Protein AF-0000000074079982 (afdb_homodimer)

Secondary structure (DSSP, 8-state):
--------------EE-SEEEE--SHHHHHHHHHHHHTT--EEEE-SS-TTTSHHHHT---EE--GGG-SSHHHHHHHHHHHHHHHHHHTT--S-EE---EEEE--SHHHHHHHHHHHHHTT----SSEEEETT-EEE-HHHHHHHHHHHHHHTT-EEESS--EEEEEE-GGGBEEEEEETTEEEE-S-EEE--GGGTT-SB-TTSTTSS---S-EEEEEEEEEEEPPS-SS--TTSPEEEETTTTEEEEE-SSEEEEEE--GGG--B-----TT--S-PPPPP-HHHHHHHHHHHHHH-GGGGGS---EEEEEEEEE-TTSS-EEEE-SSSBTEEEEE--TT-HHHHHHHHHHHHHHHHHHSS-SS--TTTBGGGS-GGGG-HHHHHHHHHHHHTTTT----TT-B-SSS-SSB--TTHHHHHHHTEEEEEETTEEEEEEE-SS--TT---B--B---SBS--TTHHHHHHHHHHHHHS-EEEE-TTSEEEEEESTTHHHHHHHHBSS-----TTBEEEEEEE-TTS-EEEEEEEEEEETTEEEEEE-GGGHHHHHHHHHHHHHHHT---EEEE-GGGEEEEEEESTTHHHHHHHHHTS--STTTS-TTBEEEEEETTEEEEEEES--SSSSSEEEEEEEHHHHHHHHHHHHHHHGGGT-EEE-HHHHHHHHHHTT---BTTTB-TT--TTTTT-GGG--TTS--TTHHHHHHHHHH--SEEEEEEEEPS--TTTSBPP-S-PEEEETTEEEEEEEEEEEETTTTEEEEEEEEE-TTT---HHHHHSS-EEEEETTEEEEEEEESSPPP---S-SS--S------/--------------EE-SEEEE--SHHHHHHHHHHHHTT--EEEE-SS-TTTSHHHHT---EE--GGG-SSHHHHHHHHHHHHHHHHHHTT--S-EE---EEEE--SHHHHHHHHHHHHHTT----SSEEEETT-EEE-HHHHHHHHHHHHHHTT-EEESS--EEEEEE-GGGBEEEEEETTEEEE-S-EEE--GGGTT-SB-TTSTTSS---S-EEEEEEEEEEEPPS-SS--TTSPEEEETTTTEEEEE-SSEEEEEE--GGG--B-----TT--S-PPPPP-HHHHHHHHHHHHHH-GGGGGS---EEEEEEEEE-TTSS-EEEE-SSSBTEEEEE--TT-HHHHHHHHHHHHHHHHHHSS-SS--TTTBGGGS-GGGG-HHHHHHHHHHHHTTTT----TT-B-SSS-SSB--TTHHHHHHHTEEEEEETTEEEEEEE-SS--TT---B--B---SBS--TTHHHHHHHHHHHHHS-EEEE-TTSEEEEEESTTHHHHHHHHBSS-----TTBEEEEEEE-TTS-EEEEEEEEEEETTEEEEEE-GGGHHHHHHHHHHHHHHHT---EEEE-GGGEEEEEEESTTHHHHHHHHHTS--STTTS-TTBEEEEEETTEEEEEEES--SSSSSEEEEEEEHHHHHHHHHHHHHHHGGGT-EEE-HHHHHHHHHHTT---BTTTB-TT--TTTTT-GGG--TTS--TTHHHHHHHHHH--SEEEEEEEEPS--TTTSBPP-S-PEEEETTEEEEEEEEEEEETTTTEEEEEEEEE-TTT---HHHHHSS-EEEEETTEEEEEEEESSPPP---S--S--S------

Radius of gyration: 38.48 Å; Cα contacts (8 Å, |Δi|>4): 4028; chains: 2; bounding box: 101×114×117 Å

Sequence (1652 aa):
MLFSNVTHVIRKFSSSADVVVCGGGIAGTSVAYHLAKRGKKVCLFEKDAVGCGGATGVSGGLVSSSIFWQDVTKQHLARRSLELYTKLAEHGRFKFTKCGRVYLASSIANEILLRRMYSRGMLRNSNLALLSPDDVALDPVALCQELARQAQELGAQISENCAVEEVLLGDERQVYAVNTVNGLVETPMFVDASGIWAGSALVKALPYRHVQTAAYPCTYTYIHSTKLPTGSVSDNTPIFNDLDGKIMIRATGFKTLCAGFPEDGIRPLARQGATHGVWHHPEADWDLFSSSLEKLLLRCPMLGEIEHGDLICGMESYTPDKAPTVGESSQAHGYYVMNGFNGQGLSLAGGVGEMLADWICDGVPHVDVAHLDVARFLEAHANSQYLMERVPEIAAMTYSNMYHSHQCHTARNLRMSPIYHQLRDAGAVFGEIMGYERPLWYEKKPKPDRNALWQGQDSLLGKPVWFDNVAAEYEA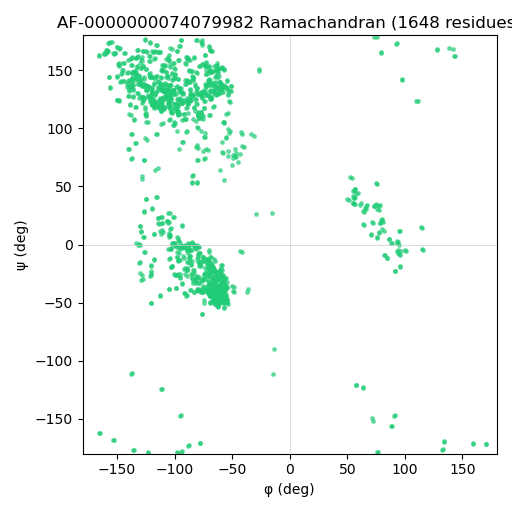CRERVGLIDMSSFTKFDITGPDVVRFLQYLCSANIDRPIGTTVYTGMQHERGGYVTDCTLSRLSETCYFMVAPTIQQERCVSWMKQWAKKMNVNVHIQDVTGMYTALDVVGPSSRYLMADVTEMSMSTQDFPTFRCQEINIGMATGIRAISVTHCGELGWVIYIPNEVAQNVYERLVEAGREYSLMHAGYYTLRQLRIEKFYVYWGQDINATVTPVECGRSFRVDFKKDFIGKAALEKQIEKGVSKRFVQLLVDCHDKDTDPWPQGGEIVFRDKKPVGLTTSAAYGFTLGCQVCTAYVENPEFGISADFLNKGTFELDIAGKRFPVRVNLHSPSLPMISSEHPLHYRPTQMLFSNVTHVIRKFSSSADVVVCGGGIAGTSVAYHLAKRGKKVCLFEKDAVGCGGATGVSGGLVSSSIFWQDVTKQHLARRSLELYTKLAEHGRFKFTKCGRVYLASSIANEILLRRMYSRGMLRNSNLALLSPDDVALDPVALCQELARQAQELGAQISENCAVEEVLLGDERQVYAVNTVNGLVETPMFVDASGIWAGSALVKALPYRHVQTAAYPCTYTYIHSTKLPTGSVSDNTPIFNDLDGKIMIRATGFKTLCAGFPEDGIRPLARQGATHGVWHHPEADWDLFSSSLEKLLLRCPMLGEIEHGDLICGMESYTPDKAPTVGESSQAHGYYVMNGFNGQGLSLAGGVGEMLADWICDGVPHVDVAHLDVARFLEAHANSQYLMERVPEIAAMTYSNMYHSHQCHTARNLRMSPIYHQLRDAGAVFGEIMGYERPLWYEKKPKPDRNALWQGQDSLLGKPVWFDNVAAEYEACRERVGLIDMSSFTKFDITGPDVVRFLQYLCSANIDRPIGTTVYTGMQHERGGYVTDCTLSRLSETCYFMVAPTIQQERCVSWMKQWAKKMNVNVHIQDVTGMYTALDVVGPSSRYLMADVTEMSMSTQDFPTFRCQEINIGMATGIRAISVTHCGELGWVIYIPNEVAQNVYERLVEAGREYSLMHAGYYTLRQLRIEKFYVYWGQDINATVTPVECGRSFRVDFKKDFIGKAALEKQIEKGVSKRFVQLLVDCHDKDTDPWPQGGEIVFRDKKPVGLTTSAAYGFTLGCQVCTAYVENPEFGISADFLNKGTFELDIAGKRFPVRVNLHSPSLPMISSEHPLHYRPTQ

pLDDT: mean 90.6, std 12.92, range [25.88, 98.69]

Structure (mmCIF, N/CA/C/O backbone):
data_AF-0000000074079982-model_v1
#
loop_
_entity.id
_entity.type
_entity.pdbx_description
1 polymer 'Pyruvate dehydrogenase phosphatase regulatory subunit, mitochondrial'
#
loop_
_atom_site.group_PDB
_atom_site.id
_atom_site.type_symbol
_atom_site.label_atom_id
_atom_site.label_alt_id
_atom_site.label_comp_id
_atom_site.label_asym_id
_atom_site.label_entity_id
_atom_site.label_seq_id
_atom_site.pdbx_PDB_ins_code
_atom_site.Cartn_x
_atom_site.Cartn_y
_atom_site.Cartn_z
_atom_site.occupancy
_atom_site.B_iso_or_equiv
_atom_site.auth_seq_id
_atom_site.auth_comp_id
_atom_site.auth_asym_id
_atom_site.auth_atom_id
_atom_site.pdbx_PDB_model_num
ATOM 1 N N . MET A 1 1 ? 39.562 -16.641 -64.812 1 26.36 1 MET A N 1
ATOM 2 C CA . MET A 1 1 ? 38.469 -17.375 -64.188 1 26.36 1 MET A CA 1
ATOM 3 C C . MET A 1 1 ? 37.531 -16.422 -63.438 1 26.36 1 MET A C 1
ATOM 5 O O . MET A 1 1 ? 37.969 -15.711 -62.531 1 26.36 1 MET A O 1
ATOM 9 N N . LEU A 1 2 ? 36.375 -15.945 -64 1 30.05 2 LEU A N 1
ATOM 10 C CA . LEU A 1 2 ? 35.438 -14.852 -63.75 1 30.05 2 LEU A CA 1
ATOM 11 C C . LEU A 1 2 ? 34.562 -15.133 -62.531 1 30.05 2 LEU A C 1
ATOM 13 O O . LEU A 1 2 ? 33.906 -16.188 -62.469 1 30.05 2 LEU A O 1
ATOM 17 N N . PHE A 1 3 ? 34.875 -14.664 -61.344 1 30.75 3 PHE A N 1
ATOM 18 C CA . PHE A 1 3 ? 34.188 -14.805 -60.062 1 30.75 3 PHE A CA 1
ATOM 19 C C . PHE A 1 3 ? 32.781 -14.266 -60.156 1 30.75 3 PHE A C 1
ATOM 21 O O . PHE A 1 3 ? 32.562 -13.062 -60.344 1 30.75 3 PHE A O 1
ATOM 28 N N . SER A 1 4 ? 31.844 -15.07 -60.75 1 30.61 4 SER A N 1
ATOM 29 C CA . SER A 1 4 ? 30.438 -14.688 -60.969 1 30.61 4 SER A CA 1
ATOM 30 C C . SER A 1 4 ? 29.766 -14.312 -59.656 1 30.61 4 SER A C 1
ATOM 32 O O . SER A 1 4 ? 29.891 -15.023 -58.656 1 30.61 4 SER A O 1
ATOM 34 N N . ASN A 1 5 ? 29.562 -13.031 -59.438 1 30.62 5 ASN A N 1
ATOM 35 C CA . ASN A 1 5 ? 28.969 -12.32 -58.312 1 30.62 5 ASN A CA 1
ATOM 36 C C . ASN A 1 5 ? 27.516 -12.742 -58.094 1 30.62 5 ASN A C 1
ATOM 38 O O . ASN A 1 5 ? 26.609 -12.227 -58.75 1 30.62 5 ASN A O 1
ATOM 42 N N . VAL A 1 6 ? 27.219 -14.008 -57.75 1 32.72 6 VAL A N 1
ATOM 43 C CA . VAL A 1 6 ? 25.875 -14.508 -57.469 1 32.72 6 VAL A CA 1
ATOM 44 C C . VAL A 1 6 ? 25.25 -13.734 -56.312 1 32.72 6 VAL A C 1
ATOM 46 O O . VAL A 1 6 ? 25.734 -13.82 -55.188 1 32.72 6 VAL A O 1
ATOM 49 N N . THR A 1 7 ? 24.75 -12.531 -56.656 1 30.73 7 THR A N 1
ATOM 50 C CA . THR A 1 7 ? 23.891 -11.75 -55.75 1 30.73 7 THR A CA 1
ATOM 51 C C . THR A 1 7 ? 22.703 -12.586 -55.281 1 30.73 7 THR A C 1
ATOM 53 O O . THR A 1 7 ? 21.891 -13.023 -56.094 1 30.73 7 THR A O 1
ATOM 56 N N . HIS A 1 8 ? 22.859 -13.469 -54.406 1 25.88 8 HIS A N 1
ATOM 57 C CA . HIS A 1 8 ? 21.75 -14.18 -53.781 1 25.88 8 HIS A CA 1
ATOM 58 C C . HIS A 1 8 ? 20.672 -13.211 -53.281 1 25.88 8 HIS A C 1
ATOM 60 O O . HIS A 1 8 ? 20.938 -12.398 -52.406 1 25.88 8 HIS A O 1
ATOM 66 N N . VAL A 1 9 ? 19.859 -12.703 -54.219 1 31.22 9 VAL A N 1
ATOM 67 C CA . VAL A 1 9 ? 18.625 -11.984 -53.875 1 31.22 9 VAL A CA 1
ATOM 68 C C . VAL A 1 9 ? 17.844 -12.773 -52.844 1 31.22 9 VAL A C 1
ATOM 70 O O . VAL A 1 9 ? 17.312 -13.852 -53.156 1 31.22 9 VAL A O 1
ATOM 73 N N . ILE A 1 10 ? 18.203 -12.648 -51.625 1 29.3 10 ILE A N 1
ATOM 74 C CA . ILE A 1 10 ? 17.406 -13.094 -50.469 1 29.3 10 ILE A CA 1
ATOM 75 C C . ILE A 1 10 ? 15.977 -12.57 -50.625 1 29.3 10 ILE A C 1
ATOM 77 O O . ILE A 1 10 ? 15.742 -11.359 -50.625 1 29.3 10 ILE A O 1
ATOM 81 N N . ARG A 1 11 ? 15.25 -13.109 -51.438 1 35.84 11 ARG A N 1
ATOM 82 C CA . ARG A 1 11 ? 13.844 -12.75 -51.562 1 35.84 11 ARG A CA 1
ATOM 83 C C . ARG A 1 11 ? 13.195 -12.578 -50.188 1 35.84 11 ARG A C 1
ATOM 85 O O . ARG A 1 11 ? 13.164 -13.508 -49.406 1 35.84 11 ARG A O 1
ATOM 92 N N . LYS A 1 12 ? 13.117 -11.344 -49.75 1 47.34 12 LYS A N 1
ATOM 93 C CA . LYS A 1 12 ? 12.344 -10.883 -48.594 1 47.34 12 LYS A CA 1
ATOM 94 C C . LYS A 1 12 ? 10.977 -11.555 -48.531 1 47.34 12 LYS A C 1
ATOM 96 O O . LYS A 1 12 ? 10.195 -11.477 -49.5 1 47.34 12 LYS A O 1
ATOM 101 N N . PHE A 1 13 ? 10.742 -12.773 -47.969 1 44.34 13 PHE A N 1
ATOM 102 C CA . PHE A 1 13 ? 9.492 -13.484 -47.75 1 44.34 13 PHE A CA 1
ATOM 103 C C . PHE A 1 13 ? 8.445 -12.555 -47.125 1 44.34 13 PHE A C 1
ATOM 105 O O . PHE A 1 13 ? 8.586 -12.109 -46 1 44.34 13 PHE A O 1
ATOM 112 N N . SER A 1 14 ? 7.824 -11.664 -47.844 1 56.41 14 SER A N 1
ATOM 113 C CA . SER A 1 14 ? 6.621 -11.055 -47.281 1 56.41 14 SER A CA 1
ATOM 114 C C . SER A 1 14 ? 5.461 -12.047 -47.281 1 56.41 14 SER A C 1
ATOM 116 O O . SER A 1 14 ? 4.969 -12.453 -48.344 1 56.41 14 SER A O 1
ATOM 118 N N . SER A 1 15 ? 5.309 -13.078 -46.188 1 82 15 SER A N 1
ATOM 119 C CA . SER A 1 15 ? 4.238 -14.062 -46.094 1 82 15 SER A CA 1
ATOM 120 C C . SER A 1 15 ? 3.307 -13.75 -44.906 1 82 15 SER A C 1
ATOM 122 O O . SER A 1 15 ? 3.545 -12.805 -44.156 1 82 15 SER A O 1
ATOM 124 N N . SER A 1 16 ? 2.09 -14.125 -45.094 1 93.62 16 SER A N 1
ATOM 125 C CA . SER A 1 16 ? 1.088 -14.023 -44.062 1 93.62 16 SER A CA 1
ATOM 126 C C . SER A 1 16 ? 0.766 -15.398 -43.469 1 93.62 16 SER A C 1
ATOM 128 O O . SER A 1 16 ? 0.804 -16.406 -44.188 1 93.62 16 SER A O 1
ATOM 130 N N . ALA A 1 17 ? 0.684 -15.508 -42.188 1 97.19 17 ALA A N 1
ATOM 131 C CA . ALA A 1 17 ? 0.307 -16.734 -41.469 1 97.19 17 ALA A CA 1
ATOM 132 C C . ALA A 1 17 ? -0.715 -16.438 -40.375 1 97.19 17 ALA A C 1
ATOM 134 O O . ALA A 1 17 ? -0.779 -15.312 -39.875 1 97.19 17 ALA A O 1
ATOM 135 N N . ASP A 1 18 ? -1.543 -17.422 -40.156 1 97.75 18 ASP A N 1
ATOM 136 C CA . ASP A 1 18 ? -2.441 -17.281 -39 1 97.75 18 ASP A CA 1
ATOM 137 C C . ASP A 1 18 ? -1.664 -17.281 -37.688 1 97.75 18 ASP A C 1
ATOM 139 O O . ASP A 1 18 ? -1.996 -16.531 -36.781 1 97.75 18 ASP A O 1
ATOM 143 N N . VAL A 1 19 ? -0.685 -18.172 -37.594 1 98.31 19 VAL A N 1
ATOM 144 C CA . VAL A 1 19 ? 0.128 -18.328 -36.406 1 98.31 19 VAL A CA 1
ATOM 145 C C . VAL A 1 19 ? 1.588 -18.547 -36.781 1 98.31 19 VAL A C 1
ATOM 147 O O . VAL A 1 19 ? 1.883 -19.344 -37.688 1 98.31 19 VAL A O 1
ATOM 150 N N . VAL A 1 20 ? 2.492 -17.859 -36.188 1 98.38 20 VAL A N 1
ATOM 151 C CA . VAL A 1 20 ? 3.926 -18.094 -36.312 1 98.38 20 VAL A CA 1
ATOM 152 C C . VAL A 1 20 ? 4.449 -18.797 -35.062 1 98.38 20 VAL A C 1
ATOM 154 O O . VAL A 1 20 ? 4.211 -18.344 -33.969 1 98.38 20 VAL A O 1
ATOM 157 N N . VAL A 1 21 ? 5.113 -19.938 -35.25 1 98.5 21 VAL A N 1
ATOM 158 C CA . VAL A 1 21 ? 5.688 -20.703 -34.156 1 98.5 21 VAL A CA 1
ATOM 159 C C . VAL A 1 21 ? 7.211 -20.578 -34.188 1 98.5 21 VAL A C 1
ATOM 161 O O . VAL A 1 21 ? 7.836 -20.828 -35.219 1 98.5 21 VAL A O 1
ATOM 164 N N . CYS A 1 22 ? 7.766 -20.156 -33.062 1 97.88 22 CYS A N 1
ATOM 165 C CA . CYS A 1 22 ? 9.211 -20.062 -32.938 1 97.88 22 CYS A CA 1
ATOM 166 C C . CYS A 1 22 ? 9.766 -21.266 -32.156 1 97.88 22 CYS A C 1
ATOM 168 O O . CYS A 1 22 ? 9.398 -21.484 -31.016 1 97.88 22 CYS A O 1
ATOM 170 N N . GLY A 1 23 ? 10.672 -22.016 -32.781 1 96.31 23 GLY A N 1
ATOM 171 C CA . GLY A 1 23 ? 11.281 -23.188 -32.188 1 96.31 23 GLY A CA 1
ATOM 172 C C . GLY A 1 23 ? 10.844 -24.484 -32.812 1 96.31 23 GLY A C 1
ATOM 173 O O . GLY A 1 23 ? 9.648 -24.781 -32.906 1 96.31 23 GLY A O 1
ATOM 174 N N . GLY A 1 24 ? 11.758 -25.234 -33.281 1 96.38 24 GLY A N 1
ATOM 175 C CA . GLY A 1 24 ? 11.477 -26.5 -33.938 1 96.38 24 GLY A CA 1
ATOM 176 C C . GLY A 1 24 ? 11.789 -27.703 -33.062 1 96.38 24 GLY A C 1
ATOM 177 O O . GLY A 1 24 ? 12.18 -28.75 -33.562 1 96.38 24 GLY A O 1
ATOM 178 N N . GLY A 1 25 ? 11.734 -27.547 -31.766 1 96.06 25 GLY A N 1
ATOM 179 C CA . GLY A 1 25 ? 11.797 -28.672 -30.844 1 96.06 25 GLY A CA 1
ATOM 180 C C . GLY A 1 25 ? 10.484 -29.422 -30.734 1 96.06 25 GLY A C 1
ATOM 181 O O . GLY A 1 25 ? 9.539 -29.156 -31.469 1 96.06 25 GLY A O 1
ATOM 182 N N . ILE A 1 26 ? 10.438 -30.344 -29.75 1 96.81 26 ILE A N 1
ATOM 183 C CA . ILE A 1 26 ? 9.258 -31.188 -29.609 1 96.81 26 ILE A CA 1
ATOM 184 C C . ILE A 1 26 ? 8.039 -30.328 -29.297 1 96.81 26 ILE A C 1
ATOM 186 O O . ILE A 1 26 ? 6.93 -30.609 -29.766 1 96.81 26 ILE A O 1
ATOM 190 N N . ALA A 1 27 ? 8.18 -29.281 -28.516 1 97.44 27 ALA A N 1
ATOM 191 C CA . ALA A 1 27 ? 7.074 -28.391 -28.172 1 97.44 27 ALA A CA 1
ATOM 192 C C . ALA A 1 27 ? 6.559 -27.641 -29.391 1 97.44 27 ALA A C 1
ATOM 194 O O . ALA A 1 27 ? 5.355 -27.625 -29.656 1 97.44 27 ALA A O 1
ATOM 195 N N . GLY A 1 28 ? 7.465 -27.031 -30.141 1 97.94 28 GLY A N 1
ATOM 196 C CA . GLY A 1 28 ? 7.09 -26.25 -31.312 1 97.94 28 GLY A CA 1
ATOM 197 C C . GLY A 1 28 ? 6.465 -27.094 -32.406 1 97.94 28 GLY A C 1
ATOM 198 O O . GLY A 1 28 ? 5.461 -26.703 -33 1 97.94 28 GLY A O 1
ATOM 199 N N . THR A 1 29 ? 7.074 -28.219 -32.688 1 98.12 29 THR A N 1
ATOM 200 C CA . THR A 1 29 ? 6.543 -29.078 -33.719 1 98.12 29 THR A CA 1
ATOM 201 C C . THR A 1 29 ? 5.188 -29.656 -33.344 1 98.12 29 THR A C 1
ATOM 203 O O . THR A 1 29 ? 4.316 -29.859 -34.188 1 98.12 29 THR A O 1
ATOM 206 N N . SER A 1 30 ? 5.047 -29.938 -32.031 1 98.38 30 SER A N 1
ATOM 207 C CA . SER A 1 30 ? 3.762 -30.438 -31.562 1 98.38 30 SER A CA 1
ATOM 208 C C . SER A 1 30 ? 2.656 -29.406 -31.781 1 98.38 30 SER A C 1
ATOM 210 O O . SER A 1 30 ? 1.602 -29.734 -32.344 1 98.38 30 SER A O 1
ATOM 212 N N . VAL A 1 31 ? 2.867 -28.156 -31.344 1 98.5 31 VAL A N 1
ATOM 213 C CA . VAL A 1 31 ? 1.824 -27.156 -31.469 1 98.5 31 VAL A CA 1
ATOM 214 C C . VAL A 1 31 ? 1.585 -26.828 -32.938 1 98.5 31 VAL A C 1
ATOM 216 O O . VAL A 1 31 ? 0.446 -26.609 -33.344 1 98.5 31 VAL A O 1
ATOM 219 N N . ALA A 1 32 ? 2.617 -26.812 -33.781 1 98.5 32 ALA A N 1
ATOM 220 C CA . ALA A 1 32 ? 2.467 -26.594 -35.188 1 98.5 32 ALA A CA 1
ATOM 221 C C . ALA A 1 32 ? 1.604 -27.688 -35.844 1 98.5 32 ALA A C 1
ATOM 223 O O . ALA A 1 32 ? 0.728 -27.391 -36.656 1 98.5 32 ALA A O 1
ATOM 224 N N . TYR A 1 33 ? 1.886 -28.922 -35.469 1 98.5 33 TYR A N 1
ATOM 225 C CA . TYR A 1 33 ? 1.125 -30.062 -36 1 98.5 33 TYR A CA 1
ATOM 226 C C . TYR A 1 33 ? -0.354 -29.922 -35.656 1 98.5 33 TYR A C 1
ATOM 228 O O . TYR A 1 33 ? -1.213 -30.047 -36.531 1 98.5 33 TYR A O 1
ATOM 236 N N . HIS A 1 34 ? -0.655 -29.641 -34.406 1 98.44 34 HIS A N 1
ATOM 237 C CA . HIS A 1 34 ? -2.041 -29.578 -33.969 1 98.44 34 HIS A CA 1
ATOM 238 C C . HIS A 1 34 ? -2.762 -28.375 -34.562 1 98.44 34 HIS A C 1
ATOM 240 O O . HIS A 1 34 ? -3.957 -28.438 -34.844 1 98.44 34 HIS A O 1
ATOM 246 N N . LEU A 1 35 ? -2.053 -27.234 -34.688 1 98.44 35 LEU A N 1
ATOM 247 C CA . LEU A 1 35 ? -2.643 -26.062 -35.312 1 98.44 35 LEU A CA 1
ATOM 248 C C . LEU A 1 35 ? -2.961 -26.344 -36.781 1 98.44 35 LEU A C 1
ATOM 250 O O . LEU A 1 35 ? -4.031 -25.984 -37.281 1 98.44 35 LEU A O 1
ATOM 254 N N . ALA A 1 36 ? -2.018 -26.953 -37.5 1 98.25 36 ALA A N 1
ATOM 255 C CA . ALA A 1 36 ? -2.234 -27.312 -38.875 1 98.25 36 ALA A CA 1
ATOM 256 C C . ALA A 1 36 ? -3.41 -28.281 -39.031 1 98.25 36 ALA A C 1
ATOM 258 O O . ALA A 1 36 ? -4.207 -28.156 -39.969 1 98.25 36 ALA A O 1
ATOM 259 N N . LYS A 1 37 ? -3.451 -29.203 -38.156 1 97.69 37 LYS A N 1
ATOM 260 C CA . LYS A 1 37 ? -4.547 -30.172 -38.125 1 97.69 37 LYS A CA 1
ATOM 261 C C . LYS A 1 37 ? -5.895 -29.484 -37.969 1 97.69 37 LYS A C 1
ATOM 263 O O . LYS A 1 37 ? -6.906 -29.938 -38.5 1 97.69 37 LYS A O 1
ATOM 268 N N . ARG A 1 38 ? -5.895 -28.359 -37.312 1 97.31 38 ARG A N 1
ATOM 269 C CA . ARG A 1 38 ? -7.105 -27.578 -37.062 1 97.31 38 ARG A CA 1
ATOM 270 C C . ARG A 1 38 ? -7.355 -26.625 -38.25 1 97.31 38 ARG A C 1
ATOM 272 O O . ARG A 1 38 ? -8.258 -25.781 -38.188 1 97.31 38 ARG A O 1
ATOM 279 N N . GLY A 1 39 ? -6.496 -26.594 -39.281 1 96.81 39 GLY A N 1
ATOM 280 C CA . GLY A 1 39 ? -6.719 -25.844 -40.5 1 96.81 39 GLY A CA 1
ATOM 281 C C . GLY A 1 39 ? -6.059 -24.469 -40.5 1 96.81 39 GLY A C 1
ATOM 282 O O . GLY A 1 39 ? -6.34 -23.641 -41.344 1 96.81 39 GLY A O 1
ATOM 283 N N . LYS A 1 40 ? -5.227 -24.219 -39.594 1 97.75 40 LYS A N 1
ATOM 284 C CA . LYS A 1 40 ? -4.555 -22.922 -39.531 1 97.75 40 LYS A CA 1
ATOM 285 C C . LYS A 1 40 ? -3.342 -22.891 -40.438 1 97.75 40 LYS A C 1
ATOM 287 O O . LYS A 1 40 ? -2.668 -23.906 -40.625 1 97.75 40 LYS A O 1
ATOM 292 N N . LYS A 1 41 ? -3.121 -21.781 -41.031 1 97.56 41 LYS A N 1
ATOM 293 C CA . LYS A 1 41 ? -1.864 -21.547 -41.719 1 97.56 41 LYS A CA 1
ATOM 294 C C . LYS A 1 41 ? -0.729 -21.266 -40.75 1 97.56 41 LYS A C 1
ATOM 296 O O . LYS A 1 41 ? -0.638 -20.156 -40.188 1 97.56 41 LYS A O 1
ATOM 301 N N . VAL A 1 42 ? 0.19 -22.234 -40.688 1 98.12 42 VAL A N 1
ATOM 302 C CA . VAL A 1 42 ? 1.223 -22.156 -39.656 1 98.12 42 VAL A CA 1
ATOM 303 C C . VAL A 1 42 ? 2.592 -22 -40.312 1 98.12 42 VAL A C 1
ATOM 305 O O . VAL A 1 42 ? 2.893 -22.656 -41.312 1 98.12 42 VAL A O 1
ATOM 308 N N . CYS A 1 43 ? 3.379 -21.047 -39.844 1 97.88 43 CYS A N 1
ATOM 309 C CA . CYS A 1 43 ? 4.797 -20.938 -40.188 1 97.88 43 CYS A CA 1
ATOM 310 C C . CYS A 1 43 ? 5.664 -21.219 -38.969 1 97.88 43 CYS A C 1
ATOM 312 O O . CYS A 1 43 ? 5.555 -20.531 -37.938 1 97.88 43 CYS A O 1
ATOM 314 N N . LEU A 1 44 ? 6.465 -22.234 -39.062 1 98.06 44 LEU A N 1
ATOM 315 C CA . LEU A 1 44 ? 7.391 -22.562 -37.969 1 98.06 44 LEU A CA 1
ATOM 316 C C . LEU A 1 44 ? 8.82 -22.188 -38.344 1 98.06 44 LEU A C 1
ATOM 318 O O . LEU A 1 44 ? 9.273 -22.531 -39.469 1 98.06 44 LEU A O 1
ATOM 322 N N . PHE A 1 45 ? 9.469 -21.453 -37.531 1 96.94 45 PHE A N 1
ATOM 323 C CA . PHE A 1 45 ? 10.852 -21.047 -37.75 1 96.94 45 PHE A CA 1
ATOM 324 C C . PHE A 1 45 ? 11.789 -21.688 -36.75 1 96.94 45 PHE A C 1
ATOM 326 O O . PHE A 1 45 ? 11.547 -21.625 -35.531 1 96.94 45 PHE A O 1
ATOM 333 N N . GLU A 1 46 ? 12.781 -22.344 -37.188 1 95.81 46 GLU A N 1
ATOM 334 C CA . GLU A 1 46 ? 13.852 -22.969 -36.406 1 95.81 46 GLU A CA 1
ATOM 335 C C . GLU A 1 46 ? 15.219 -22.422 -36.812 1 95.81 46 GLU A C 1
ATOM 337 O O . GLU A 1 46 ? 15.594 -22.469 -37.969 1 95.81 46 GLU A O 1
ATOM 342 N N . LYS A 1 47 ? 15.93 -21.875 -35.812 1 92.75 47 LYS A N 1
ATOM 343 C CA . LYS A 1 47 ? 17.203 -21.234 -36.094 1 92.75 47 LYS A CA 1
ATOM 344 C C . LYS A 1 47 ? 18.25 -22.234 -36.562 1 92.75 47 LYS A C 1
ATOM 346 O O . LYS A 1 47 ? 19.156 -21.891 -37.312 1 92.75 47 LYS A O 1
ATOM 351 N N . ASP A 1 48 ? 18.125 -23.469 -36.094 1 91.62 48 ASP A N 1
ATOM 352 C CA . ASP A 1 48 ? 19.016 -24.547 -36.531 1 91.62 48 ASP A CA 1
ATOM 353 C C . ASP A 1 48 ? 18.25 -25.578 -37.375 1 91.62 48 ASP A C 1
ATOM 355 O O . ASP A 1 48 ? 17.656 -25.219 -38.406 1 91.62 48 ASP A O 1
ATOM 359 N N . ALA A 1 49 ? 18.344 -26.812 -36.906 1 93.62 49 ALA A N 1
ATOM 360 C CA . ALA A 1 49 ? 17.594 -27.875 -37.531 1 93.62 49 ALA A CA 1
ATOM 361 C C . ALA A 1 49 ? 16.547 -28.469 -36.594 1 93.62 49 ALA A C 1
ATOM 363 O O . ALA A 1 49 ? 16.797 -28.562 -35.375 1 93.62 49 ALA A O 1
ATOM 364 N N . VAL A 1 50 ? 15.5 -28.828 -37.188 1 94.56 50 VAL A N 1
ATOM 365 C CA . VAL A 1 50 ? 14.398 -29.375 -36.406 1 94.56 50 VAL A CA 1
ATOM 366 C C . VAL A 1 50 ? 14.914 -30.516 -35.531 1 94.56 50 VAL A C 1
ATOM 368 O O . VAL A 1 50 ? 15.547 -31.453 -36.031 1 94.56 50 VAL A O 1
ATOM 371 N N . GLY A 1 51 ? 14.688 -30.359 -34.25 1 91.44 51 GLY A N 1
ATOM 372 C CA . GLY A 1 51 ? 14.977 -31.406 -33.281 1 91.44 51 GLY A CA 1
ATOM 373 C C . GLY A 1 51 ? 16.438 -31.438 -32.875 1 91.44 51 GLY A C 1
ATOM 374 O O . GLY A 1 51 ? 16.781 -32.125 -31.906 1 91.44 51 GLY A O 1
ATOM 375 N N . CYS A 1 52 ? 17.25 -30.781 -33.438 1 83.75 52 CYS A N 1
ATOM 376 C CA . CYS A 1 52 ? 18.688 -30.984 -33.25 1 83.75 52 CYS A CA 1
ATOM 377 C C . CYS A 1 52 ? 19.25 -29.953 -32.281 1 83.75 52 CYS A C 1
ATOM 379 O O . CYS A 1 52 ? 20.281 -30.172 -31.641 1 83.75 52 CYS A O 1
ATOM 381 N N . GLY A 1 53 ? 18.641 -28.969 -32.25 1 78.44 53 GLY A N 1
ATOM 382 C CA . GLY A 1 53 ? 19.109 -27.938 -31.328 1 78.44 53 GLY A CA 1
ATOM 383 C C . GLY A 1 53 ? 18.328 -27.875 -30.031 1 78.44 53 GLY A C 1
ATOM 384 O O . GLY A 1 53 ? 17.25 -28.453 -29.922 1 78.44 53 GLY A O 1
ATOM 385 N N . GLY A 1 54 ? 19.078 -27.578 -28.906 1 79.81 54 GLY A N 1
ATOM 386 C CA . GLY A 1 54 ? 18.375 -27.297 -27.656 1 79.81 54 GLY A CA 1
ATOM 387 C C . GLY A 1 54 ? 18.156 -28.531 -26.797 1 79.81 54 GLY A C 1
ATOM 388 O O . GLY A 1 54 ? 18.953 -29.484 -26.844 1 79.81 54 GLY A O 1
ATOM 389 N N . ALA A 1 55 ? 17.031 -28.5 -26.109 1 80.94 55 ALA A N 1
ATOM 390 C CA . ALA A 1 55 ? 16.766 -29.516 -25.094 1 80.94 55 ALA A CA 1
ATOM 391 C C . ALA A 1 55 ? 16.375 -30.844 -25.75 1 80.94 55 ALA A C 1
ATOM 393 O O . ALA A 1 55 ? 16.734 -31.906 -25.266 1 80.94 55 ALA A O 1
ATOM 394 N N . THR A 1 56 ? 15.664 -30.812 -26.828 1 84.56 56 THR A N 1
ATOM 395 C CA . THR A 1 56 ? 15.227 -32.031 -27.531 1 84.56 56 THR A CA 1
ATOM 396 C C . THR A 1 56 ? 16.422 -32.812 -28.047 1 84.56 56 THR A C 1
ATOM 398 O O . THR A 1 56 ? 16.469 -34.031 -27.938 1 84.56 56 THR A O 1
ATOM 401 N N . GLY A 1 57 ? 17.375 -32.188 -28.562 1 80.94 57 GLY A N 1
ATOM 402 C CA . GLY A 1 57 ? 18.547 -32.812 -29.141 1 80.94 57 GLY A CA 1
ATOM 403 C C . GLY A 1 57 ? 19.422 -33.531 -28.109 1 80.94 57 GLY A C 1
ATOM 404 O O . GLY A 1 57 ? 20.125 -34.469 -28.453 1 80.94 57 GLY A O 1
ATOM 405 N N . VAL A 1 58 ? 19.297 -33.062 -26.922 1 79.31 58 VAL A N 1
ATOM 406 C CA . VAL A 1 58 ? 20.172 -33.625 -25.906 1 79.31 58 VAL A CA 1
ATOM 407 C C . VAL A 1 58 ? 19.344 -34.469 -24.922 1 79.31 58 VAL A C 1
ATOM 409 O O . VAL A 1 58 ? 19.844 -34.875 -23.875 1 79.31 58 VAL A O 1
ATOM 412 N N . SER A 1 59 ? 18.156 -34.688 -25.281 1 85.75 59 SER A N 1
ATOM 413 C CA . SER A 1 59 ? 17.266 -35.469 -24.422 1 85.75 59 SER A CA 1
ATOM 414 C C . SER A 1 59 ? 17.656 -36.938 -24.375 1 85.75 59 SER A C 1
ATOM 416 O O . SER A 1 59 ? 18.172 -37.469 -25.359 1 85.75 59 SER A O 1
ATOM 418 N N . GLY A 1 60 ? 17.391 -37.594 -23.25 1 85.44 60 GLY A N 1
ATOM 419 C CA . GLY A 1 60 ? 17.672 -39.031 -23.109 1 85.44 60 GLY A CA 1
ATOM 420 C C . GLY A 1 60 ? 16.625 -39.906 -23.766 1 85.44 60 GLY A C 1
ATOM 421 O O . GLY A 1 60 ? 16.797 -41.125 -23.859 1 85.44 60 GLY A O 1
ATOM 422 N N . GLY A 1 61 ? 15.57 -39.281 -24.219 1 91.81 61 GLY A N 1
ATOM 423 C CA . GLY A 1 61 ? 14.547 -40 -24.969 1 91.81 61 GLY A CA 1
ATOM 424 C C . GLY A 1 61 ? 13.602 -40.781 -24.094 1 91.81 61 GLY A C 1
ATOM 425 O O . GLY A 1 61 ? 13 -41.75 -24.531 1 91.81 61 GLY A O 1
ATOM 426 N N . LEU A 1 62 ? 13.508 -40.438 -22.891 1 93.31 62 LEU A N 1
ATOM 427 C CA . LEU A 1 62 ? 12.664 -41.188 -21.953 1 93.31 62 LEU A CA 1
ATOM 428 C C . LEU A 1 62 ? 11.328 -40.469 -21.734 1 93.31 62 LEU A C 1
ATOM 430 O O . LEU A 1 62 ? 11.297 -39.25 -21.516 1 93.31 62 LEU A O 1
ATOM 434 N N . VAL A 1 63 ? 10.258 -41.156 -21.844 1 95.38 63 VAL A N 1
ATOM 435 C CA . VAL A 1 63 ? 8.906 -40.625 -21.703 1 95.38 63 VAL A CA 1
ATOM 436 C C . VAL A 1 63 ? 8.219 -41.25 -20.5 1 95.38 63 VAL A C 1
ATOM 438 O O . VAL A 1 63 ? 8.047 -42.469 -20.453 1 95.38 63 VAL A O 1
ATOM 441 N N . SER A 1 64 ? 7.871 -40.438 -19.578 1 93.44 64 SER A N 1
ATOM 442 C CA . SER A 1 64 ? 7.102 -40.938 -18.438 1 93.44 64 SER A CA 1
ATOM 443 C C . SER A 1 64 ? 5.617 -41.031 -18.766 1 93.44 64 SER A C 1
ATOM 445 O O . SER A 1 64 ? 5.047 -40.094 -19.359 1 93.44 64 SER A O 1
ATOM 447 N N . SER A 1 65 ? 5.031 -42.062 -18.359 1 92.62 65 SER A N 1
ATOM 448 C CA . SER A 1 65 ? 3.605 -42.25 -18.609 1 92.62 65 SER A CA 1
ATOM 449 C C . SER A 1 65 ? 2.756 -41.5 -17.609 1 92.62 65 SER A C 1
ATOM 451 O O . SER A 1 65 ? 3.289 -40.844 -16.703 1 92.62 65 SER A O 1
ATOM 453 N N . SER A 1 66 ? 1.457 -41.531 -17.797 1 89.88 66 SER A N 1
ATOM 454 C CA . SER A 1 66 ? 0.494 -40.75 -17.031 1 89.88 66 SER A CA 1
ATOM 455 C C . SER A 1 66 ? 0.529 -41.094 -15.555 1 89.88 66 SER A C 1
ATOM 457 O O . SER A 1 66 ? 0.262 -40.25 -14.703 1 89.88 66 SER A O 1
ATOM 459 N N . ILE A 1 67 ? 0.928 -42.25 -15.203 1 84.81 67 ILE A N 1
ATOM 460 C CA . ILE A 1 67 ? 0.849 -42.75 -13.828 1 84.81 67 ILE A CA 1
ATOM 461 C C . ILE A 1 67 ? 1.829 -41.969 -12.953 1 84.81 67 ILE A C 1
ATOM 463 O O . ILE A 1 67 ? 1.666 -41.906 -11.727 1 84.81 67 ILE A O 1
ATOM 467 N N . PHE A 1 68 ? 2.793 -41.406 -13.547 1 86.75 68 PHE A N 1
ATOM 468 C CA . PHE A 1 68 ? 3.826 -40.688 -12.812 1 86.75 68 PHE A CA 1
ATOM 469 C C . PHE A 1 68 ? 3.254 -39.438 -12.172 1 86.75 68 PHE A C 1
ATOM 471 O O . PHE A 1 68 ? 3.668 -39.031 -11.078 1 86.75 68 PHE A O 1
ATOM 478 N N . TRP A 1 69 ? 2.301 -38.844 -12.805 1 87.69 69 TRP A N 1
ATOM 479 C CA . TRP A 1 69 ? 1.881 -37.5 -12.422 1 87.69 69 TRP A CA 1
ATOM 480 C C . TRP A 1 69 ? 0.79 -37.562 -11.359 1 87.69 69 TRP A C 1
ATOM 482 O O . TRP A 1 69 ? -0.128 -38.375 -11.445 1 87.69 69 TRP A O 1
ATOM 492 N N . GLN A 1 70 ? 0.915 -36.656 -10.453 1 83 70 GLN A N 1
ATOM 493 C CA . GLN A 1 70 ? -0.113 -36.531 -9.43 1 83 70 GLN A CA 1
ATOM 494 C C . GLN A 1 70 ? -1.241 -35.625 -9.906 1 83 70 GLN A C 1
ATOM 496 O O . GLN A 1 70 ? -2.412 -35.875 -9.617 1 83 70 GLN A O 1
ATOM 501 N N . ASP A 1 71 ? -0.885 -34.594 -10.586 1 87.06 71 ASP A N 1
ATOM 502 C CA . ASP A 1 71 ? -1.847 -33.625 -11.102 1 87.06 71 ASP A CA 1
ATOM 503 C C . ASP A 1 71 ? -2.689 -34.219 -12.219 1 87.06 71 ASP A C 1
ATOM 505 O O . ASP A 1 71 ? -2.15 -34.781 -13.18 1 87.06 71 ASP A O 1
ATOM 509 N N . VAL A 1 72 ? -3.879 -34.031 -12.117 1 86.38 72 VAL A N 1
ATOM 510 C CA . VAL A 1 72 ? -4.82 -34.656 -13.039 1 86.38 72 VAL A CA 1
ATOM 511 C C . VAL A 1 72 ? -4.625 -34.094 -14.445 1 86.38 72 VAL A C 1
ATOM 513 O O . VAL A 1 72 ? -4.711 -34.844 -15.43 1 86.38 72 VAL A O 1
ATOM 516 N N . THR A 1 73 ? -4.484 -32.875 -14.555 1 91.81 73 THR A N 1
ATOM 517 C CA . THR A 1 73 ? -4.277 -32.281 -15.859 1 91.81 73 THR A CA 1
ATOM 518 C C . THR A 1 73 ? -2.988 -32.781 -16.5 1 91.81 73 THR A C 1
ATOM 520 O O . THR A 1 73 ? -2.967 -33.094 -17.688 1 91.81 73 THR A O 1
ATOM 523 N N . LYS A 1 74 ? -1.955 -32.906 -15.742 1 93.19 74 LYS A N 1
ATOM 524 C CA . LYS A 1 74 ? -0.696 -33.438 -16.266 1 93.19 74 LYS A CA 1
ATOM 525 C C . LYS A 1 74 ? -0.832 -34.906 -16.672 1 93.19 74 LYS A C 1
ATOM 527 O O . LYS A 1 74 ? -0.213 -35.344 -17.641 1 93.19 74 LYS A O 1
ATOM 532 N N . GLN A 1 75 ? -1.615 -35.625 -15.906 1 92.06 75 GLN A N 1
ATOM 533 C CA . GLN A 1 75 ? -1.902 -37 -16.297 1 92.06 75 GLN A CA 1
ATOM 534 C C . GLN A 1 75 ? -2.543 -37.062 -17.672 1 92.06 75 GLN A C 1
ATOM 536 O O . GLN A 1 75 ? -2.135 -37.844 -18.516 1 92.06 75 GLN A O 1
ATOM 541 N N . HIS A 1 76 ? -3.5 -36.219 -17.797 1 93.5 76 HIS A N 1
ATOM 542 C CA . HIS A 1 76 ? -4.211 -36.188 -19.078 1 93.5 76 HIS A CA 1
ATOM 543 C C . HIS A 1 76 ? -3.271 -35.781 -20.219 1 93.5 76 HIS A C 1
ATOM 545 O O . HIS A 1 76 ? -3.291 -36.438 -21.281 1 93.5 76 HIS A O 1
ATOM 551 N N . LEU A 1 77 ? -2.469 -34.844 -20.031 1 96.44 77 LEU A N 1
ATOM 552 C CA . LEU A 1 77 ? -1.553 -34.344 -21.062 1 96.44 77 LEU A CA 1
ATOM 553 C C . LEU A 1 77 ? -0.51 -35.406 -21.406 1 96.44 77 LEU A C 1
ATOM 555 O O . LEU A 1 77 ? -0.134 -35.562 -22.562 1 96.44 77 LEU A O 1
ATOM 559 N N . ALA A 1 78 ? -0.026 -36.094 -20.359 1 96.5 78 ALA A N 1
ATOM 560 C CA . ALA A 1 78 ? 0.923 -37.156 -20.578 1 96.5 78 ALA A CA 1
ATOM 561 C C . ALA A 1 78 ? 0.287 -38.312 -21.375 1 96.5 78 ALA A C 1
ATOM 563 O O . ALA A 1 78 ? 0.922 -38.875 -22.266 1 96.5 78 ALA A O 1
ATOM 564 N N . ARG A 1 79 ? -0.911 -38.625 -21.031 1 95.94 79 ARG A N 1
ATOM 565 C CA . ARG A 1 79 ? -1.634 -39.656 -21.766 1 95.94 79 ARG A CA 1
ATOM 566 C C . ARG A 1 79 ? -1.806 -39.281 -23.234 1 95.94 79 ARG A C 1
ATOM 568 O O . ARG A 1 79 ? -1.575 -40.094 -24.125 1 95.94 79 ARG A O 1
ATOM 575 N N . ARG A 1 80 ? -2.229 -38.062 -23.453 1 97.06 80 ARG A N 1
ATOM 576 C CA . ARG A 1 80 ? -2.418 -37.594 -24.812 1 97.06 80 ARG A CA 1
ATOM 577 C C . ARG A 1 80 ? -1.104 -37.594 -25.594 1 97.06 80 ARG A C 1
ATOM 579 O O . ARG A 1 80 ? -1.087 -37.875 -26.797 1 97.06 80 ARG A O 1
ATOM 586 N N . SER A 1 81 ? -0.022 -37.281 -24.969 1 97.69 81 SER A N 1
ATOM 587 C CA . SER A 1 81 ? 1.294 -37.344 -25.594 1 97.69 81 SER A CA 1
ATOM 588 C C . SER A 1 81 ? 1.659 -38.75 -26.016 1 97.69 81 SER A C 1
ATOM 590 O O . SER A 1 81 ? 2.074 -38.969 -27.156 1 97.69 81 SER A O 1
ATOM 592 N N . LEU A 1 82 ? 1.475 -39.656 -25.078 1 96.69 82 LEU A N 1
ATOM 593 C CA . LEU A 1 82 ? 1.822 -41.031 -25.359 1 96.69 82 LEU A CA 1
ATOM 594 C C . LEU A 1 82 ? 0.957 -41.594 -26.484 1 96.69 82 LEU A C 1
ATOM 596 O O . LEU A 1 82 ? 1.439 -42.375 -27.312 1 96.69 82 LEU A O 1
ATOM 600 N N . GLU A 1 83 ? -0.273 -41.281 -26.469 1 97.19 83 GLU A N 1
ATOM 601 C CA . GLU A 1 83 ? -1.169 -41.719 -27.531 1 97.19 83 GLU A CA 1
ATOM 602 C C . GLU A 1 83 ? -0.705 -41.156 -28.891 1 97.19 83 GLU A C 1
ATOM 604 O O . GLU A 1 83 ? -0.687 -41.906 -29.875 1 97.19 83 GLU A O 1
ATOM 609 N N . LEU A 1 84 ? -0.372 -39.969 -28.922 1 97.56 84 LEU A N 1
ATOM 610 C CA . LEU A 1 84 ? 0.117 -39.344 -30.156 1 97.56 84 LEU A CA 1
ATOM 611 C C . LEU A 1 84 ? 1.388 -40.031 -30.641 1 97.56 84 LEU A C 1
ATOM 613 O O . LEU A 1 84 ? 1.508 -40.344 -31.828 1 97.56 84 LEU A O 1
ATOM 617 N N . TYR A 1 85 ? 2.375 -40.219 -29.734 1 97.69 85 TYR A N 1
ATOM 618 C CA . TYR A 1 85 ? 3.65 -40.812 -30.109 1 97.69 85 TYR A CA 1
ATOM 619 C C . TYR A 1 85 ? 3.457 -42.25 -30.578 1 97.69 85 TYR A C 1
ATOM 621 O O . TYR A 1 85 ? 4.141 -42.719 -31.5 1 97.69 85 TYR A O 1
ATOM 629 N N . THR A 1 86 ? 2.557 -42.969 -29.906 1 96.56 86 THR A N 1
ATOM 630 C CA . THR A 1 86 ? 2.26 -44.344 -30.297 1 96.56 86 THR A CA 1
ATOM 631 C C . THR A 1 86 ? 1.689 -44.375 -31.703 1 96.56 86 THR A C 1
ATOM 633 O O . THR A 1 86 ? 2.074 -45.25 -32.5 1 96.56 86 THR A O 1
ATOM 636 N N . LYS A 1 87 ? 0.825 -43.5 -31.969 1 96.69 87 LYS A N 1
ATOM 637 C CA . LYS A 1 87 ? 0.248 -43.406 -33.312 1 96.69 87 LYS A CA 1
ATOM 638 C C . LYS A 1 87 ? 1.318 -43.094 -34.344 1 96.69 87 LYS A C 1
ATOM 640 O O . LYS A 1 87 ? 1.354 -43.719 -35.438 1 96.69 87 LYS A O 1
ATOM 645 N N . LEU A 1 88 ? 2.168 -42.188 -34.094 1 96.44 88 LEU A N 1
ATOM 646 C CA . LEU A 1 88 ? 3.213 -41.781 -35.031 1 96.44 88 LEU A CA 1
ATOM 647 C C . LEU A 1 88 ? 4.227 -42.906 -35.219 1 96.44 88 LEU A C 1
ATOM 649 O O . LEU A 1 88 ? 4.824 -43.031 -36.281 1 96.44 88 LEU A O 1
ATOM 653 N N . ALA A 1 89 ? 4.43 -43.656 -34.156 1 95.69 89 ALA A N 1
ATOM 654 C CA . ALA A 1 89 ? 5.395 -44.75 -34.219 1 95.69 89 ALA A CA 1
ATOM 655 C C . ALA A 1 89 ? 4.973 -45.812 -35.25 1 95.69 89 ALA A C 1
ATOM 657 O O . ALA A 1 89 ? 5.809 -46.562 -35.75 1 95.69 89 ALA A O 1
ATOM 658 N N . GLU A 1 90 ? 3.777 -45.906 -35.531 1 94.25 90 GLU A N 1
ATOM 659 C CA . GLU A 1 90 ? 3.266 -46.844 -36.531 1 94.25 90 GLU A CA 1
ATOM 660 C C . GLU A 1 90 ? 3.867 -46.594 -37.906 1 94.25 90 GLU A C 1
ATOM 662 O O . GLU A 1 90 ? 3.932 -47.5 -38.719 1 94.25 90 GLU A O 1
ATOM 667 N N . HIS A 1 91 ? 4.289 -45.406 -38.125 1 90.81 91 HIS A N 1
ATOM 668 C CA . HIS A 1 91 ? 4.906 -45.062 -39.406 1 90.81 91 HIS A CA 1
ATOM 669 C C . HIS A 1 91 ? 6.305 -45.656 -39.531 1 90.81 91 HIS A C 1
ATOM 671 O O . HIS A 1 91 ? 6.863 -45.75 -40.625 1 90.81 91 HIS A O 1
ATOM 677 N N . GLY A 1 92 ? 6.93 -46 -38.438 1 87.19 92 GLY A N 1
ATOM 678 C CA . GLY A 1 92 ? 8.195 -46.719 -38.406 1 87.19 92 GLY A CA 1
ATOM 679 C C . GLY A 1 92 ? 9.391 -45.812 -38.719 1 87.19 92 GLY A C 1
ATOM 680 O O . GLY A 1 92 ? 10.414 -46.281 -39.188 1 87.19 92 GLY A O 1
ATOM 681 N N . ARG A 1 93 ? 9.289 -44.594 -38.406 1 90.75 93 ARG A N 1
ATOM 682 C CA . ARG A 1 93 ? 10.328 -43.656 -38.812 1 90.75 93 ARG A CA 1
ATOM 683 C C . ARG A 1 93 ? 11.227 -43.281 -37.656 1 90.75 93 ARG A C 1
ATOM 685 O O . ARG A 1 93 ? 12.172 -42.5 -37.812 1 90.75 93 ARG A O 1
ATOM 692 N N . PHE A 1 94 ? 10.961 -43.719 -36.5 1 93.69 94 PHE A N 1
ATOM 693 C CA . PHE A 1 94 ? 11.82 -43.469 -35.344 1 93.69 94 PHE A CA 1
ATOM 694 C C . PHE A 1 94 ? 11.758 -44.625 -34.375 1 93.69 94 PHE A C 1
ATOM 696 O O . PHE A 1 94 ? 10.781 -45.375 -34.344 1 93.69 94 PHE A O 1
ATOM 703 N N . LYS A 1 95 ? 12.75 -44.812 -33.562 1 93.62 95 LYS A N 1
ATOM 704 C CA . LYS A 1 95 ? 12.797 -45.844 -32.562 1 93.62 95 LYS A CA 1
ATOM 705 C C . LYS A 1 95 ? 11.789 -45.594 -31.438 1 93.62 95 LYS A C 1
ATOM 707 O O . LYS A 1 95 ? 11.664 -44.469 -30.969 1 93.62 95 LYS A O 1
ATOM 712 N N . PHE A 1 96 ? 11.016 -46.5 -31.188 1 95.69 96 PHE A N 1
ATOM 713 C CA . PHE A 1 96 ? 9.969 -46.438 -30.172 1 95.69 96 PHE A CA 1
ATOM 714 C C . PHE A 1 96 ? 9.898 -47.781 -29.422 1 95.69 96 PHE A C 1
ATOM 716 O O . PHE A 1 96 ? 9.555 -48.812 -30 1 95.69 96 PHE A O 1
ATOM 723 N N . THR A 1 97 ? 10.289 -47.781 -28.078 1 94.94 97 THR A N 1
ATOM 724 C CA . THR A 1 97 ? 10.32 -49 -27.281 1 94.94 97 THR A CA 1
ATOM 725 C C . THR A 1 97 ? 9.492 -48.812 -26.016 1 94.94 97 THR A C 1
ATOM 727 O O . THR A 1 97 ? 9.805 -48 -25.156 1 94.94 97 THR A O 1
ATOM 730 N N . LYS A 1 98 ? 8.461 -49.625 -25.891 1 94.62 98 LYS A N 1
ATOM 731 C CA . LYS A 1 98 ? 7.676 -49.656 -24.656 1 94.62 98 LYS A CA 1
ATOM 732 C C . LYS A 1 98 ? 8.367 -50.5 -23.594 1 94.62 98 LYS A C 1
ATOM 734 O O . LYS A 1 98 ? 7.867 -51.562 -23.234 1 94.62 98 LYS A O 1
ATOM 739 N N . CYS A 1 99 ? 9.422 -50 -23.031 1 92.75 99 CYS A N 1
ATOM 740 C CA . CYS A 1 99 ? 10.273 -50.75 -22.125 1 92.75 99 CYS A CA 1
ATOM 741 C C . CYS A 1 99 ? 9.75 -50.688 -20.688 1 92.75 99 CYS A C 1
ATOM 743 O O . CYS A 1 99 ? 10.141 -51.5 -19.844 1 92.75 99 CYS A O 1
ATOM 745 N N . GLY A 1 100 ? 8.859 -49.719 -20.406 1 92.88 100 GLY A N 1
ATOM 746 C CA . GLY A 1 100 ? 8.383 -49.531 -19.047 1 92.88 100 GLY A CA 1
ATOM 747 C C . GLY A 1 100 ? 9.406 -48.906 -18.125 1 92.88 100 GLY A C 1
ATOM 748 O O . GLY A 1 100 ? 10.516 -48.562 -18.562 1 92.88 100 GLY A O 1
ATOM 749 N N . ARG A 1 101 ? 9.008 -48.688 -16.875 1 92.62 101 ARG A N 1
ATOM 750 C CA . ARG A 1 101 ? 9.844 -48.062 -15.859 1 92.62 101 ARG A CA 1
ATOM 751 C C . ARG A 1 101 ? 9.555 -48.625 -14.477 1 92.62 101 ARG A C 1
ATOM 753 O O . ARG A 1 101 ? 8.406 -48.938 -14.164 1 92.62 101 ARG A O 1
ATOM 760 N N . VAL A 1 102 ? 10.562 -48.812 -13.719 1 89.06 102 VAL A N 1
ATOM 761 C CA . VAL A 1 102 ? 10.422 -49.219 -12.328 1 89.06 102 VAL A CA 1
ATOM 762 C C . VAL A 1 102 ? 10.828 -48.094 -11.398 1 89.06 102 VAL A C 1
ATOM 764 O O . VAL A 1 102 ? 11.953 -47.594 -11.477 1 89.06 102 VAL A O 1
ATOM 767 N N . TYR A 1 103 ? 9.883 -47.688 -10.609 1 89.38 103 TYR A N 1
ATOM 768 C CA . TYR A 1 103 ? 10.172 -46.719 -9.57 1 89.38 103 TYR A CA 1
ATOM 769 C C . TYR A 1 103 ? 10.5 -47.406 -8.25 1 89.38 103 TYR A C 1
ATOM 771 O O . TYR A 1 103 ? 9.758 -48.281 -7.793 1 89.38 103 TYR A O 1
ATOM 779 N N . LEU A 1 104 ? 11.586 -46.969 -7.676 1 85.88 104 LEU A N 1
ATOM 780 C CA . LEU A 1 104 ? 12.039 -47.562 -6.418 1 85.88 104 LEU A CA 1
ATOM 781 C C . LEU A 1 104 ? 11.984 -46.562 -5.289 1 85.88 104 LEU A C 1
ATOM 783 O O . LEU A 1 104 ? 12.242 -45.375 -5.504 1 85.88 104 LEU A O 1
ATOM 787 N N . ALA A 1 105 ? 11.562 -47.031 -4.117 1 86.38 105 ALA A N 1
ATOM 788 C CA . ALA A 1 105 ? 11.523 -46.188 -2.922 1 86.38 105 ALA A CA 1
ATOM 789 C C . ALA A 1 105 ? 12.195 -46.875 -1.741 1 86.38 105 ALA A C 1
ATOM 791 O O . ALA A 1 105 ? 12.062 -48.094 -1.574 1 86.38 105 ALA A O 1
ATOM 792 N N . SER A 1 106 ? 12.945 -46.094 -0.961 1 81.75 106 SER A N 1
ATOM 793 C CA . SER A 1 106 ? 13.578 -46.656 0.234 1 81.75 106 SER A CA 1
ATOM 794 C C . SER A 1 106 ? 13.062 -45.969 1.496 1 81.75 106 SER A C 1
ATOM 796 O O . SER A 1 106 ? 13.344 -46.406 2.609 1 81.75 106 SER A O 1
ATOM 798 N N . SER A 1 107 ? 12.406 -44.938 1.391 1 83.94 107 SER A N 1
ATOM 799 C CA . SER A 1 107 ? 11.797 -44.25 2.518 1 83.94 107 SER A CA 1
ATOM 800 C C . SER A 1 107 ? 10.289 -44.469 2.557 1 83.94 107 SER A C 1
ATOM 802 O O . SER A 1 107 ? 9.672 -44.75 1.53 1 83.94 107 SER A O 1
ATOM 804 N N . ILE A 1 108 ? 9.734 -44.281 3.75 1 79.62 108 ILE A N 1
ATOM 805 C CA . ILE A 1 108 ? 8.297 -44.438 3.938 1 79.62 108 ILE A CA 1
ATOM 806 C C . ILE A 1 108 ? 7.551 -43.375 3.131 1 79.62 108 ILE A C 1
ATOM 808 O O . ILE A 1 108 ? 6.508 -43.656 2.539 1 79.62 108 ILE A O 1
ATOM 812 N N . ALA A 1 109 ? 8.016 -42.25 3.123 1 80.25 109 ALA A N 1
ATOM 813 C CA . ALA A 1 109 ? 7.379 -41.156 2.391 1 80.25 109 ALA A CA 1
ATOM 814 C C . ALA A 1 109 ? 7.246 -41.5 0.909 1 80.25 109 ALA A C 1
ATOM 816 O O . ALA A 1 109 ? 6.176 -41.312 0.319 1 80.25 109 ALA A O 1
ATOM 817 N N . ASN A 1 110 ? 8.25 -42 0.353 1 82.81 110 ASN A N 1
ATOM 818 C CA . ASN A 1 110 ? 8.227 -42.312 -1.072 1 82.81 110 ASN A CA 1
ATOM 819 C C . ASN A 1 110 ? 7.477 -43.625 -1.352 1 82.81 110 ASN A C 1
ATOM 821 O O . ASN A 1 110 ? 6.934 -43.812 -2.443 1 82.81 110 ASN A O 1
ATOM 825 N N . GLU A 1 111 ? 7.5 -44.469 -0.398 1 78.19 111 GLU A N 1
ATOM 826 C CA . GLU A 1 111 ? 6.648 -45.656 -0.543 1 78.19 111 GLU A CA 1
ATOM 827 C C . GLU A 1 111 ? 5.184 -45.25 -0.687 1 78.19 111 GLU A C 1
ATOM 829 O O . GLU A 1 111 ? 4.469 -45.781 -1.541 1 78.19 111 GLU A O 1
ATOM 834 N N . ILE A 1 112 ? 4.793 -44.438 0.136 1 75.62 112 ILE A N 1
ATOM 835 C CA . ILE A 1 112 ? 3.41 -43.969 0.094 1 75.62 112 ILE A CA 1
ATOM 836 C C . ILE A 1 112 ? 3.146 -43.25 -1.232 1 75.62 112 ILE A C 1
ATOM 838 O O . ILE A 1 112 ? 2.068 -43.406 -1.814 1 75.62 112 ILE A O 1
ATOM 842 N N . LEU A 1 113 ? 4.074 -42.531 -1.681 1 77.38 113 LEU A N 1
ATOM 843 C CA . LEU A 1 113 ? 3.957 -41.875 -2.979 1 77.38 113 LEU A CA 1
ATOM 844 C C . LEU A 1 113 ? 3.756 -42.906 -4.09 1 77.38 113 LEU A C 1
ATOM 846 O O . LEU A 1 113 ? 2.932 -42.719 -4.984 1 77.38 113 LEU A O 1
ATOM 850 N N . LEU A 1 114 ? 4.5 -43.969 -4.062 1 75.56 114 LEU A N 1
ATOM 851 C CA . LEU A 1 114 ? 4.371 -45.031 -5.066 1 75.56 114 LEU A CA 1
ATOM 852 C C . LEU A 1 114 ? 2.994 -45.688 -5 1 75.56 114 LEU A C 1
ATOM 854 O O . LEU A 1 114 ? 2.398 -45.969 -6.035 1 75.56 114 LEU A O 1
ATOM 858 N N . ARG A 1 115 ? 2.51 -45.781 -3.832 1 74.38 115 ARG A N 1
ATOM 859 C CA . ARG A 1 115 ? 1.177 -46.375 -3.668 1 74.38 115 ARG A CA 1
ATOM 860 C C . ARG A 1 115 ? 0.111 -45.438 -4.254 1 74.38 115 ARG A C 1
ATOM 862 O O . ARG A 1 115 ? -0.879 -45.906 -4.816 1 74.38 115 ARG A O 1
ATOM 869 N N . ARG A 1 116 ? 0.27 -44.281 -4.07 1 73.62 116 ARG A N 1
ATOM 870 C CA . ARG A 1 116 ? -0.663 -43.312 -4.629 1 73.62 116 ARG A CA 1
ATOM 871 C C . ARG A 1 116 ? -0.625 -43.344 -6.152 1 73.62 116 ARG A C 1
ATOM 873 O O . ARG A 1 116 ? -1.659 -43.188 -6.809 1 73.62 116 ARG A O 1
ATOM 880 N N . MET A 1 117 ? 0.563 -43.406 -6.656 1 70.94 117 MET A N 1
ATOM 881 C CA . MET A 1 117 ? 0.714 -43.531 -8.102 1 70.94 117 MET A CA 1
ATOM 882 C C . MET A 1 117 ? -0.007 -44.781 -8.625 1 70.94 117 MET A C 1
ATOM 884 O O . MET A 1 117 ? -0.716 -44.688 -9.633 1 70.94 117 MET A O 1
ATOM 888 N N . TYR A 1 118 ? 0.13 -45.75 -7.891 1 65.25 118 TYR A N 1
ATOM 889 C CA . TYR A 1 118 ? -0.484 -47.031 -8.266 1 65.25 118 TYR A CA 1
ATOM 890 C C . TYR A 1 118 ? -2.004 -46.938 -8.242 1 65.25 118 TYR A C 1
ATOM 892 O O . TYR A 1 118 ? -2.682 -47.438 -9.133 1 65.25 118 TYR A O 1
ATOM 900 N N . SER A 1 119 ? -2.439 -46.375 -7.184 1 61.91 119 SER A N 1
ATOM 901 C CA . SER A 1 119 ? -3.881 -46.25 -6.988 1 61.91 119 SER A CA 1
ATOM 902 C C . SER A 1 119 ? -4.527 -45.5 -8.133 1 61.91 119 SER A C 1
ATOM 904 O O . SER A 1 119 ? -5.68 -45.75 -8.492 1 61.91 119 SER A O 1
ATOM 906 N N . ARG A 1 120 ? -3.723 -44.688 -8.594 1 50.41 120 ARG A N 1
ATOM 907 C CA . ARG A 1 120 ? -4.262 -43.906 -9.719 1 50.41 120 ARG A CA 1
ATOM 908 C C . ARG A 1 120 ? -4.176 -44.719 -11.016 1 50.41 120 ARG A C 1
ATOM 910 O O . ARG A 1 120 ? -4.914 -44.438 -11.961 1 50.41 120 ARG A O 1
ATOM 917 N N . GLY A 1 121 ? -3.086 -45.625 -10.906 1 47.72 121 GLY A N 1
ATOM 918 C CA . GLY A 1 121 ? -2.891 -46.5 -12.031 1 47.72 121 GLY A CA 1
ATOM 919 C C . GLY A 1 121 ? -3.494 -47.875 -11.805 1 47.72 121 GLY A C 1
ATOM 920 O O . GLY A 1 121 ? -3.691 -48.312 -10.656 1 47.72 121 GLY A O 1
ATOM 921 N N . MET A 1 122 ? -4.676 -48.312 -12.227 1 38.53 122 MET A N 1
ATOM 922 C CA . MET A 1 122 ? -5.402 -49.562 -12.078 1 38.53 122 MET A CA 1
ATOM 923 C C . MET A 1 122 ? -4.438 -50.719 -11.938 1 38.53 122 MET A C 1
ATOM 925 O O . MET A 1 122 ? -4.773 -51.875 -12.289 1 38.53 122 MET A O 1
ATOM 929 N N . LEU A 1 123 ? -3.213 -50.469 -11.43 1 38.78 123 LEU A N 1
ATOM 930 C CA . LEU A 1 123 ? -2.352 -51.625 -11.484 1 38.78 123 LEU A CA 1
ATOM 931 C C . LEU A 1 123 ? -2.172 -52.25 -10.102 1 38.78 123 LEU A C 1
ATOM 933 O O . LEU A 1 123 ? -2.148 -51.531 -9.094 1 38.78 123 LEU A O 1
ATOM 937 N N . ARG A 1 124 ? -2.375 -53.562 -9.727 1 36.69 124 ARG A N 1
ATOM 938 C CA . ARG A 1 124 ? -2.609 -54.438 -8.578 1 36.69 124 ARG A CA 1
ATOM 939 C C . ARG A 1 124 ? -1.303 -54.75 -7.859 1 36.69 124 ARG A C 1
ATOM 941 O O . ARG A 1 124 ? -1.3 -55.469 -6.852 1 36.69 124 ARG A O 1
ATOM 948 N N . ASN A 1 125 ? -0.104 -54.781 -8.352 1 35.16 125 ASN A N 1
ATOM 949 C CA . ASN A 1 125 ? 0.823 -55.562 -7.551 1 35.16 125 ASN A CA 1
ATOM 950 C C . ASN A 1 125 ? 1.604 -54.719 -6.574 1 35.16 125 ASN A C 1
ATOM 952 O O . ASN A 1 125 ? 2.066 -53.625 -6.934 1 35.16 125 ASN A O 1
ATOM 956 N N . SER A 1 126 ? 1.67 -54.906 -5.188 1 38.81 126 SER A N 1
ATOM 957 C CA . SER A 1 126 ? 1.929 -54.219 -3.922 1 38.81 126 SER A CA 1
ATOM 958 C C . SER A 1 126 ? 3.424 -54.031 -3.695 1 38.81 126 SER A C 1
ATOM 960 O O . SER A 1 126 ? 3.838 -53.5 -2.656 1 38.81 126 SER A O 1
ATOM 962 N N . ASN A 1 127 ? 4.504 -54.562 -4.234 1 45.59 127 ASN A N 1
ATOM 963 C CA . ASN A 1 127 ? 5.793 -54.5 -3.551 1 45.59 127 ASN A CA 1
ATOM 964 C C . ASN A 1 127 ? 6.426 -53.125 -3.67 1 45.59 127 ASN A C 1
ATOM 966 O O . ASN A 1 127 ? 5.934 -52.281 -4.414 1 45.59 127 ASN A O 1
ATOM 970 N N . LEU A 1 128 ? 7.746 -52.719 -2.93 1 63.81 128 LEU A N 1
ATOM 971 C CA . LEU A 1 128 ? 8.727 -51.656 -2.805 1 63.81 128 LEU A CA 1
ATOM 972 C C . LEU A 1 128 ? 9.094 -51.094 -4.176 1 63.81 128 LEU A C 1
ATOM 974 O O . LEU A 1 128 ? 9.75 -50.062 -4.27 1 63.81 128 LEU A O 1
ATOM 978 N N . ALA A 1 129 ? 8.664 -51.594 -5.094 1 73.38 129 ALA A N 1
ATOM 979 C CA . ALA A 1 129 ? 8.898 -51.188 -6.477 1 73.38 129 ALA A CA 1
ATOM 980 C C . ALA A 1 129 ? 7.586 -51.125 -7.258 1 73.38 129 ALA A C 1
ATOM 982 O O . ALA A 1 129 ? 6.684 -51.938 -7.043 1 73.38 129 ALA A O 1
ATOM 983 N N . LEU A 1 130 ? 7.375 -49.969 -7.965 1 79.81 130 LEU A N 1
ATOM 984 C CA . LEU A 1 130 ? 6.219 -49.781 -8.836 1 79.81 130 LEU A CA 1
ATOM 985 C C . LEU A 1 130 ? 6.625 -49.906 -10.305 1 79.81 130 LEU A C 1
ATOM 987 O O . LEU A 1 130 ? 7.488 -49.156 -10.773 1 79.81 130 LEU A O 1
ATOM 991 N N . LEU A 1 131 ? 6.094 -50.812 -10.953 1 82.81 131 LEU A N 1
ATOM 992 C CA . LEU A 1 131 ? 6.324 -50.969 -12.383 1 82.81 131 LEU A CA 1
ATOM 993 C C . LEU A 1 131 ? 5.301 -50.125 -13.172 1 82.81 131 LEU A C 1
ATOM 995 O O . LEU A 1 131 ? 4.094 -50.281 -12.977 1 82.81 131 LEU A O 1
ATOM 999 N N . SER A 1 132 ? 5.754 -49.25 -13.945 1 87.88 132 SER A N 1
ATOM 1000 C CA . SER A 1 132 ? 4.977 -48.531 -14.945 1 87.88 132 SER A CA 1
ATOM 1001 C C . SER A 1 132 ? 5.195 -49.125 -16.344 1 87.88 132 SER A C 1
ATOM 1003 O O . SER A 1 132 ? 6.137 -48.719 -17.031 1 87.88 132 SER A O 1
ATOM 1005 N N . PRO A 1 133 ? 4.324 -49.844 -16.828 1 88.5 133 PRO A N 1
ATOM 1006 C CA . PRO A 1 133 ? 4.582 -50.562 -18.062 1 88.5 133 PRO A CA 1
ATOM 1007 C C . PRO A 1 133 ? 4.484 -49.688 -19.312 1 88.5 133 PRO A C 1
ATOM 1009 O O . PRO A 1 133 ? 5.016 -50.031 -20.359 1 88.5 133 PRO A O 1
ATOM 1012 N N . ASP A 1 134 ? 3.879 -48.594 -19.156 1 90.88 134 ASP A N 1
ATOM 1013 C CA . ASP A 1 134 ? 3.574 -47.812 -20.359 1 90.88 134 ASP A CA 1
ATOM 1014 C C . A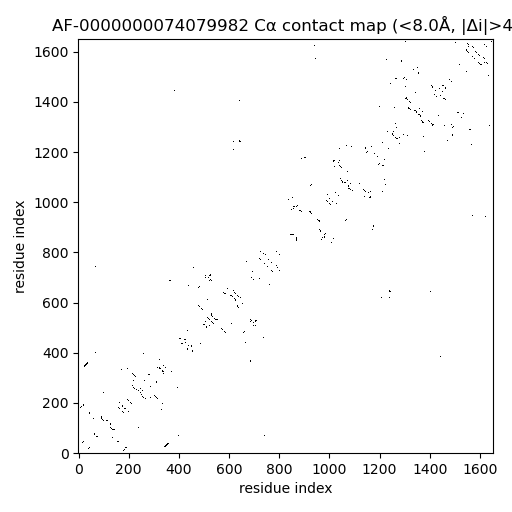SP A 1 134 ? 4.672 -46.781 -20.625 1 90.88 134 ASP A C 1
ATOM 1016 O O . ASP A 1 134 ? 4.602 -46.031 -21.609 1 90.88 134 ASP A O 1
ATOM 1020 N N . ASP A 1 135 ? 5.648 -46.719 -19.781 1 92.94 135 ASP A N 1
ATOM 1021 C CA . ASP A 1 135 ? 6.766 -45.812 -20.062 1 92.94 135 ASP A CA 1
ATOM 1022 C C . ASP A 1 135 ? 7.508 -46.25 -21.328 1 92.94 135 ASP A C 1
ATOM 1024 O O . ASP A 1 135 ? 7.535 -47.438 -21.656 1 92.94 135 ASP A O 1
ATOM 1028 N N . VAL A 1 136 ? 8.078 -45.25 -22.016 1 95.5 136 VAL A N 1
ATOM 1029 C CA . VAL A 1 136 ? 8.633 -45.5 -23.344 1 95.5 136 VAL A CA 1
ATOM 1030 C C . VAL A 1 136 ? 10.016 -44.875 -23.438 1 95.5 136 VAL A C 1
ATOM 1032 O O . VAL A 1 136 ? 10.289 -43.844 -22.781 1 95.5 136 VAL A O 1
ATOM 1035 N N . ALA A 1 137 ? 10.883 -45.5 -24.156 1 95.62 137 ALA A N 1
ATOM 1036 C CA . ALA A 1 137 ? 12.109 -44.906 -24.688 1 95.62 137 ALA A CA 1
ATOM 1037 C C . ALA A 1 137 ? 12.023 -44.719 -26.188 1 95.62 137 ALA A C 1
ATOM 1039 O O . ALA A 1 137 ? 11.531 -45.594 -26.906 1 95.62 137 ALA A O 1
ATOM 1040 N N . LEU A 1 138 ? 12.383 -43.562 -26.625 1 95.81 138 LEU A N 1
ATOM 1041 C CA . LEU A 1 138 ? 12.273 -43.281 -28.062 1 95.81 138 LEU A CA 1
ATOM 1042 C C . LEU A 1 138 ? 13.375 -42.344 -28.516 1 95.81 138 LEU A C 1
ATOM 1044 O O . LEU A 1 138 ? 14.141 -41.812 -27.688 1 95.81 138 LEU A O 1
ATOM 1048 N N . ASP A 1 139 ? 13.492 -42.219 -29.812 1 94.62 139 ASP A N 1
ATOM 1049 C CA . ASP A 1 139 ? 14.398 -41.25 -30.406 1 94.62 139 ASP A CA 1
ATOM 1050 C C . ASP A 1 139 ? 13.734 -39.875 -30.484 1 94.62 139 ASP A C 1
ATOM 1052 O O . ASP A 1 139 ? 12.914 -39.625 -31.375 1 94.62 139 ASP A O 1
ATOM 1056 N N . PRO A 1 140 ? 14.18 -38.969 -29.641 1 94.88 140 PRO A N 1
ATOM 1057 C CA . PRO A 1 140 ? 13.492 -37.688 -29.547 1 94.88 140 PRO A CA 1
ATOM 1058 C C . PRO A 1 140 ? 13.633 -36.844 -30.812 1 94.88 140 PRO A C 1
ATOM 1060 O O . PRO A 1 140 ? 12.68 -36.188 -31.234 1 94.88 140 PRO A O 1
ATOM 1063 N N . VAL A 1 141 ? 14.781 -36.844 -31.422 1 94.94 141 VAL A N 1
ATOM 1064 C CA . VAL A 1 141 ? 15.039 -36.062 -32.625 1 94.94 141 VAL A CA 1
ATOM 1065 C C . VAL A 1 141 ? 14.18 -36.562 -33.781 1 94.94 141 VAL A C 1
ATOM 1067 O O . VAL A 1 141 ? 13.516 -35.781 -34.438 1 94.94 141 VAL A O 1
ATOM 1070 N N . ALA A 1 142 ? 14.203 -37.844 -33.938 1 95.88 142 ALA A N 1
ATOM 1071 C CA . ALA A 1 142 ? 13.422 -38.438 -35.031 1 95.88 142 ALA A CA 1
ATOM 1072 C C . ALA A 1 142 ? 11.93 -38.219 -34.812 1 95.88 142 ALA A C 1
ATOM 1074 O O . ALA A 1 142 ? 11.172 -38.031 -35.75 1 95.88 142 ALA A O 1
ATOM 1075 N N . LEU A 1 143 ? 11.531 -38.375 -33.594 1 96.19 143 LEU A N 1
ATOM 1076 C CA . LEU A 1 143 ? 10.141 -38.062 -33.281 1 96.19 143 LEU A CA 1
ATOM 1077 C C . LEU A 1 143 ? 9.797 -36.625 -33.688 1 96.19 143 LEU A C 1
ATOM 1079 O O . LEU A 1 143 ? 8.75 -36.375 -34.281 1 96.19 143 LEU A O 1
ATOM 1083 N N . CYS A 1 144 ? 10.609 -35.719 -33.312 1 95.38 144 CYS A N 1
ATOM 1084 C CA . CYS A 1 144 ? 10.414 -34.312 -33.688 1 95.38 144 CYS A CA 1
ATOM 1085 C C . CYS A 1 144 ? 10.328 -34.156 -35.188 1 95.38 144 CYS A C 1
ATOM 1087 O O . CYS A 1 144 ? 9.484 -33.406 -35.688 1 95.38 144 CYS A O 1
ATOM 1089 N N . GLN A 1 145 ? 11.18 -34.781 -35.875 1 95.88 145 GLN A N 1
ATOM 1090 C CA . GLN A 1 145 ? 11.211 -34.688 -37.312 1 95.88 145 GLN A CA 1
ATOM 1091 C C . GLN A 1 145 ? 9.945 -35.312 -37.938 1 95.88 145 GLN A C 1
ATOM 1093 O O . GLN A 1 145 ? 9.422 -34.781 -38.906 1 95.88 145 GLN A O 1
ATOM 1098 N N . GLU A 1 146 ? 9.547 -36.375 -37.375 1 96.5 146 GLU A N 1
ATOM 1099 C CA . GLU A 1 146 ? 8.305 -36.969 -37.844 1 96.5 146 GLU A CA 1
ATOM 1100 C C . GLU A 1 146 ? 7.121 -36.062 -37.625 1 96.5 146 GLU A C 1
ATOM 1102 O O . GLU A 1 146 ? 6.254 -35.938 -38.5 1 96.5 146 GLU A O 1
ATOM 1107 N N . LEU A 1 147 ? 7.059 -35.406 -36.438 1 96.81 147 LEU A N 1
ATOM 1108 C CA . LEU A 1 147 ? 6.008 -34.438 -36.156 1 96.81 147 LEU A CA 1
ATOM 1109 C C . LEU A 1 147 ? 6.047 -33.281 -37.156 1 96.81 147 LEU A C 1
ATOM 1111 O O . LEU A 1 147 ? 5.004 -32.844 -37.625 1 96.81 147 LEU A O 1
ATOM 1115 N N . ALA A 1 148 ? 7.211 -32.781 -37.438 1 97.12 148 ALA A N 1
ATOM 1116 C CA . ALA A 1 148 ? 7.391 -31.703 -38.406 1 97.12 148 ALA A CA 1
ATOM 1117 C C . ALA A 1 148 ? 6.895 -32.125 -39.781 1 97.12 148 ALA A C 1
ATOM 1119 O O . ALA A 1 148 ? 6.234 -31.344 -40.5 1 97.12 148 ALA A O 1
ATOM 1120 N N . ARG A 1 149 ? 7.25 -33.312 -40.156 1 96.94 149 ARG A N 1
ATOM 1121 C CA . ARG A 1 149 ? 6.828 -33.812 -41.469 1 96.94 149 ARG A CA 1
ATOM 1122 C C . ARG A 1 149 ? 5.309 -33.906 -41.562 1 96.94 149 ARG A C 1
ATOM 1124 O O . ARG A 1 149 ? 4.723 -33.5 -42.562 1 96.94 149 ARG A O 1
ATOM 1131 N N . GLN A 1 150 ? 4.719 -34.438 -40.5 1 97.06 150 GLN A N 1
ATOM 1132 C CA . GLN A 1 150 ? 3.264 -34.5 -40.469 1 97.06 150 GLN A CA 1
ATOM 1133 C C . GLN A 1 150 ? 2.629 -33.125 -40.531 1 97.06 150 GLN A C 1
ATOM 1135 O O . GLN A 1 150 ? 1.598 -32.938 -41.188 1 97.06 150 GLN A O 1
ATOM 1140 N N . ALA A 1 151 ? 3.203 -32.188 -39.875 1 97.75 151 ALA A N 1
ATOM 1141 C CA . ALA A 1 151 ? 2.713 -30.797 -39.906 1 97.75 151 ALA A CA 1
ATOM 1142 C C . ALA A 1 151 ? 2.789 -30.219 -41.312 1 97.75 151 ALA A C 1
ATOM 1144 O O . ALA A 1 151 ? 1.865 -29.547 -41.75 1 97.75 151 ALA A O 1
ATOM 1145 N N . GLN A 1 152 ? 3.836 -30.484 -42 1 97.31 152 GLN A N 1
ATOM 1146 C CA . GLN A 1 152 ? 4.02 -30.016 -43.375 1 97.31 152 GLN A CA 1
ATOM 1147 C C . GLN A 1 152 ? 2.984 -30.641 -44.312 1 97.31 152 GLN A C 1
ATOM 1149 O O . GLN A 1 152 ? 2.457 -29.953 -45.188 1 97.31 152 GLN A O 1
ATOM 1154 N N . GLU A 1 153 ? 2.764 -31.859 -44.094 1 96.94 153 GLU A N 1
ATOM 1155 C CA . GLU A 1 153 ? 1.758 -32.562 -44.875 1 96.94 153 GLU A CA 1
ATOM 1156 C C . GLU A 1 153 ? 0.378 -31.922 -44.688 1 96.94 153 GLU A C 1
ATOM 1158 O O . GLU A 1 153 ? -0.458 -31.969 -45.594 1 96.94 153 GLU A O 1
ATOM 1163 N N . LEU A 1 154 ? 0.217 -31.359 -43.562 1 97.25 154 LEU A N 1
ATOM 1164 C CA . LEU A 1 154 ? -1.063 -30.734 -43.25 1 97.25 154 LEU A CA 1
ATOM 1165 C C . LEU A 1 154 ? -1.066 -29.266 -43.688 1 97.25 154 LEU A C 1
ATOM 1167 O O . LEU A 1 154 ? -2.047 -28.562 -43.438 1 97.25 154 LEU A O 1
ATOM 1171 N N . GLY A 1 155 ? 0.083 -28.766 -44.25 1 95.88 155 GLY A N 1
ATOM 1172 C CA . GLY A 1 155 ? 0.084 -27.438 -44.844 1 95.88 155 GLY A CA 1
ATOM 1173 C C . GLY A 1 155 ? 0.984 -26.469 -44.125 1 95.88 155 GLY A C 1
ATOM 1174 O O . GLY A 1 155 ? 1.147 -25.312 -44.531 1 95.88 155 GLY A O 1
ATOM 1175 N N . ALA A 1 156 ? 1.577 -26.859 -43.031 1 97.38 156 ALA A N 1
ATOM 1176 C CA . ALA A 1 156 ? 2.471 -25.969 -42.312 1 97.38 156 ALA A CA 1
ATOM 1177 C C . ALA A 1 156 ? 3.756 -25.719 -43.094 1 97.38 156 ALA A C 1
ATOM 1179 O O . ALA A 1 156 ? 4.246 -26.609 -43.781 1 97.38 156 ALA A O 1
ATOM 1180 N N . GLN A 1 157 ? 4.227 -24.516 -43.031 1 96.88 157 GLN A N 1
ATOM 1181 C CA . GLN A 1 157 ? 5.52 -24.188 -43.594 1 96.88 157 GLN A CA 1
ATOM 1182 C C . GLN A 1 157 ? 6.613 -24.156 -42.531 1 96.88 157 GLN A C 1
ATOM 1184 O O . GLN A 1 157 ? 6.52 -23.391 -41.562 1 96.88 157 GLN A O 1
ATOM 1189 N N . ILE A 1 158 ? 7.582 -24.984 -42.719 1 97.19 158 ILE A N 1
ATOM 1190 C CA . ILE A 1 158 ? 8.672 -25.078 -41.75 1 97.19 158 ILE A CA 1
ATOM 1191 C C . ILE A 1 158 ? 9.961 -24.531 -42.375 1 97.19 158 ILE A C 1
ATOM 1193 O O . ILE A 1 158 ? 10.367 -24.984 -43.469 1 97.19 158 ILE A O 1
ATOM 1197 N N . SER A 1 159 ? 10.523 -23.516 -41.75 1 96.19 159 SER A N 1
ATOM 1198 C CA . SER A 1 159 ? 11.781 -22.922 -42.219 1 96.19 159 SER A CA 1
ATOM 1199 C C . SER A 1 159 ? 12.914 -23.203 -41.219 1 96.19 159 SER A C 1
ATOM 1201 O O . SER A 1 159 ? 12.898 -22.703 -40.094 1 96.19 159 SER A O 1
ATOM 1203 N N . GLU A 1 160 ? 13.898 -23.953 -41.594 1 95.62 160 GLU A N 1
ATOM 1204 C CA . GLU A 1 160 ? 15.102 -24.203 -40.812 1 95.62 160 GLU A CA 1
ATOM 1205 C C . GLU A 1 160 ? 16.172 -23.156 -41.094 1 95.62 160 GLU A C 1
ATOM 1207 O O . GLU A 1 160 ? 16.078 -22.406 -42.062 1 95.62 160 GLU A O 1
ATOM 1212 N N . ASN A 1 161 ? 17.141 -23.031 -40.188 1 94.12 161 ASN A N 1
ATOM 1213 C CA . ASN A 1 161 ? 18.219 -22.047 -40.281 1 94.12 161 ASN A CA 1
ATOM 1214 C C . ASN A 1 161 ? 17.672 -20.625 -40.438 1 94.12 161 ASN A C 1
ATOM 1216 O O . ASN A 1 161 ? 18.156 -19.859 -41.281 1 94.12 161 ASN A O 1
ATOM 1220 N N . CYS A 1 162 ? 16.594 -20.406 -39.781 1 94.69 162 CYS A N 1
ATOM 1221 C CA . CYS A 1 162 ? 15.93 -19.109 -39.812 1 94.69 162 CYS A CA 1
ATOM 1222 C C . CYS A 1 162 ? 15.516 -18.672 -38.438 1 94.69 162 CYS A C 1
ATOM 1224 O O . CYS A 1 162 ? 14.555 -19.188 -37.875 1 94.69 162 CYS A O 1
ATOM 1226 N N . ALA A 1 163 ? 16.219 -17.703 -37.906 1 93.94 163 ALA A N 1
ATOM 1227 C CA . ALA A 1 163 ? 15.953 -17.219 -36.562 1 93.94 163 ALA A CA 1
ATOM 1228 C C . ALA A 1 163 ? 14.898 -16.125 -36.562 1 93.94 163 ALA A C 1
ATOM 1230 O O . ALA A 1 163 ? 14.852 -15.305 -37.5 1 93.94 163 ALA A O 1
ATOM 1231 N N . VAL A 1 164 ? 14.008 -16.172 -35.562 1 95.69 164 VAL A N 1
ATOM 1232 C CA . VAL A 1 164 ? 13.133 -15.039 -35.312 1 95.69 164 VAL A CA 1
ATOM 1233 C C . VAL A 1 164 ? 13.914 -13.914 -34.625 1 95.69 164 VAL A C 1
ATOM 1235 O O . VAL A 1 164 ? 14.562 -14.133 -33.594 1 95.69 164 VAL A O 1
ATOM 1238 N N . GLU A 1 165 ? 13.797 -12.727 -35.125 1 94.88 165 GLU A N 1
ATOM 1239 C CA . GLU A 1 165 ? 14.609 -11.625 -34.625 1 94.88 165 GLU A CA 1
ATOM 1240 C C . GLU A 1 165 ? 13.781 -10.688 -33.75 1 94.88 165 GLU A C 1
ATOM 1242 O O . GLU A 1 165 ? 14.281 -10.164 -32.75 1 94.88 165 GLU A O 1
ATOM 1247 N N . GLU A 1 166 ? 12.609 -10.523 -34.188 1 96.75 166 GLU A N 1
ATOM 1248 C CA . GLU A 1 166 ? 11.805 -9.516 -33.5 1 96.75 166 GLU A CA 1
ATOM 1249 C C . GLU A 1 166 ? 10.312 -9.789 -33.688 1 96.75 166 GLU A C 1
ATOM 1251 O O . GLU A 1 166 ? 9.867 -10.18 -34.75 1 96.75 166 GLU A O 1
ATOM 1256 N N . VAL A 1 167 ? 9.609 -9.688 -32.625 1 97.62 167 VAL A N 1
ATOM 1257 C CA . VAL A 1 167 ? 8.148 -9.688 -32.656 1 97.62 167 VAL A CA 1
ATOM 1258 C C . VAL A 1 167 ? 7.633 -8.25 -32.625 1 97.62 167 VAL A C 1
ATOM 1260 O O . VAL A 1 167 ? 7.988 -7.488 -31.703 1 97.62 167 VAL A O 1
ATOM 1263 N N . LEU A 1 168 ? 6.844 -7.875 -33.531 1 97.25 168 LEU A N 1
ATOM 1264 C CA . LEU A 1 168 ? 6.383 -6.496 -33.656 1 97.25 168 LEU A CA 1
ATOM 1265 C C . LEU A 1 168 ? 4.984 -6.332 -33.094 1 97.25 168 LEU A C 1
ATOM 1267 O O . LEU A 1 168 ? 4.094 -7.137 -33.375 1 97.25 168 LEU A O 1
ATOM 1271 N N . LEU A 1 169 ? 4.867 -5.352 -32.25 1 96.12 169 LEU A N 1
ATOM 1272 C CA . LEU A 1 169 ? 3.588 -5.039 -31.625 1 96.12 169 LEU A CA 1
ATOM 1273 C C . LEU A 1 169 ? 3.002 -3.752 -32.188 1 96.12 169 LEU A C 1
ATOM 1275 O O . LEU A 1 169 ? 3.736 -2.799 -32.469 1 96.12 169 LEU A O 1
ATOM 1279 N N . GLY A 1 170 ? 1.773 -3.768 -32.438 1 91.88 170 GLY A N 1
ATOM 1280 C CA . GLY A 1 170 ? 1.057 -2.578 -32.875 1 91.88 170 GLY A CA 1
ATOM 1281 C C . GLY A 1 170 ? 0.377 -1.845 -31.734 1 91.88 170 GLY A C 1
ATOM 1282 O O . GLY A 1 170 ? 0.907 -1.791 -30.625 1 91.88 170 GLY A O 1
ATOM 1283 N N . ASP A 1 171 ? -0.756 -1.25 -32.094 1 82.81 171 ASP A N 1
ATOM 1284 C CA . ASP A 1 171 ? -1.549 -0.522 -31.094 1 82.81 171 ASP A CA 1
ATOM 1285 C C . ASP A 1 171 ? -1.987 -1.442 -29.953 1 82.81 171 ASP A C 1
ATOM 1287 O O . ASP A 1 171 ? -2.314 -2.609 -30.188 1 82.81 171 ASP A O 1
ATOM 1291 N N . GLU A 1 172 ? -1.947 -1.046 -28.766 1 80 172 GLU A N 1
ATOM 1292 C CA . GLU A 1 172 ? -2.385 -1.746 -27.562 1 80 172 GLU A CA 1
ATOM 1293 C C . GLU A 1 172 ? -1.568 -3.016 -27.328 1 80 172 GLU A C 1
ATOM 1295 O O . GLU A 1 172 ? -2.09 -4.012 -26.844 1 80 172 GLU A O 1
ATOM 1300 N N . ARG A 1 173 ? -0.353 -3.16 -27.984 1 90.69 173 ARG A N 1
ATOM 1301 C CA . ARG A 1 173 ? 0.601 -4.25 -27.797 1 90.69 173 ARG A CA 1
ATOM 1302 C C . ARG A 1 173 ? 0.094 -5.535 -28.438 1 90.69 173 ARG A C 1
ATOM 1304 O O . ARG A 1 173 ? 0.286 -6.625 -27.891 1 90.69 173 ARG A O 1
ATOM 1311 N N . GLN A 1 174 ? -0.661 -5.379 -29.578 1 94 174 GLN A N 1
ATOM 1312 C CA . GLN A 1 174 ? -1.11 -6.52 -30.359 1 94 174 GLN A CA 1
ATOM 1313 C C . GLN A 1 174 ? -0.049 -6.938 -31.375 1 94 174 GLN A C 1
ATOM 1315 O O . GLN A 1 174 ? 0.446 -6.109 -32.156 1 94 174 GLN A O 1
ATOM 1320 N N . VAL A 1 175 ? 0.291 -8.211 -31.344 1 97 175 VAL A N 1
ATOM 1321 C CA . VAL A 1 175 ? 1.221 -8.727 -32.344 1 97 175 VAL A CA 1
ATOM 1322 C C . VAL A 1 175 ? 0.642 -8.523 -33.75 1 97 175 VAL A C 1
ATOM 1324 O O . VAL A 1 175 ? -0.53 -8.828 -34 1 97 175 VAL A O 1
ATOM 1327 N N . TYR A 1 176 ? 1.486 -8 -34.688 1 96.88 176 TYR A N 1
ATOM 1328 C CA . TYR A 1 176 ? 0.971 -7.852 -36.062 1 96.88 176 TYR A CA 1
ATOM 1329 C C . TYR A 1 176 ? 1.938 -8.445 -37.062 1 96.88 176 TYR A C 1
ATOM 1331 O O . TYR A 1 176 ? 1.574 -8.648 -38.219 1 96.88 176 TYR A O 1
ATOM 1339 N N . ALA A 1 177 ? 3.189 -8.695 -36.594 1 97.5 177 ALA A N 1
ATOM 1340 C CA . ALA A 1 177 ? 4.164 -9.281 -37.5 1 97.5 177 ALA A CA 1
ATOM 1341 C C . ALA A 1 177 ? 5.379 -9.81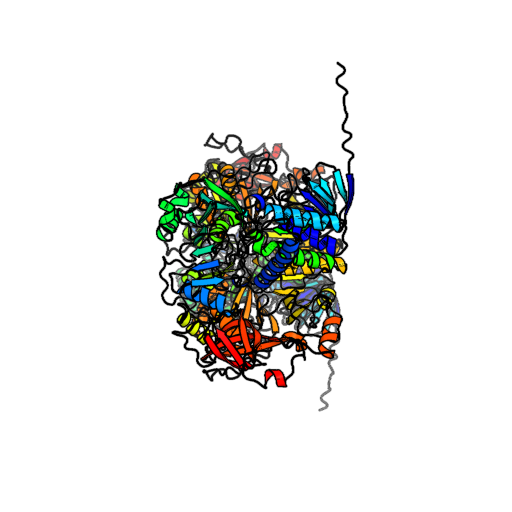2 -36.75 1 97.5 177 ALA A C 1
ATOM 1343 O O . ALA A 1 177 ? 5.57 -9.492 -35.562 1 97.5 177 ALA A O 1
ATOM 1344 N N . VAL A 1 178 ? 6.129 -10.672 -37.406 1 97.56 178 VAL A N 1
ATOM 1345 C CA . VAL A 1 178 ? 7.375 -11.227 -36.906 1 97.56 178 VAL A CA 1
ATOM 1346 C C . VAL A 1 178 ? 8.492 -11.039 -37.906 1 97.56 178 VAL A C 1
ATOM 1348 O O . VAL A 1 178 ? 8.336 -11.383 -39.094 1 97.56 178 VAL A O 1
ATOM 1351 N N . ASN A 1 179 ? 9.539 -10.406 -37.438 1 96.69 179 ASN A N 1
ATOM 1352 C CA . ASN A 1 179 ? 10.727 -10.266 -38.281 1 96.69 179 ASN A CA 1
ATOM 1353 C C . ASN A 1 179 ? 11.672 -11.445 -38.125 1 96.69 179 ASN A C 1
ATOM 1355 O O . ASN A 1 179 ? 12.039 -11.805 -37 1 96.69 179 ASN A O 1
ATOM 1359 N N . THR A 1 180 ? 12 -12.109 -39.219 1 95.44 180 THR A N 1
ATOM 1360 C CA . THR A 1 180 ? 12.953 -13.211 -39.219 1 95.44 180 THR A CA 1
ATOM 1361 C C . THR A 1 180 ? 14.18 -12.859 -40.062 1 95.44 180 THR A C 1
ATOM 1363 O O . THR A 1 180 ? 14.211 -11.82 -40.719 1 95.44 180 THR A O 1
ATOM 1366 N N . VAL A 1 181 ? 15.164 -13.703 -40 1 92.12 181 VAL A N 1
ATOM 1367 C CA . VAL A 1 181 ? 16.375 -13.484 -40.781 1 92.12 181 VAL A CA 1
ATOM 1368 C C . VAL A 1 181 ? 16.047 -13.523 -42.25 1 92.12 181 VAL A C 1
ATOM 1370 O O . VAL A 1 181 ? 16.734 -12.891 -43.062 1 92.12 181 VAL A O 1
ATOM 1373 N N . ASN A 1 182 ? 14.961 -14.195 -42.594 1 91.38 182 ASN A N 1
ATOM 1374 C CA . ASN A 1 182 ? 14.609 -14.352 -44 1 91.38 182 ASN A CA 1
ATOM 1375 C C . ASN A 1 182 ? 13.453 -13.438 -44.406 1 91.38 182 ASN A C 1
ATOM 1377 O O . ASN A 1 182 ? 12.875 -13.586 -45.5 1 91.38 182 ASN A O 1
ATOM 1381 N N . GLY A 1 183 ? 13.07 -12.562 -43.5 1 92.25 183 GLY A N 1
ATOM 1382 C CA . GLY A 1 183 ? 12.039 -11.609 -43.875 1 92.25 183 GLY A CA 1
ATOM 1383 C C . GLY A 1 183 ? 10.922 -11.484 -42.844 1 92.25 183 GLY A C 1
ATOM 1384 O O . GLY A 1 183 ? 10.938 -12.164 -41.844 1 92.25 183 GLY A O 1
ATOM 1385 N N . LEU A 1 184 ? 9.984 -10.664 -43.281 1 95.31 184 LEU A N 1
ATOM 1386 C CA . LEU A 1 184 ? 8.867 -10.312 -42.406 1 95.31 184 LEU A CA 1
ATOM 1387 C C . LEU A 1 184 ? 7.664 -11.203 -42.688 1 95.31 184 LEU A C 1
ATOM 1389 O O . LEU A 1 184 ? 7.34 -11.477 -43.844 1 95.31 184 LEU A O 1
ATOM 1393 N N . VAL A 1 185 ? 7.039 -11.703 -41.656 1 97 185 VAL A N 1
ATOM 1394 C CA . VAL A 1 185 ? 5.805 -12.477 -41.75 1 97 185 VAL A CA 1
ATOM 1395 C C . VAL A 1 185 ? 4.695 -11.781 -40.969 1 97 185 VAL A C 1
ATOM 1397 O O . VAL A 1 185 ? 4.824 -11.562 -39.75 1 97 185 VAL A O 1
ATOM 1400 N N . GLU A 1 186 ? 3.609 -11.406 -41.625 1 97.25 186 GLU A N 1
ATOM 1401 C CA . GLU A 1 186 ? 2.461 -10.82 -40.938 1 97.25 186 GLU A CA 1
ATOM 1402 C C . GLU A 1 186 ? 1.647 -11.883 -40.219 1 97.25 186 GLU A C 1
ATOM 1404 O O . GLU A 1 186 ? 1.35 -12.938 -40.781 1 97.25 186 GLU A O 1
ATOM 1409 N N . THR A 1 187 ? 1.409 -11.703 -38.969 1 97.69 187 THR A N 1
ATOM 1410 C CA . THR A 1 187 ? 0.626 -12.648 -38.188 1 97.69 187 THR A CA 1
ATOM 1411 C C . THR A 1 187 ? 0.027 -11.953 -36.969 1 97.69 187 THR A C 1
ATOM 1413 O O . THR A 1 187 ? 0.653 -11.062 -36.375 1 97.69 187 THR A O 1
ATOM 1416 N N . PRO A 1 188 ? -1.144 -12.297 -36.562 1 96.62 188 PRO A N 1
ATOM 1417 C CA . PRO A 1 188 ? -1.705 -11.766 -35.312 1 96.62 188 PRO A CA 1
ATOM 1418 C C . PRO A 1 188 ? -1.3 -12.578 -34.094 1 96.62 188 PRO A C 1
ATOM 1420 O O . PRO A 1 188 ? -1.524 -12.148 -32.969 1 96.62 188 PRO A O 1
ATOM 1423 N N . MET A 1 189 ? -0.683 -13.758 -34.344 1 97.69 189 MET A N 1
ATOM 1424 C CA . MET A 1 189 ? -0.39 -14.648 -33.219 1 97.69 189 MET A CA 1
ATOM 1425 C C . MET A 1 189 ? 1.015 -15.227 -33.344 1 97.69 189 MET A C 1
ATOM 1427 O O . MET A 1 189 ? 1.414 -15.68 -34.438 1 97.69 189 MET A O 1
ATOM 1431 N N . PHE A 1 190 ? 1.695 -15.172 -32.281 1 98.31 190 PHE A N 1
ATOM 1432 C CA . PHE A 1 190 ? 3.057 -15.68 -32.156 1 98.31 190 PHE A CA 1
ATOM 1433 C C . PHE A 1 190 ? 3.174 -16.656 -31 1 98.31 190 PHE A C 1
ATOM 1435 O O . PHE A 1 190 ? 2.742 -16.359 -29.875 1 98.31 190 PHE A O 1
ATOM 1442 N N . VAL A 1 191 ? 3.695 -17.875 -31.25 1 98.62 191 VAL A N 1
ATOM 1443 C CA . VAL A 1 191 ? 3.922 -18.844 -30.188 1 98.62 191 VAL A CA 1
ATOM 1444 C C . VAL A 1 191 ? 5.422 -19.016 -29.938 1 98.62 191 VAL A C 1
ATOM 1446 O O . VAL A 1 191 ? 6.156 -19.453 -30.828 1 98.62 191 VAL A O 1
ATOM 1449 N N . ASP A 1 192 ? 5.832 -18.672 -28.781 1 98.19 192 ASP A N 1
ATOM 1450 C CA . ASP A 1 192 ? 7.223 -18.844 -28.375 1 98.19 192 ASP A CA 1
ATOM 1451 C C . ASP A 1 192 ? 7.445 -20.219 -27.75 1 98.19 192 ASP A C 1
ATOM 1453 O O . ASP A 1 192 ? 7.227 -20.406 -26.547 1 98.19 192 ASP A O 1
ATOM 1457 N N . ALA A 1 193 ? 7.91 -21.156 -28.469 1 97.56 193 ALA A N 1
ATOM 1458 C CA . ALA A 1 193 ? 8.25 -22.5 -28.031 1 97.56 193 ALA A CA 1
ATOM 1459 C C . ALA A 1 193 ? 9.742 -22.781 -28.172 1 97.56 193 ALA A C 1
ATOM 1461 O O . ALA A 1 193 ? 10.148 -23.875 -28.562 1 97.56 193 ALA A O 1
ATOM 1462 N N . SER A 1 194 ? 10.562 -21.812 -27.844 1 93.88 194 SER A N 1
ATOM 1463 C CA . SER A 1 194 ? 11.992 -21.859 -28.125 1 93.88 194 SER A CA 1
ATOM 1464 C C . SER A 1 194 ? 12.773 -22.422 -26.938 1 93.88 194 SER A C 1
ATOM 1466 O O . SER A 1 194 ? 13.984 -22.219 -26.844 1 93.88 194 SER A O 1
ATOM 1468 N N . GLY A 1 195 ? 12.102 -23.078 -26.016 1 91.5 195 GLY A N 1
ATOM 1469 C CA . GLY A 1 195 ? 12.781 -23.75 -24.922 1 91.5 195 GLY A CA 1
ATOM 1470 C C . GLY A 1 195 ? 13.539 -22.797 -24.016 1 91.5 195 GLY A C 1
ATOM 1471 O O . GLY A 1 195 ? 12.977 -21.812 -23.531 1 91.5 195 GLY A O 1
ATOM 1472 N N . ILE A 1 196 ? 14.852 -22.984 -23.812 1 89.75 196 ILE A N 1
ATOM 1473 C CA . ILE A 1 196 ? 15.664 -22.203 -22.875 1 89.75 196 ILE A CA 1
ATOM 1474 C C . ILE A 1 196 ? 15.805 -20.766 -23.375 1 89.75 196 ILE A C 1
ATOM 1476 O O . ILE A 1 196 ? 16.203 -19.875 -22.625 1 89.75 196 ILE A O 1
ATOM 1480 N N . TRP A 1 197 ? 15.398 -20.516 -24.625 1 90.06 197 TRP A N 1
ATOM 1481 C CA . TRP A 1 197 ? 15.516 -19.188 -25.203 1 90.06 197 TRP A CA 1
ATOM 1482 C C . TRP A 1 197 ? 14.188 -18.453 -25.156 1 90.06 197 TRP A C 1
ATOM 1484 O O . TRP A 1 197 ? 14.062 -17.344 -25.688 1 90.06 197 TRP A O 1
ATOM 1494 N N . ALA A 1 198 ? 13.203 -19.109 -24.594 1 90.31 198 ALA A N 1
ATOM 1495 C CA . ALA A 1 198 ? 11.914 -18.438 -24.5 1 90.31 198 ALA A CA 1
ATOM 1496 C C . ALA A 1 198 ? 12.062 -17.047 -23.875 1 90.31 198 ALA A C 1
ATOM 1498 O O . ALA A 1 198 ? 12.734 -16.906 -22.844 1 90.31 198 ALA A O 1
ATOM 1499 N N . GLY A 1 199 ? 11.469 -16.047 -24.484 1 89.62 199 GLY A N 1
ATOM 1500 C CA . GLY A 1 199 ? 11.555 -14.672 -24 1 89.62 199 GLY A CA 1
ATOM 1501 C C . GLY A 1 199 ? 12.75 -13.922 -24.562 1 89.62 199 GLY A C 1
ATOM 1502 O O . GLY A 1 199 ? 12.953 -12.742 -24.234 1 89.62 199 GLY A O 1
ATOM 1503 N N . SER A 1 200 ? 13.516 -14.484 -25.375 1 87.88 200 SER A N 1
ATOM 1504 C CA . SER A 1 200 ? 14.727 -13.836 -25.875 1 87.88 200 SER A CA 1
ATOM 1505 C C . SER A 1 200 ? 14.43 -13.023 -27.141 1 87.88 200 SER A C 1
ATOM 1507 O O . SER A 1 200 ? 15.211 -12.148 -27.516 1 87.88 200 SER A O 1
ATOM 1509 N N . ALA A 1 201 ? 13.359 -13.344 -27.828 1 91.62 201 ALA A N 1
ATOM 1510 C CA . ALA A 1 201 ? 13 -12.555 -29.016 1 91.62 201 ALA A CA 1
ATOM 1511 C C . ALA A 1 201 ? 12.789 -11.094 -28.641 1 91.62 201 ALA A C 1
ATOM 1513 O O . ALA A 1 201 ? 12.188 -10.781 -27.609 1 91.62 201 ALA A O 1
ATOM 1514 N N . LEU A 1 202 ? 13.305 -10.273 -29.469 1 93.5 202 LEU A N 1
ATOM 1515 C CA . LEU A 1 202 ? 13.188 -8.844 -29.234 1 93.5 202 LEU A CA 1
ATOM 1516 C C . LEU A 1 202 ? 11.742 -8.375 -29.406 1 93.5 202 LEU A C 1
ATOM 1518 O O . LEU A 1 202 ? 11.078 -8.75 -30.375 1 93.5 202 LEU A O 1
ATOM 1522 N N . VAL A 1 203 ? 11.25 -7.773 -28.469 1 95.12 203 VAL A N 1
ATOM 1523 C CA . VAL A 1 203 ? 9.992 -7.035 -28.516 1 95.12 203 VAL A CA 1
ATOM 1524 C C . VAL A 1 203 ? 10.219 -5.59 -28.078 1 95.12 203 VAL A C 1
ATOM 1526 O O . VAL A 1 203 ? 9.969 -5.242 -26.922 1 95.12 203 VAL A O 1
ATOM 1529 N N . LYS A 1 204 ? 10.516 -4.707 -28.906 1 90.5 204 LYS A N 1
ATOM 1530 C CA . LYS A 1 204 ? 11.047 -3.371 -28.641 1 90.5 204 LYS A CA 1
ATOM 1531 C C . LYS A 1 204 ? 10.031 -2.529 -27.859 1 90.5 204 LYS A C 1
ATOM 1533 O O . LYS A 1 204 ? 10.414 -1.699 -27.031 1 90.5 204 LYS A O 1
ATOM 1538 N N . ALA A 1 205 ? 8.844 -2.812 -28.109 1 87.62 205 ALA A N 1
ATOM 1539 C CA . ALA A 1 205 ? 7.781 -1.962 -27.578 1 87.62 205 ALA A CA 1
ATOM 1540 C C . ALA A 1 205 ? 7.574 -2.207 -26.094 1 87.62 205 ALA A C 1
ATOM 1542 O O . ALA A 1 205 ? 6.938 -1.404 -25.406 1 87.62 205 ALA A O 1
ATOM 1543 N N . LEU A 1 206 ? 8.094 -3.244 -25.547 1 88.88 206 LEU A N 1
ATOM 1544 C CA . LEU A 1 206 ? 7.906 -3.582 -24.141 1 88.88 206 LEU A CA 1
ATOM 1545 C C . LEU A 1 206 ? 9 -2.961 -23.281 1 88.88 206 LEU A C 1
ATOM 1547 O O . LEU A 1 206 ? 10.109 -2.703 -23.766 1 88.88 206 LEU A O 1
ATOM 1551 N N . PRO A 1 207 ? 8.766 -2.734 -22.016 1 75.88 207 PRO A N 1
ATOM 1552 C CA . PRO A 1 207 ? 9.719 -2.057 -21.125 1 75.88 207 PRO A CA 1
ATOM 1553 C C . PRO A 1 207 ? 11.07 -2.766 -21.062 1 75.88 207 PRO A C 1
ATOM 1555 O O . PRO A 1 207 ? 12.109 -2.107 -21.031 1 75.88 207 PRO A O 1
ATOM 1558 N N . TYR A 1 208 ? 11.094 -4.066 -21.109 1 81.56 208 TYR A N 1
ATOM 1559 C CA . TYR A 1 208 ? 12.336 -4.824 -21.031 1 81.56 208 TYR A CA 1
ATOM 1560 C C . TYR A 1 208 ? 12.797 -5.258 -22.422 1 81.56 208 TYR A C 1
ATOM 1562 O O . TYR A 1 208 ? 13.766 -6.008 -22.547 1 81.56 208 TYR A O 1
ATOM 1570 N N . ARG A 1 209 ? 12.008 -4.895 -23.438 1 88.38 209 ARG A N 1
ATOM 1571 C CA . ARG A 1 209 ? 12.289 -5.16 -24.844 1 88.38 209 ARG A CA 1
ATOM 1572 C C . ARG A 1 209 ? 12.148 -6.645 -25.156 1 88.38 209 ARG A C 1
ATOM 1574 O O . ARG A 1 209 ? 12.633 -7.117 -26.188 1 88.38 209 ARG A O 1
ATOM 1581 N N . HIS A 1 210 ? 11.672 -7.402 -24.281 1 91.81 210 HIS A N 1
ATOM 1582 C CA . HIS A 1 210 ? 11.289 -8.797 -24.453 1 91.81 210 HIS A CA 1
ATOM 1583 C C . HIS A 1 210 ? 10.164 -9.18 -23.484 1 91.81 210 HIS A C 1
ATOM 1585 O O . HIS A 1 210 ? 9.883 -8.445 -22.531 1 91.81 210 HIS A O 1
ATOM 1591 N N . VAL A 1 211 ? 9.547 -10.281 -23.75 1 93.06 211 VAL A N 1
ATOM 1592 C CA . VAL A 1 211 ? 8.531 -10.812 -22.859 1 93.06 211 VAL A CA 1
ATOM 1593 C C . VAL A 1 211 ? 9.203 -11.539 -21.688 1 93.06 211 VAL A C 1
ATOM 1595 O O . VAL A 1 211 ? 10.109 -12.352 -21.906 1 93.06 211 VAL A O 1
ATOM 1598 N N . GLN A 1 212 ? 8.797 -11.203 -20.516 1 91.5 212 GLN A N 1
ATOM 1599 C CA . GLN A 1 212 ? 9.312 -11.883 -19.344 1 91.5 212 GLN A CA 1
ATOM 1600 C C . GLN A 1 212 ? 8.516 -13.156 -19.047 1 91.5 212 GLN A C 1
ATOM 1602 O O . GLN A 1 212 ? 7.281 -13.133 -19.031 1 91.5 212 GLN A O 1
ATOM 1607 N N . THR A 1 213 ? 9.234 -14.234 -18.859 1 93.31 213 THR A N 1
ATOM 1608 C CA . THR A 1 213 ? 8.586 -15.516 -18.594 1 93.31 213 THR A CA 1
ATOM 1609 C C . THR A 1 213 ? 9.07 -16.094 -17.266 1 93.31 213 THR A C 1
ATOM 1611 O O . THR A 1 213 ? 10.242 -15.93 -16.891 1 93.31 213 THR A O 1
ATOM 1614 N N . ALA A 1 214 ? 8.227 -16.781 -16.562 1 95.81 214 ALA A N 1
ATOM 1615 C CA . ALA A 1 214 ? 8.578 -17.422 -15.305 1 95.81 214 ALA A CA 1
ATOM 1616 C C . ALA A 1 214 ? 9.227 -18.781 -15.539 1 95.81 214 ALA A C 1
ATOM 1618 O O . ALA A 1 214 ? 8.719 -19.797 -15.086 1 95.81 214 ALA A O 1
ATOM 1619 N N . ALA A 1 215 ? 10.289 -18.797 -16.219 1 95.81 215 ALA A N 1
ATOM 1620 C CA . ALA A 1 215 ? 11.102 -19.969 -16.516 1 95.81 215 ALA A CA 1
ATOM 1621 C C . ALA A 1 215 ? 12.57 -19.594 -16.672 1 95.81 215 ALA A C 1
ATOM 1623 O O . ALA A 1 215 ? 12.891 -18.5 -17.125 1 95.81 215 ALA A O 1
ATOM 1624 N N . TYR A 1 216 ? 13.414 -20.453 -16.25 1 94.12 216 TYR A N 1
ATOM 1625 C CA . TYR A 1 216 ? 14.844 -20.188 -16.281 1 94.12 216 TYR A CA 1
ATOM 1626 C C . TYR A 1 216 ? 15.633 -21.453 -16.578 1 94.12 216 TYR A C 1
ATOM 1628 O O . TYR A 1 216 ? 15.281 -22.531 -16.094 1 94.12 216 TYR A O 1
ATOM 1636 N N . PRO A 1 217 ? 16.703 -21.344 -17.391 1 92.19 217 PRO A N 1
ATOM 1637 C CA . PRO A 1 217 ? 17.5 -22.531 -17.703 1 92.19 217 PRO A CA 1
ATOM 1638 C C . PRO A 1 217 ? 18.359 -22.984 -16.531 1 92.19 217 PRO A C 1
ATOM 1640 O O . PRO A 1 217 ? 18.953 -22.156 -15.836 1 92.19 217 PRO A O 1
ATOM 1643 N N . CYS A 1 218 ? 18.422 -24.266 -16.297 1 92.5 218 CYS A N 1
ATOM 1644 C CA . CYS A 1 218 ? 19.266 -24.906 -15.305 1 92.5 218 CYS A CA 1
ATOM 1645 C C . CYS A 1 218 ? 19.922 -26.156 -15.867 1 92.5 218 CYS A C 1
ATOM 1647 O O . CYS A 1 218 ? 19.438 -26.734 -16.844 1 92.5 218 CYS A O 1
ATOM 1649 N N . THR A 1 219 ? 21 -26.531 -15.164 1 91.56 219 THR A N 1
ATOM 1650 C CA . THR A 1 219 ? 21.75 -27.688 -15.609 1 91.56 219 THR A CA 1
ATOM 1651 C C . THR A 1 219 ? 21.141 -28.984 -15.07 1 91.56 219 THR A C 1
ATOM 1653 O O . THR A 1 219 ? 20.438 -28.969 -14.062 1 91.56 219 THR A O 1
ATOM 1656 N N . TYR A 1 220 ? 21.266 -30.016 -15.781 1 90.12 220 TYR A N 1
ATOM 1657 C CA . TYR A 1 220 ? 21.141 -31.391 -15.312 1 90.12 220 TYR A CA 1
ATOM 1658 C C . TYR A 1 220 ? 22.266 -32.25 -15.859 1 90.12 220 TYR A C 1
ATOM 1660 O O . TYR A 1 220 ? 22.781 -32 -16.953 1 90.12 220 TYR A O 1
ATOM 1668 N N . THR A 1 221 ? 22.719 -33.25 -15.133 1 92 221 THR A N 1
ATOM 1669 C CA . THR A 1 221 ? 23.906 -34 -15.508 1 92 221 THR A CA 1
ATOM 1670 C C . THR A 1 221 ? 23.594 -35.5 -15.625 1 92 221 THR A C 1
ATOM 1672 O O . THR A 1 221 ? 22.844 -36.031 -14.828 1 92 221 THR A O 1
ATOM 1675 N N . TYR A 1 222 ? 24.125 -36.094 -16.688 1 91.62 222 TYR A N 1
ATOM 1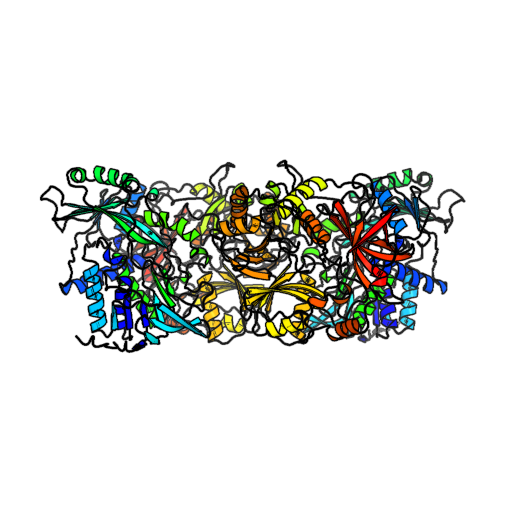676 C CA . TYR A 1 222 ? 23.969 -37.531 -16.891 1 91.62 222 TYR A CA 1
ATOM 1677 C C . TYR A 1 222 ? 25.219 -38.156 -17.5 1 91.62 222 TYR A C 1
ATOM 1679 O O . TYR A 1 222 ? 26.094 -37.438 -17.984 1 91.62 222 TYR A O 1
ATOM 1687 N N . ILE A 1 223 ? 25.344 -39.5 -17.453 1 92.94 223 ILE A N 1
ATOM 1688 C CA . ILE A 1 223 ? 26.469 -40.25 -17.984 1 92.94 223 ILE A CA 1
ATOM 1689 C C . ILE A 1 223 ? 25.984 -41.156 -19.109 1 92.94 223 ILE A C 1
ATOM 1691 O O . ILE A 1 223 ? 24.969 -41.844 -18.969 1 92.94 223 ILE A O 1
ATOM 1695 N N . HIS A 1 224 ? 26.672 -41.062 -20.203 1 91.5 224 HIS A N 1
ATOM 1696 C CA . HIS A 1 224 ? 26.562 -42.094 -21.219 1 91.5 224 HIS A CA 1
ATOM 1697 C C . HIS A 1 224 ? 27.734 -43.062 -21.141 1 91.5 224 HIS A C 1
ATOM 1699 O O . HIS A 1 224 ? 28.875 -42.688 -21.359 1 91.5 224 HIS A O 1
ATOM 1705 N N . SER A 1 225 ? 27.359 -44.25 -20.875 1 91.94 225 SER A N 1
ATOM 1706 C CA . SER A 1 225 ? 28.391 -45.25 -20.719 1 91.94 225 SER A CA 1
ATOM 1707 C C . SER A 1 225 ? 28.141 -46.438 -21.641 1 91.94 225 SER A C 1
ATOM 1709 O O . SER A 1 225 ? 27.156 -46.469 -22.406 1 91.94 225 SER A O 1
ATOM 1711 N N . THR A 1 226 ? 29.094 -47.406 -21.625 1 91.38 226 THR A N 1
ATOM 1712 C CA . THR A 1 226 ? 28.969 -48.594 -22.453 1 91.38 226 THR A CA 1
ATOM 1713 C C . THR A 1 226 ? 27.953 -49.562 -21.859 1 91.38 226 THR A C 1
ATOM 1715 O O . THR A 1 226 ? 27.406 -49.312 -20.781 1 91.38 226 THR A O 1
ATOM 1718 N N . LYS A 1 227 ? 27.719 -50.562 -22.656 1 90.38 227 LYS A N 1
ATOM 1719 C CA . LYS A 1 227 ? 26.766 -51.562 -22.188 1 90.38 227 LYS A CA 1
ATOM 1720 C C . LYS A 1 227 ? 27.266 -52.25 -20.922 1 90.38 227 LYS A C 1
ATOM 1722 O O . LYS A 1 227 ? 28.469 -52.438 -20.75 1 90.38 227 LYS A O 1
ATOM 1727 N N . LEU A 1 228 ? 26.391 -52.625 -20.094 1 89 228 LEU A N 1
ATOM 1728 C CA . LEU A 1 228 ? 26.75 -53.406 -18.906 1 89 228 LEU A CA 1
ATOM 1729 C C . LEU A 1 228 ? 27.312 -54.75 -19.281 1 89 228 LEU A C 1
ATOM 1731 O O . LEU A 1 228 ? 26.984 -55.312 -20.344 1 89 228 LEU A O 1
ATOM 1735 N N . PRO A 1 229 ? 28.172 -55.281 -18.469 1 87.38 229 PRO A N 1
ATOM 1736 C CA . PRO A 1 229 ? 28.812 -56.562 -18.797 1 87.38 229 PRO A CA 1
ATOM 1737 C C . PRO A 1 229 ? 27.922 -57.75 -18.484 1 87.38 229 PRO A C 1
ATOM 1739 O O . PRO A 1 229 ? 28.312 -58.625 -17.719 1 87.38 229 PRO A O 1
ATOM 1742 N N . THR A 1 230 ? 26.766 -57.719 -18.984 1 86 230 THR A N 1
ATOM 1743 C CA . THR A 1 230 ? 25.828 -58.812 -18.797 1 86 230 THR A CA 1
ATOM 1744 C C . THR A 1 230 ? 24.969 -59 -20.047 1 86 230 THR A C 1
ATOM 1746 O O . THR A 1 230 ? 24.734 -58.062 -20.797 1 86 230 THR A O 1
ATOM 1749 N N . GLY A 1 231 ? 24.516 -60.219 -20.328 1 79 231 GLY A N 1
ATOM 1750 C CA . GLY A 1 231 ? 23.625 -60.531 -21.438 1 79 231 GLY A CA 1
ATOM 1751 C C . GLY A 1 231 ? 22.156 -60.406 -21.078 1 79 231 GLY A C 1
ATOM 1752 O O . GLY A 1 231 ? 21.297 -60.531 -21.938 1 79 231 GLY A O 1
ATOM 1753 N N . SER A 1 232 ? 21.859 -60.062 -19.875 1 83.94 232 SER A N 1
ATOM 1754 C CA . SER A 1 232 ? 20.484 -60.062 -19.391 1 83.94 232 SER A CA 1
ATOM 1755 C C . SER A 1 232 ? 19.797 -58.75 -19.672 1 83.94 232 SER A C 1
ATOM 1757 O O . SER A 1 232 ? 18.594 -58.594 -19.453 1 83.94 232 SER A O 1
ATOM 1759 N N . VAL A 1 233 ? 20.516 -57.812 -20.188 1 88 233 VAL A N 1
ATOM 1760 C CA . VAL A 1 233 ? 20 -56.469 -20.453 1 88 233 VAL A CA 1
ATOM 1761 C C . VAL A 1 233 ? 19.703 -56.312 -21.953 1 88 233 VAL A C 1
ATOM 1763 O O . VAL A 1 233 ? 20.469 -56.781 -22.797 1 88 233 VAL A O 1
ATOM 1766 N N . SER A 1 234 ? 18.562 -55.844 -22.281 1 89.38 234 SER A N 1
ATOM 1767 C CA . SER A 1 234 ? 18.141 -55.594 -23.656 1 89.38 234 SER A CA 1
ATOM 1768 C C . SER A 1 234 ? 17.453 -54.219 -23.766 1 89.38 234 SER A C 1
ATOM 1770 O O . SER A 1 234 ? 17.344 -53.5 -22.781 1 89.38 234 SER A O 1
ATOM 1772 N N . ASP A 1 235 ? 16.984 -53.938 -24.922 1 89.06 235 ASP A N 1
ATOM 1773 C CA . ASP A 1 235 ? 16.281 -52.688 -25.172 1 89.06 235 ASP A CA 1
ATOM 1774 C C . ASP A 1 235 ? 14.93 -52.656 -24.453 1 89.06 235 ASP A C 1
ATOM 1776 O O . ASP A 1 235 ? 14.344 -51.594 -24.25 1 89.06 235 ASP A O 1
ATOM 1780 N N . ASN A 1 236 ? 14.477 -53.781 -24 1 90.75 236 ASN A N 1
ATOM 1781 C CA . ASN A 1 236 ? 13.188 -53.906 -23.328 1 90.75 236 ASN A CA 1
ATOM 1782 C C . ASN A 1 236 ? 13.344 -53.844 -21.812 1 90.75 236 ASN A C 1
ATOM 1784 O O . ASN A 1 236 ? 12.359 -53.844 -21.078 1 90.75 236 ASN A O 1
ATOM 1788 N N . THR A 1 237 ? 14.625 -53.781 -21.438 1 90.06 237 THR A N 1
ATOM 1789 C CA . THR A 1 237 ? 14.852 -53.625 -20.016 1 90.06 237 THR A CA 1
ATOM 1790 C C . THR A 1 237 ? 14.273 -52.281 -19.516 1 90.06 237 THR A C 1
ATOM 1792 O O . THR A 1 237 ? 14.508 -51.25 -20.125 1 90.06 237 THR A O 1
ATOM 1795 N N . PRO A 1 238 ? 13.477 -52.312 -18.453 1 91.69 238 PRO A N 1
ATOM 1796 C CA . PRO A 1 238 ? 12.82 -51.094 -17.969 1 91.69 238 PRO A CA 1
ATOM 1797 C C . PRO A 1 238 ? 13.812 -50.031 -17.484 1 91.69 238 PRO A C 1
ATOM 1799 O O . PRO A 1 238 ? 14.945 -50.375 -17.125 1 91.69 238 PRO A O 1
ATOM 1802 N N . ILE A 1 239 ? 13.344 -48.812 -17.547 1 93.38 239 ILE A N 1
ATOM 1803 C CA . ILE A 1 239 ? 14.07 -47.719 -16.906 1 93.38 239 ILE A CA 1
ATOM 1804 C C . ILE A 1 239 ? 13.961 -47.844 -15.383 1 93.38 239 ILE A C 1
ATOM 1806 O O . ILE A 1 239 ? 12.898 -48.188 -14.859 1 93.38 239 ILE A O 1
ATOM 1810 N N . PHE A 1 240 ? 14.992 -47.562 -14.688 1 89 240 PHE A N 1
ATOM 1811 C CA . PHE A 1 240 ? 14.961 -47.625 -13.227 1 89 240 PHE A CA 1
ATOM 1812 C C . PHE A 1 240 ? 15.117 -46.219 -12.641 1 89 240 PHE A C 1
ATOM 1814 O O . PHE A 1 240 ? 16.078 -45.5 -12.945 1 89 240 PHE A O 1
ATOM 1821 N N . ASN A 1 241 ? 14.148 -45.844 -11.867 1 91.88 241 ASN A N 1
ATOM 1822 C CA . ASN A 1 241 ? 14.195 -44.562 -11.141 1 91.88 241 ASN A CA 1
ATOM 1823 C C . ASN A 1 241 ? 14.18 -44.781 -9.633 1 91.88 241 ASN A C 1
ATOM 1825 O O . ASN A 1 241 ? 13.25 -45.375 -9.094 1 91.88 241 ASN A O 1
ATOM 1829 N N . ASP A 1 242 ? 15.18 -44.312 -8.969 1 88.88 242 ASP A N 1
ATOM 1830 C CA . ASP A 1 242 ? 15.234 -44.312 -7.508 1 88.88 242 ASP A CA 1
ATOM 1831 C C . ASP A 1 242 ? 14.789 -42.938 -6.965 1 88.88 242 ASP A C 1
ATOM 1833 O O . ASP A 1 242 ? 15.547 -41.969 -7.02 1 88.88 242 ASP A O 1
ATOM 1837 N N . LEU A 1 243 ? 13.656 -42.938 -6.332 1 87.81 243 LEU A N 1
ATOM 1838 C CA . LEU A 1 243 ? 13.047 -41.656 -5.93 1 87.81 243 LEU A CA 1
ATOM 1839 C C . LEU A 1 243 ? 13.828 -41.031 -4.785 1 87.81 243 LEU A C 1
ATOM 1841 O O . LEU A 1 243 ? 13.977 -39.812 -4.742 1 87.81 243 LEU A O 1
ATOM 1845 N N . ASP A 1 244 ? 14.328 -41.75 -3.846 1 87.25 244 ASP A N 1
ATOM 1846 C CA . ASP A 1 244 ? 15.055 -41.219 -2.699 1 87.25 244 ASP A CA 1
ATOM 1847 C C . ASP A 1 244 ? 16.453 -40.781 -3.1 1 87.25 244 ASP A C 1
ATOM 1849 O O . ASP A 1 244 ? 16.938 -39.75 -2.641 1 87.25 244 ASP A O 1
ATOM 1853 N N . GLY A 1 245 ? 17.062 -41.562 -3.914 1 88.12 245 GLY A N 1
ATOM 1854 C CA . GLY A 1 245 ? 18.406 -41.219 -4.375 1 88.12 245 GLY A CA 1
ATOM 1855 C C . GLY A 1 245 ? 18.406 -40.219 -5.496 1 88.12 245 GLY A C 1
ATOM 1856 O O . GLY A 1 245 ? 19.453 -39.625 -5.793 1 88.12 245 GLY A O 1
ATOM 1857 N N . LYS A 1 246 ? 17.297 -39.969 -6.082 1 91.94 246 LYS A N 1
ATOM 1858 C CA . LYS A 1 246 ? 17.141 -39.031 -7.195 1 91.94 246 LYS A CA 1
ATOM 1859 C C . LYS A 1 246 ? 18.062 -39.406 -8.352 1 91.94 246 LYS A C 1
ATOM 1861 O O . LYS A 1 246 ? 18.797 -38.562 -8.875 1 91.94 246 LYS A O 1
ATOM 1866 N N . ILE A 1 247 ? 18.047 -40.656 -8.695 1 92.12 247 ILE A N 1
ATOM 1867 C CA . ILE A 1 247 ? 18.891 -41.156 -9.797 1 92.12 247 ILE A CA 1
ATOM 1868 C C . ILE A 1 247 ? 18.031 -41.969 -10.766 1 92.12 247 ILE A C 1
ATOM 1870 O O . ILE A 1 247 ? 16.938 -42.406 -10.414 1 92.12 247 ILE A O 1
ATOM 1874 N N . MET A 1 248 ? 18.516 -42.125 -11.945 1 93.75 248 MET A N 1
ATOM 1875 C CA . MET A 1 248 ? 17.859 -42.875 -13.023 1 93.75 248 MET A CA 1
ATOM 1876 C C . MET A 1 248 ? 18.875 -43.688 -13.82 1 93.75 248 MET A C 1
ATOM 1878 O O . MET A 1 248 ? 19.984 -43.219 -14.102 1 93.75 248 MET A O 1
ATOM 1882 N N . ILE A 1 249 ? 18.531 -44.938 -14.18 1 92 249 ILE A N 1
ATOM 1883 C CA . ILE A 1 249 ? 19.391 -45.812 -14.969 1 92 249 ILE A CA 1
ATOM 1884 C C . ILE A 1 249 ? 18.578 -46.406 -16.125 1 92 249 ILE A C 1
ATOM 1886 O O . ILE A 1 249 ? 17.5 -46.969 -15.922 1 92 249 ILE A O 1
ATOM 1890 N N . ARG A 1 250 ? 19.062 -46.25 -17.266 1 94.69 250 ARG A N 1
ATOM 1891 C CA . ARG A 1 250 ? 18.562 -46.906 -18.453 1 94.69 250 ARG A CA 1
ATOM 1892 C C . ARG A 1 250 ? 19.656 -47.719 -19.141 1 94.69 250 ARG A C 1
ATOM 1894 O O . ARG A 1 250 ? 20.531 -47.156 -19.797 1 94.69 250 ARG A O 1
ATOM 1901 N N . ALA A 1 251 ? 19.547 -48.969 -18.984 1 90.75 251 ALA A N 1
ATOM 1902 C CA . ALA A 1 251 ? 20.5 -49.875 -19.594 1 90.75 251 ALA A CA 1
ATOM 1903 C C . ALA A 1 251 ? 19.906 -50.562 -20.812 1 90.75 251 ALA A C 1
ATOM 1905 O O . ALA A 1 251 ? 18.75 -51 -20.797 1 90.75 251 ALA A O 1
ATOM 1906 N N . THR A 1 252 ? 20.641 -50.562 -21.859 1 91.56 252 THR A N 1
ATOM 1907 C CA . THR A 1 252 ? 20.25 -51.281 -23.078 1 91.56 252 THR A CA 1
ATOM 1908 C C . THR A 1 252 ? 21.312 -52.281 -23.5 1 91.56 252 THR A C 1
ATOM 1910 O O . THR A 1 252 ? 22.328 -52.438 -22.812 1 91.56 252 THR A O 1
ATOM 1913 N N . GLY A 1 253 ? 21.031 -52.938 -24.625 1 87.06 253 GLY A N 1
ATOM 1914 C CA . GLY A 1 253 ? 22 -53.906 -25.141 1 87.06 253 GLY A CA 1
ATOM 1915 C C . GLY A 1 253 ? 23.25 -53.25 -25.688 1 87.06 253 GLY A C 1
ATOM 1916 O O . GLY A 1 253 ? 24.266 -53.906 -25.922 1 87.06 253 GLY A O 1
ATOM 1917 N N . PHE A 1 254 ? 23.281 -51.938 -25.766 1 87.88 254 PHE A N 1
ATOM 1918 C CA . PHE A 1 254 ? 24.391 -51.281 -26.453 1 87.88 254 PHE A CA 1
ATOM 1919 C C . PHE A 1 254 ? 25.016 -50.219 -25.562 1 87.88 254 PHE A C 1
ATOM 1921 O O . PHE A 1 254 ? 26.203 -49.906 -25.672 1 87.88 254 PHE A O 1
ATOM 1928 N N . LYS A 1 255 ? 24.172 -49.656 -24.703 1 91.56 255 LYS A N 1
ATOM 1929 C CA . LYS A 1 255 ? 24.672 -48.531 -23.891 1 91.56 255 LYS A CA 1
ATOM 1930 C C . LYS A 1 255 ? 23.906 -48.438 -22.578 1 91.56 255 LYS A C 1
ATOM 1932 O O . LYS A 1 255 ? 22.859 -49.094 -22.406 1 91.56 255 LYS A O 1
ATOM 1937 N N . THR A 1 256 ? 24.469 -47.688 -21.641 1 92 256 THR A N 1
ATOM 1938 C CA . THR A 1 256 ? 23.859 -47.406 -20.344 1 92 256 THR A CA 1
ATOM 1939 C C . THR A 1 256 ? 23.828 -45.906 -20.062 1 92 256 THR A C 1
ATOM 1941 O O . THR A 1 256 ? 24.844 -45.219 -20.156 1 92 256 THR A O 1
ATOM 1944 N N . LEU A 1 257 ? 22.625 -45.469 -19.859 1 94.12 257 LEU A N 1
ATOM 1945 C CA . LEU A 1 257 ? 22.406 -44.062 -19.5 1 94.12 257 LEU A CA 1
ATOM 1946 C C . LEU A 1 257 ? 22.109 -43.938 -18.016 1 94.12 257 LEU A C 1
ATOM 1948 O O . LEU A 1 257 ? 21.219 -44.594 -17.5 1 94.12 257 LEU A O 1
ATOM 1952 N N . CYS A 1 258 ? 22.875 -43.094 -17.297 1 93.88 258 CYS A N 1
ATOM 1953 C CA . CYS A 1 258 ? 22.656 -42.812 -15.875 1 93.88 258 CYS A CA 1
ATOM 1954 C C . CYS A 1 258 ? 22.531 -41.312 -15.633 1 93.88 258 CYS A C 1
ATOM 1956 O O . CYS A 1 258 ? 23.25 -40.5 -16.234 1 93.88 258 CYS A O 1
ATOM 1958 N N . ALA A 1 259 ? 21.562 -40.938 -14.844 1 94 259 ALA A N 1
ATOM 1959 C CA . ALA A 1 259 ? 21.375 -39.531 -14.508 1 94 259 ALA A CA 1
ATOM 1960 C C . ALA A 1 259 ? 21.172 -39.344 -13.008 1 94 259 ALA A C 1
ATOM 1962 O O . ALA A 1 259 ? 20.797 -40.281 -12.305 1 94 259 ALA A O 1
ATOM 1963 N N . GLY A 1 260 ? 21.531 -38.188 -12.484 1 93 260 GLY A N 1
ATOM 1964 C CA . GLY A 1 260 ? 21.312 -37.781 -11.109 1 93 260 GLY A CA 1
ATOM 1965 C C . GLY A 1 260 ? 20.828 -36.344 -10.984 1 93 260 GLY A C 1
ATOM 1966 O O . GLY A 1 260 ? 21.219 -35.469 -11.766 1 93 260 GLY A O 1
ATOM 1967 N N . PHE A 1 261 ? 20 -36.125 -9.961 1 93.25 261 PHE A N 1
ATOM 1968 C CA . PHE A 1 261 ? 19.406 -34.781 -9.797 1 93.25 261 PHE A CA 1
ATOM 1969 C C . PHE A 1 261 ? 19.625 -34.281 -8.383 1 93.25 261 PHE A C 1
ATOM 1971 O O . PHE A 1 261 ? 18.672 -33.906 -7.695 1 93.25 261 PHE A O 1
ATOM 1978 N N . PRO A 1 262 ? 20.906 -34.188 -7.988 1 91.56 262 PRO A N 1
ATOM 1979 C CA . PRO A 1 262 ? 21.203 -33.594 -6.688 1 91.56 262 PRO A CA 1
ATOM 1980 C C . PRO A 1 262 ? 21.062 -32.062 -6.703 1 91.56 262 PRO A C 1
ATOM 1982 O O . PRO A 1 262 ? 21.578 -31.406 -7.605 1 91.56 262 PRO A O 1
ATOM 1985 N N . GLU A 1 263 ? 20.375 -31.531 -5.719 1 91.62 263 GLU A N 1
ATOM 1986 C CA . GLU A 1 263 ? 20.156 -30.078 -5.695 1 91.62 263 GLU A CA 1
ATOM 1987 C C . GLU A 1 263 ? 21.484 -29.328 -5.691 1 91.62 263 GLU A C 1
ATOM 1989 O O . GLU A 1 263 ? 21.625 -28.312 -6.367 1 91.62 263 GLU A O 1
ATOM 1994 N N . ASP A 1 264 ? 22.469 -29.75 -4.93 1 91 264 ASP A N 1
ATOM 1995 C CA . ASP A 1 264 ? 23.75 -29.062 -4.773 1 91 264 ASP A CA 1
ATOM 1996 C C . ASP A 1 264 ? 24.578 -29.141 -6.055 1 91 264 ASP A C 1
ATOM 1998 O O . ASP A 1 264 ? 25.547 -28.406 -6.219 1 91 264 ASP A O 1
ATOM 2002 N N . GLY A 1 265 ? 24.25 -30 -6.961 1 90.19 265 GLY A N 1
ATOM 2003 C CA . GLY A 1 265 ? 24.984 -30.141 -8.211 1 90.19 265 GLY A CA 1
ATOM 2004 C C . GLY A 1 265 ? 24.312 -29.438 -9.375 1 90.19 265 GLY A C 1
ATOM 2005 O O . GLY A 1 265 ? 24.844 -29.422 -10.484 1 90.19 265 GLY A O 1
ATOM 2006 N N . ILE A 1 266 ? 23.234 -28.828 -9.195 1 93.19 266 ILE A N 1
ATOM 2007 C CA . ILE A 1 266 ? 22.469 -28.156 -10.234 1 93.19 266 ILE A CA 1
ATOM 2008 C C . ILE A 1 266 ? 22.719 -26.656 -10.172 1 93.19 266 ILE A C 1
ATOM 2010 O O . ILE A 1 266 ? 22.766 -26.078 -9.078 1 93.19 266 ILE A O 1
ATOM 2014 N N . ARG A 1 267 ? 22.984 -25.984 -11.289 1 92.44 267 ARG A N 1
ATOM 2015 C CA . ARG A 1 267 ? 23.297 -24.562 -11.352 1 92.44 267 ARG A CA 1
ATOM 2016 C C . ARG A 1 267 ? 22.422 -23.859 -12.383 1 92.44 267 ARG A C 1
ATOM 2018 O O . ARG A 1 267 ? 22.188 -24.391 -13.469 1 92.44 267 ARG A O 1
ATOM 2025 N N . PRO A 1 268 ? 21.938 -22.688 -11.984 1 92.56 268 PRO A N 1
ATOM 2026 C CA . PRO A 1 268 ? 21.297 -21.875 -13.023 1 92.56 268 PRO A CA 1
ATOM 2027 C C . PRO A 1 268 ? 22.281 -21.328 -14.047 1 92.56 268 PRO A C 1
ATOM 2029 O O . PRO A 1 268 ? 23.453 -21.094 -13.719 1 92.56 268 PRO A O 1
ATOM 2032 N N . LEU A 1 269 ? 21.797 -21.172 -15.195 1 86.69 269 LEU A N 1
ATOM 2033 C CA . LEU A 1 269 ? 22.656 -20.672 -16.266 1 86.69 269 LEU A CA 1
ATOM 2034 C C . LEU A 1 269 ? 22.312 -19.234 -16.609 1 86.69 269 LEU A C 1
ATOM 2036 O O . LEU A 1 269 ? 21.141 -18.859 -16.625 1 86.69 269 LEU A O 1
ATOM 2040 N N . ALA A 1 270 ? 23.391 -18.359 -16.609 1 73.69 270 ALA A N 1
ATOM 2041 C CA . ALA A 1 270 ? 23.156 -16.969 -16.969 1 73.69 270 ALA A CA 1
ATOM 2042 C C . ALA A 1 270 ? 22.453 -16.859 -18.328 1 73.69 270 ALA A C 1
ATOM 2044 O O . ALA A 1 270 ? 22.734 -17.641 -19.234 1 73.69 270 ALA A O 1
ATOM 2045 N N . ARG A 1 271 ? 21.344 -16.062 -18.297 1 62.66 271 ARG A N 1
ATOM 2046 C CA . ARG A 1 271 ? 20.625 -15.867 -19.562 1 62.66 271 ARG A CA 1
ATOM 2047 C C . ARG A 1 271 ? 21.562 -15.336 -20.641 1 62.66 271 ARG A C 1
ATOM 2049 O O . ARG A 1 271 ? 22.359 -14.43 -20.391 1 62.66 271 ARG A O 1
ATOM 2056 N N . GLN A 1 272 ? 22.156 -16.188 -21.406 1 50.84 272 GLN A N 1
ATOM 2057 C CA . GLN A 1 272 ? 23.062 -15.805 -22.5 1 50.84 272 GLN A CA 1
ATOM 2058 C C . GLN A 1 272 ? 22.391 -14.789 -23.422 1 50.84 272 GLN A C 1
ATOM 2060 O O . GLN A 1 272 ? 21.234 -14.945 -23.797 1 50.84 272 GLN A O 1
ATOM 2065 N N . GLY A 1 273 ? 22.641 -13.531 -23.25 1 46.06 273 GLY A N 1
ATOM 2066 C CA . GLY A 1 273 ? 22.172 -12.609 -24.266 1 46.06 273 GLY A CA 1
ATOM 2067 C C . GLY A 1 273 ? 22.031 -13.25 -25.625 1 46.06 273 GLY A C 1
ATOM 2068 O O . GLY A 1 273 ? 22.547 -14.344 -25.859 1 46.06 273 GLY A O 1
ATOM 2069 N N . ALA A 1 274 ? 21.078 -12.758 -26.438 1 42.53 274 ALA A N 1
ATOM 2070 C CA . ALA A 1 274 ? 20.812 -13.117 -27.828 1 42.53 274 ALA A CA 1
ATOM 2071 C C . ALA A 1 274 ? 22.125 -13.406 -28.562 1 42.53 274 ALA A C 1
ATOM 2073 O O . ALA A 1 274 ? 22.125 -14.125 -29.562 1 42.53 274 ALA A O 1
ATOM 2074 N N . THR A 1 275 ? 22.953 -12.562 -28.125 1 38.66 275 THR A N 1
ATOM 2075 C CA . THR A 1 275 ? 24.062 -12.547 -29.062 1 38.66 275 THR A CA 1
ATOM 2076 C C . THR A 1 275 ? 24.875 -13.836 -28.969 1 38.66 275 THR A C 1
ATOM 2078 O O . THR A 1 275 ? 25.859 -14.016 -29.703 1 38.66 275 THR A O 1
ATOM 2081 N N . HIS A 1 276 ? 24.656 -14.422 -27.859 1 40.88 276 HIS A N 1
ATOM 2082 C CA . HIS A 1 276 ? 25.594 -15.547 -27.844 1 40.88 276 HIS A CA 1
ATOM 2083 C C . HIS A 1 276 ? 25.047 -16.719 -28.656 1 40.88 276 HIS A C 1
ATOM 2085 O O . HIS A 1 276 ? 23.953 -17.219 -28.375 1 40.88 276 HIS A O 1
ATOM 2091 N N . GLY A 1 277 ? 25.219 -16.719 -29.828 1 41.5 277 GLY A N 1
ATOM 2092 C CA . GLY A 1 277 ? 25.062 -17.688 -30.906 1 41.5 277 GLY A CA 1
ATOM 2093 C C . GLY A 1 277 ? 24.875 -19.109 -30.406 1 41.5 277 GLY A C 1
ATOM 2094 O O . GLY A 1 277 ? 23.75 -19.609 -30.359 1 41.5 277 GLY A O 1
ATOM 2095 N N . VAL A 1 278 ? 25.984 -19.906 -30.203 1 50.03 278 VAL A N 1
ATOM 2096 C CA . VAL A 1 278 ? 26.062 -21.359 -30.266 1 50.03 278 VAL A CA 1
ATOM 2097 C C . VAL A 1 278 ? 25.75 -21.969 -28.906 1 50.03 278 VAL A C 1
ATOM 2099 O O . VAL A 1 278 ? 26.266 -21.516 -27.875 1 50.03 278 VAL A O 1
ATOM 2102 N N . TRP A 1 279 ? 24.672 -22.641 -28.875 1 57.5 279 TRP A N 1
ATOM 2103 C CA . TRP A 1 279 ? 24.391 -23.562 -27.781 1 57.5 279 TRP A CA 1
ATOM 2104 C C . TRP A 1 279 ? 25.672 -24.203 -27.266 1 57.5 279 TRP A C 1
ATOM 2106 O O . TRP A 1 279 ? 26.359 -24.906 -28 1 57.5 279 TRP A O 1
ATOM 2116 N N . HIS A 1 280 ? 26.266 -23.625 -26.203 1 65.75 280 HIS A N 1
ATOM 2117 C CA . HIS A 1 280 ? 27.422 -24.312 -25.641 1 65.75 280 HIS A CA 1
ATOM 2118 C C . HIS A 1 280 ? 27.047 -25.031 -24.344 1 65.75 280 HIS A C 1
ATOM 2120 O O . HIS A 1 280 ? 26.516 -24.422 -23.422 1 65.75 280 HIS A O 1
ATOM 2126 N N . HIS A 1 281 ? 27.188 -26.312 -24.469 1 73.75 281 HIS A N 1
ATOM 2127 C CA . HIS A 1 281 ? 27.016 -27.125 -23.266 1 73.75 281 HIS A CA 1
ATOM 2128 C C . HIS A 1 281 ? 27.984 -26.703 -22.172 1 73.75 281 HIS A C 1
ATOM 2130 O O . HIS A 1 281 ? 29.172 -26.5 -22.422 1 73.75 281 HIS A O 1
ATOM 2136 N N . PRO A 1 282 ? 27.438 -26.531 -21.031 1 80.62 282 PRO A N 1
ATOM 2137 C CA . PRO A 1 282 ? 28.359 -26.297 -19.922 1 80.62 282 PRO A CA 1
ATOM 2138 C C . PRO A 1 282 ? 29.297 -27.484 -19.688 1 80.62 282 PRO A C 1
ATOM 2140 O O . PRO A 1 282 ? 28.953 -28.625 -20.016 1 80.62 282 PRO A O 1
ATOM 2143 N N . GLU A 1 283 ? 30.422 -27.188 -19.172 1 84.88 283 GLU A N 1
ATOM 2144 C CA . GLU A 1 283 ? 31.359 -28.25 -18.828 1 84.88 283 GLU A CA 1
ATOM 2145 C C . GLU A 1 283 ? 30.859 -29.062 -17.641 1 84.88 283 GLU A C 1
ATOM 2147 O O . GLU A 1 283 ? 30.375 -28.5 -16.656 1 84.88 283 GLU A O 1
ATOM 2152 N N . ALA A 1 284 ? 30.844 -30.344 -17.891 1 88.75 284 ALA A N 1
ATOM 2153 C CA . ALA A 1 284 ? 30.406 -31.219 -16.812 1 88.75 284 ALA A CA 1
ATOM 2154 C C . ALA A 1 284 ? 31.422 -31.234 -15.672 1 88.75 284 ALA A C 1
ATOM 2156 O O . ALA A 1 284 ? 32.625 -31.062 -15.914 1 88.75 284 ALA A O 1
ATOM 2157 N N . ASP A 1 285 ? 31.016 -31.391 -14.5 1 91.81 285 ASP A N 1
ATOM 2158 C CA . ASP A 1 285 ? 31.844 -31.406 -13.297 1 91.81 285 ASP A CA 1
ATOM 2159 C C . ASP A 1 285 ? 31.609 -32.688 -12.5 1 91.81 285 ASP A C 1
ATOM 2161 O O . ASP A 1 285 ? 30.578 -32.875 -11.859 1 91.81 285 ASP A O 1
ATOM 2165 N N . TRP A 1 286 ? 32.594 -33.5 -12.461 1 92.69 286 TRP A N 1
ATOM 2166 C CA . TRP A 1 286 ? 32.5 -34.812 -11.797 1 92.69 286 TRP A CA 1
ATOM 2167 C C . TRP A 1 286 ? 32.312 -34.625 -10.289 1 92.69 286 TRP A C 1
ATOM 2169 O O . TRP A 1 286 ? 31.672 -35.438 -9.633 1 92.69 286 TRP A O 1
ATOM 2179 N N . ASP A 1 287 ? 32.844 -33.531 -9.766 1 92.5 287 ASP A N 1
ATOM 2180 C CA . ASP A 1 287 ? 32.688 -33.25 -8.336 1 92.5 287 ASP A CA 1
ATOM 2181 C C . ASP A 1 287 ? 31.234 -32.969 -7.973 1 92.5 287 ASP A C 1
ATOM 2183 O O . ASP A 1 287 ? 30.75 -33.438 -6.938 1 92.5 287 ASP A O 1
ATOM 2187 N N . LEU A 1 288 ? 30.672 -32.281 -8.844 1 91 288 LEU A N 1
ATOM 2188 C CA . LEU A 1 288 ? 29.266 -31.953 -8.609 1 91 288 LEU A CA 1
ATOM 2189 C C . LEU A 1 288 ? 28.391 -33.188 -8.758 1 91 288 LEU A C 1
ATOM 2191 O O . LEU A 1 288 ? 27.328 -33.312 -8.133 1 91 288 LEU A O 1
ATOM 2195 N N . PHE A 1 289 ? 28.828 -34.156 -9.57 1 93.25 289 PHE A N 1
ATOM 2196 C CA . PHE A 1 289 ? 28.047 -35.344 -9.859 1 93.25 289 PHE A CA 1
ATOM 2197 C C . PHE A 1 289 ? 28.422 -36.469 -8.906 1 93.25 289 PHE A C 1
ATOM 2199 O O . PHE A 1 289 ? 27.812 -37.531 -8.938 1 93.25 289 PHE A O 1
ATOM 2206 N N . SER A 1 290 ? 29.391 -36.312 -8 1 92.75 290 SER A N 1
ATOM 2207 C CA . SER A 1 290 ? 29.969 -37.375 -7.18 1 92.75 290 SER A CA 1
ATOM 2208 C C . SER A 1 290 ? 28.906 -38.031 -6.297 1 92.75 290 SER A C 1
ATOM 2210 O O . SER A 1 290 ? 28.906 -39.25 -6.137 1 92.75 290 SER A O 1
ATOM 2212 N N . SER A 1 291 ? 28.094 -37.25 -5.754 1 92.81 291 SER A N 1
ATOM 2213 C CA . SER A 1 291 ? 27.062 -37.781 -4.879 1 92.81 291 SER A CA 1
ATOM 2214 C C . SER A 1 291 ? 26.141 -38.719 -5.641 1 92.81 291 SER A C 1
ATOM 2216 O O . SER A 1 291 ? 25.75 -39.781 -5.121 1 92.81 291 SER A O 1
ATOM 2218 N N . SER A 1 292 ? 25.703 -38.406 -6.812 1 93.88 292 SER A N 1
ATOM 2219 C CA . SER A 1 292 ? 24.859 -39.219 -7.652 1 93.88 292 SER A CA 1
ATOM 2220 C C . SER A 1 292 ? 25.594 -40.5 -8.094 1 93.88 292 SER A C 1
ATOM 2222 O O . SER A 1 292 ? 25 -41.562 -8.141 1 93.88 292 SER A O 1
ATOM 2224 N N . LEU A 1 293 ? 26.844 -40.312 -8.383 1 93.56 293 LEU A N 1
ATOM 2225 C CA . LEU A 1 293 ? 27.625 -41.469 -8.82 1 93.56 293 LEU A CA 1
ATOM 2226 C C . LEU A 1 293 ? 27.719 -42.531 -7.727 1 93.56 293 LEU A C 1
ATOM 2228 O O . LEU A 1 293 ? 27.609 -43.719 -8 1 93.56 293 LEU A O 1
ATOM 2232 N N . GLU A 1 294 ? 27.938 -42.062 -6.578 1 93.62 294 GLU A N 1
ATOM 2233 C CA . GLU A 1 294 ? 27.984 -43 -5.449 1 93.62 294 GLU A CA 1
ATOM 2234 C C . GLU A 1 294 ? 26.672 -43.781 -5.324 1 93.62 294 GLU A C 1
ATOM 2236 O O . GLU A 1 294 ? 26.703 -45 -5.098 1 93.62 294 GLU A O 1
ATOM 2241 N N . LYS A 1 295 ? 25.625 -43.156 -5.48 1 92.25 295 LYS A N 1
ATOM 2242 C CA . LYS A 1 295 ? 24.312 -43.781 -5.371 1 92.25 295 LYS A CA 1
ATOM 2243 C C . LYS A 1 295 ? 24.062 -44.75 -6.539 1 92.25 295 LYS A C 1
ATOM 2245 O O . LYS A 1 295 ? 23.469 -45.812 -6.367 1 92.25 295 LYS A O 1
ATOM 2250 N N . LEU A 1 296 ? 24.469 -44.344 -7.695 1 92.19 296 LEU A N 1
ATOM 2251 C CA . LEU A 1 296 ? 24.344 -45.188 -8.875 1 92.19 296 LEU A CA 1
ATOM 2252 C C . LEU A 1 296 ? 25.125 -46.5 -8.695 1 92.19 296 LEU A C 1
ATOM 2254 O O . LEU A 1 296 ? 24.625 -47.562 -8.984 1 92.19 296 LEU A O 1
ATOM 2258 N N . LEU A 1 297 ? 26.344 -46.375 -8.141 1 90.56 297 LEU A N 1
ATOM 2259 C CA . LEU A 1 297 ? 27.203 -47.531 -7.945 1 90.56 297 LEU A CA 1
ATOM 2260 C C . LEU A 1 297 ? 26.656 -48.438 -6.844 1 90.56 297 LEU A C 1
ATOM 2262 O O . LEU A 1 297 ? 26.797 -49.656 -6.906 1 90.56 297 LEU A O 1
ATOM 2266 N N . LEU A 1 298 ? 26.062 -47.812 -5.957 1 89.31 298 LEU A N 1
ATOM 2267 C CA . LEU A 1 298 ? 25.438 -48.594 -4.895 1 89.31 298 LEU A CA 1
ATOM 2268 C C . LEU A 1 298 ? 24.25 -49.375 -5.43 1 89.31 298 LEU A C 1
ATOM 2270 O O . LEU A 1 298 ? 24.078 -50.562 -5.09 1 89.31 298 LEU A O 1
ATOM 2274 N N . ARG A 1 299 ? 23.453 -48.781 -6.234 1 87.19 299 ARG A N 1
ATOM 2275 C CA . ARG A 1 299 ? 22.25 -49.406 -6.781 1 87.19 299 ARG A CA 1
ATOM 2276 C C . ARG A 1 299 ? 22.594 -50.438 -7.848 1 87.19 299 ARG A C 1
ATOM 2278 O O . ARG A 1 299 ? 21.859 -51.406 -8.039 1 87.19 299 ARG A O 1
ATOM 2285 N N . CYS A 1 300 ? 23.562 -50.125 -8.641 1 88.62 300 CYS A N 1
ATOM 2286 C CA . CYS A 1 300 ? 24.031 -51 -9.711 1 88.62 300 CYS A CA 1
ATOM 2287 C C . CYS A 1 300 ? 25.547 -51.094 -9.719 1 88.62 300 CYS A C 1
ATOM 2289 O O . CYS A 1 300 ? 26.219 -50.438 -10.531 1 88.62 300 CYS A O 1
ATOM 2291 N N . PRO A 1 301 ? 26.062 -51.969 -8.992 1 87 301 PRO A N 1
ATOM 2292 C CA . PRO A 1 301 ? 27.516 -52.094 -8.852 1 87 301 PRO A CA 1
ATOM 2293 C C . PRO A 1 301 ? 28.219 -52.406 -10.172 1 87 301 PRO A C 1
ATOM 2295 O O . PRO A 1 301 ? 29.375 -52.031 -10.359 1 87 301 PRO A O 1
ATOM 2298 N N . MET A 1 302 ? 27.547 -53.031 -11.102 1 87.06 302 MET A N 1
ATOM 2299 C CA . MET A 1 302 ? 28.109 -53.375 -12.398 1 87.06 302 MET A CA 1
ATOM 2300 C C . MET A 1 302 ? 28.594 -52.156 -13.141 1 87.06 302 MET A C 1
ATOM 2302 O O . MET A 1 302 ? 29.438 -52.25 -14.031 1 87.06 302 MET A O 1
ATOM 2306 N N . LEU A 1 303 ? 28.047 -51 -12.75 1 89.75 303 LEU A N 1
ATOM 2307 C CA . LEU A 1 303 ? 28.469 -49.75 -13.367 1 89.75 303 LEU A CA 1
ATOM 2308 C C . LEU A 1 303 ? 29.938 -49.469 -13.102 1 89.75 303 LEU A C 1
ATOM 2310 O O . LEU A 1 303 ? 30.609 -48.812 -13.906 1 89.75 303 LEU A O 1
ATOM 2314 N N . GLY A 1 304 ? 30.469 -49.969 -12.062 1 89.44 304 GLY A N 1
ATOM 2315 C CA . GLY A 1 304 ? 31.875 -49.781 -11.719 1 89.44 304 GLY A CA 1
ATOM 2316 C C . GLY A 1 304 ? 32.812 -50.625 -12.562 1 89.44 304 GLY A C 1
ATOM 2317 O O . GLY A 1 304 ? 34.031 -50.375 -12.578 1 89.44 304 GLY A O 1
ATOM 2318 N N . GLU A 1 305 ? 32.219 -51.5 -13.266 1 89.44 305 GLU A N 1
ATOM 2319 C CA . GLU A 1 305 ? 33.031 -52.469 -14.039 1 89.44 305 GLU A CA 1
ATOM 2320 C C . GLU A 1 305 ? 33.156 -52 -15.492 1 89.44 305 GLU A C 1
ATOM 2322 O O . GLU A 1 305 ? 33.906 -52.625 -16.266 1 89.44 305 GLU A O 1
ATOM 2327 N N . ILE A 1 306 ? 32.5 -51.031 -15.773 1 89.06 306 ILE A N 1
ATOM 2328 C CA . ILE A 1 306 ? 32.562 -50.594 -17.156 1 89.06 306 ILE A CA 1
ATOM 2329 C C . ILE A 1 306 ? 33.219 -49.219 -17.234 1 89.06 306 ILE A C 1
ATOM 2331 O O . ILE A 1 306 ? 33.469 -48.562 -16.203 1 89.06 306 ILE A O 1
ATOM 2335 N N . GLU A 1 307 ? 33.594 -48.844 -18.422 1 88.75 307 GLU A N 1
ATOM 2336 C CA . GLU A 1 307 ? 34.125 -47.5 -18.609 1 88.75 307 GLU A CA 1
ATOM 2337 C C . GLU A 1 307 ? 33.094 -46.406 -18.281 1 88.75 307 GLU A C 1
ATOM 2339 O O . GLU A 1 307 ? 31.906 -46.562 -18.594 1 88.75 307 GLU A O 1
ATOM 2344 N N . HIS A 1 308 ? 33.562 -45.5 -17.625 1 83 308 HIS A N 1
ATOM 2345 C CA . HIS A 1 308 ? 32.656 -44.5 -17.125 1 83 308 HIS A CA 1
ATOM 2346 C C . HIS A 1 308 ? 31.953 -43.781 -18.281 1 83 308 HIS A C 1
ATOM 2348 O O . HIS A 1 308 ? 30.844 -43.25 -18.109 1 83 308 HIS A O 1
ATOM 2354 N N . GLY A 1 309 ? 32.562 -43.781 -19.375 1 87.56 309 GLY A N 1
ATOM 2355 C CA . GLY A 1 309 ? 31.953 -43.094 -20.5 1 87.56 309 GLY A CA 1
ATOM 2356 C C . GLY A 1 309 ? 32 -41.594 -20.359 1 87.56 309 GLY A C 1
ATOM 2357 O O . GLY A 1 309 ? 32.906 -41.031 -19.75 1 87.56 309 GLY A O 1
ATOM 2358 N N . ASP A 1 310 ? 31.016 -40.875 -20.969 1 91.38 310 ASP A N 1
ATOM 2359 C CA . ASP A 1 310 ? 31.031 -39.406 -21.031 1 91.38 310 ASP A CA 1
ATOM 2360 C C . ASP A 1 310 ? 30.031 -38.812 -20.047 1 91.38 310 ASP A C 1
ATOM 2362 O O . ASP A 1 310 ? 28.859 -39.156 -20.047 1 91.38 310 ASP A O 1
ATOM 2366 N N . LEU A 1 311 ? 30.594 -37.969 -19.156 1 92.5 311 LEU A N 1
ATOM 2367 C CA . LEU A 1 311 ? 29.734 -37.125 -18.328 1 92.5 311 LEU A CA 1
ATOM 2368 C C . LEU A 1 311 ? 29.266 -35.906 -19.078 1 92.5 311 LEU A C 1
ATOM 2370 O O . LEU A 1 311 ? 30.094 -35.125 -19.578 1 92.5 311 LEU A O 1
ATOM 2374 N N . ILE A 1 312 ? 27.984 -35.75 -19.203 1 90.19 312 ILE A N 1
ATOM 2375 C CA . ILE A 1 312 ? 27.438 -34.656 -20 1 90.19 312 ILE A CA 1
ATOM 2376 C C . ILE A 1 312 ? 26.562 -33.781 -19.109 1 90.19 312 ILE A C 1
ATOM 2378 O O . ILE A 1 312 ? 25.812 -34.281 -18.266 1 90.19 312 ILE A O 1
ATOM 2382 N N . CYS A 1 313 ? 26.781 -32.5 -19.219 1 90.06 313 CYS A N 1
ATOM 2383 C CA . CYS A 1 313 ? 25.938 -31.516 -18.547 1 90.06 313 CYS A CA 1
ATOM 2384 C C . CYS A 1 313 ? 25 -30.844 -19.531 1 90.06 313 CYS A C 1
ATOM 2386 O O . CYS A 1 313 ? 25.422 -30.078 -20.406 1 90.06 313 CYS A O 1
ATOM 2388 N N . GLY A 1 314 ? 23.75 -31.188 -19.438 1 86.94 314 GLY A N 1
ATOM 2389 C CA . GLY A 1 314 ? 22.734 -30.562 -20.281 1 86.94 314 GLY A CA 1
ATOM 2390 C C . GLY A 1 314 ? 22.047 -29.391 -19.641 1 86.94 314 GLY A C 1
ATOM 2391 O O . GLY A 1 314 ? 22.375 -29.016 -18.516 1 86.94 314 GLY A O 1
ATOM 2392 N N . MET A 1 315 ? 21.188 -28.75 -20.391 1 89 315 MET A N 1
ATOM 2393 C CA . MET A 1 315 ? 20.422 -27.609 -19.906 1 89 315 MET A CA 1
ATOM 2394 C C . MET A 1 315 ? 18.938 -27.766 -20.25 1 89 315 MET A C 1
ATOM 2396 O O . MET A 1 315 ? 18.594 -28.281 -21.312 1 89 315 MET A O 1
ATOM 2400 N N . GLU A 1 316 ? 18.078 -27.359 -19.375 1 91.44 316 GLU A N 1
ATOM 2401 C CA . GLU A 1 316 ? 16.641 -27.359 -19.547 1 91.44 316 GLU A CA 1
ATOM 2402 C C . GLU A 1 316 ? 15.992 -26.156 -18.859 1 91.44 316 GLU A C 1
ATOM 2404 O O . GLU A 1 316 ? 16.625 -25.516 -18.016 1 91.44 316 GLU A O 1
ATOM 2409 N N . SER A 1 317 ? 14.828 -25.812 -19.344 1 94.12 317 SER A N 1
ATOM 2410 C CA . SER A 1 317 ? 14.086 -24.703 -18.75 1 94.12 317 SER A CA 1
ATOM 2411 C C . SER A 1 317 ? 13.227 -25.188 -17.578 1 94.12 317 SER A C 1
ATOM 2413 O O . SER A 1 317 ? 12.477 -26.172 -17.719 1 94.12 317 SER A O 1
ATOM 2415 N N . TYR A 1 318 ? 13.328 -24.516 -16.438 1 96.31 318 TYR A N 1
ATOM 2416 C CA . TYR A 1 318 ? 12.57 -24.859 -15.25 1 96.31 318 TYR A CA 1
ATOM 2417 C C . TYR A 1 318 ? 11.711 -23.703 -14.781 1 96.31 318 TYR A C 1
ATOM 2419 O O . TYR A 1 318 ? 12.086 -22.531 -14.961 1 96.31 318 TYR A O 1
ATOM 2427 N N . THR A 1 319 ? 10.562 -23.984 -14.281 1 97 319 THR A N 1
ATOM 2428 C CA . THR A 1 319 ? 9.648 -23.016 -13.703 1 97 319 THR A CA 1
ATOM 2429 C C . THR A 1 319 ? 9.688 -23.062 -12.18 1 97 319 THR A C 1
ATOM 2431 O O . THR A 1 319 ? 10.227 -24 -11.602 1 97 319 THR A O 1
ATOM 2434 N N . PRO A 1 320 ? 9.062 -22.047 -11.516 1 96.19 320 PRO A N 1
ATOM 2435 C CA . PRO A 1 320 ? 9.148 -22 -10.055 1 96.19 320 PRO A CA 1
ATOM 2436 C C . PRO A 1 320 ? 8.32 -23.078 -9.375 1 96.19 320 PRO A C 1
ATOM 2438 O O . PRO A 1 320 ? 8.539 -23.391 -8.203 1 96.19 320 PRO A O 1
ATOM 2441 N N . ASP A 1 321 ? 7.395 -23.703 -10.078 1 94.69 321 ASP A N 1
ATOM 2442 C CA . ASP A 1 321 ? 6.469 -24.609 -9.391 1 94.69 321 ASP A CA 1
ATOM 2443 C C . ASP A 1 321 ? 6.406 -25.953 -10.086 1 94.69 321 ASP A C 1
ATOM 2445 O O . ASP A 1 321 ? 5.453 -26.719 -9.891 1 94.69 321 ASP A O 1
ATOM 2449 N N . LYS A 1 322 ? 7.305 -26.25 -11.023 1 95.12 322 LYS A N 1
ATOM 2450 C CA . LYS A 1 322 ? 7.496 -27.547 -11.664 1 95.12 322 LYS A CA 1
ATOM 2451 C C . LYS A 1 322 ? 6.352 -27.859 -12.625 1 95.12 322 LYS A C 1
ATOM 2453 O O . LYS A 1 322 ? 6.07 -29.016 -12.906 1 95.12 322 LYS A O 1
ATOM 2458 N N . ALA A 1 323 ? 5.617 -26.875 -13.031 1 95.69 323 ALA A N 1
ATOM 2459 C CA . ALA A 1 323 ? 4.617 -27 -14.094 1 95.69 323 ALA A CA 1
ATOM 2460 C C . ALA A 1 323 ? 4.965 -26.125 -15.289 1 95.69 323 ALA A C 1
ATOM 2462 O O . ALA A 1 323 ? 5.465 -25 -15.117 1 95.69 323 ALA A O 1
ATOM 2463 N N . PRO A 1 324 ? 4.668 -26.641 -16.5 1 96.62 324 PRO A N 1
ATOM 2464 C CA . PRO A 1 324 ? 4.945 -25.797 -17.656 1 96.62 324 PRO A CA 1
ATOM 2465 C C . PRO A 1 324 ? 4.191 -24.469 -17.625 1 96.62 324 PRO A C 1
ATOM 2467 O O . PRO A 1 324 ? 3.174 -24.344 -16.938 1 96.62 324 PRO A O 1
ATOM 2470 N N . THR A 1 325 ? 4.758 -23.5 -18.234 1 96.5 325 THR A N 1
ATOM 2471 C CA . THR A 1 325 ? 4.094 -22.219 -18.406 1 96.5 325 THR A CA 1
ATOM 2472 C C . THR A 1 325 ? 3.562 -22.062 -19.828 1 96.5 325 THR A C 1
ATOM 2474 O O . THR A 1 325 ? 4.34 -21.984 -20.781 1 96.5 325 THR A O 1
ATOM 2477 N N . VAL A 1 326 ? 2.238 -22.016 -19.938 1 97.25 326 VAL A N 1
ATOM 2478 C CA . VAL A 1 326 ? 1.607 -22.094 -21.25 1 97.25 326 VAL A CA 1
ATOM 2479 C C . VAL A 1 326 ? 0.461 -21.094 -21.344 1 97.25 326 VAL A C 1
ATOM 2481 O O . VAL A 1 326 ? -0.265 -20.891 -20.359 1 97.25 326 VAL A O 1
ATOM 2484 N N . GLY A 1 327 ? 0.385 -20.406 -22.453 1 96.31 327 GLY A N 1
ATOM 2485 C CA . GLY A 1 327 ? -0.75 -19.531 -22.688 1 96.31 327 GLY A CA 1
ATOM 2486 C C . GLY A 1 327 ? -0.349 -18.156 -23.203 1 96.31 327 GLY A C 1
ATOM 2487 O O . GLY A 1 327 ? 0.789 -17.953 -23.625 1 96.31 327 GLY A O 1
ATOM 2488 N N . GLU A 1 328 ? -1.298 -17.234 -23.234 1 95.69 328 GLU A N 1
ATOM 2489 C CA . GLU A 1 328 ? -1.083 -15.891 -23.766 1 95.69 328 GLU A CA 1
ATOM 2490 C C . GLU A 1 328 ? -0.471 -14.969 -22.719 1 95.69 328 GLU A C 1
ATOM 2492 O O . GLU A 1 328 ? -0.993 -14.859 -21.594 1 95.69 328 GLU A O 1
ATOM 2497 N N . SER A 1 329 ? 0.598 -14.32 -23.078 1 95.12 329 SER A N 1
ATOM 2498 C CA . SER A 1 329 ? 1.233 -13.367 -22.172 1 95.12 329 SER A CA 1
ATOM 2499 C C . SER A 1 329 ? 0.37 -12.125 -21.984 1 95.12 329 SER A C 1
ATOM 2501 O O . SER A 1 329 ? -0.232 -11.633 -22.938 1 95.12 329 SER A O 1
ATOM 2503 N N . SER A 1 330 ? 0.31 -11.656 -20.781 1 91.25 330 SER A N 1
ATOM 2504 C CA . SER A 1 330 ? -0.419 -10.422 -20.5 1 91.25 330 SER A CA 1
ATOM 2505 C C . SER A 1 330 ? 0.361 -9.195 -20.969 1 91.25 330 SER A C 1
ATOM 2507 O O . SER A 1 330 ? -0.194 -8.102 -21.078 1 91.25 330 SER A O 1
ATOM 2509 N N . GLN A 1 331 ? 1.584 -9.328 -21.328 1 92.56 331 GLN A N 1
ATOM 2510 C CA . GLN A 1 331 ? 2.459 -8.227 -21.719 1 92.56 331 GLN A CA 1
ATOM 2511 C C . GLN A 1 331 ? 2.215 -7.836 -23.172 1 92.56 331 GLN A C 1
ATOM 2513 O O . GLN A 1 331 ? 2.484 -6.703 -23.578 1 92.56 331 GLN A O 1
ATOM 2518 N N . ALA A 1 332 ? 1.79 -8.797 -23.969 1 94.62 332 ALA A N 1
ATOM 2519 C CA . ALA A 1 332 ? 1.543 -8.594 -25.391 1 94.62 332 ALA A CA 1
ATOM 2520 C C . ALA A 1 332 ? 0.403 -9.484 -25.891 1 94.62 332 ALA A C 1
ATOM 2522 O O . ALA A 1 332 ? 0.484 -10.711 -25.797 1 94.62 332 ALA A O 1
ATOM 2523 N N . HIS A 1 333 ? -0.561 -8.852 -26.453 1 93.81 333 HIS A N 1
ATOM 2524 C CA . HIS A 1 333 ? -1.688 -9.617 -26.969 1 93.81 333 HIS A CA 1
ATOM 2525 C C . HIS A 1 333 ? -1.297 -10.383 -28.234 1 93.81 333 HIS A C 1
ATOM 2527 O O . HIS A 1 333 ? -0.652 -9.828 -29.125 1 93.81 333 HIS A O 1
ATOM 2533 N N . GLY A 1 334 ? -1.584 -11.672 -28.234 1 95.75 334 GLY A N 1
ATOM 2534 C CA . GLY A 1 334 ? -1.229 -12.516 -29.359 1 95.75 334 GLY A CA 1
ATOM 2535 C C . GLY A 1 334 ? 0.093 -13.234 -29.188 1 95.75 334 GLY A C 1
ATOM 2536 O O . GLY A 1 334 ? 0.455 -14.094 -29.984 1 95.75 334 GLY A O 1
ATOM 2537 N N . TYR A 1 335 ? 0.789 -12.875 -28.156 1 97.62 335 TYR A N 1
ATOM 2538 C CA . TYR A 1 335 ? 2.035 -13.555 -27.828 1 97.62 335 TYR A CA 1
ATOM 2539 C C . TYR A 1 335 ? 1.786 -14.727 -26.875 1 97.62 335 TYR A C 1
ATOM 2541 O O . TYR A 1 335 ? 1.482 -14.523 -25.703 1 97.62 335 TYR A O 1
ATOM 2549 N N . TYR A 1 336 ? 1.91 -15.898 -27.375 1 97.94 336 TYR A N 1
ATOM 2550 C CA . TYR A 1 336 ? 1.704 -17.109 -26.578 1 97.94 336 TYR A CA 1
ATOM 2551 C C . TYR A 1 336 ? 3.037 -17.734 -26.188 1 97.94 336 TYR A C 1
ATOM 2553 O O . TYR A 1 336 ? 4.012 -17.656 -26.938 1 97.94 336 TYR A O 1
ATOM 2561 N N . VAL A 1 337 ? 3.045 -18.328 -25.016 1 97.75 337 VAL A N 1
ATOM 2562 C CA . VAL A 1 337 ? 4.234 -19 -24.5 1 97.75 337 VAL A CA 1
ATOM 2563 C C . VAL A 1 337 ? 3.947 -20.5 -24.312 1 97.75 337 VAL A C 1
ATOM 2565 O O . VAL A 1 337 ? 2.852 -20.875 -23.891 1 97.75 337 VAL A O 1
ATOM 2568 N N . MET A 1 338 ? 4.828 -21.344 -24.656 1 97.94 338 MET A N 1
ATOM 2569 C CA . MET A 1 338 ? 4.863 -22.766 -24.344 1 97.94 338 MET A CA 1
ATOM 2570 C C . MET A 1 338 ? 6.273 -23.203 -23.953 1 97.94 338 MET A C 1
ATOM 2572 O O . MET A 1 338 ? 7.09 -23.531 -24.812 1 97.94 338 MET A O 1
ATOM 2576 N N . ASN A 1 339 ? 6.484 -23.203 -22.625 1 95.06 339 ASN A N 1
ATOM 2577 C CA . ASN A 1 339 ? 7.84 -23.406 -22.125 1 95.06 339 ASN A CA 1
ATOM 2578 C C . ASN A 1 339 ? 7.84 -23.984 -20.719 1 95.06 339 ASN A C 1
ATOM 2580 O O . ASN A 1 339 ? 6.781 -24.281 -20.156 1 95.06 339 ASN A O 1
ATOM 2584 N N . GLY A 1 340 ? 9.039 -24.312 -20.234 1 95.75 340 GLY A N 1
ATOM 2585 C CA . GLY A 1 340 ? 9.211 -24.719 -18.844 1 95.75 340 GLY A CA 1
ATOM 2586 C C . GLY A 1 340 ? 8.719 -26.125 -18.562 1 95.75 340 GLY A C 1
ATOM 2587 O O . GLY A 1 340 ? 7.965 -26.344 -17.609 1 95.75 340 GLY A O 1
ATOM 2588 N N . PHE A 1 341 ? 9.133 -27.031 -19.266 1 95.94 341 PHE A N 1
ATOM 2589 C CA . PHE A 1 341 ? 8.656 -28.391 -19.141 1 95.94 341 PHE A CA 1
ATOM 2590 C C . PHE A 1 341 ? 9.391 -29.125 -18.016 1 95.94 341 PHE A C 1
ATOM 2592 O O . PHE A 1 341 ? 9.125 -30.297 -17.75 1 95.94 341 PHE A O 1
ATOM 2599 N N . ASN A 1 342 ? 10.289 -28.562 -17.359 1 95.12 342 ASN A N 1
ATOM 2600 C CA . ASN A 1 342 ? 10.93 -29.016 -16.125 1 95.12 342 ASN A CA 1
ATOM 2601 C C . ASN A 1 342 ? 11.539 -30.406 -16.297 1 95.12 342 ASN A C 1
ATOM 2603 O O . ASN A 1 342 ? 11.383 -31.266 -15.43 1 95.12 342 ASN A O 1
ATOM 2607 N N . GLY A 1 343 ? 12.133 -30.672 -17.406 1 91.88 343 GLY A N 1
ATOM 2608 C CA . GLY A 1 343 ? 12.805 -31.938 -17.656 1 91.88 343 GLY A CA 1
ATOM 2609 C C . GLY A 1 343 ? 11.875 -33 -18.172 1 91.88 343 GLY A C 1
ATOM 2610 O O . GLY A 1 343 ? 12.297 -34.156 -18.406 1 91.88 343 GLY A O 1
ATOM 2611 N N . GLN A 1 344 ? 10.672 -32.656 -18.406 1 92.62 344 GLN A N 1
ATOM 2612 C CA . GLN A 1 344 ? 9.68 -33.625 -18.844 1 92.62 344 GLN A CA 1
ATOM 2613 C C . GLN A 1 344 ? 9.023 -33.188 -20.156 1 92.62 344 GLN A C 1
ATOM 2615 O O . GLN A 1 344 ? 7.812 -33.344 -20.328 1 92.62 344 GLN A O 1
ATOM 2620 N N . GLY A 1 345 ? 9.773 -32.656 -21.016 1 94.31 345 GLY A N 1
ATOM 2621 C CA . GLY A 1 345 ? 9.266 -32.156 -22.266 1 94.31 345 GLY A CA 1
ATOM 2622 C C . GLY A 1 345 ? 8.641 -33.25 -23.141 1 94.31 345 GLY A C 1
ATOM 2623 O O . GLY A 1 345 ? 7.535 -33.062 -23.656 1 94.31 345 GLY A O 1
ATOM 2624 N N . LEU A 1 346 ? 9.32 -34.375 -23.281 1 95.31 346 LEU A N 1
ATOM 2625 C CA . LEU A 1 346 ? 8.82 -35.438 -24.125 1 95.31 346 LEU A CA 1
ATOM 2626 C C . LEU A 1 346 ? 7.527 -36.031 -23.562 1 95.31 346 LEU A C 1
ATOM 2628 O O . LEU A 1 346 ? 6.629 -36.406 -24.328 1 95.31 346 LEU A O 1
ATOM 2632 N N . SER A 1 347 ? 7.484 -36.031 -22.297 1 96.44 347 SER A N 1
ATOM 2633 C CA . SER A 1 347 ? 6.336 -36.656 -21.656 1 96.44 347 SER A CA 1
ATOM 2634 C C . SER A 1 347 ? 5.086 -35.781 -21.812 1 96.44 347 SER A C 1
ATOM 2636 O O . SER A 1 347 ? 3.965 -36.312 -21.781 1 96.44 347 SER A O 1
ATOM 2638 N N . LEU A 1 348 ? 5.27 -34.5 -22 1 97.5 348 LEU A N 1
ATOM 2639 C CA . LEU A 1 348 ? 4.102 -33.625 -21.906 1 97.5 348 LEU A CA 1
ATOM 2640 C C . LEU A 1 348 ? 3.865 -32.875 -23.203 1 97.5 348 LEU A C 1
ATOM 2642 O O . LEU A 1 348 ? 2.752 -32.406 -23.469 1 97.5 348 LEU A O 1
ATOM 2646 N N . ALA A 1 349 ? 4.832 -32.688 -24.062 1 97.56 349 ALA A N 1
ATOM 2647 C CA . ALA A 1 349 ? 4.805 -31.734 -25.172 1 97.56 349 ALA A CA 1
ATOM 2648 C C . ALA A 1 349 ? 3.684 -32.062 -26.141 1 97.56 349 ALA A C 1
ATOM 2650 O O . ALA A 1 349 ? 3.057 -31.172 -26.703 1 97.56 349 ALA A O 1
ATOM 2651 N N . GLY A 1 350 ? 3.463 -33.406 -26.391 1 97.56 350 GLY A N 1
ATOM 2652 C CA . GLY A 1 350 ? 2.383 -33.781 -27.281 1 97.56 350 GLY A CA 1
ATOM 2653 C C . GLY A 1 350 ? 1.03 -33.25 -26.844 1 97.56 350 GLY A C 1
ATOM 2654 O O . GLY A 1 350 ? 0.343 -32.562 -27.609 1 97.56 350 GLY A O 1
ATOM 2655 N N . GLY A 1 351 ? 0.707 -33.562 -25.609 1 97.69 351 GLY A N 1
ATOM 2656 C CA . GLY A 1 351 ? -0.566 -33.125 -25.047 1 97.69 351 GLY A CA 1
ATOM 2657 C C . GLY A 1 351 ? -0.657 -31.625 -24.859 1 97.69 351 GLY A C 1
ATOM 2658 O O . GLY A 1 351 ? -1.714 -31.031 -25.078 1 97.69 351 GLY A O 1
ATOM 2659 N N . VAL A 1 352 ? 0.388 -31.016 -24.469 1 97.94 352 VAL A N 1
ATOM 2660 C CA . VAL A 1 352 ? 0.393 -29.562 -24.25 1 97.94 352 VAL A CA 1
ATOM 2661 C C . VAL A 1 352 ? 0.225 -28.844 -25.578 1 97.94 352 VAL A C 1
ATOM 2663 O O . VAL A 1 352 ? -0.445 -27.812 -25.656 1 97.94 352 VAL A O 1
ATOM 2666 N N . GLY A 1 353 ? 0.875 -29.344 -26.641 1 98.19 353 GLY A N 1
ATOM 2667 C CA . GLY A 1 353 ? 0.682 -28.766 -27.953 1 98.19 353 GLY A CA 1
ATOM 2668 C C . GLY A 1 353 ? -0.764 -28.797 -28.422 1 98.19 353 GLY A C 1
ATOM 2669 O O . GLY A 1 353 ? -1.26 -27.828 -28.984 1 98.19 353 GLY A O 1
ATOM 2670 N N . GLU A 1 354 ? -1.349 -29.906 -28.172 1 97.88 354 GLU A N 1
ATOM 2671 C CA . GLU A 1 354 ? -2.762 -30.047 -28.5 1 97.88 354 GLU A CA 1
ATOM 2672 C C . GLU A 1 354 ? -3.617 -29.062 -27.719 1 97.88 354 GLU A C 1
ATOM 2674 O O . GLU A 1 354 ? -4.477 -28.391 -28.297 1 97.88 354 GLU A O 1
ATOM 2679 N N . MET A 1 355 ? -3.398 -29.016 -26.453 1 96.81 355 MET A N 1
ATOM 2680 C CA . MET A 1 355 ? -4.145 -28.109 -25.578 1 96.81 355 MET A CA 1
ATOM 2681 C C . MET A 1 355 ? -3.996 -26.672 -26.031 1 96.81 355 MET A C 1
ATOM 2683 O O . MET A 1 355 ? -4.984 -25.938 -26.109 1 96.81 355 MET A O 1
ATOM 2687 N N . LEU A 1 356 ? -2.795 -26.188 -26.281 1 97.81 356 LEU A N 1
ATOM 2688 C CA . LEU A 1 356 ? -2.555 -24.797 -26.672 1 97.81 356 LEU A CA 1
ATOM 2689 C C . LEU A 1 356 ? -3.189 -24.5 -28.016 1 97.81 356 LEU A C 1
ATOM 2691 O O . LEU A 1 356 ? -3.738 -23.406 -28.219 1 97.81 356 LEU A O 1
ATOM 2695 N N . ALA A 1 357 ? -3.09 -25.438 -28.984 1 97.88 357 ALA A N 1
ATOM 2696 C CA . ALA A 1 357 ? -3.732 -25.266 -30.281 1 97.88 357 ALA A CA 1
ATOM 2697 C C . ALA A 1 357 ? -5.238 -25.062 -30.125 1 97.88 357 ALA A C 1
ATOM 2699 O O . ALA A 1 357 ? -5.816 -24.172 -30.75 1 97.88 357 ALA A O 1
ATOM 2700 N N . ASP A 1 358 ? -5.77 -25.906 -29.297 1 95.44 358 ASP A N 1
ATOM 2701 C CA . ASP A 1 358 ? -7.199 -25.781 -29.031 1 95.44 358 ASP A CA 1
ATOM 2702 C C . ASP A 1 358 ? -7.516 -24.422 -28.406 1 95.44 358 ASP A C 1
ATOM 2704 O O . ASP A 1 358 ? -8.508 -23.781 -28.766 1 95.44 358 ASP A O 1
ATOM 2708 N N . TRP A 1 359 ? -6.715 -24.078 -27.453 1 94.06 359 TRP A N 1
ATOM 2709 C CA . TRP A 1 359 ? -6.887 -22.812 -26.75 1 94.06 359 TRP A CA 1
ATOM 2710 C C . TRP A 1 359 ? -6.816 -21.641 -27.703 1 94.06 359 TRP A C 1
ATOM 2712 O O . TRP A 1 359 ? -7.641 -20.734 -27.656 1 94.06 359 TRP A O 1
ATOM 2722 N N . ILE A 1 360 ? -5.898 -21.609 -28.609 1 95.88 360 ILE A N 1
ATOM 2723 C CA . ILE A 1 360 ? -5.703 -20.547 -29.594 1 95.88 360 ILE A CA 1
ATOM 2724 C C . ILE A 1 360 ? -6.891 -20.5 -30.547 1 95.88 360 ILE A C 1
ATOM 2726 O O . ILE A 1 360 ? -7.41 -19.438 -30.859 1 95.88 360 ILE A O 1
ATOM 2730 N N . CYS A 1 361 ? -7.344 -21.625 -31.031 1 95.75 361 CYS A N 1
ATOM 2731 C CA . CYS A 1 361 ? -8.398 -21.719 -32.031 1 95.75 361 CYS A CA 1
ATOM 2732 C C . CYS A 1 361 ? -9.75 -21.359 -31.438 1 95.75 361 CYS A C 1
ATOM 2734 O O . CYS A 1 361 ? -10.562 -20.703 -32.094 1 95.75 361 CYS A O 1
ATOM 2736 N N . ASP A 1 362 ? -9.984 -21.797 -30.203 1 91.81 362 ASP A N 1
ATOM 2737 C CA . ASP A 1 362 ? -11.328 -21.688 -29.656 1 91.81 362 ASP A CA 1
ATOM 2738 C C . ASP A 1 362 ? -11.414 -20.516 -28.672 1 91.81 362 ASP A C 1
ATOM 2740 O O . ASP A 1 362 ? -12.516 -20.094 -28.297 1 91.81 362 ASP A O 1
ATOM 2744 N N . GLY A 1 363 ? -10.336 -20.094 -28.203 1 86.88 363 GLY A N 1
ATOM 2745 C CA . GLY A 1 363 ? -10.32 -18.953 -27.297 1 86.88 363 GLY A CA 1
ATOM 2746 C C . GLY A 1 363 ? -10.406 -19.359 -25.844 1 86.88 363 GLY A C 1
ATOM 2747 O O . GLY A 1 363 ? -10.055 -18.562 -24.953 1 86.88 363 GLY A O 1
ATOM 2748 N N . VAL A 1 364 ? -10.938 -20.547 -25.547 1 85.88 364 VAL A N 1
ATOM 2749 C CA . VAL A 1 364 ? -11.047 -21.047 -24.172 1 85.88 364 VAL A CA 1
ATOM 2750 C C . VAL A 1 364 ? -10.477 -22.469 -24.109 1 85.88 364 VAL A C 1
ATOM 2752 O O . VAL A 1 364 ? -10.648 -23.266 -25.031 1 85.88 364 VAL A O 1
ATOM 2755 N N . PRO A 1 365 ? -9.797 -22.734 -23.016 1 84.88 365 PRO A N 1
ATOM 2756 C CA . PRO A 1 365 ? -9.227 -24.078 -22.906 1 84.88 365 PRO A CA 1
ATOM 2757 C C . PRO A 1 365 ? -10.289 -25.141 -22.656 1 84.88 365 PRO A C 1
ATOM 2759 O O . PRO A 1 365 ? -11.281 -24.875 -21.969 1 84.88 365 PRO A O 1
ATOM 2762 N N . HIS A 1 366 ? -10.023 -26.375 -23.062 1 87.62 366 HIS A N 1
ATOM 2763 C CA . HIS A 1 366 ? -10.93 -27.5 -22.859 1 87.62 366 HIS A CA 1
ATOM 2764 C C . HIS A 1 366 ? -10.547 -28.297 -21.625 1 87.62 366 HIS A C 1
ATOM 2766 O O . HIS A 1 366 ? -11.328 -29.125 -21.141 1 87.62 366 HIS A O 1
ATOM 2772 N N . VAL A 1 367 ? -9.359 -28.016 -21.172 1 91.88 367 VAL A N 1
ATOM 2773 C CA . VAL A 1 367 ? -8.875 -28.672 -19.969 1 91.88 367 VAL A CA 1
ATOM 2774 C C . VAL A 1 367 ? -8.523 -27.609 -18.922 1 91.88 367 VAL A C 1
ATOM 2776 O O . VAL A 1 367 ? -8.422 -26.422 -19.234 1 91.88 367 VAL A O 1
ATOM 2779 N N . ASP A 1 368 ? -8.438 -28.094 -17.688 1 91.75 368 ASP A N 1
ATOM 2780 C CA . ASP A 1 368 ? -8.086 -27.172 -16.609 1 91.75 368 ASP A CA 1
ATOM 2781 C C . ASP A 1 368 ? -6.656 -26.656 -16.766 1 91.75 368 ASP A C 1
ATOM 2783 O O . ASP A 1 368 ? -5.703 -27.438 -16.75 1 91.75 368 ASP A O 1
ATOM 2787 N N . VAL A 1 369 ? -6.5 -25.344 -16.922 1 90.88 369 VAL A N 1
ATOM 2788 C CA . VAL A 1 369 ? -5.168 -24.797 -17.141 1 90.88 369 VAL A CA 1
ATOM 2789 C C . VAL A 1 369 ? -4.758 -23.938 -15.945 1 90.88 369 VAL A C 1
ATOM 2791 O O . VAL A 1 369 ? -3.846 -23.109 -16.047 1 90.88 369 VAL A O 1
ATOM 2794 N N . ALA A 1 370 ? -5.398 -24.078 -14.805 1 90 370 ALA A N 1
ATOM 2795 C CA . ALA A 1 370 ? -5.148 -23.25 -13.641 1 90 370 ALA A CA 1
ATOM 2796 C C . ALA A 1 370 ? -3.674 -23.281 -13.242 1 90 370 ALA A C 1
ATOM 2798 O O . ALA A 1 370 ? -3.104 -22.266 -12.844 1 90 370 ALA A O 1
ATOM 2799 N N . HIS A 1 371 ? -3.045 -24.422 -13.414 1 92.75 371 HIS A N 1
ATOM 2800 C CA . HIS A 1 371 ? -1.669 -24.594 -12.961 1 92.75 371 HIS A CA 1
ATOM 2801 C C . HIS A 1 371 ? -0.694 -24.547 -14.141 1 92.75 371 HIS A C 1
ATOM 2803 O O . HIS A 1 371 ? 0.496 -24.828 -13.969 1 92.75 371 HIS A O 1
ATOM 2809 N N . LEU A 1 372 ? -1.173 -24.203 -15.312 1 95.75 372 LEU A N 1
ATOM 2810 C CA . LEU A 1 372 ? -0.317 -24.172 -16.5 1 95.75 372 LEU A CA 1
ATOM 2811 C C . LEU A 1 372 ? -0.278 -22.781 -17.109 1 95.75 372 LEU A C 1
ATOM 2813 O O . LEU A 1 372 ? 0.718 -22.391 -17.734 1 95.75 372 LEU A O 1
ATOM 2817 N N . ASP A 1 373 ? -1.324 -22.062 -16.875 1 95.38 373 ASP A N 1
ATOM 2818 C CA . ASP A 1 373 ? -1.495 -20.75 -17.484 1 95.38 373 ASP A CA 1
ATOM 2819 C C . ASP A 1 373 ? -0.367 -19.812 -17.078 1 95.38 373 ASP A C 1
ATOM 2821 O O . ASP A 1 373 ? -0.01 -19.719 -15.906 1 95.38 373 ASP A O 1
ATOM 2825 N N . VAL A 1 374 ? 0.145 -19.125 -18.109 1 95.69 374 VAL A N 1
ATOM 2826 C CA . VAL A 1 374 ? 1.231 -18.188 -17.859 1 95.69 374 VAL A CA 1
ATOM 2827 C C . VAL A 1 374 ? 0.783 -17.141 -16.844 1 95.69 374 VAL A C 1
ATOM 2829 O O . VAL A 1 374 ? 1.602 -16.609 -16.078 1 95.69 374 VAL A O 1
ATOM 2832 N N . ALA A 1 375 ? -0.483 -16.875 -16.766 1 94.06 375 ALA A N 1
ATOM 2833 C CA . ALA A 1 375 ? -1.04 -15.812 -15.938 1 94.06 375 ALA A CA 1
ATOM 2834 C C . ALA A 1 375 ? -1.134 -16.234 -14.477 1 94.06 375 ALA A C 1
ATOM 2836 O O . ALA A 1 375 ? -1.501 -15.445 -13.609 1 94.06 375 ALA A O 1
ATOM 2837 N N . ARG A 1 376 ? -0.745 -17.484 -14.172 1 95.12 376 ARG A N 1
ATOM 2838 C CA . ARG A 1 376 ? -0.732 -17.891 -12.773 1 95.12 376 ARG A CA 1
ATOM 2839 C C . ARG A 1 376 ? 0.403 -17.219 -12.016 1 95.12 376 ARG A C 1
ATOM 2841 O O . ARG A 1 376 ? 0.414 -17.203 -10.781 1 95.12 376 ARG A O 1
ATOM 2848 N N . PHE A 1 377 ? 1.343 -16.609 -12.805 1 95.75 377 PHE A N 1
ATOM 2849 C CA . PHE A 1 377 ? 2.5 -15.945 -12.211 1 95.75 377 PHE A CA 1
ATOM 2850 C C . PHE A 1 377 ? 2.379 -14.43 -12.328 1 95.75 377 PHE A C 1
ATOM 2852 O O . PHE A 1 377 ? 1.699 -13.922 -13.219 1 95.75 377 PHE A O 1
ATOM 2859 N N . LEU A 1 378 ? 3.033 -13.805 -11.406 1 94.25 378 LEU A N 1
ATOM 2860 C CA . LEU A 1 378 ? 3.215 -12.359 -11.453 1 94.25 378 LEU A CA 1
ATOM 2861 C C . LEU A 1 378 ? 4.551 -12.008 -12.102 1 94.25 378 LEU A C 1
ATOM 2863 O O . LEU A 1 378 ? 5.379 -12.883 -12.344 1 94.25 378 LEU A O 1
ATOM 2867 N N . GLU A 1 379 ? 4.715 -10.719 -12.359 1 90.31 379 GLU A N 1
ATOM 2868 C CA . GLU A 1 379 ? 5.984 -10.234 -12.891 1 90.31 379 GLU A CA 1
ATOM 2869 C C . GLU A 1 379 ? 7.145 -10.594 -11.961 1 90.31 379 GLU A C 1
ATOM 2871 O O . GLU A 1 379 ? 8.25 -10.875 -12.43 1 90.31 379 GLU A O 1
ATOM 2876 N N . ALA A 1 380 ? 6.887 -10.617 -10.75 1 92.69 380 ALA A N 1
ATOM 2877 C CA . ALA A 1 380 ? 7.914 -10.93 -9.758 1 92.69 380 ALA A CA 1
ATOM 2878 C C . ALA A 1 380 ? 8.453 -12.344 -9.945 1 92.69 380 ALA A C 1
ATOM 2880 O O . ALA A 1 380 ? 9.633 -12.609 -9.703 1 92.69 380 ALA A O 1
ATOM 2881 N N . HIS A 1 381 ? 7.637 -13.18 -10.438 1 95.69 381 HIS A N 1
ATOM 2882 C CA . HIS A 1 381 ? 8.023 -14.578 -10.633 1 95.69 381 HIS A CA 1
ATOM 2883 C C . HIS A 1 381 ? 8.898 -14.742 -11.867 1 95.69 381 HIS A C 1
ATOM 2885 O O . HIS A 1 381 ? 9.531 -15.781 -12.055 1 95.69 381 HIS A O 1
ATOM 2891 N N . ALA A 1 382 ? 8.938 -13.727 -12.703 1 94.12 382 ALA A N 1
ATOM 2892 C CA . ALA A 1 382 ? 9.773 -13.766 -13.906 1 94.12 382 ALA A CA 1
ATOM 2893 C C . ALA A 1 382 ? 11.102 -13.062 -13.664 1 94.12 382 ALA A C 1
ATOM 2895 O O . ALA A 1 382 ? 11.93 -12.953 -14.578 1 94.12 382 ALA A O 1
ATOM 2896 N N . ASN A 1 383 ? 11.297 -12.609 -12.422 1 93.44 383 ASN A N 1
ATOM 2897 C CA . ASN A 1 383 ? 12.562 -11.984 -12.039 1 93.44 383 ASN A CA 1
ATOM 2898 C C . ASN A 1 383 ? 13.719 -12.984 -12.078 1 93.44 383 ASN A C 1
ATOM 2900 O O . ASN A 1 383 ? 13.594 -14.102 -11.586 1 93.44 383 ASN A O 1
ATOM 2904 N N . SER A 1 384 ? 14.789 -12.594 -12.688 1 91 384 SER A N 1
ATOM 2905 C CA . SER A 1 384 ? 15.914 -13.5 -12.891 1 91 384 SER A CA 1
ATOM 2906 C C . SER A 1 384 ? 16.5 -13.969 -11.562 1 91 384 SER A C 1
ATOM 2908 O O . SER A 1 384 ? 16.828 -15.148 -11.398 1 91 384 SER A O 1
ATOM 2910 N N . GLN A 1 385 ? 16.641 -13.062 -10.633 1 92.31 385 GLN A N 1
ATOM 2911 C CA . GLN A 1 385 ? 17.219 -13.445 -9.344 1 92.31 385 GLN A CA 1
ATOM 2912 C C . GLN A 1 385 ? 16.297 -14.414 -8.602 1 92.31 385 GLN A C 1
ATOM 2914 O O . GLN A 1 385 ? 16.766 -15.383 -8 1 92.31 385 GLN A O 1
ATOM 2919 N N . TYR A 1 386 ? 15.07 -14.109 -8.609 1 96.06 386 TYR A N 1
ATOM 2920 C CA . TYR A 1 386 ? 14.102 -15.031 -8.016 1 96.06 386 TYR A CA 1
ATOM 2921 C C . TYR A 1 386 ? 14.219 -16.422 -8.633 1 96.06 386 TYR A C 1
ATOM 2923 O O . TYR A 1 386 ? 14.266 -17.422 -7.914 1 96.06 386 TYR A O 1
ATOM 2931 N N . LEU A 1 387 ? 14.211 -16.438 -9.938 1 95.88 387 LEU A N 1
ATOM 2932 C CA . LEU A 1 387 ? 14.25 -17.688 -10.672 1 95.88 387 LEU A CA 1
ATOM 2933 C C . LEU A 1 387 ? 15.562 -18.422 -10.422 1 95.88 387 LEU A C 1
ATOM 2935 O O . LEU A 1 387 ? 15.57 -19.641 -10.227 1 95.88 387 LEU A O 1
ATOM 2939 N N . MET A 1 388 ? 16.688 -17.734 -10.367 1 94.44 388 MET A N 1
ATOM 2940 C CA . MET A 1 388 ? 17.984 -18.359 -10.141 1 94.44 388 MET A CA 1
ATOM 2941 C C . MET A 1 388 ? 18.047 -19 -8.766 1 94.44 388 MET A C 1
ATOM 2943 O O . MET A 1 388 ? 18.703 -20.031 -8.586 1 94.44 388 MET A O 1
ATOM 2947 N N . GLU A 1 389 ? 17.328 -18.438 -7.875 1 94.88 389 GLU A N 1
ATOM 2948 C CA . GLU A 1 389 ? 17.328 -18.984 -6.523 1 94.88 389 GLU A CA 1
ATOM 2949 C C . GLU A 1 389 ? 16.375 -20.188 -6.414 1 94.88 389 GLU A C 1
ATOM 2951 O O . GLU A 1 389 ? 16.672 -21.156 -5.715 1 94.88 389 GLU A O 1
ATOM 2956 N N . ARG A 1 390 ? 15.32 -20.203 -7.121 1 96.69 390 ARG A N 1
ATOM 2957 C CA . ARG A 1 390 ? 14.227 -21.156 -6.953 1 96.69 390 ARG A CA 1
ATOM 2958 C C . ARG A 1 390 ? 14.43 -22.391 -7.836 1 96.69 390 ARG A C 1
ATOM 2960 O O . ARG A 1 390 ? 14.211 -23.516 -7.391 1 96.69 390 ARG A O 1
ATOM 2967 N N . VAL A 1 391 ? 14.852 -22.266 -9.047 1 95.44 391 VAL A N 1
ATOM 2968 C CA . VAL A 1 391 ? 14.695 -23.297 -10.086 1 95.44 391 VAL A CA 1
ATOM 2969 C C . VAL A 1 391 ? 15.664 -24.438 -9.82 1 95.44 391 VAL A C 1
ATOM 2971 O O . VAL A 1 391 ? 15.383 -25.594 -10.164 1 95.44 391 VAL A O 1
ATOM 2974 N N . PRO A 1 392 ? 16.875 -24.219 -9.188 1 95.81 392 PRO A N 1
ATOM 2975 C CA . PRO A 1 392 ? 17.703 -25.391 -8.867 1 95.81 392 PRO A CA 1
ATOM 2976 C C . PRO A 1 392 ? 16.984 -26.375 -7.93 1 95.81 392 PRO A C 1
ATOM 2978 O O . PRO A 1 392 ? 17.109 -27.594 -8.094 1 95.81 392 PRO A O 1
ATOM 2981 N N . GLU A 1 393 ? 16.297 -25.812 -7.012 1 96 393 GLU A N 1
ATOM 2982 C CA . GLU A 1 393 ? 15.516 -26.656 -6.117 1 96 393 GLU A CA 1
ATOM 2983 C C . GLU A 1 393 ? 14.453 -27.453 -6.887 1 96 393 GLU A C 1
ATOM 2985 O O . GLU A 1 393 ? 14.242 -28.641 -6.633 1 96 393 GLU A O 1
ATOM 2990 N N . ILE A 1 394 ? 13.828 -26.844 -7.777 1 96.44 394 ILE A N 1
ATOM 2991 C CA . ILE A 1 394 ? 12.781 -27.484 -8.57 1 96.44 394 ILE A CA 1
ATOM 2992 C C . ILE A 1 394 ? 13.398 -28.547 -9.477 1 96.44 394 ILE A C 1
ATOM 2994 O O . ILE A 1 394 ? 12.844 -29.641 -9.617 1 96.44 394 ILE A O 1
ATOM 2998 N N . ALA A 1 395 ? 14.508 -28.219 -10.078 1 95.44 395 ALA A N 1
ATOM 2999 C CA . ALA A 1 395 ? 15.188 -29.156 -10.961 1 95.44 395 ALA A CA 1
ATOM 3000 C C . ALA A 1 395 ? 15.562 -30.438 -10.211 1 95.44 395 ALA A C 1
ATOM 3002 O O . ALA A 1 395 ? 15.531 -31.531 -10.781 1 95.44 395 ALA A O 1
ATOM 3003 N N . ALA A 1 396 ? 15.844 -30.25 -9.016 1 94.25 396 ALA A N 1
ATOM 3004 C CA . ALA A 1 396 ? 16.219 -31.406 -8.188 1 94.25 396 ALA A CA 1
ATOM 3005 C C . ALA A 1 396 ? 15.016 -32.281 -7.906 1 94.25 396 ALA A C 1
ATOM 3007 O O . ALA A 1 396 ? 15.172 -33.438 -7.512 1 94.25 396 ALA A O 1
ATOM 3008 N N . MET A 1 397 ? 13.867 -31.797 -8.188 1 92.75 397 MET A N 1
ATOM 3009 C CA . MET A 1 397 ? 12.641 -32.531 -7.906 1 92.75 397 MET A CA 1
ATOM 3010 C C . MET A 1 397 ? 12.039 -33.094 -9.188 1 92.75 397 MET A C 1
ATOM 3012 O O . MET A 1 397 ? 10.859 -33.438 -9.227 1 92.75 397 MET A O 1
ATOM 3016 N N . THR A 1 398 ? 12.75 -33.188 -10.148 1 89.19 398 THR A N 1
ATOM 3017 C CA . THR A 1 398 ? 12.281 -33.625 -11.461 1 89.19 398 THR A CA 1
ATOM 3018 C C . THR A 1 398 ? 11.453 -34.906 -11.352 1 89.19 398 THR A C 1
ATOM 3020 O O . THR A 1 398 ? 10.406 -35.031 -11.984 1 89.19 398 THR A O 1
ATOM 3023 N N . TYR A 1 399 ? 11.828 -35.875 -10.531 1 86.88 399 TYR A N 1
ATOM 3024 C CA . TYR A 1 399 ? 11.109 -37.125 -10.438 1 86.88 399 TYR A CA 1
ATOM 3025 C C . TYR A 1 399 ? 10.398 -37.25 -9.094 1 86.88 399 TYR A C 1
ATOM 3027 O O . TYR A 1 399 ? 10.078 -38.344 -8.656 1 86.88 399 TYR A O 1
ATOM 3035 N N . SER A 1 400 ? 10.242 -36.156 -8.484 1 83.25 400 SER A N 1
ATOM 3036 C CA . SER A 1 400 ? 9.484 -36.094 -7.234 1 83.25 400 SER A CA 1
ATOM 3037 C C . SER A 1 400 ? 8.117 -35.469 -7.441 1 83.25 400 SER A C 1
ATOM 3039 O O . SER A 1 400 ? 7.961 -34.594 -8.297 1 83.25 400 SER A O 1
ATOM 3041 N N . ASN A 1 401 ? 7.184 -35.969 -6.762 1 79.88 401 ASN A N 1
ATOM 3042 C CA . ASN A 1 401 ? 5.855 -35.375 -6.785 1 79.88 401 ASN A CA 1
ATOM 3043 C C . ASN A 1 401 ? 5.629 -34.469 -5.57 1 79.88 401 ASN A C 1
ATOM 3045 O O . ASN A 1 401 ? 6.074 -34.781 -4.465 1 79.88 401 ASN A O 1
ATOM 3049 N N . MET A 1 402 ? 5.082 -33.375 -5.891 1 82.19 402 MET A N 1
ATOM 3050 C CA . MET A 1 402 ? 4.785 -32.375 -4.871 1 82.19 402 MET A CA 1
ATOM 3051 C C . MET A 1 402 ? 3.279 -32.25 -4.656 1 82.19 402 MET A C 1
ATOM 3053 O O . MET A 1 402 ? 2.525 -32.062 -5.613 1 82.19 402 MET A O 1
ATOM 3057 N N . TYR A 1 403 ? 2.891 -32.375 -3.447 1 83.44 403 TYR A N 1
ATOM 3058 C CA . TYR A 1 403 ? 1.482 -32.156 -3.133 1 83.44 403 TYR A CA 1
ATOM 3059 C C . TYR A 1 403 ? 1.231 -30.703 -2.707 1 83.44 403 TYR A C 1
ATOM 3061 O O . TYR A 1 403 ? 2.123 -29.859 -2.805 1 83.44 403 TYR A O 1
ATOM 3069 N N . HIS A 1 404 ? -0.04 -30.438 -2.355 1 82.44 404 HIS A N 1
ATOM 3070 C CA . HIS A 1 404 ? -0.481 -29.062 -2.141 1 82.44 404 HIS A CA 1
ATOM 3071 C C . HIS A 1 404 ? 0.236 -28.438 -0.951 1 82.44 404 HIS A C 1
ATOM 3073 O O . HIS A 1 404 ? 0.375 -27.203 -0.88 1 82.44 404 HIS A O 1
ATOM 3079 N N . SER A 1 405 ? 0.759 -29.203 0.002 1 90.25 405 SER A N 1
ATOM 3080 C CA . SER A 1 405 ? 1.362 -28.641 1.211 1 90.25 405 SER A CA 1
ATOM 3081 C C . SER A 1 405 ? 2.846 -28.359 1.007 1 90.25 405 SER A C 1
ATOM 3083 O O . SER A 1 405 ? 3.502 -27.797 1.886 1 90.25 405 SER A O 1
ATOM 3085 N N . HIS A 1 406 ? 3.395 -28.75 -0.133 1 93.25 406 HIS A N 1
ATOM 3086 C CA . HIS A 1 406 ? 4.828 -28.594 -0.345 1 93.25 406 HIS A CA 1
ATOM 3087 C C . HIS A 1 406 ? 5.23 -27.125 -0.319 1 93.25 406 HIS A C 1
ATOM 3089 O O . HIS A 1 406 ? 4.555 -26.281 -0.917 1 93.25 406 HIS A O 1
ATOM 3095 N N . GLN A 1 407 ? 6.324 -26.859 0.396 1 96.38 407 GLN A N 1
ATOM 3096 C CA . GLN A 1 407 ? 6.914 -25.531 0.477 1 96.38 407 GLN A CA 1
ATOM 3097 C C . GLN A 1 407 ? 8.398 -25.562 0.127 1 96.38 407 GLN A C 1
ATOM 3099 O O . GLN A 1 407 ? 9.156 -26.344 0.699 1 96.38 407 GLN A O 1
ATOM 3104 N N . CYS A 1 408 ? 8.82 -24.734 -0.796 1 96.69 408 CYS A N 1
ATOM 3105 C CA . CYS A 1 408 ? 10.234 -24.625 -1.156 1 96.69 408 CYS A CA 1
ATOM 3106 C C . CYS A 1 408 ? 11.016 -23.891 -0.073 1 96.69 408 CYS A C 1
ATOM 3108 O O . CYS A 1 408 ? 10.461 -23.062 0.654 1 96.69 408 CYS A O 1
ATOM 3110 N N . HIS A 1 409 ? 12.297 -24.156 0.046 1 96.56 409 HIS A N 1
ATOM 3111 C CA . HIS A 1 409 ? 13.125 -23.469 1.024 1 96.56 409 HIS A CA 1
ATOM 3112 C C . HIS A 1 409 ? 13.844 -22.281 0.393 1 96.56 409 HIS A C 1
ATOM 3114 O O . HIS A 1 409 ? 14.375 -21.422 1.102 1 96.56 409 HIS A O 1
ATOM 3120 N N . THR A 1 410 ? 13.859 -22.203 -0.923 1 96.5 410 THR A N 1
ATOM 3121 C CA . THR A 1 410 ? 14.57 -21.141 -1.626 1 96.5 410 THR A CA 1
ATOM 3122 C C . THR A 1 410 ? 13.625 -20 -1.998 1 96.5 410 THR A C 1
ATOM 3124 O O . THR A 1 410 ? 12.406 -20.203 -2.059 1 96.5 410 THR A O 1
ATOM 3127 N N . ALA A 1 411 ? 14.203 -18.734 -2.252 1 96.81 411 ALA A N 1
ATOM 3128 C CA . ALA A 1 411 ? 13.492 -17.562 -2.736 1 96.81 411 ALA A CA 1
ATOM 3129 C C . ALA A 1 411 ? 12.312 -17.219 -1.829 1 96.81 411 ALA A C 1
ATOM 3131 O O . ALA A 1 411 ? 11.188 -17.047 -2.303 1 96.81 411 ALA A O 1
ATOM 3132 N N . ARG A 1 412 ? 12.555 -17.219 -0.512 1 96.62 412 ARG A N 1
ATOM 3133 C CA . ARG A 1 412 ? 11.555 -16.922 0.511 1 96.62 412 ARG A CA 1
ATOM 3134 C C . ARG A 1 412 ? 11.648 -15.469 0.972 1 96.62 412 ARG A C 1
ATOM 3136 O O . ARG A 1 412 ? 12.602 -14.766 0.622 1 96.62 412 ARG A O 1
ATOM 3143 N N . ASN A 1 413 ? 10.625 -14.992 1.692 1 96.12 413 ASN A N 1
ATOM 3144 C CA . ASN A 1 413 ? 10.562 -13.648 2.262 1 96.12 413 ASN A CA 1
ATOM 3145 C C . ASN A 1 413 ? 10.609 -12.578 1.177 1 96.12 413 ASN A C 1
ATOM 3147 O O . ASN A 1 413 ? 11.273 -11.555 1.342 1 96.12 413 ASN A O 1
ATOM 3151 N N . LEU A 1 414 ? 10.008 -12.914 0.054 1 96.88 414 LEU A N 1
ATOM 3152 C CA . LEU A 1 414 ? 9.891 -11.914 -1.003 1 96.88 414 LEU A CA 1
ATOM 3153 C C . LEU A 1 414 ? 8.797 -10.898 -0.672 1 96.88 414 LEU A C 1
ATOM 3155 O O . LEU A 1 414 ? 9.07 -9.711 -0.539 1 96.88 414 LEU A O 1
ATOM 3159 N N . ARG A 1 415 ? 7.57 -11.344 -0.5 1 97.12 415 ARG A N 1
ATOM 3160 C CA . ARG A 1 415 ? 6.434 -10.516 -0.105 1 97.12 415 ARG A CA 1
ATOM 3161 C C . ARG A 1 415 ? 6.027 -10.797 1.338 1 97.12 415 ARG A C 1
ATOM 3163 O O . ARG A 1 415 ? 5.832 -11.953 1.72 1 97.12 415 ARG A O 1
ATOM 3170 N N . MET A 1 416 ? 5.895 -9.75 2.109 1 96.88 416 MET A N 1
ATOM 3171 C CA . MET A 1 416 ? 5.543 -9.875 3.52 1 96.88 416 MET A CA 1
ATOM 3172 C C . MET A 1 416 ? 4.566 -8.781 3.938 1 96.88 416 MET A C 1
ATOM 3174 O O . MET A 1 416 ? 4.605 -7.668 3.402 1 96.88 416 MET A O 1
ATOM 3178 N N . SER A 1 417 ? 3.732 -9.133 4.867 1 96.19 417 SER A N 1
ATOM 3179 C CA . SER A 1 417 ? 2.885 -8.117 5.48 1 96.19 417 SER A CA 1
ATOM 3180 C C . SER A 1 417 ? 3.691 -7.211 6.406 1 96.19 417 SER A C 1
ATOM 3182 O O . SER A 1 417 ? 4.746 -7.609 6.91 1 96.19 417 SER A O 1
ATOM 3184 N N . PRO A 1 418 ? 3.156 -5.969 6.629 1 96.62 418 PRO A N 1
ATOM 3185 C CA . PRO A 1 418 ? 3.826 -5.09 7.59 1 96.62 418 PRO A CA 1
ATOM 3186 C C . PRO A 1 418 ? 3.91 -5.699 8.984 1 96.62 418 PRO A C 1
ATOM 3188 O O . PRO A 1 418 ? 4.781 -5.324 9.773 1 96.62 418 PRO A O 1
ATOM 3191 N N . ILE A 1 419 ? 3.123 -6.695 9.289 1 97.94 419 ILE A N 1
ATOM 3192 C CA . ILE A 1 419 ? 3.088 -7.254 10.633 1 97.94 419 ILE A CA 1
ATOM 3193 C C . ILE A 1 419 ? 3.789 -8.609 10.648 1 97.94 419 ILE A C 1
ATOM 3195 O O . ILE A 1 419 ? 3.531 -9.438 11.523 1 97.94 419 ILE A O 1
ATOM 3199 N N . TYR A 1 420 ? 4.641 -8.883 9.664 1 97.06 420 TYR A N 1
ATOM 3200 C CA . TYR A 1 420 ? 5.348 -10.148 9.531 1 97.06 420 TYR A CA 1
ATOM 3201 C C . TYR A 1 420 ? 6.117 -10.484 10.805 1 97.06 420 TYR A C 1
ATOM 3203 O O . TYR A 1 420 ? 6.012 -11.594 11.336 1 97.06 420 TYR A O 1
ATOM 3211 N N . HIS A 1 421 ? 6.879 -9.57 11.359 1 94.5 421 HIS A N 1
ATOM 3212 C CA . HIS A 1 421 ? 7.723 -9.836 12.516 1 94.5 421 HIS A CA 1
ATOM 3213 C C . HIS A 1 421 ? 6.883 -10.055 13.773 1 94.5 421 HIS A C 1
ATOM 3215 O O . HIS A 1 421 ? 7.242 -10.859 14.633 1 94.5 421 HIS A O 1
ATOM 3221 N N . GLN A 1 422 ? 5.781 -9.312 13.859 1 95.56 422 GLN A N 1
ATOM 3222 C CA . GLN A 1 422 ? 4.883 -9.516 14.984 1 95.56 422 GLN A CA 1
ATOM 3223 C C . GLN A 1 422 ? 4.258 -10.914 14.953 1 95.56 422 GLN A C 1
ATOM 3225 O O . GLN A 1 422 ? 4.133 -11.57 15.984 1 95.56 422 GLN A O 1
ATOM 3230 N N . LEU A 1 423 ? 3.852 -11.367 13.766 1 97.69 423 LEU A N 1
ATOM 3231 C CA . LEU A 1 423 ? 3.291 -12.703 13.617 1 97.69 423 LEU A CA 1
ATOM 3232 C C . LEU A 1 423 ? 4.34 -13.773 13.922 1 97.69 423 LEU A C 1
ATOM 3234 O O . LEU A 1 423 ? 4.039 -14.781 14.555 1 97.69 423 LEU A O 1
ATOM 3238 N N . ARG A 1 424 ? 5.551 -13.555 13.398 1 96.38 424 ARG A N 1
ATOM 3239 C CA . ARG A 1 424 ? 6.652 -14.461 13.68 1 96.38 424 ARG A CA 1
ATOM 3240 C C . ARG A 1 424 ? 6.871 -14.617 15.18 1 96.38 424 ARG A C 1
ATOM 3242 O O . ARG A 1 424 ? 7.016 -15.734 15.688 1 96.38 424 ARG A O 1
ATOM 3249 N N . ASP A 1 425 ? 6.828 -13.477 15.906 1 94.31 425 ASP A N 1
ATOM 3250 C CA . ASP A 1 425 ? 7.059 -13.477 17.344 1 94.31 425 ASP A CA 1
ATOM 3251 C C . ASP A 1 425 ? 5.902 -14.148 18.094 1 94.31 425 ASP A C 1
ATOM 3253 O O . ASP A 1 425 ? 6.098 -14.711 19.172 1 94.31 425 ASP A O 1
ATOM 3257 N N . ALA A 1 426 ? 4.742 -14.148 17.469 1 96.44 426 ALA A N 1
ATOM 3258 C CA . ALA A 1 426 ? 3.572 -14.797 18.047 1 96.44 426 ALA A CA 1
ATOM 3259 C C . ALA A 1 426 ? 3.613 -16.297 17.828 1 96.44 426 ALA A C 1
ATOM 3261 O O . ALA A 1 426 ? 2.805 -17.047 18.391 1 96.44 426 ALA A O 1
ATOM 3262 N N . GLY A 1 427 ? 4.535 -16.812 16.984 1 97.75 427 GLY A N 1
ATOM 3263 C CA . GLY A 1 427 ? 4.719 -18.25 16.812 1 97.75 427 GLY A CA 1
ATOM 3264 C C . GLY A 1 427 ? 4.359 -18.719 15.414 1 97.75 427 GLY A C 1
ATOM 3265 O O . GLY A 1 427 ? 4.297 -19.922 15.156 1 97.75 427 GLY A O 1
ATOM 3266 N N . ALA A 1 428 ? 4.215 -17.875 14.5 1 98.38 428 ALA A N 1
ATOM 3267 C CA . ALA A 1 428 ? 3.771 -18.25 13.156 1 98.38 428 ALA A CA 1
ATOM 3268 C C . ALA A 1 428 ? 4.805 -19.125 12.461 1 98.38 428 ALA A C 1
ATOM 3270 O O . ALA A 1 428 ? 6.008 -18.859 12.539 1 98.38 428 ALA A O 1
ATOM 3271 N N . VAL A 1 429 ? 4.398 -20.203 11.922 1 98.25 429 VAL A N 1
ATOM 3272 C CA . VAL A 1 429 ? 5.137 -20.969 10.93 1 98.25 429 VAL A CA 1
ATOM 3273 C C . VAL A 1 429 ? 4.637 -20.625 9.523 1 98.25 429 VAL A C 1
ATOM 3275 O O . VAL A 1 429 ? 3.475 -20.859 9.195 1 98.25 429 VAL A O 1
ATOM 3278 N N . PHE A 1 430 ? 5.562 -20.078 8.711 1 98.31 430 PHE A N 1
ATOM 3279 C CA . PHE A 1 430 ? 5.125 -19.453 7.469 1 98.31 430 PHE A CA 1
ATOM 3280 C C . PHE A 1 430 ? 5.27 -20.422 6.297 1 98.31 430 PHE A C 1
ATOM 3282 O O . PHE A 1 430 ? 6.176 -21.266 6.285 1 98.31 430 PHE A O 1
ATOM 3289 N N . GLY A 1 431 ? 4.336 -20.391 5.395 1 97.75 431 GLY A N 1
ATOM 3290 C CA . GLY A 1 431 ? 4.445 -20.875 4.031 1 97.75 431 GLY A CA 1
ATOM 3291 C C . GLY A 1 431 ? 4.246 -19.797 2.986 1 97.75 431 GLY A C 1
ATOM 3292 O O . GLY A 1 431 ? 3.832 -18.688 3.311 1 97.75 431 GLY A O 1
ATOM 3293 N N . GLU A 1 432 ? 4.617 -20.141 1.8 1 95.88 432 GLU A N 1
ATOM 3294 C CA . GLU A 1 432 ? 4.555 -19.125 0.756 1 95.88 432 GLU A CA 1
ATOM 3295 C C . GLU A 1 432 ? 3.48 -19.453 -0.277 1 95.88 432 GLU A C 1
ATOM 3297 O O . GLU A 1 432 ? 3.309 -20.609 -0.648 1 95.88 432 GLU A O 1
ATOM 3302 N N . ILE A 1 433 ? 2.74 -18.453 -0.704 1 95.06 433 ILE A N 1
ATOM 3303 C CA . ILE A 1 433 ? 1.81 -18.516 -1.825 1 95.06 433 ILE A CA 1
ATOM 3304 C C . ILE A 1 433 ? 1.915 -17.25 -2.66 1 95.06 433 ILE A C 1
ATOM 3306 O O . ILE A 1 433 ? 1.74 -16.141 -2.141 1 95.06 433 ILE A O 1
ATOM 3310 N N . MET A 1 434 ? 2.256 -17.359 -3.924 1 95.25 434 MET A N 1
ATOM 3311 C CA . MET A 1 434 ? 2.484 -16.234 -4.816 1 95.25 434 MET A CA 1
ATOM 3312 C C . MET A 1 434 ? 3.553 -15.305 -4.25 1 95.25 434 MET A C 1
ATOM 3314 O O . MET A 1 434 ? 3.422 -14.078 -4.324 1 95.25 434 MET A O 1
ATOM 3318 N N . GLY A 1 435 ? 4.484 -15.859 -3.609 1 95.06 435 GLY A N 1
ATOM 3319 C CA . GLY A 1 435 ? 5.59 -15.102 -3.041 1 95.06 435 GLY A CA 1
ATOM 3320 C C . GLY A 1 435 ? 5.27 -14.516 -1.678 1 95.06 435 GLY A C 1
ATOM 3321 O O . GLY A 1 435 ? 6.168 -14.047 -0.972 1 95.06 435 GLY A O 1
ATOM 3322 N N . TYR A 1 436 ? 4.043 -14.523 -1.242 1 96.75 436 TYR A N 1
ATOM 3323 C CA . TYR A 1 436 ? 3.604 -13.93 0.018 1 96.75 436 TYR A CA 1
ATOM 3324 C C . TYR A 1 436 ? 3.768 -14.922 1.168 1 96.75 436 TYR A C 1
ATOM 3326 O O . TYR A 1 436 ? 3.248 -16.031 1.115 1 96.75 436 TYR A O 1
ATOM 3334 N N . GLU A 1 437 ? 4.504 -14.523 2.219 1 97.88 437 GLU A N 1
ATOM 3335 C CA . GLU A 1 437 ? 4.598 -15.344 3.424 1 97.88 437 GLU A CA 1
ATOM 3336 C C . GLU A 1 437 ? 3.312 -15.266 4.242 1 97.88 437 GLU A C 1
ATOM 3338 O O . GLU A 1 437 ? 2.896 -14.18 4.656 1 97.88 437 GLU A O 1
ATOM 3343 N N . ARG A 1 438 ? 2.672 -16.344 4.387 1 97.38 438 ARG A N 1
ATOM 3344 C CA . ARG A 1 438 ? 1.434 -16.453 5.152 1 97.38 438 ARG A CA 1
ATOM 3345 C C . ARG A 1 438 ? 1.561 -17.484 6.27 1 97.38 438 ARG A C 1
ATOM 3347 O O . ARG A 1 438 ? 2.072 -18.578 6.051 1 97.38 438 ARG A O 1
ATOM 3354 N N . PRO A 1 439 ? 1.086 -17.172 7.516 1 98.56 439 PRO A N 1
ATOM 3355 C CA . PRO A 1 439 ? 1.114 -18.203 8.562 1 98.56 439 PRO A CA 1
ATOM 3356 C C . PRO A 1 439 ? 0.285 -19.438 8.211 1 98.56 439 PRO A C 1
ATOM 3358 O O . PRO A 1 439 ? -0.874 -19.312 7.809 1 98.56 439 PRO A O 1
ATOM 3361 N N . LEU A 1 440 ? 0.93 -20.594 8.383 1 98.31 440 LEU A N 1
ATOM 3362 C CA . LEU A 1 440 ? 0.216 -21.859 8.18 1 98.31 440 LEU A CA 1
ATOM 3363 C C . LEU A 1 440 ? -0.422 -22.328 9.484 1 98.31 440 LEU A C 1
ATOM 3365 O O . LEU A 1 440 ? -1.552 -22.828 9.484 1 98.31 440 LEU A O 1
ATOM 3369 N N . TRP A 1 441 ? 0.315 -22.234 10.531 1 98.44 441 TRP A N 1
ATOM 3370 C CA . TRP A 1 441 ? -0.122 -22.5 11.898 1 98.44 441 TRP A CA 1
ATOM 3371 C C . TRP A 1 441 ? 0.771 -21.781 12.898 1 98.44 441 TRP A C 1
ATOM 3373 O O . TRP A 1 441 ? 1.702 -21.062 12.516 1 98.44 441 TRP A O 1
ATOM 3383 N N . TYR A 1 442 ? 0.431 -21.812 14.148 1 98.56 442 TYR A N 1
ATOM 3384 C CA . TYR A 1 442 ? 1.213 -21.156 15.195 1 98.56 442 TYR A CA 1
ATOM 3385 C C . TYR A 1 442 ? 1.701 -22.172 16.219 1 98.56 442 TYR A C 1
ATOM 3387 O O . TYR A 1 442 ? 0.924 -22.984 16.703 1 98.56 442 TYR A O 1
ATOM 3395 N N . GLU A 1 443 ? 2.926 -22 16.516 1 97 443 GLU A N 1
ATOM 3396 C CA . GLU A 1 443 ? 3.488 -22.812 17.594 1 97 443 GLU A CA 1
ATOM 3397 C C . GLU A 1 443 ? 3.137 -22.234 18.969 1 97 443 GLU A C 1
ATOM 3399 O O . GLU A 1 443 ? 3.098 -21.016 19.141 1 97 443 GLU A O 1
ATOM 3404 N N . LYS A 1 444 ? 2.977 -23.031 19.938 1 90.56 444 LYS A N 1
ATOM 3405 C CA . LYS A 1 444 ? 2.562 -22.594 21.266 1 90.56 444 LYS A CA 1
ATOM 3406 C C . LYS A 1 444 ? 3.736 -22.016 22.047 1 90.56 444 LYS A C 1
ATOM 3408 O O . LYS A 1 444 ? 3.584 -21 22.734 1 90.56 444 LYS A O 1
ATOM 3413 N N . LYS A 1 445 ? 4.953 -22.578 21.969 1 87.94 445 LYS A N 1
ATOM 3414 C CA . LYS A 1 445 ? 6.137 -22.094 22.672 1 87.94 445 LYS A CA 1
ATOM 3415 C C . LYS A 1 445 ? 7.297 -21.859 21.719 1 87.94 445 LYS A C 1
ATOM 3417 O O . LYS A 1 445 ? 8.305 -22.562 21.766 1 87.94 445 LYS A O 1
ATOM 3422 N N . PRO A 1 446 ? 7.066 -20.703 20.938 1 89 446 PRO A N 1
ATOM 3423 C CA . PRO A 1 446 ? 8.094 -20.484 19.922 1 89 446 PRO A CA 1
ATOM 3424 C C . PRO A 1 446 ? 9.422 -20 20.516 1 89 446 PRO A C 1
ATOM 3426 O O . PRO A 1 446 ? 9.43 -19.156 21.406 1 89 446 PRO A O 1
ATOM 3429 N N . LYS A 1 447 ? 10.531 -20.578 20.016 1 87.5 447 LYS A N 1
ATOM 3430 C CA . LYS A 1 447 ? 11.867 -20.109 20.375 1 87.5 447 LYS A CA 1
ATOM 3431 C C . LYS A 1 447 ? 12.281 -18.938 19.5 1 87.5 447 LYS A C 1
ATOM 3433 O O . LYS A 1 447 ? 11.961 -18.891 18.312 1 87.5 447 LYS A O 1
ATOM 3438 N N . PRO A 1 448 ? 12.945 -17.984 20.047 1 80.44 448 PRO A N 1
ATOM 3439 C CA . PRO A 1 448 ? 13.32 -16.797 19.281 1 80.44 448 PRO A CA 1
ATOM 3440 C C . PRO A 1 448 ? 14.188 -17.125 18.062 1 80.44 448 PRO A C 1
ATOM 3442 O O . PRO A 1 448 ? 14.062 -16.469 17.016 1 80.44 448 PRO A O 1
ATOM 3445 N N . ASP A 1 449 ? 15.016 -18.172 18.109 1 85.31 449 ASP A N 1
ATOM 3446 C CA . ASP A 1 449 ? 15.953 -18.438 17.031 1 85.31 449 ASP A CA 1
ATOM 3447 C C . ASP A 1 449 ? 15.438 -19.547 16.109 1 85.31 449 ASP A C 1
ATOM 3449 O O . ASP A 1 449 ? 16.188 -20.078 15.289 1 85.31 449 ASP A O 1
ATOM 3453 N N . ARG A 1 450 ? 14.211 -19.703 16.125 1 88.5 450 ARG A N 1
ATOM 3454 C CA . ARG A 1 450 ? 13.648 -20.797 15.328 1 88.5 450 ARG A CA 1
ATOM 3455 C C . ARG A 1 450 ? 13.57 -20.406 13.859 1 88.5 450 ARG A C 1
ATOM 3457 O O . ARG A 1 450 ? 13.531 -19.219 13.523 1 88.5 450 ARG A O 1
ATOM 3464 N N . ASN A 1 451 ? 13.609 -21.422 13.062 1 92.31 451 ASN A N 1
ATOM 3465 C CA . ASN A 1 451 ? 13.25 -21.219 11.664 1 92.31 451 ASN A CA 1
ATOM 3466 C C . ASN A 1 451 ? 11.742 -21.172 11.477 1 92.31 451 ASN A C 1
ATOM 3468 O O . ASN A 1 451 ? 11.062 -22.188 11.594 1 92.31 451 ASN A O 1
ATOM 3472 N N . ALA A 1 452 ? 11.258 -20.078 11.18 1 95.69 452 ALA A N 1
ATOM 3473 C CA . ALA A 1 452 ? 9.812 -19.891 11.117 1 95.69 452 ALA A CA 1
ATOM 3474 C C . ALA A 1 452 ? 9.273 -20.234 9.727 1 95.69 452 ALA A C 1
ATOM 3476 O O . ALA A 1 452 ? 8.062 -20.219 9.508 1 95.69 452 ALA A O 1
ATOM 3477 N N . LEU A 1 453 ? 10.148 -20.594 8.797 1 96.88 453 LEU A N 1
ATOM 3478 C CA . LEU A 1 453 ? 9.734 -20.906 7.438 1 96.88 453 LEU A CA 1
ATOM 3479 C C . LEU A 1 453 ? 9.578 -22.406 7.246 1 96.88 453 LEU A C 1
ATOM 3481 O O . LEU A 1 453 ? 10.555 -23.156 7.324 1 96.88 453 LEU A O 1
ATOM 3485 N N . TRP A 1 454 ? 8.391 -22.781 7.016 1 96.62 454 TRP A N 1
ATOM 3486 C CA . TRP A 1 454 ? 8.117 -24.188 6.742 1 96.62 454 TRP A CA 1
ATOM 3487 C C . TRP A 1 454 ? 8.688 -24.594 5.387 1 96.62 454 TRP A C 1
ATOM 3489 O O . TRP A 1 454 ? 8.609 -23.844 4.418 1 96.62 454 TRP A O 1
ATOM 3499 N N . GLN A 1 455 ? 9.32 -25.797 5.309 1 94.81 455 GLN A N 1
ATOM 3500 C CA . GLN A 1 455 ? 9.883 -26.344 4.074 1 94.81 455 GLN A CA 1
ATOM 3501 C C . GLN A 1 455 ? 9.57 -27.828 3.932 1 94.81 455 GLN A C 1
ATOM 3503 O O . GLN A 1 455 ? 9.477 -28.547 4.93 1 94.81 455 GLN A O 1
ATOM 3508 N N . GLY A 1 456 ? 9.445 -28.188 2.703 1 92.44 456 GLY A N 1
ATOM 3509 C CA . GLY A 1 456 ? 9.086 -29.578 2.443 1 92.44 456 GLY A CA 1
ATOM 3510 C C . GLY A 1 456 ? 7.59 -29.812 2.416 1 92.44 456 GLY A C 1
ATOM 3511 O O . GLY A 1 456 ? 6.832 -28.938 1.974 1 92.44 456 GLY A O 1
ATOM 3512 N N . GLN A 1 457 ? 7.133 -31.078 2.674 1 90.38 457 GLN A N 1
ATOM 3513 C CA . GLN A 1 457 ? 5.719 -31.422 2.596 1 90.38 457 GLN A CA 1
ATOM 3514 C C . GLN A 1 457 ? 5.258 -32.125 3.861 1 90.38 457 GLN A C 1
ATOM 3516 O O . GLN A 1 457 ? 6.066 -32.75 4.57 1 90.38 457 GLN A O 1
ATOM 3521 N N . ASP A 1 458 ? 4.004 -32.062 4.066 1 90.25 458 ASP A N 1
ATOM 3522 C CA . ASP A 1 458 ? 3.404 -32.75 5.199 1 90.25 458 ASP A CA 1
ATOM 3523 C C . ASP A 1 458 ? 3.537 -34.281 5.035 1 90.25 458 ASP A C 1
ATOM 3525 O O . ASP A 1 458 ? 3.58 -34.781 3.914 1 90.25 458 ASP A O 1
ATOM 3529 N N . SER A 1 459 ? 3.531 -34.875 6.195 1 88.38 459 SER A N 1
ATOM 3530 C CA . SER A 1 459 ? 3.494 -36.344 6.156 1 88.38 459 SER A CA 1
ATOM 3531 C C . SER A 1 459 ? 2.234 -36.844 5.453 1 88.38 459 SER A C 1
ATOM 3533 O O . SER A 1 459 ? 1.149 -36.281 5.648 1 88.38 459 SER A O 1
ATOM 3535 N N . LEU A 1 460 ? 2.445 -37.844 4.664 1 88 460 LEU A N 1
ATOM 3536 C CA . LEU A 1 460 ? 1.318 -38.438 3.953 1 88 460 LEU A CA 1
ATOM 3537 C C . LEU A 1 460 ? 0.721 -39.594 4.754 1 88 460 LEU A C 1
ATOM 3539 O O . LEU A 1 460 ? -0.349 -40.094 4.41 1 88 460 LEU A O 1
ATOM 3543 N N . LEU A 1 461 ? 1.437 -39.969 5.754 1 90.94 461 LEU A N 1
ATOM 3544 C CA . LEU A 1 461 ? 1 -41.031 6.633 1 90.94 461 LEU A CA 1
ATOM 3545 C C . LEU A 1 461 ? 0.868 -40.562 8.07 1 90.94 461 LEU A C 1
ATOM 3547 O O . LEU A 1 461 ? 1.799 -39.938 8.617 1 90.94 461 LEU A O 1
ATOM 3551 N N . GLY A 1 462 ? -0.251 -40.812 8.523 1 92.19 462 GLY A N 1
ATOM 3552 C CA . GLY A 1 462 ? -0.469 -40.469 9.922 1 92.19 462 GLY A CA 1
ATOM 3553 C C . GLY A 1 462 ? -0.691 -39 10.156 1 92.19 462 GLY A C 1
ATOM 3554 O O . GLY A 1 462 ? -0.677 -38.219 9.211 1 92.19 462 GLY A O 1
ATOM 3555 N N . LYS A 1 463 ? -0.851 -38.688 11.336 1 92.75 463 LYS A N 1
ATOM 3556 C CA . LYS A 1 463 ? -1.199 -37.344 11.766 1 92.75 463 LYS A CA 1
ATOM 3557 C C . LYS A 1 463 ? -0.048 -36.375 11.516 1 92.75 463 LYS A C 1
ATOM 3559 O O . LYS A 1 463 ? 1.08 -36.594 11.953 1 92.75 463 LYS A O 1
ATOM 3564 N N . PRO A 1 464 ? -0.298 -35.281 10.836 1 95.12 464 PRO A N 1
ATOM 3565 C CA . PRO A 1 464 ? 0.773 -34.312 10.586 1 95.12 464 PRO A CA 1
ATOM 3566 C C . PRO A 1 464 ? 1.213 -33.594 11.852 1 95.12 464 PRO A C 1
ATOM 3568 O O . PRO A 1 464 ? 0.485 -33.562 12.852 1 95.12 464 PRO A O 1
ATOM 3571 N N . VAL A 1 465 ? 2.35 -32.875 11.812 1 94.75 465 VAL A N 1
ATOM 3572 C CA . VAL A 1 465 ? 2.979 -32.281 12.977 1 94.75 465 VAL A CA 1
ATOM 3573 C C . VAL A 1 465 ? 2.141 -31.094 13.461 1 94.75 465 VAL A C 1
ATOM 3575 O O . VAL A 1 465 ? 2.148 -30.75 14.641 1 94.75 465 VAL A O 1
ATOM 3578 N N . TRP A 1 466 ? 1.436 -30.5 12.57 1 96.75 466 TRP A N 1
ATOM 3579 C CA . TRP A 1 466 ? 0.689 -29.281 12.883 1 96.75 466 TRP A CA 1
ATOM 3580 C C . TRP A 1 466 ? -0.677 -29.625 13.469 1 96.75 466 TRP A C 1
ATOM 3582 O O . TRP A 1 466 ? -1.41 -28.734 13.906 1 96.75 466 TRP A O 1
ATOM 3592 N N . PHE A 1 467 ? -1.087 -30.859 13.555 1 97.56 467 PHE A N 1
ATOM 3593 C CA . PHE A 1 467 ? -2.461 -31.281 13.797 1 97.56 467 PHE A CA 1
ATOM 3594 C C . PHE A 1 467 ? -2.984 -30.688 15.102 1 97.56 467 PHE A C 1
ATOM 3596 O O . PHE A 1 467 ? -4.07 -30.109 15.133 1 97.56 467 PHE A O 1
ATOM 3603 N N . ASP A 1 468 ? -2.205 -30.812 16.156 1 97.44 468 ASP A N 1
ATOM 3604 C CA . ASP A 1 468 ? -2.684 -30.359 17.469 1 97.44 468 ASP A CA 1
ATOM 3605 C C . ASP A 1 468 ? -2.756 -28.844 17.531 1 97.44 468 ASP A C 1
ATOM 3607 O O . ASP A 1 468 ? -3.633 -28.281 18.203 1 97.44 468 ASP A O 1
ATOM 3611 N N . ASN A 1 469 ? -1.842 -28.172 16.938 1 98 469 ASN A N 1
ATOM 3612 C CA . ASN A 1 469 ? -1.893 -26.719 16.859 1 98 469 ASN A CA 1
ATOM 3613 C C . ASN A 1 469 ? -3.125 -26.234 16.094 1 98 469 ASN A C 1
ATOM 3615 O O . ASN A 1 469 ? -3.832 -25.344 16.562 1 98 469 ASN A O 1
ATOM 3619 N N . VAL A 1 470 ? -3.391 -26.859 14.992 1 98.38 470 VAL A N 1
ATOM 3620 C CA . VAL A 1 470 ? -4.512 -26.469 14.148 1 98.38 470 VAL A CA 1
ATOM 3621 C C . VAL A 1 470 ? -5.828 -26.812 14.836 1 98.38 470 VAL A C 1
ATOM 3623 O O . VAL A 1 470 ? -6.812 -26.078 14.711 1 98.38 470 VAL A O 1
ATOM 3626 N N . ALA A 1 471 ? -5.793 -27.891 15.57 1 98.12 471 ALA A N 1
ATOM 3627 C CA . ALA A 1 471 ? -6.984 -28.266 16.328 1 98.12 471 ALA A CA 1
ATOM 3628 C C . ALA A 1 471 ? -7.348 -27.172 17.344 1 98.12 471 ALA A C 1
ATOM 3630 O O . ALA A 1 471 ? -8.523 -26.828 17.5 1 98.12 471 ALA A O 1
ATOM 3631 N N . ALA A 1 472 ? -6.359 -26.672 18 1 97.88 472 ALA A N 1
ATOM 3632 C CA . ALA A 1 472 ? -6.582 -25.625 18.984 1 97.88 472 ALA A CA 1
ATOM 3633 C C . ALA A 1 472 ? -7.066 -24.344 18.312 1 97.88 472 ALA A C 1
ATOM 3635 O O . ALA A 1 472 ? -7.957 -23.656 18.828 1 97.88 472 ALA A O 1
ATOM 3636 N N . GLU A 1 473 ? -6.453 -23.984 17.234 1 98.19 473 GLU A N 1
ATOM 3637 C CA . GLU A 1 473 ? -6.855 -22.812 16.469 1 98.19 473 GLU A CA 1
ATOM 3638 C C . GLU A 1 473 ? -8.297 -22.953 15.977 1 98.19 473 GLU A C 1
ATOM 3640 O O . GLU A 1 473 ? -9.07 -22 16.031 1 98.19 473 GLU A O 1
ATOM 3645 N N . TYR A 1 474 ? -8.578 -24.141 15.453 1 97.5 474 TYR A N 1
ATOM 3646 C CA . TYR A 1 474 ? -9.922 -24.453 14.977 1 97.5 474 TYR A CA 1
ATOM 3647 C C . TYR A 1 474 ? -10.953 -24.234 16.078 1 97.5 474 TYR A C 1
ATOM 3649 O O . TYR A 1 474 ? -11.984 -23.609 15.852 1 97.5 474 TYR A O 1
ATOM 3657 N N . GLU A 1 475 ? -10.656 -24.703 17.203 1 95.69 475 GLU A N 1
ATOM 3658 C CA . GLU A 1 475 ? -11.555 -24.547 18.344 1 95.69 475 GLU A CA 1
ATOM 3659 C C . GLU A 1 475 ? -11.766 -23.078 18.688 1 95.69 475 GLU A C 1
ATOM 3661 O O . GLU A 1 475 ? -12.891 -22.656 18.984 1 95.69 475 GLU A O 1
ATOM 3666 N N . ALA A 1 476 ? -10.766 -22.312 18.641 1 96 476 ALA A N 1
ATOM 3667 C CA . ALA A 1 476 ? -10.875 -20.891 18.922 1 96 476 ALA A CA 1
ATOM 3668 C C . ALA A 1 476 ? -11.805 -20.203 17.922 1 96 476 ALA A C 1
ATOM 3670 O O . ALA A 1 476 ? -12.625 -19.359 18.297 1 96 476 ALA A O 1
ATOM 3671 N N . CYS A 1 477 ? -11.688 -20.531 16.656 1 95.88 477 CYS A N 1
ATOM 3672 C CA . CYS A 1 477 ? -12.5 -19.938 15.609 1 95.88 477 CYS A CA 1
ATOM 3673 C C . CYS A 1 477 ? -13.961 -20.359 15.727 1 95.88 477 CYS A C 1
ATOM 3675 O O . CYS A 1 477 ? -14.859 -19.656 15.273 1 95.88 477 CYS A O 1
ATOM 3677 N N . ARG A 1 478 ? -14.172 -21.484 16.375 1 93.88 478 ARG A N 1
ATOM 3678 C CA . ARG A 1 478 ? -15.523 -22.016 16.469 1 93.88 478 ARG A CA 1
ATOM 3679 C C . ARG A 1 478 ? -16.188 -21.594 17.766 1 93.88 478 ARG A C 1
ATOM 3681 O O . ARG A 1 478 ? -17.406 -21.484 17.844 1 93.88 478 ARG A O 1
ATOM 3688 N N . GLU A 1 479 ? -15.336 -21.375 18.797 1 92.31 479 GLU A N 1
ATOM 3689 C CA . GLU A 1 479 ? -15.922 -21.266 20.125 1 92.31 479 GLU A CA 1
ATOM 3690 C C . GLU A 1 479 ? -15.602 -19.906 20.75 1 92.31 479 GLU A C 1
ATOM 3692 O O . GLU A 1 479 ? -16.25 -19.5 21.703 1 92.31 479 GLU A O 1
ATOM 3697 N N . ARG A 1 480 ? -14.68 -19.281 20.281 1 94.25 480 ARG A N 1
ATOM 3698 C CA . ARG A 1 480 ? -14.25 -17.984 20.812 1 94.25 480 ARG A CA 1
ATOM 3699 C C . ARG A 1 480 ? -13.953 -17 19.688 1 94.25 480 ARG A C 1
ATOM 3701 O O . ARG A 1 480 ? -14.875 -16.484 19.047 1 94.25 480 ARG A O 1
ATOM 3708 N N . VAL A 1 481 ? -12.633 -16.672 19.516 1 96.5 481 VAL A N 1
ATOM 3709 C CA . VAL A 1 481 ? -12.266 -15.75 18.453 1 96.5 481 VAL A CA 1
ATOM 3710 C C . VAL A 1 481 ? -10.852 -16.062 17.953 1 96.5 481 VAL A C 1
ATOM 3712 O O . VAL A 1 481 ? -9.945 -16.25 18.766 1 96.5 481 VAL A O 1
ATOM 3715 N N . GLY A 1 482 ? -10.75 -16.281 16.719 1 98.06 482 GLY A N 1
ATOM 3716 C CA . GLY A 1 482 ? -9.477 -16.438 16.047 1 98.06 482 GLY A CA 1
ATOM 3717 C C . GLY A 1 482 ? -9.102 -15.266 15.172 1 98.06 482 GLY A C 1
ATOM 3718 O O . GLY A 1 482 ? -9.977 -14.562 14.656 1 98.06 482 GLY A O 1
ATOM 3719 N N . LEU A 1 483 ? -7.809 -15 15.055 1 98.69 483 LEU A N 1
ATOM 3720 C CA . LEU A 1 483 ? -7.266 -13.969 14.18 1 98.69 483 LEU A CA 1
ATOM 3721 C C . LEU A 1 483 ? -6.41 -14.578 13.078 1 98.69 483 LEU A C 1
ATOM 3723 O O . LEU A 1 483 ? -5.395 -15.211 13.359 1 98.69 483 LEU A O 1
ATOM 3727 N N . ILE A 1 484 ? -6.805 -14.367 11.805 1 98.62 484 ILE A N 1
ATOM 3728 C CA . ILE A 1 484 ? -6.133 -14.992 10.672 1 98.62 484 ILE A CA 1
ATOM 3729 C C . ILE A 1 484 ? -5.613 -13.914 9.727 1 98.62 484 ILE A C 1
ATOM 3731 O O . ILE A 1 484 ? -6.367 -13.031 9.305 1 98.62 484 ILE A O 1
ATOM 3735 N N . ASP A 1 485 ? -4.328 -13.953 9.391 1 98.38 485 ASP A N 1
ATOM 3736 C CA . ASP A 1 485 ? -3.75 -13.047 8.406 1 98.38 485 ASP A CA 1
ATOM 3737 C C . ASP A 1 485 ? -4.102 -13.484 6.984 1 98.38 485 ASP A C 1
ATOM 3739 O O . ASP A 1 485 ? -3.662 -14.539 6.527 1 98.38 485 ASP A O 1
ATOM 3743 N N . MET A 1 486 ? -4.867 -12.672 6.312 1 97.75 486 MET A N 1
ATOM 3744 C CA . MET A 1 486 ? -5.281 -12.953 4.941 1 97.75 486 MET A CA 1
ATOM 3745 C C . MET A 1 486 ? -4.801 -11.867 3.99 1 97.75 486 MET A C 1
ATOM 3747 O O . MET A 1 486 ? -5.461 -11.57 2.992 1 97.75 486 MET A O 1
ATOM 3751 N N . SER A 1 487 ? -3.67 -11.273 4.301 1 97.75 487 SER A N 1
ATOM 3752 C CA . SER A 1 487 ? -3.123 -10.141 3.551 1 97.75 487 SER A CA 1
ATOM 3753 C C . SER A 1 487 ? -2.848 -10.531 2.102 1 97.75 487 SER A C 1
ATOM 3755 O O . SER A 1 487 ? -2.906 -9.68 1.207 1 97.75 487 SER A O 1
ATOM 3757 N N . SER A 1 488 ? -2.693 -11.766 1.804 1 97.12 488 SER A N 1
ATOM 3758 C CA . SER A 1 488 ? -2.295 -12.227 0.476 1 97.12 488 SER A CA 1
ATOM 3759 C C . SER A 1 488 ? -3.475 -12.211 -0.491 1 97.12 488 SER A C 1
ATOM 3761 O O . SER A 1 488 ? -3.291 -12.344 -1.703 1 97.12 488 SER A O 1
ATOM 3763 N N . PHE A 1 489 ? -4.664 -11.953 -0.068 1 97.5 489 PHE A N 1
ATOM 3764 C CA . PHE A 1 489 ? -5.82 -11.859 -0.955 1 97.5 489 PHE A CA 1
ATOM 3765 C C . PHE A 1 489 ? -5.566 -10.859 -2.074 1 97.5 489 PHE A C 1
ATOM 3767 O O . PHE A 1 489 ? -4.922 -9.836 -1.861 1 97.5 489 PHE A O 1
ATOM 3774 N N . THR A 1 490 ? -6.062 -11.25 -3.229 1 97.62 490 THR A N 1
ATOM 3775 C CA . THR A 1 490 ? -6.066 -10.305 -4.336 1 97.62 490 THR A CA 1
ATOM 3776 C C . THR A 1 490 ? -7.137 -9.234 -4.129 1 97.62 490 THR A C 1
ATOM 3778 O O . THR A 1 490 ? -8.281 -9.555 -3.793 1 97.62 490 THR A O 1
ATOM 3781 N N . LYS A 1 491 ? -6.73 -7.98 -4.281 1 97.56 491 LYS A N 1
ATOM 3782 C CA . LYS A 1 491 ? -7.652 -6.867 -4.078 1 97.56 491 LYS A CA 1
ATOM 3783 C C . LYS A 1 491 ? -7.578 -5.871 -5.234 1 97.56 491 LYS A C 1
ATOM 3785 O O . LYS A 1 491 ? -6.488 -5.477 -5.648 1 97.56 491 LYS A O 1
ATOM 3790 N N . PHE A 1 492 ? -8.789 -5.352 -5.711 1 98.06 492 PHE A N 1
ATOM 3791 C CA . PHE A 1 492 ? -8.852 -4.34 -6.758 1 98.06 492 PHE A CA 1
ATOM 3792 C C . PHE A 1 492 ? -9.867 -3.262 -6.406 1 98.06 492 PHE A C 1
ATOM 3794 O O . PHE A 1 492 ? -10.93 -3.557 -5.852 1 98.06 492 PHE A O 1
ATOM 3801 N N . ASP A 1 493 ? -9.508 -2.049 -6.645 1 97.12 493 ASP A N 1
ATOM 3802 C CA . ASP A 1 493 ? -10.492 -0.978 -6.742 1 97.12 493 ASP A CA 1
ATOM 3803 C C . ASP A 1 493 ? -10.914 -0.753 -8.195 1 97.12 493 ASP A C 1
ATOM 3805 O O . ASP A 1 493 ? -10.07 -0.506 -9.062 1 97.12 493 ASP A O 1
ATOM 3809 N N . ILE A 1 494 ? -12.141 -0.883 -8.438 1 98 494 ILE A N 1
ATOM 3810 C CA . ILE A 1 494 ? -12.688 -0.648 -9.766 1 98 494 ILE A CA 1
ATOM 3811 C C . ILE A 1 494 ? -13.57 0.6 -9.75 1 98 494 ILE A C 1
ATOM 3813 O O . ILE A 1 494 ? -14.602 0.63 -9.07 1 98 494 ILE A O 1
ATOM 3817 N N . THR A 1 495 ? -13.148 1.569 -10.469 1 95.38 495 THR A N 1
ATOM 3818 C CA . THR A 1 495 ? -13.805 2.869 -10.383 1 95.38 495 THR A CA 1
ATOM 3819 C C . THR A 1 495 ? -14.164 3.387 -11.773 1 95.38 495 THR A C 1
ATOM 3821 O O . THR A 1 495 ? -13.523 3.021 -12.758 1 95.38 495 THR A O 1
ATOM 3824 N N . GLY A 1 496 ? -15.242 4.211 -11.859 1 93.69 496 GLY A N 1
ATOM 3825 C CA . GLY A 1 496 ? -15.641 4.859 -13.102 1 93.69 496 GLY A CA 1
ATOM 3826 C C . GLY A 1 496 ? -17.141 4.969 -13.266 1 93.69 496 GLY A C 1
ATOM 3827 O O . GLY A 1 496 ? -17.906 4.273 -12.578 1 93.69 496 GLY A O 1
ATOM 3828 N N . PRO A 1 497 ? -17.578 5.805 -14.125 1 93.25 497 PRO A N 1
ATOM 3829 C CA . PRO A 1 497 ? -19.016 6.02 -14.312 1 93.25 497 PRO A CA 1
ATOM 3830 C C . PRO A 1 497 ? -19.734 4.789 -14.859 1 93.25 497 PRO A C 1
ATOM 3832 O O . PRO A 1 497 ? -20.922 4.609 -14.633 1 93.25 497 PRO A O 1
ATOM 3835 N N . ASP A 1 498 ? -18.984 3.889 -15.508 1 97 498 ASP A N 1
ATOM 3836 C CA . ASP A 1 498 ? -19.625 2.746 -16.172 1 97 498 ASP A CA 1
ATOM 3837 C C . ASP A 1 498 ? -19.438 1.471 -15.352 1 97 498 ASP A C 1
ATOM 3839 O O . ASP A 1 498 ? -19.688 0.369 -15.844 1 97 498 ASP A O 1
ATOM 3843 N N . VAL A 1 499 ? -19.016 1.626 -14.156 1 98 499 VAL A N 1
ATOM 3844 C CA . VAL A 1 499 ? -18.562 0.482 -13.367 1 98 499 VAL A CA 1
ATOM 3845 C C . VAL A 1 499 ? -19.719 -0.493 -13.164 1 98 499 VAL A C 1
ATOM 3847 O O . VAL A 1 499 ? -19.531 -1.711 -13.203 1 98 499 VAL A O 1
ATOM 3850 N N . VAL A 1 500 ? -20.969 -0.081 -12.945 1 98.25 500 VAL A N 1
ATOM 3851 C CA . VAL A 1 500 ? -22.109 -0.959 -12.703 1 98.25 500 VAL A CA 1
ATOM 3852 C C . VAL A 1 500 ? -22.438 -1.747 -13.969 1 98.25 500 VAL A C 1
ATOM 3854 O O . VAL A 1 500 ? -22.594 -2.971 -13.922 1 98.25 500 VAL A O 1
ATOM 3857 N N . ARG A 1 501 ? -22.547 -1.062 -15.086 1 98 501 ARG A N 1
ATOM 3858 C CA . ARG A 1 501 ? -22.797 -1.718 -16.359 1 98 501 ARG A CA 1
ATOM 3859 C C . ARG A 1 501 ? -21.734 -2.758 -16.672 1 98 501 ARG A C 1
ATOM 3861 O O . ARG A 1 501 ? -22.047 -3.869 -17.109 1 98 501 ARG A O 1
ATOM 3868 N N . PHE A 1 502 ? -20.578 -2.393 -16.438 1 98.38 502 PHE A N 1
ATOM 3869 C CA . PHE A 1 502 ? -19.406 -3.23 -16.703 1 98.38 502 PHE A CA 1
ATOM 3870 C C . PHE A 1 502 ? -19.453 -4.5 -15.867 1 98.38 502 PHE A C 1
ATOM 3872 O O . PHE A 1 502 ? -19.422 -5.609 -16.406 1 98.38 502 PHE A O 1
ATOM 3879 N N . LEU A 1 503 ? -19.594 -4.383 -14.586 1 98.62 503 LEU A N 1
ATOM 3880 C CA . LEU A 1 503 ? -19.516 -5.516 -13.672 1 98.62 503 LEU A CA 1
ATOM 3881 C C . LEU A 1 503 ? -20.781 -6.363 -13.742 1 98.62 503 LEU A C 1
ATOM 3883 O O . LEU A 1 503 ? -20.734 -7.574 -13.516 1 98.62 503 LEU A O 1
ATOM 3887 N N . GLN A 1 504 ? -21.906 -5.777 -14.047 1 98.31 504 GLN A N 1
ATOM 3888 C CA . GLN A 1 504 ? -23.141 -6.539 -14.242 1 98.31 504 GLN A CA 1
ATOM 3889 C C . GLN A 1 504 ? -22.984 -7.535 -15.391 1 98.31 504 GLN A C 1
ATOM 3891 O O . GLN A 1 504 ? -23.547 -8.633 -15.344 1 98.31 504 GLN A O 1
ATOM 3896 N N . TYR A 1 505 ? -22.281 -7.137 -16.312 1 98.56 505 TYR A N 1
ATOM 3897 C CA . TYR A 1 505 ? -22.109 -7.992 -17.484 1 98.56 505 TYR A CA 1
ATOM 3898 C C . TYR A 1 505 ? -21.062 -9.078 -17.203 1 98.56 505 TYR A C 1
ATOM 3900 O O . TYR A 1 505 ? -21.203 -10.211 -17.672 1 98.56 505 TYR A O 1
ATOM 3908 N N . LEU A 1 506 ? -19.984 -8.797 -16.5 1 98.5 506 LEU A N 1
ATOM 3909 C CA . LEU A 1 506 ? -18.906 -9.742 -16.25 1 98.5 506 LEU A CA 1
ATOM 3910 C C . LEU A 1 506 ? -19.312 -10.75 -15.18 1 98.5 506 LEU A C 1
ATOM 3912 O O . LEU A 1 506 ? -18.828 -11.891 -15.18 1 98.5 506 LEU A O 1
ATOM 3916 N N . CYS A 1 507 ? -20.156 -10.32 -14.242 1 98.62 507 CYS A N 1
ATOM 3917 C CA . CYS A 1 507 ? -20.5 -11.164 -13.102 1 98.62 507 CYS A CA 1
ATOM 3918 C C . CYS A 1 507 ? -21.844 -11.844 -13.32 1 98.62 507 CYS A C 1
ATOM 3920 O O . CYS A 1 507 ? -22.766 -11.242 -13.883 1 98.62 507 CYS A O 1
ATOM 3922 N N . SER A 1 508 ? -21.969 -13.016 -12.812 1 98.44 508 SER A N 1
ATOM 3923 C CA . SER A 1 508 ? -23.219 -13.75 -13.008 1 98.44 508 SER A CA 1
ATOM 3924 C C . SER A 1 508 ? -24.25 -13.383 -11.945 1 98.44 508 SER A C 1
ATOM 3926 O O . SER A 1 508 ? -25.453 -13.539 -12.164 1 98.44 508 SER A O 1
ATOM 3928 N N . ALA A 1 509 ? -23.781 -12.93 -10.773 1 98.25 509 ALA A N 1
ATOM 3929 C CA . ALA A 1 509 ? -24.719 -12.445 -9.75 1 98.25 509 ALA A CA 1
ATOM 3930 C C . ALA A 1 509 ? -25.109 -11 -10.016 1 98.25 509 ALA A C 1
ATOM 3932 O O . ALA A 1 509 ? -24.453 -10.297 -10.789 1 98.25 509 ALA A O 1
ATOM 3933 N N . ASN A 1 510 ? -26.203 -10.57 -9.422 1 98.25 510 ASN A N 1
ATOM 3934 C CA . ASN A 1 510 ? -26.609 -9.18 -9.492 1 98.25 510 ASN A CA 1
ATOM 3935 C C . ASN A 1 510 ? -25.812 -8.312 -8.516 1 98.25 510 ASN A C 1
ATOM 3937 O O . ASN A 1 510 ? -26.062 -8.344 -7.309 1 98.25 510 ASN A O 1
ATOM 3941 N N . ILE A 1 511 ? -24.922 -7.469 -9 1 98 511 ILE A N 1
ATOM 3942 C CA . ILE A 1 511 ? -24.047 -6.699 -8.125 1 98 511 ILE A CA 1
ATOM 3943 C C . ILE A 1 511 ? -24.625 -5.297 -7.926 1 98 511 ILE A C 1
ATOM 3945 O O . ILE A 1 511 ? -24.125 -4.531 -7.094 1 98 511 ILE A O 1
ATOM 3949 N N . ASP A 1 512 ? -25.656 -4.949 -8.719 1 97.81 512 ASP A N 1
ATOM 3950 C CA . ASP A 1 512 ? -26.281 -3.643 -8.578 1 97.81 512 ASP A CA 1
ATOM 3951 C C . ASP A 1 512 ? -27.156 -3.586 -7.32 1 97.81 512 ASP A C 1
ATOM 3953 O O . ASP A 1 512 ? -28.391 -3.594 -7.41 1 97.81 512 ASP A O 1
ATOM 3957 N N . ARG A 1 513 ? -26.531 -3.516 -6.219 1 97.5 513 ARG A N 1
ATOM 3958 C CA . ARG A 1 513 ? -27.141 -3.461 -4.891 1 97.5 513 ARG A CA 1
ATOM 3959 C C . ARG A 1 513 ? -26.812 -2.141 -4.195 1 97.5 513 ARG A C 1
ATOM 3961 O O . ARG A 1 513 ? -25.969 -1.379 -4.664 1 97.5 513 ARG A O 1
ATOM 3968 N N . PRO A 1 514 ? -27.484 -1.792 -3.113 1 95.44 514 PRO A N 1
ATOM 3969 C CA . PRO A 1 514 ? -27.219 -0.531 -2.42 1 95.44 514 PRO A CA 1
ATOM 3970 C C . PRO A 1 514 ? -25.781 -0.422 -1.938 1 95.44 514 PRO A C 1
ATOM 3972 O O . PRO A 1 514 ? -25.125 -1.44 -1.681 1 95.44 514 PRO A O 1
ATOM 3975 N N . ILE A 1 515 ? -25.312 0.791 -1.837 1 94.06 515 ILE A N 1
ATOM 3976 C CA . ILE A 1 515 ? -23.969 1.068 -1.33 1 94.06 515 ILE A CA 1
ATOM 3977 C C . ILE A 1 515 ? -23.797 0.412 0.037 1 94.06 515 ILE A C 1
ATOM 3979 O O . ILE A 1 515 ? -24.688 0.476 0.886 1 94.06 515 ILE A O 1
ATOM 3983 N N . GLY A 1 516 ? -22.641 -0.276 0.202 1 95.56 516 GLY A N 1
ATOM 3984 C CA . GLY A 1 516 ? -22.359 -0.966 1.45 1 95.56 516 GLY A CA 1
ATOM 3985 C C . GLY A 1 516 ? -22.641 -2.457 1.385 1 95.56 516 GLY A C 1
ATOM 3986 O O . GLY A 1 516 ? -22.297 -3.195 2.312 1 95.56 516 GLY A O 1
ATOM 3987 N N . THR A 1 517 ? -23.172 -2.908 0.288 1 97 517 THR A N 1
ATOM 3988 C CA . THR A 1 517 ? -23.469 -4.324 0.112 1 97 517 THR A CA 1
ATOM 3989 C C . THR A 1 517 ? -22.297 -5.059 -0.508 1 97 517 THR A C 1
ATOM 3991 O O . THR A 1 517 ? -21.594 -4.504 -1.358 1 97 517 THR A O 1
ATOM 3994 N N . THR A 1 518 ? -22.094 -6.273 -0.016 1 97.81 518 THR A N 1
ATOM 3995 C CA . THR A 1 518 ? -21.109 -7.172 -0.621 1 97.81 518 THR A CA 1
ATOM 3996 C C . THR A 1 518 ? -21.797 -8.359 -1.29 1 97.81 518 THR A C 1
ATOM 3998 O O . THR A 1 518 ? -22.719 -8.945 -0.72 1 97.81 518 THR A O 1
ATOM 4001 N N . VAL A 1 519 ? -21.359 -8.641 -2.498 1 97.56 519 VAL A N 1
ATOM 4002 C CA . VAL A 1 519 ? -21.938 -9.75 -3.248 1 97.56 519 VAL A CA 1
ATOM 4003 C C . VAL A 1 519 ? -20.859 -10.766 -3.598 1 97.56 519 VAL A C 1
ATOM 4005 O O . VAL A 1 519 ? -19.766 -10.391 -4.059 1 97.56 519 VAL A O 1
ATOM 4008 N N . TYR A 1 520 ? -21.109 -12.008 -3.238 1 96.44 520 TYR A N 1
ATOM 4009 C CA . TYR A 1 520 ? -20.266 -13.094 -3.736 1 96.44 520 TYR A CA 1
ATOM 4010 C C . TYR A 1 520 ? -20.703 -13.516 -5.133 1 96.44 520 TYR A C 1
ATOM 4012 O O . TYR A 1 520 ? -21.875 -13.836 -5.359 1 96.44 520 TYR A O 1
ATOM 4020 N N . THR A 1 521 ? -19.781 -13.516 -6.086 1 97.56 521 THR A N 1
ATOM 4021 C CA . THR A 1 521 ? -20.172 -13.766 -7.469 1 97.56 521 THR A CA 1
ATOM 4022 C C . THR A 1 521 ? -19.062 -14.469 -8.234 1 97.56 521 THR A C 1
ATOM 4024 O O . THR A 1 521 ? -17.906 -14.438 -7.816 1 97.56 521 THR A O 1
ATOM 4027 N N . GLY A 1 522 ? -19.5 -15.188 -9.242 1 97.62 522 GLY A N 1
ATOM 4028 C CA . GLY A 1 522 ? -18.562 -15.695 -10.227 1 97.62 522 GLY A CA 1
ATOM 4029 C C . GLY A 1 522 ? -18.516 -14.859 -11.492 1 97.62 522 GLY A C 1
ATOM 4030 O O . GLY A 1 522 ? -19.469 -14.148 -11.805 1 97.62 522 GLY A O 1
ATOM 4031 N N . MET A 1 523 ? -17.391 -14.844 -12.141 1 98.06 523 MET A N 1
ATOM 4032 C CA . MET A 1 523 ? -17.266 -14.453 -13.539 1 98.06 523 MET A CA 1
ATOM 4033 C C . MET A 1 523 ? -17.078 -15.672 -14.438 1 98.06 523 MET A C 1
ATOM 4035 O O . MET A 1 523 ? -16.219 -16.516 -14.18 1 98.06 523 MET A O 1
ATOM 4039 N N . GLN A 1 524 ? -17.938 -15.711 -15.422 1 97.44 524 GLN A N 1
ATOM 4040 C CA . GLN A 1 524 ? -17.906 -16.875 -16.312 1 97.44 524 GLN A CA 1
ATOM 4041 C C . GLN A 1 524 ? -17.406 -16.5 -17.703 1 97.44 524 GLN A C 1
ATOM 4043 O O . GLN A 1 524 ? -17.484 -15.328 -18.094 1 97.44 524 GLN A O 1
ATOM 4048 N N . HIS A 1 525 ? -16.812 -17.422 -18.328 1 95 525 HIS A N 1
ATOM 4049 C CA . HIS A 1 525 ? -16.578 -17.25 -19.766 1 95 525 HIS A CA 1
ATOM 4050 C C . HIS A 1 525 ? -17.766 -17.766 -20.578 1 95 525 HIS A C 1
ATOM 4052 O O . HIS A 1 525 ? -18.781 -18.188 -20.016 1 95 525 HIS A O 1
ATOM 4058 N N . GLU A 1 526 ? -17.703 -17.828 -21.844 1 94.62 526 GLU A N 1
ATOM 4059 C CA . GLU A 1 526 ? -18.828 -18.078 -22.75 1 94.62 526 GLU A CA 1
ATOM 4060 C C . GLU A 1 526 ? -19.344 -19.5 -22.594 1 94.62 526 GLU A C 1
ATOM 4062 O O . GLU A 1 526 ? -20.531 -19.75 -22.844 1 94.62 526 GLU A O 1
ATOM 4067 N N . ARG A 1 527 ? -18.516 -20.359 -22.094 1 94.44 527 ARG A N 1
ATOM 4068 C CA . ARG A 1 527 ? -18.938 -21.75 -21.938 1 94.44 527 ARG A CA 1
ATOM 4069 C C . ARG A 1 527 ? -19.453 -22 -20.516 1 94.44 527 ARG A C 1
ATOM 4071 O O . ARG A 1 527 ? -19.766 -23.141 -20.156 1 94.44 527 ARG A O 1
ATOM 4078 N N . GLY A 1 528 ? -19.469 -21 -19.719 1 96.25 528 GLY A N 1
ATOM 4079 C CA . GLY A 1 528 ? -20.094 -21.062 -18.406 1 96.25 528 GLY A CA 1
ATOM 4080 C C . GLY A 1 528 ? -19.141 -21.406 -17.281 1 96.25 528 GLY A C 1
ATOM 4081 O O . GLY A 1 528 ? -19.516 -21.406 -16.109 1 96.25 528 GLY A O 1
ATOM 4082 N N . GLY A 1 529 ? -17.906 -21.703 -17.578 1 96.06 529 GLY A N 1
ATOM 4083 C CA . GLY A 1 529 ? -16.922 -22.031 -16.547 1 96.06 529 GLY A CA 1
ATOM 4084 C C . GLY A 1 529 ? -16.469 -20.812 -15.766 1 96.06 529 GLY A C 1
ATOM 4085 O O . GLY A 1 529 ? -16.625 -19.672 -16.203 1 96.06 529 GLY A O 1
ATOM 4086 N N . TYR A 1 530 ? -15.859 -20.984 -14.609 1 96.75 530 TYR A N 1
ATOM 4087 C CA . TYR A 1 530 ? -15.406 -19.906 -13.742 1 96.75 530 TYR A CA 1
ATOM 4088 C C . TYR A 1 530 ? -14.086 -19.328 -14.234 1 96.75 530 TYR A C 1
ATOM 4090 O O . TYR A 1 530 ? -13.047 -20 -14.195 1 96.75 530 TYR A O 1
ATOM 4098 N N . VAL A 1 531 ? -14.156 -18.141 -14.695 1 95.69 531 VAL A N 1
ATOM 4099 C CA . VAL A 1 531 ? -12.906 -17.422 -14.852 1 95.69 531 VAL A CA 1
ATOM 4100 C C . VAL A 1 531 ? -12.328 -17.078 -13.484 1 95.69 531 VAL A C 1
ATOM 4102 O O . VAL A 1 531 ? -11.125 -17.234 -13.25 1 95.69 531 VAL A O 1
ATOM 4105 N N . THR A 1 532 ? -13.195 -16.641 -12.633 1 96.12 532 THR A N 1
ATOM 4106 C CA . THR A 1 532 ? -12.852 -16.359 -11.242 1 96.12 532 THR A CA 1
ATOM 4107 C C . THR A 1 532 ? -14.102 -16.297 -10.375 1 96.12 532 THR A C 1
ATOM 4109 O O . THR A 1 532 ? -15.219 -16.297 -10.891 1 96.12 532 THR A O 1
ATOM 4112 N N . ASP A 1 533 ? -13.945 -16.375 -9.133 1 96.69 533 ASP A N 1
ATOM 4113 C CA . ASP A 1 533 ? -14.938 -16.016 -8.125 1 96.69 533 ASP A CA 1
ATOM 4114 C C . ASP A 1 533 ? -14.406 -14.93 -7.188 1 96.69 533 ASP A C 1
ATOM 4116 O O . ASP A 1 533 ? -13.203 -14.867 -6.926 1 96.69 533 ASP A O 1
ATOM 4120 N N . CYS A 1 534 ? -15.266 -14.094 -6.781 1 97.56 534 CYS A N 1
ATOM 4121 C CA . CYS A 1 534 ? -14.812 -12.969 -5.973 1 97.56 534 CYS A CA 1
ATOM 4122 C C . CYS A 1 534 ? -15.961 -12.367 -5.172 1 97.56 534 CYS A C 1
ATOM 4124 O O . CYS A 1 534 ? -17.109 -12.758 -5.348 1 97.56 534 CYS A O 1
ATOM 4126 N N . THR A 1 535 ? -15.609 -11.547 -4.258 1 97.75 535 THR A N 1
ATOM 4127 C CA . THR A 1 535 ? -16.578 -10.68 -3.592 1 97.75 535 THR A CA 1
ATOM 4128 C C . THR A 1 535 ? -16.453 -9.242 -4.094 1 97.75 535 THR A C 1
ATOM 4130 O O . THR A 1 535 ? -15.344 -8.758 -4.336 1 97.75 535 THR A O 1
ATOM 4133 N N . LEU A 1 536 ? -17.594 -8.641 -4.32 1 98.38 536 LEU A N 1
ATOM 4134 C CA . LEU A 1 536 ? -17.672 -7.242 -4.738 1 98.38 536 LEU A CA 1
ATOM 4135 C C . LEU A 1 536 ? -18.422 -6.406 -3.705 1 98.38 536 LEU A C 1
ATOM 4137 O O . LEU A 1 536 ? -19.594 -6.668 -3.422 1 98.38 536 LEU A O 1
ATOM 4141 N N . SER A 1 537 ? -17.734 -5.457 -3.146 1 98.62 537 SER A N 1
ATOM 4142 C CA . SER A 1 537 ? -18.359 -4.512 -2.221 1 98.62 537 SER A CA 1
ATOM 4143 C C . SER A 1 537 ? -18.562 -3.152 -2.879 1 98.62 537 SER A C 1
ATOM 4145 O O . SER A 1 537 ? -17.625 -2.541 -3.381 1 98.62 537 SER A O 1
ATOM 4147 N N . ARG A 1 538 ? -19.781 -2.707 -2.893 1 98 538 ARG A N 1
ATOM 4148 C CA . ARG A 1 538 ? -20.078 -1.394 -3.459 1 98 538 ARG A CA 1
ATOM 4149 C C . ARG A 1 538 ? -19.75 -0.285 -2.463 1 98 538 ARG A C 1
ATOM 4151 O O . ARG A 1 538 ? -20.422 -0.149 -1.436 1 98 538 ARG A O 1
ATOM 4158 N N . LEU A 1 539 ? -18.781 0.519 -2.762 1 95.62 539 LEU A N 1
ATOM 4159 C CA . LEU A 1 539 ? -18.312 1.559 -1.849 1 95.62 539 LEU A CA 1
ATOM 4160 C C . LEU A 1 539 ? -19.016 2.883 -2.135 1 95.62 539 LEU A C 1
ATOM 4162 O O . LEU A 1 539 ? -19.203 3.701 -1.229 1 95.62 539 LEU A O 1
ATOM 4166 N N . SER A 1 540 ? -19.312 3.129 -3.334 1 92.56 540 SER A N 1
ATOM 4167 C CA . SER A 1 540 ? -20.047 4.312 -3.793 1 92.56 540 SER A CA 1
ATOM 4168 C C . SER A 1 540 ? -20.797 4.031 -5.086 1 92.56 540 SER A C 1
ATOM 4170 O O . SER A 1 540 ? -20.906 2.879 -5.512 1 92.56 540 SER A O 1
ATOM 4172 N N . GLU A 1 541 ? -21.281 5.059 -5.703 1 91.25 541 GLU A N 1
ATOM 4173 C CA . GLU A 1 541 ? -22.031 4.898 -6.949 1 91.25 541 GLU A CA 1
ATOM 4174 C C . GLU A 1 541 ? -21.109 4.461 -8.086 1 91.25 541 GLU A C 1
ATOM 4176 O O . GLU A 1 541 ? -21.562 3.799 -9.031 1 91.25 541 GLU A O 1
ATOM 4181 N N . THR A 1 542 ? -19.844 4.758 -7.914 1 93.69 542 THR A N 1
ATOM 4182 C CA . THR A 1 542 ? -18.953 4.539 -9.047 1 93.69 542 THR A CA 1
ATOM 4183 C C . THR A 1 542 ? -17.719 3.744 -8.625 1 93.69 542 THR A C 1
ATOM 4185 O O . THR A 1 542 ? -16.688 3.785 -9.289 1 93.69 542 THR A O 1
ATOM 4188 N N . CYS A 1 543 ? -17.797 3.123 -7.469 1 95.62 543 CYS A N 1
ATOM 4189 C CA . CYS A 1 543 ? -16.594 2.439 -6.988 1 95.62 543 CYS A CA 1
ATOM 4190 C C . CYS A 1 543 ? -16.953 1.104 -6.348 1 95.62 543 CYS A C 1
ATOM 4192 O O . CYS A 1 543 ? -17.844 1.039 -5.492 1 95.62 543 CYS A O 1
ATOM 4194 N N . TYR A 1 544 ? -16.297 0.081 -6.793 1 98.44 544 TYR A N 1
ATOM 4195 C CA . TYR A 1 544 ? -16.391 -1.238 -6.176 1 98.44 544 TYR A CA 1
ATOM 4196 C C . TYR A 1 544 ? -15.039 -1.71 -5.668 1 98.44 544 TYR A C 1
ATOM 4198 O O . TYR A 1 544 ? -14 -1.406 -6.266 1 98.44 544 TYR A O 1
ATOM 4206 N N . PHE A 1 545 ? -15.078 -2.414 -4.543 1 98.38 545 PHE A N 1
ATOM 4207 C CA . PHE A 1 545 ? -13.914 -3.107 -3.994 1 98.38 545 PHE A CA 1
ATOM 4208 C C . PHE A 1 545 ? -14.031 -4.613 -4.215 1 98.38 545 PHE A C 1
ATOM 4210 O O . PHE A 1 545 ? -14.977 -5.242 -3.744 1 98.38 545 PHE A O 1
ATOM 4217 N N . MET A 1 546 ? -13.047 -5.188 -4.934 1 98.56 546 MET A N 1
ATOM 4218 C CA . MET A 1 546 ? -13.062 -6.605 -5.281 1 98.56 546 MET A CA 1
ATOM 4219 C C . MET A 1 546 ? -12.023 -7.375 -4.473 1 98.56 546 MET A C 1
ATOM 4221 O O . MET A 1 546 ? -10.891 -6.922 -4.32 1 98.56 546 MET A O 1
ATOM 4225 N N . VAL A 1 547 ? -12.414 -8.5 -3.908 1 98.25 547 VAL A N 1
ATOM 4226 C CA . VAL A 1 547 ? -11.5 -9.438 -3.27 1 98.25 547 VAL A CA 1
ATOM 4227 C C . VAL A 1 547 ? -11.586 -10.797 -3.969 1 98.25 547 VAL A C 1
ATOM 4229 O O . VAL A 1 547 ? -12.672 -11.352 -4.137 1 98.25 547 VAL A O 1
ATOM 4232 N N . ALA A 1 548 ? -10.484 -11.273 -4.457 1 97.75 548 ALA A N 1
ATOM 4233 C CA . ALA A 1 548 ? -10.391 -12.547 -5.16 1 97.75 548 ALA A CA 1
ATOM 4234 C C . ALA A 1 548 ? -9.297 -13.422 -4.559 1 97.75 548 ALA A C 1
ATOM 4236 O O . ALA A 1 548 ? -8.523 -12.969 -3.709 1 97.75 548 ALA A O 1
ATOM 4237 N N . PRO A 1 549 ? -9.289 -14.711 -4.93 1 96.44 549 PRO A N 1
ATOM 4238 C CA . PRO A 1 549 ? -8.234 -15.594 -4.422 1 96.44 549 PRO A CA 1
ATOM 4239 C C . PRO A 1 549 ? -6.836 -15.086 -4.754 1 96.44 549 PRO A C 1
ATOM 4241 O O . PRO A 1 549 ? -6.625 -14.477 -5.801 1 96.44 549 PRO A O 1
ATOM 4244 N N . THR A 1 550 ? -5.895 -15.422 -3.904 1 95.94 550 THR A N 1
ATOM 4245 C CA . THR A 1 550 ? -4.512 -14.961 -3.996 1 95.94 550 THR A CA 1
ATOM 4246 C C . THR A 1 550 ? -3.916 -15.312 -5.355 1 95.94 550 THR A C 1
ATOM 4248 O O . THR A 1 550 ? -3.182 -14.516 -5.941 1 95.94 550 THR A O 1
ATOM 4251 N N . ILE A 1 551 ? -4.254 -16.438 -5.918 1 95.06 551 ILE A N 1
ATOM 4252 C CA . ILE A 1 551 ? -3.605 -16.953 -7.113 1 95.06 551 ILE A CA 1
ATOM 4253 C C . ILE A 1 551 ? -4.242 -16.344 -8.359 1 95.06 551 ILE A C 1
ATOM 4255 O O . ILE A 1 551 ? -3.824 -16.625 -9.484 1 95.06 551 ILE A O 1
ATOM 4259 N N . GLN A 1 552 ? -5.211 -15.445 -8.211 1 95.75 552 GLN A N 1
ATOM 4260 C CA . GLN A 1 552 ? -5.992 -14.922 -9.328 1 95.75 552 GLN A CA 1
ATOM 4261 C C . GLN A 1 552 ? -5.562 -13.5 -9.68 1 95.75 552 GLN A C 1
ATOM 4263 O O . GLN A 1 552 ? -6.188 -12.844 -10.516 1 95.75 552 GLN A O 1
ATOM 4268 N N . GLN A 1 553 ? -4.543 -13.039 -9.117 1 95.31 553 GLN A N 1
ATOM 4269 C CA . GLN A 1 553 ? -4.18 -11.633 -9.211 1 95.31 553 GLN A CA 1
ATOM 4270 C C . GLN A 1 553 ? -3.986 -11.203 -10.664 1 95.31 553 GLN A C 1
ATOM 4272 O O . GLN A 1 553 ? -4.605 -10.242 -11.117 1 95.31 553 GLN A O 1
ATOM 4277 N N . GLU A 1 554 ? -3.227 -11.938 -11.43 1 95.25 554 GLU A N 1
ATOM 4278 C CA . GLU A 1 554 ? -2.949 -11.578 -12.812 1 95.25 554 GLU A CA 1
ATOM 4279 C C . GLU A 1 554 ? -4.113 -11.953 -13.727 1 95.25 554 GLU A C 1
ATOM 4281 O O . GLU A 1 554 ? -4.488 -11.18 -14.609 1 95.25 554 GLU A O 1
ATOM 4286 N N . ARG A 1 555 ? -4.73 -13.039 -13.539 1 93.81 555 ARG A N 1
ATOM 4287 C CA . ARG A 1 555 ? -5.809 -13.508 -14.398 1 93.81 555 ARG A CA 1
ATOM 4288 C C . ARG A 1 555 ? -7.027 -12.594 -14.305 1 93.81 555 ARG A C 1
ATOM 4290 O O . ARG A 1 555 ? -7.652 -12.273 -15.312 1 93.81 555 ARG A O 1
ATOM 4297 N N . CYS A 1 556 ? -7.309 -12.18 -13.102 1 95.44 556 CYS A N 1
ATOM 4298 C CA . CYS A 1 556 ? -8.477 -11.336 -12.875 1 95.44 556 CYS A CA 1
ATOM 4299 C C . CYS A 1 556 ? -8.344 -10.016 -13.617 1 95.44 556 CYS A C 1
ATOM 4301 O O . CYS A 1 556 ? -9.25 -9.609 -14.344 1 95.44 556 CYS A O 1
ATOM 4303 N N . VAL A 1 557 ? -7.262 -9.391 -13.406 1 95.81 557 VAL A N 1
ATOM 4304 C CA . VAL A 1 557 ? -7.098 -8.055 -13.969 1 95.81 557 VAL A CA 1
ATOM 4305 C C . VAL A 1 557 ? -7.004 -8.141 -15.492 1 95.81 557 VAL A C 1
ATOM 4307 O O . VAL A 1 557 ? -7.523 -7.277 -16.203 1 95.81 557 VAL A O 1
ATOM 4310 N N . SER A 1 558 ? -6.34 -9.188 -16.016 1 93.5 558 SER A N 1
ATOM 4311 C CA . SER A 1 558 ? -6.246 -9.375 -17.453 1 93.5 558 SER A CA 1
ATOM 4312 C C . SER A 1 558 ? -7.625 -9.57 -18.078 1 93.5 558 SER A C 1
ATOM 4314 O O . SER A 1 558 ? -7.922 -9 -19.141 1 93.5 558 SER A O 1
ATOM 4316 N N . TRP A 1 559 ? -8.414 -10.328 -17.422 1 95.06 559 TRP A N 1
ATOM 4317 C CA . TRP A 1 559 ? -9.766 -10.578 -17.906 1 95.06 559 TRP A CA 1
ATOM 4318 C C . TRP A 1 559 ? -10.586 -9.289 -17.906 1 95.06 559 TRP A C 1
ATOM 4320 O O . TRP A 1 559 ? -11.25 -8.969 -18.891 1 95.06 559 TRP A O 1
ATOM 4330 N N . MET A 1 560 ? -10.516 -8.523 -16.844 1 97.38 560 MET A N 1
ATOM 4331 C CA . MET A 1 560 ? -11.297 -7.297 -16.719 1 97.38 560 MET A CA 1
ATOM 4332 C C . MET A 1 560 ? -10.836 -6.262 -17.75 1 97.38 560 MET A C 1
ATOM 4334 O O . MET A 1 560 ? -11.664 -5.59 -18.359 1 97.38 560 MET A O 1
ATOM 4338 N N . LYS A 1 561 ? -9.602 -6.164 -17.906 1 93.62 561 LYS A N 1
ATOM 4339 C CA . LYS A 1 561 ? -9.078 -5.191 -18.859 1 93.62 561 LYS A CA 1
ATOM 4340 C C . LYS A 1 561 ? -9.492 -5.543 -20.281 1 93.62 561 LYS A C 1
ATOM 4342 O O . LYS A 1 561 ? -9.828 -4.66 -21.078 1 93.62 561 LYS A O 1
ATOM 4347 N N . GLN A 1 562 ? -9.391 -6.793 -20.625 1 92.12 562 GLN A N 1
ATOM 4348 C CA . GLN A 1 562 ? -9.797 -7.246 -21.953 1 92.12 562 GLN A CA 1
ATOM 4349 C C . GLN A 1 562 ? -11.25 -6.879 -22.234 1 92.12 562 GLN A C 1
ATOM 4351 O O . GLN A 1 562 ? -11.57 -6.371 -23.312 1 92.12 562 GLN A O 1
ATOM 4356 N N . TRP A 1 563 ? -12.062 -7.086 -21.328 1 96.25 563 TRP A N 1
ATOM 4357 C CA . TRP A 1 563 ? -13.484 -6.844 -21.547 1 96.25 563 TRP A CA 1
ATOM 4358 C C . TRP A 1 563 ? -13.805 -5.355 -21.453 1 96.25 563 TRP A C 1
ATOM 4360 O O . TRP A 1 563 ? -14.742 -4.871 -22.094 1 96.25 563 TRP A O 1
ATOM 4370 N N . ALA A 1 564 ? -13.086 -4.641 -20.609 1 95.62 564 ALA A N 1
ATOM 4371 C CA . ALA A 1 564 ? -13.266 -3.188 -20.594 1 95.62 564 ALA A CA 1
ATOM 4372 C C . ALA A 1 564 ? -13.031 -2.592 -21.969 1 95.62 564 ALA A C 1
ATOM 4374 O O . ALA A 1 564 ? -13.758 -1.694 -22.406 1 95.62 564 ALA A O 1
ATOM 4375 N N . LYS A 1 565 ? -12.07 -3.096 -22.656 1 91.19 565 LYS A N 1
ATOM 4376 C CA . LYS A 1 565 ? -11.766 -2.65 -24.016 1 91.19 565 LYS A CA 1
ATOM 4377 C C . LYS A 1 565 ? -12.867 -3.076 -24.984 1 91.19 565 LYS A C 1
ATOM 4379 O O . LYS A 1 565 ? -13.352 -2.266 -25.781 1 91.19 565 LYS A O 1
ATOM 4384 N N . LYS A 1 566 ? -13.219 -4.344 -24.938 1 93.81 566 LYS A N 1
ATOM 4385 C CA . LYS A 1 566 ? -14.234 -4.891 -25.828 1 93.81 566 LYS A CA 1
ATOM 4386 C C . LYS A 1 566 ? -15.555 -4.137 -25.688 1 93.81 566 LYS A C 1
ATOM 4388 O O . LYS A 1 566 ? -16.25 -3.902 -26.672 1 93.81 566 LYS A O 1
ATOM 4393 N N . MET A 1 567 ? -15.859 -3.766 -24.438 1 96.56 567 MET A N 1
ATOM 4394 C CA . MET A 1 567 ? -17.125 -3.105 -24.156 1 96.56 567 MET A CA 1
ATOM 4395 C C . MET A 1 567 ? -17.016 -1.597 -24.344 1 96.56 567 MET A C 1
ATOM 4397 O O . MET A 1 567 ? -18.016 -0.89 -24.359 1 96.56 567 MET A O 1
ATOM 4401 N N . ASN A 1 568 ? -15.852 -1.062 -24.484 1 94.44 568 ASN A N 1
ATOM 4402 C CA . ASN A 1 568 ? -15.586 0.367 -24.609 1 94.44 568 ASN A CA 1
ATOM 4403 C C . ASN A 1 568 ? -16.203 1.152 -23.453 1 94.44 568 ASN A C 1
ATOM 4405 O O . ASN A 1 568 ? -16.984 2.082 -23.672 1 94.44 568 ASN A O 1
ATOM 4409 N N . VAL A 1 569 ? -15.82 0.78 -22.266 1 95.44 569 VAL A N 1
ATOM 4410 C CA . VAL A 1 569 ? -16.375 1.407 -21.062 1 95.44 569 VAL A CA 1
ATOM 4411 C C . VAL A 1 569 ? -15.297 2.256 -20.391 1 95.44 569 VAL A C 1
ATOM 4413 O O . VAL A 1 569 ? -14.102 2.02 -20.578 1 95.44 569 VAL A O 1
ATOM 4416 N N . ASN A 1 570 ? -15.766 3.287 -19.625 1 93.31 570 ASN A N 1
ATOM 4417 C CA . ASN A 1 570 ? -14.883 4.129 -18.828 1 93.31 570 ASN A CA 1
ATOM 4418 C C . ASN A 1 570 ? -14.758 3.615 -17.391 1 93.31 570 ASN A C 1
ATOM 4420 O O . ASN A 1 570 ? -15.477 4.074 -16.5 1 93.31 570 ASN A O 1
ATOM 4424 N N . VAL A 1 571 ? -13.828 2.748 -17.172 1 94.94 571 VAL A N 1
ATOM 4425 C CA . VAL A 1 571 ? -13.562 2.152 -15.875 1 94.94 571 VAL A CA 1
ATOM 4426 C C . VAL A 1 571 ? -12.055 2.094 -15.633 1 94.94 571 VAL A C 1
ATOM 4428 O O . VAL A 1 571 ? -11.273 1.966 -16.578 1 94.94 571 VAL A O 1
ATOM 4431 N N . HIS A 1 572 ? -11.703 2.371 -14.461 1 93.56 572 HIS A N 1
ATOM 4432 C CA . HIS A 1 572 ? -10.312 2.238 -14.039 1 93.56 572 HIS A CA 1
ATOM 4433 C C . HIS A 1 572 ? -10.156 1.115 -13.016 1 93.56 572 HIS A C 1
ATOM 4435 O O . HIS A 1 572 ? -10.859 1.091 -12 1 93.56 572 HIS A O 1
ATOM 4441 N N . ILE A 1 573 ? -9.25 0.176 -13.328 1 95.88 573 ILE A N 1
ATOM 4442 C CA . ILE A 1 573 ? -9 -0.964 -12.453 1 95.88 573 ILE A CA 1
ATOM 4443 C C . ILE A 1 573 ? -7.625 -0.816 -11.805 1 95.88 573 ILE A C 1
ATOM 4445 O O . ILE A 1 573 ? -6.602 -0.781 -12.492 1 95.88 573 ILE A O 1
ATOM 4449 N N . GLN A 1 574 ? -7.605 -0.731 -10.508 1 94 574 GLN A N 1
ATOM 4450 C CA . GLN A 1 574 ? -6.352 -0.548 -9.781 1 94 574 GLN A CA 1
ATOM 4451 C C . GLN A 1 574 ? -6.078 -1.723 -8.844 1 94 574 GLN A C 1
ATOM 4453 O O . GLN A 1 574 ? -6.926 -2.076 -8.023 1 94 574 GLN A O 1
ATOM 4458 N N . ASP A 1 575 ? -4.91 -2.389 -9.055 1 95.06 575 ASP A N 1
ATOM 4459 C CA . ASP A 1 575 ? -4.465 -3.41 -8.109 1 95.06 575 ASP A CA 1
ATOM 4460 C C . ASP A 1 575 ? -4.043 -2.787 -6.781 1 95.06 575 ASP A C 1
ATOM 4462 O O . ASP A 1 575 ? -3.059 -2.049 -6.723 1 95.06 575 ASP A O 1
ATOM 4466 N N . VAL A 1 576 ? -4.797 -3.041 -5.75 1 96 576 VAL A N 1
ATOM 4467 C CA . VAL A 1 576 ? -4.5 -2.453 -4.449 1 96 576 VAL A CA 1
ATOM 4468 C C . VAL A 1 576 ? -4.117 -3.555 -3.461 1 96 576 VAL A C 1
ATOM 4470 O O . VAL A 1 576 ? -4.262 -3.385 -2.248 1 96 576 VAL A O 1
ATOM 4473 N N . THR A 1 577 ? -3.664 -4.703 -3.965 1 95.44 577 THR A N 1
ATOM 4474 C CA . THR A 1 577 ? -3.273 -5.832 -3.127 1 95.44 577 THR A CA 1
ATOM 4475 C C . THR A 1 577 ? -2.205 -5.414 -2.121 1 95.44 577 THR A C 1
ATOM 4477 O O . THR A 1 577 ? -2.311 -5.719 -0.932 1 95.44 577 THR A O 1
ATOM 4480 N N . GLY A 1 578 ? -1.265 -4.715 -2.549 1 93.25 578 GLY A N 1
ATOM 4481 C CA . GLY A 1 578 ? -0.15 -4.32 -1.702 1 93.25 578 GLY A CA 1
ATOM 4482 C C . GLY A 1 578 ? -0.465 -3.133 -0.813 1 93.25 578 GLY A C 1
ATOM 4483 O O . GLY A 1 578 ? 0.365 -2.723 0.001 1 93.25 578 GLY A O 1
ATOM 4484 N N . MET A 1 579 ? -1.653 -2.58 -0.906 1 95.19 579 MET A N 1
ATOM 4485 C CA . MET A 1 579 ? -2.033 -1.395 -0.143 1 95.19 579 MET A CA 1
ATOM 4486 C C . MET A 1 579 ? -2.625 -1.783 1.208 1 95.19 579 MET A C 1
ATOM 4488 O O . MET A 1 579 ? -2.631 -0.979 2.143 1 95.19 579 MET A O 1
ATOM 4492 N N . TYR A 1 580 ? -3.082 -3.049 1.289 1 97.44 580 TYR A N 1
ATOM 4493 C CA . TYR A 1 580 ? -3.854 -3.402 2.477 1 97.44 580 TYR A CA 1
ATOM 4494 C C . TYR A 1 580 ? -3.285 -4.648 3.145 1 97.44 580 TYR A C 1
ATOM 4496 O O . TYR A 1 580 ? -2.889 -5.598 2.467 1 97.44 580 TYR A O 1
ATOM 4504 N N . THR A 1 581 ? -3.234 -4.594 4.43 1 98.06 581 THR A N 1
ATOM 4505 C CA . THR A 1 581 ? -3.188 -5.781 5.277 1 98.06 581 THR A CA 1
ATOM 4506 C C . THR A 1 581 ? -4.594 -6.289 5.574 1 98.06 581 THR A C 1
ATOM 4508 O O . THR A 1 581 ? -5.508 -5.496 5.816 1 98.06 581 THR A O 1
ATOM 4511 N N . ALA A 1 582 ? -4.848 -7.539 5.449 1 98.5 582 ALA A N 1
ATOM 4512 C CA . ALA A 1 582 ? -6.172 -8.109 5.695 1 98.5 582 ALA A CA 1
ATOM 4513 C C . ALA A 1 582 ? -6.145 -9.07 6.883 1 98.5 582 ALA A C 1
ATOM 4515 O O . ALA A 1 582 ? -5.348 -10.008 6.906 1 98.5 582 ALA A O 1
ATOM 4516 N N . LEU A 1 583 ? -6.961 -8.828 7.887 1 98.62 583 LEU A N 1
ATOM 4517 C CA . LEU A 1 583 ? -7.09 -9.695 9.055 1 98.62 583 LEU A CA 1
ATOM 4518 C C . LEU A 1 583 ? -8.516 -10.227 9.188 1 98.62 583 LEU A C 1
ATOM 4520 O O . LEU A 1 583 ? -9.477 -9.453 9.117 1 98.62 583 LEU A O 1
ATOM 4524 N N . ASP A 1 584 ? -8.633 -11.469 9.258 1 98.5 584 ASP A N 1
ATOM 4525 C CA . ASP A 1 584 ? -9.898 -12.148 9.477 1 98.5 584 ASP A CA 1
ATOM 4526 C C . ASP A 1 584 ? -10.141 -12.391 10.961 1 98.5 584 ASP A C 1
ATOM 4528 O O . ASP A 1 584 ? -9.383 -13.109 11.617 1 98.5 584 ASP A O 1
ATOM 4532 N N . VAL A 1 585 ? -11.117 -11.742 11.555 1 98.12 585 VAL A N 1
ATOM 4533 C CA . VAL A 1 585 ? -11.539 -11.961 12.93 1 98.12 585 VAL A CA 1
ATOM 4534 C C . VAL A 1 585 ? -12.742 -12.898 12.961 1 98.12 585 VAL A C 1
ATOM 4536 O O . VAL A 1 585 ? -13.852 -12.516 12.586 1 98.12 585 VAL A O 1
ATOM 4539 N N . VAL A 1 586 ? -12.516 -14.07 13.508 1 96.19 586 VAL A N 1
ATOM 4540 C CA . VAL A 1 586 ? -13.484 -15.133 13.273 1 96.19 586 VAL A CA 1
ATOM 4541 C C . VAL A 1 586 ? -13.914 -15.75 14.602 1 96.19 586 VAL A C 1
ATOM 4543 O O . VAL A 1 586 ? -13.07 -16.031 15.461 1 96.19 586 VAL A O 1
ATOM 4546 N N . GLY A 1 587 ? -15.172 -15.984 14.742 1 94.56 587 GLY A N 1
ATOM 4547 C CA . GLY A 1 587 ? -15.703 -16.703 15.898 1 94.56 587 GLY A CA 1
ATOM 4548 C C . GLY A 1 587 ? -16.828 -15.953 16.594 1 94.56 587 GLY A C 1
ATOM 4549 O O . GLY A 1 587 ? -17.047 -14.773 16.328 1 94.56 587 GLY A O 1
ATOM 4550 N N . PRO A 1 588 ? -17.484 -16.609 17.438 1 91.94 588 PRO A N 1
ATOM 4551 C CA . PRO A 1 588 ? -18.641 -16 18.109 1 91.94 588 PRO A CA 1
ATOM 4552 C C . PRO A 1 588 ? -18.281 -14.75 18.891 1 91.94 588 PRO A C 1
ATOM 4554 O O . PRO A 1 588 ? -19.047 -13.789 18.938 1 91.94 588 PRO A O 1
ATOM 4557 N N . SER A 1 589 ? -17.125 -14.734 19.484 1 94.06 589 SER A N 1
ATOM 4558 C CA . SER A 1 589 ? -16.719 -13.594 20.312 1 94.06 589 SER A CA 1
ATOM 4559 C C . SER A 1 589 ? -16.156 -12.461 19.453 1 94.06 589 SER A C 1
ATOM 4561 O O . SER A 1 589 ? -15.82 -11.398 19.969 1 94.06 589 SER A O 1
ATOM 4563 N N . SER A 1 590 ? -16.094 -12.742 18.172 1 95.31 590 SER A N 1
ATOM 4564 C CA . SER A 1 590 ? -15.625 -11.695 17.266 1 95.31 590 SER A CA 1
ATOM 4565 C C . SER A 1 590 ? -16.531 -10.469 17.328 1 95.31 590 SER A C 1
ATOM 4567 O O . SER A 1 590 ? -16.047 -9.336 17.234 1 95.31 590 SER A O 1
ATOM 4569 N N . ARG A 1 591 ? -17.781 -10.656 17.5 1 93.62 591 ARG A N 1
ATOM 4570 C CA . ARG A 1 591 ? -18.75 -9.555 17.562 1 93.62 591 ARG A CA 1
ATOM 4571 C C . ARG A 1 591 ? -18.438 -8.633 18.734 1 93.62 591 ARG A C 1
ATOM 4573 O O . ARG A 1 591 ? -18.438 -7.41 18.594 1 93.62 591 ARG A O 1
ATOM 4580 N N . TYR A 1 592 ? -18.172 -9.195 19.859 1 94.06 592 TYR A N 1
ATOM 4581 C CA . TYR A 1 592 ? -17.875 -8.414 21.062 1 94.06 592 TYR A CA 1
ATOM 4582 C C . TYR A 1 592 ? -16.531 -7.707 20.922 1 94.06 592 TYR A C 1
ATOM 4584 O O . TYR A 1 592 ? -16.406 -6.531 21.266 1 94.06 592 TYR A O 1
ATOM 4592 N N . LEU A 1 593 ? -15.602 -8.469 20.438 1 96.31 593 LEU A N 1
ATOM 4593 C CA . LEU A 1 593 ? -14.273 -7.887 20.234 1 96.31 593 LEU A CA 1
ATOM 4594 C C . LEU A 1 593 ? -14.344 -6.695 19.297 1 96.31 593 LEU A C 1
ATOM 4596 O O . LEU A 1 593 ? -13.797 -5.629 19.594 1 96.31 593 LEU A O 1
ATOM 4600 N N . MET A 1 594 ? -15.023 -6.883 18.172 1 96.5 594 MET A N 1
ATOM 4601 C CA . MET A 1 594 ? -15.133 -5.824 17.172 1 96.5 594 MET A CA 1
ATOM 4602 C C . MET A 1 594 ? -15.906 -4.633 17.734 1 96.5 594 MET A C 1
ATOM 4604 O O . MET A 1 594 ? -15.578 -3.48 17.438 1 96.5 594 MET A O 1
ATOM 4608 N N . ALA A 1 595 ? -16.922 -4.914 18.453 1 95.06 595 ALA A N 1
ATOM 4609 C CA . ALA A 1 595 ? -17.688 -3.832 19.078 1 95.06 595 ALA A CA 1
ATOM 4610 C C . ALA A 1 595 ? -16.797 -3.016 20.016 1 95.06 595 ALA A C 1
ATOM 4612 O O . ALA A 1 595 ? -16.875 -1.785 20.031 1 95.06 595 ALA A O 1
ATOM 4613 N N . ASP A 1 596 ? -16 -3.701 20.75 1 94.5 596 ASP A N 1
ATOM 4614 C CA . ASP A 1 596 ? -15.133 -3.045 21.719 1 94.5 596 ASP A CA 1
ATOM 4615 C C . ASP A 1 596 ? -14.109 -2.146 21.031 1 94.5 596 ASP A C 1
ATOM 4617 O O . ASP A 1 596 ? -13.891 -1.009 21.453 1 94.5 596 ASP A O 1
ATOM 4621 N N . VAL A 1 597 ? -13.492 -2.611 19.984 1 95.62 597 VAL A N 1
ATOM 4622 C CA . VAL A 1 597 ? -12.367 -1.896 19.406 1 95.62 597 VAL A CA 1
ATOM 4623 C C . VAL A 1 597 ? -12.875 -0.815 18.453 1 95.62 597 VAL A C 1
ATOM 4625 O O . VAL A 1 597 ? -12.156 0.143 18.156 1 95.62 597 VAL A O 1
ATOM 4628 N N . THR A 1 598 ? -14.109 -0.933 17.938 1 93.69 598 THR A N 1
ATOM 4629 C CA . THR A 1 598 ? -14.656 0.048 17.016 1 93.69 598 THR A CA 1
ATOM 4630 C C . THR A 1 598 ? -15.562 1.037 17.734 1 93.69 598 THR A C 1
ATOM 4632 O O . THR A 1 598 ? -15.883 2.1 17.203 1 93.69 598 THR A O 1
ATOM 4635 N N . GLU A 1 599 ? -16.141 0.642 18.828 1 87.19 599 GLU A N 1
ATOM 4636 C CA . GLU A 1 599 ? -17.125 1.392 19.609 1 87.19 599 GLU A CA 1
ATOM 4637 C C . GLU A 1 599 ? -18.422 1.587 18.828 1 87.19 599 GLU A C 1
ATOM 4639 O O . GLU A 1 599 ? -19.047 2.637 18.938 1 87.19 599 GLU A O 1
ATOM 4644 N N . MET A 1 600 ? -18.672 0.656 18.016 1 89 600 MET A N 1
ATOM 4645 C CA . MET A 1 600 ? -19.922 0.659 17.266 1 89 600 MET A CA 1
ATOM 4646 C C . MET A 1 600 ? -20.703 -0.638 17.484 1 89 600 MET A C 1
ATOM 4648 O O . MET A 1 600 ? -20.141 -1.624 17.969 1 89 600 MET A O 1
ATOM 4652 N N . SER A 1 601 ? -21.953 -0.596 17.094 1 90.38 601 SER A N 1
ATOM 4653 C CA . SER A 1 601 ? -22.75 -1.811 17.188 1 90.38 601 SER A CA 1
ATOM 4654 C C . SER A 1 601 ? -22.406 -2.781 16.062 1 90.38 601 SER A C 1
ATOM 4656 O O . SER A 1 601 ? -22.344 -2.389 14.891 1 90.38 601 SER A O 1
ATOM 4658 N N . MET A 1 602 ? -22.141 -3.963 16.453 1 90.94 602 MET A N 1
ATOM 4659 C CA . MET A 1 602 ? -21.828 -5.02 15.5 1 90.94 602 MET A CA 1
ATOM 4660 C C . MET A 1 602 ? -22.953 -6.062 15.461 1 90.94 602 MET A C 1
ATOM 4662 O O . MET A 1 602 ? -22.734 -7.188 15.008 1 90.94 602 MET A O 1
ATOM 4666 N N . SER A 1 603 ? -24.094 -5.652 15.844 1 90.19 603 SER A N 1
ATOM 4667 C CA . SER A 1 603 ? -25.219 -6.574 15.883 1 90.19 603 SER A CA 1
ATOM 4668 C C . SER A 1 603 ? -25.625 -7.004 14.477 1 90.19 603 SER A C 1
ATOM 4670 O O . SER A 1 603 ? -25.234 -6.383 13.492 1 90.19 603 SER A O 1
ATOM 4672 N N . THR A 1 604 ? -26.422 -8.023 14.391 1 89.56 604 THR A N 1
ATOM 4673 C CA . THR A 1 604 ? -26.891 -8.57 13.117 1 89.56 604 THR A CA 1
ATOM 4674 C C . THR A 1 604 ? -27.719 -7.539 12.359 1 89.56 604 THR A C 1
ATOM 4676 O O . THR A 1 604 ? -27.781 -7.57 11.125 1 89.56 604 THR A O 1
ATOM 4679 N N . GLN A 1 605 ? -28.25 -6.688 13.078 1 89.56 605 GLN A N 1
ATOM 4680 C CA . GLN A 1 605 ? -29.078 -5.66 12.453 1 89.56 605 GLN A CA 1
ATOM 4681 C C . GLN A 1 605 ? -28.219 -4.516 11.922 1 89.56 605 GLN A C 1
ATOM 4683 O O . GLN A 1 605 ? -28.453 -4.031 10.812 1 89.56 605 GLN A O 1
ATOM 4688 N N . ASP A 1 606 ? -27.266 -4.172 12.68 1 90.44 606 ASP A N 1
ATOM 4689 C CA . ASP A 1 606 ? -26.469 -2.992 12.344 1 90.44 606 ASP A CA 1
ATOM 4690 C C . ASP A 1 606 ? -25.344 -3.34 11.367 1 90.44 606 ASP A C 1
ATOM 4692 O O . ASP A 1 606 ? -24.906 -2.484 10.602 1 90.44 606 ASP A O 1
ATOM 4696 N N . PHE A 1 607 ? -24.906 -4.547 11.461 1 93.12 607 PHE A N 1
ATOM 4697 C CA . PHE A 1 607 ? -23.875 -5.043 10.562 1 93.12 607 PHE A CA 1
ATOM 4698 C C . PHE A 1 607 ? -24.203 -6.449 10.078 1 93.12 607 PHE A C 1
ATOM 4700 O O . PHE A 1 607 ? -23.547 -7.418 10.469 1 93.12 607 PHE A O 1
ATOM 4707 N N . PRO A 1 608 ? -25.125 -6.512 9.219 1 92.12 608 PRO A N 1
ATOM 4708 C CA . PRO A 1 608 ? -25.562 -7.828 8.75 1 92.12 608 PRO A CA 1
ATOM 4709 C C . PRO A 1 608 ? -24.516 -8.516 7.879 1 92.12 608 PRO A C 1
ATOM 4711 O O . PRO A 1 608 ? -23.5 -7.902 7.516 1 92.12 608 PRO A O 1
ATOM 4714 N N . THR A 1 609 ? -24.703 -9.727 7.574 1 91 609 THR A N 1
ATOM 4715 C CA . THR A 1 609 ? -23.828 -10.484 6.691 1 91 609 THR A CA 1
ATOM 4716 C C . THR A 1 609 ? -23.797 -9.859 5.297 1 91 609 THR A C 1
ATOM 4718 O O . THR A 1 609 ? -24.797 -9.312 4.836 1 91 609 THR A O 1
ATOM 4721 N N . PHE A 1 610 ? -22.672 -9.906 4.664 1 94.62 610 PHE A N 1
ATOM 4722 C CA . PHE A 1 610 ? -22.438 -9.391 3.318 1 94.62 610 PHE A CA 1
ATOM 4723 C C . PHE A 1 610 ? -22.562 -7.871 3.293 1 94.62 610 PHE A C 1
ATOM 4725 O O . PHE A 1 610 ? -23.078 -7.297 2.334 1 94.62 610 PHE A O 1
ATOM 4732 N N . ARG A 1 611 ? -22.188 -7.289 4.348 1 95.5 611 ARG A N 1
ATOM 4733 C CA . ARG A 1 611 ? -22.109 -5.84 4.465 1 95.5 611 ARG A CA 1
ATOM 4734 C C . ARG A 1 611 ? -20.656 -5.371 4.43 1 95.5 611 ARG A C 1
ATOM 4736 O O . ARG A 1 611 ? -19.75 -6.109 4.824 1 95.5 611 ARG A O 1
ATOM 4743 N N . CYS A 1 612 ? -20.438 -4.254 3.85 1 96.69 612 CYS A N 1
ATOM 4744 C CA . CYS A 1 612 ? -19.141 -3.582 3.889 1 96.69 612 CYS A CA 1
ATOM 4745 C C . CYS A 1 612 ? -19.281 -2.178 4.469 1 96.69 612 CYS A C 1
ATOM 4747 O O . CYS A 1 612 ? -20.109 -1.394 4.02 1 96.69 612 CYS A O 1
ATOM 4749 N N . GLN A 1 613 ? -18.484 -1.887 5.418 1 93.75 613 GLN A N 1
ATOM 4750 C CA . GLN A 1 613 ? -18.5 -0.568 6.043 1 93.75 613 GLN A CA 1
ATOM 4751 C C . GLN A 1 613 ? -17.078 -0.103 6.352 1 93.75 613 GLN A C 1
ATOM 4753 O O . GLN A 1 613 ? -16.203 -0.915 6.691 1 93.75 613 GLN A O 1
ATOM 4758 N N . GLU A 1 614 ? -16.875 1.138 6.137 1 93.19 614 GLU A N 1
ATOM 4759 C CA . GLU A 1 614 ? -15.641 1.728 6.633 1 93.19 614 GLU A CA 1
ATOM 4760 C C . GLU A 1 614 ? -15.711 1.971 8.133 1 93.19 614 GLU A C 1
ATOM 4762 O O . GLU A 1 614 ? -16.672 2.551 8.633 1 93.19 614 GLU A O 1
ATOM 4767 N N . ILE A 1 615 ? -14.688 1.522 8.844 1 94.56 615 ILE A N 1
ATOM 4768 C CA . ILE A 1 615 ? -14.719 1.624 10.297 1 94.56 615 ILE A CA 1
ATOM 4769 C C . ILE A 1 615 ? -13.391 2.191 10.805 1 94.56 615 ILE A C 1
ATOM 4771 O O . ILE A 1 615 ? -12.445 2.355 10.031 1 94.56 615 ILE A O 1
ATOM 4775 N N . ASN A 1 616 ? -13.43 2.549 12.031 1 94.69 616 ASN A N 1
ATOM 4776 C CA . ASN A 1 616 ? -12.227 2.936 12.773 1 94.69 616 ASN A CA 1
ATOM 4777 C C . ASN A 1 616 ? -11.891 1.924 13.859 1 94.69 616 ASN A C 1
ATOM 4779 O O . ASN A 1 616 ? -12.789 1.338 14.469 1 94.69 616 ASN A O 1
ATOM 4783 N N . ILE A 1 617 ? -10.664 1.714 14.078 1 97 617 ILE A N 1
ATOM 4784 C CA . ILE A 1 617 ? -10.172 0.962 15.227 1 97 617 ILE A CA 1
ATOM 4785 C C . ILE A 1 617 ? -9.164 1.805 16 1 97 617 ILE A C 1
ATOM 4787 O O . ILE A 1 617 ? -8.055 2.043 15.523 1 97 617 ILE A O 1
ATOM 4791 N N . GLY A 1 618 ? -9.594 2.195 17.172 1 94.44 618 GLY A N 1
ATOM 4792 C CA . GLY A 1 618 ? -8.781 3.166 17.875 1 94.44 618 GLY A CA 1
ATOM 4793 C C . GLY A 1 618 ? -8.555 4.445 17.094 1 94.44 618 GLY A C 1
ATOM 4794 O O . GLY A 1 618 ? -9.516 5.086 16.656 1 94.44 618 GLY A O 1
ATOM 4795 N N . MET A 1 619 ? -7.285 4.734 16.859 1 94.56 619 MET A N 1
ATOM 4796 C CA . MET A 1 619 ? -6.934 5.961 16.156 1 94.56 619 MET A CA 1
ATOM 4797 C C . MET A 1 619 ? -6.895 5.727 14.648 1 94.56 619 MET A C 1
ATOM 4799 O O . MET A 1 619 ? -6.883 6.68 13.867 1 94.56 619 MET A O 1
ATOM 4803 N N . ALA A 1 620 ? -6.875 4.504 14.281 1 96.5 620 ALA A N 1
ATOM 4804 C CA . ALA A 1 620 ? -6.707 4.172 12.867 1 96.5 620 ALA A CA 1
ATOM 4805 C C . ALA A 1 620 ? -8.031 4.301 12.117 1 96.5 620 ALA A C 1
ATOM 4807 O O . ALA A 1 620 ? -9.07 3.857 12.602 1 96.5 620 ALA A O 1
ATOM 4808 N N . THR A 1 621 ? -7.977 4.938 10.953 1 94.31 621 THR A N 1
ATOM 4809 C CA . THR A 1 621 ? -9.156 5.141 10.117 1 94.31 621 THR A CA 1
ATOM 4810 C C . THR A 1 621 ? -8.953 4.508 8.742 1 94.31 621 THR A C 1
ATOM 4812 O O . THR A 1 621 ? -7.879 3.988 8.445 1 94.31 621 THR A O 1
ATOM 4815 N N . GLY A 1 622 ? -10.008 4.516 7.949 1 93.06 622 GLY A N 1
ATOM 4816 C CA . GLY A 1 622 ? -9.93 4.047 6.574 1 93.06 622 GLY A CA 1
ATOM 4817 C C . GLY A 1 622 ? -9.945 2.537 6.457 1 93.06 622 GLY A C 1
ATOM 4818 O O . GLY A 1 622 ? -9.539 1.982 5.434 1 93.06 622 GLY A O 1
ATOM 4819 N N . ILE A 1 623 ? -10.383 1.832 7.461 1 97.25 623 ILE A N 1
ATOM 4820 C CA . ILE A 1 623 ? -10.422 0.374 7.477 1 97.25 623 ILE A CA 1
ATOM 4821 C C . ILE A 1 623 ? -11.727 -0.115 6.844 1 97.25 623 ILE A C 1
ATOM 4823 O O . ILE A 1 623 ? -12.812 0.337 7.215 1 97.25 623 ILE A O 1
ATOM 4827 N N . ARG A 1 624 ? -11.641 -0.916 5.867 1 97.69 624 ARG A N 1
ATOM 4828 C CA . ARG A 1 624 ? -12.82 -1.544 5.277 1 97.69 624 ARG A CA 1
ATOM 4829 C C . ARG A 1 624 ? -13.141 -2.865 5.969 1 97.69 624 ARG A C 1
ATOM 4831 O O . ARG A 1 624 ? -12.312 -3.781 5.98 1 97.69 624 ARG A O 1
ATOM 4838 N N . ALA A 1 625 ? -14.273 -2.982 6.574 1 97.81 625 ALA A N 1
ATOM 4839 C CA . ALA A 1 625 ? -14.711 -4.223 7.211 1 97.81 625 ALA A CA 1
ATOM 4840 C C . ALA A 1 625 ? -15.797 -4.906 6.387 1 97.81 625 ALA A C 1
ATOM 4842 O O . ALA A 1 625 ? -16.781 -4.281 6.016 1 97.81 625 ALA A O 1
ATOM 4843 N N . ILE A 1 626 ? -15.594 -6.121 6.094 1 97.81 626 ILE A N 1
ATOM 4844 C CA . ILE A 1 626 ? -16.547 -6.914 5.332 1 97.81 626 ILE A CA 1
ATOM 4845 C C . ILE A 1 626 ? -16.984 -8.133 6.145 1 97.81 626 ILE A C 1
ATOM 4847 O O . ILE A 1 626 ? -16.141 -8.914 6.594 1 97.81 626 ILE A O 1
ATOM 4851 N N . SER A 1 627 ? -18.25 -8.32 6.301 1 96.12 627 SER A N 1
ATOM 4852 C CA . SER A 1 627 ? -18.781 -9.414 7.109 1 96.12 627 SER A CA 1
ATOM 4853 C C . SER A 1 627 ? -18.875 -10.703 6.297 1 96.12 627 SER A C 1
ATOM 4855 O O . SER A 1 627 ? -19.938 -11.32 6.23 1 96.12 627 SER A O 1
ATOM 4857 N N . VAL A 1 628 ? -17.734 -11.078 5.68 1 93 628 VAL A N 1
ATOM 4858 C CA . VAL A 1 628 ? -17.5 -12.328 4.977 1 93 628 VAL A CA 1
ATOM 4859 C C . VAL A 1 628 ? -16.156 -12.906 5.383 1 93 628 VAL A C 1
ATOM 4861 O O . VAL A 1 628 ? -15.109 -12.289 5.148 1 93 628 VAL A O 1
ATOM 4864 N N . THR A 1 629 ? -16.078 -14.07 5.965 1 88.38 629 THR A N 1
ATOM 4865 C CA . THR A 1 629 ? -14.844 -14.609 6.523 1 88.38 629 THR A CA 1
ATOM 4866 C C . THR A 1 629 ? -14.234 -15.648 5.59 1 88.38 629 THR A C 1
ATOM 4868 O O . THR A 1 629 ? -13.078 -16.047 5.758 1 88.38 629 THR A O 1
ATOM 4871 N N . HIS A 1 630 ? -14.977 -16.188 4.691 1 86.94 630 HIS A N 1
ATOM 4872 C CA . HIS A 1 630 ? -14.547 -17.172 3.699 1 86.94 630 HIS A CA 1
ATOM 4873 C C . HIS A 1 630 ? -14.383 -18.547 4.324 1 86.94 630 HIS A C 1
ATOM 4875 O O . HIS A 1 630 ? -13.789 -19.438 3.717 1 86.94 630 HIS A O 1
ATOM 4881 N N . CYS A 1 631 ? -14.758 -18.688 5.598 1 88.94 631 CYS A N 1
ATOM 4882 C CA . CYS A 1 631 ? -14.68 -20 6.238 1 88.94 631 CYS A CA 1
ATOM 4883 C C . CYS A 1 631 ? -16.016 -20.391 6.855 1 88.94 631 CYS A C 1
ATOM 4885 O O . CYS A 1 631 ? -16.094 -21.344 7.633 1 88.94 631 CYS A O 1
ATOM 4887 N N . GLY A 1 632 ? -17.016 -19.641 6.645 1 86.12 632 GLY A N 1
ATOM 4888 C CA . GLY A 1 632 ? -18.375 -19.984 7.016 1 86.12 632 GLY A CA 1
ATOM 4889 C C . GLY A 1 632 ? -18.672 -19.734 8.477 1 86.12 632 GLY A C 1
ATOM 4890 O O . GLY A 1 632 ? -19.688 -20.203 9 1 86.12 632 GLY A O 1
ATOM 4891 N N . GLU A 1 633 ? -17.828 -19.031 9.156 1 89.62 633 GLU A N 1
ATOM 4892 C CA . GLU A 1 633 ? -18.031 -18.641 10.547 1 89.62 633 GLU A CA 1
ATOM 4893 C C . GLU A 1 633 ? -18.344 -17.156 10.656 1 89.62 633 GLU A C 1
ATOM 4895 O O . GLU A 1 633 ? -18.078 -16.391 9.734 1 89.62 633 GLU A O 1
ATOM 4900 N N . LEU A 1 634 ? -18.938 -16.859 11.781 1 91.88 634 LEU A N 1
ATOM 4901 C CA . LEU A 1 634 ? -19.172 -15.438 12.039 1 91.88 634 LEU A CA 1
ATOM 4902 C C . LEU A 1 634 ? -17.859 -14.664 12.094 1 91.88 634 LEU A C 1
ATOM 4904 O O . LEU A 1 634 ? -16.875 -15.148 12.656 1 91.88 634 LEU A O 1
ATOM 4908 N N . GLY A 1 635 ? -17.938 -13.539 11.523 1 94.81 635 GLY A N 1
ATOM 4909 C CA . GLY A 1 635 ? -16.75 -12.703 11.633 1 94.81 635 GLY A CA 1
ATOM 4910 C C . GLY A 1 635 ? -16.672 -11.633 10.562 1 94.81 635 GLY A C 1
ATOM 4911 O O . GLY A 1 635 ? -17.656 -11.391 9.844 1 94.81 635 GLY A O 1
ATOM 4912 N N . TRP A 1 636 ? -15.508 -10.961 10.516 1 97.06 636 TRP A N 1
ATOM 4913 C CA . TRP A 1 636 ? -15.203 -9.891 9.57 1 97.06 636 TRP A CA 1
ATOM 4914 C C . TRP A 1 636 ? -13.781 -10.023 9.039 1 97.06 636 TRP A C 1
ATOM 4916 O O . TRP A 1 636 ? -12.859 -10.375 9.781 1 97.06 636 TRP A O 1
ATOM 4926 N N . VAL A 1 637 ? -13.648 -9.852 7.797 1 98.38 637 VAL A N 1
ATOM 4927 C CA . VAL A 1 637 ? -12.312 -9.523 7.309 1 98.38 637 VAL A CA 1
ATOM 4928 C C . VAL A 1 637 ? -12.141 -8.008 7.258 1 98.38 637 VAL A C 1
ATOM 4930 O O . VAL A 1 637 ? -12.953 -7.297 6.668 1 98.38 637 VAL A O 1
ATOM 4933 N N . ILE A 1 638 ? -11.141 -7.531 7.922 1 98.5 638 ILE A N 1
ATOM 4934 C CA . ILE A 1 638 ? -10.867 -6.098 7.902 1 98.5 638 ILE A CA 1
ATOM 4935 C C . ILE A 1 638 ? -9.656 -5.816 7.016 1 98.5 638 ILE A C 1
ATOM 4937 O O . ILE A 1 638 ? -8.617 -6.453 7.156 1 98.5 638 ILE A O 1
ATOM 4941 N N . TYR A 1 639 ? -9.875 -4.965 6.094 1 98.44 639 TYR A N 1
ATOM 4942 C CA . TYR A 1 639 ? -8.828 -4.512 5.191 1 98.44 639 TYR A CA 1
ATOM 4943 C C . TYR A 1 639 ? -8.234 -3.186 5.664 1 98.44 639 TYR A C 1
ATOM 4945 O O . TYR A 1 639 ? -8.883 -2.141 5.551 1 98.44 639 TYR A O 1
ATOM 4953 N N . ILE A 1 640 ? -6.98 -3.213 6.094 1 98.31 640 ILE A N 1
ATOM 4954 C CA . ILE A 1 640 ? -6.332 -2.127 6.816 1 98.31 640 ILE A CA 1
ATOM 4955 C C . ILE A 1 640 ? -5.254 -1.491 5.938 1 98.31 640 ILE A C 1
ATOM 4957 O O . ILE A 1 640 ? -4.359 -2.182 5.445 1 98.31 640 ILE A O 1
ATOM 4961 N N . PRO A 1 641 ? -5.336 -0.157 5.707 1 96.81 641 PRO A N 1
ATOM 4962 C CA . PRO A 1 641 ? -4.184 0.459 5.043 1 96.81 641 PRO A CA 1
ATOM 4963 C C . PRO A 1 641 ? -2.859 0.115 5.719 1 96.81 641 PRO A C 1
ATOM 4965 O O . PRO A 1 641 ? -2.768 0.128 6.949 1 96.81 641 PRO A O 1
ATOM 4968 N N . ASN A 1 642 ? -1.853 -0.196 4.938 1 97.12 642 ASN A N 1
ATOM 4969 C CA . ASN A 1 642 ? -0.607 -0.75 5.461 1 97.12 642 ASN A CA 1
ATOM 4970 C C . ASN A 1 642 ? 0.043 0.188 6.473 1 97.12 642 ASN A C 1
ATOM 4972 O O . ASN A 1 642 ? 0.673 -0.266 7.43 1 97.12 642 ASN A O 1
ATOM 4976 N N . GLU A 1 643 ? -0.108 1.456 6.27 1 95.62 643 GLU A N 1
ATOM 4977 C CA . GLU A 1 643 ? 0.578 2.426 7.117 1 95.62 643 GLU A CA 1
ATOM 4978 C C . GLU A 1 643 ? 0.044 2.385 8.547 1 95.62 643 GLU A C 1
ATOM 4980 O O . GLU A 1 643 ? 0.706 2.854 9.477 1 95.62 643 GLU A O 1
ATOM 4985 N N . VAL A 1 644 ? -1.18 1.822 8.766 1 97.5 644 VAL A N 1
ATOM 4986 C CA . VAL A 1 644 ? -1.731 1.78 10.109 1 97.5 644 VAL A CA 1
ATOM 4987 C C . VAL A 1 644 ? -1.924 0.329 10.547 1 97.5 644 VAL A C 1
ATOM 4989 O O . VAL A 1 644 ? -2.504 0.061 11.602 1 97.5 644 VAL A O 1
ATOM 4992 N N . ALA A 1 645 ? -1.451 -0.606 9.82 1 97.94 645 ALA A N 1
ATOM 4993 C CA . ALA A 1 645 ? -1.696 -2.025 10.055 1 97.94 645 ALA A CA 1
ATOM 4994 C C . ALA A 1 645 ? -1.088 -2.475 11.383 1 97.94 645 ALA A C 1
ATOM 4996 O O . ALA A 1 645 ? -1.692 -3.258 12.117 1 97.94 645 ALA A O 1
ATOM 4997 N N . GLN A 1 646 ? 0.106 -2.039 11.664 1 97.25 646 GLN A N 1
ATOM 4998 C CA . GLN A 1 646 ? 0.771 -2.438 12.898 1 97.25 646 GLN A CA 1
ATOM 4999 C C . GLN A 1 646 ? 0.009 -1.929 14.117 1 97.25 646 GLN A C 1
ATOM 5001 O O . GLN A 1 646 ? -0.142 -2.65 15.109 1 97.25 646 GLN A O 1
ATOM 5006 N N . ASN A 1 647 ? -0.484 -0.674 14.039 1 97.31 647 ASN A N 1
ATOM 5007 C CA . ASN A 1 647 ? -1.283 -0.097 15.117 1 97.31 647 ASN A CA 1
ATOM 5008 C C . ASN A 1 647 ? -2.559 -0.9 15.359 1 97.31 647 ASN A C 1
ATOM 5010 O O . ASN A 1 647 ? -2.871 -1.243 16.5 1 97.31 647 ASN A O 1
ATOM 5014 N N . VAL A 1 648 ? -3.248 -1.207 14.289 1 98.25 648 VAL A N 1
ATOM 5015 C CA . VAL A 1 648 ? -4.516 -1.924 14.367 1 98.25 648 VAL A CA 1
ATOM 5016 C C . VAL A 1 648 ? -4.285 -3.328 14.914 1 98.25 648 VAL A C 1
ATOM 5018 O O . VAL A 1 648 ? -5.039 -3.799 15.773 1 98.25 648 VAL A O 1
ATOM 5021 N N . TYR A 1 649 ? -3.215 -3.992 14.461 1 98.38 649 TYR A N 1
ATOM 5022 C CA . TYR A 1 649 ? -2.893 -5.336 14.93 1 98.38 649 TYR A CA 1
ATOM 5023 C C . TYR A 1 649 ? -2.66 -5.348 16.438 1 98.38 649 TYR A C 1
ATOM 5025 O O . TYR A 1 649 ? -3.195 -6.199 17.141 1 98.38 649 TYR A O 1
ATOM 5033 N N . GLU A 1 650 ? -1.918 -4.449 16.891 1 96.94 650 GLU A N 1
ATOM 5034 C CA . GLU A 1 650 ? -1.607 -4.387 18.328 1 96.94 650 GLU A CA 1
ATOM 5035 C C . GLU A 1 650 ? -2.863 -4.137 19.156 1 96.94 650 GLU A C 1
ATOM 5037 O O . GLU A 1 650 ? -3.049 -4.746 20.203 1 96.94 650 GLU A O 1
ATOM 5042 N N . ARG A 1 651 ? -3.697 -3.281 18.641 1 96.94 651 ARG A N 1
ATOM 5043 C CA . ARG A 1 651 ? -4.934 -2.977 19.359 1 96.94 651 ARG A CA 1
ATOM 5044 C C . ARG A 1 651 ? -5.848 -4.195 19.422 1 96.94 651 ARG A C 1
ATOM 5046 O O . ARG A 1 651 ? -6.477 -4.457 20.438 1 96.94 651 ARG A O 1
ATOM 5053 N N . LEU A 1 652 ? -5.949 -4.902 18.359 1 98.06 652 LEU A N 1
ATOM 5054 C CA . LEU A 1 652 ? -6.789 -6.094 18.297 1 98.06 652 LEU A CA 1
ATOM 5055 C C . LEU A 1 652 ? -6.277 -7.164 19.266 1 98.06 652 LEU A C 1
ATOM 5057 O O . LEU A 1 652 ? -7.066 -7.793 19.969 1 98.06 652 LEU A O 1
ATOM 5061 N N . VAL A 1 653 ? -4.973 -7.391 19.234 1 98.06 653 VAL A N 1
ATOM 5062 C CA . VAL A 1 653 ? -4.379 -8.43 20.078 1 98.06 653 VAL A CA 1
ATOM 5063 C C . VAL A 1 653 ? -4.547 -8.07 21.547 1 98.06 653 VAL A C 1
ATOM 5065 O O . VAL A 1 653 ? -4.891 -8.922 22.375 1 98.06 653 VAL A O 1
ATOM 5068 N N . GLU A 1 654 ? -4.352 -6.801 21.859 1 97 654 GLU A N 1
ATOM 5069 C CA . GLU A 1 654 ? -4.504 -6.359 23.25 1 97 654 GLU A CA 1
ATOM 5070 C C . GLU A 1 654 ? -5.945 -6.516 23.719 1 97 654 GLU A C 1
ATOM 5072 O O . GLU A 1 654 ? -6.195 -7.113 24.766 1 97 654 GLU A O 1
ATOM 5077 N N . ALA A 1 655 ? -6.891 -6.016 22.984 1 96.94 655 ALA A N 1
ATOM 5078 C CA . ALA A 1 655 ? -8.305 -6.117 23.344 1 96.94 655 ALA A CA 1
ATOM 5079 C C . ALA A 1 655 ? -8.781 -7.566 23.312 1 96.94 655 ALA A C 1
ATOM 5081 O O . ALA A 1 655 ? -9.656 -7.957 24.078 1 96.94 655 ALA A O 1
ATOM 5082 N N . GLY A 1 656 ? -8.227 -8.336 22.438 1 97.38 656 GLY A N 1
ATOM 5083 C CA . GLY A 1 656 ? -8.625 -9.719 22.25 1 97.38 656 GLY A CA 1
ATOM 5084 C C . GLY A 1 656 ? -8.258 -10.609 23.422 1 97.38 656 GLY A C 1
ATOM 5085 O O . GLY A 1 656 ? -8.82 -11.695 23.594 1 97.38 656 GLY A O 1
ATOM 5086 N N . ARG A 1 657 ? -7.355 -10.172 24.281 1 96.12 657 ARG A N 1
ATOM 5087 C CA . ARG A 1 657 ? -6.953 -10.953 25.453 1 96.12 657 ARG A CA 1
ATOM 5088 C C . ARG A 1 657 ? -8.148 -11.25 26.359 1 96.12 657 ARG A C 1
ATOM 5090 O O . ARG A 1 657 ? -8.258 -12.344 26.906 1 96.12 657 ARG A O 1
ATOM 5097 N N . GLU A 1 658 ? -9.016 -10.312 26.406 1 95.38 658 GLU A N 1
ATOM 5098 C CA . GLU A 1 658 ? -10.211 -10.461 27.234 1 95.38 658 GLU A CA 1
ATOM 5099 C C . GLU A 1 658 ? -11.109 -11.57 26.703 1 95.38 658 GLU A C 1
ATOM 5101 O O . GLU A 1 658 ? -11.898 -12.156 27.453 1 95.38 658 GLU A O 1
ATOM 5106 N N . TYR A 1 659 ? -10.945 -11.891 25.453 1 95.25 659 TYR A N 1
ATOM 5107 C CA . TYR A 1 659 ? -11.789 -12.898 24.828 1 95.25 659 TYR A CA 1
ATOM 5108 C C . TYR A 1 659 ? -10.992 -14.148 24.469 1 95.25 659 TYR A C 1
ATOM 5110 O O . TYR A 1 659 ? -11.445 -14.984 23.688 1 95.25 659 TYR A O 1
ATOM 5118 N N . SER A 1 660 ? -9.742 -14.258 24.969 1 95.5 660 SER A N 1
ATOM 5119 C CA . SER A 1 660 ? -8.844 -15.375 24.703 1 95.5 660 SER A CA 1
ATOM 5120 C C . SER A 1 660 ? -8.594 -15.547 23.203 1 95.5 660 SER A C 1
ATOM 5122 O O . SER A 1 660 ? -8.688 -16.656 22.688 1 95.5 660 SER A O 1
ATOM 5124 N N . LEU A 1 661 ? -8.367 -14.469 22.609 1 97.5 661 LEU A N 1
ATOM 5125 C CA . LEU A 1 661 ? -8.039 -14.469 21.188 1 97.5 661 LEU A CA 1
ATOM 5126 C C . LEU A 1 661 ? -6.848 -15.375 20.906 1 97.5 661 LEU A C 1
ATOM 5128 O O . LEU A 1 661 ? -5.863 -15.367 21.641 1 97.5 661 LEU A O 1
ATOM 5132 N N . MET A 1 662 ? -6.941 -16.172 19.859 1 97.75 662 MET A N 1
ATOM 5133 C CA . MET A 1 662 ? -5.836 -17.016 19.406 1 97.75 662 MET A CA 1
ATOM 5134 C C . MET A 1 662 ? -5.516 -16.734 17.938 1 97.75 662 MET A C 1
ATOM 5136 O O . MET A 1 662 ? -6.426 -16.594 17.125 1 97.75 662 MET A O 1
ATOM 5140 N N . HIS A 1 663 ? -4.211 -16.578 17.688 1 98.56 663 HIS A N 1
ATOM 5141 C CA . HIS A 1 663 ? -3.801 -16.547 16.281 1 98.56 663 HIS A CA 1
ATOM 5142 C C . HIS A 1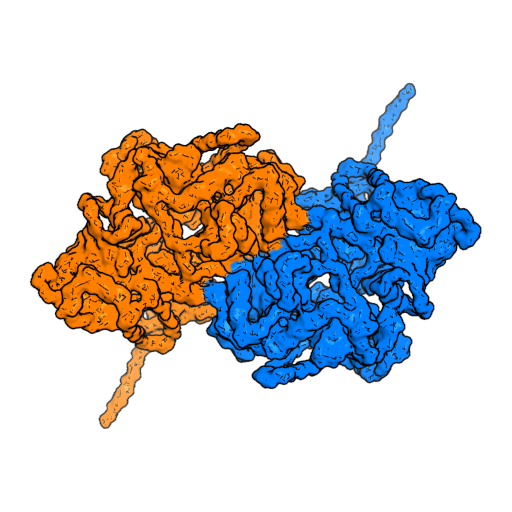 663 ? -4.055 -17.891 15.602 1 98.56 663 HIS A C 1
ATOM 5144 O O . HIS A 1 663 ? -3.861 -18.938 16.203 1 98.56 663 HIS A O 1
ATOM 5150 N N . ALA A 1 664 ? -4.523 -17.844 14.383 1 98.62 664 ALA A N 1
ATOM 5151 C CA . ALA A 1 664 ? -4.762 -19.031 13.578 1 98.62 664 ALA A CA 1
ATOM 5152 C C . ALA A 1 664 ? -4.152 -18.891 12.18 1 98.62 664 ALA A C 1
ATOM 5154 O O . ALA A 1 664 ? -4.082 -17.781 11.641 1 98.62 664 ALA A O 1
ATOM 5155 N N . GLY A 1 665 ? -3.682 -20 11.672 1 98.38 665 GLY A N 1
ATOM 5156 C CA . GLY A 1 665 ? -3.061 -19.984 10.359 1 98.38 665 GLY A CA 1
ATOM 5157 C C . GLY A 1 665 ? -3.994 -20.422 9.25 1 98.38 665 GLY A C 1
ATOM 5158 O O . GLY A 1 665 ? -5.164 -20.719 9.5 1 98.38 665 GLY A O 1
ATOM 5159 N N . TYR A 1 666 ? -3.51 -20.453 8.055 1 97.94 666 TYR A N 1
ATOM 5160 C CA . TYR A 1 666 ? -4.285 -20.812 6.871 1 97.94 666 TYR A CA 1
ATOM 5161 C C . TYR A 1 666 ? -4.789 -22.25 6.965 1 97.94 666 TYR A C 1
ATOM 5163 O O . TYR A 1 666 ? -5.875 -22.562 6.465 1 97.94 666 TYR A O 1
ATOM 5171 N N . TYR A 1 667 ? -4.016 -23.156 7.547 1 98 667 TYR A N 1
ATOM 5172 C CA . TYR A 1 667 ? -4.477 -24.531 7.668 1 98 667 TYR A CA 1
ATOM 5173 C C . TYR A 1 667 ? -5.793 -24.609 8.438 1 98 667 TYR A C 1
ATOM 5175 O O . TYR A 1 667 ? -6.652 -25.438 8.125 1 98 667 TYR A O 1
ATOM 5183 N N . THR A 1 668 ? -5.91 -23.766 9.414 1 98.44 668 THR A N 1
ATOM 5184 C CA . THR A 1 668 ? -7.176 -23.719 10.141 1 98.44 668 THR A CA 1
ATOM 5185 C C . THR A 1 668 ? -8.305 -23.266 9.219 1 98.44 668 THR A C 1
ATOM 5187 O O . THR A 1 668 ? -9.375 -23.875 9.195 1 98.44 668 THR A O 1
ATOM 5190 N N . LEU A 1 669 ? -8.102 -22.219 8.508 1 97.69 669 LEU A N 1
ATOM 5191 C CA . LEU A 1 669 ? -9.102 -21.734 7.566 1 97.69 669 LEU A CA 1
ATOM 5192 C C . LEU A 1 669 ? -9.484 -22.812 6.562 1 97.69 669 LEU A C 1
ATOM 5194 O O . LEU A 1 669 ? -10.664 -22.969 6.23 1 97.69 669 LEU A O 1
ATOM 5198 N N . ARG A 1 670 ? -8.523 -23.5 6.078 1 96.75 670 ARG A N 1
ATOM 5199 C CA . ARG A 1 670 ? -8.758 -24.578 5.113 1 96.75 670 ARG A CA 1
ATOM 5200 C C . ARG A 1 670 ? -9.656 -25.656 5.703 1 96.75 670 ARG A C 1
ATOM 5202 O O . ARG A 1 670 ? -10.578 -26.141 5.039 1 96.75 670 ARG A O 1
ATOM 5209 N N . GLN A 1 671 ? -9.344 -26.078 6.969 1 97.31 671 GLN A N 1
ATOM 5210 C CA . GLN A 1 671 ? -10.172 -27.078 7.621 1 97.31 671 GLN A CA 1
ATOM 5211 C C . GLN A 1 671 ? -11.609 -26.609 7.785 1 97.31 671 GLN A C 1
ATOM 5213 O O . GLN A 1 671 ? -12.555 -27.344 7.508 1 97.31 671 GLN A O 1
ATOM 5218 N N . LEU A 1 672 ? -11.727 -25.344 8.188 1 96.31 672 LEU A N 1
ATOM 5219 C CA . LEU A 1 672 ? -13.055 -24.766 8.375 1 96.31 672 LEU A CA 1
ATOM 5220 C C . LEU A 1 672 ? -13.82 -24.719 7.059 1 96.31 672 LEU A C 1
ATOM 5222 O O . LEU A 1 672 ? -14.984 -25.125 7 1 96.31 672 LEU A O 1
ATOM 5226 N N . ARG A 1 673 ? -13.234 -24.312 6.008 1 95.38 673 ARG A N 1
ATOM 5227 C CA . ARG A 1 673 ? -13.852 -24.141 4.695 1 95.38 673 ARG A CA 1
ATOM 5228 C C . ARG A 1 673 ? -14.32 -25.469 4.121 1 95.38 673 ARG A C 1
ATOM 5230 O O . ARG A 1 673 ? -15.461 -25.578 3.662 1 95.38 673 ARG A O 1
ATOM 5237 N N . ILE A 1 674 ? -13.406 -26.438 4.16 1 96.38 674 ILE A N 1
ATOM 5238 C CA . ILE A 1 674 ? -13.703 -27.734 3.539 1 96.38 674 ILE A CA 1
ATOM 5239 C C . ILE A 1 674 ? -14.766 -28.469 4.352 1 96.38 674 ILE A C 1
ATOM 5241 O O . ILE A 1 674 ? -15.672 -29.078 3.787 1 96.38 674 ILE A O 1
ATOM 5245 N N . GLU A 1 675 ? -14.617 -28.375 5.684 1 95.88 675 GLU A N 1
ATOM 5246 C CA . GLU A 1 675 ? -15.617 -29 6.539 1 95.88 675 GLU A CA 1
ATOM 5247 C C . GLU A 1 675 ? -17 -28.406 6.285 1 95.88 675 GLU A C 1
ATOM 5249 O O . GLU A 1 675 ? -18.016 -29.109 6.379 1 95.88 675 GLU A O 1
ATOM 5254 N N . LYS A 1 676 ? -17.062 -27.188 5.832 1 93.56 676 LYS A N 1
ATOM 5255 C CA . LYS A 1 676 ? -18.328 -26.5 5.578 1 93.56 676 LYS A CA 1
ATOM 5256 C C . LYS A 1 676 ? -18.734 -26.641 4.117 1 93.56 676 LYS A C 1
ATOM 5258 O O . LYS A 1 676 ? -19.766 -26.094 3.705 1 93.56 676 LYS A O 1
ATOM 5263 N N . PHE A 1 677 ? -17.984 -27.25 3.318 1 94.88 677 PHE A N 1
ATOM 5264 C CA . PHE A 1 677 ? -18.312 -27.609 1.943 1 94.88 677 PHE A CA 1
ATOM 5265 C C . PHE A 1 677 ? -18.25 -26.375 1.038 1 94.88 677 PHE A C 1
ATOM 5267 O O . PHE A 1 677 ? -19.062 -26.219 0.133 1 94.88 677 PHE A O 1
ATOM 5274 N N . TYR A 1 678 ? -17.281 -25.5 1.396 1 93.44 678 TYR A N 1
ATOM 5275 C CA . TYR A 1 678 ? -17.047 -24.328 0.549 1 93.44 678 TYR A CA 1
ATOM 5276 C C . TYR A 1 678 ? -16.047 -24.672 -0.552 1 93.44 678 TYR A C 1
ATOM 5278 O O . TYR A 1 678 ? -15.141 -25.484 -0.356 1 93.44 678 TYR A O 1
ATOM 5286 N N . VAL A 1 679 ? -16.156 -24.031 -1.67 1 94.19 679 VAL A N 1
ATOM 5287 C CA . VAL A 1 679 ? -15.289 -24.281 -2.809 1 94.19 679 VAL A CA 1
ATOM 5288 C C . VAL A 1 679 ? -14.062 -23.375 -2.734 1 94.19 679 VAL A C 1
ATOM 5290 O O . VAL A 1 679 ? -14.07 -22.375 -2.01 1 94.19 679 VAL A O 1
ATOM 5293 N N . TYR A 1 680 ? -13.062 -23.719 -3.424 1 94.94 680 TYR A N 1
ATOM 5294 C CA . TYR A 1 680 ? -11.844 -22.938 -3.602 1 94.94 680 TYR A CA 1
ATOM 5295 C C . TYR A 1 680 ? -11.398 -22.953 -5.059 1 94.94 680 TYR A C 1
ATOM 5297 O O . TYR A 1 680 ? -11.273 -24.016 -5.672 1 94.94 680 TYR A O 1
ATOM 5305 N N . TRP A 1 681 ? -11.195 -21.797 -5.605 1 95.19 681 TRP A N 1
ATOM 5306 C CA . TRP A 1 681 ? -10.789 -21.688 -7.004 1 95.19 681 TRP A CA 1
ATOM 5307 C C . TRP A 1 681 ? -9.414 -22.297 -7.227 1 95.19 681 TRP A C 1
ATOM 5309 O O . TRP A 1 681 ? -8.492 -22.062 -6.438 1 95.19 681 TRP A O 1
ATOM 5319 N N . GLY A 1 682 ? -9.195 -23.047 -8.266 1 92.06 682 GLY A N 1
ATOM 5320 C CA . GLY A 1 682 ? -7.938 -23.688 -8.594 1 92.06 682 GLY A CA 1
ATOM 5321 C C . GLY A 1 682 ? -7.863 -25.125 -8.117 1 92.06 682 GLY A C 1
ATOM 5322 O O . GLY A 1 682 ? -7.035 -25.906 -8.594 1 92.06 682 GLY A O 1
ATOM 5323 N N . GLN A 1 683 ? -8.789 -25.406 -7.148 1 92.88 683 GLN A N 1
ATOM 5324 C CA . GLN A 1 683 ? -8.859 -26.797 -6.676 1 92.88 683 GLN A CA 1
ATOM 5325 C C . GLN A 1 683 ? -10.242 -27.391 -6.91 1 92.88 683 GLN A C 1
ATOM 5327 O O . GLN A 1 683 ? -10.383 -28.422 -7.562 1 92.88 683 GLN A O 1
ATOM 5332 N N . ASP A 1 684 ? -11.258 -26.672 -6.477 1 96 684 ASP A N 1
ATOM 5333 C CA . ASP A 1 684 ? -12.617 -27.188 -6.559 1 96 684 ASP A CA 1
ATOM 5334 C C . ASP A 1 684 ? -13.344 -26.625 -7.777 1 96 684 ASP A C 1
ATOM 5336 O O . ASP A 1 684 ? -14.211 -27.297 -8.344 1 96 684 ASP A O 1
ATOM 5340 N N . ILE A 1 685 ? -13.07 -25.391 -8.055 1 95.81 685 ILE A N 1
ATOM 5341 C CA . ILE A 1 685 ? -13.672 -24.781 -9.234 1 95.81 685 ILE A CA 1
ATOM 5342 C C . ILE A 1 685 ? -12.586 -24.156 -10.102 1 95.81 685 ILE A C 1
ATOM 5344 O O . ILE A 1 685 ? -11.516 -23.781 -9.609 1 95.81 685 ILE A O 1
ATOM 5348 N N . ASN A 1 686 ? -12.875 -24.078 -11.344 1 94.44 686 ASN A N 1
ATOM 5349 C CA . ASN A 1 686 ? -11.977 -23.516 -12.352 1 94.44 686 ASN A CA 1
ATOM 5350 C C . ASN A 1 686 ? -12.711 -23.234 -13.656 1 94.44 686 ASN A C 1
ATOM 5352 O O . ASN A 1 686 ? -13.938 -23.188 -13.688 1 94.44 686 ASN A O 1
ATOM 5356 N N . ALA A 1 687 ? -11.977 -23.078 -14.711 1 92.69 687 ALA A N 1
ATOM 5357 C CA . ALA A 1 687 ? -12.555 -22.656 -15.984 1 92.69 687 ALA A CA 1
ATOM 5358 C C . ALA A 1 687 ? -13.391 -23.781 -16.609 1 92.69 687 ALA A C 1
ATOM 5360 O O . ALA A 1 687 ? -14.203 -23.531 -17.5 1 92.69 687 ALA A O 1
ATOM 5361 N N . THR A 1 688 ? -13.25 -24.969 -16.125 1 93.5 688 THR A N 1
ATOM 5362 C CA . THR A 1 688 ? -13.969 -26.078 -16.719 1 93.5 688 THR A CA 1
ATOM 5363 C C . THR A 1 688 ? -15.18 -26.453 -15.867 1 93.5 688 THR A C 1
ATOM 5365 O O . THR A 1 688 ? -15.898 -27.422 -16.188 1 93.5 688 THR A O 1
ATOM 5368 N N . VAL A 1 689 ? -15.422 -25.781 -14.82 1 95.88 689 VAL A N 1
ATOM 5369 C CA . VAL A 1 689 ? -16.531 -26.078 -13.906 1 95.88 689 VAL A CA 1
ATOM 5370 C C . VAL A 1 689 ? -17.531 -24.938 -13.93 1 95.88 689 VAL A C 1
ATOM 5372 O O . VAL A 1 689 ? -17.156 -23.766 -13.938 1 95.88 689 VAL A O 1
ATOM 5375 N N . THR A 1 690 ? -18.844 -25.297 -13.992 1 96.94 690 THR A N 1
ATOM 5376 C CA . THR A 1 690 ? -19.906 -24.297 -14.008 1 96.94 690 THR A CA 1
ATOM 5377 C C . THR A 1 690 ? -20.609 -24.234 -12.664 1 96.94 690 THR A C 1
ATOM 5379 O O . THR A 1 690 ? -20.5 -25.156 -11.852 1 96.94 690 THR A O 1
ATOM 5382 N N . PRO A 1 691 ? -21.328 -23.141 -12.461 1 97.06 691 PRO A N 1
ATOM 5383 C CA . PRO A 1 691 ? -22.125 -23.062 -11.227 1 97.06 691 PRO A CA 1
ATOM 5384 C C . PRO A 1 691 ? -23.156 -24.172 -11.117 1 97.06 691 PRO A C 1
ATOM 5386 O O . PRO A 1 691 ? -23.484 -24.609 -10.008 1 97.06 691 PRO A O 1
ATOM 5389 N N . VAL A 1 692 ? -23.672 -24.688 -12.148 1 95.94 692 VAL A N 1
ATOM 5390 C CA . VAL A 1 692 ? -24.656 -25.766 -12.141 1 95.94 692 VAL A CA 1
ATOM 5391 C C . VAL A 1 692 ? -23.984 -27.062 -11.68 1 95.94 692 VAL A C 1
ATOM 5393 O O . VAL A 1 692 ? -24.547 -27.781 -10.844 1 95.94 692 VAL A O 1
ATOM 5396 N N . GLU A 1 693 ? -22.812 -27.266 -12.125 1 95.56 693 GLU A N 1
ATOM 5397 C CA . GLU A 1 693 ? -22.078 -28.484 -11.812 1 95.56 693 GLU A CA 1
ATOM 5398 C C . GLU A 1 693 ? -21.641 -28.516 -10.352 1 95.56 693 GLU A C 1
ATOM 5400 O O . GLU A 1 693 ? -21.547 -29.578 -9.742 1 95.56 693 GLU A O 1
ATOM 5405 N N . CYS A 1 694 ? -21.312 -27.391 -9.805 1 95.25 694 CYS A N 1
ATOM 5406 C CA . CYS A 1 694 ? -20.828 -27.391 -8.43 1 95.25 694 CYS A CA 1
ATOM 5407 C C . CYS A 1 694 ? -21.953 -27.062 -7.453 1 95.25 694 CYS A C 1
ATOM 5409 O O . CYS A 1 694 ? -21.703 -26.797 -6.27 1 95.25 694 CYS A O 1
ATOM 5411 N N . GLY A 1 695 ? -23.156 -26.938 -7.91 1 91.69 695 GLY A N 1
ATOM 5412 C CA . GLY A 1 695 ? -24.312 -26.75 -7.051 1 91.69 695 GLY A CA 1
ATOM 5413 C C . GLY A 1 695 ? -24.453 -25.328 -6.535 1 91.69 695 GLY A C 1
ATOM 5414 O O . GLY A 1 695 ? -24.844 -25.125 -5.383 1 91.69 695 GLY A O 1
ATOM 5415 N N . ARG A 1 696 ? -24.094 -24.406 -7.301 1 93.75 696 ARG A N 1
ATOM 5416 C CA . ARG A 1 696 ? -24.141 -23.016 -6.863 1 93.75 696 ARG A CA 1
ATOM 5417 C C . ARG A 1 696 ? -24.938 -22.156 -7.852 1 93.75 696 ARG A C 1
ATOM 5419 O O . ARG A 1 696 ? -24.656 -20.969 -8.016 1 93.75 696 ARG A O 1
ATOM 5426 N N . SER A 1 697 ? -25.844 -22.688 -8.531 1 93.62 697 SER A N 1
ATOM 5427 C CA . SER A 1 697 ? -26.672 -21.969 -9.492 1 93.62 697 SER A CA 1
ATOM 5428 C C . SER A 1 697 ? -27.516 -20.891 -8.812 1 93.62 697 SER A C 1
ATOM 5430 O O . SER A 1 697 ? -27.938 -19.922 -9.445 1 93.62 697 SER A O 1
ATOM 5432 N N . PHE A 1 698 ? -27.781 -21.062 -7.555 1 92.19 698 PHE A N 1
ATOM 5433 C CA . PHE A 1 698 ? -28.578 -20.109 -6.805 1 92.19 698 PHE A CA 1
ATOM 5434 C C . PHE A 1 698 ? -27.859 -18.766 -6.699 1 92.19 698 PHE A C 1
ATOM 5436 O O . PHE A 1 698 ? -28.484 -17.75 -6.371 1 92.19 698 PHE A O 1
ATOM 5443 N N . ARG A 1 699 ? -26.609 -18.719 -7.004 1 94.19 699 ARG A N 1
ATOM 5444 C CA . ARG A 1 699 ? -25.828 -17.484 -6.957 1 94.19 699 ARG A CA 1
ATOM 5445 C C . ARG A 1 699 ? -25.891 -16.75 -8.289 1 94.19 699 ARG A C 1
ATOM 5447 O O . ARG A 1 699 ? -25.344 -15.648 -8.422 1 94.19 699 ARG A O 1
ATOM 5454 N N . VAL A 1 700 ? -26.531 -17.328 -9.25 1 97.75 700 VAL A N 1
ATOM 5455 C CA . VAL A 1 700 ? -26.578 -16.766 -10.594 1 97.75 700 VAL A CA 1
ATOM 5456 C C . VAL A 1 700 ? -27.922 -16.062 -10.805 1 97.75 700 VAL A C 1
ATOM 5458 O O . VAL A 1 700 ? -28.969 -16.594 -10.453 1 97.75 700 VAL A O 1
ATOM 5461 N N . ASP A 1 701 ? -27.875 -14.844 -11.336 1 98.12 701 ASP A N 1
ATOM 5462 C CA . ASP A 1 701 ? -29.094 -14.117 -11.68 1 98.12 701 ASP A CA 1
ATOM 5463 C C . ASP A 1 701 ? -29.391 -14.211 -13.18 1 98.12 701 ASP A C 1
ATOM 5465 O O . ASP A 1 701 ? -28.875 -13.414 -13.969 1 98.12 701 ASP A O 1
ATOM 5469 N N . PHE A 1 702 ? -30.344 -15.016 -13.5 1 97.25 702 PHE A N 1
ATOM 5470 C CA . PHE A 1 702 ? -30.641 -15.297 -14.906 1 97.25 702 PHE A CA 1
ATOM 5471 C C . PHE A 1 702 ? -31.531 -14.211 -15.492 1 97.25 702 PHE A C 1
ATOM 5473 O O . PHE A 1 702 ? -31.797 -14.211 -16.703 1 97.25 702 PHE A O 1
ATOM 5480 N N . LYS A 1 703 ? -31.906 -13.234 -14.758 1 97 703 LYS A N 1
ATOM 5481 C CA . LYS A 1 703 ? -32.75 -12.148 -15.227 1 97 703 LYS A CA 1
ATOM 5482 C C . LYS A 1 703 ? -31.938 -11.055 -15.898 1 97 703 LYS A C 1
ATOM 5484 O O . LYS A 1 703 ? -32.5 -10.18 -16.578 1 97 703 LYS A O 1
ATOM 5489 N N . LYS A 1 704 ? -30.703 -11.078 -15.734 1 97.19 704 LYS A N 1
ATOM 5490 C CA . LYS A 1 704 ? -29.812 -10.109 -16.359 1 97.19 704 LYS A CA 1
ATOM 5491 C C . LYS A 1 704 ? -28.922 -10.773 -17.406 1 97.19 704 LYS A C 1
ATOM 5493 O O . LYS A 1 704 ? -28.812 -12 -17.453 1 97.19 704 LYS A O 1
ATOM 5498 N N . ASP A 1 705 ? -28.297 -9.953 -18.219 1 97.19 705 ASP A N 1
ATOM 5499 C CA . ASP A 1 705 ? -27.344 -10.461 -19.188 1 97.19 705 ASP A CA 1
ATOM 5500 C C . ASP A 1 705 ? -25.938 -10.492 -18.609 1 97.19 705 ASP A C 1
ATOM 5502 O O . ASP A 1 705 ? -25.531 -9.578 -17.891 1 97.19 705 ASP A O 1
ATOM 5506 N N . PHE A 1 706 ? -25.281 -11.539 -18.906 1 98.38 706 PHE A N 1
ATOM 5507 C CA . PHE A 1 706 ? -23.891 -11.703 -18.484 1 98.38 706 PHE A CA 1
ATOM 5508 C C . PHE A 1 706 ? -23.188 -12.734 -19.359 1 98.38 706 PHE A C 1
ATOM 5510 O O . PHE A 1 706 ? -23.828 -13.477 -20.094 1 98.38 706 PHE A O 1
ATOM 5517 N N . ILE A 1 707 ? -21.938 -12.758 -19.266 1 97.81 707 ILE A N 1
ATOM 5518 C CA . ILE A 1 707 ? -21.141 -13.68 -20.047 1 97.81 707 ILE A CA 1
ATOM 5519 C C . ILE A 1 707 ? -21.359 -15.109 -19.562 1 97.81 707 ILE A C 1
ATOM 5521 O O . ILE A 1 707 ? -21.203 -15.406 -18.375 1 97.81 707 ILE A O 1
ATOM 5525 N N . GLY A 1 708 ? -21.703 -16.062 -20.438 1 97.44 708 GLY A N 1
ATOM 5526 C CA . GLY A 1 708 ? -21.875 -17.469 -20.109 1 97.44 708 GLY A CA 1
ATOM 5527 C C . GLY A 1 708 ? -23.312 -17.828 -19.812 1 97.44 708 GLY A C 1
ATOM 5528 O O . GLY A 1 708 ? -23.625 -19 -19.578 1 97.44 708 GLY A O 1
ATOM 5529 N N . LYS A 1 709 ? -24.234 -16.906 -19.859 1 98.31 709 LYS A N 1
ATOM 5530 C CA . LYS A 1 709 ? -25.641 -17.125 -19.531 1 98.31 709 LYS A CA 1
ATOM 5531 C C . LYS A 1 709 ? -26.25 -18.219 -20.391 1 98.31 709 LYS A C 1
ATOM 5533 O O . LYS A 1 709 ? -26.875 -19.156 -19.875 1 98.31 709 LYS A O 1
ATOM 5538 N N . ALA A 1 710 ? -26.062 -18.188 -21.641 1 97.69 710 ALA A N 1
ATOM 5539 C CA . ALA A 1 710 ? -26.641 -19.141 -22.578 1 97.69 710 ALA A CA 1
ATOM 5540 C C . ALA A 1 710 ? -26.203 -20.562 -22.25 1 97.69 710 ALA A C 1
ATOM 5542 O O . ALA A 1 710 ? -27 -21.5 -22.297 1 97.69 710 ALA A O 1
ATOM 5543 N N . ALA A 1 711 ? -24.938 -20.703 -21.984 1 96.88 711 ALA A N 1
ATOM 5544 C CA . ALA A 1 711 ? -24.391 -22.016 -21.656 1 96.88 711 ALA A CA 1
ATOM 5545 C C . ALA A 1 711 ? -25.016 -22.562 -20.375 1 96.88 711 ALA A C 1
ATOM 5547 O O . ALA A 1 711 ? -25.312 -23.75 -20.281 1 96.88 711 ALA A O 1
ATOM 5548 N N . LEU A 1 712 ? -25.156 -21.75 -19.391 1 97.94 712 LEU A N 1
ATOM 5549 C CA . LEU A 1 712 ? -25.703 -22.172 -18.109 1 97.94 712 LEU A CA 1
ATOM 5550 C C . LEU A 1 712 ? -27.172 -22.516 -18.234 1 97.94 712 LEU A C 1
ATOM 5552 O O . LEU A 1 712 ? -27.641 -23.484 -17.625 1 97.94 712 LEU A O 1
ATOM 5556 N N . GLU A 1 713 ? -27.891 -21.734 -19.016 1 97.5 713 GLU A N 1
ATOM 5557 C CA . GLU A 1 713 ? -29.297 -22.031 -19.25 1 97.5 713 GLU A CA 1
ATOM 5558 C C . GLU A 1 713 ? -29.484 -23.375 -19.938 1 97.5 713 GLU A C 1
ATOM 5560 O O . GLU A 1 713 ? -30.359 -24.156 -19.578 1 97.5 713 GLU A O 1
ATOM 5565 N N . LYS A 1 714 ? -28.672 -23.625 -20.828 1 96.25 714 LYS A N 1
ATOM 5566 C CA . LYS A 1 714 ? -28.703 -24.922 -21.516 1 96.25 714 LYS A CA 1
ATOM 5567 C C . LYS A 1 714 ? -28.422 -26.062 -20.562 1 96.25 714 LYS A C 1
ATOM 5569 O O . LYS A 1 714 ? -29.047 -27.125 -20.641 1 96.25 714 LYS A O 1
ATOM 5574 N N . GLN A 1 715 ? -27.453 -25.875 -19.672 1 94.56 715 GLN A N 1
ATOM 5575 C CA . GLN A 1 715 ? -27.094 -26.906 -18.703 1 94.56 715 GLN A CA 1
ATOM 5576 C C . GLN A 1 715 ? -28.25 -27.172 -17.734 1 94.56 715 GLN A C 1
ATOM 5578 O O . GLN A 1 715 ? -28.453 -28.297 -17.297 1 94.56 715 GLN A O 1
ATOM 5583 N N . ILE A 1 716 ? -28.922 -26.172 -17.359 1 94.5 716 ILE A N 1
ATOM 5584 C CA . ILE A 1 716 ? -30.047 -26.312 -16.438 1 94.5 716 ILE A CA 1
ATOM 5585 C C . ILE A 1 716 ? -31.172 -27.094 -17.109 1 94.5 716 ILE A C 1
ATOM 5587 O O . ILE A 1 716 ? -31.812 -27.938 -16.484 1 94.5 716 ILE A O 1
ATOM 5591 N N . GLU A 1 717 ? -31.359 -26.844 -18.359 1 93.56 717 GLU A N 1
ATOM 5592 C CA . GLU A 1 717 ? -32.406 -27.516 -19.109 1 93.56 717 GLU A CA 1
ATOM 5593 C C . GLU A 1 717 ? -32.062 -28.984 -19.344 1 93.56 717 GLU A C 1
ATOM 5595 O O . GLU A 1 717 ? -32.906 -29.875 -19.156 1 93.56 717 GLU A O 1
ATOM 5600 N N . LYS A 1 718 ? -30.891 -29.25 -19.656 1 91.75 718 LYS A N 1
ATOM 5601 C CA . LYS A 1 718 ? -30.469 -30.578 -20.062 1 91.75 718 LYS A CA 1
ATOM 5602 C C . LYS A 1 718 ? -30.031 -31.406 -18.859 1 91.75 718 LYS A C 1
ATOM 5604 O O . LYS A 1 718 ? -30.094 -32.625 -18.875 1 91.75 718 LYS A O 1
ATOM 5609 N N . GLY A 1 719 ? -29.594 -30.734 -17.875 1 90.62 719 GLY A N 1
ATOM 5610 C CA . GLY A 1 719 ? -28.969 -31.438 -16.766 1 90.62 719 GLY A CA 1
ATOM 5611 C C . GLY A 1 719 ? -27.453 -31.547 -16.922 1 90.62 719 GLY A C 1
ATOM 5612 O O . GLY A 1 719 ? -26.906 -31.188 -17.953 1 90.62 719 GLY A O 1
ATOM 5613 N N . VAL A 1 720 ? -26.781 -32.094 -15.797 1 93.31 720 VAL A N 1
ATOM 5614 C CA . VAL A 1 720 ? -25.328 -32.156 -15.836 1 93.31 720 VAL A CA 1
ATOM 5615 C C . VAL A 1 720 ? -24.875 -33.594 -15.648 1 93.31 720 VAL A C 1
ATOM 5617 O O . VAL A 1 720 ? -25.609 -34.438 -15.078 1 93.31 720 VAL A O 1
ATOM 5620 N N . SER A 1 721 ? -23.656 -33.875 -16.109 1 94.06 721 SER A N 1
ATOM 5621 C CA . SER A 1 721 ? -23.078 -35.219 -16 1 94.06 721 SER A CA 1
ATOM 5622 C C . SER A 1 721 ? -22.047 -35.281 -14.883 1 94.06 721 SER A C 1
ATOM 5624 O O . SER A 1 721 ? -21.453 -36.312 -14.633 1 94.06 721 SER A O 1
ATOM 5626 N N . LYS A 1 722 ? -21.766 -34.219 -14.273 1 94.44 722 LYS A N 1
ATOM 5627 C CA . LYS A 1 722 ? -20.828 -34.125 -13.164 1 94.44 722 LYS A CA 1
ATOM 5628 C C . LYS A 1 722 ? -21.391 -33.281 -12.023 1 94.44 722 LYS A C 1
ATOM 5630 O O . LYS A 1 722 ? -22.062 -32.281 -12.266 1 94.44 722 LYS A O 1
ATOM 5635 N N . ARG A 1 723 ? -21.109 -33.719 -10.781 1 94.94 723 ARG A N 1
ATOM 5636 C CA . ARG A 1 723 ? -21.641 -33.031 -9.625 1 94.94 723 ARG A CA 1
ATOM 5637 C C . ARG A 1 723 ? -20.609 -32.938 -8.508 1 94.94 723 ARG A C 1
ATOM 5639 O O . ARG A 1 723 ? -19.891 -33.906 -8.234 1 94.94 723 ARG A O 1
ATOM 5646 N N . PHE A 1 724 ? -20.547 -31.734 -7.938 1 96 724 PHE A N 1
ATOM 5647 C CA . PHE A 1 724 ? -19.688 -31.484 -6.789 1 96 724 PHE A CA 1
ATOM 5648 C C . PHE A 1 724 ? -20.312 -32.031 -5.512 1 96 724 PHE A C 1
ATOM 5650 O O . PHE A 1 724 ? -21.484 -31.797 -5.238 1 96 724 PHE A O 1
ATOM 5657 N N . VAL A 1 725 ? -19.531 -32.844 -4.684 1 95.88 725 VAL A N 1
ATOM 5658 C CA . VAL A 1 725 ? -20.047 -33.469 -3.479 1 95.88 725 VAL A CA 1
ATOM 5659 C C . VAL A 1 725 ? -19.016 -33.375 -2.359 1 95.88 725 VAL A C 1
ATOM 5661 O O . VAL A 1 725 ? -17.844 -33.125 -2.613 1 95.88 725 VAL A O 1
ATOM 5664 N N . GLN A 1 726 ? -19.438 -33.5 -1.179 1 96.25 726 GLN A N 1
ATOM 5665 C CA . GLN A 1 726 ? -18.578 -33.688 -0.013 1 96.25 726 GLN A CA 1
ATOM 5666 C C . GLN A 1 726 ? -18.578 -35.125 0.466 1 96.25 726 GLN A C 1
ATOM 5668 O O . GLN A 1 726 ? -19.625 -35.781 0.486 1 96.25 726 GLN A O 1
ATOM 5673 N N . LEU A 1 727 ? -17.438 -35.656 0.807 1 97.44 727 LEU A N 1
ATOM 5674 C CA . LEU A 1 727 ? -17.297 -37.031 1.23 1 97.44 727 LEU A CA 1
ATOM 5675 C C . LEU A 1 727 ? -16.766 -37.125 2.662 1 97.44 727 LEU A C 1
ATOM 5677 O O . LEU A 1 727 ? -15.75 -36.5 2.99 1 97.44 727 LEU A O 1
ATOM 5681 N N . LEU A 1 728 ? -17.453 -37.781 3.484 1 97.12 728 LEU A N 1
ATOM 5682 C CA . LEU A 1 728 ? -16.984 -38.094 4.828 1 97.12 728 LEU A CA 1
ATOM 5683 C C . LEU A 1 728 ? -16.391 -39.5 4.875 1 97.12 728 LEU A C 1
ATOM 5685 O O . LEU A 1 728 ? -17.094 -40.5 4.602 1 97.12 728 LEU A O 1
ATOM 5689 N N . VAL A 1 729 ? -15.172 -39.656 5.227 1 97.94 729 VAL A N 1
ATOM 5690 C CA . VAL A 1 729 ? -14.461 -40.938 5.152 1 97.94 729 VAL A CA 1
ATOM 5691 C C . VAL A 1 729 ? -14.672 -41.719 6.441 1 97.94 729 VAL A C 1
ATOM 5693 O O . VAL A 1 729 ? -14.344 -41.219 7.531 1 97.94 729 VAL A O 1
ATOM 5696 N N . ASP A 1 730 ? -15.133 -42.906 6.305 1 96.5 730 ASP A N 1
ATOM 5697 C CA . ASP A 1 730 ? -15.367 -43.781 7.449 1 96.5 730 ASP A CA 1
ATOM 5698 C C . ASP A 1 730 ? -14.234 -44.812 7.594 1 96.5 730 ASP A C 1
ATOM 5700 O O . ASP A 1 730 ? -13.5 -45.062 6.641 1 96.5 730 ASP A O 1
ATOM 5704 N N . CYS A 1 731 ? -14.062 -45.312 8.805 1 96.69 731 CYS A N 1
ATOM 5705 C CA . CYS A 1 731 ? -13.125 -46.406 9.117 1 96.69 731 CYS A CA 1
ATOM 5706 C C . CYS A 1 731 ? -11.688 -45.969 8.844 1 96.69 731 CYS A C 1
ATOM 5708 O O . CYS A 1 731 ? -10.891 -46.781 8.359 1 96.69 731 CYS A O 1
ATOM 5710 N N . HIS A 1 732 ? -11.43 -44.719 8.969 1 97.19 732 HIS A N 1
ATOM 5711 C CA . HIS A 1 732 ? -10.094 -44.156 8.781 1 97.19 732 HIS A CA 1
ATOM 5712 C C . HIS A 1 732 ? -9.438 -43.844 10.125 1 97.19 732 HIS A C 1
ATOM 5714 O O . HIS A 1 732 ? -10.047 -43.219 10.984 1 97.19 732 HIS A O 1
ATOM 5720 N N . ASP A 1 733 ? -8.219 -44.281 10.344 1 96.94 733 ASP A N 1
ATOM 5721 C CA . ASP A 1 733 ? -7.441 -44 11.539 1 96.94 733 ASP A CA 1
ATOM 5722 C C . ASP A 1 733 ? -6.461 -42.844 11.273 1 96.94 733 ASP A C 1
ATOM 5724 O O . ASP A 1 733 ? -5.477 -43.031 10.555 1 96.94 733 ASP A O 1
ATOM 5728 N N . LYS A 1 734 ? -6.641 -41.781 11.922 1 95.06 734 LYS A N 1
ATOM 5729 C CA . LYS A 1 734 ? -5.867 -40.594 11.648 1 95.06 734 LYS A CA 1
ATOM 5730 C C . LYS A 1 734 ? -4.398 -40.781 12.016 1 95.06 734 LYS A C 1
ATOM 5732 O O . LYS A 1 734 ? -3.529 -40.062 11.516 1 95.06 734 LYS A O 1
ATOM 5737 N N . ASP A 1 735 ? -4.027 -41.688 12.875 1 95.19 735 ASP A N 1
ATOM 5738 C CA . ASP A 1 735 ? -2.672 -41.844 13.391 1 95.19 735 ASP A CA 1
ATOM 5739 C C . ASP A 1 735 ? -1.872 -42.812 12.523 1 95.19 735 ASP A C 1
ATOM 5741 O O . ASP A 1 735 ? -0.641 -42.781 12.484 1 95.19 735 ASP A O 1
ATOM 5745 N N . THR A 1 736 ? -2.568 -43.688 11.727 1 93.88 736 THR A N 1
ATOM 5746 C CA . THR A 1 736 ? -1.811 -44.75 11.078 1 93.88 736 THR A CA 1
ATOM 5747 C C . THR A 1 736 ? -2.127 -44.812 9.586 1 93.88 736 THR A C 1
ATOM 5749 O O . THR A 1 736 ? -1.329 -45.312 8.789 1 93.88 736 THR A O 1
ATOM 5752 N N . ASP A 1 737 ? -3.229 -44.375 9.148 1 95.38 737 ASP A N 1
ATOM 5753 C CA . ASP A 1 737 ? -3.646 -44.531 7.754 1 95.38 737 ASP A CA 1
ATOM 5754 C C . ASP A 1 737 ? -3.131 -43.344 6.914 1 95.38 737 ASP A C 1
ATOM 5756 O O . ASP A 1 737 ? -2.773 -42.312 7.457 1 95.38 737 ASP A O 1
ATOM 5760 N N . PRO A 1 738 ? -3.039 -43.562 5.582 1 93.88 738 PRO A N 1
ATOM 5761 C CA . PRO A 1 738 ? -2.689 -42.438 4.715 1 93.88 738 PRO A CA 1
ATOM 5762 C C . PRO A 1 738 ? -3.785 -41.375 4.652 1 93.88 738 PRO A C 1
ATOM 5764 O O . PRO A 1 738 ? -4.973 -41.719 4.617 1 93.88 738 PRO A O 1
ATOM 5767 N N . TRP A 1 739 ? -3.389 -40.188 4.68 1 94.81 739 TRP A N 1
ATOM 5768 C CA . TRP A 1 739 ? -4.34 -39.094 4.637 1 94.81 739 TRP A CA 1
ATOM 5769 C C . TRP A 1 739 ? -4.672 -38.719 3.197 1 94.81 739 TRP A C 1
ATOM 5771 O O . TRP A 1 739 ? -3.795 -38.688 2.332 1 94.81 739 TRP A O 1
ATOM 5781 N N . PRO A 1 740 ? -5.906 -38.406 2.881 1 94.81 740 PRO A N 1
ATOM 5782 C CA . PRO A 1 740 ? -6.238 -37.938 1.538 1 94.81 740 PRO A CA 1
ATOM 5783 C C . PRO A 1 740 ? -5.637 -36.562 1.238 1 94.81 740 PRO A C 1
ATOM 5785 O O . PRO A 1 740 ? -5.492 -35.719 2.143 1 94.81 740 PRO A O 1
ATOM 5788 N N . GLN A 1 741 ? -5.297 -36.312 -0.016 1 91.56 741 GLN A N 1
ATOM 5789 C CA . GLN A 1 741 ? -4.637 -35.062 -0.425 1 91.56 741 GLN A CA 1
ATOM 5790 C C . GLN A 1 741 ? -5.402 -34.375 -1.557 1 91.56 741 GLN A C 1
ATOM 5792 O O . GLN A 1 741 ? -5.121 -33.219 -1.895 1 91.56 741 GLN A O 1
ATOM 5797 N N . GLY A 1 742 ? -6.379 -35 -2.059 1 91.06 742 GLY A N 1
ATOM 5798 C CA . GLY A 1 742 ? -6.965 -34.594 -3.332 1 91.06 742 GLY A CA 1
ATOM 5799 C C . GLY A 1 742 ? -6.445 -35.406 -4.5 1 91.06 742 GLY A C 1
ATOM 5800 O O . GLY A 1 742 ? -5.27 -35.781 -4.539 1 91.06 742 GLY A O 1
ATOM 5801 N N . GLY A 1 743 ? -7.293 -35.75 -5.457 1 89.56 743 GLY A N 1
ATOM 5802 C CA . GLY A 1 743 ? -6.922 -36.562 -6.605 1 89.56 743 GLY A CA 1
ATOM 5803 C C . GLY A 1 743 ? -7.188 -38.031 -6.398 1 89.56 743 GLY A C 1
ATOM 5804 O O . GLY A 1 743 ? -6.895 -38.844 -7.273 1 89.56 743 GLY A O 1
ATOM 5805 N N . GLU A 1 744 ? -7.766 -38.438 -5.25 1 93.12 744 GLU A N 1
ATOM 5806 C CA . GLU A 1 744 ? -8.109 -39.844 -4.992 1 93.12 744 GLU A CA 1
ATOM 5807 C C . GLU A 1 744 ? -9.312 -40.281 -5.82 1 93.12 744 GLU A C 1
ATOM 5809 O O . GLU A 1 744 ? -10.258 -39.5 -6 1 93.12 744 GLU A O 1
ATOM 5814 N N . ILE A 1 745 ? -9.312 -41.469 -6.195 1 94.31 745 ILE A N 1
ATOM 5815 C CA . ILE A 1 745 ? -10.391 -42 -7.027 1 94.31 745 ILE A CA 1
ATOM 5816 C C . ILE A 1 745 ? -11.586 -42.344 -6.148 1 94.31 745 ILE A C 1
ATOM 5818 O O . ILE A 1 745 ? -11.43 -43 -5.113 1 94.31 745 ILE A O 1
ATOM 5822 N N . VAL A 1 746 ? -12.68 -41.906 -6.559 1 96.44 746 VAL A N 1
ATOM 5823 C CA . VAL A 1 746 ? -13.945 -42.281 -5.93 1 96.44 746 VAL A CA 1
ATOM 5824 C C . VAL A 1 746 ? -14.578 -43.438 -6.68 1 96.44 746 VAL A C 1
ATOM 5826 O O . VAL A 1 746 ? -14.719 -43.406 -7.906 1 96.44 746 VAL A O 1
ATOM 5829 N N . PHE A 1 747 ? -14.992 -44.406 -5.926 1 96.06 747 PHE A N 1
ATOM 5830 C CA . PHE A 1 747 ? -15.641 -45.562 -6.504 1 96.06 747 PHE A CA 1
ATOM 5831 C C . PHE A 1 747 ? -17.109 -45.625 -6.105 1 96.06 747 PHE A C 1
ATOM 5833 O O . PHE A 1 747 ? -17.469 -45.281 -4.977 1 96.06 747 PHE A O 1
ATOM 5840 N N . ARG A 1 748 ? -17.906 -45.938 -7.008 1 95.88 748 ARG A N 1
ATOM 5841 C CA . ARG A 1 748 ? -19.297 -46.312 -6.766 1 95.88 748 ARG A CA 1
ATOM 5842 C C . ARG A 1 748 ? -19.578 -47.719 -7.238 1 95.88 748 ARG A C 1
ATOM 5844 O O . ARG A 1 748 ? -19.422 -48.031 -8.422 1 95.88 748 ARG A O 1
ATOM 5851 N N . ASP A 1 749 ? -20 -48.562 -6.371 1 94.75 749 ASP A N 1
ATOM 5852 C CA . ASP A 1 749 ? -20.234 -49.969 -6.699 1 94.75 749 ASP A CA 1
ATOM 5853 C C . ASP A 1 749 ? -19.031 -50.562 -7.426 1 94.75 749 ASP A C 1
ATOM 5855 O O . ASP A 1 749 ? -19.188 -51.188 -8.477 1 94.75 749 ASP A O 1
ATOM 5859 N N . LYS A 1 750 ? -17.875 -50.156 -6.973 1 92.69 750 LYS A N 1
ATOM 5860 C CA . LYS A 1 750 ? -16.594 -50.719 -7.383 1 92.69 750 LYS A CA 1
ATOM 5861 C C . LYS A 1 750 ? -16.172 -50.188 -8.758 1 92.69 750 LYS A C 1
ATOM 5863 O O . LYS A 1 750 ? -15.211 -50.688 -9.352 1 92.69 750 LYS A O 1
ATOM 5868 N N . LYS A 1 751 ? -16.891 -49.219 -9.195 1 93.19 751 LYS A N 1
ATOM 5869 C CA . LYS A 1 751 ? -16.516 -48.562 -10.445 1 93.19 751 LYS A CA 1
ATOM 5870 C C . LYS A 1 751 ? -16.047 -47.125 -10.188 1 93.19 751 LYS A C 1
ATOM 5872 O O . LYS A 1 751 ? -16.641 -46.406 -9.383 1 93.19 751 LYS A O 1
ATOM 5877 N N . PRO A 1 752 ? -14.93 -46.812 -10.828 1 94 752 PRO A N 1
ATOM 5878 C CA . PRO A 1 752 ? -14.484 -45.406 -10.656 1 94 752 PRO A CA 1
ATOM 5879 C C . PRO A 1 752 ? -15.477 -44.406 -11.219 1 94 752 PRO A C 1
ATOM 5881 O O . PRO A 1 752 ? -15.938 -44.562 -12.359 1 94 752 PRO A O 1
ATOM 5884 N N . VAL A 1 753 ? -15.82 -43.375 -10.477 1 94.44 753 VAL A N 1
ATOM 5885 C CA . VAL A 1 753 ? -16.859 -42.438 -10.93 1 94.44 753 VAL A CA 1
ATOM 5886 C C . VAL A 1 753 ? -16.375 -41 -10.727 1 94.44 753 VAL A C 1
ATOM 5888 O O . VAL A 1 753 ? -17.125 -40.062 -10.984 1 94.44 753 VAL A O 1
ATOM 5891 N N . GLY A 1 754 ? -15.203 -40.844 -10.242 1 94.19 754 GLY A N 1
ATOM 5892 C CA . GLY A 1 754 ? -14.766 -39.469 -10.055 1 94.19 754 GLY A CA 1
ATOM 5893 C C . GLY A 1 754 ? -13.477 -39.375 -9.266 1 94.19 754 GLY A C 1
ATOM 5894 O O . GLY A 1 754 ? -12.82 -40.375 -8.992 1 94.19 754 GLY A O 1
ATOM 5895 N N . LEU A 1 755 ? -13.086 -38.031 -8.883 1 94.75 755 LEU A N 1
ATOM 5896 C CA . LEU A 1 755 ? -11.852 -37.719 -8.164 1 94.75 755 LEU A CA 1
ATOM 5897 C C . LEU A 1 755 ? -12.109 -36.688 -7.066 1 94.75 755 LEU A C 1
ATOM 5899 O O . LEU A 1 755 ? -12.945 -35.812 -7.23 1 94.75 755 LEU A O 1
ATOM 5903 N N . THR A 1 756 ? -11.438 -36.844 -5.965 1 96.19 756 THR A N 1
ATOM 5904 C CA . THR A 1 756 ? -11.469 -35.812 -4.941 1 96.19 756 THR A CA 1
ATOM 5905 C C . THR A 1 756 ? -10.703 -34.562 -5.406 1 96.19 756 THR A C 1
ATOM 5907 O O . THR A 1 756 ? -9.852 -34.656 -6.289 1 96.19 756 THR A O 1
ATOM 5910 N N . THR A 1 757 ? -11.078 -33.406 -4.898 1 95.38 757 THR A N 1
ATOM 5911 C CA . THR A 1 757 ? -10.398 -32.156 -5.234 1 95.38 757 THR A CA 1
ATOM 5912 C C . THR A 1 757 ? -9.656 -31.594 -4.023 1 95.38 757 THR A C 1
ATOM 5914 O O . THR A 1 757 ? -8.531 -31.109 -4.148 1 95.38 757 THR A O 1
ATOM 5917 N N . SER A 1 758 ? -10.297 -31.625 -2.887 1 96.12 758 SER A N 1
ATOM 5918 C CA . SER A 1 758 ? -9.703 -31.125 -1.648 1 96.12 758 SER A CA 1
ATOM 5919 C C . SER A 1 758 ? -9.914 -32.125 -0.504 1 96.12 758 SER A C 1
ATOM 5921 O O . SER A 1 758 ? -10.773 -33 -0.586 1 96.12 758 SER A O 1
ATOM 5923 N N . ALA A 1 759 ? -9.078 -31.953 0.5 1 96.69 759 ALA A N 1
ATOM 5924 C CA . ALA A 1 759 ? -9.172 -32.812 1.68 1 96.69 759 ALA A CA 1
ATOM 5925 C C . ALA A 1 759 ? -8.805 -32.031 2.945 1 96.69 759 ALA A C 1
ATOM 5927 O O . ALA A 1 759 ? -7.961 -31.125 2.906 1 96.69 759 ALA A O 1
ATOM 5928 N N . ALA A 1 760 ? -9.414 -32.375 4.008 1 96.69 760 ALA A N 1
ATOM 5929 C CA . ALA A 1 760 ? -9.164 -31.812 5.328 1 96.69 760 ALA A CA 1
ATOM 5930 C C . ALA A 1 760 ? -9.641 -32.75 6.43 1 96.69 760 ALA A C 1
ATOM 5932 O O . ALA A 1 760 ? -10.289 -33.781 6.152 1 96.69 760 ALA A O 1
ATOM 5933 N N . TYR A 1 761 ? -9.219 -32.469 7.59 1 97.31 761 TYR A N 1
ATOM 5934 C CA . TYR A 1 761 ? -9.812 -33.125 8.742 1 97.31 761 TYR A CA 1
ATOM 5935 C C . TYR A 1 761 ? -10.938 -32.312 9.336 1 97.31 761 TYR A C 1
ATOM 5937 O O . TYR A 1 761 ? -10.742 -31.141 9.695 1 97.31 761 TYR A O 1
ATOM 5945 N N . GLY A 1 762 ? -12.109 -32.938 9.375 1 96.62 762 GLY A N 1
ATOM 5946 C CA . GLY A 1 762 ? -13.227 -32.25 10.031 1 96.62 762 GLY A CA 1
ATOM 5947 C C . GLY A 1 762 ? -13.18 -32.375 11.539 1 96.62 762 GLY A C 1
ATOM 5948 O O . GLY A 1 762 ? -13.656 -33.375 12.102 1 96.62 762 GLY A O 1
ATOM 5949 N N . PHE A 1 763 ? -12.742 -31.375 12.227 1 96.19 763 PHE A N 1
ATOM 5950 C CA . PHE A 1 763 ? -12.547 -31.453 13.664 1 96.19 763 PHE A CA 1
ATOM 5951 C C . PHE A 1 763 ? -13.875 -31.594 14.391 1 96.19 763 PHE A C 1
ATOM 5953 O O . PHE A 1 763 ? -13.961 -32.25 15.43 1 96.19 763 PHE A O 1
ATOM 5960 N N . THR A 1 764 ? -14.867 -30.953 13.922 1 93.94 764 THR A N 1
ATOM 5961 C CA . THR A 1 764 ? -16.188 -31.109 14.516 1 93.94 764 THR A CA 1
ATOM 5962 C C . THR A 1 764 ? -16.828 -32.438 14.078 1 93.94 764 THR A C 1
ATOM 5964 O O . THR A 1 764 ? -17.438 -33.125 14.891 1 93.94 764 THR A O 1
ATOM 5967 N N . LEU A 1 765 ? -16.656 -32.781 12.812 1 94 765 LEU A N 1
ATOM 5968 C CA . LEU A 1 765 ? -17.234 -34 12.273 1 94 765 LEU A CA 1
ATOM 5969 C C . LEU A 1 765 ? -16.469 -35.219 12.75 1 94 765 LEU A C 1
ATOM 5971 O O . LEU A 1 765 ? -17 -36.344 12.727 1 94 765 LEU A O 1
ATOM 5975 N N . GLY A 1 766 ? -15.195 -35.031 13.078 1 94.44 766 GLY A N 1
ATOM 5976 C CA . GLY A 1 766 ? -14.398 -36.094 13.688 1 94.44 766 GLY A CA 1
ATOM 5977 C C . GLY A 1 766 ? -13.867 -37.094 12.688 1 94.44 766 GLY A C 1
ATOM 5978 O O . GLY A 1 766 ? -13.594 -38.25 13.047 1 94.44 766 GLY A O 1
ATOM 5979 N N . CYS A 1 767 ? -13.797 -36.781 11.445 1 96.31 767 CYS A N 1
ATOM 5980 C CA . CYS A 1 767 ? -13.32 -37.688 10.414 1 96.31 767 CYS A CA 1
ATOM 5981 C C . CYS A 1 767 ? -12.664 -36.906 9.266 1 96.31 767 CYS A C 1
ATOM 5983 O O . CYS A 1 767 ? -12.688 -35.688 9.25 1 96.31 767 CYS A O 1
ATOM 5985 N N . GLN A 1 768 ? -11.992 -37.688 8.367 1 97.62 768 GLN A N 1
ATOM 5986 C CA . GLN A 1 768 ? -11.492 -37.062 7.137 1 97.62 768 GLN A CA 1
ATOM 5987 C C . GLN A 1 768 ? -12.641 -36.594 6.25 1 97.62 768 GLN A C 1
ATOM 5989 O O . GLN A 1 768 ? -13.633 -37.312 6.074 1 97.62 768 GLN A O 1
ATOM 5994 N N . VAL A 1 769 ? -12.531 -35.375 5.777 1 97.75 769 VAL A N 1
ATOM 5995 C CA . VAL A 1 769 ? -13.523 -34.812 4.883 1 97.75 769 VAL A CA 1
ATOM 5996 C C . VAL A 1 769 ? -12.875 -34.438 3.551 1 97.75 769 VAL A C 1
ATOM 5998 O O . VAL A 1 769 ? -11.828 -33.781 3.52 1 97.75 769 VAL A O 1
ATOM 6001 N N . CYS A 1 770 ? -13.445 -34.844 2.475 1 97.94 770 CYS A N 1
ATOM 6002 C CA . CYS A 1 770 ? -12.969 -34.531 1.138 1 97.94 770 CYS A CA 1
ATOM 6003 C C . CYS A 1 770 ? -14.07 -33.875 0.304 1 97.94 770 CYS A C 1
ATOM 6005 O O . CYS A 1 770 ? -15.25 -34.031 0.605 1 97.94 770 CYS A O 1
ATOM 6007 N N . THR A 1 771 ? -13.711 -33.094 -0.585 1 97.69 771 THR A N 1
ATOM 6008 C CA . THR A 1 771 ? -14.594 -32.688 -1.667 1 97.69 771 THR A CA 1
ATOM 6009 C C . THR A 1 771 ? -14.234 -33.406 -2.967 1 97.69 771 THR A C 1
ATOM 6011 O O . THR A 1 771 ? -13.102 -33.875 -3.131 1 97.69 771 THR A O 1
ATOM 6014 N N . ALA A 1 772 ? -15.258 -33.531 -3.855 1 97.44 772 ALA A N 1
ATOM 6015 C CA . ALA A 1 772 ? -15.016 -34.344 -5.059 1 97.44 772 ALA A CA 1
ATOM 6016 C C . ALA A 1 772 ? -16.047 -34.031 -6.137 1 97.44 772 ALA A C 1
ATOM 6018 O O . ALA A 1 772 ? -17.062 -33.375 -5.863 1 97.44 772 ALA A O 1
ATOM 6019 N N . TYR A 1 773 ? -15.734 -34.438 -7.258 1 96.44 773 TYR A N 1
ATOM 6020 C CA . TYR A 1 773 ? -16.703 -34.5 -8.336 1 96.44 773 TYR A CA 1
ATOM 6021 C C . TYR A 1 773 ? -17.047 -35.938 -8.68 1 96.44 773 TYR A C 1
ATOM 6023 O O . TYR A 1 773 ? -16.156 -36.781 -8.828 1 96.44 773 TYR A O 1
ATOM 6031 N N . VAL A 1 774 ? -18.281 -36.188 -8.781 1 95.44 774 VAL A N 1
ATOM 6032 C CA . VAL A 1 774 ? -18.766 -37.469 -9.266 1 95.44 774 VAL A CA 1
ATOM 6033 C C . VAL A 1 774 ? -19.359 -37.312 -10.664 1 95.44 774 VAL A C 1
ATOM 6035 O O . VAL A 1 774 ? -20.031 -36.312 -10.938 1 95.44 774 VAL A O 1
ATOM 6038 N N . GLU A 1 775 ? -19.047 -38.281 -11.492 1 94.94 775 GLU A N 1
ATOM 6039 C CA . GLU A 1 775 ? -19.453 -38.156 -12.891 1 94.94 775 GLU A CA 1
ATOM 6040 C C . GLU A 1 775 ? -20.234 -39.375 -13.352 1 94.94 775 GLU A C 1
ATOM 6042 O O . GLU A 1 775 ? -20 -40.5 -12.875 1 94.94 775 GLU A O 1
ATOM 6047 N N . ASN A 1 776 ? -21.188 -39.062 -14.156 1 92.62 776 ASN A N 1
ATOM 6048 C CA . ASN A 1 776 ? -21.969 -40.062 -14.875 1 92.62 776 ASN A CA 1
ATOM 6049 C C . ASN A 1 776 ? -22.25 -39.625 -16.312 1 92.62 776 ASN A C 1
ATOM 6051 O O . ASN A 1 776 ? -23.359 -39.156 -16.625 1 92.62 776 ASN A O 1
ATOM 6055 N N . PRO A 1 777 ? -21.297 -39.844 -17.156 1 87.62 777 PRO A N 1
ATOM 6056 C CA . PRO A 1 777 ? -21.406 -39.344 -18.531 1 87.62 777 PRO A CA 1
ATOM 6057 C C . PRO A 1 777 ? -22.547 -40 -19.312 1 87.62 777 PRO A C 1
ATOM 6059 O O . PRO A 1 777 ? -23.109 -39.375 -20.219 1 87.62 777 PRO A O 1
ATOM 6062 N N . GLU A 1 778 ? -22.906 -41.156 -19.047 1 82.69 778 GLU A N 1
ATOM 6063 C CA . GLU A 1 778 ? -23.875 -41.906 -19.828 1 82.69 778 GLU A CA 1
ATOM 6064 C C . GLU A 1 778 ? -25.297 -41.438 -19.562 1 82.69 778 GLU A C 1
ATOM 6066 O O . GLU A 1 778 ? -26.094 -41.281 -20.5 1 82.69 778 GLU A O 1
ATOM 6071 N N . PHE A 1 779 ? -25.594 -41.125 -18.297 1 81 779 PHE A N 1
ATOM 6072 C CA . PHE A 1 779 ? -27 -40.938 -17.984 1 81 779 PHE A CA 1
ATOM 6073 C C . PHE A 1 779 ? -27.203 -39.625 -17.234 1 81 779 PHE A C 1
ATOM 6075 O O . PHE A 1 779 ? -28.328 -39.25 -16.938 1 81 779 PHE A O 1
ATOM 6082 N N . GLY A 1 780 ? -26.109 -38.969 -17.031 1 87.44 780 GLY A N 1
ATOM 6083 C CA . GLY A 1 780 ? -26.25 -37.75 -16.234 1 87.44 780 GLY A CA 1
ATOM 6084 C C . GLY A 1 780 ? -26.344 -38.031 -14.742 1 87.44 780 GLY A C 1
ATOM 6085 O O . GLY A 1 780 ? -26.484 -39.188 -14.336 1 87.44 780 GLY A O 1
ATOM 6086 N N . ILE A 1 781 ? -26.188 -37.031 -13.898 1 88.56 781 ILE A N 1
ATOM 6087 C CA . ILE A 1 781 ? -26.234 -37.188 -12.453 1 88.56 781 ILE A CA 1
ATOM 6088 C C . ILE A 1 781 ? -27.672 -37.031 -11.961 1 88.56 781 ILE A C 1
ATOM 6090 O O . ILE A 1 781 ? -28.312 -36 -12.227 1 88.56 781 ILE A O 1
ATOM 6094 N N . SER A 1 782 ? -28.203 -37.969 -11.328 1 85.25 782 SER A N 1
ATOM 6095 C CA . SER A 1 782 ? -29.531 -37.938 -10.727 1 85.25 782 SER A CA 1
ATOM 6096 C C . SER A 1 782 ? -29.453 -38.094 -9.211 1 85.25 782 SER A C 1
ATOM 6098 O O . SER A 1 782 ? -28.422 -38.5 -8.672 1 85.25 782 SER A O 1
ATOM 6100 N N . ALA A 1 783 ? -30.516 -37.688 -8.594 1 83.19 783 ALA A N 1
ATOM 6101 C CA . ALA A 1 783 ? -30.594 -37.906 -7.152 1 83.19 783 ALA A CA 1
ATOM 6102 C C . ALA A 1 783 ? -30.406 -39.375 -6.801 1 83.19 783 ALA A C 1
ATOM 6104 O O . ALA A 1 783 ? -29.781 -39.688 -5.785 1 83.19 783 ALA A O 1
ATOM 6105 N N . ASP A 1 784 ? -30.891 -40.125 -7.578 1 85.69 784 ASP A N 1
ATOM 6106 C CA . ASP A 1 784 ? -30.781 -41.562 -7.359 1 85.69 784 ASP A CA 1
ATOM 6107 C C . ASP A 1 784 ? -29.328 -42.031 -7.48 1 85.69 784 ASP A C 1
ATOM 6109 O O . ASP A 1 784 ? -28.891 -42.906 -6.719 1 85.69 784 ASP A O 1
ATOM 6113 N N . PHE A 1 785 ? -28.688 -41.5 -8.391 1 89 785 PHE A N 1
ATOM 6114 C CA . PHE A 1 785 ? -27.281 -41.844 -8.586 1 89 785 PHE A CA 1
ATOM 6115 C C . PHE A 1 785 ? -26.469 -41.469 -7.348 1 89 785 PHE A C 1
ATOM 6117 O O . PHE A 1 785 ? -25.578 -42.25 -6.953 1 89 785 PHE A O 1
ATOM 6124 N N . LEU A 1 786 ? -26.766 -40.469 -6.746 1 88.25 786 LEU A N 1
ATOM 6125 C CA . LEU A 1 786 ? -26 -39.969 -5.613 1 88.25 786 LEU A CA 1
ATOM 6126 C C . LEU A 1 786 ? -26.422 -40.656 -4.32 1 88.25 786 LEU A C 1
ATOM 6128 O O . LEU A 1 786 ? -25.594 -40.844 -3.42 1 88.25 786 LEU A O 1
ATOM 6132 N N . ASN A 1 787 ? -27.656 -40.969 -4.289 1 87.06 787 ASN A N 1
ATOM 6133 C CA . ASN A 1 787 ? -28.172 -41.469 -3.018 1 87.06 787 ASN A CA 1
ATOM 6134 C C . ASN A 1 787 ? -28.172 -43 -2.967 1 87.06 787 ASN A C 1
ATOM 6136 O O . ASN A 1 787 ? -28.172 -43.594 -1.884 1 87.06 787 ASN A O 1
ATOM 6140 N N . LYS A 1 788 ? -28.234 -43.438 -4.281 1 82.38 788 LYS A N 1
ATOM 6141 C CA . LYS A 1 788 ? -28.328 -44.906 -4.336 1 82.38 788 LYS A CA 1
ATOM 6142 C C . LYS A 1 788 ? -26.969 -45.531 -4.688 1 82.38 788 LYS A C 1
ATOM 6144 O O . LYS A 1 788 ? -26.156 -44.906 -5.383 1 82.38 788 LYS A O 1
ATOM 6149 N N . GLY A 1 789 ? -26.266 -46.281 -3.891 1 85.62 789 GLY A N 1
ATOM 6150 C CA . GLY A 1 789 ? -25.016 -46.969 -4.156 1 85.62 789 GLY A CA 1
ATOM 6151 C C . GLY A 1 789 ? -24.031 -46.875 -3.002 1 85.62 789 GLY A C 1
ATOM 6152 O O . GLY A 1 789 ? -24.266 -46.156 -2.043 1 85.62 789 GLY A O 1
ATOM 6153 N N . THR A 1 790 ? -23.062 -47.688 -3.217 1 93.81 790 THR A N 1
ATOM 6154 C CA . THR A 1 790 ? -22 -47.719 -2.217 1 93.81 790 THR A CA 1
ATOM 6155 C C . THR A 1 790 ? -20.75 -47 -2.73 1 93.81 790 THR A C 1
ATOM 6157 O O . THR A 1 790 ? -20.203 -47.375 -3.764 1 93.81 790 THR A O 1
ATOM 6160 N N . PHE A 1 791 ? -20.406 -45.969 -2.018 1 96.44 791 PHE A N 1
ATOM 6161 C CA . PHE A 1 791 ? -19.25 -45.188 -2.428 1 96.44 791 PHE A CA 1
ATOM 6162 C C . PHE A 1 791 ? -18.031 -45.531 -1.589 1 96.44 791 PHE A C 1
ATOM 6164 O O . PHE A 1 791 ? -18.141 -45.781 -0.387 1 96.44 791 PHE A O 1
ATOM 6171 N N . GLU A 1 792 ? -16.875 -45.562 -2.16 1 97.5 792 GLU A N 1
ATOM 6172 C CA . GLU A 1 792 ? -15.586 -45.781 -1.518 1 97.5 792 GLU A CA 1
ATOM 6173 C C . GLU A 1 792 ? -14.523 -44.844 -2.061 1 97.5 792 GLU A C 1
ATOM 6175 O O . GLU A 1 792 ? -14.641 -44.344 -3.182 1 97.5 792 GLU A O 1
ATOM 6180 N N . LEU A 1 793 ? -13.594 -44.625 -1.272 1 96.56 793 LEU A N 1
ATOM 6181 C CA . LEU A 1 793 ? -12.453 -43.781 -1.648 1 96.56 793 LEU A CA 1
ATOM 6182 C C . LEU A 1 793 ? -11.156 -44.594 -1.564 1 96.56 793 LEU A C 1
ATOM 6184 O O . LEU A 1 793 ? -10.898 -45.25 -0.567 1 96.56 793 LEU A O 1
ATOM 6188 N N . ASP A 1 794 ? -10.367 -44.531 -2.576 1 95.38 794 ASP A N 1
ATOM 6189 C CA . ASP A 1 794 ? -9.055 -45.156 -2.572 1 95.38 794 ASP A CA 1
ATOM 6190 C C . ASP A 1 794 ? -7.969 -44.188 -2.133 1 95.38 794 ASP A C 1
ATOM 6192 O O . ASP A 1 794 ? -7.605 -43.25 -2.883 1 95.38 794 ASP A O 1
ATOM 6196 N N . ILE A 1 795 ? -7.5 -44.406 -0.973 1 94.31 795 ILE A N 1
ATOM 6197 C CA . ILE A 1 795 ? -6.422 -43.562 -0.463 1 94.31 795 ILE A CA 1
ATOM 6198 C C . ILE A 1 795 ? -5.129 -44.375 -0.381 1 94.31 795 ILE A C 1
ATOM 6200 O O . ILE A 1 795 ? -4.938 -45.156 0.555 1 94.31 795 ILE A O 1
ATOM 6204 N N . ALA A 1 796 ? -4.273 -44.125 -1.297 1 90.75 796 ALA A N 1
ATOM 6205 C CA . ALA A 1 796 ? -2.959 -44.781 -1.344 1 90.75 796 ALA A CA 1
ATOM 6206 C C . ALA A 1 796 ? -3.09 -46.281 -1.345 1 90.75 796 ALA A C 1
ATOM 6208 O O . ALA A 1 796 ? -2.375 -46.969 -0.616 1 90.75 796 ALA A O 1
ATOM 6209 N N . GLY A 1 797 ? -4.02 -46.781 -2.07 1 88.31 797 GLY A N 1
ATOM 6210 C CA . GLY A 1 797 ? -4.145 -48.219 -2.256 1 88.31 797 GLY A CA 1
ATOM 6211 C C . GLY A 1 797 ? -5.102 -48.844 -1.271 1 88.31 797 GLY A C 1
ATOM 6212 O O . GLY A 1 797 ? -5.414 -50.031 -1.389 1 88.31 797 GLY A O 1
ATOM 6213 N N . LYS A 1 798 ? -5.555 -48.094 -0.345 1 92.44 798 LYS A N 1
ATOM 6214 C CA . LYS A 1 798 ? -6.516 -48.594 0.636 1 92.44 798 LYS A CA 1
ATOM 6215 C C . LYS A 1 798 ? -7.91 -48.031 0.377 1 92.44 798 LYS A C 1
ATOM 6217 O O . LYS A 1 798 ? -8.07 -46.844 0.163 1 92.44 798 LYS A O 1
ATOM 6222 N N . ARG A 1 799 ? -8.875 -48.938 0.414 1 95.56 799 ARG A N 1
ATOM 6223 C CA . ARG A 1 799 ? -10.25 -48.531 0.148 1 95.56 799 ARG A CA 1
ATOM 6224 C C . ARG A 1 799 ? -10.984 -48.219 1.443 1 95.56 799 ARG A C 1
ATOM 6226 O O . ARG A 1 799 ? -10.914 -48.969 2.414 1 95.56 799 ARG A O 1
ATOM 6233 N N . PHE A 1 800 ? -11.609 -47.094 1.479 1 97.62 800 PHE A N 1
ATOM 6234 C CA . PHE A 1 800 ? -12.398 -46.656 2.625 1 97.62 800 PHE A CA 1
ATOM 6235 C C . PHE A 1 800 ? -13.828 -46.344 2.213 1 97.62 800 PHE A C 1
ATOM 6237 O O . PHE A 1 800 ? -14.062 -45.688 1.198 1 97.62 800 PHE A O 1
ATOM 6244 N N . PRO A 1 801 ? -14.789 -46.844 2.973 1 97.31 801 PRO A N 1
ATOM 6245 C CA . PRO A 1 801 ? -16.156 -46.375 2.711 1 97.31 801 PRO A CA 1
ATOM 6246 C C . PRO A 1 801 ? -16.344 -44.906 2.977 1 97.31 801 PRO A C 1
ATOM 6248 O O . PRO A 1 801 ? -15.719 -44.344 3.883 1 97.31 801 PRO A O 1
ATOM 6251 N N . VAL A 1 802 ? -17.188 -44.281 2.145 1 97.38 802 VAL A N 1
ATOM 6252 C CA . VAL A 1 802 ? -17.406 -42.844 2.34 1 97.38 802 VAL A CA 1
ATOM 6253 C C . VAL A 1 802 ? -18.906 -42.562 2.311 1 97.38 802 VAL A C 1
ATOM 6255 O O . VAL A 1 802 ? -19.672 -43.281 1.669 1 97.38 802 VAL A O 1
ATOM 6258 N N . ARG A 1 803 ? -19.484 -41.531 3.111 1 94.25 803 ARG A N 1
ATOM 6259 C CA . ARG A 1 803 ? -20.828 -40.938 3.047 1 94.25 803 ARG A CA 1
ATOM 6260 C C . ARG A 1 803 ? -20.828 -39.688 2.205 1 94.25 803 ARG A C 1
ATOM 6262 O O . ARG A 1 803 ? -19.906 -38.875 2.305 1 94.25 803 ARG A O 1
ATOM 6269 N N . VAL A 1 804 ? -21.766 -39.531 1.354 1 94.31 804 VAL A N 1
ATOM 6270 C CA . VAL A 1 804 ? -21.844 -38.438 0.423 1 94.31 804 VAL A CA 1
ATOM 6271 C C . VAL A 1 804 ? -22.781 -37.344 0.983 1 94.31 804 VAL A C 1
ATOM 6273 O O . VAL A 1 804 ? -23.922 -37.625 1.343 1 94.31 804 VAL A O 1
ATOM 6276 N N . ASN A 1 805 ? -22.234 -36.125 1.07 1 90.81 805 ASN A N 1
ATOM 6277 C CA . ASN A 1 805 ? -23.016 -34.938 1.426 1 90.81 805 ASN A CA 1
ATOM 6278 C C . ASN A 1 805 ? -23.188 -34 0.238 1 90.81 805 ASN A C 1
ATOM 6280 O O . ASN A 1 805 ? -22.219 -33.719 -0.478 1 90.81 805 ASN A O 1
ATOM 6284 N N . LEU A 1 806 ? -24.438 -33.531 0.075 1 84.88 806 LEU A N 1
ATOM 6285 C CA . LEU A 1 806 ? -24.719 -32.625 -1.028 1 84.88 806 LEU A CA 1
ATOM 6286 C C . LEU A 1 806 ? -24.875 -31.188 -0.523 1 84.88 806 LEU A C 1
ATOM 6288 O O . LEU A 1 806 ? -24.859 -30.25 -1.315 1 84.88 806 LEU A O 1
ATOM 6292 N N . HIS A 1 807 ? -24.984 -31.062 0.718 1 84.25 807 HIS A N 1
ATOM 6293 C CA . HIS A 1 807 ? -25.141 -29.766 1.342 1 84.25 807 HIS A CA 1
ATOM 6294 C C . HIS A 1 807 ? -24.188 -29.594 2.525 1 84.25 807 HIS A C 1
ATOM 6296 O O . HIS A 1 807 ? -23.625 -30.562 3.01 1 84.25 807 HIS A O 1
ATOM 6302 N N . SER A 1 808 ? -24.031 -28.344 2.887 1 83.81 808 SER A N 1
ATOM 6303 C CA . SER A 1 808 ? -23.203 -28.078 4.055 1 83.81 808 SER A CA 1
ATOM 6304 C C . SER A 1 808 ? -23.734 -28.797 5.289 1 83.81 808 SER A C 1
ATOM 6306 O O . SER A 1 808 ? -24.922 -28.75 5.57 1 83.81 808 SER A O 1
ATOM 6308 N N . PRO A 1 809 ? -22.828 -29.375 5.969 1 83.62 809 PRO A N 1
ATOM 6309 C CA . PRO A 1 809 ? -23.266 -30.094 7.16 1 83.62 809 PRO A CA 1
ATOM 6310 C C . PRO A 1 809 ? -23.609 -29.172 8.32 1 83.62 809 PRO A C 1
ATOM 6312 O O . PRO A 1 809 ? -23.188 -28.016 8.344 1 83.62 809 PRO A O 1
ATOM 6315 N N . SER A 1 810 ? -24.438 -29.688 9.156 1 76.88 810 SER A N 1
ATOM 6316 C CA . SER A 1 810 ? -24.672 -29.016 10.422 1 76.88 810 SER A CA 1
ATOM 6317 C C . SER A 1 810 ? -23.484 -29.188 11.367 1 76.88 810 SER A C 1
ATOM 6319 O O . SER A 1 810 ? -23.031 -30.297 11.609 1 76.88 810 SER A O 1
ATOM 6321 N N . LEU A 1 811 ? -22.953 -28.156 11.797 1 78.94 811 LEU A N 1
ATOM 6322 C CA . LEU A 1 811 ? -21.812 -28.188 12.703 1 78.94 811 LEU A CA 1
ATOM 6323 C C . LEU A 1 811 ? -22.172 -27.578 14.055 1 78.94 811 LEU A C 1
ATOM 6325 O O . LEU A 1 811 ? -22.094 -26.359 14.234 1 78.94 811 LEU A O 1
ATOM 6329 N N . PRO A 1 812 ? -22.547 -28.391 14.977 1 69 812 PRO A N 1
ATOM 6330 C CA . PRO A 1 812 ? -22.969 -27.875 16.281 1 69 812 PRO A CA 1
ATOM 6331 C C . PRO A 1 812 ? -21.828 -27.203 17.047 1 69 812 PRO A C 1
ATOM 6333 O O . PRO A 1 812 ? -20.656 -27.578 16.875 1 69 812 PRO A O 1
ATOM 6336 N N . MET A 1 813 ? -22.125 -26.047 17.656 1 66.75 813 MET A N 1
ATOM 6337 C CA . MET A 1 813 ? -21.141 -25.422 18.531 1 66.75 813 MET A CA 1
ATOM 6338 C C . MET A 1 813 ? -21.234 -26 19.938 1 66.75 813 MET A C 1
ATOM 6340 O O . MET A 1 813 ? -22.281 -26.5 20.344 1 66.75 813 MET A O 1
ATOM 6344 N N . ILE A 1 814 ? -20.109 -26.094 20.547 1 58.94 814 ILE A N 1
ATOM 6345 C CA . ILE A 1 814 ? -20.094 -26.594 21.922 1 58.94 814 ILE A CA 1
ATOM 6346 C C . ILE A 1 814 ? -20.609 -25.516 22.859 1 58.94 814 ILE A C 1
ATOM 6348 O O . ILE A 1 814 ? -21.359 -25.812 23.797 1 58.94 814 ILE A O 1
ATOM 6352 N N . SER A 1 815 ? -20.031 -24.312 22.641 1 53.16 815 SER A N 1
ATOM 6353 C CA . SER A 1 815 ? -20.375 -23.312 23.641 1 53.16 815 SER A CA 1
ATOM 6354 C C . SER A 1 815 ? -21.719 -22.656 23.328 1 53.16 815 SER A C 1
ATOM 6356 O O . SER A 1 815 ? -22.016 -22.344 22.172 1 53.16 815 SER A O 1
ATOM 6358 N N . SER A 1 816 ? -22.688 -22.781 24.188 1 43.97 816 SER A N 1
ATOM 6359 C CA . SER A 1 816 ? -24.062 -22.297 24.297 1 43.97 816 SER A CA 1
ATOM 6360 C C . SER A 1 816 ? -24.125 -20.781 24.188 1 43.97 816 SER A C 1
ATOM 6362 O O . SER A 1 816 ? -25.219 -20.203 24.062 1 43.97 816 SER A O 1
ATOM 6364 N N . GLU A 1 817 ? -23.172 -20.141 24.625 1 43.88 817 GLU A N 1
ATOM 6365 C CA . GLU A 1 817 ? -23.422 -18.719 24.891 1 43.88 817 GLU A CA 1
ATOM 6366 C C . GLU A 1 817 ? -23.766 -17.984 23.594 1 43.88 817 GLU A C 1
ATOM 6368 O O . GLU A 1 817 ? -24.266 -16.859 23.641 1 43.88 817 GLU A O 1
ATOM 6373 N N . HIS A 1 818 ? -23.359 -18.422 22.516 1 47.62 818 HIS A N 1
ATOM 6374 C CA . HIS A 1 818 ? -23.75 -17.672 21.328 1 47.62 818 HIS A CA 1
ATOM 6375 C C . HIS A 1 818 ? -24.625 -18.516 20.406 1 47.62 818 HIS A C 1
ATOM 6377 O O . HIS A 1 818 ? -24.141 -19.062 19.406 1 47.62 818 HIS A O 1
ATOM 6383 N N . PRO A 1 819 ? -25.734 -18.859 20.875 1 43.91 819 PRO A N 1
ATOM 6384 C CA . PRO A 1 819 ? -26.609 -19.812 20.188 1 43.91 819 PRO A CA 1
ATOM 6385 C C . PRO A 1 819 ? -26.828 -19.469 18.719 1 43.91 819 PRO A C 1
ATOM 6387 O O . PRO A 1 819 ? -27.328 -20.297 17.953 1 43.91 819 PRO A O 1
ATOM 6390 N N . LEU A 1 820 ? -26.891 -18.156 18.469 1 46.94 820 LEU A N 1
ATOM 6391 C CA . LEU A 1 820 ? -27.297 -17.859 17.094 1 46.94 820 LEU A CA 1
ATOM 6392 C C . LEU A 1 820 ? -26.109 -17.984 16.156 1 46.94 820 LEU A C 1
ATOM 6394 O O . LEU A 1 820 ? -25.172 -17.172 16.188 1 46.94 820 LEU A O 1
ATOM 6398 N N . HIS A 1 821 ? -26.031 -19.203 15.82 1 46.69 821 HIS A N 1
ATOM 6399 C CA . HIS A 1 821 ? -24.922 -19.594 14.969 1 46.69 821 HIS A CA 1
ATOM 6400 C C . HIS A 1 821 ? -25.047 -18.953 13.586 1 46.69 821 HIS A C 1
ATOM 6402 O O . HIS A 1 821 ? -26.141 -18.844 13.039 1 46.69 821 HIS A O 1
ATOM 6408 N N . TYR A 1 822 ? -23.906 -18.391 13.234 1 43.72 822 TYR A N 1
ATOM 6409 C CA . TYR A 1 822 ? -23.797 -17.938 11.852 1 43.72 822 TYR A CA 1
ATOM 6410 C C . TYR A 1 822 ? -24.047 -19.078 10.875 1 43.72 822 TYR A C 1
ATOM 6412 O O . TYR A 1 822 ? -23.484 -20.156 11.023 1 43.72 822 TYR A O 1
ATOM 6420 N N . ARG A 1 823 ? -25.25 -19.109 10.211 1 44.19 823 ARG A N 1
ATOM 6421 C CA . ARG A 1 823 ? -25.531 -20.062 9.148 1 44.19 823 ARG A CA 1
ATOM 6422 C C . ARG A 1 823 ? -24.828 -19.672 7.855 1 44.19 823 ARG A C 1
ATOM 6424 O O . ARG A 1 823 ? -25.094 -18.594 7.305 1 44.19 823 ARG A O 1
ATOM 6431 N N . PRO A 1 824 ? -23.719 -20.5 7.504 1 42.72 824 PRO A N 1
ATOM 6432 C CA . PRO A 1 824 ? -23 -20.172 6.273 1 42.72 824 PRO A CA 1
ATOM 6433 C C . PRO A 1 824 ? -23.906 -20.109 5.051 1 42.72 824 PRO A C 1
ATOM 6435 O O . PRO A 1 824 ? -24.875 -20.875 4.961 1 42.72 824 PRO A O 1
ATOM 6438 N N . THR A 1 825 ? -24.094 -18.906 4.477 1 39.16 825 THR A N 1
ATOM 6439 C CA . THR A 1 825 ? -24.797 -18.906 3.199 1 39.16 825 THR A CA 1
ATOM 6440 C C . THR A 1 825 ? -23.906 -19.438 2.086 1 39.16 825 THR A C 1
ATOM 6442 O O . THR A 1 825 ? -22.766 -19 1.934 1 39.16 825 THR A O 1
ATOM 6445 N N . GLN A 1 826 ? -23.984 -20.828 1.801 1 38.81 826 GLN A N 1
ATOM 6446 C CA . GLN A 1 826 ? -23.25 -21.391 0.68 1 38.81 826 GLN A CA 1
ATOM 6447 C C . GLN A 1 826 ? -23.297 -20.469 -0.532 1 38.81 826 GLN A C 1
ATOM 6449 O O . GLN A 1 826 ? -24.281 -19.766 -0.75 1 38.81 826 GLN A O 1
ATOM 6454 N N . MET B 1 1 ? -63.156 31.391 29.688 1 26.72 1 MET B N 1
ATOM 6455 C CA . MET B 1 1 ? -61.969 32.125 29.281 1 26.72 1 MET B CA 1
ATOM 6456 C C . MET B 1 1 ? -61.312 31.453 28.062 1 26.72 1 MET B C 1
ATOM 6458 O O . MET B 1 1 ? -61 30.266 28.109 1 26.72 1 MET B O 1
ATOM 6462 N N . LEU B 1 2 ? -61.531 31.953 26.766 1 28.45 2 LEU B N 1
ATOM 6463 C CA . LEU B 1 2 ? -61.406 31.5 25.391 1 28.45 2 LEU B CA 1
ATOM 6464 C C . LEU B 1 2 ? -59.938 31.484 24.953 1 28.45 2 LEU B C 1
ATOM 6466 O O . LEU B 1 2 ? -59.281 32.531 24.984 1 28.45 2 LEU B O 1
ATOM 6470 N N . PHE B 1 3 ? -59.156 30.438 25.312 1 30.09 3 PHE B N 1
ATOM 6471 C CA . PHE B 1 3 ? -57.75 30.25 25.031 1 30.09 3 PHE B CA 1
ATOM 6472 C C . PHE B 1 3 ? -57.469 30.391 23.547 1 30.09 3 PHE B C 1
ATOM 6474 O O . PHE B 1 3 ? -57.969 29.609 22.734 1 30.09 3 PHE B O 1
ATOM 6481 N N . SER B 1 4 ? -57.375 31.719 23.109 1 30.08 4 SER B N 1
ATOM 6482 C CA . SER B 1 4 ? -57.125 32.094 21.719 1 30.08 4 SER B CA 1
ATOM 6483 C C . SER B 1 4 ? -55.875 31.406 21.172 1 30.08 4 SER B C 1
ATOM 6485 O O . SER B 1 4 ? -54.812 31.438 21.812 1 30.08 4 SER B O 1
ATOM 6487 N N . ASN B 1 5 ? -56.031 30.359 20.453 1 27.72 5 ASN B N 1
ATOM 6488 C CA . ASN B 1 5 ? -55.125 29.469 19.75 1 27.72 5 ASN B CA 1
ATOM 6489 C C . ASN B 1 5 ? -54.25 30.219 18.75 1 27.72 5 ASN B C 1
ATOM 6491 O O . ASN B 1 5 ? -54.688 30.453 17.609 1 27.72 5 ASN B O 1
ATOM 6495 N N . VAL B 1 6 ? -53.469 31.266 19.125 1 27.7 6 VAL B N 1
ATOM 6496 C CA . VAL B 1 6 ? -52.656 32 18.172 1 27.7 6 VAL B CA 1
ATOM 6497 C C . VAL B 1 6 ? -51.688 31.078 17.484 1 27.7 6 VAL B C 1
ATOM 6499 O O . VAL B 1 6 ? -50.812 30.5 18.125 1 27.7 6 VAL B O 1
ATOM 6502 N N . THR B 1 7 ? -52.219 30.547 16.438 1 29.41 7 THR B N 1
ATOM 6503 C CA . THR B 1 7 ? -51.375 29.812 15.516 1 29.41 7 THR B CA 1
ATOM 6504 C C . THR B 1 7 ? -50.156 30.641 15.141 1 29.41 7 THR B C 1
ATOM 6506 O O . THR B 1 7 ? -50.281 31.734 14.562 1 29.41 7 THR B O 1
ATOM 6509 N N . HIS B 1 8 ? -49.25 30.906 15.977 1 27.05 8 HIS B N 1
ATOM 6510 C CA . HIS B 1 8 ? -48 31.531 15.586 1 27.05 8 HIS B CA 1
ATOM 6511 C C . HIS B 1 8 ? -47.438 30.922 14.297 1 27.05 8 HIS B C 1
ATOM 6513 O O . HIS B 1 8 ? -47.125 29.734 14.258 1 27.05 8 HIS B O 1
ATOM 6519 N N . VAL B 1 9 ? -48.062 31.375 13.172 1 30.38 9 VAL B N 1
ATOM 6520 C CA . VAL B 1 9 ? -47.531 31.109 11.844 1 30.38 9 VAL B CA 1
ATOM 6521 C C . VAL B 1 9 ? -46.031 31.406 11.836 1 30.38 9 VAL B C 1
ATOM 6523 O O . VAL B 1 9 ? -45.625 32.562 11.969 1 30.38 9 VAL B O 1
ATOM 6526 N N . ILE B 1 10 ? -45.281 30.516 12.352 1 29.64 10 ILE B N 1
ATOM 6527 C CA . ILE B 1 10 ? -43.844 30.469 12.164 1 29.64 10 ILE B CA 1
ATOM 6528 C C . ILE B 1 10 ? -43.5 30.703 10.695 1 29.64 10 ILE B C 1
ATOM 6530 O O . ILE B 1 10 ? -43.844 29.891 9.836 1 29.64 10 ILE B O 1
ATOM 6534 N N . ARG B 1 11 ? -43.656 31.844 10.242 1 35.28 11 ARG B N 1
ATOM 6535 C CA . ARG B 1 11 ? -43.281 32.188 8.875 1 35.28 11 ARG B CA 1
ATOM 6536 C C . ARG B 1 11 ? -41.938 31.547 8.508 1 35.28 11 ARG B C 1
ATOM 6538 O O . ARG B 1 11 ? -40.938 31.797 9.156 1 35.28 11 ARG B O 1
ATOM 6545 N N . LYS B 1 12 ? -42.031 30.391 7.875 1 45.97 12 LYS B N 1
ATOM 6546 C CA . LYS B 1 12 ? -40.938 29.703 7.176 1 45.97 12 LYS B CA 1
ATOM 6547 C C . LYS B 1 12 ? -40.062 30.688 6.414 1 45.97 12 LYS B C 1
ATOM 6549 O O . LYS B 1 12 ? -40.562 31.453 5.578 1 45.97 12 LYS B O 1
ATOM 6554 N N . PHE B 1 13 ? -39.062 31.359 6.98 1 44.44 13 PHE B N 1
ATOM 6555 C CA . PHE B 1 13 ? -38.062 32.25 6.375 1 44.44 13 PHE B CA 1
ATOM 6556 C C . PHE B 1 13 ? -37.469 31.625 5.129 1 44.44 13 PHE B C 1
ATOM 6558 O O . PHE B 1 13 ? -36.75 30.609 5.219 1 44.44 13 PHE B O 1
ATOM 6565 N N . SER B 1 14 ? -38.125 31.562 3.992 1 56.81 14 SER B N 1
ATOM 6566 C CA . SER B 1 14 ? -37.375 31.266 2.781 1 56.81 14 SER B CA 1
ATOM 6567 C C . SER B 1 14 ? -36.5 32.438 2.371 1 56.81 14 SER B C 1
ATOM 6569 O O . SER B 1 14 ? -37.031 33.5 2.014 1 56.81 14 SER B O 1
ATOM 6571 N N . SER B 1 15 ? -35.156 32.688 3.014 1 82 15 SER B N 1
ATOM 6572 C CA . SER B 1 15 ? -34.25 33.781 2.68 1 82 15 SER B CA 1
ATOM 6573 C C . SER B 1 15 ? -33 33.281 1.955 1 82 15 SER B C 1
ATOM 6575 O O . SER B 1 15 ? -32.844 32.062 1.763 1 82 15 SER B O 1
ATOM 6577 N N . SER B 1 16 ? -32.5 34.125 1.135 1 93.56 16 SER B N 1
ATOM 6578 C CA . SER B 1 16 ? -31.25 33.875 0.449 1 93.56 16 SER B CA 1
ATOM 6579 C C . SER B 1 16 ? -30.109 34.688 1.03 1 93.56 16 SER B C 1
ATOM 6581 O O . SER B 1 16 ? -30.328 35.812 1.482 1 93.56 16 SER B O 1
ATOM 6583 N N . ALA B 1 17 ? -29 34.125 1.263 1 97.12 17 ALA B N 1
ATOM 6584 C CA . ALA B 1 17 ? -27.797 34.812 1.737 1 97.12 17 ALA B CA 1
ATOM 6585 C C . ALA B 1 17 ? -26.578 34.375 0.933 1 97.12 17 ALA B C 1
ATOM 6587 O O . ALA B 1 17 ? -26.547 33.281 0.373 1 97.12 17 ALA B O 1
ATOM 6588 N N . ASP B 1 18 ? -25.641 35.312 0.823 1 97.75 18 ASP B N 1
ATOM 6589 C CA . ASP B 1 18 ? -24.375 34.906 0.207 1 97.75 18 ASP B CA 1
ATOM 6590 C C . ASP B 1 18 ? -23.641 33.906 1.08 1 97.75 18 ASP B C 1
ATOM 6592 O O . ASP B 1 18 ? -23.016 32.969 0.569 1 97.75 18 ASP B O 1
ATOM 6596 N N . VAL B 1 19 ? -23.641 34.156 2.391 1 98.31 19 VAL B N 1
ATOM 6597 C CA . VAL B 1 19 ? -22.953 33.312 3.352 1 98.31 19 VAL B CA 1
ATOM 6598 C C . VAL B 1 19 ? -23.812 33.156 4.605 1 98.31 19 VAL B C 1
ATOM 6600 O O . VAL B 1 19 ? -24.375 34.125 5.113 1 98.31 19 VAL B O 1
ATOM 6603 N N . VAL B 1 20 ? -23.969 31.969 5.082 1 98.38 20 VAL B N 1
ATOM 6604 C CA . VAL B 1 20 ? -24.594 31.688 6.367 1 98.38 20 VAL B CA 1
ATOM 6605 C C . VAL B 1 20 ? -23.531 31.328 7.402 1 98.38 20 VAL B C 1
ATOM 6607 O O . VAL B 1 20 ? -22.672 30.469 7.156 1 98.38 20 VAL B O 1
ATOM 6610 N N . VAL B 1 21 ? -23.531 32.031 8.531 1 98.5 21 VAL B N 1
ATOM 6611 C CA . VAL B 1 21 ? -22.578 31.781 9.609 1 98.5 21 VAL B CA 1
ATOM 6612 C C . VAL B 1 21 ? -23.297 31.141 10.797 1 98.5 21 VAL B C 1
ATOM 6614 O O . VAL B 1 21 ? -24.328 31.641 11.258 1 98.5 21 VAL B O 1
ATOM 6617 N N . CYS B 1 22 ? -22.781 30.031 11.227 1 97.81 22 CYS B N 1
ATOM 6618 C CA . CYS B 1 22 ? -23.312 29.328 12.391 1 97.81 22 CYS B CA 1
ATOM 6619 C C . CYS B 1 22 ? -22.469 29.609 13.625 1 97.81 22 CYS B C 1
ATOM 6621 O O . CYS B 1 22 ? -21.281 29.297 13.648 1 97.81 22 CYS B O 1
ATOM 6623 N N . GLY B 1 23 ? -23.094 30.172 14.664 1 96.31 23 GLY B N 1
ATOM 6624 C CA . GLY B 1 23 ? -22.406 30.484 15.906 1 96.31 23 GLY B CA 1
ATOM 6625 C C . GLY B 1 23 ? -22.266 31.984 16.141 1 96.31 23 GLY B C 1
ATOM 6626 O O . GLY B 1 23 ? -21.703 32.688 15.297 1 96.31 23 GLY B O 1
ATOM 6627 N N . GLY B 1 24 ? -22.734 32.438 17.219 1 96.44 24 GLY B N 1
ATOM 6628 C CA . GLY B 1 24 ? -22.672 33.844 17.547 1 96.44 24 GLY B CA 1
ATOM 6629 C C . GLY B 1 24 ? -21.625 34.156 18.609 1 96.44 24 GLY B C 1
ATOM 6630 O O . GLY B 1 24 ? -21.812 35.094 19.422 1 96.44 24 GLY B O 1
ATOM 6631 N N . GLY B 1 25 ? -20.609 33.375 18.719 1 96.06 25 GLY B N 1
ATOM 6632 C CA . GLY B 1 25 ? -19.453 33.688 19.547 1 96.06 25 GLY B CA 1
ATOM 6633 C C . GLY B 1 25 ? -18.516 34.688 18.891 1 96.06 25 GLY B C 1
ATOM 6634 O O . GLY B 1 25 ? -18.844 35.25 17.828 1 96.06 25 GLY B O 1
ATOM 6635 N N . ILE B 1 26 ? -17.344 34.875 19.516 1 96.88 26 ILE B N 1
ATOM 6636 C CA . ILE B 1 26 ? -16.406 35.875 19.031 1 96.88 26 ILE B CA 1
ATOM 6637 C C . ILE B 1 26 ? -15.961 35.531 17.625 1 96.88 26 ILE B C 1
ATOM 6639 O O . ILE B 1 26 ? -15.766 36.406 16.781 1 96.88 26 ILE B O 1
ATOM 6643 N N . ALA B 1 27 ? -15.773 34.25 17.312 1 97.5 27 ALA B N 1
ATOM 6644 C CA . ALA B 1 27 ? -15.344 33.812 15.984 1 97.5 27 ALA B CA 1
ATOM 6645 C C . ALA B 1 27 ? -16.406 34.094 14.938 1 97.5 27 ALA B C 1
ATOM 6647 O O . ALA B 1 27 ? -16.125 34.688 13.891 1 97.5 27 ALA B O 1
ATOM 6648 N N . GLY B 1 28 ? -17.641 33.719 15.211 1 97.94 28 GLY B N 1
ATOM 6649 C CA . GLY B 1 28 ? -18.734 33.906 14.273 1 97.94 28 GLY B CA 1
ATOM 6650 C C . GLY B 1 28 ? -19.062 35.375 14.016 1 97.94 28 GLY B C 1
ATOM 6651 O O . GLY B 1 28 ? -19.281 35.75 12.867 1 97.94 28 GLY B O 1
ATOM 6652 N N . THR B 1 29 ? -19.109 36.125 15.078 1 98.12 29 THR B N 1
ATOM 6653 C CA . THR B 1 29 ? -19.438 37.531 14.914 1 98.12 29 THR B CA 1
ATOM 6654 C C . THR B 1 29 ? -18.312 38.281 14.18 1 98.12 29 THR B C 1
ATOM 6656 O O . THR B 1 29 ? -18.562 39.219 13.422 1 98.12 29 THR B O 1
ATOM 6659 N N . SER B 1 30 ? -17.078 37.844 14.461 1 98.38 30 SER B N 1
ATOM 6660 C CA . SER B 1 30 ? -15.945 38.438 13.75 1 98.38 30 SER B CA 1
ATOM 6661 C C . SER B 1 30 ? -16.047 38.188 12.25 1 98.38 30 SER B C 1
ATOM 6663 O O . SER B 1 30 ? -15.914 39.125 11.461 1 98.38 30 SER B O 1
ATOM 6665 N N . VAL B 1 31 ? -16.25 36.938 11.82 1 98.5 31 VAL B N 1
ATOM 6666 C CA . VAL B 1 31 ? -16.281 36.625 10.391 1 98.5 31 VAL B CA 1
ATOM 6667 C C . VAL B 1 31 ? -17.516 37.281 9.766 1 98.5 31 VAL B C 1
ATOM 6669 O O . VAL B 1 31 ? -17.453 37.781 8.625 1 98.5 31 VAL B O 1
ATOM 6672 N N . ALA B 1 32 ? -18.641 37.344 10.453 1 98.5 32 ALA B N 1
ATOM 6673 C CA . ALA B 1 32 ? -19.828 38 9.953 1 98.5 32 ALA B CA 1
ATOM 6674 C C . ALA B 1 32 ? -19.578 39.5 9.719 1 98.5 32 ALA B C 1
ATOM 6676 O O . ALA B 1 32 ? -19.984 40.062 8.703 1 98.5 32 ALA B O 1
ATOM 6677 N N . TYR B 1 33 ? -18.953 40.125 10.688 1 98.5 33 TYR B N 1
ATOM 6678 C CA . TYR B 1 33 ? -18.609 41.531 10.586 1 98.5 33 TYR B CA 1
ATOM 6679 C C . TYR B 1 33 ? -17.75 41.812 9.352 1 98.5 33 TYR B C 1
ATOM 6681 O O . TYR B 1 33 ? -18.047 42.719 8.562 1 98.5 33 TYR B O 1
ATOM 6689 N N . HIS B 1 34 ? -16.703 41.062 9.18 1 98.44 34 HIS B N 1
ATOM 6690 C CA . HIS B 1 34 ? -15.766 41.281 8.094 1 98.44 34 HIS B CA 1
ATOM 6691 C C . HIS B 1 34 ? -16.391 40.969 6.742 1 98.44 34 HIS B C 1
ATOM 6693 O O . HIS B 1 34 ? -16.094 41.625 5.742 1 98.44 34 HIS B O 1
ATOM 6699 N N . LEU B 1 35 ? -17.234 39.906 6.688 1 98.44 35 LEU B N 1
ATOM 6700 C CA . LEU B 1 35 ? -17.953 39.594 5.453 1 98.44 35 LEU B CA 1
ATOM 6701 C C . LEU B 1 35 ? -18.906 40.719 5.082 1 98.44 35 LEU B C 1
ATOM 6703 O O . LEU B 1 35 ? -19 41.125 3.914 1 98.44 35 LEU B O 1
ATOM 6707 N N . ALA B 1 36 ? -19.656 41.219 6.059 1 98.25 36 ALA B N 1
ATOM 6708 C CA . ALA B 1 36 ? -20.578 42.312 5.828 1 98.25 36 ALA B CA 1
ATOM 6709 C C . ALA B 1 36 ? -19.844 43.562 5.352 1 98.25 36 ALA B C 1
ATOM 6711 O O . ALA B 1 36 ? -20.312 44.281 4.469 1 98.25 36 ALA B O 1
ATOM 6712 N N . LYS B 1 37 ? -18.734 43.812 5.984 1 97.69 37 LYS B N 1
ATOM 6713 C CA . LYS B 1 37 ? -17.906 44.938 5.605 1 97.69 37 LYS B CA 1
ATOM 6714 C C . LYS B 1 37 ? -17.453 44.844 4.152 1 97.69 37 LYS B C 1
ATOM 6716 O O . LYS B 1 37 ? -17.281 45.844 3.477 1 97.69 37 LYS B O 1
ATOM 6721 N N . ARG B 1 38 ? -17.328 43.625 3.664 1 97.25 38 ARG B N 1
ATOM 6722 C CA . ARG B 1 38 ? -16.922 43.375 2.283 1 97.25 38 ARG B CA 1
ATOM 6723 C C . ARG B 1 38 ? -18.125 43.375 1.354 1 97.25 38 ARG B C 1
ATOM 6725 O O . ARG B 1 38 ? -18 43.062 0.171 1 97.25 38 ARG B O 1
ATOM 6732 N N . GLY B 1 39 ? -19.375 43.594 1.868 1 96.81 39 GLY B N 1
ATOM 6733 C CA . GLY B 1 39 ? -20.562 43.75 1.063 1 96.81 39 GLY B CA 1
ATOM 6734 C C . GLY B 1 39 ? -21.359 42.469 0.869 1 96.81 39 GLY B C 1
ATOM 6735 O O . GLY B 1 39 ? -22.266 42.438 0.036 1 96.81 39 GLY B O 1
ATOM 6736 N N . LYS B 1 40 ? -21.062 41.5 1.573 1 97.75 40 LYS B N 1
ATOM 6737 C CA . LYS B 1 40 ? -21.797 40.219 1.436 1 97.75 40 LYS B CA 1
ATOM 6738 C C . LYS B 1 40 ? -23.078 40.25 2.254 1 97.75 40 LYS B C 1
ATOM 6740 O O . LYS B 1 40 ? -23.125 40.844 3.328 1 97.75 40 LYS B O 1
ATOM 6745 N N . LYS B 1 41 ? -24.062 39.656 1.735 1 97.5 41 LYS B N 1
ATOM 6746 C CA . LYS B 1 41 ? -25.266 39.375 2.514 1 97.5 41 LYS B CA 1
ATOM 6747 C C . LYS B 1 41 ? -25.047 38.188 3.467 1 97.5 41 LYS B C 1
ATOM 6749 O O . LYS B 1 41 ? -25.047 37.031 3.043 1 97.5 41 LYS B O 1
ATOM 6754 N N . VAL B 1 42 ? -25.031 38.562 4.758 1 98.12 42 VAL B N 1
ATOM 6755 C CA . VAL B 1 42 ? -24.656 37.562 5.746 1 98.12 42 VAL B CA 1
ATOM 6756 C C . VAL B 1 42 ? -25.844 37.25 6.672 1 98.12 42 VAL B C 1
ATOM 6758 O O . VAL B 1 42 ? -26.547 38.188 7.094 1 98.12 42 VAL B O 1
ATOM 6761 N N . CYS B 1 43 ? -26.141 36 6.895 1 97.88 43 CYS B N 1
ATOM 6762 C CA . CYS B 1 43 ? -27.062 35.562 7.938 1 97.88 43 CYS B CA 1
ATOM 6763 C C . CYS B 1 43 ? -26.328 34.781 9.023 1 97.88 43 CYS B C 1
ATOM 6765 O O . CYS B 1 43 ? -25.703 33.75 8.742 1 97.88 43 CYS B O 1
ATOM 6767 N N . LEU B 1 44 ? -26.344 35.312 10.211 1 98.06 44 LEU B N 1
ATOM 6768 C CA . LEU B 1 44 ? -25.734 34.625 11.336 1 98.06 44 LEU B CA 1
ATOM 6769 C C . LEU B 1 44 ? -26.797 34 12.25 1 98.06 44 LEU B C 1
ATOM 6771 O O . LEU B 1 44 ? -27.766 34.688 12.609 1 98.06 44 LEU B O 1
ATOM 6775 N N . PHE B 1 45 ? -26.672 32.75 12.523 1 96.94 45 PHE B N 1
ATOM 6776 C CA . PHE B 1 45 ? -27.609 32.062 13.398 1 96.94 45 PHE B CA 1
ATOM 6777 C C . PHE B 1 45 ? -26.938 31.641 14.703 1 96.94 45 PHE B C 1
ATOM 6779 O O . PHE B 1 45 ? -25.859 31.047 14.68 1 96.94 45 PHE B O 1
ATOM 6786 N N . GLU B 1 46 ? -27.484 32 15.805 1 95.75 46 GLU B N 1
ATOM 6787 C CA . GLU B 1 46 ? -27.062 31.641 17.156 1 95.75 46 GLU B CA 1
ATOM 6788 C C . GLU B 1 46 ? -28.172 30.922 17.906 1 95.75 46 GLU B C 1
ATOM 6790 O O . GLU B 1 46 ? -29.281 31.453 18.031 1 95.75 46 GLU B O 1
ATOM 6795 N N . LYS B 1 47 ? -27.875 29.734 18.391 1 92.75 47 LYS B N 1
ATOM 6796 C CA . LYS B 1 47 ? -28.891 28.906 19.031 1 92.75 47 LYS B CA 1
ATOM 6797 C C . LYS B 1 47 ? -29.344 29.531 20.344 1 92.75 47 LYS B C 1
ATOM 6799 O O . LYS B 1 47 ? -30.484 29.328 20.781 1 92.75 47 LYS B O 1
ATOM 6804 N N . ASP B 1 48 ? -28.453 30.25 21 1 91.56 48 ASP B N 1
ATOM 6805 C CA . ASP B 1 48 ? -28.766 30.953 22.234 1 91.56 48 ASP B CA 1
ATOM 6806 C C . ASP B 1 48 ? -28.75 32.469 22 1 91.56 48 ASP B C 1
ATOM 6808 O O . ASP B 1 48 ? -29.469 32.969 21.141 1 91.56 48 ASP B O 1
ATOM 6812 N N . ALA B 1 49 ? -27.922 33.094 22.828 1 93.56 49 ALA B N 1
ATOM 6813 C CA . ALA B 1 49 ? -27.719 34.531 22.672 1 93.56 49 ALA B CA 1
ATOM 6814 C C . ALA B 1 49 ? -26.281 34.875 22.297 1 93.56 49 ALA B C 1
ATOM 6816 O O . ALA B 1 49 ? -25.344 34.188 22.766 1 93.56 49 ALA B O 1
ATOM 6817 N N . VAL B 1 50 ? -26.188 35.844 21.531 1 94.56 50 VAL B N 1
ATOM 6818 C CA . VAL B 1 50 ? -24.875 36.25 21.062 1 94.56 50 VAL B CA 1
ATOM 6819 C C . VAL B 1 50 ? -23.938 36.438 22.25 1 94.56 50 VAL B C 1
ATOM 6821 O O . VAL B 1 50 ? -24.266 37.188 23.188 1 94.56 50 VAL B O 1
ATOM 6824 N N . GLY B 1 51 ? -22.859 35.719 22.219 1 91.44 51 GLY B N 1
ATOM 6825 C CA . GLY B 1 51 ? -21.781 35.875 23.188 1 91.44 51 GLY B CA 1
ATOM 6826 C C . GLY B 1 51 ? -22.047 35.125 24.484 1 91.44 51 GLY B C 1
ATOM 6827 O O . GLY B 1 51 ? -21.156 35 25.312 1 91.44 51 GLY B O 1
ATOM 6828 N N . CYS B 1 52 ? -23.125 34.625 24.688 1 83.88 52 CYS B N 1
ATOM 6829 C CA . CYS B 1 52 ? -23.484 34.125 26.016 1 83.88 52 CYS B CA 1
ATOM 6830 C C . CYS B 1 52 ? -23.328 32.625 26.094 1 83.88 52 CYS B C 1
ATOM 6832 O O . CYS B 1 52 ? -23.141 32.062 27.188 1 83.88 52 CYS B O 1
ATOM 6834 N N . GLY B 1 53 ? -23.422 32.094 25.078 1 78.56 53 GLY B N 1
ATOM 6835 C CA . GLY B 1 53 ? -23.266 30.641 25.062 1 78.56 53 GLY B CA 1
ATOM 6836 C C . GLY B 1 53 ? -21.875 30.188 24.609 1 78.56 53 GLY B C 1
ATOM 6837 O O . GLY B 1 53 ? -21.141 30.969 24.016 1 78.56 53 GLY B O 1
ATOM 6838 N N . GLY B 1 54 ? -21.375 29.062 25.266 1 80.06 54 GLY B N 1
ATOM 6839 C CA . GLY B 1 54 ? -20.156 28.438 24.766 1 80.06 54 GLY B CA 1
ATOM 6840 C C . GLY B 1 54 ? -18.906 29 25.406 1 80.06 54 GLY B C 1
ATOM 6841 O O . GLY B 1 54 ? -18.922 29.453 26.547 1 80.06 54 GLY B O 1
ATOM 6842 N N . ALA B 1 55 ? -17.859 29.016 24.594 1 80.94 55 ALA B N 1
ATOM 6843 C CA . ALA B 1 55 ? -16.531 29.344 25.109 1 80.94 55 ALA B CA 1
ATOM 6844 C C . ALA B 1 55 ? -16.406 30.844 25.391 1 80.94 55 ALA B C 1
ATOM 6846 O O . ALA B 1 55 ? -15.75 31.25 26.344 1 80.94 55 ALA B O 1
ATOM 6847 N N . THR B 1 56 ? -17.016 31.672 24.578 1 84.56 56 THR B N 1
ATOM 6848 C CA . THR B 1 56 ? -16.953 33.125 24.766 1 84.56 56 THR B CA 1
ATOM 6849 C C . THR B 1 56 ? -17.594 33.531 26.078 1 84.56 56 THR B C 1
ATOM 6851 O O . THR B 1 56 ? -17.062 34.406 26.797 1 84.56 56 THR B O 1
ATOM 6854 N N . GLY B 1 57 ? -18.656 32.969 26.422 1 81.12 57 GLY B N 1
ATOM 6855 C CA . GLY B 1 57 ? -19.391 33.344 27.625 1 81.12 57 GLY B CA 1
ATOM 6856 C C . GLY B 1 57 ? -18.656 32.969 28.906 1 81.12 57 GLY B C 1
ATOM 6857 O O . GLY B 1 57 ? -18.875 33.594 29.953 1 81.12 57 GLY B O 1
ATOM 6858 N N . VAL B 1 58 ? -17.797 32.031 28.781 1 79.56 58 VAL B N 1
ATOM 6859 C CA . VAL B 1 58 ? -17.109 31.578 29.984 1 79.56 58 VAL B CA 1
ATOM 6860 C C . VAL B 1 58 ? -15.633 31.984 29.922 1 79.56 58 VAL B C 1
ATOM 6862 O O . VAL B 1 58 ? -14.836 31.547 30.75 1 79.56 58 VAL B O 1
ATOM 6865 N N . SER B 1 59 ? -15.336 32.812 29.016 1 85.94 59 SER B N 1
ATOM 6866 C CA . SER B 1 59 ? -13.953 33.25 28.859 1 85.94 59 SER B CA 1
ATOM 6867 C C . SER B 1 59 ? -13.539 34.188 29.984 1 85.94 59 SER B C 1
ATOM 6869 O O . SER B 1 59 ? -14.367 34.938 30.516 1 85.94 59 SER B O 1
ATOM 6871 N N . GLY B 1 60 ? -12.25 34.188 30.328 1 85.5 60 GLY B N 1
ATOM 6872 C CA . GLY B 1 60 ? -11.719 35.062 31.344 1 85.5 60 GLY B CA 1
ATOM 6873 C C . GLY B 1 60 ? -11.484 36.469 30.844 1 85.5 60 GLY B C 1
ATOM 6874 O O . GLY B 1 60 ? -11.18 37.375 31.625 1 85.5 60 GLY B O 1
ATOM 6875 N N . GLY B 1 61 ? -11.633 36.656 29.562 1 91.81 61 GLY B N 1
ATOM 6876 C CA . GLY B 1 61 ? -11.547 38 28.984 1 91.81 61 GLY B CA 1
ATOM 6877 C C . GLY B 1 61 ? -10.117 38.469 28.797 1 91.81 61 GLY B C 1
ATOM 6878 O O . GLY B 1 61 ? -9.867 39.688 28.75 1 91.81 61 GLY B O 1
ATOM 6879 N N . LEU B 1 62 ? -9.227 37.594 28.734 1 93.25 62 LEU B N 1
ATOM 6880 C CA . LEU B 1 62 ? -7.816 37.969 28.609 1 93.25 62 LEU B CA 1
ATOM 6881 C C . LEU B 1 62 ? -7.34 37.812 27.172 1 93.25 62 LEU B C 1
ATOM 6883 O O . LEU B 1 62 ? -7.602 36.781 26.531 1 93.25 62 LEU B O 1
ATOM 6887 N N . VAL B 1 63 ? -6.703 38.781 26.641 1 95.38 63 VAL B N 1
ATOM 6888 C CA . VAL B 1 63 ? -6.207 38.812 25.266 1 95.38 63 VAL B CA 1
ATOM 6889 C C . VAL B 1 63 ? -4.684 38.906 25.266 1 95.38 63 VAL B C 1
ATOM 6891 O O . VAL B 1 63 ? -4.117 39.844 25.797 1 95.38 63 VAL B O 1
ATOM 6894 N N . SER B 1 64 ? -4.082 37.938 24.703 1 93.31 64 SER B N 1
ATOM 6895 C CA . SER B 1 64 ? -2.631 37.969 24.531 1 93.31 64 SER B CA 1
ATOM 6896 C C . SER B 1 64 ? -2.234 38.781 23.312 1 93.31 64 SER B C 1
ATOM 6898 O O . SER B 1 64 ? -2.822 38.625 22.234 1 93.31 64 SER B O 1
ATOM 6900 N N . SER B 1 65 ? -1.252 39.562 23.469 1 92.56 65 SER B N 1
ATOM 6901 C CA . SER B 1 65 ? -0.775 40.375 22.359 1 92.56 65 SER B CA 1
ATOM 6902 C C . SER B 1 65 ? 0.112 39.562 21.422 1 92.56 65 SER B C 1
ATOM 6904 O O . SER B 1 65 ? 0.389 38.406 21.672 1 92.56 65 SER B O 1
ATOM 6906 N N . SER B 1 66 ? 0.527 40.188 20.344 1 89.94 66 SER B N 1
ATOM 6907 C CA . SER B 1 66 ? 1.255 39.531 19.25 1 89.94 66 SER B CA 1
ATOM 6908 C C . SER B 1 66 ? 2.596 39 19.734 1 89.94 66 SER B C 1
ATOM 6910 O O . SER B 1 66 ? 3.09 38 19.219 1 89.94 66 SER B O 1
ATOM 6912 N N . ILE B 1 67 ? 3.16 39.531 20.734 1 84.56 67 ILE B N 1
ATOM 6913 C CA . ILE B 1 67 ? 4.508 39.188 21.188 1 84.56 67 ILE B CA 1
ATOM 6914 C C . ILE B 1 67 ? 4.523 37.75 21.734 1 84.56 67 ILE B C 1
ATOM 6916 O O . ILE B 1 67 ? 5.574 37.125 21.781 1 84.56 67 ILE B O 1
ATOM 6920 N N . PHE B 1 68 ? 3.41 37.281 22.125 1 86.56 68 PHE B N 1
ATOM 6921 C CA . PHE B 1 68 ? 3.301 35.969 22.719 1 86.56 68 PHE B CA 1
ATOM 6922 C C . PHE B 1 68 ? 3.607 34.875 21.688 1 86.56 68 PHE B C 1
ATOM 6924 O O . PHE B 1 68 ? 4.211 33.844 22 1 86.56 68 PHE B O 1
ATOM 6931 N N . TRP B 1 69 ? 3.256 35.125 20.469 1 87.62 69 TRP B N 1
ATOM 6932 C CA . TRP B 1 69 ? 3.262 34.062 19.469 1 87.62 69 TRP B CA 1
ATOM 6933 C C . TRP B 1 69 ? 4.625 33.969 18.797 1 87.62 69 TRP B C 1
ATOM 6935 O O . TRP B 1 69 ? 5.25 34.969 18.484 1 87.62 69 TRP B O 1
ATOM 6945 N N . GLN B 1 70 ? 4.988 32.75 18.578 1 83.06 70 GLN B N 1
ATOM 6946 C CA . GLN B 1 70 ? 6.211 32.5 17.828 1 83.06 70 GLN B CA 1
ATOM 6947 C C . GLN B 1 70 ? 5.953 32.5 16.328 1 83.06 70 GLN B C 1
ATOM 6949 O O . GLN B 1 70 ? 6.781 32.969 15.555 1 83.06 70 GLN B O 1
ATOM 6954 N N . ASP B 1 71 ? 4.859 31.953 15.945 1 87.25 71 ASP B N 1
ATOM 6955 C CA . ASP B 1 71 ? 4.477 31.859 14.539 1 87.25 71 ASP B CA 1
ATOM 6956 C C . ASP B 1 71 ? 4.141 33.25 13.969 1 87.25 71 ASP B C 1
ATOM 6958 O O . ASP B 1 71 ? 3.334 33.969 14.539 1 87.25 71 ASP B O 1
ATOM 6962 N N . VAL B 1 72 ? 4.648 33.5 12.906 1 86.69 72 VAL B N 1
ATOM 6963 C CA . VAL B 1 72 ? 4.539 34.812 12.312 1 86.69 72 VAL B CA 1
ATOM 6964 C C . VAL B 1 72 ? 3.09 35.094 11.922 1 86.69 72 VAL B C 1
ATOM 6966 O O . VAL B 1 72 ? 2.602 36.219 12.07 1 86.69 72 VAL B O 1
ATOM 6969 N N . THR B 1 73 ? 2.479 34.156 11.352 1 92 73 THR B N 1
ATOM 6970 C CA . THR B 1 73 ? 1.085 34.344 10.961 1 92 73 THR B CA 1
ATOM 6971 C C . THR B 1 73 ? 0.202 34.594 12.18 1 92 73 THR B C 1
ATOM 6973 O O . THR B 1 73 ? -0.664 35.469 12.156 1 92 73 THR B O 1
ATOM 6976 N N . LYS B 1 74 ? 0.427 33.875 13.234 1 93.25 74 LYS B N 1
ATOM 6977 C CA . LYS B 1 74 ? -0.347 34.094 14.453 1 93.25 74 LYS B CA 1
ATOM 6978 C C . LYS B 1 74 ? -0.067 35.469 15.062 1 93.25 74 LYS B C 1
ATOM 6980 O O . LYS B 1 74 ? -0.962 36.094 15.633 1 93.25 74 LYS B O 1
ATOM 6985 N N . GLN B 1 75 ? 1.169 35.875 14.945 1 92.19 75 GLN B N 1
ATOM 6986 C CA . GLN B 1 75 ? 1.492 37.25 15.383 1 92.19 75 GLN B CA 1
ATOM 6987 C C . GLN B 1 75 ? 0.65 38.281 14.648 1 92.19 75 GLN B C 1
ATOM 6989 O O . GLN B 1 75 ? 0.084 39.188 15.266 1 92.19 75 GLN B O 1
ATOM 6994 N N . HIS B 1 76 ? 0.64 38.062 13.383 1 93.56 76 HIS B N 1
ATOM 6995 C CA . HIS B 1 76 ? -0.12 39 12.547 1 93.56 76 HIS B CA 1
ATOM 6996 C C . HIS B 1 76 ? -1.602 38.969 12.906 1 93.56 76 HIS B C 1
ATOM 6998 O O . HIS B 1 76 ? -2.227 40.031 13.039 1 93.56 76 HIS B O 1
ATOM 7004 N N . LEU B 1 77 ? -2.16 37.844 13.078 1 96.5 77 LEU B N 1
ATOM 7005 C CA . LEU B 1 77 ? -3.58 37.688 13.383 1 96.5 77 LEU B CA 1
ATOM 7006 C C . LEU B 1 77 ? -3.902 38.281 14.758 1 96.5 77 LEU B C 1
ATOM 7008 O O . LEU B 1 77 ? -4.961 38.875 14.945 1 96.5 77 LEU B O 1
ATOM 7012 N N . ALA B 1 78 ? -3.002 38.031 15.695 1 96.56 78 ALA B N 1
ATOM 7013 C CA . ALA B 1 78 ? -3.176 38.625 17.031 1 96.56 78 ALA B CA 1
ATOM 7014 C C . ALA B 1 78 ? -3.133 40.125 16.969 1 96.56 78 ALA B C 1
ATOM 7016 O O . ALA B 1 78 ? -3.918 40.812 17.641 1 96.56 78 ALA B O 1
ATOM 7017 N N . ARG B 1 79 ? -2.213 40.656 16.234 1 96 79 ARG B N 1
ATOM 7018 C CA . ARG B 1 79 ? -2.115 42.094 16.062 1 96 79 ARG B CA 1
ATOM 7019 C C . ARG B 1 79 ? -3.391 42.656 15.453 1 96 79 ARG B C 1
ATOM 7021 O O . ARG B 1 79 ? -3.912 43.688 15.922 1 96 79 ARG B O 1
ATOM 7028 N N . ARG B 1 80 ? -3.852 42.031 14.406 1 97.06 80 ARG B N 1
ATOM 7029 C CA . ARG B 1 80 ? -5.07 42.469 13.75 1 97.06 80 ARG B CA 1
ATOM 7030 C C . ARG B 1 80 ? -6.266 42.406 14.695 1 97.06 80 ARG B C 1
ATOM 7032 O O . ARG B 1 80 ? -7.152 43.281 14.648 1 97.06 80 ARG B O 1
ATOM 7039 N N . SER B 1 81 ? -6.328 41.438 15.539 1 97.62 81 SER B N 1
ATOM 7040 C CA . SER B 1 81 ? -7.391 41.312 16.531 1 97.62 81 SER B CA 1
ATOM 7041 C C . SER B 1 81 ? -7.359 42.469 17.516 1 97.62 81 SER B C 1
ATOM 7043 O O . SER B 1 81 ? -8.391 43.094 17.781 1 97.62 81 SER B O 1
ATOM 7045 N N . LEU B 1 82 ? -6.176 42.719 18.016 1 96.69 82 LEU B N 1
ATOM 7046 C CA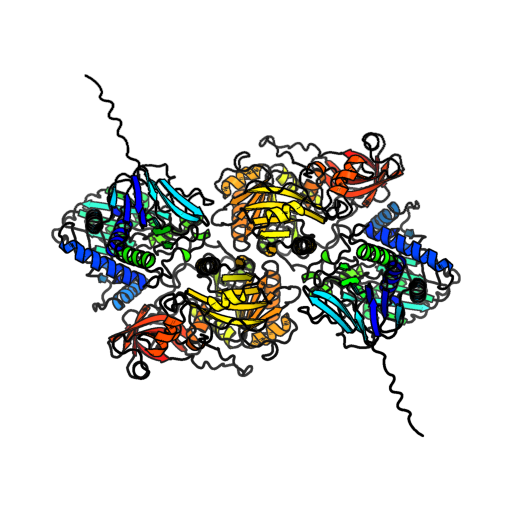 . LEU B 1 82 ? -6.027 43.781 19.016 1 96.69 82 LEU B CA 1
ATOM 7047 C C . LEU B 1 82 ? -6.363 45.125 18.406 1 96.69 82 LEU B C 1
ATOM 7049 O O . LEU B 1 82 ? -6.969 45.969 19.062 1 96.69 82 LEU B O 1
ATOM 7053 N N . GLU B 1 83 ? -5.945 45.344 17.219 1 97.19 83 GLU B N 1
ATOM 7054 C CA . GLU B 1 83 ? -6.281 46.594 16.516 1 97.19 83 GLU B CA 1
ATOM 7055 C C . GLU B 1 83 ? -7.789 46.75 16.375 1 97.19 83 GLU B C 1
ATOM 7057 O O . GLU B 1 83 ? -8.328 47.812 16.609 1 97.19 83 GLU B O 1
ATOM 7062 N N . LEU B 1 84 ? -8.422 45.719 15.984 1 97.56 84 LEU B N 1
ATOM 7063 C CA . LEU B 1 84 ? -9.875 45.719 15.836 1 97.56 84 LEU B CA 1
ATOM 7064 C C . LEU B 1 84 ? -10.562 46.031 17.156 1 97.56 84 LEU B C 1
ATOM 7066 O O . LEU B 1 84 ? -11.461 46.875 17.219 1 97.56 84 LEU B O 1
ATOM 7070 N N . TYR B 1 85 ? -10.172 45.344 18.234 1 97.69 85 TYR B N 1
ATOM 7071 C CA . TYR B 1 85 ? -10.789 45.5 19.547 1 97.69 85 TYR B CA 1
ATOM 7072 C C . TYR B 1 85 ? -10.547 46.906 20.078 1 97.69 85 TYR B C 1
ATOM 7074 O O . TYR B 1 85 ? -11.422 47.5 20.719 1 97.69 85 TYR B O 1
ATOM 7082 N N . THR B 1 86 ? -9.352 47.406 19.844 1 96.5 86 THR B N 1
ATOM 7083 C CA . THR B 1 86 ? -9.023 48.75 20.266 1 96.5 86 THR B CA 1
ATOM 7084 C C . THR B 1 86 ? -9.93 49.781 19.578 1 96.5 86 THR B C 1
ATOM 7086 O O . THR B 1 86 ? -10.422 50.719 20.219 1 96.5 86 THR B O 1
ATOM 7089 N N . LYS B 1 87 ? -10.109 49.594 18.344 1 96.69 87 LYS B N 1
ATOM 7090 C CA . LYS B 1 87 ? -10.992 50.469 17.578 1 96.69 87 LYS B CA 1
ATOM 7091 C C . LYS B 1 87 ? -12.422 50.375 18.109 1 96.69 87 LYS B C 1
ATOM 7093 O O . LYS B 1 87 ? -13.086 51.406 18.266 1 96.69 87 LYS B O 1
ATOM 7098 N N . LEU B 1 88 ? -12.914 49.25 18.359 1 96.44 88 LEU B N 1
ATOM 7099 C CA . LEU B 1 88 ? -14.281 49.031 18.828 1 96.44 88 LEU B CA 1
ATOM 7100 C C . LEU B 1 88 ? -14.453 49.625 20.234 1 96.44 88 LEU B C 1
ATOM 7102 O O . LEU B 1 88 ? -15.539 50.062 20.594 1 96.44 88 LEU B O 1
ATOM 7106 N N . ALA B 1 89 ? -13.383 49.531 21 1 95.62 89 ALA B N 1
ATOM 7107 C CA . ALA B 1 89 ? -13.43 50.031 22.375 1 95.62 89 ALA B CA 1
ATOM 7108 C C . ALA B 1 89 ? -13.688 51.531 22.406 1 95.62 89 ALA B C 1
ATOM 7110 O O . ALA B 1 89 ? -14.18 52.062 23.422 1 95.62 89 ALA B O 1
ATOM 7111 N N . GLU B 1 90 ? -13.383 52.219 21.422 1 94.19 90 GLU B N 1
ATOM 7112 C CA . GLU B 1 90 ? -13.609 53.656 21.344 1 94.19 90 GLU B CA 1
ATOM 7113 C C . GLU B 1 90 ? -15.094 53.969 21.453 1 94.19 90 GLU B C 1
ATOM 7115 O O . GLU B 1 90 ? -15.461 55.094 21.859 1 94.19 90 GLU B O 1
ATOM 7120 N N . HIS B 1 91 ? -15.93 53.031 21.109 1 90.88 91 HIS B N 1
ATOM 7121 C CA . HIS B 1 91 ? -17.375 53.25 21.219 1 90.88 91 HIS B CA 1
ATOM 7122 C C . HIS B 1 91 ? -17.828 53.25 22.672 1 90.88 91 HIS B C 1
ATOM 7124 O O . HIS B 1 91 ? -18.938 53.688 22.984 1 90.88 91 HIS B O 1
ATOM 7130 N N . GLY B 1 92 ? -17.062 52.688 23.562 1 87.38 92 GLY B N 1
ATOM 7131 C CA . GLY B 1 92 ? -17.328 52.719 25 1 87.38 92 GLY B CA 1
ATOM 7132 C C . GLY B 1 92 ? -18.422 51.781 25.438 1 87.38 92 GLY B C 1
ATOM 7133 O O . GLY B 1 92 ? -19.078 52 26.453 1 87.38 92 GLY B O 1
ATOM 7134 N N . ARG B 1 93 ? -18.578 50.719 24.766 1 90.69 93 ARG B N 1
ATOM 7135 C CA . ARG B 1 93 ? -19.734 49.844 25.031 1 90.69 93 ARG B CA 1
ATOM 7136 C C . ARG B 1 93 ? -19.297 48.594 25.766 1 90.69 93 ARG B C 1
ATOM 7138 O O . ARG B 1 93 ? -20.141 47.75 26.109 1 90.69 93 ARG B O 1
ATOM 7145 N N . PHE B 1 94 ? -18.062 48.406 26 1 93.69 94 PHE B N 1
ATOM 7146 C CA . PHE B 1 94 ? -17.578 47.25 26.781 1 93.69 94 PHE B CA 1
ATOM 7147 C C . PHE B 1 94 ? -16.312 47.625 27.531 1 93.69 94 PHE B C 1
ATOM 7149 O O . PHE B 1 94 ? -15.586 48.531 27.141 1 93.69 94 PHE B O 1
ATOM 7156 N N . LYS B 1 95 ? -16.016 46.969 28.594 1 93.5 95 LYS B N 1
ATOM 7157 C CA . LYS B 1 95 ? -14.812 47.188 29.375 1 93.5 95 LYS B CA 1
ATOM 7158 C C . LYS B 1 95 ? -13.57 46.75 28.594 1 93.5 95 LYS B C 1
ATOM 7160 O O . LYS B 1 95 ? -13.555 45.688 27.969 1 93.5 95 LYS B O 1
ATOM 7165 N N . PHE B 1 96 ? -12.695 47.562 28.469 1 95.62 96 PHE B N 1
ATOM 7166 C CA . PHE B 1 96 ? -11.43 47.375 27.781 1 95.62 96 PHE B CA 1
ATOM 7167 C C . PHE B 1 96 ? -10.281 48 28.562 1 95.62 96 PHE B C 1
ATOM 7169 O O . PHE B 1 96 ? -10.227 49.219 28.75 1 95.62 96 PHE B O 1
ATOM 7176 N N . THR B 1 97 ? -9.344 47.125 29.125 1 94.88 97 THR B N 1
ATOM 7177 C CA . THR B 1 97 ? -8.234 47.594 29.953 1 94.88 97 THR B CA 1
ATOM 7178 C C . THR B 1 97 ? -6.902 47.094 29.422 1 94.88 97 THR B C 1
ATOM 7180 O O . THR B 1 97 ? -6.652 45.906 29.375 1 94.88 97 THR B O 1
ATOM 7183 N N . LYS B 1 98 ? -6.07 48 29.016 1 94.56 98 LYS B N 1
ATOM 7184 C CA . LYS B 1 98 ? -4.707 47.656 28.609 1 94.56 98 LYS B CA 1
ATOM 7185 C C . LYS B 1 98 ? -3.811 47.469 29.828 1 94.56 98 LYS B C 1
ATOM 7187 O O . LYS B 1 98 ? -2.902 48.281 30.078 1 94.56 98 LYS B O 1
ATOM 7192 N N . CYS B 1 99 ? -3.977 46.406 30.531 1 92.62 99 CYS B N 1
ATOM 7193 C CA . CYS B 1 99 ? -3.312 46.156 31.797 1 92.62 99 CYS B CA 1
ATOM 7194 C C . CYS B 1 99 ? -1.938 45.531 31.594 1 92.62 99 CYS B C 1
ATOM 7196 O O . CYS B 1 99 ? -1.109 45.531 32.5 1 92.62 99 CYS B O 1
ATOM 7198 N N . GLY B 1 100 ? -1.693 44.969 30.391 1 92.81 100 GLY B N 1
ATOM 7199 C CA . GLY B 1 100 ? -0.43 44.281 30.156 1 92.81 100 GLY B CA 1
ATOM 7200 C C . GLY B 1 100 ? -0.36 42.938 30.797 1 92.81 100 GLY B C 1
ATOM 7201 O O . GLY B 1 100 ? -1.31 42.5 31.453 1 92.81 100 GLY B O 1
ATOM 7202 N N . ARG B 1 101 ? 0.757 42.25 30.594 1 92.56 101 ARG B N 1
ATOM 7203 C CA . ARG B 1 101 ? 0.998 40.906 31.109 1 92.56 101 ARG B CA 1
ATOM 7204 C C . ARG B 1 101 ? 2.475 40.688 31.438 1 92.56 101 ARG B C 1
ATOM 7206 O O . ARG B 1 101 ? 3.346 41.188 30.719 1 92.56 101 ARG B O 1
ATOM 7213 N N . VAL B 1 102 ? 2.74 40.031 32.5 1 89.06 102 VAL B N 1
ATOM 7214 C CA . VAL B 1 102 ? 4.102 39.656 32.875 1 89.06 102 VAL B CA 1
ATOM 7215 C C . VAL B 1 102 ? 4.262 38.156 32.75 1 89.06 102 VAL B C 1
ATOM 7217 O O . VAL B 1 102 ? 3.525 37.375 33.375 1 89.06 102 VAL B O 1
ATOM 7220 N N . TYR B 1 103 ? 5.156 37.75 31.891 1 89.31 103 TYR B N 1
ATOM 7221 C CA . TYR B 1 103 ? 5.523 36.344 31.781 1 89.31 103 TYR B CA 1
ATOM 7222 C C . TYR B 1 103 ? 6.723 36.031 32.656 1 89.31 103 TYR B C 1
ATOM 7224 O O . TYR B 1 103 ? 7.742 36.719 32.625 1 89.31 103 TYR B O 1
ATOM 7232 N N . LEU B 1 104 ? 6.574 35 33.438 1 85.88 104 LEU B N 1
ATOM 7233 C CA . LEU B 1 104 ? 7.633 34.594 34.344 1 85.88 104 LEU B CA 1
ATOM 7234 C C . LEU B 1 104 ? 8.203 33.219 33.969 1 85.88 104 LEU B C 1
ATOM 7236 O O . LEU B 1 104 ? 7.469 32.344 33.5 1 85.88 104 LEU B O 1
ATOM 7240 N N . ALA B 1 105 ? 9.516 33.125 34.094 1 86.44 105 ALA B N 1
ATOM 7241 C CA . ALA B 1 105 ? 10.203 31.844 33.812 1 86.44 105 ALA B CA 1
ATOM 7242 C C . ALA B 1 105 ? 11.148 31.484 34.969 1 86.44 105 ALA B C 1
ATOM 7244 O O . ALA B 1 105 ? 11.797 32.375 35.531 1 86.44 105 ALA B O 1
ATOM 7245 N N . SER B 1 106 ? 11.172 30.203 35.281 1 81.75 106 SER B N 1
ATOM 7246 C CA . SER B 1 106 ? 12.102 29.734 36.312 1 81.75 106 SER B CA 1
ATOM 7247 C C . SER B 1 106 ? 13.102 28.734 35.75 1 81.75 106 SER B C 1
ATOM 7249 O O . SER B 1 106 ? 14.078 28.391 36.406 1 81.75 106 SER B O 1
ATOM 7251 N N . SER B 1 107 ? 12.891 28.25 34.625 1 83.81 107 SER B N 1
ATOM 7252 C CA . SER B 1 107 ? 13.812 27.344 33.969 1 83.81 107 SER B CA 1
ATOM 7253 C C . SER B 1 107 ? 14.578 28.062 32.844 1 83.81 107 SER B C 1
ATOM 7255 O O . SER B 1 107 ? 14.102 29.062 32.312 1 83.81 107 SER B O 1
ATOM 7257 N N . ILE B 1 108 ? 15.719 27.484 32.5 1 79.12 108 ILE B N 1
ATOM 7258 C CA . ILE B 1 108 ? 16.547 28.047 31.438 1 79.12 108 ILE B CA 1
ATOM 7259 C C . ILE B 1 108 ? 15.797 27.953 30.094 1 79.12 108 ILE B C 1
ATOM 7261 O O . ILE B 1 108 ? 15.859 28.875 29.281 1 79.12 108 ILE B O 1
ATOM 7265 N N . ALA B 1 109 ? 15.172 26.953 29.891 1 79.81 109 ALA B N 1
ATOM 7266 C CA . ALA B 1 109 ? 14.43 26.766 28.641 1 79.81 109 ALA B CA 1
ATOM 7267 C C . ALA B 1 109 ? 13.391 27.859 28.453 1 79.81 109 ALA B C 1
ATOM 7269 O O . ALA B 1 109 ? 13.297 28.453 27.359 1 79.81 109 ALA B O 1
ATOM 7270 N N . ASN B 1 110 ? 12.703 28.188 29.453 1 82.75 110 ASN B N 1
ATOM 7271 C CA . ASN B 1 110 ? 11.656 29.188 29.344 1 82.75 110 ASN B CA 1
ATOM 7272 C C . ASN B 1 110 ? 12.242 30.609 29.375 1 82.75 110 ASN B C 1
ATOM 7274 O O . ASN B 1 110 ? 11.648 31.547 28.844 1 82.75 110 ASN B O 1
ATOM 7278 N N . GLU B 1 111 ? 13.336 30.734 30.031 1 77.88 111 GLU B N 1
ATOM 7279 C CA . GLU B 1 111 ? 14.023 32.031 29.938 1 77.88 111 GLU B CA 1
ATOM 7280 C C . GLU B 1 111 ? 14.391 32.344 28.5 1 77.88 111 GLU B C 1
ATOM 7282 O O . GLU B 1 111 ? 14.195 33.5 28.047 1 77.88 111 GLU B O 1
ATOM 7287 N N . ILE B 1 112 ? 14.922 31.438 27.875 1 75.31 112 ILE B N 1
ATOM 7288 C CA . ILE B 1 112 ? 15.305 31.625 26.484 1 75.31 112 ILE B CA 1
ATOM 7289 C C . ILE B 1 112 ? 14.062 31.906 25.641 1 75.31 112 ILE B C 1
ATOM 7291 O O . ILE B 1 112 ? 14.094 32.719 24.734 1 75.31 112 ILE B O 1
ATOM 7295 N N . LEU B 1 113 ? 13.016 31.25 25.938 1 77 113 LEU B N 1
ATOM 7296 C CA . LEU B 1 113 ? 11.75 31.516 25.25 1 77 113 LEU B CA 1
ATOM 7297 C C . LEU B 1 113 ? 11.312 32.969 25.438 1 77 113 LEU B C 1
ATOM 7299 O O . LEU B 1 113 ? 10.852 33.594 24.484 1 77 113 LEU B O 1
ATOM 7303 N N . LEU B 1 114 ? 11.422 33.469 26.625 1 75.06 114 LEU B N 1
ATOM 7304 C CA . LEU B 1 114 ? 11.047 34.844 26.906 1 75.06 114 LEU B CA 1
ATOM 7305 C C . LEU B 1 114 ? 11.93 35.812 26.141 1 75.06 114 LEU B C 1
ATOM 7307 O O . LEU B 1 114 ? 11.453 36.812 25.641 1 75.06 114 LEU B O 1
ATOM 7311 N N . ARG B 1 115 ? 13.148 35.438 26.016 1 73.5 115 ARG B N 1
ATOM 7312 C CA . ARG B 1 115 ? 14.07 36.281 25.266 1 73.5 115 ARG B CA 1
ATOM 7313 C C . ARG B 1 115 ? 13.703 36.312 23.781 1 73.5 115 ARG B C 1
ATOM 7315 O O . ARG B 1 115 ? 13.836 37.344 23.125 1 73.5 115 ARG B O 1
ATOM 7322 N N . ARG B 1 116 ? 13.344 35.312 23.312 1 73.38 116 ARG B N 1
ATOM 7323 C CA . ARG B 1 116 ? 12.914 35.219 21.922 1 73.38 116 ARG B CA 1
ATOM 7324 C C . ARG B 1 116 ? 11.656 36.062 21.703 1 73.38 116 ARG B C 1
ATOM 7326 O O . ARG B 1 116 ? 11.492 36.688 20.641 1 73.38 116 ARG B O 1
ATOM 7333 N N . MET B 1 117 ? 10.766 35.938 22.625 1 70.88 117 MET B N 1
ATOM 7334 C CA . MET B 1 117 ? 9.555 36.75 22.547 1 70.88 117 MET B CA 1
ATOM 7335 C C . MET B 1 117 ? 9.906 38.25 22.547 1 70.88 117 MET B C 1
ATOM 7337 O O . MET B 1 117 ? 9.359 39 21.75 1 70.88 117 MET B O 1
ATOM 7341 N N . TYR B 1 118 ? 10.82 38.531 23.328 1 64.5 118 TYR B N 1
ATOM 7342 C CA . TYR B 1 118 ? 11.258 39.906 23.453 1 64.5 118 TYR B CA 1
ATOM 7343 C C . TYR B 1 118 ? 11.883 40.406 22.156 1 64.5 118 TYR B C 1
ATOM 7345 O O . TYR B 1 118 ? 11.625 41.531 21.719 1 64.5 118 TYR B O 1
ATOM 7353 N N . SER B 1 119 ? 12.734 39.594 21.688 1 61 119 SER B N 1
ATOM 7354 C CA . SER B 1 119 ? 13.461 39.938 20.469 1 61 119 SER B CA 1
ATOM 7355 C C . SER B 1 119 ? 12.5 40.25 19.312 1 61 119 SER B C 1
ATOM 7357 O O . SER B 1 119 ? 12.797 41.062 18.453 1 61 119 SER B O 1
ATOM 7359 N N . ARG B 1 120 ? 11.445 39.594 19.484 1 50.16 120 ARG B N 1
ATOM 7360 C CA . ARG B 1 120 ? 10.461 39.844 18.438 1 50.16 120 ARG B CA 1
ATOM 7361 C C . ARG B 1 120 ? 9.672 41.125 18.719 1 50.16 120 ARG B C 1
ATOM 7363 O O . ARG B 1 120 ? 9.117 41.719 17.797 1 50.16 120 ARG B O 1
ATOM 7370 N N . GLY B 1 121 ? 9.586 41.312 20.125 1 47.75 121 GLY B N 1
ATOM 7371 C CA . GLY B 1 121 ? 8.898 42.5 20.578 1 47.75 121 GLY B CA 1
ATOM 7372 C C . GLY B 1 121 ? 9.836 43.656 20.891 1 47.75 121 GLY B C 1
ATOM 7373 O O . GLY B 1 121 ? 11.008 43.438 21.203 1 47.75 121 GLY B O 1
ATOM 7374 N N . MET B 1 122 ? 10.375 44.531 20.031 1 38.31 122 MET B N 1
ATOM 7375 C CA . MET B 1 122 ? 11.273 45.656 20.172 1 38.31 122 MET B CA 1
ATOM 7376 C C . MET B 1 122 ? 11.383 46.125 21.625 1 38.31 122 MET B C 1
ATOM 7378 O O . MET B 1 122 ? 11.625 47.281 21.891 1 38.31 122 MET B O 1
ATOM 7382 N N . LEU B 1 123 ? 11.164 45.188 22.547 1 38.72 123 LEU B N 1
ATOM 7383 C CA . LEU B 1 123 ? 11.164 45.75 23.891 1 38.72 123 LEU B CA 1
ATOM 7384 C C . LEU B 1 123 ? 12.453 45.406 24.625 1 38.72 123 LEU B C 1
ATOM 7386 O O . LEU B 1 123 ? 13.031 44.344 24.422 1 38.72 123 LEU B O 1
ATOM 7390 N N . ARG B 1 124 ? 13.344 46.281 25.281 1 36.78 124 ARG B N 1
ATOM 7391 C CA . ARG B 1 124 ? 14.711 46.406 25.781 1 36.78 124 ARG B CA 1
ATOM 7392 C C . ARG B 1 124 ? 14.844 45.781 27.156 1 36.78 124 ARG B C 1
ATOM 7394 O O . ARG B 1 124 ? 15.93 45.75 27.734 1 36.78 124 ARG B O 1
ATOM 7401 N N . ASN B 1 125 ? 13.922 45.594 28.047 1 35.56 125 ASN B N 1
ATOM 7402 C CA . ASN B 1 125 ? 14.469 45.406 29.391 1 35.56 125 ASN B CA 1
ATOM 7403 C C . ASN B 1 125 ? 14.633 43.906 29.734 1 35.56 125 ASN B C 1
ATOM 7405 O O . ASN B 1 125 ? 13.75 43.094 29.422 1 35.56 125 ASN B O 1
ATOM 7409 N N . SER B 1 126 ? 15.828 43.312 30.141 1 39.03 126 SER B N 1
ATOM 7410 C CA . SER B 1 126 ? 16.531 42.031 30.188 1 39.03 126 SER B CA 1
ATOM 7411 C C . SER B 1 126 ? 16.016 41.156 31.344 1 39.03 126 SER B C 1
ATOM 7413 O O . SER B 1 126 ? 16.531 40.062 31.562 1 39.03 126 SER B O 1
ATOM 7415 N N . ASN B 1 127 ? 15.328 41.438 32.438 1 45.47 127 ASN B N 1
ATOM 7416 C CA . ASN B 1 127 ? 15.305 40.5 33.562 1 45.47 127 ASN B CA 1
ATOM 7417 C C . ASN B 1 127 ? 14.398 39.312 33.281 1 45.47 127 ASN B C 1
ATOM 7419 O O . ASN B 1 127 ? 13.688 39.281 32.281 1 45.47 127 ASN B O 1
ATOM 7423 N N . LEU B 1 128 ? 14.258 38.094 34.281 1 63.62 128 LEU B N 1
ATOM 7424 C CA . LEU B 1 128 ? 13.516 36.875 34.531 1 63.62 128 LEU B CA 1
ATOM 7425 C C . LEU B 1 128 ? 12.031 37.062 34.25 1 63.62 128 LEU B C 1
ATOM 7427 O O . LEU B 1 128 ? 11.266 36.125 34.219 1 63.62 128 LEU B O 1
ATOM 7431 N N . ALA B 1 129 ? 11.68 38.125 34 1 72.25 129 ALA B N 1
ATOM 7432 C CA . ALA B 1 129 ? 10.297 38.5 33.719 1 72.25 129 ALA B CA 1
ATOM 7433 C C . ALA B 1 129 ? 10.195 39.375 32.438 1 72.25 129 ALA B C 1
ATOM 7435 O O . ALA B 1 129 ? 11.078 40.188 32.188 1 72.25 129 ALA B O 1
ATOM 7436 N N . LEU B 1 130 ? 9.258 38.969 31.531 1 79.31 130 LEU B N 1
ATOM 7437 C CA . LEU B 1 130 ? 8.977 39.75 30.344 1 79.31 130 LEU B CA 1
ATOM 7438 C C . LEU B 1 130 ? 7.637 40.5 30.469 1 79.31 130 LEU B C 1
ATOM 7440 O O . LEU B 1 130 ? 6.602 39.844 30.688 1 79.31 130 LEU B O 1
ATOM 7444 N N . LEU B 1 131 ? 7.672 41.719 30.406 1 82.25 131 LEU B N 1
ATOM 7445 C CA . LEU B 1 131 ? 6.445 42.531 30.406 1 82.25 131 LEU B CA 1
ATOM 7446 C C . LEU B 1 131 ? 5.93 42.719 28.984 1 82.25 131 LEU B C 1
ATOM 7448 O O . LEU B 1 131 ? 6.668 43.188 28.109 1 82.25 131 LEU B O 1
ATOM 7452 N N . SER B 1 132 ? 4.773 42.312 28.75 1 87.5 132 SER B N 1
ATOM 7453 C CA . SER B 1 132 ? 4.016 42.594 27.531 1 87.5 132 SER B CA 1
ATOM 7454 C C . SER B 1 132 ? 2.99 43.719 27.781 1 87.5 132 SER B C 1
ATOM 7456 O O . SER B 1 132 ? 1.873 43.438 28.219 1 87.5 132 SER B O 1
ATOM 7458 N N . PRO B 1 133 ? 3.236 44.844 27.375 1 88.12 133 PRO B N 1
ATOM 7459 C CA . PRO B 1 133 ? 2.381 45.969 27.766 1 88.12 133 PRO B CA 1
ATOM 7460 C C . PRO B 1 133 ? 1.067 46 26.984 1 88.12 133 PRO B C 1
ATOM 7462 O O . PRO B 1 133 ? 0.102 46.656 27.422 1 88.12 133 PRO B O 1
ATOM 7465 N N . ASP B 1 134 ? 1.028 45.344 25.906 1 90.62 134 ASP B N 1
ATOM 7466 C CA . ASP B 1 134 ? -0.117 45.5 25.016 1 90.62 134 ASP B CA 1
ATOM 7467 C C . ASP B 1 134 ? -1.196 44.469 25.312 1 90.62 134 ASP B C 1
ATOM 7469 O O . ASP B 1 134 ? -2.258 44.469 24.688 1 90.62 134 ASP B O 1
ATOM 7473 N N . ASP B 1 135 ? -0.935 43.594 26.25 1 92.88 135 ASP B N 1
ATOM 7474 C CA . ASP B 1 135 ? -1.978 42.656 26.625 1 92.88 135 ASP B CA 1
ATOM 7475 C C . ASP B 1 135 ? -3.176 43.375 27.234 1 92.88 135 ASP B C 1
ATOM 7477 O O . ASP B 1 135 ? -3.023 44.438 27.844 1 92.88 135 ASP B O 1
ATOM 7481 N N . VAL B 1 136 ? -4.355 42.781 27.047 1 95.44 136 VAL B N 1
ATOM 7482 C CA . VAL B 1 136 ? -5.594 43.469 27.391 1 95.44 136 VAL B CA 1
ATOM 7483 C C . VAL B 1 136 ? -6.512 42.531 28.172 1 95.44 136 VAL B C 1
ATOM 7485 O O . VAL B 1 136 ? -6.473 41.312 27.969 1 95.44 136 VAL B O 1
ATOM 7488 N N . ALA B 1 137 ? -7.23 43.094 29.094 1 95.56 137 ALA B N 1
ATOM 7489 C CA . ALA B 1 137 ? -8.406 42.469 29.688 1 95.56 137 ALA B CA 1
ATOM 7490 C C . ALA B 1 137 ? -9.688 43.156 29.25 1 95.56 137 ALA B C 1
ATOM 7492 O O . ALA B 1 137 ? -9.734 44.406 29.188 1 95.56 137 ALA B O 1
ATOM 7493 N N . LEU B 1 138 ? -10.633 42.375 28.844 1 95.81 138 LEU B N 1
ATOM 7494 C CA . LEU B 1 138 ? -11.867 43 28.344 1 95.81 138 LEU B CA 1
ATOM 7495 C C . LEU B 1 138 ? -13.07 42.094 28.656 1 95.81 138 LEU B C 1
ATOM 7497 O O . LEU B 1 138 ? -12.914 41 29.156 1 95.81 138 LEU B O 1
ATOM 7501 N N . ASP B 1 139 ? -14.234 42.688 28.469 1 94.62 139 ASP B N 1
ATOM 7502 C CA . ASP B 1 139 ? -15.477 41.938 28.562 1 94.62 139 ASP B CA 1
ATOM 7503 C C . ASP B 1 139 ? -15.781 41.188 27.266 1 94.62 139 ASP B C 1
ATOM 7505 O O . ASP B 1 139 ? -16.25 41.781 26.297 1 94.62 139 ASP B O 1
ATOM 7509 N N . PRO B 1 140 ? -15.602 39.875 27.297 1 94.88 140 PRO B N 1
ATOM 7510 C CA . PRO B 1 140 ? -15.719 39.125 26.031 1 94.88 140 PRO B CA 1
ATOM 7511 C C . PRO B 1 140 ? -17.141 39.156 25.484 1 94.88 140 PRO B C 1
ATOM 7513 O O . PRO B 1 140 ? -17.328 39.25 24.266 1 94.88 140 PRO B O 1
ATOM 7516 N N . VAL B 1 141 ? -18.125 39.031 26.312 1 94.94 141 VAL B N 1
ATOM 7517 C CA . VAL B 1 141 ? -19.516 38.969 25.875 1 94.94 141 VAL B CA 1
ATOM 7518 C C . VAL B 1 141 ? -19.906 40.312 25.25 1 94.94 141 VAL B C 1
ATOM 7520 O O . VAL B 1 141 ? -20.484 40.344 24.156 1 94.94 141 VAL B O 1
ATOM 7523 N N . ALA B 1 142 ? -19.578 41.375 25.922 1 95.88 142 ALA B N 1
ATOM 7524 C CA . ALA B 1 142 ? -19.906 42.688 25.422 1 95.88 142 ALA B CA 1
ATOM 7525 C C . ALA B 1 142 ? -19.172 42.969 24.109 1 95.88 142 ALA B C 1
ATOM 7527 O O . ALA B 1 142 ? -19.703 43.656 23.219 1 95.88 142 ALA B O 1
ATOM 7528 N N . LEU B 1 143 ? -17.938 42.562 24.078 1 96.19 143 LEU B N 1
ATOM 7529 C CA . LEU B 1 143 ? -17.203 42.688 22.812 1 96.19 143 LEU B CA 1
ATOM 7530 C C . LEU B 1 143 ? -17.938 41.969 21.688 1 96.19 143 LEU B C 1
ATOM 7532 O O . LEU B 1 143 ? -18.078 42.531 20.578 1 96.19 143 LEU B O 1
ATOM 7536 N N . CYS B 1 144 ? -18.328 40.781 21.922 1 95.38 144 CYS B N 1
ATOM 7537 C CA . CYS B 1 144 ? -19.062 40 20.953 1 95.38 144 CYS B CA 1
ATOM 7538 C C . CYS B 1 144 ? -20.344 40.719 20.516 1 95.38 144 CYS B C 1
ATOM 7540 O O . CYS B 1 144 ? -20.656 40.75 19.328 1 95.38 144 CYS B O 1
ATOM 7542 N N . GLN B 1 145 ? -21.016 41.25 21.438 1 95.81 145 GLN B N 1
ATOM 7543 C CA . GLN B 1 145 ? -22.25 41.969 21.156 1 95.81 145 GLN B CA 1
ATOM 7544 C C . GLN B 1 145 ? -21.984 43.219 20.328 1 95.81 145 GLN B C 1
ATOM 7546 O O . GLN B 1 145 ? -22.766 43.562 19.438 1 95.81 145 GLN B O 1
ATOM 7551 N N . GLU B 1 146 ? -20.953 43.875 20.688 1 96.44 146 GLU B N 1
ATOM 7552 C CA . GLU B 1 146 ? -20.578 45.062 19.922 1 96.44 146 GLU B CA 1
ATOM 7553 C C . GLU B 1 146 ? -20.25 44.688 18.469 1 96.44 146 GLU B C 1
ATOM 7555 O O . GLU B 1 146 ? -20.625 45.375 17.547 1 96.44 146 GLU B O 1
ATOM 7560 N N . LEU B 1 147 ? -19.5 43.594 18.297 1 96.81 147 LEU B N 1
ATOM 7561 C CA . LEU B 1 147 ? -19.172 43.094 16.953 1 96.81 147 LEU B CA 1
ATOM 7562 C C . LEU B 1 147 ? -20.438 42.75 16.188 1 96.81 147 LEU B C 1
ATOM 7564 O O . LEU B 1 147 ? -20.547 43.062 14.992 1 96.81 147 LEU B O 1
ATOM 7568 N N . ALA B 1 148 ? -21.375 42.094 16.812 1 97.12 148 ALA B N 1
ATOM 7569 C CA . ALA B 1 148 ? -22.656 41.75 16.203 1 97.12 148 ALA B CA 1
ATOM 7570 C C . ALA B 1 148 ? -23.422 43 15.766 1 97.12 148 ALA B C 1
ATOM 7572 O O . ALA B 1 148 ? -24 43.031 14.68 1 97.12 148 ALA B O 1
ATOM 7573 N N . ARG B 1 149 ? -23.438 43.938 16.641 1 96.94 149 ARG B N 1
ATOM 7574 C CA . ARG B 1 149 ? -24.125 45.188 16.344 1 96.94 149 ARG B CA 1
ATOM 7575 C C . ARG B 1 149 ? -23.516 45.875 15.109 1 96.94 149 ARG B C 1
ATOM 7577 O O . ARG B 1 149 ? -24.25 46.312 14.227 1 96.94 149 ARG B O 1
ATOM 7584 N N . GLN B 1 150 ? -22.203 45.938 15.102 1 97.06 150 GLN B N 1
ATOM 7585 C CA . GLN B 1 150 ? -21.531 46.531 13.953 1 97.06 150 GLN B CA 1
ATOM 7586 C C . GLN B 1 150 ? -21.828 45.75 12.672 1 97.06 150 GLN B C 1
ATOM 7588 O O . GLN B 1 150 ? -21.984 46.344 11.609 1 97.06 150 GLN B O 1
ATOM 7593 N N . ALA B 1 151 ? -21.875 44.438 12.75 1 97.75 151 ALA B N 1
ATOM 7594 C CA . ALA B 1 151 ? -22.219 43.625 11.594 1 97.75 151 ALA B CA 1
ATOM 7595 C C . ALA B 1 151 ? -23.625 43.906 11.094 1 97.75 151 ALA B C 1
ATOM 7597 O O . ALA B 1 151 ? -23.859 44 9.891 1 97.75 151 ALA B O 1
ATOM 7598 N N . GLN B 1 152 ? -24.547 44.094 11.984 1 97.31 152 GLN B N 1
ATOM 7599 C CA . GLN B 1 152 ? -25.922 44.406 11.633 1 97.31 152 GLN B CA 1
ATOM 7600 C C . GLN B 1 152 ? -26.016 45.781 10.953 1 97.31 152 GLN B C 1
ATOM 7602 O O . GLN B 1 152 ? -26.781 45.938 9.992 1 97.31 152 GLN B O 1
ATOM 7607 N N . GLU B 1 153 ? -25.281 46.656 11.469 1 96.88 153 GLU B N 1
ATOM 7608 C CA . GLU B 1 153 ? -25.25 48 10.875 1 96.88 153 GLU B CA 1
ATOM 7609 C C . GLU B 1 153 ? -24.734 47.938 9.438 1 96.88 153 GLU B C 1
ATOM 7611 O O . GLU B 1 153 ? -25.109 48.781 8.609 1 96.88 153 GLU B O 1
ATOM 7616 N N . LEU B 1 154 ? -23.953 46.969 9.195 1 97.25 154 LEU B N 1
ATOM 7617 C CA . LEU B 1 154 ? -23.391 46.812 7.859 1 97.25 154 LEU B CA 1
ATOM 7618 C C . LEU B 1 154 ? -24.281 45.938 6.992 1 97.25 154 LEU B C 1
ATOM 7620 O O . LEU B 1 154 ? -23.953 45.656 5.836 1 97.25 154 LEU B O 1
ATOM 7624 N N . GLY B 1 155 ? -25.438 45.438 7.562 1 95.94 155 GLY B N 1
ATOM 7625 C CA . GLY B 1 155 ? -26.422 44.75 6.738 1 95.94 155 GLY B CA 1
ATOM 7626 C C . GLY B 1 155 ? -26.578 43.281 7.082 1 95.94 155 GLY B C 1
ATOM 7627 O O . GLY B 1 155 ? -27.438 42.594 6.527 1 95.94 155 GLY B O 1
ATOM 7628 N N . ALA B 1 156 ? -25.797 42.781 7.977 1 97.38 156 ALA B N 1
ATOM 7629 C CA . ALA B 1 156 ? -25.906 41.375 8.359 1 97.38 156 ALA B CA 1
ATOM 7630 C C . ALA B 1 156 ? -27.203 41.125 9.141 1 97.38 156 ALA B C 1
ATOM 7632 O O . ALA B 1 156 ? -27.656 42 9.898 1 97.38 156 ALA B O 1
ATOM 7633 N N . GLN B 1 157 ? -27.797 40.031 8.906 1 96.81 157 GLN B N 1
ATOM 7634 C CA . GLN B 1 157 ? -28.953 39.594 9.688 1 96.81 157 GLN B CA 1
ATOM 7635 C C . GLN B 1 157 ? -28.547 38.594 10.758 1 96.81 157 GLN B C 1
ATOM 7637 O O . GLN B 1 157 ? -27.984 37.531 10.445 1 96.81 157 GLN B O 1
ATOM 7642 N N . ILE B 1 158 ? -28.812 38.938 11.961 1 97.25 158 ILE B N 1
ATOM 7643 C CA . ILE B 1 158 ? -28.438 38.062 13.078 1 97.25 158 ILE B CA 1
ATOM 7644 C C . ILE B 1 158 ? -29.703 37.531 13.734 1 97.25 158 ILE B C 1
ATOM 7646 O O . ILE B 1 158 ? -30.594 38.281 14.117 1 97.25 158 ILE B O 1
ATOM 7650 N N . SER B 1 159 ? -29.812 36.219 13.766 1 96.12 159 SER B N 1
ATOM 7651 C CA . SER B 1 159 ? -30.953 35.531 14.398 1 96.12 159 SER B CA 1
ATOM 7652 C C . SER B 1 159 ? -30.516 34.781 15.648 1 96.12 159 SER B C 1
ATOM 7654 O O . SER B 1 159 ? -29.766 33.812 15.57 1 96.12 159 SER B O 1
ATOM 7656 N N . GLU B 1 160 ? -30.969 35.156 16.797 1 95.62 160 GLU B N 1
ATOM 7657 C CA . GLU B 1 160 ? -30.75 34.469 18.062 1 95.62 160 GLU B CA 1
ATOM 7658 C C . GLU B 1 160 ? -31.828 33.438 18.328 1 95.62 160 GLU B C 1
ATOM 7660 O O . GLU B 1 160 ? -32.875 33.438 17.672 1 95.62 160 GLU B O 1
ATOM 7665 N N . ASN B 1 161 ? -31.531 32.469 19.219 1 94.06 161 ASN B N 1
ATOM 7666 C CA . ASN B 1 161 ? -32.438 31.391 19.547 1 94.06 161 ASN B CA 1
ATOM 7667 C C . ASN B 1 161 ? -32.875 30.625 18.312 1 94.06 161 ASN B C 1
ATOM 7669 O O . ASN B 1 161 ? -34.062 30.297 18.141 1 94.06 161 ASN B O 1
ATOM 7673 N N . CYS B 1 162 ? -31.969 30.5 17.422 1 94.62 162 CYS B N 1
ATOM 7674 C CA . CYS B 1 162 ? -32.219 29.797 16.156 1 94.62 162 CYS B CA 1
ATOM 7675 C C . CYS B 1 162 ? -31.047 28.859 15.836 1 94.62 162 CYS B C 1
ATOM 7677 O O . CYS B 1 162 ? -29.969 29.312 15.43 1 94.62 162 CYS B O 1
ATOM 7679 N N . ALA B 1 163 ? -31.297 27.609 15.977 1 93.81 163 ALA B N 1
ATOM 7680 C CA . ALA B 1 163 ? -30.25 26.609 15.742 1 93.81 163 ALA B CA 1
ATOM 7681 C C . ALA B 1 163 ? -30.219 26.188 14.281 1 93.81 163 ALA B C 1
ATOM 7683 O O . ALA B 1 163 ? -31.266 26.078 13.633 1 93.81 163 ALA B O 1
ATOM 7684 N N . VAL B 1 164 ? -29 26.016 13.75 1 95.69 164 VAL B N 1
ATOM 7685 C CA . VAL B 1 164 ? -28.844 25.359 12.461 1 95.69 164 VAL B CA 1
ATOM 7686 C C . VAL B 1 164 ? -29.047 23.859 12.617 1 95.69 164 VAL B C 1
ATOM 7688 O O . VAL B 1 164 ? -28.406 23.219 13.445 1 95.69 164 VAL B O 1
ATOM 7691 N N . GLU B 1 165 ? -29.859 23.281 11.781 1 94.81 165 GLU B N 1
ATOM 7692 C CA . GLU B 1 165 ? -30.203 21.859 11.938 1 94.81 165 GLU B CA 1
ATOM 7693 C C . GLU B 1 165 ? -29.484 21 10.914 1 94.81 165 GLU B C 1
ATOM 7695 O O . GLU B 1 165 ? -29.078 19.875 11.219 1 94.81 165 GLU B O 1
ATOM 7700 N N . GLU B 1 166 ? -29.406 21.562 9.781 1 96.75 166 GLU B N 1
ATOM 7701 C CA . GLU B 1 166 ? -28.875 20.734 8.703 1 96.75 166 GLU B CA 1
ATOM 7702 C C . GLU B 1 166 ? -28.281 21.594 7.59 1 96.75 166 GLU B C 1
ATOM 7704 O O . GLU B 1 166 ? -28.844 22.641 7.242 1 96.75 166 GLU B O 1
ATOM 7709 N N . VAL B 1 167 ? -27.156 21.203 7.145 1 97.62 167 VAL B N 1
ATOM 7710 C CA . VAL B 1 167 ? -26.562 21.781 5.938 1 97.62 167 VAL B CA 1
ATOM 7711 C C . VAL B 1 167 ? -26.844 20.875 4.746 1 97.62 167 VAL B C 1
ATOM 7713 O O . VAL B 1 167 ? -26.547 19.672 4.785 1 97.62 167 VAL B O 1
ATOM 7716 N N . LEU B 1 168 ? -27.406 21.375 3.73 1 97.25 168 LEU B N 1
ATOM 7717 C CA . LEU B 1 168 ? -27.844 20.594 2.582 1 97.25 168 LEU B CA 1
ATOM 7718 C C . LEU B 1 168 ? -26.828 20.672 1.447 1 97.25 168 LEU B C 1
ATOM 7720 O O . LEU B 1 168 ? -26.375 21.766 1.104 1 97.25 168 LEU B O 1
ATOM 7724 N N . LEU B 1 169 ? -26.484 19.547 0.964 1 96.19 169 LEU B N 1
ATOM 7725 C CA . LEU B 1 169 ? -25.531 19.453 -0.142 1 96.19 169 LEU B CA 1
ATOM 7726 C C . LEU B 1 169 ? -26.234 19 -1.421 1 96.19 169 LEU B C 1
ATOM 7728 O O . LEU B 1 169 ? -27.125 18.156 -1.382 1 96.19 169 LEU B O 1
ATOM 7732 N N . GLY B 1 170 ? -25.922 19.625 -2.473 1 91.94 170 GLY B N 1
ATOM 7733 C CA . GLY B 1 170 ? -26.406 19.219 -3.781 1 91.94 170 GLY B CA 1
ATOM 7734 C C . GLY B 1 170 ? -25.453 18.312 -4.527 1 91.94 170 GLY B C 1
ATOM 7735 O O . GLY B 1 170 ? -24.781 17.469 -3.92 1 91.94 170 GLY B O 1
ATOM 7736 N N . ASP B 1 171 ? -25.469 18.469 -5.84 1 82.81 171 ASP B N 1
ATOM 7737 C CA . ASP B 1 171 ? -24.594 17.688 -6.707 1 82.81 171 ASP B CA 1
ATOM 7738 C C . ASP B 1 171 ? -23.125 17.938 -6.367 1 82.81 171 ASP B C 1
ATOM 7740 O O . ASP B 1 171 ? -22.734 19.062 -6.047 1 82.81 171 ASP B O 1
ATOM 7744 N N . GLU B 1 172 ? -22.328 16.969 -6.336 1 79.88 172 GLU B N 1
ATOM 7745 C CA . GLU B 1 172 ? -20.875 17.016 -6.105 1 79.88 172 GLU B CA 1
ATOM 7746 C C . GLU B 1 172 ? -20.562 17.531 -4.707 1 79.88 172 GLU B C 1
ATOM 7748 O O . GLU B 1 172 ? -19.547 18.219 -4.504 1 79.88 172 GLU B O 1
ATOM 7753 N N . ARG B 1 173 ? -21.562 17.547 -3.748 1 90.62 173 ARG B N 1
ATOM 7754 C CA . ARG B 1 173 ? -21.406 17.906 -2.342 1 90.62 173 ARG B CA 1
ATOM 7755 C C . ARG B 1 173 ? -21.219 19.406 -2.176 1 90.62 173 ARG B C 1
ATOM 7757 O O . ARG B 1 173 ? -20.453 19.859 -1.33 1 90.62 173 ARG B O 1
ATOM 7764 N N . GLN B 1 174 ? -21.891 20.188 -3.078 1 94.06 174 GLN B N 1
ATOM 7765 C CA . GLN B 1 174 ? -21.922 21.641 -2.971 1 94.06 174 GLN B CA 1
ATOM 7766 C C . GLN B 1 174 ? -23.047 22.109 -2.051 1 94.06 174 GLN B C 1
ATOM 7768 O O . GLN B 1 174 ? -24.203 21.719 -2.232 1 94.06 174 GLN B O 1
ATOM 7773 N N . VAL B 1 175 ? -22.688 22.906 -1.077 1 97 175 VAL B N 1
ATOM 7774 C CA . VAL B 1 175 ? -23.719 23.5 -0.212 1 97 175 VAL B CA 1
ATOM 7775 C C . VAL B 1 175 ? -24.688 24.312 -1.048 1 97 175 VAL B C 1
ATOM 7777 O O . VAL B 1 175 ? -24.281 25.109 -1.894 1 97 175 VAL B O 1
ATOM 7780 N N . TYR B 1 176 ? -26.016 24.125 -0.808 1 96.88 176 TYR B N 1
ATOM 7781 C CA . TYR B 1 176 ? -26.969 24.938 -1.555 1 96.88 176 TYR B CA 1
ATOM 7782 C C . TYR B 1 176 ? -28 25.578 -0.624 1 96.88 176 TYR B C 1
ATOM 7784 O O . TYR B 1 176 ? -28.719 26.5 -1.015 1 96.88 176 TYR B O 1
ATOM 7792 N N . ALA B 1 177 ? -28.047 25.016 0.63 1 97.5 177 ALA B N 1
ATOM 7793 C CA . ALA B 1 177 ? -28.984 25.594 1.588 1 97.5 177 ALA B CA 1
ATOM 7794 C C . ALA B 1 177 ? -28.688 25.125 3.006 1 97.5 177 ALA B C 1
ATOM 7796 O O . ALA B 1 177 ? -27.922 24.172 3.201 1 97.5 177 ALA B O 1
ATOM 7797 N N . VAL B 1 178 ? -29.234 25.844 3.957 1 97.56 178 VAL B N 1
ATOM 7798 C CA . VAL B 1 178 ? -29.125 25.516 5.375 1 97.56 178 VAL B CA 1
ATOM 7799 C C . VAL B 1 178 ? -30.516 25.5 6.012 1 97.56 178 VAL B C 1
ATOM 7801 O O . VAL B 1 178 ? -31.281 26.453 5.852 1 97.56 178 VAL B O 1
ATOM 7804 N N . ASN B 1 179 ? -30.812 24.375 6.625 1 96.69 179 ASN B N 1
ATOM 7805 C CA . ASN B 1 179 ? -32.062 24.281 7.367 1 96.69 179 ASN B CA 1
ATOM 7806 C C . ASN B 1 179 ? -31.891 24.719 8.82 1 96.69 179 ASN B C 1
ATOM 7808 O O . ASN B 1 179 ? -30.984 24.25 9.508 1 96.69 179 ASN B O 1
ATOM 7812 N N . THR B 1 180 ? -32.688 25.703 9.242 1 95.44 180 THR B N 1
ATOM 7813 C CA . THR B 1 180 ? -32.688 26.172 10.625 1 95.44 180 THR B CA 1
ATOM 7814 C C . THR B 1 180 ? -34.031 25.891 11.289 1 95.44 180 THR B C 1
ATOM 7816 O O . THR B 1 180 ? -34.969 25.469 10.633 1 95.44 180 THR B O 1
ATOM 7819 N N . VAL B 1 181 ? -34.062 26.125 12.578 1 92 181 VAL B N 1
ATOM 7820 C CA . VAL B 1 181 ? -35.312 25.922 13.32 1 92 181 VAL B CA 1
ATOM 7821 C C . VAL B 1 181 ? -36.375 26.891 12.797 1 92 181 VAL B C 1
ATOM 7823 O O . VAL B 1 181 ? -37.562 26.594 12.875 1 92 181 VAL B O 1
ATOM 7826 N N . ASN B 1 182 ? -35.938 27.984 12.203 1 91.19 182 ASN B N 1
ATOM 7827 C CA . ASN B 1 182 ? -36.875 29 11.75 1 91.19 182 ASN B CA 1
ATOM 7828 C C . ASN B 1 182 ? -37.062 28.969 10.234 1 91.19 182 ASN B C 1
ATOM 7830 O O . ASN B 1 182 ? -37.656 29.875 9.648 1 91.19 182 ASN B O 1
ATOM 7834 N N . GLY B 1 183 ? -36.469 27.969 9.609 1 92.19 183 GLY B N 1
ATOM 7835 C CA . GLY B 1 183 ? -36.719 27.844 8.18 1 92.19 183 GLY B CA 1
ATOM 7836 C C . GLY B 1 183 ? -35.438 27.609 7.375 1 92.19 183 GLY B C 1
ATOM 7837 O O . GLY B 1 183 ? -34.344 27.562 7.934 1 92.19 183 GLY B O 1
ATOM 7838 N N . LEU B 1 184 ? -35.688 27.578 6.074 1 95.31 184 LEU B N 1
ATOM 7839 C CA . LEU B 1 184 ? -34.625 27.25 5.121 1 95.31 184 LEU B CA 1
ATOM 7840 C C . LEU B 1 184 ? -34 28.531 4.559 1 95.31 184 LEU B C 1
ATOM 7842 O O . LEU B 1 184 ? -34.719 29.484 4.23 1 95.31 184 LEU B O 1
ATOM 7846 N N . VAL B 1 185 ? -32.719 28.578 4.508 1 96.94 185 VAL B N 1
ATOM 7847 C CA . VAL B 1 185 ? -31.969 29.688 3.895 1 96.94 185 VAL B CA 1
ATOM 7848 C C . VAL B 1 185 ? -31.125 29.156 2.746 1 96.94 185 VAL B C 1
ATOM 7850 O O . VAL B 1 185 ? -30.266 28.281 2.949 1 96.94 185 VAL B O 1
ATOM 7853 N N . GLU B 1 186 ? -31.328 29.625 1.535 1 97.19 186 GLU B N 1
ATOM 7854 C CA . GLU B 1 186 ? -30.484 29.25 0.395 1 97.19 186 GLU B CA 1
ATOM 7855 C C . GLU B 1 186 ? -29.141 29.969 0.434 1 97.19 186 GLU B C 1
ATOM 7857 O O . GLU B 1 186 ? -29.078 31.172 0.663 1 97.19 186 GLU B O 1
ATOM 7862 N N . THR B 1 187 ? -28.109 29.266 0.356 1 97.62 187 THR B N 1
ATOM 7863 C CA . THR B 1 187 ? -26.766 29.828 0.362 1 97.62 187 THR B CA 1
ATOM 7864 C C . THR B 1 187 ? -25.766 28.875 -0.288 1 97.62 187 THR B C 1
ATOM 7866 O O . THR B 1 187 ? -25.891 27.656 -0.146 1 97.62 187 THR B O 1
ATOM 7869 N N . PRO B 1 188 ? -24.812 29.344 -0.984 1 96.56 188 PRO B N 1
ATOM 7870 C CA . PRO B 1 188 ? -23.75 28.484 -1.511 1 96.56 188 PRO B CA 1
ATOM 7871 C C . PRO B 1 188 ? -22.609 28.281 -0.517 1 96.56 188 PRO B C 1
ATOM 7873 O O . PRO B 1 188 ? -21.75 27.422 -0.73 1 96.56 188 PRO B O 1
ATOM 7876 N N . MET B 1 189 ? -22.641 29.078 0.58 1 97.69 189 MET B N 1
ATOM 7877 C CA . MET B 1 189 ? -21.516 29.031 1.503 1 97.69 189 MET B CA 1
ATOM 7878 C C . MET B 1 189 ? -22 29 2.951 1 97.69 189 MET B C 1
ATOM 7880 O O . MET B 1 189 ? -22.875 29.781 3.332 1 97.69 189 MET B O 1
ATOM 7884 N N . PHE B 1 190 ? -21.422 28.141 3.674 1 98.31 190 PHE B N 1
ATOM 7885 C CA . PHE B 1 190 ? -21.719 27.938 5.09 1 98.31 190 PHE B CA 1
ATOM 7886 C C . PHE B 1 190 ? -20.438 28 5.918 1 98.31 190 PHE B C 1
ATOM 7888 O O . PHE B 1 190 ? -19.453 27.328 5.598 1 98.31 190 PHE B O 1
ATOM 7895 N N . VAL B 1 191 ? -20.406 28.844 6.957 1 98.62 191 VAL B N 1
ATOM 7896 C CA . VAL B 1 191 ? -19.266 28.906 7.859 1 98.62 191 VAL B CA 1
ATOM 7897 C C . VAL B 1 191 ? -19.641 28.344 9.219 1 98.62 191 VAL B C 1
ATOM 7899 O O . VAL B 1 191 ? -20.531 28.875 9.906 1 98.62 191 VAL B O 1
ATOM 7902 N N . ASP B 1 192 ? -18.984 27.297 9.594 1 98.19 192 ASP B N 1
ATOM 7903 C CA . ASP B 1 192 ? -19.188 26.688 10.898 1 98.19 192 ASP B CA 1
ATOM 7904 C C . ASP B 1 192 ? -18.25 27.297 11.938 1 98.19 192 ASP B C 1
ATOM 7906 O O . ASP B 1 192 ? -17.094 26.875 12.078 1 98.19 192 ASP B O 1
ATOM 7910 N N . ALA B 1 193 ? -18.672 28.219 12.695 1 97.56 193 ALA B N 1
ATOM 7911 C CA . ALA B 1 193 ? -17.953 28.875 13.781 1 97.56 193 ALA B CA 1
ATOM 7912 C C . ALA B 1 193 ? -18.609 28.594 15.133 1 97.56 193 ALA B C 1
ATOM 7914 O O . ALA B 1 193 ? -18.688 29.469 15.984 1 97.56 193 ALA B O 1
ATOM 7915 N N . SER B 1 194 ? -19.047 27.375 15.344 1 93.88 194 SER B N 1
ATOM 7916 C CA . SER B 1 194 ? -19.875 27.031 16.5 1 93.88 194 SER B CA 1
ATOM 7917 C C . SER B 1 194 ? -19.031 26.531 17.656 1 93.88 194 SER B C 1
ATOM 7919 O O . SER B 1 194 ? -19.531 25.859 18.562 1 93.88 194 SER B O 1
ATOM 7921 N N . GLY B 1 195 ? -17.719 26.766 17.625 1 91.56 195 GLY B N 1
ATOM 7922 C CA . GLY B 1 195 ? -16.859 26.422 18.734 1 91.56 195 GLY B CA 1
ATOM 7923 C C . GLY B 1 195 ? -16.797 24.922 19 1 91.56 195 GLY B C 1
ATOM 7924 O O . GLY B 1 195 ? -16.531 24.141 18.094 1 91.56 195 GLY B O 1
ATOM 7925 N N . ILE B 1 196 ? -17.141 24.453 20.219 1 89.81 196 ILE B N 1
ATOM 7926 C CA . ILE B 1 196 ? -17.016 23.062 20.625 1 89.81 196 ILE B CA 1
ATOM 7927 C C . ILE B 1 196 ? -18.016 22.203 19.875 1 89.81 196 ILE B C 1
ATOM 7929 O O . ILE B 1 196 ? -17.906 20.969 19.844 1 89.81 196 ILE B O 1
ATOM 7933 N N . TRP B 1 197 ? -18.953 22.844 19.188 1 90.12 197 TRP B N 1
ATOM 7934 C CA . TRP B 1 197 ? -19.984 22.109 18.453 1 90.12 197 TRP B CA 1
ATOM 7935 C C . TRP B 1 197 ? -19.656 22.031 16.969 1 90.12 197 TRP B C 1
ATOM 7937 O O . TRP B 1 197 ? -20.453 21.516 16.172 1 90.12 197 TRP B O 1
ATOM 7947 N N . ALA B 1 198 ? -18.531 22.594 16.625 1 90.56 198 ALA B N 1
ATOM 7948 C CA . ALA B 1 198 ? -18.156 22.531 15.219 1 90.56 198 ALA B CA 1
ATOM 7949 C C . ALA B 1 198 ? -18.219 21.094 14.703 1 90.56 198 ALA B C 1
ATOM 7951 O O . ALA B 1 198 ? -17.719 20.172 15.352 1 90.56 198 ALA B O 1
ATOM 7952 N N . GLY B 1 199 ? -18.844 20.875 13.555 1 89.75 199 GLY B N 1
ATOM 7953 C CA . GLY B 1 199 ? -19.016 19.547 12.977 1 89.75 199 GLY B CA 1
ATOM 7954 C C . GLY B 1 199 ? -20.266 18.844 13.453 1 89.75 199 GLY B C 1
ATOM 7955 O O . GLY B 1 199 ? -20.531 17.719 13.039 1 89.75 199 GLY B O 1
ATOM 7956 N N . SER B 1 200 ? -21.047 19.422 14.242 1 87.94 200 SER B N 1
ATOM 7957 C CA . SER B 1 200 ? -22.219 18.75 14.789 1 87.94 200 SER B CA 1
ATOM 7958 C C . SER B 1 200 ? -23.438 18.938 13.891 1 87.94 200 SER B C 1
ATOM 7960 O O . SER B 1 200 ? -24.422 18.188 13.992 1 87.94 200 SER B O 1
ATOM 7962 N N . ALA B 1 201 ? -23.438 19.969 13.07 1 91.56 201 ALA B N 1
ATOM 7963 C CA . ALA B 1 201 ? -24.547 20.141 12.141 1 91.56 201 ALA B CA 1
ATOM 7964 C C . ALA B 1 201 ? -24.719 18.922 11.242 1 91.56 201 ALA B C 1
ATOM 7966 O O . ALA B 1 201 ? -23.734 18.359 10.758 1 91.56 201 ALA B O 1
ATOM 7967 N N . LEU B 1 202 ? -25.922 18.547 11.062 1 93.5 202 LEU B N 1
ATOM 7968 C CA . LEU B 1 202 ? -26.234 17.391 10.234 1 93.5 202 LEU B CA 1
ATOM 7969 C C . LEU B 1 202 ? -25.922 17.672 8.766 1 93.5 202 LEU B C 1
ATOM 7971 O O . LEU B 1 202 ? -26.297 18.734 8.242 1 93.5 202 LEU B O 1
ATOM 7975 N N . VAL B 1 203 ? -25.172 16.891 8.203 1 95.19 203 VAL B N 1
ATOM 7976 C CA . VAL B 1 203 ? -24.969 16.844 6.762 1 95.19 203 VAL B CA 1
ATOM 7977 C C . VAL B 1 203 ? -25.234 15.43 6.246 1 95.19 203 VAL B C 1
ATOM 7979 O O . VAL B 1 203 ? -24.312 14.633 6.074 1 95.19 203 VAL B O 1
ATOM 7982 N N . LYS B 1 204 ? -26.375 15.117 5.852 1 90.5 204 LYS B N 1
ATOM 7983 C CA . LYS B 1 204 ? -26.891 13.766 5.605 1 90.5 204 LYS B CA 1
ATOM 7984 C C . LYS B 1 204 ? -26.141 13.102 4.457 1 90.5 204 LYS B C 1
ATOM 7986 O O . LYS B 1 204 ? -25.938 11.883 4.461 1 90.5 204 LYS B O 1
ATOM 7991 N N . ALA B 1 205 ? -25.719 13.898 3.598 1 87.75 205 ALA B N 1
ATOM 7992 C CA . ALA B 1 205 ? -25.141 13.375 2.357 1 87.75 205 ALA B CA 1
ATOM 7993 C C . ALA B 1 205 ? -23.75 12.828 2.586 1 87.75 205 ALA B C 1
ATOM 7995 O O . ALA B 1 205 ? -23.219 12.094 1.747 1 87.75 205 ALA B O 1
ATOM 7996 N N . LEU B 1 206 ? -23.141 13.109 3.674 1 88.88 206 LEU B N 1
ATOM 7997 C CA . LEU B 1 206 ? -21.766 12.672 3.951 1 88.88 206 LEU B CA 1
ATOM 7998 C C . LEU B 1 206 ? -21.766 11.32 4.668 1 88.88 206 LEU B C 1
ATOM 8000 O O . LEU B 1 206 ? -22.734 10.977 5.348 1 88.88 206 LEU B O 1
ATOM 8004 N N . PRO B 1 207 ? -20.719 10.57 4.582 1 75.88 207 PRO B N 1
ATOM 8005 C CA . PRO B 1 207 ? -20.656 9.219 5.156 1 75.88 207 PRO B CA 1
ATOM 8006 C C . PRO B 1 207 ? -20.906 9.211 6.66 1 75.88 207 PRO B C 1
ATOM 8008 O O . PRO B 1 207 ? -21.578 8.305 7.168 1 75.88 207 PRO B O 1
ATOM 8011 N N . TYR B 1 208 ? -20.453 10.195 7.379 1 81.62 208 TYR B N 1
ATOM 8012 C CA . TYR B 1 208 ? -20.625 10.258 8.828 1 81.62 208 TYR B CA 1
ATOM 8013 C C . TYR B 1 208 ? -21.812 11.148 9.195 1 81.62 208 TYR B C 1
ATOM 8015 O O . TYR B 1 208 ? -22.047 11.414 10.375 1 81.62 208 TYR B O 1
ATOM 8023 N N . ARG B 1 209 ? -22.438 11.727 8.164 1 88.44 209 ARG B N 1
ATOM 8024 C CA . ARG B 1 209 ? -23.609 12.586 8.289 1 88.44 209 ARG B CA 1
ATOM 8025 C C . ARG B 1 209 ? -23.25 13.922 8.93 1 88.44 209 ARG B C 1
ATOM 8027 O O . ARG B 1 209 ? -24.125 14.648 9.391 1 88.44 209 ARG B O 1
ATOM 8034 N N . HIS B 1 210 ? -22.047 14.195 9.102 1 91.88 210 HIS B N 1
ATOM 8035 C CA . HIS B 1 210 ? -21.5 15.484 9.508 1 91.88 210 HIS B CA 1
ATOM 8036 C C . HIS B 1 210 ? -20.078 15.672 8.969 1 91.88 210 HIS B C 1
ATOM 8038 O O . HIS B 1 210 ? -19.453 14.711 8.508 1 91.88 210 HIS B O 1
ATOM 8044 N N . VAL B 1 211 ? -19.609 16.875 9 1 93.12 211 VAL B N 1
ATOM 8045 C CA . VAL B 1 211 ? -18.234 17.172 8.617 1 93.12 211 VAL B CA 1
ATOM 8046 C C . VAL B 1 211 ? -17.297 16.828 9.773 1 93.12 211 VAL B C 1
ATOM 8048 O O . VAL B 1 211 ? -17.562 17.203 10.922 1 93.12 211 VAL B O 1
ATOM 8051 N N . GLN B 1 212 ? -16.297 16.094 9.469 1 91.56 212 GLN B N 1
ATOM 8052 C CA . GLN B 1 212 ? -15.281 15.773 10.461 1 91.56 212 GLN B CA 1
ATOM 8053 C C . GLN B 1 212 ? -14.227 16.875 10.555 1 91.56 212 GLN B C 1
ATOM 8055 O O . GLN B 1 212 ? -13.695 17.312 9.531 1 91.56 212 GLN B O 1
ATOM 8060 N N . THR B 1 213 ? -13.969 17.328 11.75 1 93.31 213 THR B N 1
ATOM 8061 C CA . THR B 1 213 ? -12.984 18.375 11.961 1 93.31 213 THR B CA 1
ATOM 8062 C C . THR B 1 213 ? -11.883 17.906 12.906 1 93.31 213 THR B C 1
ATOM 8064 O O . THR B 1 213 ? -12.141 17.141 13.836 1 93.31 213 THR B O 1
ATOM 8067 N N . ALA B 1 214 ? -10.695 18.375 12.719 1 95.88 214 ALA B N 1
ATOM 8068 C CA . ALA B 1 214 ? -9.562 18.031 13.57 1 95.88 214 ALA B CA 1
ATOM 8069 C C . ALA B 1 214 ? -9.516 18.938 14.805 1 95.88 214 ALA B C 1
ATOM 8071 O O . ALA B 1 214 ? -8.531 19.656 15.016 1 95.88 214 ALA B O 1
ATOM 8072 N N . ALA B 1 215 ? -10.516 18.922 15.562 1 95.75 215 ALA B N 1
ATOM 8073 C CA . ALA B 1 215 ? -10.656 19.656 16.812 1 95.75 215 ALA B CA 1
ATOM 8074 C C . ALA B 1 215 ? -11.562 18.922 17.781 1 95.75 215 ALA B C 1
ATOM 8076 O O . ALA B 1 215 ? -12.492 18.219 17.375 1 95.75 215 ALA B O 1
ATOM 8077 N N . TYR B 1 216 ? -11.242 19 19.031 1 94.06 216 TYR B N 1
ATOM 8078 C CA . TYR B 1 216 ? -11.992 18.281 20.047 1 94.06 216 TYR B CA 1
ATOM 8079 C C . TYR B 1 216 ? -12.086 19.094 21.328 1 94.06 216 TYR B C 1
ATOM 8081 O O . TYR B 1 216 ? -11.133 19.781 21.719 1 94.06 216 TYR B O 1
ATOM 8089 N N . PRO B 1 217 ? -13.25 19.062 22 1 92.12 217 PRO B N 1
ATOM 8090 C CA . PRO B 1 217 ? -13.398 19.812 23.25 1 92.12 217 PRO B CA 1
ATOM 8091 C C . PRO B 1 217 ? -12.641 19.203 24.422 1 92.12 217 PRO B C 1
ATOM 8093 O O . PRO B 1 217 ? -12.633 17.969 24.578 1 92.12 217 PRO B O 1
ATOM 8096 N N . CYS B 1 218 ? -12 20.016 25.203 1 92.44 218 CYS B N 1
ATOM 8097 C CA . CYS B 1 218 ? -11.312 19.625 26.422 1 92.44 218 CYS B CA 1
ATOM 8098 C C . CYS B 1 218 ? -11.586 20.625 27.531 1 92.44 218 CYS B C 1
ATOM 8100 O O . CYS B 1 218 ? -11.945 21.781 27.281 1 92.44 218 CYS B O 1
ATOM 8102 N N . THR B 1 219 ? -11.328 20.141 28.75 1 91.5 219 THR B N 1
ATOM 8103 C CA . THR B 1 219 ? -11.578 20.969 29.906 1 91.5 219 THR B CA 1
ATOM 8104 C C . THR B 1 219 ? -10.391 21.875 30.203 1 91.5 219 THR B C 1
ATOM 8106 O O . THR B 1 219 ? -9.266 21.578 29.797 1 91.5 219 THR B O 1
ATOM 8109 N N . TYR B 1 220 ? -10.625 22.984 30.734 1 90.12 220 TYR B N 1
ATOM 8110 C CA . TYR B 1 220 ? -9.664 23.797 31.469 1 90.12 220 TYR B CA 1
ATOM 8111 C C . TYR B 1 220 ? -10.273 24.328 32.75 1 90.12 220 TYR B C 1
ATOM 8113 O O . TYR B 1 220 ? -11.484 24.531 32.844 1 90.12 220 TYR B O 1
ATOM 8121 N N . THR B 1 221 ? -9.492 24.531 33.812 1 91.94 221 THR B N 1
ATOM 8122 C CA . THR B 1 221 ? -10.023 24.844 35.125 1 91.94 221 THR B CA 1
ATOM 8123 C C . THR B 1 221 ? -9.43 26.156 35.656 1 91.94 221 THR B C 1
ATOM 8125 O O . THR B 1 221 ? -8.234 26.406 35.469 1 91.94 221 THR B O 1
ATOM 8128 N N . TYR B 1 222 ? -10.297 26.969 36.219 1 91.5 222 TYR B N 1
ATOM 8129 C CA . TYR B 1 222 ? -9.852 28.219 36.844 1 91.5 222 TYR B CA 1
ATOM 8130 C C . TYR B 1 222 ? -10.664 28.547 38.094 1 91.5 222 TYR B C 1
ATOM 8132 O O . TYR B 1 222 ? -11.711 27.938 38.312 1 91.5 222 TYR B O 1
ATOM 8140 N N . ILE B 1 223 ? -10.18 29.484 38.938 1 92.88 223 ILE B N 1
ATOM 8141 C CA . ILE B 1 223 ? -10.812 29.922 40.156 1 92.88 223 ILE B CA 1
ATOM 8142 C C . ILE B 1 223 ? -11.18 31.406 40.062 1 92.88 223 ILE B C 1
ATOM 8144 O O . ILE B 1 223 ? -10.375 32.219 39.594 1 92.88 223 ILE B O 1
ATOM 8148 N N . HIS B 1 224 ? -12.406 31.641 40.375 1 91.38 224 HIS B N 1
ATOM 8149 C CA . HIS B 1 224 ? -12.812 33.031 40.656 1 91.38 224 HIS B CA 1
ATOM 8150 C C . HIS B 1 224 ? -12.867 33.281 42.156 1 91.38 224 HIS B C 1
ATOM 8152 O O . HIS B 1 224 ? -13.688 32.688 42.875 1 91.38 224 HIS B O 1
ATOM 8158 N N . SER B 1 225 ? -12.055 34.156 42.562 1 91.81 225 SER B N 1
ATOM 8159 C CA . SER B 1 225 ? -11.992 34.438 43.969 1 91.81 225 SER B CA 1
ATOM 8160 C C . SER B 1 225 ? -12.195 35.938 44.25 1 91.81 225 SER B C 1
ATOM 8162 O O . SER B 1 225 ? -12.391 36.719 43.312 1 91.81 225 SER B O 1
ATOM 8164 N N . THR B 1 226 ? -12.227 36.281 45.531 1 91.19 226 THR B N 1
ATOM 8165 C CA . THR B 1 226 ? -12.398 37.656 45.938 1 91.19 226 THR B CA 1
ATOM 8166 C C . THR B 1 226 ? -11.109 38.469 45.75 1 91.19 226 THR B C 1
ATOM 8168 O O . THR B 1 226 ? -10.086 37.875 45.375 1 91.19 226 THR B O 1
ATOM 8171 N N . LYS B 1 227 ? -11.281 39.719 45.938 1 90.25 227 LYS B N 1
ATOM 8172 C CA . LYS B 1 227 ? -10.117 40.562 45.781 1 90.25 227 LYS B CA 1
ATOM 8173 C C . LYS B 1 227 ? -9.031 40.219 46.812 1 90.25 227 LYS B C 1
ATOM 8175 O O . LYS B 1 227 ? -9.336 39.812 47.906 1 90.25 227 LYS B O 1
ATOM 8180 N N . LEU B 1 228 ? -7.844 40.375 46.438 1 88.88 228 LEU B N 1
ATOM 8181 C CA . LEU B 1 228 ? -6.73 40.188 47.344 1 88.88 228 LEU B CA 1
ATOM 8182 C C . LEU B 1 228 ? -6.785 41.188 48.5 1 88.88 228 LEU B C 1
ATOM 8184 O O . LEU B 1 228 ? -7.297 42.312 48.312 1 88.88 228 LEU B O 1
ATOM 8188 N N . PRO B 1 229 ? -6.285 40.812 49.625 1 87.5 229 PRO B N 1
ATOM 8189 C CA . PRO B 1 229 ? -6.344 41.719 50.781 1 87.5 229 PRO B CA 1
ATOM 8190 C C . PRO B 1 229 ? -5.254 42.781 50.75 1 87.5 229 PRO B C 1
ATOM 8192 O O . PRO B 1 229 ? -4.465 42.875 51.688 1 87.5 229 PRO B O 1
ATOM 8195 N N . THR B 1 230 ? -5.191 43.469 49.688 1 85.88 230 THR B N 1
ATOM 8196 C CA . THR B 1 230 ? -4.227 44.562 49.562 1 85.88 230 THR B CA 1
ATOM 8197 C C . THR B 1 230 ? -4.812 45.688 48.719 1 85.88 230 THR B C 1
ATOM 8199 O O . THR B 1 230 ? -5.691 45.469 47.906 1 85.88 230 THR B O 1
ATOM 8202 N N . GLY B 1 231 ? -4.398 46.938 48.969 1 78.88 231 GLY B N 1
ATOM 8203 C CA . GLY B 1 231 ? -4.809 48.094 48.188 1 78.88 231 GLY B CA 1
ATOM 8204 C C . GLY B 1 231 ? -3.928 48.375 47 1 78.88 231 GLY B C 1
ATOM 8205 O O . GLY B 1 231 ? -4.219 49.25 46.188 1 78.88 231 GLY B O 1
ATOM 8206 N N . SER B 1 232 ? -2.947 47.594 46.781 1 83.81 232 SER B N 1
ATOM 8207 C CA . SER B 1 232 ? -1.95 47.844 45.75 1 83.81 232 SER B CA 1
ATOM 8208 C C . SER B 1 232 ? -2.385 47.25 44.406 1 83.81 232 SER B C 1
ATOM 8210 O O . SER B 1 232 ? -1.733 47.469 43.375 1 83.81 232 SER B O 1
ATOM 8212 N N . VAL B 1 233 ? -3.471 46.562 44.406 1 88 233 VAL B N 1
ATOM 8213 C CA . VAL B 1 233 ? -3.967 45.875 43.188 1 88 233 VAL B CA 1
ATOM 8214 C C . VAL B 1 233 ? -5.121 46.688 42.594 1 88 233 VAL B C 1
ATOM 8216 O O . VAL B 1 233 ? -5.973 47.219 43.344 1 88 233 VAL B O 1
ATOM 8219 N N . SER B 1 234 ? -5.09 46.938 41.344 1 89.25 234 SER B N 1
ATOM 8220 C CA . SER B 1 234 ? -6.137 47.656 40.625 1 89.25 234 SER B CA 1
ATOM 8221 C C . SER B 1 234 ? -6.43 46.938 39.281 1 89.25 234 SER B C 1
ATOM 8223 O O . SER B 1 234 ? -5.852 45.906 39 1 89.25 234 SER B O 1
ATOM 8225 N N . ASP B 1 235 ? -7.293 47.531 38.531 1 88.88 235 ASP B N 1
ATOM 8226 C CA . ASP B 1 235 ? -7.66 47 37.219 1 88.88 235 ASP B CA 1
ATOM 8227 C C . ASP B 1 235 ? -6.496 47.094 36.25 1 88.88 235 ASP B C 1
ATOM 8229 O O . ASP B 1 235 ? -6.48 46.406 35.219 1 88.88 235 ASP B O 1
ATOM 8233 N N . ASN B 1 236 ? -5.52 47.875 36.562 1 90.5 236 ASN B N 1
ATOM 8234 C CA . ASN B 1 236 ? -4.371 48.062 35.688 1 90.5 236 ASN B CA 1
ATOM 8235 C C . ASN B 1 236 ? -3.213 47.156 36.062 1 90.5 236 ASN B C 1
ATOM 8237 O O . ASN B 1 236 ? -2.184 47.125 35.375 1 90.5 236 ASN B O 1
ATOM 8241 N N . THR B 1 237 ? -3.473 46.406 37.156 1 89.88 237 THR B N 1
ATOM 8242 C CA . THR B 1 237 ? -2.459 45.438 37.5 1 89.88 237 THR B CA 1
ATOM 8243 C C . THR B 1 237 ? -2.312 44.375 36.406 1 89.88 237 THR B C 1
ATOM 8245 O O . THR B 1 237 ? -3.309 43.844 35.906 1 89.88 237 THR B O 1
ATOM 8248 N N . PRO B 1 238 ? -1.091 44.125 35.938 1 91.56 238 PRO B N 1
ATOM 8249 C CA . PRO B 1 238 ? -0.88 43.188 34.812 1 91.56 238 PRO B CA 1
ATOM 8250 C C . PRO B 1 238 ? -1.3 41.75 35.156 1 91.56 238 PRO B C 1
ATOM 8252 O O . PRO B 1 238 ? -1.381 41.406 36.312 1 91.56 238 PRO B O 1
ATOM 8255 N N . ILE B 1 239 ? -1.605 41.031 34.094 1 93.31 239 ILE B N 1
ATOM 8256 C CA . ILE B 1 239 ? -1.797 39.594 34.219 1 93.31 239 ILE B CA 1
ATOM 8257 C C . ILE B 1 239 ? -0.453 38.906 34.469 1 93.31 239 ILE B C 1
ATOM 8259 O O . ILE B 1 239 ? 0.563 39.312 33.875 1 93.31 239 ILE B O 1
ATOM 8263 N N . PHE B 1 240 ? -0.417 37.969 35.281 1 89 240 PHE B N 1
ATOM 8264 C CA . PHE B 1 240 ? 0.81 37.219 35.562 1 89 240 PHE B CA 1
ATOM 8265 C C . PHE B 1 240 ? 0.697 35.781 35.031 1 89 240 PHE B C 1
ATOM 8267 O O . PHE B 1 240 ? -0.232 35.062 35.375 1 89 240 PHE B O 1
ATOM 8274 N N . ASN B 1 241 ? 1.6 35.438 34.156 1 91.88 241 ASN B N 1
ATOM 8275 C CA . ASN B 1 241 ? 1.7 34.062 33.625 1 91.88 241 ASN B CA 1
ATOM 8276 C C . ASN B 1 241 ? 3.025 33.406 34.031 1 91.88 241 ASN B C 1
ATOM 8278 O O . ASN B 1 241 ? 4.094 33.938 33.688 1 91.88 241 ASN B O 1
ATOM 8282 N N . ASP B 1 242 ? 2.969 32.344 34.719 1 88.94 242 ASP B N 1
ATOM 8283 C CA . ASP B 1 242 ? 4.137 31.516 35 1 88.94 242 ASP B CA 1
ATOM 8284 C C . ASP B 1 242 ? 4.262 30.375 34 1 88.94 242 ASP B C 1
ATOM 8286 O O . ASP B 1 242 ? 3.525 29.391 34.094 1 88.94 242 ASP B O 1
ATOM 8290 N N . LEU B 1 243 ? 5.266 30.438 33.188 1 87.88 243 LEU B N 1
ATOM 8291 C CA . LEU B 1 243 ? 5.383 29.516 32.062 1 87.88 243 LEU B CA 1
ATOM 8292 C C . LEU B 1 243 ? 5.746 28.109 32.562 1 87.88 243 LEU B C 1
ATOM 8294 O O . LEU B 1 243 ? 5.27 27.109 32.031 1 87.88 243 LEU B O 1
ATOM 8298 N N . ASP B 1 244 ? 6.578 27.969 33.562 1 87.25 244 ASP B N 1
ATOM 8299 C CA . ASP B 1 244 ? 7.008 26.688 34.062 1 87.25 244 ASP B CA 1
ATOM 8300 C C . ASP B 1 244 ? 5.91 26.031 34.906 1 87.25 244 ASP B C 1
ATOM 8302 O O . ASP B 1 244 ? 5.691 24.828 34.812 1 87.25 244 ASP B O 1
ATOM 8306 N N . GLY B 1 245 ? 5.281 26.828 35.688 1 88.19 245 GLY B N 1
ATOM 8307 C CA . GLY B 1 245 ? 4.203 26.328 36.531 1 88.19 245 GLY B CA 1
ATOM 8308 C C . GLY B 1 245 ? 2.895 26.156 35.781 1 88.19 245 GLY B C 1
ATOM 8309 O O . GLY B 1 245 ? 1.981 25.484 36.25 1 88.19 245 GLY B O 1
ATOM 8310 N N . LYS B 1 246 ? 2.791 26.719 34.625 1 91.94 246 LYS B N 1
ATOM 8311 C CA . LYS B 1 246 ? 1.593 26.688 33.781 1 91.94 246 LYS B CA 1
ATOM 8312 C C . LYS B 1 246 ? 0.385 27.234 34.531 1 91.94 246 LYS B C 1
ATOM 8314 O O . LYS B 1 246 ? -0.673 26.609 34.562 1 91.94 246 LYS B O 1
ATOM 8319 N N . ILE B 1 247 ? 0.582 28.375 35.156 1 92.06 247 ILE B N 1
ATOM 8320 C CA . ILE B 1 247 ? -0.49 29.016 35.906 1 92.06 247 ILE B CA 1
ATOM 8321 C C . ILE B 1 247 ? -0.62 30.469 35.438 1 92.06 247 ILE B C 1
ATOM 8323 O O . ILE B 1 247 ? 0.307 31.031 34.875 1 92.06 247 ILE B O 1
ATOM 8327 N N . MET B 1 248 ? -1.727 31.062 35.719 1 93.81 248 MET B N 1
ATOM 8328 C CA . MET B 1 248 ? -2.061 32.438 35.406 1 93.81 248 MET B CA 1
ATOM 8329 C C . MET B 1 248 ? -2.836 33.094 36.531 1 93.81 248 MET B C 1
ATOM 8331 O O . MET B 1 248 ? -3.715 32.5 37.125 1 93.81 248 MET B O 1
ATOM 8335 N N . ILE B 1 249 ? -2.516 34.375 36.875 1 91.81 249 ILE B N 1
ATOM 8336 C CA . ILE B 1 249 ? -3.193 35.125 37.906 1 91.81 249 ILE B CA 1
ATOM 8337 C C . ILE B 1 249 ? -3.582 36.5 37.344 1 91.81 249 ILE B C 1
ATOM 8339 O O . ILE B 1 249 ? -2.742 37.219 36.812 1 91.81 249 ILE B O 1
ATOM 8343 N N . ARG B 1 250 ? -4.77 36.844 37.469 1 94.62 250 ARG B N 1
ATOM 8344 C CA . ARG B 1 250 ? -5.289 38.156 37.188 1 94.62 250 ARG B CA 1
ATOM 8345 C C . ARG B 1 250 ? -6.016 38.719 38.406 1 94.62 250 ARG B C 1
ATOM 8347 O O . ARG B 1 250 ? -7.137 38.312 38.719 1 94.62 250 ARG B O 1
ATOM 8354 N N . ALA B 1 251 ? -5.371 39.625 39.031 1 90.62 251 ALA B N 1
ATOM 8355 C CA . ALA B 1 251 ? -5.945 40.281 40.219 1 90.62 251 ALA B CA 1
ATOM 8356 C C . ALA B 1 251 ? -6.438 41.688 39.875 1 90.62 251 ALA B C 1
ATOM 8358 O O . ALA B 1 251 ? -5.762 42.438 39.156 1 90.62 251 ALA B O 1
ATOM 8359 N N . THR B 1 252 ? -7.598 41.969 40.281 1 91.44 252 THR B N 1
ATOM 8360 C CA . THR B 1 252 ? -8.172 43.312 40.125 1 91.44 252 THR B CA 1
ATOM 8361 C C . THR B 1 252 ? -8.594 43.875 41.469 1 91.44 252 THR B C 1
ATOM 8363 O O . THR B 1 252 ? -8.406 43.25 42.5 1 91.44 252 THR B O 1
ATOM 8366 N N . GLY B 1 253 ? -9.148 45.094 41.406 1 86.81 253 GLY B N 1
ATOM 8367 C CA . GLY B 1 253 ? -9.633 45.719 42.625 1 86.81 253 GLY B CA 1
ATOM 8368 C C . GLY B 1 253 ? -10.875 45.062 43.188 1 86.81 253 GLY B C 1
ATOM 8369 O O . GLY B 1 253 ? -11.242 45.281 44.344 1 86.81 253 GLY B O 1
ATOM 8370 N N . PHE B 1 254 ? -11.43 44.094 42.5 1 87.69 254 PHE B N 1
ATOM 8371 C CA . PHE B 1 254 ? -12.711 43.562 42.906 1 87.69 254 PHE B CA 1
ATOM 8372 C C . PHE B 1 254 ? -12.648 42.031 43 1 87.69 254 PHE B C 1
ATOM 8374 O O . PHE B 1 254 ? -13.359 41.438 43.812 1 87.69 254 PHE B O 1
ATOM 8381 N N . LYS B 1 255 ? -11.805 41.469 42.156 1 91.44 255 LYS B N 1
ATOM 8382 C CA . LYS B 1 255 ? -11.758 40 42.125 1 91.44 255 LYS B CA 1
ATOM 8383 C C . LYS B 1 255 ? -10.391 39.531 41.656 1 91.44 255 LYS B C 1
ATOM 8385 O O . LYS B 1 255 ? -9.57 40.281 41.188 1 91.44 255 LYS B O 1
ATOM 8390 N N . THR B 1 256 ? -10.156 38.219 41.906 1 91.88 256 THR B N 1
ATOM 8391 C CA . THR B 1 256 ? -8.938 37.562 41.469 1 91.88 256 THR B CA 1
ATOM 8392 C C . THR B 1 256 ? -9.258 36.312 40.688 1 91.88 256 THR B C 1
ATOM 8394 O O . THR B 1 256 ? -10.031 35.438 41.125 1 91.88 256 THR B O 1
ATOM 8397 N N . LEU B 1 257 ? -8.742 36.312 39.5 1 94.19 257 LEU B N 1
ATOM 8398 C CA . LEU B 1 257 ? -8.875 35.125 38.625 1 94.19 257 LEU B CA 1
ATOM 8399 C C . LEU B 1 257 ? -7.574 34.344 38.562 1 94.19 257 LEU B C 1
ATOM 8401 O O . LEU B 1 257 ? -6.508 34.906 38.312 1 94.19 257 LEU B O 1
ATOM 8405 N N . CYS B 1 258 ? -7.617 33.031 38.875 1 93.81 258 CYS B N 1
ATOM 8406 C CA . CYS B 1 258 ? -6.469 32.156 38.781 1 93.81 258 CYS B CA 1
ATOM 8407 C C . CYS B 1 258 ? -6.777 30.938 37.906 1 93.81 258 CYS B C 1
ATOM 8409 O O . CYS B 1 258 ? -7.883 30.391 37.969 1 93.81 258 CYS B O 1
ATOM 8411 N N . ALA B 1 259 ? -5.859 30.578 37.062 1 94.06 259 ALA B N 1
ATOM 8412 C CA . ALA B 1 259 ? -6.031 29.406 36.188 1 94.06 259 ALA B CA 1
ATOM 8413 C C . ALA B 1 259 ? -4.781 28.531 36.219 1 94.06 259 ALA B C 1
ATOM 8415 O O . ALA B 1 259 ? -3.686 29 36.531 1 94.06 259 ALA B O 1
ATOM 8416 N N . GLY B 1 260 ? -4.938 27.266 35.969 1 93 260 GLY B N 1
ATOM 8417 C CA . GLY B 1 260 ? -3.867 26.281 35.812 1 93 260 GLY B CA 1
ATOM 8418 C C . GLY B 1 260 ? -4.098 25.328 34.656 1 93 260 GLY B C 1
ATOM 8419 O O . GLY B 1 260 ? -5.238 24.953 34.375 1 93 260 GLY B O 1
ATOM 8420 N N . PHE B 1 261 ? -3 24.906 34.031 1 93.25 261 PHE B N 1
ATOM 8421 C CA . PHE B 1 261 ? -3.105 24.047 32.875 1 93.25 261 PHE B CA 1
ATOM 8422 C C . PHE B 1 261 ? -2.234 22.797 33 1 93.25 261 PHE B C 1
ATOM 8424 O O . PHE B 1 261 ? -1.401 22.516 32.156 1 93.25 261 PHE B O 1
ATOM 8431 N N . PRO B 1 262 ? -2.486 22.047 34.094 1 91.44 262 PRO B N 1
ATOM 8432 C CA . PRO B 1 262 ? -1.767 20.781 34.25 1 91.44 262 PRO B CA 1
ATOM 8433 C C . PRO B 1 262 ? -2.293 19.703 33.281 1 91.44 262 PRO B C 1
ATOM 8435 O O . PRO B 1 262 ? -3.506 19.5 33.188 1 91.44 262 PRO B O 1
ATOM 8438 N N . GLU B 1 263 ? -1.399 19.016 32.625 1 91.56 263 GLU B N 1
ATOM 8439 C CA . GLU B 1 263 ? -1.829 18 31.672 1 91.56 263 GLU B CA 1
ATOM 8440 C C . GLU B 1 263 ? -2.678 16.922 32.344 1 91.56 263 GLU B C 1
ATOM 8442 O O . GLU B 1 263 ? -3.674 16.469 31.781 1 91.56 263 GLU B O 1
ATOM 8447 N N . ASP B 1 264 ? -2.316 16.484 33.531 1 91 264 ASP B N 1
ATOM 8448 C CA . ASP B 1 264 ? -2.998 15.391 34.25 1 91 264 ASP B CA 1
ATOM 8449 C C . ASP B 1 264 ? -4.371 15.836 34.719 1 91 264 ASP B C 1
ATOM 8451 O O . ASP B 1 264 ? -5.199 15 35.094 1 91 264 ASP B O 1
ATOM 8455 N N . GLY B 1 265 ? -4.648 17.094 34.75 1 90.19 265 GLY B N 1
ATOM 8456 C CA . GLY B 1 265 ? -5.938 17.594 35.219 1 90.19 265 GLY B CA 1
ATOM 8457 C C . GLY B 1 265 ? -6.875 17.938 34.094 1 90.19 265 GLY B C 1
ATOM 8458 O O . GLY B 1 265 ? -8.023 18.328 34.312 1 90.19 265 GLY B O 1
ATOM 8459 N N . ILE B 1 266 ? -6.496 17.812 32.875 1 93.12 266 ILE B N 1
ATOM 8460 C CA . ILE B 1 266 ? -7.281 18.156 31.703 1 93.12 266 ILE B CA 1
ATOM 8461 C C . ILE B 1 266 ? -7.898 16.891 31.109 1 93.12 266 ILE B C 1
ATOM 8463 O O . ILE B 1 266 ? -7.242 15.844 31.031 1 93.12 266 ILE B O 1
ATOM 8467 N N . ARG B 1 267 ? -9.18 16.891 30.781 1 92.38 267 ARG B N 1
ATOM 8468 C CA . ARG B 1 267 ? -9.891 15.734 30.266 1 92.38 267 ARG B CA 1
ATOM 8469 C C . ARG B 1 267 ? -10.641 16.078 28.969 1 92.38 267 ARG B C 1
ATOM 8471 O O . ARG B 1 267 ? -11.234 17.156 28.875 1 92.38 267 ARG B O 1
ATOM 8478 N N . PRO B 1 268 ? -10.555 15.164 28 1 92.44 268 PRO B N 1
ATOM 8479 C CA . PRO B 1 268 ? -11.445 15.352 26.844 1 92.44 268 PRO B CA 1
ATOM 8480 C C . PRO B 1 268 ? -12.914 15.125 27.188 1 92.44 268 PRO B C 1
ATOM 8482 O O . PRO B 1 268 ? -13.227 14.328 28.078 1 92.44 268 PRO B O 1
ATOM 8485 N N . LEU B 1 269 ? -13.695 15.805 26.484 1 86.62 269 LEU B N 1
ATOM 8486 C CA . LEU B 1 269 ? -15.133 15.688 26.75 1 86.62 269 LEU B CA 1
ATOM 8487 C C . LEU B 1 269 ? -15.812 14.906 25.625 1 86.62 269 LEU B C 1
ATOM 8489 O O . LEU B 1 269 ? -15.453 15.047 24.453 1 86.62 269 LEU B O 1
ATOM 8493 N N . ALA B 1 270 ? -16.641 13.875 26.031 1 73.62 270 ALA B N 1
ATOM 8494 C CA . ALA B 1 270 ? -17.391 13.109 25.031 1 73.62 270 ALA B CA 1
ATOM 8495 C C . ALA B 1 270 ? -18.203 14.039 24.125 1 73.62 270 ALA B C 1
ATOM 8497 O O . ALA B 1 270 ? -18.766 15.023 24.594 1 73.62 270 ALA B O 1
ATOM 8498 N N . ARG B 1 271 ? -18 13.805 22.797 1 62.91 271 ARG B N 1
ATOM 8499 C CA . ARG B 1 271 ? -18.781 14.602 21.859 1 62.91 271 ARG B CA 1
ATOM 8500 C C . ARG B 1 271 ? -20.281 14.469 22.141 1 62.91 271 ARG B C 1
ATOM 8502 O O . ARG B 1 271 ? -20.766 13.367 22.375 1 62.91 271 ARG B O 1
ATOM 8509 N N . GLN B 1 272 ? -20.844 15.32 22.906 1 50.94 272 GLN B N 1
ATOM 8510 C CA . GLN B 1 272 ? -22.266 15.305 23.25 1 50.94 272 GLN B CA 1
ATOM 8511 C C . GLN B 1 272 ? -23.125 15.266 21.984 1 50.94 272 GLN B C 1
ATOM 8513 O O . GLN B 1 272 ? -22.875 16 21.031 1 50.94 272 GLN B O 1
ATOM 8518 N N . GLY B 1 273 ? -23.547 14.109 21.562 1 46.34 273 GLY B N 1
ATOM 8519 C CA . GLY B 1 273 ? -24.516 14.109 20.469 1 46.34 273 GLY B CA 1
ATOM 8520 C C . GLY B 1 273 ? -25.344 15.375 20.422 1 46.34 273 GLY B C 1
ATOM 8521 O O . GLY B 1 273 ? -25.359 16.172 21.359 1 46.34 273 GLY B O 1
ATOM 8522 N N . ALA B 1 274 ? -25.797 15.766 19.203 1 42.75 274 ALA B N 1
ATOM 8523 C CA . ALA B 1 274 ? -26.703 16.875 18.906 1 42.75 274 ALA B CA 1
ATOM 8524 C C . ALA B 1 274 ? -27.781 17 19.984 1 42.75 274 ALA B C 1
ATOM 8526 O O . ALA B 1 274 ? -28.328 18.094 20.188 1 42.75 274 ALA B O 1
ATOM 8527 N N . THR B 1 275 ? -28.109 15.797 20.25 1 39 275 THR B N 1
ATOM 8528 C CA . THR B 1 275 ? -29.359 15.867 21 1 39 275 THR B CA 1
ATOM 8529 C C . THR B 1 275 ? -29.141 16.438 22.391 1 39 275 THR B C 1
ATOM 8531 O O . THR B 1 275 ? -30.078 16.562 23.188 1 39 275 THR B O 1
ATOM 8534 N N . HIS B 1 276 ? -27.906 16.344 22.688 1 40.56 276 HIS B N 1
ATOM 8535 C CA . HIS B 1 276 ? -27.859 16.766 24.078 1 40.56 276 HIS B CA 1
ATOM 8536 C C . HIS B 1 276 ? -27.953 18.281 24.203 1 40.56 276 HIS B C 1
ATOM 8538 O O . HIS B 1 276 ? -27.203 19 23.531 1 40.56 276 HIS B O 1
ATOM 8544 N N . GLY B 1 277 ? -28.984 18.75 24.438 1 41.34 277 GLY B N 1
ATOM 8545 C CA . GLY B 1 277 ? -29.469 20.062 24.844 1 41.34 277 GLY B CA 1
ATOM 8546 C C . GLY B 1 277 ? -28.375 20.984 25.344 1 41.34 277 GLY B C 1
ATOM 8547 O O . GLY B 1 277 ? -27.219 20.828 24.969 1 41.34 277 GLY B O 1
ATOM 8548 N N . VAL B 1 278 ? -28.406 21.297 26.703 1 49.94 278 VAL B N 1
ATOM 8549 C CA . VAL B 1 278 ? -27.922 22.438 27.484 1 49.94 278 VAL B CA 1
ATOM 8550 C C . VAL B 1 278 ? -26.438 22.266 27.781 1 49.94 278 VAL B C 1
ATOM 8552 O O . VAL B 1 278 ? -26 21.188 28.188 1 49.94 278 VAL B O 1
ATOM 8555 N N . TRP B 1 279 ? -25.719 23.125 27.234 1 57.19 279 TRP B N 1
ATOM 8556 C CA . TRP B 1 279 ? -24.344 23.359 27.656 1 57.19 279 TRP B CA 1
ATOM 8557 C C . TRP B 1 279 ? -24.188 23.078 29.156 1 57.19 279 TRP B C 1
ATOM 8559 O O . TRP B 1 279 ? -24.828 23.734 29.984 1 57.19 279 TRP B O 1
ATOM 8569 N N . HIS B 1 280 ? -23.781 21.828 29.5 1 65.94 280 HIS B N 1
ATOM 8570 C CA . HIS B 1 280 ? -23.531 21.609 30.922 1 65.94 280 HIS B CA 1
ATOM 8571 C C . HIS B 1 280 ? -22.047 21.625 31.219 1 65.94 280 HIS B C 1
ATOM 8573 O O . HIS B 1 280 ? -21.266 20.875 30.609 1 65.94 280 HIS B O 1
ATOM 8579 N N . HIS B 1 281 ? -21.734 22.609 32.031 1 73.5 281 HIS B N 1
ATOM 8580 C CA . HIS B 1 281 ? -20.359 22.656 32.531 1 73.5 281 HIS B CA 1
ATOM 8581 C C . HIS B 1 281 ? -20.016 21.391 33.312 1 73.5 281 HIS B C 1
ATOM 8583 O O . HIS B 1 281 ? -20.797 20.938 34.125 1 73.5 281 HIS B O 1
ATOM 8589 N N . PRO B 1 282 ? -18.906 20.859 32.969 1 80.5 282 PRO B N 1
ATOM 8590 C CA . PRO B 1 282 ? -18.453 19.75 33.812 1 80.5 282 PRO B CA 1
ATOM 8591 C C . PRO B 1 282 ? -18.203 20.172 35.25 1 80.5 282 PRO B C 1
ATOM 8593 O O . PRO B 1 282 ? -17.922 21.344 35.531 1 80.5 282 PRO B O 1
ATOM 8596 N N . GLU B 1 283 ? -18.375 19.25 36.125 1 84.81 283 GLU B N 1
ATOM 8597 C CA . GLU B 1 283 ? -18.094 19.531 37.531 1 84.81 283 GLU B CA 1
ATOM 8598 C C . GLU B 1 283 ? -16.594 19.672 37.75 1 84.81 283 GLU B C 1
ATOM 8600 O O . GLU B 1 283 ? -15.797 18.891 37.25 1 84.81 283 GLU B O 1
ATOM 8605 N N . ALA B 1 284 ? -16.312 20.781 38.406 1 88.62 284 ALA B N 1
ATOM 8606 C CA . ALA B 1 284 ? -14.914 21.016 38.719 1 88.62 284 ALA B CA 1
ATOM 8607 C C . ALA B 1 284 ? -14.422 20.031 39.781 1 88.62 284 ALA B C 1
ATOM 8609 O O . ALA B 1 284 ? -15.195 19.578 40.625 1 88.62 284 ALA B O 1
ATOM 8610 N N . ASP B 1 285 ? -13.211 19.672 39.719 1 91.69 285 ASP B N 1
ATOM 8611 C CA . ASP B 1 285 ? -12.57 18.719 40.656 1 91.69 285 ASP B CA 1
ATOM 8612 C C . ASP B 1 285 ? -11.336 19.344 41.281 1 91.69 285 ASP B C 1
ATOM 8614 O O . ASP B 1 285 ? -10.305 19.516 40.656 1 91.69 285 ASP B O 1
ATOM 8618 N N . TRP B 1 286 ? -11.422 19.562 42.562 1 92.56 286 TRP B N 1
ATOM 8619 C CA . TRP B 1 286 ? -10.336 20.203 43.281 1 92.56 286 TRP B CA 1
ATOM 8620 C C . TRP B 1 286 ? -9.094 19.328 43.312 1 92.56 286 TRP B C 1
ATOM 8622 O O . TRP B 1 286 ? -7.969 19.828 43.344 1 92.56 286 TRP B O 1
ATOM 8632 N N . ASP B 1 287 ? -9.305 18.016 43.25 1 92.38 287 ASP B N 1
ATOM 8633 C CA . ASP B 1 287 ? -8.164 17.094 43.219 1 92.38 287 ASP B CA 1
ATOM 8634 C C . ASP B 1 287 ? -7.352 17.25 41.938 1 92.38 287 ASP B C 1
ATOM 8636 O O . ASP B 1 287 ? -6.121 17.219 41.969 1 92.38 287 ASP B O 1
ATOM 8640 N N . LEU B 1 288 ? -8.094 17.406 40.938 1 90.81 288 LEU B N 1
ATOM 8641 C CA . LEU B 1 288 ? -7.418 17.562 39.656 1 90.81 288 LEU B CA 1
ATOM 8642 C C . LEU B 1 288 ? -6.703 18.906 39.594 1 90.81 288 LEU B C 1
ATOM 8644 O O . LEU B 1 288 ? -5.699 19.047 38.875 1 90.81 288 LEU B O 1
ATOM 8648 N N . PHE B 1 289 ? -7.203 19.891 40.312 1 93.19 289 PHE B N 1
ATOM 8649 C CA . PHE B 1 289 ? -6.652 21.234 40.281 1 93.19 289 PHE B CA 1
ATOM 8650 C C . PHE B 1 289 ? -5.605 21.438 41.375 1 93.19 289 PHE B C 1
ATOM 8652 O O . PHE B 1 289 ? -4.965 22.484 41.438 1 93.19 289 PHE B O 1
ATOM 8659 N N . SER B 1 290 ? -5.324 20.453 42.219 1 92.69 290 SER B N 1
ATOM 8660 C CA . SER B 1 290 ? -4.504 20.578 43.406 1 92.69 290 SER B CA 1
ATOM 8661 C C . SER B 1 290 ? -3.08 21 43.062 1 92.69 290 SER B C 1
ATOM 8663 O O . SER B 1 290 ? -2.484 21.828 43.75 1 92.69 290 SER B O 1
ATOM 8665 N N . SER B 1 291 ? -2.586 20.422 42.062 1 92.75 291 SER B N 1
ATOM 8666 C CA . SER B 1 291 ? -1.22 20.75 41.688 1 92.75 291 SER B CA 1
ATOM 8667 C C . SER B 1 291 ? -1.093 22.219 41.281 1 92.75 291 SER B C 1
ATOM 8669 O O . SER B 1 291 ? -0.102 22.875 41.625 1 92.75 291 SER B O 1
ATOM 8671 N N . SER B 1 292 ? -2.004 22.766 40.531 1 93.94 292 SER B N 1
ATOM 8672 C CA . SER B 1 292 ? -2.012 24.172 40.156 1 93.94 292 SER B CA 1
ATOM 8673 C C . SER B 1 292 ? -2.219 25.078 41.344 1 93.94 292 SER B C 1
ATOM 8675 O O . SER B 1 292 ? -1.592 26.141 41.438 1 93.94 292 SER B O 1
ATOM 8677 N N . LEU B 1 293 ? -3.051 24.641 42.219 1 93.5 293 LEU B N 1
ATOM 8678 C CA . LEU B 1 293 ? -3.32 25.438 43.438 1 93.5 293 LEU B CA 1
ATOM 8679 C C . LEU B 1 293 ? -2.059 25.609 44.25 1 93.5 293 LEU B C 1
ATOM 8681 O O . LEU B 1 293 ? -1.789 26.688 44.781 1 93.5 293 LEU B O 1
ATOM 8685 N N . GLU B 1 294 ? -1.378 24.547 44.406 1 93.62 294 GLU B N 1
ATOM 8686 C CA . GLU B 1 294 ? -0.123 24.625 45.156 1 93.62 294 GLU B CA 1
ATOM 8687 C C . GLU B 1 294 ? 0.834 25.625 44.531 1 93.62 294 GLU B C 1
ATOM 8689 O O . GLU B 1 294 ? 1.471 26.406 45.25 1 93.62 294 GLU B O 1
ATOM 8694 N N . LYS B 1 295 ? 0.926 25.641 43.281 1 92.19 295 LYS B N 1
ATOM 8695 C CA . LYS B 1 295 ? 1.815 26.562 42.562 1 92.19 295 LYS B CA 1
ATOM 8696 C C . LYS B 1 295 ? 1.319 28 42.688 1 92.19 295 LYS B C 1
ATOM 8698 O O . LYS B 1 295 ? 2.119 28.922 42.781 1 92.19 295 LYS B O 1
ATOM 8703 N N . LEU B 1 296 ? 0.045 28.172 42.594 1 92.12 296 LEU B N 1
ATOM 8704 C CA . LEU B 1 296 ? -0.552 29.5 42.75 1 92.12 296 LEU B CA 1
ATOM 8705 C C . LEU B 1 296 ? -0.252 30.078 44.125 1 92.12 296 LEU B C 1
ATOM 8707 O O . LEU B 1 296 ? 0.133 31.234 44.219 1 92.12 296 LEU B O 1
ATOM 8711 N N . LEU B 1 297 ? -0.365 29.234 45.156 1 90.44 297 LEU B N 1
ATOM 8712 C CA . LEU B 1 297 ? -0.131 29.672 46.5 1 90.44 297 LEU B CA 1
ATOM 8713 C C . LEU B 1 297 ? 1.348 29.953 46.75 1 90.44 297 LEU B C 1
ATOM 8715 O O . LEU B 1 297 ? 1.695 30.844 47.531 1 90.44 297 LEU B O 1
ATOM 8719 N N . LEU B 1 298 ? 2.094 29.234 46.094 1 89.44 298 LEU B N 1
ATOM 8720 C CA . LEU B 1 298 ? 3.529 29.469 46.188 1 89.44 298 LEU B CA 1
ATOM 8721 C C . LEU B 1 298 ? 3.9 30.812 45.562 1 89.44 298 LEU B C 1
ATOM 8723 O O . LEU B 1 298 ? 4.695 31.562 46.094 1 89.44 298 LEU B O 1
ATOM 8727 N N . ARG B 1 299 ? 3.363 31.109 44.406 1 87.19 299 ARG B N 1
ATOM 8728 C CA . ARG B 1 299 ? 3.662 32.312 43.656 1 87.19 299 ARG B CA 1
ATOM 8729 C C . ARG B 1 299 ? 3.025 33.531 44.312 1 87.19 299 ARG B C 1
ATOM 8731 O O . ARG B 1 299 ? 3.555 34.656 44.219 1 87.19 299 ARG B O 1
ATOM 8738 N N . CYS B 1 300 ? 1.833 33.375 44.812 1 88.56 300 CYS B N 1
ATOM 8739 C CA . CYS B 1 300 ? 1.089 34.438 45.469 1 88.56 300 CYS B CA 1
ATOM 8740 C C . CYS B 1 300 ? 0.462 33.938 46.781 1 88.56 300 CYS B C 1
ATOM 8742 O O . CYS B 1 300 ? -0.732 33.625 46.812 1 88.56 300 CYS B O 1
ATOM 8744 N N . PRO B 1 301 ? 1.163 34 47.812 1 86.94 301 PRO B N 1
ATOM 8745 C CA . PRO B 1 301 ? 0.699 33.469 49.094 1 86.94 301 PRO B CA 1
ATOM 8746 C C . PRO B 1 301 ? -0.565 34.156 49.594 1 86.94 301 PRO B C 1
ATOM 8748 O O . PRO B 1 301 ? -1.36 33.531 50.312 1 86.94 301 PRO B O 1
ATOM 8751 N N . MET B 1 302 ? -0.804 35.375 49.219 1 87.06 302 MET B N 1
ATOM 8752 C CA . MET B 1 302 ? -1.979 36.125 49.656 1 87.06 302 MET B CA 1
ATOM 8753 C C . MET B 1 302 ? -3.262 35.406 49.219 1 87.06 302 MET B C 1
ATOM 8755 O O . MET B 1 302 ? -4.32 35.656 49.812 1 87.06 302 MET B O 1
ATOM 8759 N N . LEU B 1 303 ? -3.146 34.562 48.25 1 89.75 303 LEU B N 1
ATOM 8760 C CA . LEU B 1 303 ? -4.305 33.812 47.781 1 89.75 303 LEU B CA 1
ATOM 8761 C C . LEU B 1 303 ? -4.824 32.875 48.906 1 89.75 303 LEU B C 1
ATOM 8763 O O . LEU B 1 303 ? -6.016 32.562 48.938 1 89.75 303 LEU B O 1
ATOM 8767 N N . GLY B 1 304 ? -4.016 32.469 49.781 1 89.5 304 GLY B N 1
ATOM 8768 C CA . GLY B 1 304 ? -4.398 31.625 50.906 1 89.5 304 GLY B CA 1
ATOM 8769 C C . GLY B 1 304 ? -5.18 32.344 51.969 1 89.5 304 GLY B C 1
ATOM 8770 O O . GLY B 1 304 ? -5.809 31.734 52.812 1 89.5 304 GLY B O 1
ATOM 8771 N N . GLU B 1 305 ? -5.172 33.625 51.844 1 89.25 305 GLU B N 1
ATOM 8772 C CA . GLU B 1 305 ? -5.793 34.469 52.875 1 89.25 305 GLU B CA 1
ATOM 8773 C C . GLU B 1 305 ? -7.215 34.844 52.469 1 89.25 305 GLU B C 1
ATOM 8775 O O . GLU B 1 305 ? -7.938 35.469 53.281 1 89.25 305 GLU B O 1
ATOM 8780 N N . ILE B 1 306 ? -7.527 34.531 51.375 1 88.81 306 ILE B N 1
ATOM 8781 C CA . ILE B 1 306 ? -8.852 34.938 50.906 1 88.81 306 ILE B CA 1
ATOM 8782 C C . ILE B 1 306 ? -9.719 33.688 50.688 1 88.81 306 ILE B C 1
ATOM 8784 O O . ILE B 1 306 ? -9.219 32.562 50.719 1 88.81 306 ILE B O 1
ATOM 8788 N N . GLU B 1 307 ? -10.984 33.906 50.562 1 88.75 307 GLU B N 1
ATOM 8789 C CA . GLU B 1 307 ? -11.883 32.812 50.25 1 88.75 307 GLU B CA 1
ATOM 8790 C C . GLU B 1 307 ? -11.578 32.219 48.875 1 88.75 307 GLU B C 1
ATOM 8792 O O . GLU B 1 307 ? -11.281 32.938 47.938 1 88.75 307 GLU B O 1
ATOM 8797 N N . HIS B 1 308 ? -11.594 31 48.906 1 83.06 308 HIS B N 1
ATOM 8798 C CA . HIS B 1 308 ? -11.172 30.312 47.688 1 83.06 308 HIS B CA 1
ATOM 8799 C C . HIS B 1 308 ? -12.094 30.656 46.531 1 83.06 308 HIS B C 1
ATOM 8801 O O . HIS B 1 308 ? -11.688 30.594 45.344 1 83.06 308 HIS B O 1
ATOM 8807 N N . GLY B 1 309 ? -13.258 31.031 46.812 1 87.44 309 GLY B N 1
ATOM 8808 C CA . GLY B 1 309 ? -14.195 31.344 45.75 1 87.44 309 GLY B CA 1
ATOM 8809 C C . GLY B 1 309 ? -14.664 30.109 45 1 87.44 309 GLY B C 1
ATOM 8810 O O . GLY B 1 309 ? -14.766 29.031 45.562 1 87.44 309 GLY B O 1
ATOM 8811 N N . ASP B 1 310 ? -14.977 30.281 43.688 1 91.25 310 ASP B N 1
ATOM 8812 C CA . ASP B 1 310 ? -15.586 29.219 42.906 1 91.25 310 ASP B CA 1
ATOM 8813 C C . ASP B 1 310 ? -14.578 28.594 41.938 1 91.25 310 ASP B C 1
ATOM 8815 O O . ASP B 1 310 ? -13.945 29.312 41.156 1 91.25 310 ASP B O 1
ATOM 8819 N N . LEU B 1 311 ? -14.406 27.281 42.094 1 92.44 311 LEU B N 1
ATOM 8820 C CA . LEU B 1 311 ? -13.664 26.531 41.094 1 92.44 311 LEU B CA 1
ATOM 8821 C C . LEU B 1 311 ? -14.555 26.188 39.906 1 92.44 311 LEU B C 1
ATOM 8823 O O . LEU B 1 311 ? -15.602 25.562 40.062 1 92.44 311 LEU B O 1
ATOM 8827 N N . ILE B 1 312 ? -14.164 26.625 38.75 1 90.12 312 ILE B N 1
ATOM 8828 C CA . ILE B 1 312 ? -14.977 26.453 37.562 1 90.12 312 ILE B CA 1
ATOM 8829 C C . ILE B 1 312 ? -14.211 25.625 36.531 1 90.12 312 ILE B C 1
ATOM 8831 O O . ILE B 1 312 ? -13.016 25.812 36.344 1 90.12 312 ILE B O 1
ATOM 8835 N N . CYS B 1 313 ? -14.875 24.656 36 1 90.06 313 CYS B N 1
ATOM 8836 C CA . CYS B 1 313 ? -14.336 23.859 34.906 1 90.06 313 CYS B CA 1
ATOM 8837 C C . CYS B 1 313 ? -14.992 24.234 33.562 1 90.06 313 CYS B C 1
ATOM 8839 O O . CYS B 1 313 ? -16.172 23.969 33.375 1 90.06 313 CYS B O 1
ATOM 8841 N N . GLY B 1 314 ? -14.258 24.906 32.75 1 86.88 314 GLY B N 1
ATOM 8842 C CA . GLY B 1 314 ? -14.75 25.297 31.438 1 86.88 314 GLY B CA 1
ATOM 8843 C C . GLY B 1 314 ? -14.359 24.312 30.359 1 86.88 314 GLY B C 1
ATOM 8844 O O . GLY B 1 314 ? -13.719 23.297 30.625 1 86.88 314 GLY B O 1
ATOM 8845 N N . MET B 1 315 ? -14.852 24.562 29.156 1 88.94 315 MET B N 1
ATOM 8846 C CA . MET B 1 315 ? -14.547 23.734 28 1 88.94 315 MET B CA 1
ATOM 8847 C C . MET B 1 315 ? -14.148 24.594 26.797 1 88.94 315 MET B C 1
ATOM 8849 O O . MET B 1 315 ? -14.688 25.688 26.609 1 88.94 315 MET B O 1
ATOM 8853 N N . GLU B 1 316 ? -13.211 24.141 26.047 1 91.44 316 GLU B N 1
ATOM 8854 C CA . GLU B 1 316 ? -12.734 24.766 24.828 1 91.44 316 GLU B CA 1
ATOM 8855 C C . GLU B 1 316 ? -12.352 23.734 23.766 1 91.44 316 GLU B C 1
ATOM 8857 O O . GLU B 1 316 ? -12.164 22.562 24.094 1 91.44 316 GLU B O 1
ATOM 8862 N N . SER B 1 317 ? -12.383 24.172 22.531 1 94.12 317 SER B N 1
ATOM 8863 C CA . SER B 1 317 ? -11.984 23.312 21.422 1 94.12 317 SER B CA 1
ATOM 8864 C C . SER B 1 317 ? -10.477 23.359 21.188 1 94.12 317 SER B C 1
ATOM 8866 O O . SER B 1 317 ? -9.906 24.453 21.078 1 94.12 317 SER B O 1
ATOM 8868 N N . TYR B 1 318 ? -9.844 22.203 21.125 1 96.31 318 TYR B N 1
ATOM 8869 C CA . TYR B 1 318 ? -8.406 22.109 20.906 1 96.31 318 TYR B CA 1
ATOM 8870 C C . TYR B 1 318 ? -8.102 21.297 19.641 1 96.31 318 TYR B C 1
ATOM 8872 O O . TYR B 1 318 ? -8.836 20.375 19.297 1 96.31 318 TYR B O 1
ATOM 8880 N N . THR B 1 319 ? -7.082 21.672 18.953 1 97.06 319 THR B N 1
ATOM 8881 C CA . THR B 1 319 ? -6.59 20.969 17.766 1 97.06 319 THR B CA 1
ATOM 8882 C C . THR B 1 319 ? -5.336 20.172 18.094 1 97.06 319 THR B C 1
ATOM 8884 O O . THR B 1 319 ? -4.727 20.359 19.156 1 97.06 319 THR B O 1
ATOM 8887 N N . PRO B 1 320 ? -4.902 19.297 17.156 1 96.25 320 PRO B N 1
ATOM 8888 C CA . PRO B 1 320 ? -3.758 18.422 17.453 1 96.25 320 PRO B CA 1
ATOM 8889 C C . PRO B 1 320 ? -2.436 19.188 17.484 1 96.25 320 PRO B C 1
ATOM 8891 O O . PRO B 1 320 ? -1.448 18.703 18.047 1 96.25 320 PRO B O 1
ATOM 8894 N N . ASP B 1 321 ? -2.377 20.391 16.938 1 94.75 321 ASP B N 1
ATOM 8895 C CA . ASP B 1 321 ? -1.081 21.031 16.781 1 94.75 321 ASP B CA 1
ATOM 8896 C C . ASP B 1 321 ? -1.111 22.453 17.344 1 94.75 321 ASP B C 1
ATOM 8898 O O . ASP B 1 321 ? -0.263 23.281 17 1 94.75 321 ASP B O 1
ATOM 8902 N N . LYS B 1 322 ? -2.162 22.844 18.078 1 95.25 322 LYS B N 1
ATOM 8903 C CA . LYS B 1 322 ? -2.285 24.094 18.812 1 95.25 322 LYS B CA 1
ATOM 8904 C C . LYS B 1 322 ? -2.467 25.281 17.875 1 95.25 322 LYS B C 1
ATOM 8906 O O . LYS B 1 322 ? -2.141 26.406 18.234 1 95.25 322 LYS B O 1
ATOM 8911 N N . ALA B 1 323 ? -2.865 25.031 16.672 1 95.75 323 ALA B N 1
ATOM 8912 C CA . ALA B 1 323 ? -3.256 26.078 15.727 1 95.75 323 ALA B CA 1
ATOM 8913 C C . ALA B 1 323 ? -4.719 25.938 15.32 1 95.75 323 ALA B C 1
ATOM 8915 O O . ALA B 1 323 ? -5.215 24.812 15.148 1 95.75 323 ALA B O 1
ATOM 8916 N N . PRO B 1 324 ? -5.387 27.094 15.141 1 96.69 324 PRO B N 1
ATOM 8917 C CA . PRO B 1 324 ? -6.781 26.984 14.703 1 96.69 324 PRO B CA 1
ATOM 8918 C C . PRO B 1 324 ? -6.926 26.25 13.375 1 96.69 324 PRO B C 1
ATOM 8920 O O . PRO B 1 324 ? -5.965 26.156 12.602 1 96.69 324 PRO B O 1
ATOM 8923 N N . THR B 1 325 ? -8.039 25.641 13.203 1 96.56 325 THR B N 1
ATOM 8924 C CA . THR B 1 325 ? -8.375 25.016 11.93 1 96.56 325 THR B CA 1
ATOM 8925 C C . THR B 1 325 ? -9.375 25.875 11.156 1 96.56 325 THR B C 1
ATOM 8927 O O . THR B 1 325 ? -10.523 26.031 11.578 1 96.56 325 THR B O 1
ATOM 8930 N N . VAL B 1 326 ? -8.93 26.406 10.023 1 97.31 326 VAL B N 1
ATOM 8931 C CA . VAL B 1 326 ? -9.711 27.406 9.312 1 97.31 326 VAL B CA 1
ATOM 8932 C C . VAL B 1 326 ? -9.672 27.125 7.812 1 97.31 326 VAL B C 1
ATOM 8934 O O . VAL B 1 326 ? -8.633 26.734 7.277 1 97.31 326 VAL B O 1
ATOM 8937 N N . GLY B 1 327 ? -10.82 27.234 7.18 1 96.38 327 GLY B N 1
ATOM 8938 C CA . GLY B 1 327 ? -10.852 27.125 5.73 1 96.38 327 GLY B CA 1
ATOM 8939 C C . GLY B 1 327 ? -11.961 26.219 5.223 1 96.38 327 GLY B C 1
ATOM 8940 O O . GLY B 1 327 ? -12.875 25.875 5.977 1 96.38 327 GLY B O 1
ATOM 8941 N N . GLU B 1 328 ? -11.93 25.906 3.936 1 95.69 328 GLU B N 1
ATOM 8942 C CA . GLU B 1 328 ? -12.961 25.109 3.289 1 95.69 328 GLU B CA 1
ATOM 8943 C C . GLU B 1 328 ? -12.703 23.609 3.482 1 95.69 328 GLU B C 1
ATOM 8945 O O . GLU B 1 328 ? -11.609 23.125 3.195 1 95.69 328 GLU B O 1
ATOM 8950 N N . SER B 1 329 ? -13.719 22.922 3.941 1 95.19 329 SER B N 1
ATOM 8951 C CA . SER B 1 329 ? -13.602 21.484 4.109 1 95.19 329 SER B CA 1
ATOM 8952 C C . SER B 1 329 ? -13.555 20.766 2.762 1 95.19 329 SER B C 1
ATOM 8954 O O . SER B 1 329 ? -14.266 21.141 1.829 1 95.19 329 SER B O 1
ATOM 8956 N N . SER B 1 330 ? -12.711 19.781 2.674 1 91.31 330 SER B N 1
ATOM 8957 C CA . SER B 1 330 ? -12.641 18.984 1.457 1 91.31 330 SER B CA 1
ATOM 8958 C C . SER B 1 330 ? -13.82 18.016 1.355 1 91.31 330 SER B C 1
ATOM 8960 O O . SER B 1 330 ? -14.086 17.469 0.288 1 91.31 330 SER B O 1
ATOM 8962 N N . GLN B 1 331 ? -14.578 17.844 2.371 1 92.62 331 GLN B N 1
ATOM 8963 C CA . GLN B 1 331 ? -15.695 16.906 2.426 1 92.62 331 GLN B CA 1
ATOM 8964 C C . GLN B 1 331 ? -16.938 17.484 1.754 1 92.62 331 GLN B C 1
ATOM 8966 O O . GLN B 1 331 ? -17.812 16.75 1.293 1 92.62 331 GLN B O 1
ATOM 8971 N N . ALA B 1 332 ? -17.047 18.812 1.778 1 94.62 332 ALA B N 1
ATOM 8972 C CA . ALA B 1 332 ? -18.188 19.516 1.209 1 94.62 332 ALA B CA 1
ATOM 8973 C C . ALA B 1 332 ? -17.766 20.875 0.666 1 94.62 332 ALA B C 1
ATOM 8975 O O . ALA B 1 332 ? -17.266 21.719 1.411 1 94.62 332 ALA B O 1
ATOM 8976 N N . HIS B 1 333 ? -18.062 21.078 -0.565 1 93.88 333 HIS B N 1
ATOM 8977 C CA . HIS B 1 333 ? -17.719 22.359 -1.17 1 93.88 333 HIS B CA 1
ATOM 8978 C C . HIS B 1 333 ? -18.625 23.469 -0.66 1 93.88 333 HIS B C 1
ATOM 8980 O O . HIS B 1 333 ? -19.844 23.297 -0.59 1 93.88 333 HIS B O 1
ATOM 8986 N N . GLY B 1 334 ? -18.016 24.547 -0.197 1 95.75 334 GLY B N 1
ATOM 8987 C CA . GLY B 1 334 ? -18.781 25.656 0.348 1 95.75 334 GLY B CA 1
ATOM 8988 C C . GLY B 1 334 ? -18.922 25.609 1.857 1 95.75 334 GLY B C 1
ATOM 8989 O O . GLY B 1 334 ? -19.406 26.547 2.477 1 95.75 334 GLY B O 1
ATOM 8990 N N . TYR B 1 335 ? -18.516 24.516 2.418 1 97.62 335 TYR B N 1
ATOM 8991 C CA . TYR B 1 335 ? -18.516 24.375 3.869 1 97.62 335 TYR B CA 1
ATOM 8992 C C . TYR B 1 335 ? -17.188 24.844 4.465 1 97.62 335 TYR B C 1
ATOM 8994 O O . TYR B 1 335 ? -16.172 24.172 4.312 1 97.62 335 TYR B O 1
ATOM 9002 N N . TYR B 1 336 ? -17.203 25.938 5.113 1 97.94 336 TYR B N 1
ATOM 9003 C CA . TYR B 1 336 ? -16.016 26.484 5.742 1 97.94 336 TYR B CA 1
ATOM 9004 C C . TYR B 1 336 ? -16.016 26.234 7.246 1 97.94 336 TYR B C 1
ATOM 9006 O O . TYR B 1 336 ? -17.078 26.219 7.871 1 97.94 336 TYR B O 1
ATOM 9014 N N . VAL B 1 337 ? -14.836 26.062 7.789 1 97.75 337 VAL B N 1
ATOM 9015 C CA . VAL B 1 337 ? -14.664 25.844 9.219 1 97.75 337 VAL B CA 1
ATOM 9016 C C . VAL B 1 337 ? -13.828 26.969 9.828 1 97.75 337 VAL B C 1
ATOM 9018 O O . VAL B 1 337 ? -12.875 27.438 9.203 1 97.75 337 VAL B O 1
ATOM 9021 N N . MET B 1 338 ? -14.164 27.438 10.938 1 97.94 338 MET B N 1
ATOM 9022 C CA . MET B 1 338 ? -13.391 28.344 11.797 1 97.94 338 MET B CA 1
ATOM 9023 C C . MET B 1 338 ? -13.5 27.922 13.258 1 97.94 338 MET B C 1
ATOM 9025 O O . MET B 1 338 ? -14.438 28.328 13.953 1 97.94 338 MET B O 1
ATOM 9029 N N . ASN B 1 339 ? -12.5 27.141 13.68 1 95.06 339 ASN B N 1
ATOM 9030 C CA . ASN B 1 339 ? -12.594 26.516 14.992 1 95.06 339 ASN B CA 1
ATOM 9031 C C . ASN B 1 339 ? -11.211 26.172 15.547 1 95.06 339 ASN B C 1
ATOM 9033 O O . ASN B 1 339 ? -10.195 26.5 14.938 1 95.06 339 ASN B O 1
ATOM 9037 N N . GLY B 1 340 ? -11.211 25.703 16.812 1 95.81 340 GLY B N 1
ATOM 9038 C CA . GLY B 1 340 ? -9.992 25.188 17.406 1 95.81 340 GLY B CA 1
ATOM 9039 C C . GLY B 1 340 ? -9.016 26.281 17.812 1 95.81 340 GLY B C 1
ATOM 9040 O O . GLY B 1 340 ? -7.828 26.219 17.484 1 95.81 340 GLY B O 1
ATOM 9041 N N . PHE B 1 341 ? -9.422 27.203 18.516 1 96.06 341 PHE B N 1
ATOM 9042 C CA . PHE B 1 341 ? -8.594 28.344 18.891 1 96.06 341 PHE B CA 1
ATOM 9043 C C . PHE B 1 341 ? -7.719 28 20.078 1 96.06 341 PHE B C 1
ATOM 9045 O O . PHE B 1 341 ? -6.934 28.828 20.547 1 96.06 341 PHE B O 1
ATOM 9052 N N . ASN B 1 342 ? -7.773 26.875 20.641 1 95.25 342 ASN B N 1
ATOM 9053 C CA . ASN B 1 342 ? -6.867 26.312 21.641 1 95.25 342 ASN B CA 1
ATOM 9054 C C . ASN B 1 342 ? -6.738 27.219 22.859 1 95.25 342 ASN B C 1
ATOM 9056 O O . ASN B 1 342 ? -5.633 27.453 23.359 1 95.25 342 ASN B O 1
ATOM 9060 N N . GLY B 1 343 ? -7.793 27.797 23.297 1 92.06 343 GLY B N 1
ATOM 9061 C CA . GLY B 1 343 ? -7.812 28.625 24.484 1 92.06 343 GLY B CA 1
ATOM 9062 C C . GLY B 1 343 ? -7.434 30.062 24.219 1 92.06 343 GLY B C 1
ATOM 9063 O O . GLY B 1 343 ? -7.371 30.891 25.125 1 92.06 343 GLY B O 1
ATOM 9064 N N . GLN B 1 344 ? -7.25 30.375 22.984 1 92.81 344 GLN B N 1
ATOM 9065 C CA . GLN B 1 344 ? -6.812 31.719 22.609 1 92.81 344 GLN B CA 1
ATOM 9066 C C . GLN B 1 344 ? -7.777 32.344 21.609 1 92.81 344 GLN B C 1
ATOM 9068 O O . GLN B 1 344 ? -7.352 33.031 20.672 1 92.81 344 GLN B O 1
ATOM 9073 N N . GLY B 1 345 ? -9 32.125 21.797 1 94.38 345 GLY B N 1
ATOM 9074 C CA . GLY B 1 345 ? -10.008 32.625 20.875 1 94.38 345 GLY B CA 1
ATOM 9075 C C . GLY B 1 345 ? -10.055 34.125 20.797 1 94.38 345 GLY B C 1
ATOM 9076 O O . GLY B 1 345 ? -10.07 34.719 19.703 1 94.38 345 GLY B O 1
ATOM 9077 N N . LEU B 1 346 ? -10.047 34.812 21.938 1 95.38 346 LEU B N 1
ATOM 9078 C CA . LEU B 1 346 ? -10.117 36.281 21.953 1 95.38 346 LEU B CA 1
ATOM 9079 C C . LEU B 1 346 ? -8.883 36.875 21.312 1 95.38 346 LEU B C 1
ATOM 9081 O O . LEU B 1 346 ? -8.977 37.906 20.641 1 95.38 346 LEU B O 1
ATOM 9085 N N . SER B 1 347 ? -7.816 36.219 21.5 1 96.5 347 SER B N 1
ATOM 9086 C CA . SER B 1 347 ? -6.559 36.781 21.016 1 96.5 347 SER B CA 1
ATOM 9087 C C . SER B 1 347 ? -6.473 36.688 19.484 1 96.5 347 SER B C 1
ATOM 9089 O O . SER B 1 347 ? -5.77 37.469 18.859 1 96.5 347 SER B O 1
ATOM 9091 N N . LEU B 1 348 ? -7.211 35.75 18.891 1 97.5 348 LEU B N 1
ATOM 9092 C CA . LEU B 1 348 ? -6.957 35.469 17.484 1 97.5 348 LEU B CA 1
ATOM 9093 C C . LEU B 1 348 ? -8.211 35.719 16.656 1 97.5 348 LEU B C 1
ATOM 9095 O O . LEU B 1 348 ? -8.125 35.906 15.438 1 97.5 348 LEU B O 1
ATOM 9099 N N . ALA B 1 349 ? -9.391 35.656 17.203 1 97.56 349 ALA B N 1
ATOM 9100 C CA . ALA B 1 349 ? -10.648 35.562 16.469 1 97.56 349 ALA B CA 1
ATOM 9101 C C . ALA B 1 349 ? -10.844 36.75 15.547 1 97.56 349 ALA B C 1
ATOM 9103 O O . ALA B 1 349 ? -11.383 36.625 14.445 1 97.56 349 ALA B O 1
ATOM 9104 N N . GLY B 1 350 ? -10.453 37.969 16.031 1 97.56 350 GLY B N 1
ATOM 9105 C CA . GLY B 1 350 ? -10.586 39.156 15.195 1 97.56 350 GLY B CA 1
ATOM 9106 C C . GLY B 1 350 ? -9.852 39.031 13.875 1 97.56 350 GLY B C 1
ATOM 9107 O O . GLY B 1 350 ? -10.445 39.188 12.805 1 97.56 350 GLY B O 1
ATOM 9108 N N . GLY B 1 351 ? -8.562 38.719 13.992 1 97.69 351 GLY B N 1
ATOM 9109 C CA . GLY B 1 351 ? -7.727 38.562 12.812 1 97.69 351 GLY B CA 1
ATOM 9110 C C . GLY B 1 351 ? -8.102 37.375 11.961 1 97.69 351 GLY B C 1
ATOM 9111 O O . GLY B 1 351 ? -8.055 37.438 10.734 1 97.69 351 GLY B O 1
ATOM 9112 N N . VAL B 1 352 ? -8.461 36.281 12.562 1 98 352 VAL B N 1
ATOM 9113 C CA . VAL B 1 352 ? -8.828 35.094 11.828 1 98 352 VAL B CA 1
ATOM 9114 C C . VAL B 1 352 ? -10.125 35.312 11.055 1 98 352 VAL B C 1
ATOM 9116 O O . VAL B 1 352 ? -10.289 34.844 9.938 1 98 352 VAL B O 1
ATOM 9119 N N . GLY B 1 353 ? -11.078 36.031 11.672 1 98.19 353 GLY B N 1
ATOM 9120 C CA . GLY B 1 353 ? -12.297 36.375 10.969 1 98.19 353 GLY B CA 1
ATOM 9121 C C . GLY B 1 353 ? -12.047 37.219 9.719 1 98.19 353 GLY B C 1
ATOM 9122 O O . GLY B 1 353 ? -12.672 36.969 8.68 1 98.19 353 GLY B O 1
ATOM 9123 N N . GLU B 1 354 ? -11.18 38.125 9.883 1 97.88 354 GLU B N 1
ATOM 9124 C CA . GLU B 1 354 ? -10.797 38.938 8.734 1 97.88 354 GLU B CA 1
ATOM 9125 C C . GLU B 1 354 ? -10.164 38.094 7.637 1 97.88 354 GLU B C 1
ATOM 9127 O O . GLU B 1 354 ? -10.523 38.219 6.461 1 97.88 354 GLU B O 1
ATOM 9132 N N . MET B 1 355 ? -9.227 37.312 8.008 1 96.81 355 MET B N 1
ATOM 9133 C CA . MET B 1 355 ? -8.531 36.438 7.07 1 96.81 355 MET B CA 1
ATOM 9134 C C . MET B 1 355 ? -9.508 35.531 6.324 1 96.81 355 MET B C 1
ATOM 9136 O O . MET B 1 355 ? -9.43 35.406 5.102 1 96.81 355 MET B O 1
ATOM 9140 N N . LEU B 1 356 ? -10.406 34.844 7.008 1 97.81 356 LEU B N 1
ATOM 9141 C CA . LEU B 1 356 ? -11.352 33.938 6.387 1 97.81 356 LEU B CA 1
ATOM 9142 C C . LEU B 1 356 ? -12.305 34.688 5.461 1 97.81 356 LEU B C 1
ATOM 9144 O O . LEU B 1 356 ? -12.656 34.188 4.387 1 97.81 356 LEU B O 1
ATOM 9148 N N . ALA B 1 357 ? -12.789 35.875 5.887 1 97.88 357 ALA B N 1
ATOM 9149 C CA . ALA B 1 357 ? -13.648 36.688 5.031 1 97.88 357 ALA B CA 1
ATOM 9150 C C . ALA B 1 357 ? -12.961 37 3.713 1 97.88 357 ALA B C 1
ATOM 9152 O O . ALA B 1 357 ? -13.555 36.906 2.643 1 97.88 357 ALA B O 1
ATOM 9153 N N . ASP B 1 358 ? -11.734 37.406 3.865 1 95.44 358 ASP B N 1
ATOM 9154 C CA . ASP B 1 358 ? -10.953 37.688 2.666 1 95.44 358 ASP B CA 1
ATOM 9155 C C . ASP B 1 358 ? -10.812 36.469 1.786 1 95.44 358 ASP B C 1
ATOM 9157 O O . ASP B 1 358 ? -10.922 36.531 0.561 1 95.44 358 ASP B O 1
ATOM 9161 N N . TRP B 1 359 ? -10.5 35.375 2.436 1 94.06 359 TRP B N 1
ATOM 9162 C CA . TRP B 1 359 ? -10.32 34.094 1.735 1 94.06 359 TRP B CA 1
ATOM 9163 C C . TRP B 1 359 ? -11.594 33.719 0.986 1 94.06 359 TRP B C 1
ATOM 9165 O O . TRP B 1 359 ? -11.539 33.312 -0.176 1 94.06 359 TRP B O 1
ATOM 9175 N N . ILE B 1 360 ? -12.742 33.844 1.558 1 95.81 360 ILE B N 1
ATOM 9176 C CA . ILE B 1 360 ? -14.031 33.5 0.97 1 95.81 360 ILE B CA 1
ATOM 9177 C C . ILE B 1 360 ? -14.328 34.438 -0.199 1 95.81 360 ILE B C 1
ATOM 9179 O O . ILE B 1 360 ? -14.766 34 -1.262 1 95.81 360 ILE B O 1
ATOM 9183 N N . CYS B 1 361 ? -14.102 35.688 -0.047 1 95.75 361 CYS B N 1
ATOM 9184 C CA . CYS B 1 361 ? -14.445 36.719 -1.043 1 95.75 361 CYS B CA 1
ATOM 9185 C C . CYS B 1 361 ? -13.508 36.625 -2.246 1 95.75 361 CYS B C 1
ATOM 9187 O O . CYS B 1 361 ? -13.945 36.781 -3.387 1 95.75 361 CYS B O 1
ATOM 9189 N N . ASP B 1 362 ? -12.227 36.375 -1.979 1 91.75 362 ASP B N 1
ATOM 9190 C CA . ASP B 1 362 ? -11.242 36.5 -3.047 1 91.75 362 ASP B CA 1
ATOM 9191 C C . ASP B 1 362 ? -10.836 35.125 -3.572 1 91.75 362 ASP B C 1
ATOM 9193 O O . ASP B 1 362 ? -10.227 35.031 -4.641 1 91.75 362 ASP B O 1
ATOM 9197 N N . GLY B 1 363 ? -11.078 34.156 -2.828 1 86.88 363 GLY B N 1
ATOM 9198 C CA . GLY B 1 363 ? -10.766 32.781 -3.268 1 86.88 363 GLY B CA 1
ATOM 9199 C C . GLY B 1 363 ? -9.383 32.344 -2.857 1 86.88 363 GLY B C 1
ATOM 9200 O O . GLY B 1 363 ? -9.102 31.141 -2.83 1 86.88 363 GLY B O 1
ATOM 9201 N N . VAL B 1 364 ? -8.461 33.281 -2.607 1 85.88 364 VAL B N 1
ATOM 9202 C CA . VAL B 1 364 ? -7.102 32.938 -2.178 1 85.88 364 VAL B CA 1
ATOM 9203 C C . VAL B 1 364 ? -6.75 33.75 -0.931 1 85.88 364 VAL B C 1
ATOM 9205 O O . VAL B 1 364 ? -7.137 34.938 -0.811 1 85.88 364 VAL B O 1
ATOM 9208 N N . PRO B 1 365 ? -6.051 33.125 -0.029 1 84.75 365 PRO B N 1
ATOM 9209 C CA . PRO B 1 365 ? -5.703 33.875 1.185 1 84.75 365 PRO B CA 1
ATOM 9210 C C . PRO B 1 365 ? -4.625 34.938 0.94 1 84.75 365 PRO B C 1
ATOM 9212 O O . PRO B 1 365 ? -3.746 34.75 0.097 1 84.75 365 PRO B O 1
ATOM 9215 N N . HIS B 1 366 ? -4.605 35.969 1.738 1 87.56 366 HIS B N 1
ATOM 9216 C CA . HIS B 1 366 ? -3.625 37.031 1.637 1 87.56 366 HIS B CA 1
ATOM 9217 C C . HIS B 1 366 ? -2.471 36.844 2.609 1 87.56 366 HIS B C 1
ATOM 9219 O O . HIS B 1 366 ? -1.428 37.469 2.496 1 87.56 366 HIS B O 1
ATOM 9225 N N . VAL B 1 367 ? -2.713 35.938 3.523 1 91.94 367 VAL B N 1
ATOM 9226 C CA . VAL B 1 367 ? -1.68 35.594 4.492 1 91.94 367 VAL B CA 1
ATOM 9227 C C . VAL B 1 367 ? -1.365 34.094 4.395 1 91.94 367 VAL B C 1
ATOM 9229 O O . VAL B 1 367 ? -2.115 33.344 3.779 1 91.94 367 VAL B O 1
ATOM 9232 N N . ASP B 1 368 ? -0.219 33.75 4.934 1 91.81 368 ASP B N 1
ATOM 9233 C CA . ASP B 1 368 ? 0.171 32.344 4.926 1 91.81 368 ASP B CA 1
ATOM 9234 C C . ASP B 1 368 ? -0.766 31.516 5.793 1 91.81 368 ASP B C 1
ATOM 9236 O O . ASP B 1 368 ? -0.857 31.734 7.004 1 91.81 368 ASP B O 1
ATOM 9240 N N . VAL B 1 369 ? -1.451 30.547 5.191 1 91.06 369 VAL B N 1
ATOM 9241 C CA . VAL B 1 369 ? -2.41 29.75 5.949 1 91.06 369 VAL B CA 1
ATOM 9242 C C . VAL B 1 369 ? -1.925 28.312 6.031 1 91.06 369 VAL B C 1
ATOM 9244 O O . VAL B 1 369 ? -2.709 27.391 6.316 1 91.06 369 VAL B O 1
ATOM 9247 N N . ALA B 1 370 ? -0.662 28.047 5.789 1 90.12 370 ALA B N 1
ATOM 9248 C CA . ALA B 1 370 ? -0.126 26.688 5.75 1 90.12 370 ALA B CA 1
ATOM 9249 C C . ALA B 1 370 ? -0.414 25.938 7.051 1 90.12 370 ALA B C 1
ATOM 9251 O O . ALA B 1 370 ? -0.707 24.75 7.039 1 90.12 370 ALA B O 1
ATOM 9252 N N . HIS B 1 371 ? -0.398 26.656 8.148 1 92.81 371 HIS B N 1
ATOM 9253 C CA . HIS B 1 371 ? -0.553 26.016 9.453 1 92.81 371 HIS B CA 1
ATOM 9254 C C . HIS B 1 371 ? -1.944 26.266 10.023 1 92.81 371 HIS B C 1
ATOM 9256 O O . HIS B 1 371 ? -2.211 25.938 11.18 1 92.81 371 HIS B O 1
ATOM 9262 N N . LEU B 1 372 ? -2.846 26.812 9.227 1 95.81 372 LEU B N 1
ATOM 9263 C CA . LEU B 1 372 ? -4.191 27.109 9.703 1 95.81 372 LEU B CA 1
ATOM 9264 C C . LEU B 1 372 ? -5.238 26.375 8.875 1 95.81 372 LEU B C 1
ATOM 9266 O O . LEU B 1 372 ? -6.316 26.047 9.367 1 95.81 372 LEU B O 1
ATOM 9270 N N . ASP B 1 373 ? -4.875 26.109 7.66 1 95.44 373 ASP B N 1
ATOM 9271 C CA . ASP B 1 373 ? -5.801 25.516 6.699 1 95.44 373 ASP B CA 1
ATOM 9272 C C . ASP B 1 373 ? -6.309 24.156 7.191 1 95.44 373 ASP B C 1
ATOM 9274 O O . ASP B 1 373 ? -5.527 23.328 7.652 1 95.44 373 ASP B O 1
ATOM 9278 N N . VAL B 1 374 ? -7.617 24.016 7.066 1 95.75 374 VAL B N 1
ATOM 9279 C CA . VAL B 1 374 ? -8.227 22.766 7.5 1 95.75 374 VAL B CA 1
ATOM 9280 C C . VAL B 1 374 ? -7.594 21.594 6.746 1 95.75 374 VAL B C 1
ATOM 9282 O O . VAL B 1 374 ? -7.523 20.484 7.266 1 95.75 374 VAL B O 1
ATOM 9285 N N . ALA B 1 375 ? -7.098 21.828 5.578 1 94.12 375 ALA B N 1
ATOM 9286 C CA . ALA B 1 375 ? -6.586 20.797 4.691 1 94.12 375 ALA B CA 1
ATOM 9287 C C . ALA B 1 375 ? -5.184 20.359 5.109 1 94.12 375 ALA B C 1
ATOM 9289 O O . ALA B 1 375 ? -4.613 19.422 4.535 1 94.12 375 ALA B O 1
ATOM 9290 N N . ARG B 1 376 ? -4.629 20.984 6.148 1 95.19 376 ARG B N 1
ATOM 9291 C CA . ARG B 1 376 ? -3.328 20.531 6.633 1 95.19 376 ARG B CA 1
ATOM 9292 C C . ARG B 1 376 ? -3.441 19.188 7.332 1 95.19 376 ARG B C 1
ATOM 9294 O O . ARG B 1 376 ? -2.436 18.5 7.559 1 95.19 376 ARG B O 1
ATOM 9301 N N . PHE B 1 377 ? -4.719 18.797 7.641 1 95.75 377 PHE B N 1
ATOM 9302 C CA . PHE B 1 377 ? -4.969 17.547 8.344 1 95.75 377 PHE B CA 1
ATOM 9303 C C . PHE B 1 377 ? -5.586 16.516 7.402 1 95.75 377 PHE B C 1
ATOM 9305 O O . PHE B 1 377 ? -6.219 16.859 6.41 1 95.75 377 PHE B O 1
ATOM 9312 N N . LEU B 1 378 ? -5.352 15.289 7.777 1 94.25 378 LEU B N 1
ATOM 9313 C CA . LEU B 1 378 ? -6.016 14.164 7.137 1 94.25 378 LEU B CA 1
ATOM 9314 C C . LEU B 1 378 ? -7.25 13.734 7.922 1 94.25 378 LEU B C 1
ATOM 9316 O O . LEU B 1 378 ? -7.477 14.219 9.039 1 94.25 378 LEU B O 1
ATOM 9320 N N . GLU B 1 379 ? -8.016 12.852 7.309 1 90.44 379 GLU B N 1
ATOM 9321 C CA . GLU B 1 379 ? -9.18 12.297 7.992 1 90.44 379 GLU B CA 1
ATOM 9322 C C . GLU B 1 379 ? -8.781 11.625 9.305 1 90.44 379 GLU B C 1
ATOM 9324 O O . GLU B 1 379 ? -9.523 11.672 10.281 1 90.44 379 GLU B O 1
ATOM 9329 N N . ALA B 1 380 ? -7.668 11.086 9.328 1 92.75 380 ALA B N 1
ATOM 9330 C CA . ALA B 1 380 ? -7.176 10.398 10.516 1 92.75 380 ALA B CA 1
ATOM 9331 C C . ALA B 1 380 ? -7.027 11.359 11.688 1 92.75 380 ALA B C 1
ATOM 9333 O O . ALA B 1 380 ? -7.234 10.977 12.844 1 92.75 380 ALA B O 1
ATOM 9334 N N . HIS B 1 381 ? -6.762 12.562 11.391 1 95.69 381 HIS B N 1
ATOM 9335 C CA . HIS B 1 381 ? -6.562 13.57 12.422 1 95.69 381 HIS B CA 1
ATOM 9336 C C . HIS B 1 381 ? -7.891 14.031 13.008 1 95.69 381 HIS B C 1
ATOM 9338 O O . HIS B 1 381 ? -7.922 14.672 14.062 1 95.69 381 HIS B O 1
ATOM 9344 N N . ALA B 1 382 ? -8.977 13.719 12.336 1 94.12 382 ALA B N 1
ATOM 9345 C CA . ALA B 1 382 ? -10.305 14.078 12.828 1 94.12 382 ALA B CA 1
ATOM 9346 C C . ALA B 1 382 ? -10.945 12.922 13.594 1 94.12 382 ALA B C 1
ATOM 9348 O O . ALA B 1 382 ? -12.078 13.023 14.055 1 94.12 382 ALA B O 1
ATOM 9349 N N . ASN B 1 383 ? -10.172 11.836 13.734 1 93.44 383 ASN B N 1
ATOM 9350 C CA . ASN B 1 383 ? -10.633 10.688 14.508 1 93.44 383 ASN B CA 1
ATOM 9351 C C . ASN B 1 383 ? -10.781 11.023 15.984 1 93.44 383 ASN B C 1
ATOM 9353 O O . ASN B 1 383 ? -9.891 11.641 16.578 1 93.44 383 ASN B O 1
ATOM 9357 N N . SER B 1 384 ? -11.883 10.656 16.547 1 91 384 SER B N 1
ATOM 9358 C CA . SER B 1 384 ? -12.18 11.023 17.938 1 91 384 SER B CA 1
ATOM 9359 C C . SER B 1 384 ? -11.156 10.438 18.891 1 91 384 SER B C 1
ATOM 9361 O O . SER B 1 384 ? -10.727 11.109 19.828 1 91 384 SER B O 1
ATOM 9363 N N . GLN B 1 385 ? -10.812 9.195 18.688 1 92.19 385 GLN B N 1
ATOM 9364 C CA . GLN B 1 385 ? -9.859 8.57 19.594 1 92.19 385 GLN B CA 1
ATOM 9365 C C . GLN B 1 385 ? -8.492 9.25 19.5 1 92.19 385 GLN B C 1
ATOM 9367 O O . GLN B 1 385 ? -7.828 9.469 20.516 1 92.19 385 GLN B O 1
ATOM 9372 N N . TYR B 1 386 ? -8.078 9.484 18.328 1 96.06 386 TYR B N 1
ATOM 9373 C CA . TYR B 1 386 ? -6.832 10.219 18.125 1 96.06 386 TYR B CA 1
ATOM 9374 C C . TYR B 1 386 ? -6.863 11.547 18.875 1 96.06 386 TYR B C 1
ATOM 9376 O O . TYR B 1 386 ? -5.914 11.891 19.578 1 96.06 386 TYR B O 1
ATOM 9384 N N . LEU B 1 387 ? -7.922 12.273 18.641 1 95.81 387 LEU B N 1
ATOM 9385 C CA . LEU B 1 387 ? -8.07 13.609 19.219 1 95.81 387 LEU B CA 1
ATOM 9386 C C . LEU B 1 387 ? -8.141 13.531 20.734 1 95.81 387 LEU B C 1
ATOM 9388 O O . LEU B 1 387 ? -7.523 14.336 21.438 1 95.81 387 LEU B O 1
ATOM 9392 N N . MET B 1 388 ? -8.844 12.555 21.297 1 94.38 388 MET B N 1
ATOM 9393 C CA . MET B 1 388 ? -8.977 12.406 22.734 1 94.38 388 MET B CA 1
ATOM 9394 C C . MET B 1 388 ? -7.629 12.125 23.391 1 94.38 388 MET B C 1
ATOM 9396 O O . MET B 1 388 ? -7.371 12.555 24.516 1 94.38 388 MET B O 1
ATOM 9400 N N . GLU B 1 389 ? -6.805 11.492 22.656 1 94.88 389 GLU B N 1
ATOM 9401 C CA . GLU B 1 389 ? -5.48 11.18 23.188 1 94.88 389 GLU B CA 1
ATOM 9402 C C . GLU B 1 389 ? -4.539 12.367 23.078 1 94.88 389 GLU B C 1
ATOM 9404 O O . GLU B 1 389 ? -3.725 12.609 23.969 1 94.88 389 GLU B O 1
ATOM 9409 N N . ARG B 1 390 ? -4.664 13.172 22.094 1 96.75 390 ARG B N 1
ATOM 9410 C CA . ARG B 1 390 ? -3.697 14.211 21.734 1 96.75 390 ARG B CA 1
ATOM 9411 C C . ARG B 1 390 ? -4.047 15.531 22.406 1 96.75 390 ARG B C 1
ATOM 9413 O O . ARG B 1 390 ? -3.164 16.219 22.922 1 96.75 390 ARG B O 1
ATOM 9420 N N . VAL B 1 391 ? -5.27 15.945 22.484 1 95.44 391 VAL B N 1
ATOM 9421 C CA . VAL B 1 391 ? -5.664 17.328 22.719 1 95.44 391 VAL B CA 1
ATOM 9422 C C . VAL B 1 391 ? -5.43 17.688 24.188 1 95.44 391 VAL B C 1
ATOM 9424 O O . VAL B 1 391 ? -5.176 18.859 24.516 1 95.44 391 VAL B O 1
ATOM 9427 N N . PRO B 1 392 ? -5.512 16.734 25.172 1 95.81 392 PRO B N 1
ATOM 9428 C CA . PRO B 1 392 ? -5.152 17.125 26.547 1 95.81 392 PRO B CA 1
ATOM 9429 C C . PRO B 1 392 ? -3.713 17.625 26.656 1 95.81 392 PRO B C 1
ATOM 9431 O O . PRO B 1 392 ? -3.439 18.578 27.391 1 95.81 392 PRO B O 1
ATOM 9434 N N . GLU B 1 393 ? -2.873 16.969 25.953 1 96.06 393 GLU B N 1
ATOM 9435 C CA . GLU B 1 393 ? -1.484 17.422 25.922 1 96.06 393 GLU B CA 1
ATOM 9436 C C . GLU B 1 393 ? -1.368 18.828 25.344 1 96.06 393 GLU B C 1
ATOM 9438 O O . GLU B 1 393 ? -0.621 19.656 25.859 1 96.06 393 GLU B O 1
ATOM 9443 N N . ILE B 1 394 ? -2.066 19.078 24.344 1 96.5 394 ILE B N 1
ATOM 9444 C CA . ILE B 1 394 ? -2.033 20.375 23.672 1 96.5 394 ILE B CA 1
ATOM 9445 C C . ILE B 1 394 ? -2.635 21.438 24.594 1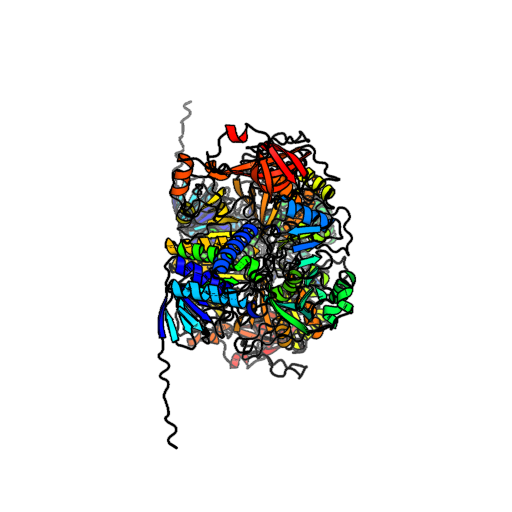 96.5 394 ILE B C 1
ATOM 9447 O O . ILE B 1 394 ? -2.104 22.547 24.703 1 96.5 394 ILE B O 1
ATOM 9451 N N . ALA B 1 395 ? -3.725 21.109 25.234 1 95.44 395 ALA B N 1
ATOM 9452 C CA . ALA B 1 395 ? -4.387 22.031 26.141 1 95.44 395 ALA B CA 1
ATOM 9453 C C . ALA B 1 395 ? -3.449 22.453 27.266 1 95.44 395 ALA B C 1
ATOM 9455 O O . ALA B 1 395 ? -3.494 23.594 27.734 1 95.44 395 ALA B O 1
ATOM 9456 N N . ALA B 1 396 ? -2.66 21.562 27.625 1 94.25 396 ALA B N 1
ATOM 9457 C CA . ALA B 1 396 ? -1.712 21.828 28.703 1 94.25 396 ALA B CA 1
ATOM 9458 C C . ALA B 1 396 ? -0.626 22.797 28.25 1 94.25 396 ALA B C 1
ATOM 9460 O O . ALA B 1 396 ? 0.065 23.406 29.078 1 94.25 396 ALA B O 1
ATOM 9461 N N . MET B 1 397 ? -0.55 23 26.984 1 92.88 397 MET B N 1
ATOM 9462 C CA . MET B 1 397 ? 0.487 23.875 26.422 1 92.88 397 MET B CA 1
ATOM 9463 C C . MET B 1 397 ? -0.091 25.219 26 1 92.88 397 MET B C 1
ATOM 9465 O O . MET B 1 397 ? 0.513 25.938 25.203 1 92.88 397 MET B O 1
ATOM 9469 N N . THR B 1 398 ? -1.152 25.547 26.469 1 89.31 398 THR B N 1
ATOM 9470 C CA . THR B 1 398 ? -1.865 26.75 26.078 1 89.31 398 THR B CA 1
ATOM 9471 C C . THR B 1 398 ? -0.932 27.969 26.109 1 89.31 398 THR B C 1
ATOM 9473 O O . THR B 1 398 ? -0.957 28.797 25.188 1 89.31 398 THR B O 1
ATOM 9476 N N . TYR B 1 399 ? -0.058 28.109 27.078 1 87.12 399 TYR B N 1
ATOM 9477 C CA . TYR B 1 399 ? 0.806 29.281 27.203 1 87.12 399 TYR B CA 1
ATOM 9478 C C . TYR B 1 399 ? 2.258 28.906 26.922 1 87.12 399 TYR B C 1
ATOM 9480 O O . TYR B 1 399 ? 3.176 29.609 27.344 1 87.12 399 TYR B O 1
ATOM 9488 N N . SER B 1 400 ? 2.412 27.812 26.297 1 83.56 400 SER B N 1
ATOM 9489 C CA . SER B 1 400 ? 3.744 27.391 25.875 1 83.56 400 SER B CA 1
ATOM 9490 C C . SER B 1 400 ? 3.914 27.531 24.359 1 83.56 400 SER B C 1
ATOM 9492 O O . SER B 1 400 ? 2.945 27.391 23.609 1 83.56 400 SER B O 1
ATOM 9494 N N . ASN B 1 401 ? 5.066 27.891 23.984 1 79.31 401 ASN B N 1
ATOM 9495 C CA . ASN B 1 401 ? 5.383 27.938 22.562 1 79.31 401 ASN B CA 1
ATOM 9496 C C . ASN B 1 401 ? 6.129 26.688 22.109 1 79.31 401 ASN B C 1
ATOM 9498 O O . ASN B 1 401 ? 6.965 26.156 22.844 1 79.31 401 ASN B O 1
ATOM 9502 N N . MET B 1 402 ? 5.684 26.25 21.016 1 82.31 402 MET B N 1
ATOM 9503 C CA . MET B 1 402 ? 6.262 25.062 20.406 1 82.31 402 MET B CA 1
ATOM 9504 C C . MET B 1 402 ? 7.047 25.406 19.156 1 82.31 402 MET B C 1
ATOM 9506 O O . MET B 1 402 ? 6.516 26.062 18.25 1 82.31 402 MET B O 1
ATOM 9510 N N . TYR B 1 403 ? 8.242 24.984 19.109 1 83.75 403 TYR B N 1
ATOM 9511 C CA . TYR B 1 403 ? 9.031 25.188 17.906 1 83.75 403 TYR B CA 1
ATOM 9512 C C . TYR B 1 403 ? 8.953 23.969 17 1 83.75 403 TYR B C 1
ATOM 9514 O O . TYR B 1 403 ? 8.172 23.047 17.25 1 83.75 403 TYR B O 1
ATOM 9522 N N . HIS B 1 404 ? 9.68 24.047 15.867 1 82.75 404 HIS B N 1
ATOM 9523 C CA . HIS B 1 404 ? 9.531 23.062 14.797 1 82.75 404 HIS B CA 1
ATOM 9524 C C . HIS B 1 404 ? 9.969 21.672 15.266 1 82.75 404 HIS B C 1
ATOM 9526 O O . HIS B 1 404 ? 9.508 20.656 14.734 1 82.75 404 HIS B O 1
ATOM 9532 N N . SER B 1 405 ? 10.82 21.547 16.281 1 90.31 405 SER B N 1
ATOM 9533 C CA . SER B 1 405 ? 11.344 20.25 16.703 1 90.31 405 SER B CA 1
ATOM 9534 C C . SER B 1 405 ? 10.43 19.594 17.719 1 90.31 405 SER B C 1
ATOM 9536 O O . SER B 1 405 ? 10.656 18.438 18.109 1 90.31 405 SER B O 1
ATOM 9538 N N . HIS B 1 406 ? 9.422 20.297 18.188 1 93.38 406 HIS B N 1
ATOM 9539 C CA . HIS B 1 406 ? 8.57 19.75 19.234 1 93.38 406 HIS B CA 1
ATOM 9540 C C . HIS B 1 406 ? 7.867 18.484 18.766 1 93.38 406 HIS B C 1
ATOM 9542 O O . HIS B 1 406 ? 7.348 18.438 17.656 1 93.38 406 HIS B O 1
ATOM 9548 N N . GLN B 1 407 ? 7.871 17.484 19.656 1 96.44 407 GLN B N 1
ATOM 9549 C CA . GLN B 1 407 ? 7.184 16.219 19.422 1 96.44 407 GLN B CA 1
ATOM 9550 C C . GLN B 1 407 ? 6.27 15.875 20.609 1 96.44 407 GLN B C 1
ATOM 9552 O O . GLN B 1 407 ? 6.711 15.867 21.75 1 96.44 407 GLN B O 1
ATOM 9557 N N . CYS B 1 408 ? 5.023 15.602 20.344 1 96.75 408 CYS B N 1
ATOM 9558 C CA . CYS B 1 408 ? 4.082 15.18 21.375 1 96.75 408 CYS B CA 1
ATOM 9559 C C . CYS B 1 408 ? 4.359 13.75 21.812 1 96.75 408 CYS B C 1
ATOM 9561 O O . CYS B 1 408 ? 4.883 12.945 21.031 1 96.75 408 CYS B O 1
ATOM 9563 N N . HIS B 1 409 ? 4.004 13.406 23.031 1 96.56 409 HIS B N 1
ATOM 9564 C CA . HIS B 1 409 ? 4.191 12.039 23.516 1 96.56 409 HIS B CA 1
ATOM 9565 C C . HIS B 1 409 ? 2.916 11.219 23.359 1 96.56 409 HIS B C 1
ATOM 9567 O O . HIS B 1 409 ? 2.947 9.992 23.453 1 96.56 409 HIS B O 1
ATOM 9573 N N . THR B 1 410 ? 1.805 11.875 23.094 1 96.56 410 THR B N 1
ATOM 9574 C CA . THR B 1 410 ? 0.522 11.188 22.984 1 96.56 410 THR B CA 1
ATOM 9575 C C . THR B 1 410 ? 0.194 10.891 21.516 1 96.56 410 THR B C 1
ATOM 9577 O O . THR B 1 410 ? 0.735 11.523 20.609 1 96.56 410 THR B O 1
ATOM 9580 N N . ALA B 1 411 ? -0.741 9.852 21.266 1 96.81 411 ALA B N 1
ATOM 9581 C CA . ALA B 1 411 ? -1.277 9.5 19.953 1 96.81 411 ALA B CA 1
ATOM 9582 C C . ALA B 1 411 ? -0.154 9.195 18.969 1 96.81 411 ALA B C 1
ATOM 9584 O O . ALA B 1 411 ? -0.129 9.742 17.859 1 96.81 411 ALA B O 1
ATOM 9585 N N . ARG B 1 412 ? 0.82 8.391 19.391 1 96.69 412 ARG B N 1
ATOM 9586 C CA . ARG B 1 412 ? 1.977 7.992 18.594 1 96.69 412 ARG B CA 1
ATOM 9587 C C . ARG B 1 412 ? 1.766 6.617 17.969 1 96.69 412 ARG B C 1
ATOM 9589 O O . ARG B 1 412 ? 0.808 5.918 18.312 1 96.69 412 ARG B O 1
ATOM 9596 N N . ASN B 1 413 ? 2.607 6.254 17 1 96.19 413 ASN B N 1
ATOM 9597 C CA . ASN B 1 413 ? 2.596 4.961 16.328 1 96.19 413 ASN B CA 1
ATOM 9598 C C . ASN B 1 413 ? 1.276 4.723 15.594 1 96.19 413 ASN B C 1
ATOM 9600 O O . ASN B 1 413 ? 0.739 3.613 15.617 1 96.19 413 ASN B O 1
ATOM 9604 N N . LEU B 1 414 ? 0.744 5.805 15.062 1 96.88 414 LEU B N 1
ATOM 9605 C CA . LEU B 1 414 ? -0.447 5.672 14.234 1 96.88 414 LEU B CA 1
ATOM 9606 C C . LEU B 1 414 ? -0.087 5.137 12.852 1 96.88 414 LEU B C 1
ATOM 9608 O O . LEU B 1 414 ? -0.532 4.055 12.469 1 96.88 414 LEU B O 1
ATOM 9612 N N . ARG B 1 415 ? 0.748 5.836 12.117 1 97.06 415 ARG B N 1
ATOM 9613 C CA . ARG B 1 415 ? 1.25 5.426 10.805 1 97.06 415 ARG B CA 1
ATOM 9614 C C . ARG B 1 415 ? 2.715 5.012 10.891 1 97.06 415 ARG B C 1
ATOM 9616 O O . ARG B 1 415 ? 3.545 5.746 11.43 1 97.06 415 ARG B O 1
ATOM 9623 N N . MET B 1 416 ? 3.014 3.859 10.344 1 96.94 416 MET B N 1
ATOM 9624 C CA . MET B 1 416 ? 4.371 3.324 10.375 1 96.94 416 MET B CA 1
ATOM 9625 C C . MET B 1 416 ? 4.719 2.639 9.055 1 96.94 416 MET B C 1
ATOM 9627 O O . MET B 1 416 ? 3.844 2.08 8.391 1 96.94 416 MET B O 1
ATOM 9631 N N . SER B 1 417 ? 5.969 2.727 8.727 1 96.25 417 SER B N 1
ATOM 9632 C CA . SER B 1 417 ? 6.449 1.945 7.594 1 96.25 417 SER B CA 1
ATOM 9633 C C . SER B 1 417 ? 6.527 0.462 7.938 1 96.25 417 SER B C 1
ATOM 9635 O O . SER B 1 417 ? 6.645 0.096 9.109 1 96.25 417 SER B O 1
ATOM 9637 N N . PRO B 1 418 ? 6.477 -0.392 6.859 1 96.56 418 PRO B N 1
ATOM 9638 C CA . PRO B 1 418 ? 6.645 -1.825 7.109 1 96.56 418 PRO B CA 1
ATOM 9639 C C . PRO B 1 418 ? 7.988 -2.154 7.762 1 96.56 418 PRO B C 1
ATOM 9641 O O . PRO B 1 418 ? 8.125 -3.193 8.414 1 96.56 418 PRO B O 1
ATOM 9644 N N . ILE B 1 419 ? 8.945 -1.276 7.715 1 97.94 419 ILE B N 1
ATOM 9645 C CA . ILE B 1 419 ? 10.281 -1.571 8.227 1 97.94 419 ILE B CA 1
ATOM 9646 C C . ILE B 1 419 ? 10.508 -0.827 9.539 1 97.94 419 ILE B C 1
ATOM 9648 O O . ILE B 1 419 ? 11.648 -0.588 9.945 1 97.94 419 ILE B O 1
ATOM 9652 N N . TYR B 1 420 ? 9.438 -0.408 10.211 1 97.06 420 TYR B N 1
ATOM 9653 C CA . TYR B 1 420 ? 9.5 0.352 11.453 1 97.06 420 TYR B CA 1
ATOM 9654 C C . TYR B 1 420 ? 10.336 -0.38 12.492 1 97.06 420 TYR B C 1
ATOM 9656 O O . TYR B 1 420 ? 11.234 0.208 13.109 1 97.06 420 TYR B O 1
ATOM 9664 N N . HIS B 1 421 ? 10.125 -1.646 12.719 1 94.5 421 HIS B N 1
ATOM 9665 C CA . HIS B 1 421 ? 10.812 -2.4 13.758 1 94.5 421 HIS B CA 1
ATOM 9666 C C . HIS B 1 421 ? 12.289 -2.596 13.414 1 94.5 421 HIS B C 1
ATOM 9668 O O . HIS B 1 421 ? 13.141 -2.592 14.305 1 94.5 421 HIS B O 1
ATOM 9674 N N . GLN B 1 422 ? 12.555 -2.785 12.133 1 95.56 422 GLN B N 1
ATOM 9675 C CA . GLN B 1 422 ? 13.945 -2.902 11.711 1 95.56 422 GLN B CA 1
ATOM 9676 C C . GLN B 1 422 ? 14.703 -1.599 11.945 1 95.56 422 GLN B C 1
ATOM 9678 O O . GLN B 1 422 ? 15.859 -1.616 12.383 1 95.56 422 GLN B O 1
ATOM 9683 N N . LEU B 1 423 ? 14.078 -0.463 11.641 1 97.69 423 LEU B N 1
ATOM 9684 C CA . LEU B 1 423 ? 14.703 0.834 11.883 1 97.69 423 LEU B CA 1
ATOM 9685 C C . LEU B 1 423 ? 14.898 1.078 13.375 1 97.69 423 LEU B C 1
ATOM 9687 O O . LEU B 1 423 ? 15.93 1.616 13.789 1 97.69 423 LEU B O 1
ATOM 9691 N N . ARG B 1 424 ? 13.859 0.744 14.148 1 96.38 424 ARG B N 1
ATOM 9692 C CA . ARG B 1 424 ? 13.961 0.863 15.602 1 96.38 424 ARG B CA 1
ATOM 9693 C C . ARG B 1 424 ? 15.164 0.086 16.125 1 96.38 424 ARG B C 1
ATOM 9695 O O . ARG B 1 424 ? 15.93 0.602 16.953 1 96.38 424 ARG B O 1
ATOM 9702 N N . ASP B 1 425 ? 15.352 -1.148 15.625 1 94.38 425 ASP B N 1
ATOM 9703 C CA . ASP B 1 425 ? 16.438 -2.014 16.078 1 94.38 425 ASP B CA 1
ATOM 9704 C C . ASP B 1 425 ? 17.797 -1.476 15.617 1 94.38 425 ASP B C 1
ATOM 9706 O O . ASP B 1 425 ? 18.812 -1.711 16.266 1 94.38 425 ASP B O 1
ATOM 9710 N N . ALA B 1 426 ? 17.781 -0.714 14.547 1 96.44 426 ALA B N 1
ATOM 9711 C CA . ALA B 1 426 ? 19 -0.1 14.039 1 96.44 426 ALA B CA 1
ATOM 9712 C C . ALA B 1 426 ? 19.359 1.143 14.844 1 96.44 426 ALA B C 1
ATOM 9714 O O . ALA B 1 426 ? 20.453 1.697 14.68 1 96.44 426 ALA B O 1
ATOM 9715 N N . GLY B 1 427 ? 18.469 1.637 15.727 1 97.75 427 GLY B N 1
ATOM 9716 C CA . GLY B 1 427 ? 18.781 2.744 16.625 1 97.75 427 GLY B CA 1
ATOM 9717 C C . GLY B 1 427 ? 17.969 3.99 16.328 1 97.75 427 GLY B C 1
ATOM 9718 O O . GLY B 1 427 ? 18.25 5.059 16.891 1 97.75 427 GLY B O 1
ATOM 9719 N N . ALA B 1 428 ? 16.969 3.895 15.594 1 98.44 428 ALA B N 1
ATOM 9720 C CA . ALA B 1 428 ? 16.188 5.066 15.188 1 98.44 428 ALA B CA 1
ATOM 9721 C C . ALA B 1 428 ? 15.516 5.719 16.391 1 98.44 428 ALA B C 1
ATOM 9723 O O . ALA B 1 428 ? 14.969 5.027 17.25 1 98.44 428 ALA B O 1
ATOM 9724 N N . VAL B 1 429 ? 15.656 6.969 16.547 1 98.25 429 VAL B N 1
ATOM 9725 C CA . VAL B 1 429 ? 14.812 7.809 17.391 1 98.25 429 VAL B CA 1
ATOM 9726 C C . VAL B 1 429 ? 13.742 8.492 16.531 1 98.25 429 VAL B C 1
ATOM 9728 O O . VAL B 1 429 ? 14.062 9.289 15.656 1 98.25 429 VAL B O 1
ATOM 9731 N N . PHE B 1 430 ? 12.469 8.18 16.859 1 98.38 430 PHE B N 1
ATOM 9732 C CA . PHE B 1 430 ? 11.398 8.547 15.938 1 98.38 430 PHE B CA 1
ATOM 9733 C C . PHE B 1 430 ? 10.742 9.859 16.375 1 98.38 430 PHE B C 1
ATOM 9735 O O . PHE B 1 430 ? 10.656 10.148 17.562 1 98.38 430 PHE B O 1
ATOM 9742 N N . GLY B 1 431 ? 10.383 10.664 15.422 1 97.75 431 GLY B N 1
ATOM 9743 C CA . GLY B 1 431 ? 9.398 11.734 15.531 1 97.75 431 GLY B CA 1
ATOM 9744 C C . GLY B 1 431 ? 8.219 11.562 14.594 1 97.75 431 GLY B C 1
ATOM 9745 O O . GLY B 1 431 ? 8.25 10.711 13.703 1 97.75 431 GLY B O 1
ATOM 9746 N N . GLU B 1 432 ? 7.219 12.32 14.859 1 95.81 432 GLU B N 1
ATOM 9747 C CA . GLU B 1 432 ? 6.004 12.141 14.062 1 95.81 432 GLU B CA 1
ATOM 9748 C C . GLU B 1 432 ? 5.742 13.352 13.18 1 95.81 432 GLU B C 1
ATOM 9750 O O . GLU B 1 432 ? 5.949 14.492 13.602 1 95.81 432 GLU B O 1
ATOM 9755 N N . ILE B 1 433 ? 5.336 13.117 11.961 1 95.06 433 ILE B N 1
ATOM 9756 C CA . ILE B 1 433 ? 4.832 14.133 11.039 1 95.06 433 ILE B CA 1
ATOM 9757 C C . ILE B 1 433 ? 3.619 13.578 10.289 1 95.06 433 ILE B C 1
ATOM 9759 O O . ILE B 1 433 ? 3.699 12.531 9.641 1 95.06 433 ILE B O 1
ATOM 9763 N N . MET B 1 434 ? 2.477 14.219 10.398 1 95.31 434 MET B N 1
ATOM 9764 C CA . MET B 1 434 ? 1.219 13.766 9.812 1 95.31 434 MET B CA 1
ATOM 9765 C C . MET B 1 434 ? 0.876 12.352 10.289 1 95.31 434 MET B C 1
ATOM 9767 O O . MET B 1 434 ? 0.412 11.523 9.5 1 95.31 434 MET B O 1
ATOM 9771 N N . GLY B 1 435 ? 1.217 12.078 11.477 1 95 435 GLY B N 1
ATOM 9772 C CA . GLY B 1 435 ? 0.926 10.789 12.07 1 95 435 GLY B CA 1
ATOM 9773 C C . GLY B 1 435 ? 1.961 9.727 11.734 1 95 435 GLY B C 1
ATOM 9774 O O . GLY B 1 435 ? 1.978 8.656 12.336 1 95 435 GLY B O 1
ATOM 9775 N N . TYR B 1 436 ? 2.842 9.953 10.805 1 96.75 436 TYR B N 1
ATOM 9776 C CA . TYR B 1 436 ? 3.844 8.992 10.352 1 96.75 436 TYR B CA 1
ATOM 9777 C C . TYR B 1 436 ? 5.09 9.047 11.227 1 96.75 436 TYR B C 1
ATOM 9779 O O . TYR B 1 436 ? 5.695 10.109 11.391 1 96.75 436 TYR B O 1
ATOM 9787 N N . GLU B 1 437 ? 5.496 7.918 11.812 1 97.88 437 GLU B N 1
ATOM 9788 C CA . GLU B 1 437 ? 6.754 7.848 12.547 1 97.88 437 GLU B CA 1
ATOM 9789 C C . GLU B 1 437 ? 7.949 7.824 11.602 1 97.88 437 GLU B C 1
ATOM 9791 O O . GLU B 1 437 ? 8.047 6.949 10.742 1 97.88 437 GLU B O 1
ATOM 9796 N N . ARG B 1 438 ? 8.75 8.789 11.688 1 97.31 438 ARG B N 1
ATOM 9797 C CA . ARG B 1 438 ? 9.945 8.914 10.859 1 97.31 438 ARG B CA 1
ATOM 9798 C C . ARG B 1 438 ? 11.195 9.039 11.719 1 97.31 438 ARG B C 1
ATOM 9800 O O . ARG B 1 438 ? 11.211 9.781 12.703 1 97.31 438 ARG B O 1
ATOM 9807 N N . PRO B 1 439 ? 12.312 8.344 11.391 1 98.56 439 PRO B N 1
ATOM 9808 C CA . PRO B 1 439 ? 13.547 8.531 12.156 1 98.56 439 PRO B CA 1
ATOM 9809 C C . PRO B 1 439 ? 14.078 9.961 12.078 1 98.56 439 PRO B C 1
ATOM 9811 O O . PRO B 1 439 ? 14.203 10.523 10.984 1 98.56 439 PRO B O 1
ATOM 9814 N N . LEU B 1 440 ? 14.367 10.5 13.266 1 98.31 440 LEU B N 1
ATOM 9815 C CA . LEU B 1 440 ? 14.984 11.82 13.328 1 98.31 440 LEU B CA 1
ATOM 9816 C C . LEU B 1 440 ? 16.5 11.719 13.289 1 98.31 440 LEU B C 1
ATOM 9818 O O . LEU B 1 440 ? 17.172 12.516 12.633 1 98.31 440 LEU B O 1
ATOM 9822 N N . TRP B 1 441 ? 17.016 10.789 14.031 1 98.44 441 TRP B N 1
ATOM 9823 C CA . TRP B 1 441 ? 18.422 10.414 14.055 1 98.44 441 TRP B CA 1
ATOM 9824 C C . TRP B 1 441 ? 18.594 8.992 14.586 1 98.44 441 TRP B C 1
ATOM 9826 O O . TRP B 1 441 ? 17.609 8.32 14.906 1 98.44 441 TRP B O 1
ATOM 9836 N N . TYR B 1 442 ? 19.781 8.469 14.547 1 98.56 442 TYR B N 1
ATOM 9837 C CA . TYR B 1 442 ? 20.047 7.121 15.023 1 98.56 442 TYR B CA 1
ATOM 9838 C C . TYR B 1 442 ? 21.062 7.141 16.156 1 98.56 442 TYR B C 1
ATOM 9840 O O . TYR B 1 442 ? 22.109 7.797 16.062 1 98.56 442 TYR B O 1
ATOM 9848 N N . GLU B 1 443 ? 20.734 6.391 17.125 1 97.06 443 GLU B N 1
ATOM 9849 C CA . GLU B 1 443 ? 21.688 6.203 18.219 1 97.06 443 GLU B CA 1
ATOM 9850 C C . GLU B 1 443 ? 22.734 5.16 17.859 1 97.06 443 GLU B C 1
ATOM 9852 O O . GLU B 1 443 ? 22.438 4.168 17.203 1 97.06 443 GLU B O 1
ATOM 9857 N N . LYS B 1 444 ? 23.891 5.293 18.344 1 90.62 444 LYS B N 1
ATOM 9858 C CA . LYS B 1 444 ? 25 4.402 18.016 1 90.62 444 LYS B CA 1
ATOM 9859 C C . LYS B 1 444 ? 24.922 3.096 18.797 1 90.62 444 LYS B C 1
ATOM 9861 O O . LYS B 1 444 ? 25.172 2.02 18.25 1 90.62 444 LYS B O 1
ATOM 9866 N N . LYS B 1 445 ? 24.547 3.102 20.062 1 88.12 445 LYS B N 1
ATOM 9867 C CA . LYS B 1 445 ? 24.453 1.912 20.906 1 88.12 445 LYS B CA 1
ATOM 9868 C C . LYS B 1 445 ? 23.062 1.812 21.547 1 88.12 445 LYS B C 1
ATOM 9870 O O . LYS B 1 445 ? 22.938 1.94 22.781 1 88.12 445 LYS B O 1
ATOM 9875 N N . PRO B 1 446 ? 22.094 1.455 20.625 1 89.25 446 PRO B N 1
ATOM 9876 C CA . PRO B 1 446 ? 20.734 1.444 21.156 1 89.25 446 PRO B CA 1
ATOM 9877 C C . PRO B 1 446 ? 20.484 0.266 22.094 1 89.25 446 PRO B C 1
ATOM 9879 O O . PRO B 1 446 ? 20.875 -0.862 21.797 1 89.25 446 PRO B O 1
ATOM 9882 N N . LYS B 1 447 ? 19.812 0.554 23.234 1 87.62 447 LYS B N 1
ATOM 9883 C CA . LYS B 1 447 ? 19.359 -0.495 24.141 1 87.62 447 LYS B CA 1
ATOM 9884 C C . LYS B 1 447 ? 18.016 -1.07 23.688 1 87.62 447 LYS B C 1
ATOM 9886 O O . LYS B 1 447 ? 17.156 -0.34 23.188 1 87.62 447 LYS B O 1
ATOM 9891 N N . PRO B 1 448 ? 17.828 -2.334 23.828 1 80.44 448 PRO B N 1
ATOM 9892 C CA . PRO B 1 448 ? 16.594 -2.959 23.344 1 80.44 448 PRO B CA 1
ATOM 9893 C C . PRO B 1 448 ? 15.344 -2.385 24.016 1 80.44 448 PRO B C 1
ATOM 9895 O O . PRO B 1 448 ? 14.297 -2.266 23.375 1 80.44 448 PRO B O 1
ATOM 9898 N N . ASP B 1 449 ? 15.422 -1.935 25.266 1 85.31 449 ASP B N 1
ATOM 9899 C CA . ASP B 1 449 ? 14.227 -1.505 25.984 1 85.31 449 ASP B CA 1
ATOM 9900 C C . ASP B 1 449 ? 14.109 0.018 26 1 85.31 449 ASP B C 1
ATOM 9902 O O . ASP B 1 449 ? 13.32 0.58 26.766 1 85.31 449 ASP B O 1
ATOM 9906 N N . ARG B 1 450 ? 14.711 0.607 25.078 1 88.75 450 ARG B N 1
ATOM 9907 C CA . ARG B 1 450 ? 14.711 2.066 25.062 1 88.75 450 ARG B CA 1
ATOM 9908 C C . ARG B 1 450 ? 13.391 2.607 24.531 1 88.75 450 ARG B C 1
ATOM 9910 O O . ARG B 1 450 ? 12.68 1.917 23.797 1 88.75 450 ARG B O 1
ATOM 9917 N N . ASN B 1 451 ? 13.102 3.785 24.969 1 92.31 451 ASN B N 1
ATOM 9918 C CA . ASN B 1 451 ? 12.031 4.516 24.312 1 92.31 451 ASN B CA 1
ATOM 9919 C C . ASN B 1 451 ? 12.508 5.16 23.016 1 92.31 451 ASN B C 1
ATOM 9921 O O . ASN B 1 451 ? 13.281 6.117 23.031 1 92.31 451 ASN B O 1
ATOM 9925 N N . ALA B 1 452 ? 12.055 4.691 21.969 1 95.75 452 ALA B N 1
ATOM 9926 C CA . ALA B 1 452 ? 12.547 5.125 20.672 1 95.75 452 ALA B CA 1
ATOM 9927 C C . ALA B 1 452 ? 11.773 6.34 20.172 1 95.75 452 ALA B C 1
ATOM 9929 O O . ALA B 1 452 ? 12.102 6.902 19.125 1 95.75 452 ALA B O 1
ATOM 9930 N N . LEU B 1 453 ? 10.766 6.777 20.906 1 96.94 453 LEU B N 1
ATOM 9931 C CA . LEU B 1 453 ? 9.938 7.906 20.484 1 96.94 453 LEU B CA 1
ATOM 9932 C C . LEU B 1 453 ? 10.414 9.195 21.141 1 96.94 453 LEU B C 1
ATOM 9934 O O . LEU B 1 453 ? 10.336 9.344 22.359 1 96.94 453 LEU B O 1
ATOM 9938 N N . TRP B 1 454 ? 10.875 10.055 20.328 1 96.69 454 TRP B N 1
ATOM 9939 C CA . TRP B 1 454 ? 11.297 11.367 20.828 1 96.69 454 TRP B CA 1
ATOM 9940 C C . TRP B 1 454 ? 10.094 12.195 21.266 1 96.69 454 TRP B C 1
ATOM 9942 O O . TRP B 1 454 ? 9.047 12.172 20.609 1 96.69 454 TRP B O 1
ATOM 9952 N N . GLN B 1 455 ? 10.203 12.891 22.438 1 94.88 455 GLN B N 1
ATOM 9953 C CA . GLN B 1 455 ? 9.156 13.758 22.969 1 94.88 455 GLN B CA 1
ATOM 9954 C C . GLN B 1 455 ? 9.734 15.07 23.484 1 94.88 455 GLN B C 1
ATOM 9956 O O . GLN B 1 455 ? 10.867 15.102 23.969 1 94.88 455 GLN B O 1
ATOM 9961 N N . GLY B 1 456 ? 8.922 16.062 23.359 1 92.5 456 GLY B N 1
ATOM 9962 C CA . GLY B 1 456 ? 9.391 17.375 23.781 1 92.5 456 GLY B CA 1
ATOM 9963 C C . GLY B 1 456 ? 10.094 18.125 22.672 1 92.5 456 GLY B C 1
ATOM 9964 O O . GLY B 1 456 ? 9.734 18.016 21.5 1 92.5 456 GLY B O 1
ATOM 9965 N N . GLN B 1 457 ? 10.984 19.094 23.031 1 90.44 457 GLN B N 1
ATOM 9966 C CA . GLN B 1 457 ? 11.656 19.953 22.047 1 90.44 457 GLN B CA 1
ATOM 9967 C C . GLN B 1 457 ? 13.164 19.984 22.281 1 90.44 457 GLN B C 1
ATOM 9969 O O . GLN B 1 457 ? 13.625 19.734 23.391 1 90.44 457 GLN B O 1
ATOM 9974 N N . ASP B 1 458 ? 13.836 20.281 21.25 1 90.19 458 ASP B N 1
ATOM 9975 C CA . ASP B 1 458 ? 15.289 20.422 21.328 1 90.19 458 ASP B CA 1
ATOM 9976 C C . ASP B 1 458 ? 15.664 21.594 22.234 1 90.19 458 ASP B C 1
ATOM 9978 O O . ASP B 1 458 ? 14.914 22.562 22.344 1 90.19 458 ASP B O 1
ATOM 9982 N N . SER B 1 459 ? 16.844 21.438 22.766 1 88.38 459 SER B N 1
ATOM 9983 C CA . SER B 1 459 ? 17.375 22.562 23.516 1 88.38 459 SER B CA 1
ATOM 9984 C C . SER B 1 459 ? 17.531 23.797 22.625 1 88.38 459 SER B C 1
ATOM 9986 O O . SER B 1 459 ? 17.938 23.688 21.469 1 88.38 459 SER B O 1
ATOM 9988 N N . LEU B 1 460 ? 17.172 24.906 23.188 1 88 460 LEU B N 1
ATOM 9989 C CA . LEU B 1 460 ? 17.281 26.156 22.453 1 88 460 LEU B CA 1
ATOM 9990 C C . LEU B 1 460 ? 18.625 26.828 22.734 1 88 460 LEU B C 1
ATOM 9992 O O . LEU B 1 460 ? 18.984 27.797 22.062 1 88 460 LEU B O 1
ATOM 9996 N N . LEU B 1 461 ? 19.297 26.297 23.688 1 91 461 LEU B N 1
ATOM 9997 C CA . LEU B 1 461 ? 20.609 26.797 24.078 1 91 461 LEU B CA 1
ATOM 9998 C C . LEU B 1 461 ? 21.656 25.688 23.969 1 91 461 LEU B C 1
ATOM 10000 O O . LEU B 1 461 ? 21.484 24.594 24.5 1 91 461 LEU B O 1
ATOM 10004 N N . GLY B 1 462 ? 22.625 26.062 23.266 1 92.25 462 GLY B N 1
ATOM 10005 C CA . GLY B 1 462 ? 23.734 25.141 23.156 1 92.25 462 GLY B CA 1
ATOM 10006 C C . GLY B 1 462 ? 23.453 23.984 22.219 1 92.25 462 GLY B C 1
ATOM 10007 O O . GLY B 1 462 ? 22.375 23.906 21.625 1 92.25 462 GLY B O 1
ATOM 10008 N N . LYS B 1 463 ? 24.375 23.172 22.141 1 92.75 463 LYS B N 1
ATOM 10009 C CA . LYS B 1 463 ? 24.375 22.047 21.188 1 92.75 463 LYS B CA 1
ATOM 10010 C C . LYS B 1 463 ? 23.312 21.031 21.562 1 92.75 463 LYS B C 1
ATOM 10012 O O . LYS B 1 463 ? 23.281 20.547 22.703 1 92.75 463 LYS B O 1
ATOM 10017 N N . PRO B 1 464 ? 22.453 20.672 20.656 1 95.12 464 PRO B N 1
ATOM 10018 C CA . PRO B 1 464 ? 21.422 19.672 20.969 1 95.12 464 PRO B CA 1
ATOM 10019 C C . PRO B 1 464 ? 22 18.281 21.156 1 95.12 464 PRO B C 1
ATOM 10021 O O . PRO B 1 464 ? 23.125 18 20.719 1 95.12 464 PRO B O 1
ATOM 10024 N N . VAL B 1 465 ? 21.203 17.344 21.703 1 94.75 465 VAL B N 1
ATOM 10025 C CA . VAL B 1 465 ? 21.672 16.016 22.094 1 94.75 465 VAL B CA 1
ATOM 10026 C C . VAL B 1 465 ? 21.969 15.18 20.859 1 94.75 465 VAL B C 1
ATOM 10028 O O . VAL B 1 465 ? 22.828 14.281 20.891 1 94.75 465 VAL B O 1
ATOM 10031 N N . TRP B 1 466 ? 21.328 15.484 19.797 1 96.81 466 TRP B N 1
ATOM 10032 C CA . TRP B 1 466 ? 21.453 14.68 18.578 1 96.81 466 TRP B CA 1
ATOM 10033 C C . TRP B 1 466 ? 22.641 15.133 17.75 1 96.81 466 TRP B C 1
ATOM 10035 O O . TRP B 1 466 ? 22.969 14.508 16.734 1 96.81 466 TRP B O 1
ATOM 10045 N N . PHE B 1 467 ? 23.344 16.172 18.094 1 97.56 467 PHE B N 1
ATOM 10046 C CA . PHE B 1 467 ? 24.297 16.875 17.234 1 97.56 467 PHE B CA 1
ATOM 10047 C C . PHE B 1 467 ? 25.375 15.93 16.719 1 97.56 467 PHE B C 1
ATOM 10049 O O . PHE B 1 467 ? 25.641 15.883 15.516 1 97.56 467 PHE B O 1
ATOM 10056 N N . ASP B 1 468 ? 25.938 15.141 17.625 1 97.44 468 ASP B N 1
ATOM 10057 C CA . ASP B 1 468 ? 27.062 14.281 17.219 1 97.44 468 ASP B CA 1
ATOM 10058 C C . ASP B 1 468 ? 26.578 13.125 16.344 1 97.44 468 ASP B C 1
ATOM 10060 O O . ASP B 1 468 ? 27.281 12.68 15.445 1 97.44 468 ASP B O 1
ATOM 10064 N N . ASN B 1 469 ? 25.438 12.609 16.625 1 98.06 469 ASN B N 1
ATOM 10065 C CA . ASN B 1 469 ? 24.844 11.57 15.789 1 98.06 469 ASN B CA 1
ATOM 10066 C C . ASN B 1 469 ? 24.578 12.086 14.383 1 98.06 469 ASN B C 1
ATOM 10068 O O . ASN B 1 469 ? 24.906 11.422 13.398 1 98.06 469 ASN B O 1
ATOM 10072 N N . VAL B 1 470 ? 24.016 13.242 14.297 1 98.38 470 VAL B N 1
ATOM 10073 C CA . VAL B 1 470 ? 23.641 13.836 13.016 1 98.38 470 VAL B CA 1
ATOM 10074 C C . VAL B 1 470 ? 24.906 14.219 12.242 1 98.38 470 VAL B C 1
ATOM 10076 O O . VAL B 1 470 ? 24.938 14.102 11.016 1 98.38 470 VAL B O 1
ATOM 10079 N N . ALA B 1 471 ? 25.906 14.625 12.984 1 98.12 471 ALA B N 1
ATOM 10080 C CA . ALA B 1 471 ? 27.172 14.938 12.336 1 98.12 471 ALA B CA 1
ATOM 10081 C C . ALA B 1 471 ? 27.75 13.711 11.633 1 98.12 471 ALA B C 1
ATOM 10083 O O . ALA B 1 471 ? 28.25 13.805 10.516 1 98.12 471 ALA B O 1
ATOM 10084 N N . ALA B 1 472 ? 27.688 12.602 12.305 1 97.88 472 ALA B N 1
ATOM 10085 C CA . ALA B 1 472 ? 28.188 11.359 11.727 1 97.88 472 ALA B CA 1
ATOM 10086 C C . ALA B 1 472 ? 27.359 10.945 10.508 1 97.88 472 ALA B C 1
ATOM 10088 O O . ALA B 1 472 ? 27.906 10.484 9.508 1 97.88 472 ALA B O 1
ATOM 10089 N N . GLU B 1 473 ? 26.078 11.016 10.633 1 98.19 473 GLU B N 1
ATOM 10090 C CA . GLU B 1 473 ? 25.172 10.711 9.523 1 98.19 473 GLU B CA 1
ATOM 10091 C C . GLU B 1 473 ? 25.438 11.617 8.328 1 98.19 473 GLU B C 1
ATOM 10093 O O . GLU B 1 473 ? 25.469 11.156 7.188 1 98.19 473 GLU B O 1
ATOM 10098 N N . TYR B 1 474 ? 25.578 12.906 8.648 1 97.5 474 TYR B N 1
ATOM 10099 C CA . TYR B 1 474 ? 25.891 13.906 7.629 1 97.5 474 TYR B CA 1
ATOM 10100 C C . TYR B 1 474 ? 27.141 13.531 6.863 1 97.5 474 TYR B C 1
ATOM 10102 O O . TYR B 1 474 ? 27.172 13.578 5.629 1 97.5 474 TYR B O 1
ATOM 10110 N N . GLU B 1 475 ? 28.125 13.172 7.562 1 95.62 475 GLU B N 1
ATOM 10111 C CA . GLU B 1 475 ? 29.391 12.773 6.949 1 95.62 475 GLU B CA 1
ATOM 10112 C C . GLU B 1 475 ? 29.203 11.57 6.035 1 95.62 475 GLU B C 1
ATOM 10114 O O . GLU B 1 475 ? 29.781 11.516 4.941 1 95.62 475 GLU B O 1
ATOM 10119 N N . ALA B 1 476 ? 28.453 10.641 6.438 1 95.88 476 ALA B N 1
ATOM 10120 C CA . ALA B 1 476 ? 28.188 9.453 5.625 1 95.88 476 ALA B CA 1
ATOM 10121 C C . ALA B 1 476 ? 27.516 9.828 4.312 1 95.88 476 ALA B C 1
ATOM 10123 O O . ALA B 1 476 ? 27.859 9.305 3.252 1 95.88 476 ALA B O 1
ATOM 10124 N N . CYS B 1 477 ? 26.547 10.719 4.363 1 95.75 477 CYS B N 1
ATOM 10125 C CA . CYS B 1 477 ? 25.797 11.141 3.184 1 95.75 477 CYS B CA 1
ATOM 10126 C C . CYS B 1 477 ? 26.688 11.945 2.236 1 95.75 477 CYS B C 1
ATOM 10128 O O . CYS B 1 477 ? 26.438 11.992 1.032 1 95.75 477 CYS B O 1
ATOM 10130 N N . ARG B 1 478 ? 27.719 12.523 2.783 1 93.75 478 ARG B N 1
ATOM 10131 C CA . ARG B 1 478 ? 28.578 13.391 1.98 1 93.75 478 ARG B CA 1
ATOM 10132 C C . ARG B 1 478 ? 29.781 12.617 1.438 1 93.75 478 ARG B C 1
ATOM 10134 O O . ARG B 1 478 ? 30.312 12.953 0.38 1 93.75 478 ARG B O 1
ATOM 10141 N N . GLU B 1 479 ? 30.172 11.57 2.209 1 92.19 479 GLU B N 1
ATOM 10142 C CA . GLU B 1 479 ? 31.469 10.984 1.9 1 92.19 479 GLU B CA 1
ATOM 10143 C C . GLU B 1 479 ? 31.344 9.508 1.543 1 92.19 479 GLU B C 1
ATOM 10145 O O . GLU B 1 479 ? 32.25 8.914 0.957 1 92.19 479 GLU B O 1
ATOM 10150 N N . ARG B 1 480 ? 30.328 8.945 1.865 1 94.12 480 ARG B N 1
ATOM 10151 C CA . ARG B 1 480 ? 30.078 7.523 1.616 1 94.12 480 ARG B CA 1
ATOM 10152 C C . ARG B 1 480 ? 28.656 7.285 1.125 1 94.12 480 ARG B C 1
ATOM 10154 O O . ARG B 1 480 ? 28.328 7.594 -0.021 1 94.12 480 ARG B O 1
ATOM 10161 N N . VAL B 1 481 ? 27.844 6.625 2.004 1 96.44 481 VAL B N 1
ATOM 10162 C CA . VAL B 1 481 ? 26.453 6.375 1.614 1 96.44 481 VAL B CA 1
ATOM 10163 C C . VAL B 1 481 ? 25.562 6.336 2.855 1 96.44 481 VAL B C 1
ATOM 10165 O O . VAL B 1 481 ? 25.922 5.711 3.859 1 96.44 481 VAL B O 1
ATOM 10168 N N . GLY B 1 482 ? 24.594 7.133 2.838 1 98 482 GLY B N 1
ATOM 10169 C CA . GLY B 1 482 ? 23.562 7.141 3.857 1 98 482 GLY B CA 1
ATOM 10170 C C . GLY B 1 482 ? 22.234 6.59 3.367 1 98 482 GLY B C 1
ATOM 10171 O O . GLY B 1 482 ? 21.922 6.672 2.176 1 98 482 GLY B O 1
ATOM 10172 N N . LEU B 1 483 ? 21.484 5.961 4.266 1 98.69 483 LEU B N 1
ATOM 10173 C CA . LEU B 1 483 ? 20.141 5.449 3.99 1 98.69 483 LEU B CA 1
ATOM 10174 C C . LEU B 1 483 ? 19.094 6.188 4.824 1 98.69 483 LEU B C 1
ATOM 10176 O O . LEU B 1 483 ? 19.125 6.133 6.059 1 98.69 483 LEU B O 1
ATOM 10180 N N . ILE B 1 484 ? 18.156 6.871 4.156 1 98.62 484 ILE B N 1
ATOM 10181 C CA . ILE B 1 484 ? 17.172 7.699 4.844 1 98.62 484 ILE B CA 1
ATOM 10182 C C . ILE B 1 484 ? 15.758 7.211 4.516 1 98.62 484 ILE B C 1
ATOM 10184 O O . ILE B 1 484 ? 15.406 7.051 3.342 1 98.62 484 ILE B O 1
ATOM 10188 N N . ASP B 1 485 ? 14.945 6.93 5.527 1 98.31 485 ASP B N 1
ATOM 10189 C CA . ASP B 1 485 ? 13.547 6.562 5.332 1 98.31 485 ASP B CA 1
ATOM 10190 C C . ASP B 1 485 ? 12.695 7.793 5.02 1 98.31 485 ASP B C 1
ATOM 10192 O O . ASP B 1 485 ? 12.547 8.68 5.863 1 98.31 485 ASP B O 1
ATOM 10196 N N . MET B 1 486 ? 12.164 7.84 3.838 1 97.75 486 MET B N 1
ATOM 10197 C CA . MET B 1 486 ? 11.32 8.945 3.396 1 97.75 486 MET B CA 1
ATOM 10198 C C . MET B 1 486 ? 9.922 8.461 3.039 1 97.75 486 MET B C 1
ATOM 10200 O O . MET B 1 486 ? 9.266 9.016 2.154 1 97.75 486 MET B O 1
ATOM 10204 N N . SER B 1 487 ? 9.469 7.414 3.707 1 97.75 487 SER B N 1
ATOM 10205 C CA . SER B 1 487 ? 8.195 6.77 3.416 1 97.75 487 SER B CA 1
ATOM 10206 C C . SER B 1 487 ? 7.031 7.738 3.592 1 97.75 487 SER B C 1
ATOM 10208 O O . SER B 1 487 ? 6 7.605 2.928 1 97.75 487 SER B O 1
ATOM 10210 N N . SER B 1 488 ? 7.188 8.773 4.34 1 97.12 488 SER B N 1
ATOM 10211 C CA . SER B 1 488 ? 6.102 9.688 4.676 1 97.12 488 SER B CA 1
ATOM 10212 C C . SER B 1 488 ? 5.805 10.641 3.521 1 97.12 488 SER B C 1
ATOM 10214 O O . SER B 1 488 ? 4.777 11.328 3.521 1 97.12 488 SER B O 1
ATOM 10216 N N . PHE B 1 489 ? 6.57 10.672 2.471 1 97.44 489 PHE B N 1
ATOM 10217 C CA . PHE B 1 489 ? 6.305 11.516 1.313 1 97.44 489 PHE B CA 1
ATOM 10218 C C . PHE B 1 489 ? 4.898 11.273 0.773 1 97.44 489 PHE B C 1
ATOM 10220 O O . PHE B 1 489 ? 4.418 10.141 0.777 1 97.44 489 PHE B O 1
ATOM 10227 N N . THR B 1 490 ? 4.312 12.375 0.379 1 97.62 490 THR B N 1
ATOM 10228 C CA . THR B 1 490 ? 3.049 12.258 -0.337 1 97.62 490 THR B CA 1
ATOM 10229 C C . THR B 1 490 ? 3.277 11.75 -1.758 1 97.62 490 THR B C 1
ATOM 10231 O O . THR B 1 490 ? 4.16 12.242 -2.463 1 97.62 490 THR B O 1
ATOM 10234 N N . LYS B 1 491 ? 2.496 10.734 -2.137 1 97.62 491 LYS B N 1
ATOM 10235 C CA . LYS B 1 491 ? 2.641 10.133 -3.461 1 97.62 491 LYS B CA 1
ATOM 10236 C C . LYS B 1 491 ? 1.286 9.984 -4.145 1 97.62 491 LYS B C 1
ATOM 10238 O O . LYS B 1 491 ? 0.329 9.492 -3.539 1 97.62 491 LYS B O 1
ATOM 10243 N N . PHE B 1 492 ? 1.216 10.305 -5.508 1 98.06 492 PHE B N 1
ATOM 10244 C CA . PHE B 1 492 ? 0.001 10.141 -6.293 1 98.06 492 PHE B CA 1
ATOM 10245 C C . PHE B 1 492 ? 0.316 9.523 -7.652 1 98.06 492 PHE B C 1
ATOM 10247 O O . PHE B 1 492 ? 1.337 9.844 -8.266 1 98.06 492 PHE B O 1
ATOM 10254 N N . ASP B 1 493 ? -0.491 8.602 -8.055 1 97.12 493 ASP B N 1
ATOM 10255 C CA . ASP B 1 493 ? -0.556 8.227 -9.461 1 97.12 493 ASP B CA 1
ATOM 10256 C C . ASP B 1 493 ? -1.65 9 -10.188 1 97.12 493 ASP B C 1
ATOM 10258 O O . ASP B 1 493 ? -2.814 8.969 -9.789 1 97.12 493 ASP B O 1
ATOM 10262 N N . ILE B 1 494 ? -1.276 9.695 -11.164 1 98 494 ILE B N 1
ATOM 10263 C CA . ILE B 1 494 ? -2.223 10.438 -11.984 1 98 494 ILE B CA 1
ATOM 10264 C C . ILE B 1 494 ? -2.301 9.82 -13.383 1 98 494 ILE B C 1
ATOM 10266 O O . ILE B 1 494 ? -1.314 9.82 -14.117 1 98 494 ILE B O 1
ATOM 10270 N N . THR B 1 495 ? -3.436 9.328 -13.688 1 95.44 495 THR B N 1
ATOM 10271 C CA . THR B 1 495 ? -3.574 8.547 -14.914 1 95.44 495 THR B CA 1
ATOM 10272 C C . THR B 1 495 ? -4.758 9.047 -15.742 1 95.44 495 THR B C 1
ATOM 10274 O O . THR B 1 495 ? -5.699 9.625 -15.195 1 95.44 495 THR B O 1
ATOM 10277 N N . GLY B 1 496 ? -4.684 8.867 -17.094 1 93.69 496 GLY B N 1
ATOM 10278 C CA . GLY B 1 496 ? -5.777 9.203 -17.984 1 93.69 496 GLY B CA 1
ATOM 10279 C C . GLY B 1 496 ? -5.305 9.781 -19.312 1 93.69 496 GLY B C 1
ATOM 10280 O O . GLY B 1 496 ? -4.156 10.219 -19.422 1 93.69 496 GLY B O 1
ATOM 10281 N N . PRO B 1 497 ? -6.141 9.781 -20.281 1 93.31 497 PRO B N 1
ATOM 10282 C CA . PRO B 1 497 ? -5.758 10.266 -21.609 1 93.31 497 PRO B CA 1
ATOM 10283 C C . PRO B 1 497 ? -5.438 11.758 -21.625 1 93.31 497 PRO B C 1
ATOM 10285 O O . PRO B 1 497 ? -4.668 12.219 -22.469 1 93.31 497 PRO B O 1
ATOM 10288 N N . ASP B 1 498 ? -5.957 12.508 -20.656 1 97.06 498 ASP B N 1
ATOM 10289 C CA . ASP B 1 498 ? -5.801 13.961 -20.672 1 97.06 498 ASP B CA 1
ATOM 10290 C C . ASP B 1 498 ? -4.73 14.406 -19.672 1 97.06 498 ASP B C 1
ATOM 10292 O O . ASP B 1 498 ? -4.605 15.602 -19.391 1 97.06 498 ASP B O 1
ATOM 10296 N N . VAL B 1 499 ? -3.969 13.484 -19.203 1 98.06 499 VAL B N 1
ATOM 10297 C CA . VAL B 1 499 ? -3.09 13.75 -18.078 1 98.06 499 VAL B CA 1
ATOM 10298 C C . VAL B 1 499 ? -2.059 14.812 -18.453 1 98.06 499 VAL B C 1
ATOM 10300 O O . VAL B 1 499 ? -1.717 15.672 -17.641 1 98.06 499 VAL B O 1
ATOM 10303 N N . VAL B 1 500 ? -1.51 14.859 -19.656 1 98.31 500 VAL B N 1
ATOM 10304 C CA . VAL B 1 500 ? -0.492 15.812 -20.078 1 98.31 500 VAL B CA 1
ATOM 10305 C C . VAL B 1 500 ? -1.099 17.219 -20.141 1 98.31 500 VAL B C 1
ATOM 10307 O O . VAL B 1 500 ? -0.536 18.172 -19.609 1 98.31 500 VAL B O 1
ATOM 10310 N N . ARG B 1 501 ? -2.221 17.344 -20.797 1 98 501 ARG B N 1
ATOM 10311 C CA . ARG B 1 501 ? -2.912 18.625 -20.891 1 98 501 ARG B CA 1
ATOM 10312 C C . ARG B 1 501 ? -3.234 19.172 -19.5 1 98 501 ARG B C 1
ATOM 10314 O O . ARG B 1 501 ? -3.041 20.359 -19.234 1 98 501 ARG B O 1
ATOM 10321 N N . PHE B 1 502 ? -3.676 18.328 -18.703 1 98.38 502 PHE B N 1
ATOM 10322 C CA . PHE B 1 502 ? -4.082 18.672 -17.344 1 98.38 502 PHE B CA 1
ATOM 10323 C C . PHE B 1 502 ? -2.896 19.188 -16.547 1 98.38 502 PHE B C 1
ATOM 10325 O O . PHE B 1 502 ? -2.936 20.297 -16.016 1 98.38 502 PHE B O 1
ATOM 10332 N N . LEU B 1 503 ? -1.826 18.453 -16.5 1 98.62 503 LEU B N 1
ATOM 10333 C CA . LEU B 1 503 ? -0.683 18.781 -15.656 1 98.62 503 LEU B CA 1
ATOM 10334 C C . LEU B 1 503 ? 0.119 19.938 -16.25 1 98.62 503 LEU B C 1
ATOM 10336 O O . LEU B 1 503 ? 0.735 20.719 -15.516 1 98.62 503 LEU B O 1
ATOM 10340 N N . GLN B 1 504 ? 0.13 20.094 -17.547 1 98.38 504 GLN B N 1
ATOM 10341 C CA . GLN B 1 504 ? 0.779 21.234 -18.188 1 98.38 504 GLN B CA 1
ATOM 10342 C C . GLN B 1 504 ? 0.146 22.547 -17.734 1 98.38 504 GLN B C 1
ATOM 10344 O O . GLN B 1 504 ? 0.834 23.562 -17.594 1 98.38 504 GLN B O 1
ATOM 10349 N N . TYR B 1 505 ? -1.058 22.484 -17.516 1 98.56 505 TYR B N 1
ATOM 10350 C CA . TYR B 1 505 ? -1.771 23.688 -17.125 1 98.56 505 TYR B CA 1
ATOM 10351 C C . TYR B 1 505 ? -1.583 23.969 -15.633 1 98.56 505 TYR B C 1
ATOM 10353 O O . TYR B 1 505 ? -1.485 25.125 -15.219 1 98.56 505 TYR B O 1
ATOM 10361 N N . LEU B 1 506 ? -1.558 22.953 -14.773 1 98.5 506 LEU B N 1
ATOM 10362 C CA . LEU B 1 506 ? -1.456 23.125 -13.328 1 98.5 506 LEU B CA 1
ATOM 10363 C C . LEU B 1 506 ? -0.025 23.453 -12.914 1 98.5 506 LEU B C 1
ATOM 10365 O O . LEU B 1 506 ? 0.196 24.141 -11.906 1 98.5 506 LEU B O 1
ATOM 10369 N N . CYS B 1 507 ? 0.936 22.938 -13.68 1 98.62 507 CYS B N 1
ATOM 10370 C CA . CYS B 1 507 ? 2.338 23.094 -13.305 1 98.62 507 CYS B CA 1
ATOM 10371 C C . CYS B 1 507 ? 2.99 24.219 -14.086 1 98.62 507 CYS B C 1
ATOM 10373 O O . CYS B 1 507 ? 2.693 24.422 -15.266 1 98.62 507 CYS B O 1
ATOM 10375 N N . SER B 1 508 ? 3.9 24.891 -13.453 1 98.44 508 SER B N 1
ATOM 10376 C CA . SER B 1 508 ? 4.551 26.016 -14.117 1 98.44 508 SER B CA 1
ATOM 10377 C C . SER B 1 508 ? 5.723 25.547 -14.977 1 98.44 508 SER B C 1
ATOM 10379 O O . SER B 1 508 ? 6.121 26.25 -15.914 1 98.44 508 SER B O 1
ATOM 10381 N N . ALA B 1 509 ? 6.32 24.391 -14.625 1 98.31 509 ALA B N 1
ATOM 10382 C CA . ALA B 1 509 ? 7.371 23.828 -15.469 1 98.31 509 ALA B CA 1
ATOM 10383 C C . ALA B 1 509 ? 6.781 23.031 -16.625 1 98.31 509 ALA B C 1
ATOM 10385 O O . ALA B 1 509 ? 5.602 22.672 -16.594 1 98.31 509 ALA B O 1
ATOM 10386 N N . ASN B 1 510 ? 7.574 22.812 -17.641 1 98.25 510 ASN B N 1
ATOM 10387 C CA . ASN B 1 510 ? 7.172 21.953 -18.75 1 98.25 510 ASN B CA 1
ATOM 10388 C C . ASN B 1 510 ? 7.305 20.469 -18.391 1 98.25 510 ASN B C 1
ATOM 10390 O O . ASN B 1 510 ? 8.414 19.938 -18.344 1 98.25 510 ASN B O 1
ATOM 10394 N N . ILE B 1 511 ? 6.207 19.766 -18.203 1 98.06 511 ILE B N 1
ATOM 10395 C CA . ILE B 1 511 ? 6.262 18.391 -17.734 1 98.06 511 ILE B CA 1
ATOM 10396 C C . ILE B 1 511 ? 6.148 17.438 -18.938 1 98.06 511 ILE B C 1
ATOM 10398 O O . ILE B 1 511 ? 6.332 16.234 -18.797 1 98.06 511 ILE B O 1
ATOM 10402 N N . ASP B 1 512 ? 5.809 17.984 -20.109 1 97.81 512 ASP B N 1
ATOM 10403 C CA . ASP B 1 512 ? 5.703 17.172 -21.312 1 97.81 512 ASP B CA 1
ATOM 10404 C C . ASP B 1 512 ? 7.086 16.781 -21.828 1 97.81 512 ASP B C 1
ATOM 10406 O O . ASP B 1 512 ? 7.547 17.297 -22.859 1 97.81 512 ASP B O 1
ATOM 10410 N N . ARG B 1 513 ? 7.695 15.883 -21.172 1 97.5 513 ARG B N 1
ATOM 10411 C CA . ARG B 1 513 ? 9.023 15.352 -21.453 1 97.5 513 ARG B CA 1
ATOM 10412 C C . ARG B 1 513 ? 8.961 13.859 -21.781 1 97.5 513 ARG B C 1
ATOM 10414 O O . ARG B 1 513 ? 7.922 13.219 -21.578 1 97.5 513 ARG B O 1
ATOM 10421 N N . PRO B 1 514 ? 10.008 13.273 -22.328 1 95.5 514 PRO B N 1
ATOM 10422 C CA . PRO B 1 514 ? 9.992 11.844 -22.656 1 95.5 514 PRO B CA 1
ATOM 10423 C C . PRO B 1 514 ? 9.727 10.961 -21.453 1 95.5 514 PRO B C 1
ATOM 10425 O O . PRO B 1 514 ? 10.047 11.344 -20.312 1 95.5 514 PRO B O 1
ATOM 10428 N N . ILE B 1 515 ? 9.156 9.82 -21.703 1 94.12 515 ILE B N 1
ATOM 10429 C CA . ILE B 1 515 ? 8.891 8.828 -20.656 1 94.12 515 ILE B CA 1
ATOM 10430 C C . ILE B 1 515 ? 10.188 8.516 -19.906 1 94.12 515 ILE B C 1
ATOM 10432 O O . ILE B 1 515 ? 11.242 8.344 -20.531 1 94.12 515 ILE B O 1
ATOM 10436 N N . GLY B 1 516 ? 10.094 8.516 -18.562 1 95.56 516 GLY B N 1
ATOM 10437 C CA . GLY B 1 516 ? 11.258 8.25 -17.734 1 95.56 516 GLY B CA 1
ATOM 10438 C C . GLY B 1 516 ? 11.883 9.508 -17.156 1 95.56 516 GLY B C 1
ATOM 10439 O O . GLY B 1 516 ? 12.773 9.438 -16.312 1 95.56 516 GLY B O 1
ATOM 10440 N N . THR B 1 517 ? 11.383 10.656 -17.562 1 97.06 517 THR B N 1
ATOM 10441 C CA . THR B 1 517 ? 11.898 11.93 -17.078 1 97.06 517 THR B CA 1
ATOM 10442 C C . THR B 1 517 ? 11.156 12.367 -15.812 1 97.06 517 THR B C 1
ATOM 10444 O O . THR B 1 517 ? 9.945 12.156 -15.688 1 97.06 517 THR B O 1
ATOM 10447 N N . THR B 1 518 ? 11.93 12.938 -14.898 1 97.88 518 THR B N 1
ATOM 10448 C CA . THR B 1 518 ? 11.352 13.57 -13.719 1 97.88 518 THR B CA 1
ATOM 10449 C C . THR B 1 518 ? 11.539 15.078 -13.766 1 97.88 518 THR B C 1
ATOM 10451 O O . THR B 1 518 ? 12.625 15.562 -14.094 1 97.88 518 THR B O 1
ATOM 10454 N N . VAL B 1 519 ? 10.461 15.789 -13.469 1 97.62 519 VAL B N 1
ATOM 10455 C CA . VAL B 1 519 ? 10.508 17.25 -13.477 1 97.62 519 VAL B CA 1
ATOM 10456 C C . VAL B 1 519 ? 10.141 17.781 -12.102 1 97.62 519 VAL B C 1
ATOM 10458 O O . VAL B 1 519 ? 9.164 17.344 -11.5 1 97.62 519 VAL B O 1
ATOM 10461 N N . TYR B 1 520 ? 11.016 18.609 -11.578 1 96.44 520 TYR B N 1
ATOM 10462 C CA . TYR B 1 520 ? 10.664 19.391 -10.391 1 96.44 520 TYR B CA 1
ATOM 10463 C C . TYR B 1 520 ? 9.859 20.625 -10.766 1 96.44 520 TYR B C 1
ATOM 10465 O O . TYR B 1 520 ? 10.297 21.438 -11.602 1 96.44 520 TYR B O 1
ATOM 10473 N N . THR B 1 521 ? 8.68 20.812 -10.18 1 97.62 521 THR B N 1
ATOM 10474 C CA . THR B 1 521 ? 7.809 21.891 -10.617 1 97.62 521 THR B CA 1
ATOM 10475 C C . THR B 1 521 ? 6.973 22.422 -9.453 1 97.62 521 THR B C 1
ATOM 10477 O O . THR B 1 521 ? 6.805 21.734 -8.445 1 97.62 521 THR B O 1
ATOM 10480 N N . GLY B 1 522 ? 6.602 23.656 -9.617 1 97.62 522 GLY B N 1
ATOM 10481 C CA . GLY B 1 522 ? 5.578 24.203 -8.742 1 97.62 522 GLY B CA 1
ATOM 10482 C C . GLY B 1 522 ? 4.207 24.25 -9.383 1 97.62 522 GLY B C 1
ATOM 10483 O O . GLY B 1 522 ? 4.086 24.25 -10.609 1 97.62 522 GLY B O 1
ATOM 10484 N N . MET B 1 523 ? 3.189 24.172 -8.594 1 98.06 523 MET B N 1
ATOM 10485 C CA . MET B 1 523 ? 1.832 24.594 -8.945 1 98.06 523 MET B CA 1
ATOM 10486 C C . MET B 1 523 ? 1.48 25.922 -8.289 1 98.06 523 MET B C 1
ATOM 10488 O O . MET B 1 523 ? 1.642 26.078 -7.082 1 98.06 523 MET B O 1
ATOM 10492 N N . GLN B 1 524 ? 1.04 26.812 -9.148 1 97.44 524 GLN B N 1
ATOM 10493 C CA . GLN B 1 524 ? 0.736 28.156 -8.656 1 97.44 524 GLN B CA 1
ATOM 10494 C C . GLN B 1 524 ? -0.765 28.422 -8.703 1 97.44 524 GLN B C 1
ATOM 10496 O O . GLN B 1 524 ? -1.493 27.797 -9.477 1 97.44 524 GLN B O 1
ATOM 10501 N N . HIS B 1 525 ? -1.197 29.234 -7.816 1 95 525 HIS B N 1
ATOM 10502 C CA . HIS B 1 525 ? -2.535 29.797 -7.988 1 95 525 HIS B CA 1
ATOM 10503 C C . HIS B 1 525 ? -2.5 31.062 -8.82 1 95 525 HIS B C 1
ATOM 10505 O O . HIS B 1 525 ? -1.442 31.469 -9.32 1 95 525 HIS B O 1
ATOM 10511 N N . GLU B 1 526 ? -3.541 31.781 -8.961 1 94.62 526 GLU B N 1
ATOM 10512 C CA . GLU B 1 526 ? -3.715 32.875 -9.914 1 94.62 526 GLU B CA 1
ATOM 10513 C C . GLU B 1 526 ? -2.836 34.062 -9.547 1 94.62 526 GLU B C 1
ATOM 10515 O O . GLU B 1 526 ? -2.432 34.844 -10.422 1 94.62 526 GLU B O 1
ATOM 10520 N N . ARG B 1 527 ? -2.451 34.156 -8.312 1 94.38 527 ARG B N 1
ATOM 10521 C CA . ARG B 1 527 ? -1.613 35.25 -7.863 1 94.38 527 ARG B CA 1
ATOM 10522 C C . ARG B 1 527 ? -0.137 34.875 -7.91 1 94.38 527 ARG B C 1
ATOM 10524 O O . ARG B 1 527 ? 0.721 35.656 -7.48 1 94.38 527 ARG B O 1
ATOM 10531 N N . GLY B 1 528 ? 0.151 33.688 -8.305 1 96.25 528 GLY B N 1
ATOM 10532 C CA . GLY B 1 528 ? 1.518 33.281 -8.562 1 96.25 528 GLY B CA 1
ATOM 10533 C C . GLY B 1 528 ? 2.158 32.562 -7.383 1 96.25 528 GLY B C 1
ATOM 10534 O O . GLY B 1 528 ? 3.281 32.062 -7.488 1 96.25 528 GLY B O 1
ATOM 10535 N N . GLY B 1 529 ? 1.517 32.469 -6.27 1 96.06 529 GLY B N 1
ATOM 10536 C CA . GLY B 1 529 ? 2.062 31.797 -5.109 1 96.06 529 GLY B CA 1
ATOM 10537 C C . GLY B 1 529 ? 2.059 30.281 -5.242 1 96.06 529 GLY B C 1
ATOM 10538 O O . GLY B 1 529 ? 1.334 29.719 -6.074 1 96.06 529 GLY B O 1
ATOM 10539 N N . TYR B 1 530 ? 2.812 29.562 -4.441 1 96.75 530 TYR B N 1
ATOM 10540 C CA . TYR B 1 530 ? 2.922 28.094 -4.504 1 96.75 530 TYR B CA 1
ATOM 10541 C C . TYR B 1 530 ? 1.73 27.438 -3.822 1 96.75 530 TYR B C 1
ATOM 10543 O O . TYR B 1 530 ? 1.571 27.531 -2.604 1 96.75 530 TYR B O 1
ATOM 10551 N N . VAL B 1 531 ? 0.95 26.828 -4.609 1 95.69 531 VAL B N 1
ATOM 10552 C CA . VAL B 1 531 ? 0.01 25.891 -4.004 1 95.69 531 VAL B CA 1
ATOM 10553 C C . VAL B 1 531 ? 0.765 24.672 -3.463 1 95.69 531 VAL B C 1
ATOM 10555 O O . VAL B 1 531 ? 0.499 24.203 -2.35 1 95.69 531 VAL B O 1
ATOM 10558 N N . THR B 1 532 ? 1.67 24.203 -4.27 1 96.12 532 THR B N 1
ATOM 10559 C CA . THR B 1 532 ? 2.561 23.109 -3.881 1 96.12 532 THR B CA 1
ATOM 10560 C C . THR B 1 532 ? 3.789 23.078 -4.785 1 96.12 532 THR B C 1
ATOM 10562 O O . THR B 1 532 ? 3.848 23.781 -5.793 1 96.12 532 THR B O 1
ATOM 10565 N N . ASP B 1 533 ? 4.777 22.406 -4.391 1 96.62 533 ASP B N 1
ATOM 10566 C CA . ASP B 1 533 ? 5.895 21.953 -5.223 1 96.62 533 ASP B CA 1
ATOM 10567 C C . ASP B 1 533 ? 6.027 20.438 -5.199 1 96.62 533 ASP B C 1
ATOM 10569 O O . ASP B 1 533 ? 5.727 19.797 -4.188 1 96.62 533 ASP B O 1
ATOM 10573 N N . CYS B 1 534 ? 6.398 19.906 -6.289 1 97.56 534 CYS B N 1
ATOM 10574 C CA . CYS B 1 534 ? 6.438 18.453 -6.375 1 97.56 534 CYS B CA 1
ATOM 10575 C C . CYS B 1 534 ? 7.359 18 -7.504 1 97.56 534 CYS B C 1
ATOM 10577 O O . CYS B 1 534 ? 7.855 18.828 -8.273 1 97.56 534 CYS B O 1
ATOM 10579 N N . THR B 1 535 ? 7.652 16.75 -7.492 1 97.75 535 THR B N 1
ATOM 10580 C CA . THR B 1 535 ? 8.281 16.109 -8.633 1 97.75 535 THR B CA 1
ATOM 10581 C C . THR B 1 535 ? 7.273 15.25 -9.398 1 97.75 535 THR B C 1
ATOM 10583 O O . THR B 1 535 ? 6.418 14.602 -8.797 1 97.75 535 THR B O 1
ATOM 10586 N N . LEU B 1 536 ? 7.352 15.352 -10.711 1 98.44 536 LEU B N 1
ATOM 10587 C CA . LEU B 1 536 ? 6.516 14.555 -11.602 1 98.44 536 LEU B CA 1
ATOM 10588 C C . LEU B 1 536 ? 7.375 13.648 -12.484 1 98.44 536 LEU B C 1
ATOM 10590 O O . LEU B 1 536 ? 8.203 14.133 -13.258 1 98.44 536 LEU B O 1
ATOM 10594 N N . SER B 1 537 ? 7.191 12.375 -12.336 1 98.62 537 SER B N 1
ATOM 10595 C CA . SER B 1 537 ? 7.859 11.398 -13.188 1 98.62 537 SER B CA 1
ATOM 10596 C C . SER B 1 537 ? 6.898 10.812 -14.219 1 98.62 537 SER B C 1
ATOM 10598 O O . SER B 1 537 ? 5.852 10.266 -13.859 1 98.62 537 SER B O 1
ATOM 10600 N N . ARG B 1 538 ? 7.242 10.953 -15.469 1 98 538 ARG B N 1
ATOM 10601 C CA . ARG B 1 538 ? 6.406 10.375 -16.516 1 98 538 ARG B CA 1
ATOM 10602 C C . ARG B 1 538 ? 6.668 8.883 -16.672 1 98 538 ARG B C 1
ATOM 10604 O O . ARG B 1 538 ? 7.746 8.477 -17.094 1 98 538 ARG B O 1
ATOM 10611 N N . LEU B 1 539 ? 5.699 8.07 -16.359 1 95.75 539 LEU B N 1
ATOM 10612 C CA . LEU B 1 539 ? 5.855 6.621 -16.375 1 95.75 539 LEU B CA 1
ATOM 10613 C C . LEU B 1 539 ? 5.418 6.039 -17.719 1 95.75 539 LEU B C 1
ATOM 10615 O O . LEU B 1 539 ? 5.926 5 -18.141 1 95.75 539 LEU B O 1
ATOM 10619 N N . SER B 1 540 ? 4.477 6.621 -18.312 1 92.69 540 SER B N 1
ATOM 10620 C CA . SER B 1 540 ? 3.959 6.25 -19.625 1 92.69 540 SER B CA 1
ATOM 10621 C C . SER B 1 540 ? 3.33 7.449 -20.328 1 92.69 540 SER B C 1
ATOM 10623 O O . SER B 1 540 ? 3.455 8.586 -19.875 1 92.69 540 SER B O 1
ATOM 10625 N N . GLU B 1 541 ? 2.637 7.191 -21.391 1 91.5 541 GLU B N 1
ATOM 10626 C CA . GLU B 1 541 ? 1.995 8.266 -22.141 1 91.5 541 GLU B CA 1
ATOM 10627 C C . GLU B 1 541 ? 0.829 8.859 -21.359 1 91.5 541 GLU B C 1
ATOM 10629 O O . GLU B 1 541 ? 0.488 10.031 -21.547 1 91.5 541 GLU B O 1
ATOM 10634 N N . THR B 1 542 ? 0.32 8.062 -20.453 1 93.75 542 THR B N 1
ATOM 10635 C CA . THR B 1 542 ? -0.91 8.5 -19.797 1 93.75 542 THR B CA 1
ATOM 10636 C C . THR B 1 542 ? -0.787 8.406 -18.281 1 93.75 542 THR B C 1
ATOM 10638 O O . THR B 1 542 ? -1.794 8.352 -17.578 1 93.75 542 THR B O 1
ATOM 10641 N N . CYS B 1 543 ? 0.433 8.281 -17.797 1 95.69 543 CYS B N 1
ATOM 10642 C CA . CYS B 1 543 ? 0.574 8.086 -16.359 1 95.69 543 CYS B CA 1
ATOM 10643 C C . CYS B 1 543 ? 1.757 8.875 -15.812 1 95.69 543 CYS B C 1
ATOM 10645 O O . CYS B 1 543 ? 2.863 8.797 -16.344 1 95.69 543 CYS B O 1
ATOM 10647 N N . TYR B 1 544 ? 1.493 9.641 -14.797 1 98.5 544 TYR B N 1
ATOM 10648 C CA . TYR B 1 544 ? 2.537 10.336 -14.055 1 98.5 544 TYR B CA 1
ATOM 10649 C C . TYR B 1 544 ? 2.555 9.906 -12.594 1 98.5 544 TYR B C 1
ATOM 10651 O O . TYR B 1 544 ? 1.507 9.602 -12.016 1 98.5 544 TYR B O 1
ATOM 10659 N N . PHE B 1 545 ? 3.756 9.836 -12.047 1 98.38 545 PHE B N 1
ATOM 10660 C CA . PHE B 1 545 ? 3.973 9.625 -10.617 1 98.38 545 PHE B CA 1
ATOM 10661 C C . PHE B 1 545 ? 4.406 10.914 -9.938 1 98.38 545 PHE B C 1
ATOM 10663 O O . PHE B 1 545 ? 5.438 11.492 -10.289 1 98.38 545 PHE B O 1
ATOM 10670 N N . MET B 1 546 ? 3.617 11.383 -8.945 1 98.56 546 MET B N 1
ATOM 10671 C CA . MET B 1 546 ? 3.877 12.641 -8.258 1 98.56 546 MET B CA 1
ATOM 10672 C C . MET B 1 546 ? 4.383 12.398 -6.844 1 98.56 546 MET B C 1
ATOM 10674 O O . MET B 1 546 ? 3.852 11.547 -6.129 1 98.56 546 MET B O 1
ATOM 10678 N N . VAL B 1 547 ? 5.438 13.07 -6.461 1 98.25 547 VAL B N 1
ATOM 10679 C CA . VAL B 1 547 ? 5.922 13.086 -5.086 1 98.25 547 VAL B CA 1
ATOM 10680 C C . VAL B 1 547 ? 5.891 14.516 -4.543 1 98.25 547 VAL B C 1
ATOM 10682 O O . VAL B 1 547 ? 6.418 15.438 -5.168 1 98.25 547 VAL B O 1
ATOM 10685 N N . ALA B 1 548 ? 5.199 14.719 -3.467 1 97.75 548 ALA B N 1
ATOM 10686 C CA . ALA B 1 548 ? 5.059 16.016 -2.824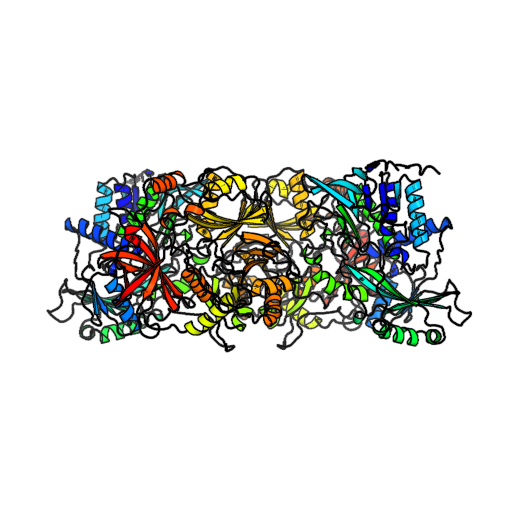 1 97.75 548 ALA B CA 1
ATOM 10687 C C . ALA B 1 548 ? 5.41 15.945 -1.342 1 97.75 548 ALA B C 1
ATOM 10689 O O . ALA B 1 548 ? 5.609 14.852 -0.8 1 97.75 548 ALA B O 1
ATOM 10690 N N . PRO B 1 549 ? 5.59 17.125 -0.711 1 96.44 549 PRO B N 1
ATOM 10691 C CA . PRO B 1 549 ? 5.883 17.109 0.723 1 96.44 549 PRO B CA 1
ATOM 10692 C C . PRO B 1 549 ? 4.82 16.391 1.542 1 96.44 549 PRO B C 1
ATOM 10694 O O . PRO B 1 549 ? 3.637 16.422 1.191 1 96.44 549 PRO B O 1
ATOM 10697 N N . THR B 1 550 ? 5.234 15.805 2.646 1 96 550 THR B N 1
ATOM 10698 C CA . THR B 1 550 ? 4.391 14.992 3.514 1 96 550 THR B CA 1
ATOM 10699 C C . THR B 1 550 ? 3.15 15.766 3.949 1 96 550 THR B C 1
ATOM 10701 O O . THR B 1 550 ? 2.053 15.211 4.012 1 96 550 THR B O 1
ATOM 10704 N N . ILE B 1 551 ? 3.262 17.047 4.18 1 95.12 551 ILE B N 1
ATOM 10705 C CA . ILE B 1 551 ? 2.201 17.844 4.781 1 95.12 551 ILE B CA 1
ATOM 10706 C C . ILE B 1 551 ? 1.221 18.297 3.703 1 95.12 551 ILE B C 1
ATOM 10708 O O . ILE B 1 551 ? 0.227 18.969 4 1 95.12 551 ILE B O 1
ATOM 10712 N N . GLN B 1 552 ? 1.412 17.922 2.447 1 95.75 552 GLN B N 1
ATOM 10713 C CA . GLN B 1 552 ? 0.625 18.422 1.326 1 95.75 552 GLN B CA 1
ATOM 10714 C C . GLN B 1 552 ? -0.38 17.375 0.847 1 95.75 552 GLN B C 1
ATOM 10716 O O . GLN B 1 552 ? -1.051 17.578 -0.168 1 95.75 552 GLN B O 1
ATOM 10721 N N . GLN B 1 553 ? -0.515 16.344 1.535 1 95.44 553 GLN B N 1
ATOM 10722 C CA . GLN B 1 553 ? -1.273 15.188 1.057 1 95.44 553 GLN B CA 1
ATOM 10723 C C . GLN B 1 553 ? -2.711 15.578 0.724 1 95.44 553 GLN B C 1
ATOM 10725 O O . GLN B 1 553 ? -3.184 15.328 -0.388 1 95.44 553 GLN B O 1
ATOM 10730 N N . GLU B 1 554 ? -3.393 16.266 1.609 1 95.31 554 GLU B N 1
ATOM 10731 C CA . GLU B 1 554 ? -4.789 16.625 1.392 1 95.31 554 GLU B CA 1
ATOM 10732 C C . GLU B 1 554 ? -4.898 17.844 0.473 1 95.31 554 GLU B C 1
ATOM 10734 O O . GLU B 1 554 ? -5.754 17.891 -0.412 1 95.31 554 GLU B O 1
ATOM 10739 N N . ARG B 1 555 ? -4.066 18.797 0.583 1 94 555 ARG B N 1
ATOM 10740 C CA . ARG B 1 555 ? -4.129 20.016 -0.207 1 94 555 ARG B CA 1
ATOM 10741 C C . ARG B 1 555 ? -3.875 19.734 -1.684 1 94 555 ARG B C 1
ATOM 10743 O O . ARG B 1 555 ? -4.559 20.281 -2.553 1 94 555 ARG B O 1
ATOM 10750 N N . CYS B 1 556 ? -2.914 18.875 -1.926 1 95.56 556 CYS B N 1
ATOM 10751 C CA . CYS B 1 556 ? -2.553 18.562 -3.305 1 95.56 556 CYS B CA 1
ATOM 10752 C C . CYS B 1 556 ? -3.719 17.922 -4.039 1 95.56 556 CYS B C 1
ATOM 10754 O O . CYS B 1 556 ? -4.086 18.344 -5.133 1 95.56 556 CYS B O 1
ATOM 10756 N N . VAL B 1 557 ? -4.25 16.938 -3.447 1 95.88 557 VAL B N 1
ATOM 10757 C CA . VAL B 1 557 ? -5.285 16.172 -4.137 1 95.88 557 VAL B CA 1
ATOM 10758 C C . VAL B 1 557 ? -6.543 17.031 -4.285 1 95.88 557 VAL B C 1
ATOM 10760 O O . VAL B 1 557 ? -7.227 16.969 -5.309 1 95.88 557 VAL B O 1
ATOM 10763 N N . SER B 1 558 ? -6.863 17.844 -3.266 1 93.56 558 SER B N 1
ATOM 10764 C CA . SER B 1 558 ? -8.016 18.734 -3.344 1 93.56 558 SER B CA 1
ATOM 10765 C C . SER B 1 558 ? -7.863 19.734 -4.484 1 93.56 558 SER B C 1
ATOM 10767 O O . SER B 1 558 ? -8.82 19.984 -5.227 1 93.56 558 SER B O 1
ATOM 10769 N N . TRP B 1 559 ? -6.699 20.25 -4.602 1 95.19 559 TRP B N 1
ATOM 10770 C CA . TRP B 1 559 ? -6.418 21.203 -5.668 1 95.19 559 TRP B CA 1
ATOM 10771 C C . TRP B 1 559 ? -6.559 20.547 -7.039 1 95.19 559 TRP B C 1
ATOM 10773 O O . TRP B 1 559 ? -7.207 21.094 -7.934 1 95.19 559 TRP B O 1
ATOM 10783 N N . MET B 1 560 ? -6.004 19.375 -7.207 1 97.38 560 MET B N 1
ATOM 10784 C CA . MET B 1 560 ? -6.035 18.672 -8.484 1 97.38 560 MET B CA 1
ATOM 10785 C C . MET B 1 560 ? -7.461 18.266 -8.852 1 97.38 560 MET B C 1
ATOM 10787 O O . MET B 1 560 ? -7.875 18.406 -10.008 1 97.38 560 MET B O 1
ATOM 10791 N N . LYS B 1 561 ? -8.156 17.812 -7.914 1 93.69 561 LYS B N 1
ATOM 10792 C CA . LYS B 1 561 ? -9.531 17.406 -8.18 1 93.69 561 LYS B CA 1
ATOM 10793 C C . LYS B 1 561 ? -10.398 18.594 -8.586 1 93.69 561 LYS B C 1
ATOM 10795 O O . LYS B 1 561 ? -11.234 18.484 -9.484 1 93.69 561 LYS B O 1
ATOM 10800 N N . GLN B 1 562 ? -10.25 19.688 -7.887 1 92.19 562 GLN B N 1
ATOM 10801 C CA . GLN B 1 562 ? -10.992 20.906 -8.219 1 92.19 562 GLN B CA 1
ATOM 10802 C C . GLN B 1 562 ? -10.742 21.328 -9.656 1 92.19 562 GLN B C 1
ATOM 10804 O O . GLN B 1 562 ? -11.68 21.641 -10.391 1 92.19 562 GLN B O 1
ATOM 10809 N N . TRP B 1 563 ? -9.562 21.297 -10.062 1 96.25 563 TRP B N 1
ATOM 10810 C CA . TRP B 1 563 ? -9.227 21.766 -11.398 1 96.25 563 TRP B CA 1
ATOM 10811 C C . TRP B 1 563 ? -9.578 20.719 -12.453 1 96.25 563 TRP B C 1
ATOM 10813 O O . TRP B 1 563 ? -9.891 21.062 -13.594 1 96.25 563 TRP B O 1
ATOM 10823 N N . ALA B 1 564 ? -9.461 19.453 -12.094 1 95.69 564 ALA B N 1
ATOM 10824 C CA . ALA B 1 564 ? -9.914 18.422 -13.016 1 95.69 564 ALA B CA 1
ATOM 10825 C C . ALA B 1 564 ? -11.383 18.641 -13.398 1 95.69 564 ALA B C 1
ATOM 10827 O O . ALA B 1 564 ? -11.758 18.469 -14.562 1 95.69 564 ALA B O 1
ATOM 10828 N N . LYS B 1 565 ? -12.164 19.016 -12.453 1 91.25 565 LYS B N 1
ATOM 10829 C CA . LYS B 1 565 ? -13.578 19.297 -12.695 1 91.25 565 LYS B CA 1
ATOM 10830 C C . LYS B 1 565 ? -13.742 20.562 -13.539 1 91.25 565 LYS B C 1
ATOM 10832 O O . LYS B 1 565 ? -14.492 20.562 -14.516 1 91.25 565 LYS B O 1
ATOM 10837 N N . LYS B 1 566 ? -13.07 21.625 -13.141 1 93.88 566 LYS B N 1
ATOM 10838 C CA . LYS B 1 566 ? -13.164 22.906 -13.844 1 93.88 566 LYS B CA 1
ATOM 10839 C C . LYS B 1 566 ? -12.766 22.75 -15.305 1 93.88 566 LYS B C 1
ATOM 10841 O O . LYS B 1 566 ? -13.367 23.375 -16.188 1 93.88 566 LYS B O 1
ATOM 10846 N N . MET B 1 567 ? -11.758 21.906 -15.531 1 96.56 567 MET B N 1
ATOM 10847 C CA . MET B 1 567 ? -11.234 21.734 -16.891 1 96.56 567 MET B CA 1
ATOM 10848 C C . MET B 1 567 ? -12 20.656 -17.641 1 96.56 567 MET B C 1
ATOM 10850 O O . MET B 1 567 ? -11.859 20.516 -18.859 1 96.56 567 MET B O 1
ATOM 10854 N N . ASN B 1 568 ? -12.82 19.906 -17 1 94.5 568 ASN B N 1
ATOM 10855 C CA . ASN B 1 568 ? -13.57 18.781 -17.578 1 94.5 568 ASN B CA 1
ATOM 10856 C C . ASN B 1 568 ? -12.656 17.812 -18.297 1 94.5 568 ASN B C 1
ATOM 10858 O O . ASN B 1 568 ? -12.859 17.516 -19.484 1 94.5 568 ASN B O 1
ATOM 10862 N N . VAL B 1 569 ? -11.703 17.297 -17.578 1 95.44 569 VAL B N 1
ATOM 10863 C CA . VAL B 1 569 ? -10.719 16.391 -18.156 1 95.44 569 VAL B CA 1
ATOM 10864 C C . VAL B 1 569 ? -10.938 14.977 -17.609 1 95.44 569 VAL B C 1
ATOM 10866 O O . VAL B 1 569 ? -11.508 14.805 -16.531 1 95.44 569 VAL B O 1
ATOM 10869 N N . ASN B 1 570 ? -10.5 13.969 -18.406 1 93.31 570 ASN B N 1
ATOM 10870 C CA . ASN B 1 570 ? -10.531 12.57 -18 1 93.31 570 ASN B CA 1
ATOM 10871 C C . ASN B 1 570 ? -9.211 12.141 -17.359 1 93.31 570 ASN B C 1
ATOM 10873 O O . ASN B 1 570 ? -8.344 11.586 -18.031 1 93.31 570 ASN B O 1
ATOM 10877 N N . VAL B 1 571 ? -9.109 12.32 -16.094 1 95 571 VAL B N 1
ATOM 10878 C CA . VAL B 1 571 ? -7.93 11.961 -15.312 1 95 571 VAL B CA 1
ATOM 10879 C C . VAL B 1 571 ? -8.359 11.312 -14 1 95 571 VAL B C 1
ATOM 10881 O O . VAL B 1 571 ? -9.422 11.617 -13.461 1 95 571 VAL B O 1
ATOM 10884 N N . HIS B 1 572 ? -7.645 10.336 -13.641 1 93.62 572 HIS B N 1
ATOM 10885 C CA . HIS B 1 572 ? -7.836 9.68 -12.352 1 93.62 572 HIS B CA 1
ATOM 10886 C C . HIS B 1 572 ? -6.645 9.906 -11.438 1 93.62 572 HIS B C 1
ATOM 10888 O O . HIS B 1 572 ? -5.5 9.641 -11.812 1 93.62 572 HIS B O 1
ATOM 10894 N N . ILE B 1 573 ? -6.922 10.453 -10.242 1 95.88 573 ILE B N 1
ATOM 10895 C CA . ILE B 1 573 ? -5.887 10.734 -9.258 1 95.88 573 ILE B CA 1
ATOM 10896 C C . ILE B 1 573 ? -5.996 9.758 -8.094 1 95.88 573 ILE B C 1
ATOM 10898 O O . ILE B 1 573 ? -7.016 9.711 -7.402 1 95.88 573 ILE B O 1
ATOM 10902 N N . GLN B 1 574 ? -4.969 8.977 -7.891 1 94 574 GLN B N 1
ATOM 10903 C CA . GLN B 1 574 ? -4.98 7.977 -6.832 1 94 574 GLN B CA 1
ATOM 10904 C C . GLN B 1 574 ? -3.885 8.25 -5.805 1 94 574 GLN B C 1
ATOM 10906 O O . GLN B 1 574 ? -2.715 8.391 -6.16 1 94 574 GLN B O 1
ATOM 10911 N N . ASP B 1 575 ? -4.309 8.414 -4.523 1 95.06 575 ASP B N 1
ATOM 10912 C CA . ASP B 1 575 ? -3.338 8.508 -3.434 1 95.06 575 ASP B CA 1
ATOM 10913 C C . ASP B 1 575 ? -2.66 7.16 -3.189 1 95.06 575 ASP B C 1
ATOM 10915 O O . ASP B 1 575 ? -3.311 6.199 -2.766 1 95.06 575 ASP B O 1
ATOM 10919 N N . VAL B 1 576 ? -1.396 7.082 -3.488 1 96 576 VAL B N 1
ATOM 10920 C CA . VAL B 1 576 ? -0.674 5.824 -3.326 1 96 576 VAL B CA 1
ATOM 10921 C C . VAL B 1 576 ? 0.386 5.977 -2.236 1 96 576 VAL B C 1
ATOM 10923 O O . VAL B 1 576 ? 1.381 5.246 -2.227 1 96 576 VAL B O 1
ATOM 10926 N N . THR B 1 577 ? 0.21 6.938 -1.336 1 95.44 577 THR B N 1
ATOM 10927 C CA . THR B 1 577 ? 1.156 7.188 -0.254 1 95.44 577 THR B CA 1
ATOM 10928 C C . THR B 1 577 ? 1.368 5.93 0.582 1 95.44 577 THR B C 1
ATOM 10930 O O . THR B 1 577 ? 2.506 5.559 0.878 1 95.44 577 THR B O 1
ATOM 10933 N N . GLY B 1 578 ? 0.349 5.281 0.899 1 93.25 578 GLY B N 1
ATOM 10934 C CA . GLY B 1 578 ? 0.423 4.109 1.757 1 93.25 578 GLY B CA 1
ATOM 10935 C C . GLY B 1 578 ? 0.835 2.852 1.016 1 93.25 578 GLY B C 1
ATOM 10936 O O . GLY B 1 578 ? 0.994 1.791 1.622 1 93.25 578 GLY B O 1
ATOM 10937 N N . MET B 1 579 ? 1.062 2.936 -0.272 1 95.25 579 MET B N 1
ATOM 10938 C CA . MET B 1 579 ? 1.403 1.772 -1.086 1 95.25 579 MET B CA 1
ATOM 10939 C C . MET B 1 579 ? 2.912 1.558 -1.121 1 95.25 579 MET B C 1
ATOM 10941 O O . MET B 1 579 ? 3.381 0.448 -1.387 1 95.25 579 MET B O 1
ATOM 10945 N N . TYR B 1 580 ? 3.648 2.637 -0.813 1 97.5 580 TYR B N 1
ATOM 10946 C CA . TYR B 1 580 ? 5.086 2.555 -1.042 1 97.5 580 TYR B CA 1
ATOM 10947 C C . TYR B 1 580 ? 5.863 2.916 0.22 1 97.5 580 TYR B C 1
ATOM 10949 O O . TYR B 1 580 ? 5.492 3.848 0.938 1 97.5 580 TYR B O 1
ATOM 10957 N N . THR B 1 581 ? 6.875 2.158 0.467 1 98.12 581 THR B N 1
ATOM 10958 C CA . THR B 1 581 ? 7.996 2.574 1.301 1 98.12 581 THR B CA 1
ATOM 10959 C C . THR B 1 581 ? 9.039 3.326 0.474 1 98.12 581 THR B C 1
ATOM 10961 O O . THR B 1 581 ? 9.328 2.945 -0.663 1 98.12 581 THR B O 1
ATOM 10964 N N . ALA B 1 582 ? 9.523 4.426 0.924 1 98.5 582 ALA B N 1
ATOM 10965 C CA . ALA B 1 582 ? 10.5 5.219 0.189 1 98.5 582 ALA B CA 1
ATOM 10966 C C . ALA B 1 582 ? 11.828 5.289 0.946 1 98.5 582 ALA B C 1
ATOM 10968 O O . ALA B 1 582 ? 11.859 5.676 2.117 1 98.5 582 ALA B O 1
ATOM 10969 N N . LEU B 1 583 ? 12.914 4.879 0.325 1 98.69 583 LEU B N 1
ATOM 10970 C CA . LEU B 1 583 ? 14.258 4.949 0.899 1 98.69 583 LEU B CA 1
ATOM 10971 C C . LEU B 1 583 ? 15.172 5.812 0.04 1 98.69 583 LEU B C 1
ATOM 10973 O O . LEU B 1 583 ? 15.242 5.633 -1.177 1 98.69 583 LEU B O 1
ATOM 10977 N N . ASP B 1 584 ? 15.742 6.758 0.628 1 98.5 584 ASP B N 1
ATOM 10978 C CA . ASP B 1 584 ? 16.719 7.629 -0.006 1 98.5 584 ASP B CA 1
ATOM 10979 C C . ASP B 1 584 ? 18.141 7.098 0.194 1 98.5 584 ASP B C 1
ATOM 10981 O O . ASP B 1 584 ? 18.609 6.984 1.327 1 98.5 584 ASP B O 1
ATOM 10985 N N . VAL B 1 585 ? 18.797 6.66 -0.851 1 98.12 585 VAL B N 1
ATOM 10986 C CA . VAL B 1 585 ? 20.188 6.234 -0.834 1 98.12 585 VAL B CA 1
ATOM 10987 C C . VAL B 1 585 ? 21.094 7.379 -1.306 1 98.12 585 VAL B C 1
ATOM 10989 O O . VAL B 1 585 ? 21.109 7.711 -2.494 1 98.12 585 VAL B O 1
ATOM 10992 N N . VAL B 1 586 ? 21.875 7.879 -0.382 1 96.19 586 VAL B N 1
ATOM 10993 C CA . VAL B 1 586 ? 22.5 9.172 -0.643 1 96.19 586 VAL B CA 1
ATOM 10994 C C . VAL B 1 586 ? 24 9.078 -0.42 1 96.19 586 VAL B C 1
ATOM 10996 O O . VAL B 1 586 ? 24.453 8.508 0.577 1 96.19 586 VAL B O 1
ATOM 10999 N N . GLY B 1 587 ? 24.75 9.648 -1.306 1 94.56 587 GLY B N 1
ATOM 11000 C CA . GLY B 1 587 ? 26.203 9.758 -1.149 1 94.56 587 GLY B CA 1
ATOM 11001 C C . GLY B 1 587 ? 26.969 9.242 -2.348 1 94.56 587 GLY B C 1
ATOM 11002 O O . GLY B 1 587 ? 26.406 8.586 -3.223 1 94.56 587 GLY B O 1
ATOM 11003 N N . PRO B 1 588 ? 28.188 9.516 -2.387 1 91.88 588 PRO B N 1
ATOM 11004 C CA . PRO B 1 588 ? 29 9.133 -3.539 1 91.88 588 PRO B CA 1
ATOM 11005 C C . PRO B 1 588 ? 29.031 7.625 -3.775 1 91.88 588 PRO B C 1
ATOM 11007 O O . PRO B 1 588 ? 29.016 7.176 -4.926 1 91.88 588 PRO B O 1
ATOM 11010 N N . SER B 1 589 ? 29.016 6.867 -2.727 1 94 589 SER B N 1
ATOM 11011 C CA . SER B 1 589 ? 29.078 5.414 -2.855 1 94 589 SER B CA 1
ATOM 11012 C C . SER B 1 589 ? 27.719 4.82 -3.17 1 94 589 SER B C 1
ATOM 11014 O O . SER B 1 589 ? 27.594 3.611 -3.377 1 94 589 SER B O 1
ATOM 11016 N N . SER B 1 590 ? 26.75 5.684 -3.195 1 95.31 590 SER B N 1
ATOM 11017 C CA . SER B 1 590 ? 25.406 5.215 -3.543 1 95.31 590 SER B CA 1
ATOM 11018 C C . SER B 1 590 ? 25.391 4.594 -4.938 1 95.31 590 SER B C 1
ATOM 11020 O O . SER B 1 590 ? 24.672 3.621 -5.176 1 95.31 590 SER B O 1
ATOM 11022 N N . ARG B 1 591 ? 26.141 5.121 -5.844 1 93.62 591 ARG B N 1
ATOM 11023 C CA . ARG B 1 591 ? 26.188 4.617 -7.211 1 93.62 591 ARG B CA 1
ATOM 11024 C C . ARG B 1 591 ? 26.672 3.174 -7.246 1 93.62 591 ARG B C 1
ATOM 11026 O O . ARG B 1 591 ? 26.094 2.332 -7.93 1 93.62 591 ARG B O 1
ATOM 11033 N N . TYR B 1 592 ? 27.688 2.889 -6.516 1 94 592 TYR B N 1
ATOM 11034 C CA . TYR B 1 592 ? 28.25 1.542 -6.473 1 94 592 TYR B CA 1
ATOM 11035 C C . TYR B 1 592 ? 27.297 0.578 -5.781 1 94 592 TYR B C 1
ATOM 11037 O O . TYR B 1 592 ? 27.078 -0.543 -6.25 1 94 592 TYR B O 1
ATOM 11045 N N . LEU B 1 593 ? 26.781 1.064 -4.699 1 96.38 593 LEU B N 1
ATOM 11046 C CA . LEU B 1 593 ? 25.828 0.235 -3.963 1 96.38 593 LEU B CA 1
ATOM 11047 C C . LEU B 1 593 ? 24.641 -0.122 -4.836 1 96.38 593 LEU B C 1
ATOM 11049 O O . LEU B 1 593 ? 24.25 -1.288 -4.914 1 96.38 593 LEU B O 1
ATOM 11053 N N . MET B 1 594 ? 24.094 0.882 -5.496 1 96.56 594 MET B N 1
ATOM 11054 C CA . MET B 1 594 ? 22.922 0.666 -6.336 1 96.56 594 MET B CA 1
ATOM 11055 C C . MET B 1 594 ? 23.25 -0.237 -7.52 1 96.56 594 MET B C 1
ATOM 11057 O O . MET B 1 594 ? 22.438 -1.071 -7.922 1 96.56 594 MET B O 1
ATOM 11061 N N . ALA B 1 595 ? 24.391 -0.03 -8.078 1 95.19 595 ALA B N 1
ATOM 11062 C CA . ALA B 1 595 ? 24.812 -0.898 -9.172 1 95.19 595 ALA B CA 1
ATOM 11063 C C . ALA B 1 595 ? 24.906 -2.352 -8.711 1 95.19 595 ALA B C 1
ATOM 11065 O O . ALA B 1 595 ? 24.484 -3.26 -9.438 1 95.19 595 ALA B O 1
ATOM 11066 N N . ASP B 1 596 ? 25.422 -2.529 -7.551 1 94.69 596 ASP B N 1
ATOM 11067 C CA . ASP B 1 596 ? 25.594 -3.875 -7.02 1 94.69 596 ASP B CA 1
ATOM 11068 C C . ASP B 1 596 ? 24.25 -4.562 -6.793 1 94.69 596 ASP B C 1
ATOM 11070 O O . ASP B 1 596 ? 24.078 -5.727 -7.152 1 94.69 596 ASP B O 1
ATOM 11074 N N . VAL B 1 597 ? 23.312 -3.889 -6.219 1 95.81 597 VAL B N 1
ATOM 11075 C CA . VAL B 1 597 ? 22.078 -4.535 -5.785 1 95.81 597 VAL B CA 1
ATOM 11076 C C . VAL B 1 597 ? 21.109 -4.641 -6.961 1 95.81 597 VAL B C 1
ATOM 11078 O O . VAL B 1 597 ? 20.203 -5.473 -6.949 1 95.81 597 VAL B O 1
ATOM 11081 N N . THR B 1 598 ? 21.25 -3.809 -8 1 93.94 598 THR B N 1
ATOM 11082 C CA . THR B 1 598 ? 20.359 -3.838 -9.148 1 93.94 598 THR B CA 1
ATOM 11083 C C . THR B 1 598 ? 20.969 -4.633 -10.297 1 93.94 598 THR B C 1
ATOM 11085 O O . THR B 1 598 ? 20.266 -5.02 -11.234 1 93.94 598 THR B O 1
ATOM 11088 N N . GLU B 1 599 ? 22.266 -4.707 -10.359 1 87.75 599 GLU B N 1
ATOM 11089 C CA . GLU B 1 599 ? 23.047 -5.324 -11.43 1 87.75 599 GLU B CA 1
ATOM 11090 C C . GLU B 1 599 ? 22.875 -4.562 -12.742 1 87.75 599 GLU B C 1
ATOM 11092 O O . GLU B 1 599 ? 22.828 -5.164 -13.812 1 87.75 599 GLU B O 1
ATOM 11097 N N . MET B 1 600 ? 22.672 -3.316 -12.594 1 89.38 600 MET B N 1
ATOM 11098 C CA . MET B 1 600 ? 22.594 -2.441 -13.766 1 89.38 600 MET B CA 1
ATOM 11099 C C . MET B 1 600 ? 23.594 -1.295 -13.656 1 89.38 600 MET B C 1
ATOM 11101 O O . MET B 1 600 ? 24.109 -1.022 -12.57 1 89.38 600 MET B O 1
ATOM 11105 N N . SER B 1 601 ? 23.781 -0.634 -14.766 1 90.56 601 SER B N 1
ATOM 11106 C CA . SER B 1 601 ? 24.656 0.535 -14.75 1 90.56 601 SER B CA 1
ATOM 11107 C C . SER B 1 601 ? 23.953 1.745 -14.148 1 90.56 601 SER B C 1
ATOM 11109 O O . SER B 1 601 ? 22.812 2.049 -14.508 1 90.56 601 SER B O 1
ATOM 11111 N N . MET B 1 602 ? 24.609 2.318 -13.227 1 91.12 602 MET B N 1
ATOM 11112 C CA . MET B 1 602 ? 24.094 3.516 -12.57 1 91.12 602 MET B CA 1
ATOM 11113 C C . MET B 1 602 ? 24.938 4.738 -12.93 1 91.12 602 MET B C 1
ATOM 11115 O O . MET B 1 602 ? 24.891 5.75 -12.227 1 91.12 602 MET B O 1
ATOM 11119 N N . SER B 1 603 ? 25.578 4.656 -14.023 1 90.19 603 SER B N 1
ATOM 11120 C CA . SER B 1 603 ? 26.453 5.754 -14.445 1 90.19 603 SER B CA 1
ATOM 11121 C C . SER B 1 603 ? 25.625 6.992 -14.805 1 90.19 603 SER B C 1
ATOM 11123 O O . SER B 1 603 ? 24.422 6.906 -14.992 1 90.19 603 SER B O 1
ATOM 11125 N N . THR B 1 604 ? 26.281 8.102 -14.922 1 89.56 604 THR B N 1
ATOM 11126 C CA . THR B 1 604 ? 25.641 9.367 -15.234 1 89.56 604 THR B CA 1
ATOM 11127 C C . THR B 1 604 ? 24.984 9.32 -16.609 1 89.56 604 THR B C 1
ATOM 11129 O O . THR B 1 604 ? 24.016 10.031 -16.875 1 89.56 604 THR B O 1
ATOM 11132 N N . GLN B 1 605 ? 25.484 8.484 -17.375 1 89.56 605 GLN B N 1
ATOM 11133 C CA . GLN B 1 605 ? 24.938 8.359 -18.719 1 89.56 605 GLN B CA 1
ATOM 11134 C C . GLN B 1 605 ? 23.703 7.465 -18.734 1 89.56 605 GLN B C 1
ATOM 11136 O O . GLN B 1 605 ? 22.703 7.781 -19.375 1 89.56 605 GLN B O 1
ATOM 11141 N N . ASP B 1 606 ? 23.781 6.43 -18 1 90.56 606 ASP B N 1
ATOM 11142 C CA . ASP B 1 606 ? 22.734 5.426 -18.047 1 90.56 606 ASP B CA 1
ATOM 11143 C C . ASP B 1 606 ? 21.578 5.797 -17.109 1 90.56 606 ASP B C 1
ATOM 11145 O O . ASP B 1 606 ? 20.438 5.391 -17.344 1 90.56 606 ASP B O 1
ATOM 11149 N N . PHE B 1 607 ? 21.922 6.496 -16.094 1 93.12 607 PHE B N 1
ATOM 11150 C CA . PHE B 1 607 ? 20.922 6.961 -15.125 1 93.12 607 PHE B CA 1
ATOM 11151 C C . PHE B 1 607 ? 21.203 8.406 -14.727 1 93.12 607 PHE B C 1
ATOM 11153 O O . PHE B 1 607 ? 21.594 8.672 -13.586 1 93.12 607 PHE B O 1
ATOM 11160 N N . PRO B 1 608 ? 20.922 9.266 -15.602 1 92.12 608 PRO B N 1
ATOM 11161 C CA . PRO B 1 608 ? 21.219 10.68 -15.328 1 92.12 608 PRO B CA 1
ATOM 11162 C C . PRO B 1 608 ? 20.312 11.266 -14.25 1 92.12 608 PRO B C 1
ATOM 11164 O O . PRO B 1 608 ? 19.344 10.617 -13.82 1 92.12 608 PRO B O 1
ATOM 11167 N N . THR B 1 609 ? 20.578 12.422 -13.797 1 91 609 THR B N 1
ATOM 11168 C CA . THR B 1 609 ? 19.766 13.133 -12.82 1 91 609 THR B CA 1
ATOM 11169 C C . THR B 1 609 ? 18.375 13.414 -13.391 1 91 609 THR B C 1
ATOM 11171 O O . THR B 1 609 ? 18.219 13.617 -14.594 1 91 609 THR B O 1
ATOM 11174 N N . PHE B 1 610 ? 17.391 13.359 -12.562 1 94.62 610 PHE B N 1
ATOM 11175 C CA . PHE B 1 610 ? 15.992 13.617 -12.898 1 94.62 610 PHE B CA 1
ATOM 11176 C C . PHE B 1 610 ? 15.453 12.539 -13.828 1 94.62 610 PHE B C 1
ATOM 11178 O O . PHE B 1 610 ? 14.695 12.828 -14.758 1 94.62 610 PHE B O 1
ATOM 11185 N N . ARG B 1 611 ? 15.922 11.391 -13.641 1 95.5 611 ARG B N 1
ATOM 11186 C CA . ARG B 1 611 ? 15.438 10.211 -14.336 1 95.5 611 ARG B CA 1
ATOM 11187 C C . ARG B 1 611 ? 14.617 9.32 -13.406 1 95.5 611 ARG B C 1
ATOM 11189 O O . ARG B 1 611 ? 14.836 9.32 -12.188 1 95.5 611 ARG B O 1
ATOM 11196 N N . CYS B 1 612 ? 13.633 8.703 -13.938 1 96.69 612 CYS B N 1
ATOM 11197 C CA . CYS B 1 612 ? 12.859 7.684 -13.227 1 96.69 612 CYS B CA 1
ATOM 11198 C C . CYS B 1 612 ? 12.867 6.363 -13.992 1 96.69 612 CYS B C 1
ATOM 11200 O O . CYS B 1 612 ? 12.562 6.332 -15.188 1 96.69 612 CYS B O 1
ATOM 11202 N N . GLN B 1 613 ? 13.211 5.34 -13.336 1 93.94 613 GLN B N 1
ATOM 11203 C CA . GLN B 1 613 ? 13.227 4.012 -13.945 1 93.94 613 GLN B CA 1
ATOM 11204 C C . GLN B 1 613 ? 12.695 2.961 -12.969 1 93.94 613 GLN B C 1
ATOM 11206 O O . GLN B 1 613 ? 12.906 3.062 -11.758 1 93.94 613 GLN B O 1
ATOM 11211 N N . GLU B 1 614 ? 11.969 2.066 -13.531 1 93.31 614 GLU B N 1
ATOM 11212 C CA . GLU B 1 614 ? 11.617 0.887 -12.742 1 93.31 614 GLU B CA 1
ATOM 11213 C C . GLU B 1 614 ? 12.789 -0.085 -12.656 1 93.31 614 GLU B C 1
ATOM 11215 O O . GLU B 1 614 ? 13.398 -0.426 -13.672 1 93.31 614 GLU B O 1
ATOM 11220 N N . ILE B 1 615 ? 13.117 -0.509 -11.445 1 94.69 615 ILE B N 1
ATOM 11221 C CA . ILE B 1 615 ? 14.281 -1.362 -11.266 1 94.69 615 ILE B CA 1
ATOM 11222 C C . ILE B 1 615 ? 13.914 -2.561 -10.391 1 94.69 615 ILE B C 1
ATOM 11224 O O . ILE B 1 615 ? 12.812 -2.621 -9.844 1 94.69 615 ILE B O 1
ATOM 11228 N N . ASN B 1 616 ? 14.805 -3.492 -10.391 1 94.81 616 ASN B N 1
ATOM 11229 C CA . ASN B 1 616 ? 14.75 -4.633 -9.484 1 94.81 616 ASN B CA 1
ATOM 11230 C C . ASN B 1 616 ? 15.883 -4.586 -8.461 1 94.81 616 ASN B C 1
ATOM 11232 O O . ASN B 1 616 ? 16.984 -4.137 -8.773 1 94.81 616 ASN B O 1
ATOM 11236 N N . ILE B 1 617 ? 15.617 -4.992 -7.297 1 97.12 617 ILE B N 1
ATOM 11237 C CA . ILE B 1 617 ? 16.641 -5.234 -6.281 1 97.12 617 ILE B CA 1
ATOM 11238 C C . ILE B 1 617 ? 16.516 -6.668 -5.766 1 97.12 617 ILE B C 1
ATOM 11240 O O . ILE B 1 617 ? 15.562 -7.008 -5.07 1 97.12 617 ILE B O 1
ATOM 11244 N N . GLY B 1 618 ? 17.516 -7.438 -6.117 1 94.69 618 GLY B N 1
ATOM 11245 C CA . GLY B 1 618 ? 17.391 -8.859 -5.844 1 94.69 618 GLY B CA 1
ATOM 11246 C C . GLY B 1 618 ? 16.172 -9.477 -6.492 1 94.69 618 GLY B C 1
ATOM 11247 O O . GLY B 1 618 ? 15.977 -9.359 -7.707 1 94.69 618 GLY B O 1
ATOM 11248 N N . MET B 1 619 ? 15.328 -10.047 -5.648 1 94.81 619 MET B N 1
ATOM 11249 C CA . MET B 1 619 ? 14.133 -10.727 -6.145 1 94.81 619 MET B CA 1
ATOM 11250 C C . MET B 1 619 ? 12.969 -9.75 -6.266 1 94.81 619 MET B C 1
ATOM 11252 O O . MET B 1 619 ? 11.961 -10.047 -6.91 1 94.81 619 MET B O 1
ATOM 11256 N N . ALA B 1 620 ? 13.117 -8.633 -5.656 1 96.69 620 ALA B N 1
ATOM 11257 C CA . ALA B 1 620 ? 12.008 -7.68 -5.598 1 96.69 620 ALA B CA 1
ATOM 11258 C C . ALA B 1 620 ? 11.906 -6.875 -6.887 1 96.69 620 ALA B C 1
ATOM 11260 O O . ALA B 1 620 ? 12.914 -6.406 -7.418 1 96.69 620 ALA B O 1
ATOM 11261 N N . THR B 1 621 ? 10.688 -6.746 -7.391 1 94.44 621 THR B N 1
ATOM 11262 C CA . THR B 1 621 ? 10.422 -6.004 -8.617 1 94.44 621 THR B CA 1
ATOM 11263 C C . THR B 1 621 ? 9.445 -4.863 -8.367 1 94.44 621 THR B C 1
ATOM 11265 O O . THR B 1 621 ? 8.938 -4.715 -7.25 1 94.44 621 THR B O 1
ATOM 11268 N N . GLY B 1 622 ? 9.227 -4.047 -9.383 1 93.19 622 GLY B N 1
ATOM 11269 C CA . GLY B 1 622 ? 8.234 -2.984 -9.312 1 93.19 622 GLY B CA 1
ATOM 11270 C C . GLY B 1 622 ? 8.719 -1.774 -8.531 1 93.19 622 GLY B C 1
ATOM 11271 O O . GLY B 1 622 ? 7.914 -0.96 -8.078 1 93.19 622 GLY B O 1
ATOM 11272 N N . ILE B 1 623 ? 10 -1.611 -8.336 1 97.31 623 ILE B N 1
ATOM 11273 C CA . ILE B 1 623 ? 10.586 -0.51 -7.574 1 97.31 623 ILE B CA 1
ATOM 11274 C C . ILE B 1 623 ? 10.805 0.69 -8.492 1 97.31 623 ILE B C 1
ATOM 11276 O O . ILE B 1 623 ? 11.398 0.559 -9.562 1 97.31 623 ILE B O 1
ATOM 11280 N N . ARG B 1 624 ? 10.273 1.789 -8.164 1 97.75 624 ARG B N 1
ATOM 11281 C CA . ARG B 1 624 ? 10.523 3.023 -8.898 1 97.75 624 ARG B CA 1
ATOM 11282 C C . ARG B 1 624 ? 11.727 3.768 -8.32 1 97.75 624 ARG B C 1
ATOM 11284 O O . ARG B 1 624 ? 11.727 4.145 -7.148 1 97.75 624 ARG B O 1
ATOM 11291 N N . ALA B 1 625 ? 12.758 3.955 -9.078 1 97.88 625 ALA B N 1
ATOM 11292 C CA . ALA B 1 625 ? 13.93 4.707 -8.648 1 97.88 625 ALA B CA 1
ATOM 11293 C C . ALA B 1 625 ? 13.977 6.078 -9.32 1 97.88 625 ALA B C 1
ATOM 11295 O O . ALA B 1 625 ? 13.867 6.184 -10.539 1 97.88 625 ALA B O 1
ATOM 11296 N N . ILE B 1 626 ? 14.109 7.074 -8.547 1 97.81 626 ILE B N 1
ATOM 11297 C CA . ILE B 1 626 ? 14.188 8.445 -9.039 1 97.81 626 ILE B CA 1
ATOM 11298 C C . ILE B 1 626 ? 15.5 9.078 -8.586 1 97.81 626 ILE B C 1
ATOM 11300 O O . ILE B 1 626 ? 15.805 9.109 -7.391 1 97.81 626 ILE B O 1
ATOM 11304 N N . SER B 1 627 ? 16.25 9.617 -9.508 1 96.12 627 SER B N 1
ATOM 11305 C CA . SER B 1 627 ? 17.547 10.195 -9.195 1 96.12 627 SER B CA 1
ATOM 11306 C C . SER B 1 627 ? 17.406 11.641 -8.727 1 96.12 627 SER B C 1
ATOM 11308 O O . SER B 1 627 ? 18.047 12.539 -9.289 1 96.12 627 SER B O 1
ATOM 11310 N N . VAL B 1 628 ? 16.547 11.828 -7.707 1 92.94 628 VAL B N 1
ATOM 11311 C CA . VAL B 1 628 ? 16.344 13.07 -6.961 1 92.94 628 VAL B CA 1
ATOM 11312 C C . VAL B 1 628 ? 16.328 12.773 -5.465 1 92.94 628 VAL B C 1
ATOM 11314 O O . VAL B 1 628 ? 15.445 12.047 -4.984 1 92.94 628 VAL B O 1
ATOM 11317 N N . THR B 1 629 ? 17.219 13.305 -4.668 1 88.06 629 THR B N 1
ATOM 11318 C CA . THR B 1 629 ? 17.344 12.938 -3.262 1 88.06 629 THR B CA 1
ATOM 11319 C C . THR B 1 629 ? 16.703 14 -2.367 1 88.06 629 THR B C 1
ATOM 11321 O O . THR B 1 629 ? 16.5 13.766 -1.174 1 88.06 629 THR B O 1
ATOM 11324 N N . HIS B 1 630 ? 16.484 15.164 -2.846 1 87 630 HIS B N 1
ATOM 11325 C CA . HIS B 1 630 ? 15.859 16.266 -2.139 1 87 630 HIS B CA 1
ATOM 11326 C C . HIS B 1 630 ? 16.828 16.906 -1.142 1 87 630 HIS B C 1
ATOM 11328 O O . HIS B 1 630 ? 16.406 17.672 -0.272 1 87 630 HIS B O 1
ATOM 11334 N N . CYS B 1 631 ? 18.078 16.484 -1.145 1 88.88 631 CYS B N 1
ATOM 11335 C CA . CYS B 1 631 ? 19.062 17.094 -0.257 1 88.88 631 CYS B CA 1
ATOM 11336 C C . CYS B 1 631 ? 20.297 17.547 -1.035 1 88.88 631 CYS B C 1
ATOM 11338 O O . CYS B 1 631 ? 21.328 17.859 -0.443 1 88.88 631 CYS B O 1
ATOM 11340 N N . GLY B 1 632 ? 20.266 17.469 -2.303 1 86.12 632 GLY B N 1
ATOM 11341 C CA . GLY B 1 632 ? 21.281 18.047 -3.16 1 86.12 632 GLY B CA 1
ATOM 11342 C C . GLY B 1 632 ? 22.516 17.172 -3.291 1 86.12 632 GLY B C 1
ATOM 11343 O O . GLY B 1 632 ? 23.547 17.609 -3.777 1 86.12 632 GLY B O 1
ATOM 11344 N N . GLU B 1 633 ? 22.453 15.961 -2.84 1 89.56 633 GLU B N 1
ATOM 11345 C CA . GLU B 1 633 ? 23.531 14.984 -2.973 1 89.56 633 GLU B CA 1
ATOM 11346 C C . GLU B 1 633 ? 23.203 13.93 -4.023 1 89.56 633 GLU B C 1
ATOM 11348 O O . GLU B 1 633 ? 22.031 13.758 -4.391 1 89.56 633 GLU B O 1
ATOM 11353 N N . LEU B 1 634 ? 24.266 13.312 -4.473 1 91.81 634 LEU B N 1
ATOM 11354 C CA . LEU B 1 634 ? 24.031 12.195 -5.387 1 91.81 634 LEU B CA 1
ATOM 11355 C C . LEU B 1 634 ? 23.219 11.094 -4.711 1 91.81 634 LEU B C 1
ATOM 11357 O O . LEU B 1 634 ? 23.453 10.781 -3.541 1 91.81 634 LEU B O 1
ATOM 11361 N N . GLY B 1 635 ? 22.359 10.578 -5.484 1 94.81 635 GLY B N 1
ATOM 11362 C CA . GLY B 1 635 ? 21.625 9.445 -4.941 1 94.81 635 GLY B CA 1
ATOM 11363 C C . GLY B 1 635 ? 20.312 9.195 -5.66 1 94.81 635 GLY B C 1
ATOM 11364 O O . GLY B 1 635 ? 20.062 9.766 -6.719 1 94.81 635 GLY B O 1
ATOM 11365 N N . TRP B 1 636 ? 19.516 8.281 -5.07 1 97.12 636 TRP B N 1
ATOM 11366 C CA . TRP B 1 636 ? 18.219 7.875 -5.574 1 97.12 636 TRP B CA 1
ATOM 11367 C C . TRP B 1 636 ? 17.219 7.719 -4.43 1 97.12 636 TRP B C 1
ATOM 11369 O O . TRP B 1 636 ? 17.562 7.234 -3.352 1 97.12 636 TRP B O 1
ATOM 11379 N N . VAL B 1 637 ? 16.078 8.219 -4.637 1 98.38 637 VAL B N 1
ATOM 11380 C CA . VAL B 1 637 ? 14.984 7.734 -3.801 1 98.38 637 VAL B CA 1
ATOM 11381 C C . VAL B 1 637 ? 14.297 6.555 -4.484 1 98.38 637 VAL B C 1
ATOM 11383 O O . VAL B 1 637 ? 13.891 6.648 -5.645 1 98.38 637 VAL B O 1
ATOM 11386 N N . ILE B 1 638 ? 14.234 5.465 -3.801 1 98.56 638 ILE B N 1
ATOM 11387 C CA . ILE B 1 638 ? 13.562 4.293 -4.352 1 98.56 638 ILE B CA 1
ATOM 11388 C C . ILE B 1 638 ? 12.211 4.102 -3.67 1 98.56 638 ILE B C 1
ATOM 11390 O O . ILE B 1 638 ? 12.125 4.105 -2.441 1 98.56 638 ILE B O 1
ATOM 11394 N N . TYR B 1 639 ? 11.227 4.043 -4.48 1 98.5 639 TYR B N 1
ATOM 11395 C CA . TYR B 1 639 ? 9.859 3.791 -4.023 1 98.5 639 TYR B CA 1
ATOM 11396 C C . TYR B 1 639 ? 9.5 2.318 -4.176 1 98.5 639 TYR B C 1
ATOM 11398 O O . TYR B 1 639 ? 9.297 1.836 -5.293 1 98.5 639 TYR B O 1
ATOM 11406 N N . ILE B 1 640 ? 9.328 1.631 -3.055 1 98.31 640 ILE B N 1
ATOM 11407 C CA . ILE B 1 640 ? 9.234 0.177 -2.98 1 98.31 640 ILE B CA 1
ATOM 11408 C C . ILE B 1 640 ? 7.812 -0.23 -2.594 1 98.31 640 ILE B C 1
ATOM 11410 O O . ILE B 1 640 ? 7.289 0.219 -1.573 1 98.31 640 ILE B O 1
ATOM 11414 N N . PRO B 1 641 ? 7.148 -1.081 -3.428 1 96.88 641 PRO B N 1
ATOM 11415 C CA . PRO B 1 641 ? 5.879 -1.619 -2.934 1 96.88 641 PRO B CA 1
ATOM 11416 C C . PRO B 1 641 ? 6 -2.225 -1.537 1 96.88 641 PRO B C 1
ATOM 11418 O O . PRO B 1 641 ? 6.969 -2.928 -1.246 1 96.88 641 PRO B O 1
ATOM 11421 N N . ASN B 1 642 ? 5.047 -1.945 -0.681 1 97.12 642 ASN B N 1
ATOM 11422 C CA . ASN B 1 642 ? 5.148 -2.279 0.736 1 97.12 642 ASN B CA 1
ATOM 11423 C C . ASN B 1 642 ? 5.352 -3.777 0.946 1 97.12 642 ASN B C 1
ATOM 11425 O O . ASN B 1 642 ? 6.039 -4.188 1.881 1 97.12 642 ASN B O 1
ATOM 11429 N N . GLU B 1 643 ? 4.773 -4.562 0.104 1 95.62 643 GLU B N 1
ATOM 11430 C CA . GLU B 1 643 ? 4.812 -6.008 0.297 1 95.62 643 GLU B CA 1
ATOM 11431 C C . GLU B 1 643 ? 6.23 -6.551 0.138 1 95.62 643 GLU B C 1
ATOM 11433 O O . GLU B 1 643 ? 6.535 -7.652 0.597 1 95.62 643 GLU B O 1
ATOM 11438 N N . VAL B 1 644 ? 7.141 -5.781 -0.527 1 97.56 644 VAL B N 1
ATOM 11439 C CA . VAL B 1 644 ? 8.5 -6.27 -0.714 1 97.56 644 VAL B CA 1
ATOM 11440 C C . VAL B 1 644 ? 9.484 -5.344 -0.007 1 97.56 644 VAL B C 1
ATOM 11442 O O . VAL B 1 644 ? 10.703 -5.496 -0.148 1 97.56 644 VAL B O 1
ATOM 11445 N N . ALA B 1 645 ? 9.039 -4.43 0.757 1 97.94 645 ALA B N 1
ATOM 11446 C CA . ALA B 1 645 ? 9.867 -3.396 1.367 1 97.94 645 ALA B CA 1
ATOM 11447 C C . ALA B 1 645 ? 10.867 -4.004 2.346 1 97.94 645 ALA B C 1
ATOM 11449 O O . ALA B 1 645 ? 12.031 -3.586 2.402 1 97.94 645 ALA B O 1
ATOM 11450 N N . GLN B 1 646 ? 10.43 -4.93 3.143 1 97.31 646 GLN B N 1
ATOM 11451 C CA . GLN B 1 646 ? 11.312 -5.551 4.125 1 97.31 646 GLN B CA 1
ATOM 11452 C C . GLN B 1 646 ? 12.445 -6.309 3.445 1 97.31 646 GLN B C 1
ATOM 11454 O O . GLN B 1 646 ? 13.594 -6.242 3.885 1 97.31 646 GLN B O 1
ATOM 11459 N N . ASN B 1 647 ? 12.117 -7.023 2.35 1 97.44 647 ASN B N 1
ATOM 11460 C CA . ASN B 1 647 ? 13.125 -7.738 1.573 1 97.44 647 ASN B CA 1
ATOM 11461 C C . ASN B 1 647 ? 14.172 -6.789 1.004 1 97.44 647 ASN B C 1
ATOM 11463 O O . ASN B 1 647 ? 15.375 -7.031 1.134 1 97.44 647 ASN B O 1
ATOM 11467 N N . VAL B 1 648 ? 13.711 -5.719 0.411 1 98.31 648 VAL B N 1
ATOM 11468 C CA . VAL B 1 648 ? 14.586 -4.742 -0.231 1 98.31 648 VAL B CA 1
ATOM 11469 C C . VAL B 1 648 ? 15.469 -4.07 0.818 1 98.31 648 VAL B C 1
ATOM 11471 O O . VAL B 1 648 ? 16.672 -3.896 0.607 1 98.31 648 VAL B O 1
ATOM 11474 N N . TYR B 1 649 ? 14.883 -3.727 1.976 1 98.44 649 TYR B N 1
ATOM 11475 C CA . TYR B 1 649 ? 15.633 -3.09 3.051 1 98.44 649 TYR B CA 1
ATOM 11476 C C . TYR B 1 649 ? 16.781 -3.984 3.52 1 98.44 649 TYR B C 1
ATOM 11478 O O . TYR B 1 649 ? 17.906 -3.523 3.67 1 98.44 649 TYR B O 1
ATOM 11486 N N . GLU B 1 650 ? 16.5 -5.188 3.721 1 96.94 650 GLU B N 1
ATOM 11487 C CA . GLU B 1 650 ? 17.516 -6.121 4.199 1 96.94 650 GLU B CA 1
ATOM 11488 C C . GLU B 1 650 ? 18.641 -6.289 3.182 1 96.94 650 GLU B C 1
ATOM 11490 O O . GLU B 1 650 ? 19.812 -6.332 3.549 1 96.94 650 GLU B O 1
ATOM 11495 N N . ARG B 1 651 ? 18.266 -6.336 1.948 1 97 651 ARG B N 1
ATOM 11496 C CA . ARG B 1 651 ? 19.266 -6.484 0.894 1 97 651 ARG B CA 1
ATOM 11497 C C . ARG B 1 651 ? 20.156 -5.258 0.814 1 97 651 ARG B C 1
ATOM 11499 O O . ARG B 1 651 ? 21.375 -5.379 0.627 1 97 651 ARG B O 1
ATOM 11506 N N . LEU B 1 652 ? 19.609 -4.121 0.92 1 98.12 652 LEU B N 1
ATOM 11507 C CA . LEU B 1 652 ? 20.359 -2.879 0.866 1 98.12 652 LEU B CA 1
ATOM 11508 C C . LEU B 1 652 ? 21.344 -2.785 2.035 1 98.12 652 LEU B C 1
ATOM 11510 O O . LEU B 1 652 ? 22.5 -2.398 1.855 1 98.12 652 LEU B O 1
ATOM 11514 N N . VAL B 1 653 ? 20.844 -3.096 3.225 1 98.12 653 VAL B N 1
ATOM 11515 C CA . VAL B 1 653 ? 21.672 -2.986 4.426 1 98.12 653 VAL B CA 1
ATOM 11516 C C . VAL B 1 653 ? 22.812 -3.994 4.359 1 98.12 653 VAL B C 1
ATOM 11518 O O . VAL B 1 653 ? 23.953 -3.666 4.688 1 98.12 653 VAL B O 1
ATOM 11521 N N . GLU B 1 654 ? 22.516 -5.188 3.895 1 97.12 654 GLU B N 1
ATOM 11522 C CA . GLU B 1 654 ? 23.547 -6.211 3.781 1 97.12 654 GLU B CA 1
ATOM 11523 C C . GLU B 1 654 ? 24.609 -5.809 2.77 1 97.12 654 GLU B C 1
ATOM 11525 O O . GLU B 1 654 ? 25.812 -5.832 3.078 1 97.12 654 GLU B O 1
ATOM 11530 N N . ALA B 1 655 ? 24.219 -5.426 1.588 1 97.06 655 ALA B N 1
ATOM 11531 C CA . ALA B 1 655 ? 25.172 -5.02 0.55 1 97.06 655 ALA B CA 1
ATOM 11532 C C . ALA B 1 655 ? 25.891 -3.73 0.939 1 97.06 655 ALA B C 1
ATOM 11534 O O . ALA B 1 655 ? 27.047 -3.527 0.575 1 97.06 655 ALA B O 1
ATOM 11535 N N . GLY B 1 656 ? 25.234 -2.889 1.649 1 97.38 656 GLY B N 1
ATOM 11536 C CA . GLY B 1 656 ? 25.766 -1.595 2.039 1 97.38 656 GLY B CA 1
ATOM 11537 C C . GLY B 1 656 ? 26.906 -1.698 3.033 1 97.38 656 GLY B C 1
ATOM 11538 O O . GLY B 1 656 ? 27.688 -0.757 3.188 1 97.38 656 GLY B O 1
ATOM 11539 N N . ARG B 1 657 ? 27.062 -2.822 3.688 1 96.19 657 ARG B N 1
ATOM 11540 C CA . ARG B 1 657 ? 28.141 -3.02 4.648 1 96.19 657 ARG B CA 1
ATOM 11541 C C . ARG B 1 657 ? 29.5 -2.838 3.99 1 96.19 657 ARG B C 1
ATOM 11543 O O . ARG B 1 657 ? 30.422 -2.279 4.594 1 96.19 657 ARG B O 1
ATOM 11550 N N . GLU B 1 658 ? 29.562 -3.244 2.779 1 95.38 658 GLU B N 1
ATOM 11551 C CA . GLU B 1 658 ? 30.812 -3.125 2.029 1 95.38 658 GLU B CA 1
ATOM 11552 C C . GLU B 1 658 ? 31.172 -1.662 1.794 1 95.38 658 GLU B C 1
ATOM 11554 O O . GLU B 1 658 ? 32.344 -1.332 1.599 1 95.38 658 GLU B O 1
ATOM 11559 N N . TYR B 1 659 ? 30.203 -0.817 1.876 1 95.19 659 TYR B N 1
ATOM 11560 C CA . TYR B 1 659 ? 30.406 0.6 1.604 1 95.19 659 TYR B CA 1
ATOM 11561 C C . TYR B 1 659 ? 30.266 1.429 2.873 1 95.19 659 TYR B C 1
ATOM 11563 O O . TYR B 1 659 ? 30.125 2.652 2.811 1 95.19 659 TYR B O 1
ATOM 11571 N N . SER B 1 660 ? 30.172 0.779 4.055 1 95.5 660 SER B N 1
ATOM 11572 C CA . SER B 1 660 ? 30 1.423 5.352 1 95.5 660 SER B CA 1
ATOM 11573 C C . SER B 1 660 ? 28.719 2.264 5.383 1 95.5 660 SER B C 1
ATOM 11575 O O . SER B 1 660 ? 28.75 3.42 5.812 1 95.5 660 SER B O 1
ATOM 11577 N N . LEU B 1 661 ? 27.719 1.692 4.875 1 97.44 661 LEU B N 1
ATOM 11578 C CA . LEU B 1 661 ? 26.422 2.336 4.887 1 97.44 661 LEU B CA 1
ATOM 11579 C C . LEU B 1 661 ? 26.016 2.719 6.305 1 97.44 661 LEU B C 1
ATOM 11581 O O . LEU B 1 661 ? 26.188 1.938 7.242 1 97.44 661 LEU B O 1
ATOM 11585 N N . MET B 1 662 ? 25.5 3.928 6.473 1 97.75 662 MET B N 1
ATOM 11586 C CA . MET B 1 662 ? 24.969 4.383 7.754 1 97.75 662 MET B CA 1
ATOM 11587 C C . MET B 1 662 ? 23.531 4.852 7.605 1 97.75 662 MET B C 1
ATOM 11589 O O . MET B 1 662 ? 23.188 5.531 6.637 1 97.75 662 MET B O 1
ATOM 11593 N N . HIS B 1 663 ? 22.703 4.367 8.547 1 98.56 663 HIS B N 1
ATOM 11594 C CA . HIS B 1 663 ? 21.359 4.941 8.609 1 98.56 663 HIS B CA 1
ATOM 11595 C C . HIS B 1 663 ? 21.406 6.414 9.008 1 98.56 663 HIS B C 1
ATOM 11597 O O . HIS B 1 663 ? 22.234 6.812 9.844 1 98.56 663 HIS B O 1
ATOM 11603 N N . ALA B 1 664 ? 20.594 7.23 8.383 1 98.62 664 ALA B N 1
ATOM 11604 C CA . ALA B 1 664 ? 20.484 8.656 8.688 1 98.62 664 ALA B CA 1
ATOM 11605 C C . ALA B 1 664 ? 19.031 9.07 8.852 1 98.62 664 ALA B C 1
ATOM 11607 O O . ALA B 1 664 ? 18.141 8.508 8.211 1 98.62 664 ALA B O 1
ATOM 11608 N N . GLY B 1 665 ? 18.828 9.992 9.742 1 98.38 665 GLY B N 1
ATOM 11609 C CA . GLY B 1 665 ? 17.469 10.453 10.008 1 98.38 665 GLY B CA 1
ATOM 11610 C C . GLY B 1 665 ? 17.125 11.742 9.281 1 98.38 665 GLY B C 1
ATOM 11611 O O . GLY B 1 665 ? 17.953 12.273 8.523 1 98.38 665 GLY B O 1
ATOM 11612 N N . TYR B 1 666 ? 15.953 12.234 9.484 1 97.94 666 TYR B N 1
ATOM 11613 C CA . TYR B 1 666 ? 15.445 13.438 8.828 1 97.94 666 TYR B CA 1
ATOM 11614 C C . TYR B 1 666 ? 16.281 14.656 9.203 1 97.94 666 TYR B C 1
ATOM 11616 O O . TYR B 1 666 ? 16.453 15.57 8.391 1 97.94 666 TYR B O 1
ATOM 11624 N N . TYR B 1 667 ? 16.781 14.734 10.438 1 98 667 TYR B N 1
ATOM 11625 C CA . TYR B 1 667 ? 17.594 15.875 10.828 1 98 667 TYR B CA 1
ATOM 11626 C C . TYR B 1 667 ? 18.812 16.016 9.922 1 98 667 TYR B C 1
ATOM 11628 O O . TYR B 1 667 ? 19.234 17.125 9.602 1 98 667 TYR B O 1
ATOM 11636 N N . THR B 1 668 ? 19.344 14.898 9.547 1 98.44 668 THR B N 1
ATOM 11637 C CA . THR B 1 668 ? 20.469 14.938 8.609 1 98.44 668 THR B CA 1
ATOM 11638 C C . THR B 1 668 ? 20.016 15.523 7.27 1 98.44 668 THR B C 1
ATOM 11640 O O . THR B 1 668 ? 20.688 16.406 6.719 1 98.44 668 THR B O 1
ATOM 11643 N N . LEU B 1 669 ? 18.953 15.047 6.758 1 97.62 669 LEU B N 1
ATOM 11644 C CA . LEU B 1 669 ? 18.422 15.562 5.5 1 97.62 669 LEU B CA 1
ATOM 11645 C C . LEU B 1 669 ? 18.172 17.062 5.59 1 97.62 669 LEU B C 1
ATOM 11647 O O . LEU B 1 669 ? 18.453 17.812 4.645 1 97.62 669 LEU B O 1
ATOM 11651 N N . ARG B 1 670 ? 17.625 17.484 6.66 1 96.75 670 ARG B N 1
ATOM 11652 C CA . ARG B 1 670 ? 17.344 18.906 6.875 1 96.75 670 ARG B CA 1
ATOM 11653 C C . ARG B 1 670 ? 18.609 19.734 6.832 1 96.75 670 ARG B C 1
ATOM 11655 O O . ARG B 1 670 ? 18.641 20.812 6.215 1 96.75 670 ARG B O 1
ATOM 11662 N N . GLN B 1 671 ? 19.672 19.25 7.535 1 97.31 671 GLN B N 1
ATOM 11663 C CA . GLN B 1 671 ? 20.953 19.969 7.523 1 97.31 671 GLN B CA 1
ATOM 11664 C C . GLN B 1 671 ? 21.516 20.062 6.109 1 97.31 671 GLN B C 1
ATOM 11666 O O . GLN B 1 671 ? 21.969 21.125 5.688 1 97.31 671 GLN B O 1
ATOM 11671 N N . LEU B 1 672 ? 21.422 18.938 5.406 1 96.25 672 LEU B N 1
ATOM 11672 C CA . LEU B 1 672 ? 21.922 18.906 4.039 1 96.25 672 LEU B CA 1
ATOM 11673 C C . LEU B 1 672 ? 21.156 19.875 3.146 1 96.25 672 LEU B C 1
ATOM 11675 O O . LEU B 1 672 ? 21.75 20.641 2.396 1 96.25 672 LEU B O 1
ATOM 11679 N N . ARG B 1 673 ? 19.891 19.922 3.221 1 95.38 673 ARG B N 1
ATOM 11680 C CA . ARG B 1 673 ? 19 20.719 2.381 1 95.38 673 ARG B CA 1
ATOM 11681 C C . ARG B 1 673 ? 19.234 22.203 2.609 1 95.38 673 ARG B C 1
ATOM 11683 O O . ARG B 1 673 ? 19.391 22.969 1.653 1 95.38 673 ARG B O 1
ATOM 11690 N N . ILE B 1 674 ? 19.25 22.594 3.885 1 96.38 674 ILE B N 1
ATOM 11691 C CA . ILE B 1 674 ? 19.344 24 4.227 1 96.38 674 ILE B CA 1
ATOM 11692 C C . ILE B 1 674 ? 20.75 24.516 3.893 1 96.38 674 ILE B C 1
ATOM 11694 O O . ILE B 1 674 ? 20.906 25.625 3.389 1 96.38 674 ILE B O 1
ATOM 11698 N N . GLU B 1 675 ? 21.734 23.656 4.215 1 95.81 675 GLU B N 1
ATOM 11699 C CA . GLU B 1 675 ? 23.109 24.047 3.881 1 95.81 675 GLU B CA 1
ATOM 11700 C C . GLU B 1 675 ? 23.266 24.266 2.379 1 95.81 675 GLU B C 1
ATOM 11702 O O . GLU B 1 675 ? 24.047 25.125 1.949 1 95.81 675 GLU B O 1
ATOM 11707 N N . LYS B 1 676 ? 22.453 23.625 1.594 1 93.56 676 LYS B N 1
ATOM 11708 C CA . LYS B 1 676 ? 22.531 23.719 0.139 1 93.56 676 LYS B CA 1
ATOM 11709 C C . LYS B 1 676 ? 21.547 24.766 -0.393 1 93.56 676 LYS B C 1
ATOM 11711 O O . LYS B 1 676 ? 21.438 24.953 -1.605 1 93.56 676 LYS B O 1
ATOM 11716 N N . PHE B 1 677 ? 20.812 25.359 0.418 1 94.81 677 PHE B N 1
ATOM 11717 C CA . PHE B 1 677 ? 19.953 26.5 0.09 1 94.81 677 PHE B CA 1
ATOM 11718 C C . PHE B 1 677 ? 18.719 26.031 -0.672 1 94.81 677 PHE B C 1
ATOM 11720 O O . PHE B 1 677 ? 18.266 26.719 -1.594 1 94.81 677 PHE B O 1
ATOM 11727 N N . TYR B 1 678 ? 18.266 24.812 -0.304 1 93.31 678 TYR B N 1
ATOM 11728 C CA . TYR B 1 678 ? 17.031 24.312 -0.88 1 93.31 678 TYR B CA 1
ATOM 11729 C C . TYR B 1 678 ? 15.82 24.766 -0.076 1 93.31 678 TYR B C 1
ATOM 11731 O O . TYR B 1 678 ? 15.906 24.938 1.142 1 93.31 678 TYR B O 1
ATOM 11739 N N . VAL B 1 679 ? 14.719 24.938 -0.726 1 94.12 679 VAL B N 1
ATOM 11740 C CA . VAL B 1 679 ? 13.508 25.422 -0.074 1 94.12 679 VAL B CA 1
ATOM 11741 C C . VAL B 1 679 ? 12.703 24.234 0.455 1 94.12 679 VAL B C 1
ATOM 11743 O O . VAL B 1 679 ? 12.922 23.094 0.048 1 94.12 679 VAL B O 1
ATOM 11746 N N . TYR B 1 680 ? 11.836 24.5 1.339 1 94.94 680 TYR B N 1
ATOM 11747 C CA . TYR B 1 680 ? 10.867 23.547 1.886 1 94.94 680 TYR B CA 1
ATOM 11748 C C . TYR B 1 680 ? 9.484 24.188 1.987 1 94.94 680 TYR B C 1
ATOM 11750 O O . TYR B 1 680 ? 9.328 25.266 2.557 1 94.94 680 TYR B O 1
ATOM 11758 N N . TRP B 1 681 ? 8.516 23.531 1.442 1 95.12 681 TRP B N 1
ATOM 11759 C CA . TRP B 1 681 ? 7.152 24.047 1.462 1 95.12 681 TRP B CA 1
ATOM 11760 C C . TRP B 1 681 ? 6.613 24.109 2.887 1 95.12 681 TRP B C 1
ATOM 11762 O O . TRP B 1 681 ? 6.781 23.172 3.662 1 95.12 681 TRP B O 1
ATOM 11772 N N . GLY B 1 682 ? 5.945 25.172 3.281 1 92 682 GLY B N 1
ATOM 11773 C CA . GLY B 1 682 ? 5.387 25.359 4.609 1 92 682 GLY B CA 1
ATOM 11774 C C . GLY B 1 682 ? 6.289 26.156 5.527 1 92 682 GLY B C 1
ATOM 11775 O O . GLY B 1 682 ? 5.832 26.703 6.531 1 92 682 GLY B O 1
ATOM 11776 N N . GLN B 1 683 ? 7.586 26.188 5.098 1 92.81 683 GLN B N 1
ATOM 11777 C CA . GLN B 1 683 ? 8.523 27 5.867 1 92.81 683 GLN B CA 1
ATOM 11778 C C . GLN B 1 683 ? 9.148 28.094 5.008 1 92.81 683 GLN B C 1
ATOM 11780 O O . GLN B 1 683 ? 9.055 29.281 5.34 1 92.81 683 GLN B O 1
ATOM 11785 N N . ASP B 1 684 ? 9.664 27.688 3.861 1 96 684 ASP B N 1
ATOM 11786 C CA . ASP B 1 684 ? 10.383 28.641 3.006 1 96 684 ASP B CA 1
ATOM 11787 C C . ASP B 1 684 ? 9.477 29.156 1.885 1 96 684 ASP B C 1
ATOM 11789 O O . ASP B 1 684 ? 9.633 30.281 1.43 1 96 684 ASP B O 1
ATOM 11793 N N . ILE B 1 685 ? 8.664 28.266 1.395 1 95.81 685 ILE B N 1
ATOM 11794 C CA . ILE B 1 685 ? 7.719 28.672 0.361 1 95.81 685 ILE B CA 1
ATOM 11795 C C . ILE B 1 685 ? 6.305 28.266 0.761 1 95.81 685 ILE B C 1
ATOM 11797 O O . ILE B 1 685 ? 6.121 27.328 1.531 1 95.81 685 ILE B O 1
ATOM 11801 N N . ASN B 1 686 ? 5.391 28.984 0.257 1 94.44 686 ASN B N 1
ATOM 11802 C CA . ASN B 1 686 ? 3.969 28.781 0.516 1 94.44 686 ASN B CA 1
ATOM 11803 C C . ASN B 1 686 ? 3.098 29.531 -0.478 1 94.44 686 ASN B C 1
ATOM 11805 O O . ASN B 1 686 ? 3.582 29.984 -1.518 1 94.44 686 ASN B O 1
ATOM 11809 N N . ALA B 1 687 ? 1.855 29.719 -0.147 1 92.75 687 ALA B N 1
ATOM 11810 C CA . ALA B 1 687 ? 0.897 30.312 -1.076 1 92.75 687 ALA B CA 1
ATOM 11811 C C . ALA B 1 687 ? 1.17 31.812 -1.269 1 92.75 687 ALA B C 1
ATOM 11813 O O . ALA B 1 687 ? 0.685 32.406 -2.227 1 92.75 687 ALA B O 1
ATOM 11814 N N . THR B 1 688 ? 1.958 32.375 -0.422 1 93.56 688 THR B N 1
ATOM 11815 C CA . THR B 1 688 ? 2.199 33.812 -0.509 1 93.56 688 THR B CA 1
ATOM 11816 C C . THR B 1 688 ? 3.553 34.094 -1.153 1 93.56 688 THR B C 1
ATOM 11818 O O . THR B 1 688 ? 3.957 35.25 -1.276 1 93.56 688 THR B O 1
ATOM 11821 N N . VAL B 1 689 ? 4.266 33.125 -1.529 1 95.88 689 VAL B N 1
ATOM 11822 C CA . VAL B 1 689 ? 5.594 33.25 -2.113 1 95.88 689 VAL B CA 1
ATOM 11823 C C . VAL B 1 689 ? 5.57 32.781 -3.566 1 95.88 689 VAL B C 1
ATOM 11825 O O . VAL B 1 689 ? 4.961 31.766 -3.887 1 95.88 689 VAL B O 1
ATOM 11828 N N . THR B 1 690 ? 6.211 33.594 -4.449 1 96.94 690 THR B N 1
ATOM 11829 C CA . THR B 1 690 ? 6.27 33.25 -5.867 1 96.94 690 THR B CA 1
ATOM 11830 C C . THR B 1 690 ? 7.66 32.75 -6.242 1 96.94 690 THR B C 1
ATOM 11832 O O . THR B 1 690 ? 8.625 32.938 -5.504 1 96.94 690 THR B O 1
ATOM 11835 N N . PRO B 1 691 ? 7.715 32.062 -7.383 1 97.12 691 PRO B N 1
ATOM 11836 C CA . PRO B 1 691 ? 9.031 31.641 -7.855 1 97.12 691 PRO B CA 1
ATOM 11837 C C . PRO B 1 691 ? 9.992 32.812 -8.086 1 97.12 691 PRO B C 1
ATOM 11839 O O . PRO B 1 691 ? 11.203 32.656 -7.926 1 97.12 691 PRO B O 1
ATOM 11842 N N . VAL B 1 692 ? 9.562 33.938 -8.422 1 95.94 692 VAL B N 1
ATOM 11843 C CA . VAL B 1 692 ? 10.398 35.125 -8.641 1 95.94 692 VAL B CA 1
ATOM 11844 C C . VAL B 1 692 ? 10.984 35.594 -7.312 1 95.94 692 VAL B C 1
ATOM 11846 O O . VAL B 1 692 ? 12.172 35.906 -7.227 1 95.94 692 VAL B O 1
ATOM 11849 N N . GLU B 1 693 ? 10.18 35.562 -6.312 1 95.56 693 GLU B N 1
ATOM 11850 C CA . GLU B 1 693 ? 10.586 36.031 -4.992 1 95.56 693 GLU B CA 1
ATOM 11851 C C . GLU B 1 693 ? 11.609 35.094 -4.355 1 95.56 693 GLU B C 1
ATOM 11853 O O . GLU B 1 693 ? 12.477 35.531 -3.602 1 95.56 693 GLU B O 1
ATOM 11858 N N . CYS B 1 694 ? 11.508 33.844 -4.586 1 95.25 694 CYS B N 1
ATOM 11859 C CA . CYS B 1 694 ? 12.422 32.906 -3.943 1 95.25 694 CYS B CA 1
ATOM 11860 C C . CYS B 1 694 ? 13.578 32.531 -4.871 1 95.25 694 CYS B C 1
ATOM 11862 O O . CYS B 1 694 ? 14.344 31.609 -4.586 1 95.25 694 CYS B O 1
ATOM 11864 N N . GLY B 1 695 ? 13.672 33.156 -6.012 1 91.69 695 GLY B N 1
ATOM 11865 C CA . GLY B 1 695 ? 14.805 32.969 -6.906 1 91.69 695 GLY B CA 1
ATOM 11866 C C . GLY B 1 695 ? 14.75 31.688 -7.703 1 91.69 695 GLY B C 1
ATOM 11867 O O . GLY B 1 695 ? 15.781 31.047 -7.93 1 91.69 695 GLY B O 1
ATOM 11868 N N . ARG B 1 696 ? 13.617 31.266 -8.047 1 93.75 696 ARG B N 1
ATOM 11869 C CA . ARG B 1 696 ? 13.477 30 -8.766 1 93.75 696 ARG B CA 1
ATOM 11870 C C . ARG B 1 696 ? 12.68 30.188 -10.055 1 93.75 696 ARG B C 1
ATOM 11872 O O . ARG B 1 696 ? 11.977 29.281 -10.492 1 93.75 696 ARG B O 1
ATOM 11879 N N . SER B 1 697 ? 12.719 31.312 -10.641 1 93.56 697 SER B N 1
ATOM 11880 C CA . SER B 1 697 ? 12.016 31.609 -11.883 1 93.56 697 SER B CA 1
ATOM 11881 C C . SER B 1 697 ? 12.539 30.734 -13.023 1 93.56 697 SER B C 1
ATOM 11883 O O . SER B 1 697 ? 11.828 30.516 -14.008 1 93.56 697 SER B O 1
ATOM 11885 N N . PHE B 1 698 ? 13.734 30.281 -12.922 1 92.12 698 PHE B N 1
ATOM 11886 C CA . PHE B 1 698 ? 14.328 29.453 -13.969 1 92.12 698 PHE B CA 1
ATOM 11887 C C . PHE B 1 698 ? 13.609 28.109 -14.078 1 92.12 698 PHE B C 1
ATOM 11889 O O . PHE B 1 698 ? 13.766 27.406 -15.078 1 92.12 698 PHE B O 1
ATOM 11896 N N . ARG B 1 699 ? 12.789 27.766 -13.133 1 94.19 699 ARG B N 1
ATOM 11897 C CA . ARG B 1 699 ? 12.031 26.516 -13.148 1 94.19 699 ARG B CA 1
ATOM 11898 C C . ARG B 1 699 ? 10.68 26.719 -13.828 1 94.19 699 ARG B C 1
ATOM 11900 O O . ARG B 1 699 ? 9.922 25.75 -14 1 94.19 699 ARG B O 1
ATOM 11907 N N . VAL B 1 700 ? 10.398 27.906 -14.219 1 97.75 700 VAL B N 1
ATOM 11908 C CA . VAL B 1 700 ? 9.102 28.234 -14.812 1 97.75 700 VAL B CA 1
ATOM 11909 C C . VAL B 1 700 ? 9.234 28.328 -16.328 1 97.75 700 VAL B C 1
ATOM 11911 O O . VAL B 1 700 ? 10.18 28.938 -16.844 1 97.75 700 VAL B O 1
ATOM 11914 N N . ASP B 1 701 ? 8.312 27.688 -17.047 1 98.12 701 ASP B N 1
ATOM 11915 C CA . ASP B 1 701 ? 8.281 27.797 -18.5 1 98.12 701 ASP B CA 1
ATOM 11916 C C . ASP B 1 701 ? 7.211 28.781 -18.953 1 98.12 701 ASP B C 1
ATOM 11918 O O . ASP B 1 701 ? 6.047 28.422 -19.109 1 98.12 701 ASP B O 1
ATOM 11922 N N . PHE B 1 702 ? 7.652 29.922 -19.375 1 97.31 702 PHE B N 1
ATOM 11923 C CA . PHE B 1 702 ? 6.738 31 -19.719 1 97.31 702 PHE B CA 1
ATOM 11924 C C . PHE B 1 702 ? 6.227 30.844 -21.156 1 97.31 702 PHE B C 1
ATOM 11926 O O . PHE B 1 702 ? 5.348 31.578 -21.594 1 97.31 702 PHE B O 1
ATOM 11933 N N . LYS B 1 703 ? 6.621 29.844 -21.844 1 97.06 703 LYS B N 1
ATOM 11934 C CA . LYS B 1 703 ? 6.191 29.609 -23.219 1 97.06 703 LYS B CA 1
ATOM 11935 C C . LYS B 1 703 ? 4.879 28.828 -23.266 1 97.06 703 LYS B C 1
ATOM 11937 O O . LYS B 1 703 ? 4.242 28.734 -24.312 1 97.06 703 LYS B O 1
ATOM 11942 N N . LYS B 1 704 ? 4.496 28.297 -22.219 1 97.19 704 LYS B N 1
ATOM 11943 C CA . LYS B 1 704 ? 3.234 27.562 -22.125 1 97.19 704 LYS B CA 1
ATOM 11944 C C . LYS B 1 704 ? 2.246 28.297 -21.219 1 97.19 704 LYS B C 1
ATOM 11946 O O . LYS B 1 704 ? 2.631 29.188 -20.469 1 97.19 704 LYS B O 1
ATOM 11951 N N . ASP B 1 705 ? 1.003 27.891 -21.297 1 97.19 705 ASP B N 1
ATOM 11952 C CA . ASP B 1 705 ? -0.016 28.438 -20.406 1 97.19 705 ASP B CA 1
ATOM 11953 C C . ASP B 1 705 ? -0.123 27.609 -19.109 1 97.19 705 ASP B C 1
ATOM 11955 O O . ASP B 1 705 ? -0.055 26.391 -19.156 1 97.19 705 ASP B O 1
ATOM 11959 N N . PHE B 1 706 ? -0.25 28.297 -18.062 1 98.31 706 PHE B N 1
ATOM 11960 C CA . PHE B 1 706 ? -0.429 27.688 -16.766 1 98.31 706 PHE B CA 1
ATOM 11961 C C . PHE B 1 706 ? -1.064 28.656 -15.781 1 98.31 706 PHE B C 1
ATOM 11963 O O . PHE B 1 706 ? -1.123 29.859 -16.047 1 98.31 706 PHE B O 1
ATOM 11970 N N . ILE B 1 707 ? -1.512 28.156 -14.727 1 97.88 707 ILE B N 1
ATOM 11971 C CA . ILE B 1 707 ? -2.164 28.984 -13.711 1 97.88 707 ILE B CA 1
ATOM 11972 C C . ILE B 1 707 ? -1.13 29.875 -13.031 1 97.88 707 ILE B C 1
ATOM 11974 O O . ILE B 1 707 ? -0.113 29.391 -12.531 1 97.88 707 ILE B O 1
ATOM 11978 N N . GLY B 1 708 ? -1.348 31.203 -12.953 1 97.44 708 GLY B N 1
ATOM 11979 C CA . GLY B 1 708 ? -0.474 32.156 -12.281 1 97.44 708 GLY B CA 1
ATOM 11980 C C . GLY B 1 708 ? 0.529 32.781 -13.211 1 97.44 708 GLY B C 1
ATOM 11981 O O . GLY B 1 708 ? 1.299 33.656 -12.797 1 97.44 708 GLY B O 1
ATOM 11982 N N . LYS B 1 709 ? 0.528 32.469 -14.469 1 98.31 709 LYS B N 1
ATOM 11983 C CA . LYS B 1 709 ? 1.49 33 -15.445 1 98.31 709 LYS B CA 1
ATOM 11984 C C . LYS B 1 709 ? 1.455 34.5 -15.508 1 98.31 709 LYS B C 1
ATOM 11986 O O . LYS B 1 709 ? 2.498 35.156 -15.438 1 98.31 709 LYS B O 1
ATOM 11991 N N . ALA B 1 710 ? 0.328 35.094 -15.609 1 97.69 710 ALA B N 1
ATOM 11992 C CA . ALA B 1 710 ? 0.172 36.531 -15.734 1 97.69 710 ALA B CA 1
ATOM 11993 C C . ALA B 1 710 ? 0.78 37.281 -14.539 1 97.69 710 ALA B C 1
ATOM 11995 O O . ALA B 1 710 ? 1.438 38.312 -14.703 1 97.69 710 ALA B O 1
ATOM 11996 N N . ALA B 1 711 ? 0.513 36.75 -13.391 1 96.88 711 ALA B N 1
ATOM 11997 C CA . ALA B 1 711 ? 1.042 37.344 -12.172 1 96.88 711 ALA B CA 1
ATOM 11998 C C . ALA B 1 711 ? 2.568 37.312 -12.148 1 96.88 711 ALA B C 1
ATOM 12000 O O . ALA B 1 711 ? 3.219 38.281 -11.742 1 96.88 711 ALA B O 1
ATOM 12001 N N . LEU B 1 712 ? 3.131 36.219 -12.531 1 97.88 712 LEU B N 1
ATOM 12002 C CA . LEU B 1 712 ? 4.582 36.062 -12.516 1 97.88 712 LEU B CA 1
ATOM 12003 C C . LEU B 1 712 ? 5.238 36.938 -13.57 1 97.88 712 LEU B C 1
ATOM 12005 O O . LEU B 1 712 ? 6.301 37.5 -13.32 1 97.88 712 LEU B O 1
ATOM 12009 N N . GLU B 1 713 ? 4.602 37.031 -14.727 1 97.44 713 GLU B N 1
ATOM 12010 C CA . GLU B 1 713 ? 5.125 37.906 -15.766 1 97.44 713 GLU B CA 1
ATOM 12011 C C . GLU B 1 713 ? 5.141 39.375 -15.305 1 97.44 713 GLU B C 1
ATOM 12013 O O . GLU B 1 713 ? 6.109 40.094 -15.547 1 97.44 713 GLU B O 1
ATOM 12018 N N . LYS B 1 714 ? 4.152 39.75 -14.656 1 96.25 714 LYS B N 1
ATOM 12019 C CA . LYS B 1 714 ? 4.082 41.094 -14.117 1 96.25 714 LYS B CA 1
ATOM 12020 C C . LYS B 1 714 ? 5.188 41.344 -13.086 1 96.25 714 LYS B C 1
ATOM 12022 O O . LYS B 1 714 ? 5.777 42.406 -13.047 1 96.25 714 LYS B O 1
ATOM 12027 N N . GLN B 1 715 ? 5.434 40.344 -12.242 1 94.56 715 GLN B N 1
ATOM 12028 C CA . GLN B 1 715 ? 6.469 40.469 -11.219 1 94.56 715 GLN B CA 1
ATOM 12029 C C . GLN B 1 715 ? 7.855 40.594 -11.852 1 94.56 715 GLN B C 1
ATOM 12031 O O . GLN B 1 715 ? 8.734 41.25 -11.32 1 94.56 715 GLN B O 1
ATOM 12036 N N . ILE B 1 716 ? 8.078 39.875 -12.875 1 94.56 716 ILE B N 1
ATOM 12037 C CA . ILE B 1 716 ? 9.367 39.906 -13.562 1 94.56 716 ILE B CA 1
ATOM 12038 C C . ILE B 1 716 ? 9.586 41.281 -14.172 1 94.56 716 ILE B C 1
ATOM 12040 O O . ILE B 1 716 ? 10.695 41.812 -14.141 1 94.56 716 ILE B O 1
ATOM 12044 N N . GLU B 1 717 ? 8.555 41.844 -14.688 1 93.5 717 GLU B N 1
ATOM 12045 C CA . GLU B 1 717 ? 8.633 43.156 -15.32 1 93.5 717 GLU B CA 1
ATOM 12046 C C . GLU B 1 717 ? 8.844 44.25 -14.281 1 93.5 717 GLU B C 1
ATOM 12048 O O . GLU B 1 717 ? 9.688 45.125 -14.461 1 93.5 717 GLU B O 1
ATOM 12053 N N . LYS B 1 718 ? 8.18 44.156 -13.227 1 91.69 718 LYS B N 1
ATOM 12054 C CA . LYS B 1 718 ? 8.172 45.25 -12.234 1 91.69 718 LYS B CA 1
ATOM 12055 C C . LYS B 1 718 ? 9.281 45.031 -11.203 1 91.69 718 LYS B C 1
ATOM 12057 O O . LYS B 1 718 ? 9.734 46 -10.578 1 91.69 718 LYS B O 1
ATOM 12062 N N . GLY B 1 719 ? 9.656 43.844 -11.039 1 90.56 719 GLY B N 1
ATOM 12063 C CA . GLY B 1 719 ? 10.555 43.531 -9.945 1 90.56 719 GLY B CA 1
ATOM 12064 C C . GLY B 1 719 ? 9.828 43.125 -8.68 1 90.56 719 GLY B C 1
ATOM 12065 O O . GLY B 1 719 ? 8.602 43.188 -8.602 1 90.56 719 GLY B O 1
ATOM 12066 N N . VAL B 1 720 ? 10.664 42.656 -7.625 1 93.25 720 VAL B N 1
ATOM 12067 C CA . VAL B 1 720 ? 10.039 42.188 -6.395 1 93.25 720 VAL B CA 1
ATOM 12068 C C . VAL B 1 720 ? 10.547 43 -5.207 1 93.25 720 VAL B C 1
ATOM 12070 O O . VAL B 1 720 ? 11.633 43.594 -5.27 1 93.25 720 VAL B O 1
ATOM 12073 N N . SER B 1 721 ? 9.75 43 -4.148 1 94 721 SER B N 1
ATOM 12074 C CA . SER B 1 721 ? 10.102 43.719 -2.934 1 94 721 SER B CA 1
ATOM 12075 C C . SER B 1 721 ? 10.594 42.781 -1.846 1 94 721 SER B C 1
ATOM 12077 O O . SER B 1 721 ? 10.953 43.219 -0.75 1 94 721 SER B O 1
ATOM 12079 N N . LYS B 1 722 ? 10.586 41.531 -2.07 1 94.44 722 LYS B N 1
ATOM 12080 C CA . LYS B 1 722 ? 11.078 40.531 -1.141 1 94.44 722 LYS B CA 1
ATOM 12081 C C . LYS B 1 722 ? 11.93 39.5 -1.862 1 94.44 722 LYS B C 1
ATOM 12083 O O . LYS B 1 722 ? 11.633 39.125 -3.002 1 94.44 722 LYS B O 1
ATOM 12088 N N . ARG B 1 723 ? 12.992 39.031 -1.174 1 94.88 723 ARG B N 1
ATOM 12089 C CA . ARG B 1 723 ? 13.906 38.094 -1.788 1 94.88 723 ARG B CA 1
ATOM 12090 C C . ARG B 1 723 ? 14.352 37.031 -0.782 1 94.88 723 ARG B C 1
ATOM 12092 O O . ARG B 1 723 ? 14.641 37.344 0.375 1 94.88 723 ARG B O 1
ATOM 12099 N N . PHE B 1 724 ? 14.328 35.781 -1.293 1 96 724 PHE B N 1
ATOM 12100 C CA . PHE B 1 724 ? 14.812 34.656 -0.513 1 96 724 PHE B CA 1
ATOM 12101 C C . PHE B 1 724 ? 16.328 34.625 -0.493 1 96 724 PHE B C 1
ATOM 12103 O O . PHE B 1 724 ? 16.984 34.75 -1.538 1 96 724 PHE B O 1
ATOM 12110 N N . VAL B 1 725 ? 16.984 34.469 0.732 1 95.81 725 VAL B N 1
ATOM 12111 C CA . VAL B 1 725 ? 18.438 34.5 0.859 1 95.81 725 VAL B CA 1
ATOM 12112 C C . VAL B 1 725 ? 18.891 33.438 1.87 1 95.81 725 VAL B C 1
ATOM 12114 O O . VAL B 1 725 ? 18.078 32.938 2.65 1 95.81 725 VAL B O 1
ATOM 12117 N N . GLN B 1 726 ? 20.078 33.062 1.797 1 96.19 726 GLN B N 1
ATOM 12118 C CA . GLN B 1 726 ? 20.734 32.219 2.805 1 96.19 726 GLN B CA 1
ATOM 12119 C C . GLN B 1 726 ? 21.672 33.062 3.672 1 96.19 726 GLN B C 1
ATOM 12121 O O . GLN B 1 726 ? 22.391 33.938 3.168 1 96.19 726 GLN B O 1
ATOM 12126 N N . LEU B 1 727 ? 21.672 32.844 4.949 1 97.31 727 LEU B N 1
ATOM 12127 C CA . LEU B 1 727 ? 22.469 33.594 5.902 1 97.31 727 LEU B CA 1
ATOM 12128 C C . LEU B 1 727 ? 23.453 32.688 6.625 1 97.31 727 LEU B C 1
ATOM 12130 O O . LEU B 1 727 ? 23.062 31.656 7.191 1 97.31 727 LEU B O 1
ATOM 12134 N N . LEU B 1 728 ? 24.672 33 6.586 1 97.12 728 LEU B N 1
ATOM 12135 C CA . LEU B 1 728 ? 25.703 32.344 7.383 1 97.12 728 LEU B CA 1
ATOM 12136 C C . LEU B 1 728 ? 26.016 33.156 8.641 1 97.12 728 LEU B C 1
ATOM 12138 O O . LEU B 1 728 ? 26.453 34.281 8.547 1 97.12 728 LEU B O 1
ATOM 12142 N N . VAL B 1 729 ? 25.844 32.594 9.789 1 97.94 729 VAL B N 1
ATOM 12143 C CA . VAL B 1 729 ? 25.953 33.344 11.047 1 97.94 729 VAL B CA 1
ATOM 12144 C C . VAL B 1 729 ? 27.406 33.312 11.539 1 97.94 729 VAL B C 1
ATOM 12146 O O . VAL B 1 729 ? 27.969 32.219 11.734 1 97.94 729 VAL B O 1
ATOM 12149 N N . ASP B 1 730 ? 27.938 34.469 11.781 1 96.5 730 ASP B N 1
ATOM 12150 C CA . ASP B 1 730 ? 29.312 34.594 12.273 1 96.5 730 ASP B CA 1
ATOM 12151 C C . ASP B 1 730 ? 29.328 34.844 13.781 1 96.5 730 ASP B C 1
ATOM 12153 O O . ASP B 1 730 ? 28.328 35.281 14.352 1 96.5 730 ASP B O 1
ATOM 12157 N N . CYS B 1 731 ? 30.438 34.5 14.414 1 96.69 731 CYS B N 1
ATOM 12158 C CA . CYS B 1 731 ? 30.703 34.812 15.82 1 96.69 731 CYS B CA 1
ATOM 12159 C C . CYS B 1 731 ? 29.703 34.094 16.719 1 96.69 731 CYS B C 1
ATOM 12161 O O . CYS B 1 731 ? 29.266 34.656 17.734 1 96.69 731 CYS B O 1
ATOM 12163 N N . HIS B 1 732 ? 29.219 33 16.266 1 97.19 732 HIS B N 1
ATOM 12164 C CA . HIS B 1 732 ? 28.297 32.156 17.031 1 97.19 732 HIS B CA 1
ATOM 12165 C C . HIS B 1 732 ? 29 30.969 17.656 1 97.19 732 HIS B C 1
ATOM 12167 O O . HIS B 1 732 ? 29.719 30.25 16.953 1 97.19 732 HIS B O 1
ATOM 12173 N N . ASP B 1 733 ? 28.828 30.719 18.938 1 96.88 733 ASP B N 1
ATOM 12174 C CA . ASP B 1 733 ? 29.359 29.547 19.625 1 96.88 733 ASP B CA 1
ATOM 12175 C C . ASP B 1 733 ? 28.297 28.453 19.766 1 96.88 733 ASP B C 1
ATOM 12177 O O . ASP B 1 733 ? 27.344 28.609 20.531 1 96.88 733 ASP B O 1
ATOM 12181 N N . LYS B 1 734 ? 28.5 27.375 19.156 1 95 734 LYS B N 1
ATOM 12182 C CA . LYS B 1 734 ? 27.484 26.328 19.094 1 95 734 LYS B CA 1
ATOM 12183 C C . LYS B 1 734 ? 27.234 25.719 20.469 1 95 734 LYS B C 1
ATOM 12185 O O . LYS B 1 734 ? 26.172 25.125 20.703 1 95 734 LYS B O 1
ATOM 12190 N N . ASP B 1 735 ? 28.125 25.812 21.422 1 95.19 735 ASP B N 1
ATOM 12191 C CA . ASP B 1 735 ? 28.031 25.141 22.719 1 95.19 735 ASP B CA 1
ATOM 12192 C C . ASP B 1 735 ? 27.344 26.047 23.75 1 95.19 735 ASP B C 1
ATOM 12194 O O . ASP B 1 735 ? 26.766 25.562 24.719 1 95.19 735 ASP B O 1
ATOM 12198 N N . THR B 1 736 ? 27.328 27.391 23.516 1 93.81 736 THR B N 1
ATOM 12199 C CA . THR B 1 736 ? 26.875 28.266 24.594 1 93.81 736 THR B CA 1
ATOM 12200 C C . THR B 1 736 ? 25.797 29.219 24.094 1 93.81 736 THR B C 1
ATOM 12202 O O . THR B 1 736 ? 25 29.734 24.875 1 93.81 736 THR B O 1
ATOM 12205 N N . ASP B 1 737 ? 25.734 29.547 22.875 1 95.38 737 ASP B N 1
ATOM 12206 C CA . ASP B 1 737 ? 24.812 30.547 22.344 1 95.38 737 ASP B CA 1
ATOM 12207 C C . ASP B 1 737 ? 23.469 29.938 22 1 95.38 737 ASP B C 1
ATOM 12209 O O . ASP B 1 737 ? 23.359 28.719 21.812 1 95.38 737 ASP B O 1
ATOM 12213 N N . PRO B 1 738 ? 22.422 30.797 21.938 1 93.88 738 PRO B N 1
ATOM 12214 C CA . PRO B 1 738 ? 21.141 30.281 21.469 1 93.88 738 PRO B CA 1
ATOM 12215 C C . PRO B 1 738 ? 21.156 29.938 19.969 1 93.88 738 PRO B C 1
ATOM 12217 O O . PRO B 1 738 ? 21.766 30.656 19.172 1 93.88 738 PRO B O 1
ATOM 12220 N N . TRP B 1 739 ? 20.562 28.875 19.656 1 94.81 739 TRP B N 1
ATOM 12221 C CA . TRP B 1 739 ? 20.516 28.422 18.266 1 94.81 739 TRP B CA 1
ATOM 12222 C C . TRP B 1 739 ? 19.328 29.047 17.531 1 94.81 739 TRP B C 1
ATOM 12224 O O . TRP B 1 739 ? 18.234 29.172 18.094 1 94.81 739 TRP B O 1
ATOM 12234 N N . PRO B 1 740 ? 19.484 29.453 16.297 1 94.88 740 PRO B N 1
ATOM 12235 C CA . PRO B 1 740 ? 18.328 29.938 15.531 1 94.88 740 PRO B CA 1
ATOM 12236 C C . PRO B 1 740 ? 17.312 28.844 15.227 1 94.88 740 PRO B C 1
ATOM 12238 O O . PRO B 1 740 ? 17.688 27.672 15.062 1 94.88 740 PRO B O 1
ATOM 12241 N N . GLN B 1 741 ? 16.047 29.203 15.133 1 91.62 741 GLN B N 1
ATOM 12242 C CA . GLN B 1 741 ? 14.961 28.25 14.93 1 91.62 741 GLN B CA 1
ATOM 12243 C C . GLN B 1 741 ? 14.102 28.641 13.727 1 91.62 741 GLN B C 1
ATOM 12245 O O . GLN B 1 741 ? 13.266 27.859 13.273 1 91.62 741 GLN B O 1
ATOM 12250 N N . GLY B 1 742 ? 14.328 29.734 13.172 1 91.19 742 GLY B N 1
ATOM 12251 C CA . GLY B 1 742 ? 13.383 30.359 12.25 1 91.19 742 GLY B CA 1
ATOM 12252 C C . GLY B 1 742 ? 12.516 31.406 12.914 1 91.19 742 GLY B C 1
ATOM 12253 O O . GLY B 1 742 ? 12.117 31.25 14.07 1 91.19 742 GLY B O 1
ATOM 12254 N N . GLY B 1 743 ? 12.211 32.5 12.227 1 89.62 743 GLY B N 1
ATOM 12255 C CA . GLY B 1 743 ? 11.414 33.594 12.766 1 89.62 743 GLY B CA 1
ATOM 12256 C C . GLY B 1 743 ? 12.258 34.688 13.383 1 89.62 743 GLY B C 1
ATOM 12257 O O . GLY B 1 743 ? 11.727 35.656 13.898 1 89.62 743 GLY B O 1
ATOM 12258 N N . GLU B 1 744 ? 13.602 34.594 13.336 1 93.19 744 GLU B N 1
ATOM 12259 C CA . GLU B 1 744 ? 14.484 35.625 13.859 1 93.19 744 GLU B CA 1
ATOM 12260 C C . GLU B 1 744 ? 14.484 36.844 12.953 1 93.19 744 GLU B C 1
ATOM 12262 O O . GLU B 1 744 ? 14.445 36.719 11.727 1 93.19 744 GLU B O 1
ATOM 12267 N N . ILE B 1 745 ? 14.625 37.938 13.523 1 94.38 745 ILE B N 1
ATOM 12268 C CA . ILE B 1 745 ? 14.602 39.188 12.766 1 94.38 745 ILE B CA 1
ATOM 12269 C C . ILE B 1 745 ? 15.969 39.438 12.141 1 94.38 745 ILE B C 1
ATOM 12271 O O . ILE B 1 745 ? 17 39.312 12.805 1 94.38 745 ILE B O 1
ATOM 12275 N N . VAL B 1 746 ? 15.945 39.75 10.93 1 96.44 746 VAL B N 1
ATOM 12276 C CA . VAL B 1 746 ? 17.141 40.156 10.195 1 96.44 746 VAL B CA 1
ATOM 12277 C C . VAL B 1 746 ? 17.234 41.656 10.172 1 96.44 746 VAL B C 1
ATOM 12279 O O . VAL B 1 746 ? 16.266 42.344 9.828 1 96.44 746 VAL B O 1
ATOM 12282 N N . PHE B 1 747 ? 18.391 42.156 10.484 1 96.06 747 PHE B N 1
ATOM 12283 C CA . PHE B 1 747 ? 18.641 43.594 10.484 1 96.06 747 PHE B CA 1
ATOM 12284 C C . PHE B 1 747 ? 19.609 43.969 9.375 1 96.06 747 PHE B C 1
ATOM 12286 O O . PHE B 1 747 ? 20.562 43.219 9.102 1 96.06 747 PHE B O 1
ATOM 12293 N N . ARG B 1 748 ? 19.328 44.969 8.734 1 95.88 748 ARG B N 1
ATOM 12294 C CA . ARG B 1 748 ? 20.266 45.656 7.828 1 95.88 748 ARG B CA 1
ATOM 12295 C C . ARG B 1 748 ? 20.531 47.062 8.281 1 95.88 748 ARG B C 1
ATOM 12297 O O . ARG B 1 748 ? 19.609 47.906 8.367 1 95.88 748 ARG B O 1
ATOM 12304 N N . ASP B 1 749 ? 21.734 47.375 8.562 1 94.75 749 ASP B N 1
ATOM 12305 C CA . ASP B 1 749 ? 22.094 48.719 9.07 1 94.75 749 ASP B CA 1
ATOM 12306 C C . ASP B 1 749 ? 21.219 49.094 10.25 1 94.75 749 ASP B C 1
ATOM 12308 O O . ASP B 1 749 ? 20.656 50.219 10.273 1 94.75 749 ASP B O 1
ATOM 12312 N N . LYS B 1 750 ? 20.938 48.125 11.062 1 92.69 750 LYS B N 1
ATOM 12313 C CA . LYS B 1 750 ? 20.25 48.281 12.344 1 92.69 750 LYS B CA 1
ATOM 12314 C C . LYS B 1 750 ? 18.75 48.469 12.148 1 92.69 750 LYS B C 1
ATOM 12316 O O . LYS B 1 750 ? 18.031 48.812 13.094 1 92.69 750 LYS B O 1
ATOM 12321 N N . LYS B 1 751 ? 18.344 48.25 10.969 1 93.12 751 LYS B N 1
ATOM 12322 C CA . LYS B 1 751 ? 16.906 48.281 10.688 1 93.12 751 LYS B CA 1
ATOM 12323 C C . LYS B 1 751 ? 16.375 46.906 10.336 1 93.12 751 LYS B C 1
ATOM 12325 O O . LYS B 1 751 ? 17.031 46.156 9.602 1 93.12 751 LYS B O 1
ATOM 12330 N N . PRO B 1 752 ? 15.234 46.562 10.969 1 94.06 752 PRO B N 1
ATOM 12331 C CA . PRO B 1 752 ? 14.672 45.281 10.609 1 94.06 752 PRO B CA 1
ATOM 12332 C C . PRO B 1 752 ? 14.25 45.188 9.141 1 94.06 752 PRO B C 1
ATOM 12334 O O . PRO B 1 752 ? 13.57 46.094 8.641 1 94.06 752 PRO B O 1
ATOM 12337 N N . VAL B 1 753 ? 14.617 44.156 8.43 1 94.44 753 VAL B N 1
ATOM 12338 C CA . VAL B 1 753 ? 14.336 44.062 7 1 94.44 753 VAL B CA 1
ATOM 12339 C C . VAL B 1 753 ? 13.75 42.719 6.652 1 94.44 753 VAL B C 1
ATOM 12341 O O . VAL B 1 753 ? 13.5 42.406 5.48 1 94.44 753 VAL B O 1
ATOM 12344 N N . GLY B 1 754 ? 13.594 41.875 7.621 1 94.19 754 GLY B N 1
ATOM 12345 C CA . GLY B 1 754 ? 13.039 40.594 7.273 1 94.19 754 GLY B CA 1
ATOM 12346 C C . GLY B 1 754 ? 13.102 39.594 8.414 1 94.19 754 GLY B C 1
ATOM 12347 O O . GLY B 1 754 ? 13.422 39.969 9.547 1 94.19 754 GLY B O 1
ATOM 12348 N N . LEU B 1 755 ? 12.742 38.25 8.086 1 94.81 755 LEU B N 1
ATOM 12349 C CA . LEU B 1 755 ? 12.703 37.156 9.062 1 94.81 755 LEU B CA 1
ATOM 12350 C C . LEU B 1 755 ? 13.328 35.875 8.492 1 94.81 755 LEU B C 1
ATOM 12352 O O . LEU B 1 755 ? 13.203 35.625 7.293 1 94.81 755 LEU B O 1
ATOM 12356 N N . THR B 1 756 ? 13.992 35.156 9.312 1 96.19 756 THR B N 1
ATOM 12357 C CA . THR B 1 756 ? 14.453 33.812 8.906 1 96.19 756 THR B CA 1
ATOM 12358 C C . THR B 1 756 ? 13.273 32.875 8.781 1 96.19 756 THR B C 1
ATOM 12360 O O . THR B 1 756 ? 12.211 33.094 9.359 1 96.19 756 THR B O 1
ATOM 12363 N N . THR B 1 757 ? 13.414 31.859 7.945 1 95.5 757 THR B N 1
ATOM 12364 C CA . THR B 1 757 ? 12.383 30.844 7.766 1 95.5 757 THR B CA 1
ATOM 12365 C C . THR B 1 757 ? 12.844 29.484 8.297 1 95.5 757 THR B C 1
ATOM 12367 O O . THR B 1 757 ? 12.078 28.766 8.93 1 95.5 757 THR B O 1
ATOM 12370 N N . SER B 1 758 ? 14.062 29.125 7.988 1 96.12 758 SER B N 1
ATOM 12371 C CA . SER B 1 758 ? 14.633 27.859 8.438 1 96.12 758 SER B CA 1
ATOM 12372 C C . SER B 1 758 ? 16.047 28.062 9 1 96.12 758 SER B C 1
ATOM 12374 O O . SER B 1 758 ? 16.672 29.094 8.758 1 96.12 758 SER B O 1
ATOM 12376 N N . ALA B 1 759 ? 16.453 27.078 9.781 1 96.69 759 ALA B N 1
ATOM 12377 C CA . ALA B 1 759 ? 17.781 27.125 10.367 1 96.69 759 ALA B CA 1
ATOM 12378 C C . ALA B 1 759 ? 18.375 25.719 10.492 1 96.69 759 ALA B C 1
ATOM 12380 O O . ALA B 1 759 ? 17.641 24.75 10.688 1 96.69 759 ALA B O 1
ATOM 12381 N N . ALA B 1 760 ? 19.641 25.625 10.352 1 96.62 760 ALA B N 1
ATOM 12382 C CA . ALA B 1 760 ? 20.391 24.391 10.492 1 96.62 760 ALA B CA 1
ATOM 12383 C C . ALA B 1 760 ? 21.859 24.672 10.805 1 96.62 760 ALA B C 1
ATOM 12385 O O . ALA B 1 760 ? 22.297 25.828 10.758 1 96.62 760 ALA B O 1
ATOM 12386 N N . TYR B 1 761 ? 22.531 23.672 11.203 1 97.31 761 TYR B N 1
ATOM 12387 C CA . TYR B 1 761 ? 23.984 23.781 11.289 1 97.31 761 TYR B CA 1
ATOM 12388 C C . TYR B 1 761 ? 24.641 23.25 10.016 1 97.31 761 TYR B C 1
ATOM 12390 O O . TYR B 1 761 ? 24.422 22.109 9.609 1 97.31 761 TYR B O 1
ATOM 12398 N N . GLY B 1 762 ? 25.406 24.141 9.398 1 96.62 762 GLY B N 1
ATOM 12399 C CA . GLY B 1 762 ? 26.172 23.703 8.25 1 96.62 762 GLY B CA 1
ATOM 12400 C C . GLY B 1 762 ? 27.453 22.969 8.617 1 96.62 762 GLY B C 1
ATOM 12401 O O . GLY B 1 762 ? 28.484 23.594 8.859 1 96.62 762 GLY B O 1
ATOM 12402 N N . PHE B 1 763 ? 27.438 21.672 8.57 1 96.12 763 PHE B N 1
ATOM 12403 C CA . PHE B 1 763 ? 28.562 20.875 9.039 1 96.12 763 PHE B CA 1
ATOM 12404 C C . PHE B 1 763 ? 29.781 21.094 8.148 1 96.12 763 PHE B C 1
ATOM 12406 O O . PHE B 1 763 ? 30.922 21.062 8.625 1 96.12 763 PHE B O 1
ATOM 12413 N N . THR B 1 764 ? 29.578 21.234 6.91 1 93.88 764 THR B N 1
ATOM 12414 C CA . THR B 1 764 ? 30.688 21.531 6.012 1 93.88 764 THR B CA 1
ATOM 12415 C C . THR B 1 764 ? 31.109 23 6.117 1 93.88 764 THR B C 1
ATOM 12417 O O . THR B 1 764 ? 32.281 23.312 6.145 1 93.88 764 THR B O 1
ATOM 12420 N N . LEU B 1 765 ? 30.109 23.891 6.215 1 93.94 765 LEU B N 1
ATOM 12421 C CA . LEU B 1 765 ? 30.375 25.312 6.297 1 93.94 765 LEU B CA 1
ATOM 12422 C C . LEU B 1 765 ? 30.906 25.688 7.68 1 93.94 765 LEU B C 1
ATOM 12424 O O . LEU B 1 765 ? 31.531 26.75 7.848 1 93.94 765 LEU B O 1
ATOM 12428 N N . GLY B 1 766 ? 30.562 24.891 8.68 1 94.38 766 GLY B N 1
ATOM 12429 C CA . GLY B 1 766 ? 31.109 25.047 10.008 1 94.38 766 GLY B CA 1
ATOM 12430 C C . GLY B 1 766 ? 30.438 26.141 10.812 1 94.38 766 GLY B C 1
ATOM 12431 O O . GLY B 1 766 ? 31.047 26.703 11.734 1 94.38 766 GLY B O 1
ATOM 12432 N N . CYS B 1 767 ? 29.281 26.547 10.477 1 96.25 767 CYS B N 1
ATOM 12433 C CA . CYS B 1 767 ? 28.562 27.609 11.18 1 96.25 767 CYS B CA 1
ATOM 12434 C C . CYS B 1 767 ? 27.047 27.406 11.094 1 96.25 767 CYS B C 1
ATOM 12436 O O . CYS B 1 767 ? 26.578 26.5 10.398 1 96.25 767 CYS B O 1
ATOM 12438 N N . GLN B 1 768 ? 26.312 28.219 11.898 1 97.56 768 GLN B N 1
ATOM 12439 C CA . GLN B 1 768 ? 24.859 28.234 11.758 1 97.56 768 GLN B CA 1
ATOM 12440 C C . GLN B 1 768 ? 24.438 28.797 10.398 1 97.56 768 GLN B C 1
ATOM 12442 O O . GLN B 1 768 ? 24.984 29.797 9.945 1 97.56 768 GLN B O 1
ATOM 12447 N N . VAL B 1 769 ? 23.547 28.094 9.742 1 97.75 769 VAL B N 1
ATOM 12448 C CA . VAL B 1 769 ? 23.031 28.516 8.453 1 97.75 769 VAL B CA 1
ATOM 12449 C C . VAL B 1 769 ? 21.516 28.719 8.547 1 97.75 769 VAL B C 1
ATOM 12451 O O . VAL B 1 769 ? 20.797 27.859 9.047 1 97.75 769 VAL B O 1
ATOM 12454 N N . CYS B 1 770 ? 21.031 29.828 8.109 1 97.94 770 CYS B N 1
ATOM 12455 C CA . CYS B 1 770 ? 19.594 30.125 8.086 1 97.94 770 CYS B CA 1
ATOM 12456 C C . CYS B 1 770 ? 19.141 30.516 6.688 1 97.94 770 CYS B C 1
ATOM 12458 O O . CYS B 1 770 ? 19.953 30.906 5.852 1 97.94 770 CYS B O 1
ATOM 12460 N N . THR B 1 771 ? 17.969 30.266 6.398 1 97.69 771 THR B N 1
ATOM 12461 C CA . THR B 1 771 ? 17.297 30.875 5.254 1 97.69 771 THR B CA 1
ATOM 12462 C C . THR B 1 771 ? 16.344 31.969 5.703 1 97.69 771 THR B C 1
ATOM 12464 O O . THR B 1 771 ? 15.906 31.984 6.855 1 97.69 771 THR B O 1
ATOM 12467 N N . ALA B 1 772 ? 16.109 32.969 4.777 1 97.44 772 ALA B N 1
ATOM 12468 C CA . ALA B 1 772 ? 15.32 34.125 5.184 1 97.44 772 ALA B CA 1
ATOM 12469 C C . ALA B 1 772 ? 14.75 34.844 3.971 1 97.44 772 ALA B C 1
ATOM 12471 O O . ALA B 1 772 ? 15.172 34.594 2.838 1 97.44 772 ALA B O 1
ATOM 12472 N N . TYR B 1 773 ? 13.859 35.625 4.258 1 96.44 773 TYR B N 1
ATOM 12473 C CA . TYR B 1 773 ? 13.406 36.625 3.295 1 96.44 773 TYR B CA 1
ATOM 12474 C C . TYR B 1 773 ? 13.812 38.031 3.736 1 96.44 773 TYR B C 1
ATOM 12476 O O . TYR B 1 773 ? 13.625 38.406 4.895 1 96.44 773 TYR B O 1
ATOM 12484 N N . VAL B 1 774 ? 14.359 38.75 2.846 1 95.44 774 VAL B N 1
ATOM 12485 C CA . VAL B 1 774 ? 14.648 40.156 3.049 1 95.44 774 VAL B CA 1
ATOM 12486 C C . VAL B 1 774 ? 13.695 41 2.213 1 95.44 774 VAL B C 1
ATOM 12488 O O . VAL B 1 774 ? 13.375 40.656 1.074 1 95.44 774 VAL B O 1
ATOM 12491 N N . GLU B 1 775 ? 13.25 42.062 2.844 1 94.94 775 GLU B N 1
ATOM 12492 C CA . GLU B 1 775 ? 12.219 42.875 2.197 1 94.94 775 GLU B CA 1
ATOM 12493 C C . GLU B 1 775 ? 12.641 44.344 2.133 1 94.94 775 GLU B C 1
ATOM 12495 O O . GLU B 1 775 ? 13.352 44.844 3.01 1 94.94 775 GLU B O 1
ATOM 12500 N N . ASN B 1 776 ? 12.258 44.938 1.051 1 92.62 776 ASN B N 1
ATOM 12501 C CA . ASN B 1 776 ? 12.383 46.344 0.811 1 92.62 776 ASN B CA 1
ATOM 12502 C C . ASN B 1 776 ? 11.156 46.906 0.087 1 92.62 776 ASN B C 1
ATOM 12504 O O . ASN B 1 776 ? 11.195 47.125 -1.125 1 92.62 776 ASN B O 1
ATOM 12508 N N . PRO B 1 777 ? 10.141 47.188 0.835 1 87.44 777 PRO B N 1
ATOM 12509 C CA . PRO B 1 777 ? 8.867 47.562 0.223 1 87.44 777 PRO B CA 1
ATOM 12510 C C . PRO B 1 777 ? 8.953 48.906 -0.494 1 87.44 777 PRO B C 1
ATOM 12512 O O . PRO B 1 777 ? 8.227 49.156 -1.456 1 87.44 777 PRO B O 1
ATOM 12515 N N . GLU B 1 778 ? 9.758 49.781 -0.127 1 82.5 778 GLU B N 1
ATOM 12516 C CA . GLU B 1 778 ? 9.812 51.125 -0.646 1 82.5 778 GLU B CA 1
ATOM 12517 C C . GLU B 1 778 ? 10.477 51.188 -2.023 1 82.5 778 GLU B C 1
ATOM 12519 O O . GLU B 1 778 ? 9.984 51.844 -2.932 1 82.5 778 GLU B O 1
ATOM 12524 N N . PHE B 1 779 ? 11.508 50.375 -2.201 1 80.56 779 PHE B N 1
ATOM 12525 C CA . PHE B 1 779 ? 12.289 50.562 -3.414 1 80.56 779 PHE B CA 1
ATOM 12526 C C . PHE B 1 779 ? 12.508 49.25 -4.152 1 80.56 779 PHE B C 1
ATOM 12528 O O . PHE B 1 779 ? 13.078 49.25 -5.242 1 80.56 779 PHE B O 1
ATOM 12535 N N . GLY B 1 780 ? 11.969 48.25 -3.578 1 87.25 780 GLY B N 1
ATOM 12536 C CA . GLY B 1 780 ? 12.234 46.969 -4.203 1 87.25 780 GLY B CA 1
ATOM 12537 C C . GLY B 1 780 ? 13.602 46.406 -3.861 1 87.25 780 GLY B C 1
ATOM 12538 O O . GLY B 1 780 ? 14.438 47.094 -3.281 1 87.25 780 GLY B O 1
ATOM 12539 N N . ILE B 1 781 ? 13.844 45.125 -4.113 1 88.5 781 ILE B N 1
ATOM 12540 C CA . ILE B 1 781 ? 15.109 44.469 -3.811 1 88.5 781 ILE B CA 1
ATOM 12541 C C . ILE B 1 781 ? 16.062 44.625 -4.992 1 88.5 781 ILE B C 1
ATOM 12543 O O . ILE B 1 781 ? 15.734 44.25 -6.121 1 88.5 781 ILE B O 1
ATOM 12547 N N . SER B 1 782 ? 17.172 45.188 -4.812 1 85 782 SER B N 1
ATOM 12548 C CA . SER B 1 782 ? 18.219 45.344 -5.816 1 85 782 SER B CA 1
ATOM 12549 C C . SER B 1 782 ? 19.5 44.625 -5.395 1 85 782 SER B C 1
ATOM 12551 O O . SER B 1 782 ? 19.641 44.25 -4.23 1 85 782 SER B O 1
ATOM 12553 N N . ALA B 1 783 ? 20.297 44.375 -6.367 1 82.94 783 ALA B N 1
ATOM 12554 C CA . ALA B 1 783 ? 21.609 43.781 -6.059 1 82.94 783 ALA B CA 1
ATOM 12555 C C . ALA B 1 783 ? 22.359 44.625 -5.051 1 82.94 783 ALA B C 1
ATOM 12557 O O . ALA B 1 783 ? 23.062 44.094 -4.18 1 82.94 783 ALA B O 1
ATOM 12558 N N . ASP B 1 784 ? 22.219 45.812 -5.18 1 85.56 784 ASP B N 1
ATOM 12559 C CA . ASP B 1 784 ? 22.891 46.75 -4.27 1 85.56 784 ASP B CA 1
ATOM 12560 C C . ASP B 1 784 ? 22.344 46.625 -2.85 1 85.56 784 ASP B C 1
ATOM 12562 O O . ASP B 1 784 ? 23.094 46.688 -1.88 1 85.56 784 ASP B O 1
ATOM 12566 N N . PHE B 1 785 ? 21.125 46.469 -2.773 1 88.94 785 PHE B N 1
ATOM 12567 C CA . PHE B 1 785 ? 20.484 46.281 -1.473 1 88.94 785 PHE B CA 1
ATOM 12568 C C . PHE B 1 785 ? 21.016 45.031 -0.764 1 88.94 785 PHE B C 1
ATOM 12570 O O . PHE B 1 785 ? 21.234 45.062 0.449 1 88.94 785 PHE B O 1
ATOM 12577 N N . LEU B 1 786 ? 21.266 44.062 -1.449 1 88.12 786 LEU B N 1
ATOM 12578 C CA . LEU B 1 786 ? 21.688 42.781 -0.893 1 88.12 786 LEU B CA 1
ATOM 12579 C C . LEU B 1 786 ? 23.188 42.75 -0.624 1 88.12 786 LEU B C 1
ATOM 12581 O O . LEU B 1 786 ? 23.641 42.094 0.313 1 88.12 786 LEU B O 1
ATOM 12585 N N . ASN B 1 787 ? 23.859 43.469 -1.459 1 86.88 787 ASN B N 1
ATOM 12586 C CA . ASN B 1 787 ? 25.312 43.344 -1.39 1 86.88 787 ASN B CA 1
ATOM 12587 C C . ASN B 1 787 ? 25.922 44.469 -0.556 1 86.88 787 ASN B C 1
ATOM 12589 O O . ASN B 1 787 ? 27.047 44.312 -0.05 1 86.88 787 ASN B O 1
ATOM 12593 N N . LYS B 1 788 ? 25.031 45.531 -0.614 1 82.44 788 LYS B N 1
ATOM 12594 C CA . LYS B 1 788 ? 25.578 46.688 0.092 1 82.44 788 LYS B CA 1
ATOM 12595 C C . LYS B 1 788 ? 24.938 46.844 1.474 1 82.44 788 LYS B C 1
ATOM 12597 O O . LYS B 1 788 ? 23.797 46.438 1.682 1 82.44 788 LYS B O 1
ATOM 12602 N N . GLY B 1 789 ? 25.562 46.688 2.6 1 85.69 789 GLY B N 1
ATOM 12603 C CA . GLY B 1 789 ? 25.062 46.875 3.955 1 85.69 789 GLY B CA 1
ATOM 12604 C C . GLY B 1 789 ? 25.578 45.844 4.926 1 85.69 789 GLY B C 1
ATOM 12605 O O . GLY B 1 789 ? 26.172 44.844 4.516 1 85.69 789 GLY B O 1
ATOM 12606 N N . THR B 1 790 ? 25.297 46.219 6.129 1 93.88 790 THR B N 1
ATOM 12607 C CA . THR B 1 790 ? 25.672 45.281 7.195 1 93.88 790 THR B CA 1
ATOM 12608 C C . THR B 1 790 ? 24.453 44.562 7.738 1 93.88 790 THR B C 1
ATOM 12610 O O . THR B 1 790 ? 23.516 45.188 8.219 1 93.88 790 THR B O 1
ATOM 12613 N N . PHE B 1 791 ? 24.5 43.25 7.602 1 96.44 791 PHE B N 1
ATOM 12614 C CA . PHE B 1 791 ? 23.375 42.438 8.047 1 96.44 791 PHE B CA 1
ATOM 12615 C C . PHE B 1 791 ? 23.672 41.781 9.391 1 96.44 791 PHE B C 1
ATOM 12617 O O . PHE B 1 791 ? 24.812 41.375 9.648 1 96.44 791 PHE B O 1
ATOM 12624 N N . GLU B 1 792 ? 22.719 41.688 10.242 1 97.5 792 GLU B N 1
ATOM 12625 C CA . GLU B 1 792 ? 22.781 41.031 11.547 1 97.5 792 GLU B CA 1
ATOM 12626 C C . GLU B 1 792 ? 21.516 40.188 11.805 1 97.5 792 GLU B C 1
ATOM 12628 O O . GLU B 1 792 ? 20.469 40.469 11.234 1 97.5 792 GLU B O 1
ATOM 12633 N N . LEU B 1 793 ? 21.688 39.25 12.594 1 96.56 793 LEU B N 1
ATOM 12634 C CA . LEU B 1 793 ? 20.578 38.406 13.016 1 96.56 793 LEU B CA 1
ATOM 12635 C C . LEU B 1 793 ? 20.391 38.469 14.523 1 96.56 793 LEU B C 1
ATOM 12637 O O . LEU B 1 793 ? 21.359 38.344 15.281 1 96.56 793 LEU B O 1
ATOM 12641 N N . ASP B 1 794 ? 19.203 38.688 14.969 1 95.38 794 ASP B N 1
ATOM 12642 C CA . ASP B 1 794 ? 18.875 38.656 16.391 1 95.38 794 ASP B CA 1
ATOM 12643 C C . ASP B 1 794 ? 18.406 37.281 16.828 1 95.38 794 ASP B C 1
ATOM 12645 O O . ASP B 1 794 ? 17.297 36.844 16.5 1 95.38 794 ASP B O 1
ATOM 12649 N N . ILE B 1 795 ? 19.25 36.656 17.547 1 94.38 795 ILE B N 1
ATOM 12650 C CA . ILE B 1 795 ? 18.891 35.344 18.062 1 94.38 795 ILE B CA 1
ATOM 12651 C C . ILE B 1 795 ? 18.719 35.406 19.578 1 94.38 795 ILE B C 1
ATOM 12653 O O . ILE B 1 795 ? 19.688 35.406 20.328 1 94.38 795 ILE B O 1
ATOM 12657 N N . ALA B 1 796 ? 17.5 35.406 19.984 1 90.81 796 ALA B N 1
ATOM 12658 C CA . ALA B 1 796 ? 17.141 35.406 21.406 1 90.81 796 ALA B CA 1
ATOM 12659 C C . ALA B 1 796 ? 17.766 36.594 22.109 1 90.81 796 ALA B C 1
ATOM 12661 O O . ALA B 1 796 ? 18.312 36.438 23.203 1 90.81 796 ALA B O 1
ATOM 12662 N N . GLY B 1 797 ? 17.75 37.688 21.484 1 88.31 797 GLY B N 1
ATOM 12663 C CA . GLY B 1 797 ? 18.203 38.938 22.125 1 88.31 797 GLY B CA 1
ATOM 12664 C C . GLY B 1 797 ? 19.656 39.25 21.875 1 88.31 797 GLY B C 1
ATOM 12665 O O . GLY B 1 797 ? 20.141 40.312 22.234 1 88.31 797 GLY B O 1
ATOM 12666 N N . LYS B 1 798 ? 20.328 38.344 21.25 1 92.44 798 LYS B N 1
ATOM 12667 C CA . LYS B 1 798 ? 21.734 38.562 20.906 1 92.44 798 LYS B CA 1
ATOM 12668 C C . LYS B 1 798 ? 21.906 38.812 19.422 1 92.44 798 LYS B C 1
ATOM 12670 O O . LYS B 1 798 ? 21.344 38.062 18.594 1 92.44 798 LYS B O 1
ATOM 12675 N N . ARG B 1 799 ? 22.688 39.844 19.125 1 95.56 799 ARG B N 1
ATOM 12676 C CA . ARG B 1 799 ? 22.906 40.188 17.719 1 95.56 799 ARG B CA 1
ATOM 12677 C C . ARG B 1 799 ? 24.156 39.5 17.172 1 95.56 799 ARG B C 1
ATOM 12679 O O . ARG B 1 799 ? 25.203 39.531 17.828 1 95.56 799 ARG B O 1
ATOM 12686 N N . PHE B 1 800 ? 24.031 38.875 16.062 1 97.69 800 PHE B N 1
ATOM 12687 C CA . PHE B 1 800 ? 25.156 38.25 15.391 1 97.69 800 PHE B CA 1
ATOM 12688 C C . PHE B 1 800 ? 25.312 38.781 13.977 1 97.69 800 PHE B C 1
ATOM 12690 O O . PHE B 1 800 ? 24.328 38.906 13.242 1 97.69 800 PHE B O 1
ATOM 12697 N N . PRO B 1 801 ? 26.547 39.094 13.586 1 97.38 801 PRO B N 1
ATOM 12698 C CA . PRO B 1 801 ? 26.734 39.406 12.172 1 97.38 801 PRO B CA 1
ATOM 12699 C C . PRO B 1 801 ? 26.469 38.219 11.258 1 97.38 801 PRO B C 1
ATOM 12701 O O . PRO B 1 801 ? 26.734 37.062 11.641 1 97.38 801 PRO B O 1
ATOM 12704 N N . VAL B 1 802 ? 25.906 38.5 10.078 1 97.31 802 VAL B N 1
ATOM 12705 C CA . VAL B 1 802 ? 25.625 37.406 9.148 1 97.31 802 VAL B CA 1
ATOM 12706 C C . VAL B 1 802 ? 26.125 37.781 7.754 1 97.31 802 VAL B C 1
ATOM 12708 O O . VAL B 1 802 ? 26.203 38.938 7.402 1 97.31 802 VAL B O 1
ATOM 12711 N N . ARG B 1 803 ? 26.641 36.781 6.879 1 94.19 803 ARG B N 1
ATOM 12712 C CA . ARG B 1 803 ? 26.953 36.875 5.457 1 94.19 803 ARG B CA 1
ATOM 12713 C C . ARG B 1 803 ? 25.781 36.375 4.613 1 94.19 803 ARG B C 1
ATOM 12715 O O . ARG B 1 803 ? 25.172 35.375 4.938 1 94.19 803 ARG B O 1
ATOM 12722 N N . VAL B 1 804 ? 25.438 37.125 3.617 1 94.12 804 VAL B N 1
ATOM 12723 C CA . VAL B 1 804 ? 24.281 36.812 2.777 1 94.12 804 VAL B CA 1
ATOM 12724 C C . VAL B 1 804 ? 24.734 36.031 1.533 1 94.12 804 VAL B C 1
ATOM 12726 O O . VAL B 1 804 ? 25.625 36.5 0.815 1 94.12 804 VAL B O 1
ATOM 12729 N N . ASN B 1 805 ? 24.109 34.875 1.331 1 90.62 805 ASN B N 1
ATOM 12730 C CA . ASN B 1 805 ? 24.297 34.094 0.115 1 90.62 805 ASN B CA 1
ATOM 12731 C C . ASN B 1 805 ? 23.047 34.062 -0.749 1 90.62 805 ASN B C 1
ATOM 12733 O O . ASN B 1 805 ? 21.938 33.875 -0.24 1 90.62 805 ASN B O 1
ATOM 12737 N N . LEU B 1 806 ? 23.266 34.281 -2.051 1 84.25 806 LEU B N 1
ATOM 12738 C CA . LEU B 1 806 ? 22.141 34.281 -2.973 1 84.25 806 LEU B CA 1
ATOM 12739 C C . LEU B 1 806 ? 22.094 33 -3.789 1 84.25 806 LEU B C 1
ATOM 12741 O O . LEU B 1 806 ? 21.078 32.719 -4.441 1 84.25 806 LEU B O 1
ATOM 12745 N N . HIS B 1 807 ? 23.109 32.281 -3.719 1 83.81 807 HIS B N 1
ATOM 12746 C CA . HIS B 1 807 ? 23.203 31.031 -4.449 1 83.81 807 HIS B CA 1
ATOM 12747 C C . HIS B 1 807 ? 23.703 29.906 -3.549 1 83.81 807 HIS B C 1
ATOM 12749 O O . HIS B 1 807 ? 24.219 30.156 -2.461 1 83.81 807 HIS B O 1
ATOM 12755 N N . SER B 1 808 ? 23.453 28.703 -4.02 1 83.38 808 SER B N 1
ATOM 12756 C CA . SER B 1 808 ? 23.938 27.562 -3.275 1 83.38 808 SER B CA 1
ATOM 12757 C C . SER B 1 808 ? 25.453 27.625 -3.102 1 83.38 808 SER B C 1
ATOM 12759 O O . SER B 1 808 ? 26.188 27.891 -4.059 1 83.38 808 SER B O 1
ATOM 12761 N N . PRO B 1 809 ? 25.844 27.344 -1.927 1 83.31 809 PRO B N 1
ATOM 12762 C CA . PRO B 1 809 ? 27.297 27.406 -1.686 1 83.31 809 PRO B CA 1
ATOM 12763 C C . PRO B 1 809 ? 28.047 26.203 -2.264 1 83.31 809 PRO B C 1
ATOM 12765 O O . PRO B 1 809 ? 27.438 25.156 -2.527 1 83.31 809 PRO B O 1
ATOM 12768 N N . SER B 1 810 ? 29.266 26.453 -2.514 1 76.12 810 SER B N 1
ATOM 12769 C CA . SER B 1 810 ? 30.156 25.344 -2.85 1 76.12 810 SER B CA 1
ATOM 12770 C C . SER B 1 810 ? 30.5 24.516 -1.615 1 76.12 810 SER B C 1
ATOM 12772 O O . SER B 1 810 ? 30.938 25.062 -0.598 1 76.12 810 SER B O 1
ATOM 12774 N N . LEU B 1 811 ? 30.25 23.312 -1.642 1 78.06 811 LEU B N 1
ATOM 12775 C CA . LEU B 1 811 ? 30.516 22.422 -0.518 1 78.06 811 LEU B CA 1
ATOM 12776 C C . LEU B 1 811 ? 31.562 21.391 -0.895 1 78.06 811 LEU B C 1
ATOM 12778 O O . LEU B 1 811 ? 31.234 20.344 -1.467 1 78.06 811 LEU B O 1
ATOM 12782 N N . PRO B 1 812 ? 32.781 21.641 -0.586 1 68.56 812 PRO B N 1
ATOM 12783 C CA . PRO B 1 812 ? 33.844 20.703 -0.971 1 68.56 812 PRO B CA 1
ATOM 12784 C C . PRO B 1 812 ? 33.75 19.359 -0.262 1 68.56 812 PRO B C 1
ATOM 12786 O O . PRO B 1 812 ? 33.219 19.281 0.857 1 68.56 812 PRO B O 1
ATOM 12789 N N . MET B 1 813 ? 33.938 18.281 -1.014 1 66.88 813 MET B N 1
ATOM 12790 C CA . MET B 1 813 ? 34 16.953 -0.4 1 66.88 813 MET B CA 1
ATOM 12791 C C . MET B 1 813 ? 35.406 16.656 0.106 1 66.88 813 MET B C 1
ATOM 12793 O O . MET B 1 813 ? 36.375 17.203 -0.407 1 66.88 813 MET B O 1
ATOM 12797 N N . ILE B 1 814 ? 35.438 15.977 1.196 1 59.03 814 ILE B N 1
ATOM 12798 C CA . ILE B 1 814 ? 36.75 15.602 1.729 1 59.03 814 ILE B CA 1
ATOM 12799 C C . ILE B 1 814 ? 37.344 14.477 0.886 1 59.03 814 ILE B C 1
ATOM 12801 O O . ILE B 1 814 ? 38.531 14.484 0.593 1 59.03 814 ILE B O 1
ATOM 12805 N N . SER B 1 815 ? 36.5 13.453 0.691 1 53.09 815 SER B N 1
ATOM 12806 C CA . SER B 1 815 ? 37.094 12.289 0.042 1 53.09 815 SER B CA 1
ATOM 12807 C C . SER B 1 815 ? 37.125 12.453 -1.474 1 53.09 815 SER B C 1
ATOM 12809 O O . SER B 1 815 ? 36.156 12.938 -2.066 1 53.09 815 SER B O 1
ATOM 12811 N N . SER B 1 816 ? 38.281 12.484 -2.08 1 43.47 816 SER B N 1
ATOM 12812 C CA . SER B 1 816 ? 38.719 12.578 -3.463 1 43.47 816 SER B CA 1
ATOM 12813 C C . SER B 1 816 ? 38.125 11.484 -4.324 1 43.47 816 SER B C 1
ATOM 12815 O O . SER B 1 816 ? 38.25 11.5 -5.551 1 43.47 816 SER B O 1
ATOM 12817 N N . GLU B 1 817 ? 37.844 10.422 -3.779 1 43.75 817 GLU B N 1
ATOM 12818 C CA . GLU B 1 817 ? 37.656 9.281 -4.676 1 43.75 817 GLU B CA 1
ATOM 12819 C C . GLU B 1 817 ? 36.5 9.508 -5.613 1 43.75 817 GLU B C 1
ATOM 12821 O O . GLU B 1 817 ? 36.344 8.797 -6.609 1 43.75 817 GLU B O 1
ATOM 12826 N N . HIS B 1 818 ? 35.562 10.242 -5.266 1 47.53 818 HIS B N 1
ATOM 12827 C CA . HIS B 1 818 ? 34.5 10.422 -6.238 1 47.53 818 HIS B CA 1
ATOM 12828 C C . HIS B 1 818 ? 34.438 11.867 -6.719 1 47.53 818 HIS B C 1
ATOM 12830 O O . HIS B 1 818 ? 33.625 12.656 -6.227 1 47.53 818 HIS B O 1
ATOM 12836 N N . PRO B 1 819 ? 35.438 12.273 -7.383 1 43.66 819 PRO B N 1
ATOM 12837 C CA . PRO B 1 819 ? 35.594 13.672 -7.77 1 43.66 819 PRO B CA 1
ATOM 12838 C C . PRO B 1 819 ? 34.344 14.273 -8.406 1 43.66 819 PRO B C 1
ATOM 12840 O O . PRO B 1 819 ? 34.25 15.492 -8.547 1 43.66 819 PRO B O 1
ATOM 12843 N N . LEU B 1 820 ? 33.688 13.406 -9.164 1 47.09 820 LEU B N 1
ATOM 12844 C CA . LEU B 1 820 ? 32.594 14.047 -9.906 1 47.09 820 LEU B CA 1
ATOM 12845 C C . LEU B 1 820 ? 31.375 14.25 -9.023 1 47.09 820 LEU B C 1
ATOM 12847 O O . LEU B 1 820 ? 30.688 13.281 -8.688 1 47.09 820 LEU B O 1
ATOM 12851 N N . HIS B 1 821 ? 31.562 15.312 -8.367 1 47.16 821 HIS B N 1
ATOM 12852 C CA . HIS B 1 821 ? 30.547 15.656 -7.379 1 47.16 821 HIS B CA 1
ATOM 12853 C C . HIS B 1 821 ? 29.234 16.031 -8.047 1 47.16 821 HIS B C 1
ATOM 12855 O O . HIS B 1 821 ? 29.219 16.688 -9.094 1 47.16 821 HIS B O 1
ATOM 12861 N N . TYR B 1 822 ? 28.234 15.414 -7.484 1 43.5 822 TYR B N 1
ATOM 12862 C CA . TYR B 1 822 ? 26.875 15.797 -7.867 1 43.5 822 TYR B CA 1
ATOM 12863 C C . TYR B 1 822 ? 26.641 17.281 -7.605 1 43.5 822 TYR B C 1
ATOM 12865 O O . TYR B 1 822 ? 26.969 17.797 -6.531 1 43.5 822 TYR B O 1
ATOM 12873 N N . ARG B 1 823 ? 26.609 18.141 -8.695 1 44.12 823 ARG B N 1
ATOM 12874 C CA . ARG B 1 823 ? 26.234 19.547 -8.562 1 44.12 823 ARG B CA 1
ATOM 12875 C C . ARG B 1 823 ? 24.734 19.703 -8.43 1 44.12 823 ARG B C 1
ATOM 12877 O O . ARG B 1 823 ? 23.984 19.297 -9.328 1 44.12 823 ARG B O 1
ATOM 12884 N N . PRO B 1 824 ? 24.281 20.094 -7.133 1 42.91 824 PRO B N 1
ATOM 12885 C CA . PRO B 1 824 ? 22.844 20.281 -6.93 1 42.91 824 PRO B CA 1
ATOM 12886 C C . PRO B 1 824 ? 22.219 21.234 -7.938 1 42.91 824 PRO B C 1
ATOM 12888 O O . PRO B 1 824 ? 22.859 22.203 -8.344 1 42.91 824 PRO B O 1
ATOM 12891 N N . THR B 1 825 ? 21.328 20.688 -8.836 1 39.56 825 THR B N 1
ATOM 12892 C CA . THR B 1 825 ? 20.594 21.641 -9.656 1 39.56 825 THR B CA 1
ATOM 12893 C C . THR B 1 825 ? 19.516 22.328 -8.844 1 39.56 825 THR B C 1
ATOM 12895 O O . THR B 1 825 ? 18.703 21.672 -8.172 1 39.56 825 THR B O 1
ATOM 12898 N N . GLN B 1 826 ? 19.859 23.578 -8.211 1 38.88 826 GLN B N 1
ATOM 12899 C CA . GLN B 1 826 ? 18.812 24.344 -7.516 1 38.88 826 GLN B CA 1
ATOM 12900 C C . GLN B 1 826 ? 17.5 24.297 -8.281 1 38.88 826 GLN B C 1
ATOM 12902 O O . GLN B 1 826 ? 17.484 24.219 -9.508 1 38.88 826 GLN B O 1
#

Foldseek 3Di:
DDPPPPPPPLPAPAAAWAEEEEAQFLQRLLLLLLLLVVPGAYEYEAQADRQCDADSNVFQQKADALLLALDPQQSVLLPLLLVVLVVLCVVVQWDKAQLWEKEAEDDPQVLLVLLQSVLLVVDDDRDRIHTGRRIMGIRRRRSSVSSNVSSVVSPYHYHHSKHWAAFEADPPQFTQWTAIPSHIYGYRAYEYPHWQCGFQHAQCVFPVRTAFFQKFKKKWKKFKFFAQPDPPFAQSHHWYAYQVQQKIWDHHPGIIMITHQDLQLMATDPNPHPPPPDPDFDDDDCVSCVSSVVVVCVVPVSCVVGDRHDMGMHMGMAGLPQEWAWAAGLRHHNYIYTYHNLSNCSSRSNSRSNQNSCCVVVVHGQDFCLPHYRLLADPVSSDPVLSRFRGSQSSSCSSPYDFPQAAAPTSAPQAEALCRVVVVVQAFQWGDDNRYTFGAFGDPDDDPPDDSYDHGGFRQWFATPCNVRLLVQLLCLAAFKEKGWPLLWWKKKKFDQCRQVLVLAQWQFRPPDDAFFKAWTFGAAQLFAGLFIWIWHHHDNTIIMITGGNSCNRSVVSVSVVVCVVVVGTMDMDGCSVFWTKMKMGYLNQQVLCCVQQVDHSDCVVPNARGWDWTDGVPFGDKIWHQDRLLLTTTIIIIGGSVCVNVNVVSSVVSCVVRVYDYGTVLSSQLSNLLQVHDDEPQRGYNNDHCQQAVNCVRGDLVGHYRNSVNVVVCVVVDAFKHKWKKFWPPDDNGGGGFDRWQWFKDWPNHTFWTWRGWHQNSQVRTIMTMIMGGDPPPHDDPCNQVPTWMWTQNSNDITTIHIGRGGDDRDRPDPPRVPTRGRPD/DPPPPPPPPLPAPAAAWAEEEEAQFLQRLLLLLLLLVVPTAYEYEAQADRQCDADSNPFQQKADALLLALDPQQSVLLPLLLVVLVVLCVVVQWDKAQLWEKEAEDDPQVLLVLLQSVLLVVDDDRDRIDTGRRIMGIRRRRSSVSSNVSSVVSPYHYHHSKHWAAFEADPPQFTQWTAIPSHIYGYRAYEYPHWQCGFQHAYCVFPVRTAFFLKFKKKWKKFKFFAQPDPPFAQSNHWYAYQVQQKIWDHHPGIIMITHQDLQLMATDPNPHPPPDDPDFDDDDCVSCVSSVVVVCVVPVSCVVGDRHDMGMHMGMAGLPQEAAWAAGLRHRNYIYTYHNLSNCSSRSNSRSNQNSCCVVVVHGQDFCLPHYRLLADPVSSDPVLSRFRGSQSSSCSSPYDFPQAAAPTSAPQAEALCRVVVVVQAFQWGDDNRYTFGAFGDDDDDPPDDSYDHGGFRQWFATPCNVRLLVQLLCLAAFKEKGWPLLWWKKKKFDQCRQVLVLAQWQFRPPDDAFFKAWTFGAAQLFAGLFIWIWHHHDNTIIMITGGNSCNRSVVSVSVVVCVVVVGTMDMDGCSVFWTKMKMGYLNQQVLCCVQQVDHSDCVVPNARGWDWTDGVPFGDKIWHQDRLLLTTTIIIIGGSVCVNVNVVSSVVSCVVRVYYYGTVLSSQLSNLLQVHDDEPQRGGNNDHCQQAVNCVRGDLVGHYRNSVNVVVCVVVDAFKHKWKKFWPPDDNGGGGFDRWQWFKDWPNHTFWIWRGWHQNSQVGTIMTMIMGGDPPPHDDPCNQVPTWMWTQNSNDITTIHIGRGGDDRDRDDCPSVPTRGRPD

InterPro domains:
  IPR006076 FAD dependent oxidoreductase [PF01266] (18-359)
  IPR006222 GCVT, N-terminal domain [PF01571] (420-704)
  IPR013977 Aminomethyltransferase, C-terminal domain [PF08669] (722-804)
  IPR027266 Aminomethyltransferase superfamily [G3DSA:3.30.1360.120] (413-688)
  IPR028896 Aminomethyltransferase-like [PTHR43757] (306-812)
  IPR029043 Glycine cleavage T-protein/YgfZ, C-terminal [SSF101790] (722-808)
  IPR032503 FAD dependent oxidoreductase, central domain [PF16350] (362-417)
  IPR036188 FAD/NAD(P)-binding domain superfamily [G3DSA:3.50.50.60] (19-363)
  IPR036188 FAD/NAD(P)-binding domain superfamily [SSF51905] (17-398)

Organism: Heligmosomoides polygyrus (NCBI:txid6339)

Solvent-accessible surface area (backbone atoms only — not comparable to full-atom values): 83143 Å² total; per-residue (Å²): 136,83,82,75,82,77,73,74,75,74,66,65,41,79,45,77,32,59,33,37,34,37,22,33,23,49,44,22,21,28,26,45,26,39,30,10,72,71,69,42,44,31,36,35,32,12,56,49,48,62,8,60,46,70,51,40,44,69,49,91,24,63,30,59,39,31,48,75,46,78,50,66,59,54,19,52,22,12,42,46,12,50,52,52,51,55,59,56,41,70,72,65,74,41,59,71,37,74,22,14,30,34,40,35,41,85,46,70,72,48,42,49,50,50,30,38,31,30,55,74,30,94,60,83,78,83,64,74,46,44,77,39,64,73,12,33,40,36,40,48,35,43,45,22,43,50,37,40,50,54,11,38,76,52,60,26,42,76,39,60,64,25,40,71,54,30,48,40,61,51,79,93,33,27,32,49,30,36,37,32,77,58,29,44,32,39,21,53,27,39,36,39,18,41,49,68,49,50,47,60,47,34,21,74,89,41,97,78,29,29,56,80,49,56,49,40,34,30,43,47,42,35,31,46,24,54,37,61,98,58,86,86,46,30,72,60,41,45,33,38,33,33,57,76,72,34,33,36,40,38,48,25,67,68,32,24,41,38,37,36,34,54,46,91,49,32,46,60,52,76,83,67,58,78,76,62,72,74,89,69,71,56,81,55,52,67,77,53,42,43,69,39,48,54,52,48,36,68,77,38,53,63,58,73,75,40,64,69,59,47,69,43,28,47,59,39,21,22,10,82,79,65,37,37,36,31,40,61,42,91,85,29,44,43,36,28,38,46,36,18,44,37,85,40,44,71,18,30,20,44,20,48,12,42,49,51,30,46,22,69,76,67,70,53,61,91,57,70,45,69,76,27,33,44,40,54,46,55,75,49,52,32,27,64,52,29,36,54,48,30,24,29,58,40,57,33,36,58,83,54,84,77,61,92,67,47,26,72,79,48,67,66,67,45,23,39,56,60,48,45,66,60,42,46,75,64,14,29,31,26,38,71,57,93,50,27,54,37,43,38,36,45,44,91,80,61,59,92,84,57,80,42,65,48,59,46,60,68,59,58,57,18,64,43,92,57,48,69,46,34,51,53,30,39,47,26,32,61,62,22,16,18,42,29,74,47,37,63,37,21,30,34,42,38,31,28,90,38,35,60,67,52,47,35,31,47,24,37,22,80,66,92,58,63,69,28,34,39,38,70,30,40,26,31,39,69,79,22,11,27,74,44,54,36,36,40,26,27,74,44,95,36,32,34,41,36,41,32,55,52,69,38,51,47,46,50,53,53,52,50,52,53,47,37,58,76,67,68,54,58,60,46,79,40,83,41,32,55,28,33,37,26,41,30,35,26,6,66,45,25,45,58,49,50,20,66,50,46,71,46,76,53,43,68,81,74,46,32,77,38,28,37,45,77,45,41,44,63,48,43,56,78,23,40,35,27,34,57,53,83,33,53,46,38,33,29,26,34,37,25,43,37,32,31,33,58,42,44,50,51,52,49,55,59,61,24,55,83,57,61,52,36,71,30,18,49,54,29,45,50,25,40,16,50,56,46,63,53,80,44,80,75,57,67,35,34,57,76,37,32,44,69,34,56,72,44,47,87,51,48,42,84,89,55,68,34,46,15,50,70,41,47,52,49,39,67,72,74,51,49,36,44,39,49,36,33,34,41,43,41,98,69,50,64,71,71,36,59,57,69,72,40,61,34,45,29,24,46,74,87,34,82,32,35,36,27,38,39,50,37,59,18,78,88,78,69,34,46,30,31,32,28,41,43,48,29,83,90,78,37,62,46,72,59,62,72,70,51,75,52,39,30,37,40,41,54,68,40,78,29,50,39,51,81,37,86,60,63,63,87,76,84,65,86,59,67,88,57,69,80,63,59,73,59,80,126,136,83,80,78,77,74,72,74,74,72,66,64,42,81,46,76,32,60,32,36,33,35,23,34,23,51,44,21,23,29,27,45,25,39,30,11,70,72,69,41,44,31,37,34,32,13,56,52,49,63,8,60,48,70,52,40,45,68,49,88,23,64,30,57,38,32,50,77,46,77,50,64,58,56,20,50,24,12,43,45,13,51,53,51,52,55,59,57,42,72,73,63,73,42,59,71,37,75,23,15,31,35,41,34,39,84,46,70,71,47,42,49,50,49,29,37,30,30,56,72,33,93,60,82,79,84,66,73,46,44,76,40,64,74,12,32,40,37,40,49,34,43,46,21,42,50,37,42,50,55,13,39,75,50,60,26,44,77,40,59,64,25,41,71,54,30,47,41,60,51,77,93,33,28,32,49,29,36,36,34,76,58,29,43,33,39,20,54,27,39,36,39,19,40,48,69,50,50,46,58,47,33,21,74,88,40,97,78,29,30,58,80,48,56,50,41,35,28,44,47,43,35,30,47,25,54,36,60,97,60,85,88,46,29,71,60,41,43,34,38,34,34,57,77,72,33,34,37,40,40,47,25,66,67,32,23,40,37,37,36,34,54,45,92,50,33,46,60,52,77,82,68,56,79,77,56,71,75,90,69,72,57,80,54,52,68,75,53,43,42,68,40,49,53,52,48,37,68,77,39,55,64,59,73,74,42,64,69,60,48,69,43,28,47,59,40,21,23,11,82,78,65,36,37,36,31,41,62,43,92,85,28,43,42,36,28,38,46,36,18,44,36,84,40,44,71,20,30,20,45,19,49,11,41,48,51,30,46,22,68,76,66,70,52,63,91,60,71,46,68,75,27,33,44,40,55,48,56,73,46,51,33,27,65,52,30,34,52,47,28,23,30,60,39,56,33,36,57,82,53,86,78,61,95,67,47,27,72,80,48,68,66,68,45,22,39,55,62,49,45,68,60,43,46,74,65,14,28,31,26,35,69,58,95,51,28,53,35,42,36,34,42,42,91,80,62,60,91,86,56,82,42,64,48,60,45,61,68,60,55,56,19,63,45,92,58,49,67,46,34,50,54,29,41,47,26,29,61,62,23,15,17,42,29,75,48,38,64,37,20,31,31,42,38,31,29,90,38,36,62,67,53,47,36,30,46,22,38,21,80,65,92,58,62,70,28,35,38,38,70,29,40,27,30,40,68,76,23,11,27,74,44,56,35,36,41,26,27,73,44,94,37,32,34,42,36,42,34,55,51,71,37,50,48,47,51,53,52,52,51,53,54,46,36,59,77,66,69,55,58,61,46,80,41,83,43,31,56,30,32,37,26,38,29,35,26,6,65,44,24,44,58,49,50,20,67,50,46,72,47,76,52,43,69,82,75,46,33,76,39,28,38,45,77,43,42,44,62,48,42,56,77,23,39,35,28,33,57,53,84,33,53,46,38,34,31,27,35,38,26,44,36,30,31,32,56,41,46,51,52,50,49,57,61,61,23,56,83,57,62,51,36,71,30,19,50,55,28,46,49,26,40,16,51,52,46,62,52,80,44,80,73,56,67,36,36,58,76,36,33,46,70,34,56,71,44,48,87,49,46,40,82,89,56,70,34,48,15,49,69,40,47,54,50,38,66,74,72,50,49,34,42,38,48,36,33,35,41,44,42,97,68,49,64,70,72,35,59,58,71,72,39,59,35,44,27,24,46,74,87,33,82,32,36,36,28,38,39,49,36,59,17,78,87,79,68,35,47,31,32,32,28,40,43,50,28,81,89,78,37,63,45,72,59,63,71,70,50,75,53,40,31,34,40,42,55,67,41,80,28,49,39,49,80,35,86,62,63,63,86,74,84,66,85,63,68,84,57,71,81,60,59,72,58,79,127

Nearest PDB structures (foldseek):
  4pab-assembly2_B  TM=8.916E-01  e=1.140E-72  Rattus norvegicus
  4paa-assembly2_B  TM=8.861E-01  e=5.173E-72  Rattus norvegicus
  1wos-assembly1_A  TM=9.377E-01  e=3.997E-32  Thermotoga maritima
  2gah-assembly1_A  TM=4.341E-01  e=1.531E-34  Stenotrophomonas maltophilia
  1vrq-assembly1_A  TM=4.345E-01  e=5.026E-34  Corynebacterium sp. U-96